Protein 4OO2 (pdb70)

Nearest PDB structures (foldseek):
  4oo2-assembly1_D  TM=1.002E+00  e=1.262E-79  Streptomyces globisporus
  4oo2-assembly1_A  TM=9.980E-01  e=5.529E-75  Streptomyces globisporus
  4oo2-assembly1_B  TM=9.858E-01  e=2.637E-75  Streptomyces globisporus
  9bke-assembly1_B  TM=9.724E-01  e=2.218E-48  Escherichia coli
  2yyk-assembly1_A  TM=9.316E-01  e=2.633E-32  Thermus thermophilus HB8

Secondary structure (DSSP, 8-state):
-----HHHHHHHHSSS-EEEETTEE-S-TTTSTTTHHHH--HHHHHHTT-TTSHHHHEEE-SSSSSEEEGGGS---SHHHHHHHHHHHHHHHHHTTT----TTTTHHHHTTTTTT-GGGTTTHHHHHHHHHHHHHHT--EEEE-PPPP-------TTS-EEEE--SSEEEEEEEEEEEETGGG-SEEEE--S---S--GGG-EEEEE---TTEEEEPPPPHHHHHHHH--TTTSTTHHHH---EEEEEEEEEEEEGGGEEEES-HHHHHHHHHH---HHHHHHHHHHHHHHHHHHHHHHHHHHHHHTGGGSHHHHHHHHHHHHHHHHHHHHHHHHHHS-EE-GGG-EE--TTT--TTT---HHHHHHHHHHHHTGGG----S-THHHHSTTTHHHHHHHS--TTS--HHHHHH--HHHHHHTSHHHHHHHHHHHHSSS-TTHHHHHHHHHHHHTTHHHH--HHHH---EETTEE-STT-------HHHHGGGTT-/-----HHHHHHHT-SS-EEEETTEE-S-TTTSTTTHHHH--HHHHHHTT-TTTHHHHEEE-SS-SSEEEGGGS---SHHHHHHHHHHHHHHHHHTTT----TTTTHHHHTTTTTT-GGGTTTHHHHHHHHHHHHHHT--EEEE-PPP--TTS-EEEEE-SSEEEEEEEEEEEETGGGSSEEEE--S--SS--GGG-EEEEE---TTEEEEPPPPHHHHHHHT--TTTSTTHHHH---EEEEEEEEEEEEGGGEEEES-HHHHHHHHHH---HHHHHHHHHHHHHHHHHHHHHHHHHHHHHTGGGSHHHHHHHHHHHHHHHHHHHHHHHHHHS-EE-GGG-EE--TTT--TTT---HHHHHHHHHHHHTGGG----S-THHHH-TTTHHHHHHHS--TTS--HHHHHH--HHHHHHTSHHHHHHHHHHHHSSS-TTHHHHHHHHHHHHTTHHHH--HHHH---EETTEE-STT-------HHHHHTT--/-B----HHHHHHHTSSS-EEEETTEEES-TTTSTTTHHHH--HHHHHHTT-TTTHHHHEEE-SSSSBEEEGGGS---SHHHHHHHHHHHHHHHHHTTT----TTTTHHHHTTTTTT-GGGTTTHHHHHHHHHHHHHHT--EEEE-PPPP--TTS-HHHHTTSS-EEEEE-SSEEEEEEEEEEEETGGG-SEEEE--SS-SS-STTT-EEEEE---TTEEEEPPPPHHHHHHHH--TTT-TTHHHH---EEEEEEEEEEEEGGGEEEES-HHHHHHHHHH---HHHHHHHHHHHHHHHHHHHHHHHHHHHHHTGGGSHHHHHHHHHHHHHHHHHHHHHHHHHHS-EE-GGG-EE--TTT--TTT---HHHHHHHHHHHHTGGG----S-THHHHSTTTHHHHHHHS--TTS--HHHHHH--HHHHHHTSHHHHHHHHHHHHSSS-TTHHHHHHHHHHHHTTHHHH--HHHH---EETTEE-STT-------HHHHHHT--/------HHHHHHHHSSS-EEEETTEEES-TTTSTTTHHHH--HHHHHHTT-TTTHHHHEEE-SS-SSEEEGGGS---SHHHHHHHHHHHHHHHHHTTT----TTTTHHHHTTTTTT-GGGTTTHHHHHHHHHHHHHHT--EEEE-BPPP--------TTS-EEEEE-SSEEEEEEEEEEEETGGGSSEEEE--S--SS-STTT-EEEEE---TTEEEEPPPPHHHHHHHT--TTT-TTHHHH---EEEEEEEEEEEEGGGEEEES-HHHHHHHHHH---HHHHHHHHHHHHHHHHHHHHHHHHHHHHHTGGGSHHHHHHHHHHHHHHHHHHHHHHHHHHS-EE-GGG-EE--TTT--TTT---HHHHHHHHHHHHTGGG----S-THHHHSTTTHHHHHHHS--TTS--HHHHHH--HHHHHHTSHHHHHHHHHHHHSSS-TTHHHHHHHHHHHHTTHHHH--HHHH---EETTEE-STT-------HHHHHHTTT-

Organism: Streptomyces globisporus (NCBI:txid1908)

Sequence (1979 aa):
TRPLTGEEYLESLRDAREVYLDGSRVKDVTAHPAFHNPARTARLYDSLHDPAQKAVLTAPTDAGDGFTHRFFTAPRSVDDLVKDQAAIASWARKSYGWGRSPDYKASFLGTLGANADFYEPFADNARRWYRESQEKVLYWNHAFLHPPVDRSEVGDVFIHVERETDAGLVVSGAKVVATGSALTHAAFISHWGLPIKDRKFALVATVPDADGLKVICRPSYSANAATTGSPFDNPLSSRLDENDAILVLDQVLIPWENVFVYGNLGKVHLLAGQSGIERATFHGCTRLAVKLEFIAGLLAKALDITGAKDFRGVQTRLGEVLAWRNLFWSLSDAAARNPVPWKNGTLLPNPQAGAYRWFQIGYPRVLEIVQQDVASGLYVNSSTEDFRNPETGPYLEKYLRGSDGAGAVERVKVKLLWDAVGSDFGGRHELYERNYSGNHENTRIELLLSQTASGKLDSYDFAQACDEYDLDGWTAPDLESFHARSASRDLLGGLTRPLTGEEYLESLRDAREVYLDGSRVKDVTAHPAFHNPARTARLYDSLHDPAQKAVLTAPTDAGDGFTHRFFTAPRSVDDLVKDQAAIASWARKSYGWGRSPDYKASFLGTLGANADFYEPFADNARRWYRESQEKVLYWNHAFLHPPGDVFIHVERETDAGLVVSGAKVVATGSALTHAAFISHWGLPIKDRKFALVATVPDADGLKVICRPSYSANAATTGSPFDNPLSSRLDENDAILVLDQVLIPWENVFVYGNLGKVHLLAGQSGIERATFHGCTRLLAVKLEFIAGLLAKALDITGAKKDFRGVQTRLGEVLAWRNLFWSLSDAAARNPVPWKNGTLLPNPQAGAYRWFQIGYPRVLEIVQQDVASGLYVNSSTEDFRNPETGPYLEKYLRGSDGAGAVERVKVKLLWDAVGSDFGGRHELYERNYSGNHENTRIELLLSQTASGKLDSYDFAQACDEYDLDGWTAPDLESFHARSASRDLLGGGTRPLTGEEYLESLRDAREVYLDGSRVKDVTAHPAFHNPARTARLYDSLHDPAQKAVLTAPTDAGDGFTHRFFTAPRSVDDLVKDQAAIASWARKSYGWGRSPDYKASFLGTLGANADFYEPFADNARRWYRESQEKVLYWNHAFLHPPVDRSLPADEVGDVFIHVERETDAGLVVSGAKVVATGSALTHAAFISHWGLPIKDRKFALVATVPDADGLKVICRPSYSANAATTGSPFDNPLSSRLDENDAILVLDQVLIPWENVFVYGNLGKVHLLAGQSGIERATFHGCTRLAVKLEFIAGLLAKALDITGAKKDFRGVQTRLGEVLAWRNLFWSLSDAAARNPVPWKNGTLLPNPQAGAYRWFQIGYPRVLEIVQQDVASGLYVNSSTEDFRNPETGPYLEKYLRGSDGAGAVERVKVKLLWDAVGSDFGGRHELYERNYSGNHENTRIELLLSQTASGKLDSYDFAQACDEYDLDGWTAPDLESFHARSASRDLLGGGTRPLTGEEYLESLRDAREVYLDGSRVKDVTAHPAFHNPARTARLYDSLHDPAQKAVLTAPTDAGDGFTHRFFTAPRSVDDLVKDQAAIASWARKSYGWGRSPDYKASFLGTLGANADFYEPFADNARRWYRESQEKVLYWNHAFLHPPVDRSDEVGDVFIHVERETDAGLVVSGAKVVATGSALTHAAFISHWGLPIKDRKFALVATVPPDADGLKVICRPSYSANAATTGSPFDNPLSSRLDENDAILVLDQVLIPWENVFVYGNLGKVHLLAGQSGIERATFHGCTRLAVKLEFIAGLLAKALDITGAKDFRGVQTRLGEVLAWRNLFWSLSDAAARNPPVPWKNGTLLPNPQAGAYRWFQIGYPRVLEIVQQDVASGLYVNSSTEDFRNPETGPYLEKYLRGSDGAGAVERVKVKLLWDAVGSDFGGRHELYERNYSGNHENTRIELLLSQTASGKLDSYDFAQACDEYDLDGWTAPDLESFHARSASRDLLGGL

Foldseek 3Di:
DAADALVRLQVLLQFLAFEDDPNDTDNRQCPALLRVQQSNLNVLRNLCVDPVNVQLFKDAQVVRPYMFGLLLAFAQDLVSLVSVLSNLLVVLVVLLLLALRLSLCSLLLNQLCLCLCLLPPLSVLSNVSSNVCGRHVFREFEFAAQDDDDVVDDPQQAWFFPDQDPQATFIWHKGWQRWQHSSGFKYWYAYQDLPDPDQGRHWTWIGGSFPQKHKAWDHRQLNCCVPQNDCQLQVNSVRNTITRIMITGGRTGDGSSTTRHGSPSPSSNCVCPASQLLVSLLSSLSSVLSNLVVLLVLLCLLCLQQVVCPDPVLVVLSVVSVVLSVLSVVLNVQQSNVWDADGPSGTGGDPVSSVQLQVLVNVVSSLVSSCVSCPPVLQEDSHPVQLVPPVRNVVQQVPQGGPNRHTSSVNNRSNVSCSCHPDPNVVVSSVCSNQVPHHNPVVVVVVVVVCVVVCVVVVVVVVVVCCQADPVAGPDPVDDRVVCVVVVVCVPPPD/DAADALVRLQVLLQFLAFEDDPRDTDNRQCPALLRVQQSNLNVLRNLCVDPVCCQLFWDAQVVRPDMFGLLLAFAQDLVSLVSVLSNLLVVLVVLLLLALRLSLCSLLLNCLCLCLVLQPPLSVLSNVSSNVCGRHVFREWEFAAFDVVQQAWFFPDQDPQATFTWHKGWQRWQHSSGFKYFYAYQADPDQDQRRLWTWIGGSFPQKHKAWDDQQLNCCVPQNDCQLQVNSVRNDTTGIMITGGRTGDGSSGTRHGSPSPSRNCCNPQSQLLVSLLSSLSSVLSNLVSLLVLLVVLCLQQVVCPDPVLVVLSVVSVVVSVLSVVLNSQQSNVWDADGPSGTGGDPLSSVSLQCLVNVVSSLVSSCVSCPPVLLEDSHPVLLVPPVRNVVQQPPQGTPNNHTSSVNNSSNHSCSCRPDPSVVVVNVCSNQVPHHNPVVVVVSVVVCVVVCVVVVVVVVVVCCQADPVAGPDPVDDRPPCVVVVVVVVPD/DFAADALVRLQVLLQFLAFEDDPRDTDNRQCPALLRVLQSNLNVLRNLCVPPVCVVLFWDAQVVNPGIFGLLLAFAQDLVSLVSVLSNLLVVLVVLLLLALRLSLCSLQLNCLCLCLCVLPPLSVLSNVSNNVCRRHVFREWEFAAQDDFDPVDDCVPTVQQAWFFPDQDPFATFIWHKGWQRWQHSSGFKYWYAYLADPDQDQGRFFTWIGGSFPQKYKAWDHQQLNCCVVQNDCLLQVNSVRNDTTRIMITGGRTGDGSSTTRTGSPNPCRNVVPPQSQLLVSLLSSLSSVLSNLVSLLVLLCVLCLFQVVCPDPVLVVLSVVSVVVSVLSVVLNSQQSNVWDADGPSGTGGDRLSSVSLQCLVNVVSSLVSSCVSCNPVLLEDSHPVLLVDPVRNVVQQVPQGTPNNHTSSVNNSSNHSCSCRPDPSVVVSNVCSNQVPHHNPVSVVVVVVVCVVVCVVVVVVVVVVCCQADPVAGPDPVDDRPPCVVVVVCVVPD/DFDADALVRLQVLLQFLAFEDDPRDTDNRQCPALLRVLQSNLNVLRNLCVPPVCVVLQWDALVVRPGIFGLLLAFAQDLVSLVSVLSNLLVVLVVLLLLAQRLSLCSLLLNLLCLCLVLLPPLSVLSVVSSNVCRRHVFREWEFAAADDDDPPPPPPLLAWFFPDQDPFATFIWHKGWQRWQHSSGFKYFYAYLADPDQFQGRWWTFIGGSFPQKHKAWDHRQLNCCVPQNDCQLQVNSVRPDITRIMITGGRTGDGSSGTRHTSPNPSSNCCVPQSQLLVSLLSSLSSVLSNLVVLLVLLVVLCLFQVVCPDPVLVVLSVVSVVLSVLSVVLNVQQSNVWDADGPSGTGGDVLSSVSLQVLVNVVSSLVSSCVSCNPVLLEDSHPVLLVPPVRNVVQQVPQGTPNNGTSSVNNSSNVSCSCHPDPSVVVVNVCSNQVPHHNVVVVVVVVVVCVVVCVVVVVVVVVVCCQADPVGGPDPVDDRPPCVVVVVCVPPPD

Radius of gyration: 36.69 Å; Cα contacts (8 Å, |Δi|>4): 4303; chains: 4; bounding box: 97×101×97 Å

Solvent-accessible surface area: 58734 Å² total

CATH classification: 1.20.140.10

InterPro domains:
  IPR004925 HpaB/PvcC/4-BUDH [PIRSF000331] (19-505)
  IPR004925 HpaB/PvcC/4-BUDH [PTHR36117] (15-511)
  IPR009100 Acyl-CoA dehydrogenase/oxidase, N-terminal and middle domain superfamily [SSF56645] (20-286)
  IPR024674 HpaB/PvcC/4-BUDH N-terminal [PF11794] (22-285)
  IPR024677 4-HPA 3-monooxygenase large component/Pyoverdin chromophore biosynthetic protein [PIRSF500125] (11-520)
  IPR024719 HpaB/PvcC/4-BUDH C-terminal [PF03241] (295-493)
  IPR036250 Acyl-CoA dehydrogenase-like, C-terminal [SSF47203] (276-498)
  IPR046373 Acyl-CoA oxidase/dehydrogenase, middle domain superfamily [G3DSA:2.40.110.10] (162-287)

B-factor: mean 56.93, std 14.96, range [27.23, 138.02]

Structure (mmCIF, N/CA/C/O backbone):
data_4OO2
#
_entry.id   4OO2
#
_cell.length_a   99.156
_cell.length_b   173.729
_cell.length_c   113.859
_cell.angle_alpha   90.000
_cell.angle_beta   90.000
_cell.angle_gamma   90.000
#
_symmetry.space_group_name_H-M   'P 21 21 21'
#
loop_
_entity.id
_entity.type
_entity.pdbx_description
1 polymer Chlorophenol-4-monooxygenase
2 non-polymer 'CALCIUM ION'
3 non-polymer GLYCEROL
4 water water
#
loop_
_atom_site.group_PDB
_atom_site.id
_atom_site.type_symbol
_atom_site.label_atom_id
_atom_site.label_alt_id
_atom_site.label_comp_id
_atom_site.label_asym_id
_atom_site.label_entity_id
_atom_site.label_seq_id
_atom_site.pdbx_PDB_ins_code
_atom_site.Cartn_x
_atom_site.Cartn_y
_atom_site.Cartn_z
_atom_site.occupancy
_atom_site.B_iso_or_equiv
_atom_site.auth_seq_id
_atom_site.auth_comp_id
_atom_site.auth_asym_id
_atom_site.auth_atom_id
_atom_site.pdbx_PDB_model_num
ATOM 1 N N . THR A 1 18 ? 41.355 24.257 -28.555 1.00 74.90 18 THR A N 1
ATOM 2 C CA . THR A 1 18 ? 42.046 22.983 -28.716 1.00 74.83 18 THR A CA 1
ATOM 3 C C . THR A 1 18 ? 41.279 22.050 -29.647 1.00 74.14 18 THR A C 1
ATOM 4 O O . THR A 1 18 ? 40.216 22.401 -30.158 1.00 77.05 18 THR A O 1
ATOM 8 N N . ARG A 1 19 ? 41.830 20.859 -29.860 1.00 71.88 19 ARG A N 1
ATOM 9 C CA . ARG A 1 19 ? 41.195 19.854 -30.704 1.00 71.37 19 ARG A CA 1
ATOM 10 C C . ARG A 1 19 ? 41.780 18.476 -30.410 1.00 64.53 19 ARG A C 1
ATOM 11 O O . ARG A 1 19 ? 42.907 18.369 -29.927 1.00 68.51 19 ARG A O 1
ATOM 19 N N . PRO A 1 20 ? 41.012 17.414 -30.696 1.00 60.40 20 PRO A N 1
ATOM 20 C CA . PRO A 1 20 ? 41.525 16.048 -30.555 1.00 62.56 20 PRO A CA 1
ATOM 21 C C . PRO A 1 20 ? 42.535 15.664 -31.630 1.00 63.68 20 PRO A C 1
ATOM 22 O O . PRO A 1 20 ? 42.808 16.445 -32.542 1.00 60.32 20 PRO A O 1
ATOM 26 N N . LEU A 1 21 ? 43.079 14.458 -31.509 1.00 62.45 21 LEU A N 1
ATOM 27 C CA . LEU A 1 21 ? 44.059 13.953 -32.460 1.00 57.20 21 LEU A CA 1
ATOM 28 C C . LEU A 1 21 ? 43.454 13.760 -33.844 1.00 61.73 21 LEU A C 1
ATOM 29 O O . LEU A 1 21 ? 42.257 13.508 -33.981 1.00 64.02 21 LEU A O 1
ATOM 34 N N . THR A 1 22 ? 44.290 13.883 -34.868 1.00 58.97 22 THR A N 1
ATOM 35 C CA . THR A 1 22 ? 43.886 13.548 -36.226 1.00 58.71 22 THR A CA 1
ATOM 36 C C . THR A 1 22 ? 44.322 12.120 -36.527 1.00 60.34 22 THR A C 1
ATOM 37 O O . THR A 1 22 ? 44.960 11.475 -35.694 1.00 54.55 22 THR A O 1
ATOM 41 N N . GLY A 1 23 ? 43.966 11.626 -37.708 1.00 60.66 23 GLY A N 1
ATOM 42 C CA . GLY A 1 23 ? 44.356 10.291 -38.124 1.00 58.25 23 GLY A CA 1
ATOM 43 C C . GLY A 1 23 ? 45.862 10.109 -38.125 1.00 58.05 23 GLY A C 1
ATOM 44 O O . GLY A 1 23 ? 46.375 9.094 -37.655 1.00 57.80 23 GLY A O 1
ATOM 45 N N . GLU A 1 24 ? 46.570 11.102 -38.656 1.00 59.79 24 GLU A N 1
ATOM 46 C CA . GLU A 1 24 ? 48.026 11.057 -38.730 1.00 58.82 24 GLU A CA 1
ATOM 47 C C . GLU A 1 24 ? 48.667 11.180 -37.351 1.00 52.58 24 GLU A C 1
ATOM 48 O O . GLU A 1 24 ? 49.649 10.501 -37.051 1.00 63.36 24 GLU A O 1
ATOM 54 N N . GLU A 1 25 ? 48.107 12.052 -36.517 1.00 53.09 25 GLU A N 1
ATOM 55 C CA . GLU A 1 25 ? 48.623 12.267 -35.169 1.00 55.00 25 GLU A CA 1
ATOM 56 C C . GLU A 1 25 ? 48.500 11.024 -34.290 1.00 53.57 25 GLU A C 1
ATOM 57 O O . GLU A 1 25 ? 49.414 10.704 -33.531 1.00 59.31 25 GLU A O 1
ATOM 63 N N . TYR A 1 26 ? 47.369 10.332 -34.390 1.00 60.11 26 TYR A N 1
ATOM 64 C CA . TYR A 1 26 ? 47.164 9.097 -33.640 1.00 58.89 26 TYR A CA 1
ATOM 65 C C . TYR A 1 26 ? 48.179 8.025 -34.026 1.00 56.97 26 TYR A C 1
ATOM 66 O O . TYR A 1 26 ? 48.730 7.341 -33.164 1.00 57.55 26 TYR A O 1
ATOM 75 N N . LEU A 1 27 ? 48.421 7.884 -35.325 1.00 50.12 27 LEU A N 1
ATOM 76 C CA . LEU A 1 27 ? 49.377 6.903 -35.826 1.00 55.63 27 LEU A CA 1
ATOM 77 C C . LEU A 1 27 ? 50.793 7.221 -35.357 1.00 60.47 27 LEU A C 1
ATOM 78 O O . LEU A 1 27 ? 51.566 6.319 -35.032 1.00 61.78 27 LEU A O 1
ATOM 83 N N . GLU A 1 28 ? 51.127 8.507 -35.327 1.00 60.79 28 GLU A N 1
ATOM 84 C CA . GLU A 1 28 ? 52.441 8.946 -34.871 1.00 63.30 28 GLU A CA 1
ATOM 85 C C . GLU A 1 28 ? 52.626 8.680 -33.381 1.00 63.91 28 GLU A C 1
ATOM 86 O O . GLU A 1 28 ? 53.745 8.462 -32.915 1.00 64.71 28 GLU A O 1
ATOM 92 N N . SER A 1 29 ? 51.524 8.701 -32.637 1.00 62.79 29 SER A N 1
ATOM 93 C CA . SER A 1 29 ? 51.566 8.475 -31.196 1.00 61.53 29 SER A CA 1
ATOM 94 C C . SER A 1 29 ? 51.881 7.019 -30.858 1.00 60.02 29 SER A C 1
ATOM 95 O O . SER A 1 29 ? 52.304 6.712 -29.744 1.00 57.93 29 SER A O 1
ATOM 98 N N . LEU A 1 30 ? 51.672 6.129 -31.823 1.00 62.72 30 LEU A N 1
ATOM 99 C CA . LEU A 1 30 ? 51.939 4.707 -31.627 1.00 65.67 30 LEU A CA 1
ATOM 100 C C . LEU A 1 30 ? 53.383 4.344 -31.957 1.00 60.54 30 LEU A C 1
ATOM 101 O O . LEU A 1 30 ? 53.864 3.276 -31.580 1.00 56.98 30 LEU A O 1
ATOM 106 N N . ARG A 1 31 ? 54.069 5.234 -32.666 1.00 60.77 31 ARG A N 1
ATOM 107 C CA . ARG A 1 31 ? 55.449 4.986 -33.072 1.00 65.47 31 ARG A CA 1
ATOM 108 C C . ARG A 1 31 ? 56.430 5.311 -31.948 1.00 63.31 31 ARG A C 1
ATOM 109 O O . ARG A 1 31 ? 57.395 6.049 -32.147 1.00 59.19 31 ARG A O 1
ATOM 117 N N . ASP A 1 32 ? 56.176 4.752 -30.769 1.00 64.21 32 ASP A N 1
ATOM 118 C CA . ASP A 1 32 ? 57.038 4.958 -29.611 1.00 58.68 32 ASP A CA 1
ATOM 119 C C . ASP A 1 32 ? 57.787 3.683 -29.222 1.00 65.72 32 ASP A C 1
ATOM 120 O O . ASP A 1 32 ? 57.912 2.756 -30.022 1.00 63.70 32 ASP A O 1
ATOM 125 N N . ALA A 1 33 ? 58.279 3.646 -27.988 1.00 72.48 33 ALA A N 1
ATOM 126 C CA . ALA A 1 33 ? 59.101 2.536 -27.514 1.00 74.81 33 ALA A CA 1
ATOM 127 C C . ALA A 1 33 ? 58.278 1.392 -26.923 1.00 75.60 33 ALA A C 1
ATOM 128 O O . ALA A 1 33 ? 58.754 0.669 -26.048 1.00 77.17 33 ALA A O 1
ATOM 130 N N . ARG A 1 34 ? 57.045 1.233 -27.394 1.00 74.62 34 ARG A N 1
ATOM 131 C CA . ARG A 1 34 ? 56.182 0.157 -26.913 1.00 70.13 34 ARG A CA 1
ATOM 132 C C . ARG A 1 34 ? 56.735 -1.217 -27.295 1.00 69.50 34 ARG A C 1
ATOM 133 O O . ARG A 1 34 ? 57.193 -1.425 -28.419 1.00 70.65 34 ARG A O 1
ATOM 141 N N . GLU A 1 35 ? 56.704 -2.147 -26.345 1.00 61.90 35 GLU A N 1
ATOM 142 C CA . GLU A 1 35 ? 57.266 -3.477 -26.557 1.00 65.11 35 GLU A CA 1
ATOM 143 C C . GLU A 1 35 ? 56.193 -4.502 -26.900 1.00 63.22 35 GLU A C 1
ATOM 144 O O . GLU A 1 35 ? 55.696 -5.209 -26.023 1.00 59.58 35 GLU A O 1
ATOM 150 N N . VAL A 1 36 ? 55.837 -4.579 -28.177 1.00 62.27 36 VAL A N 1
ATOM 151 C CA . VAL A 1 36 ? 54.833 -5.533 -28.627 1.00 57.05 36 VAL A CA 1
ATOM 152 C C . VAL A 1 36 ? 55.519 -6.762 -29.213 1.00 54.23 36 VAL A C 1
ATOM 153 O O . VAL A 1 36 ? 56.413 -6.643 -30.051 1.00 52.26 36 VAL A O 1
ATOM 157 N N . TYR A 1 37 ? 55.099 -7.943 -28.771 1.00 53.59 37 TYR A N 1
ATOM 158 C CA . TYR A 1 37 ? 55.687 -9.185 -29.256 1.00 55.68 37 TYR A CA 1
ATOM 159 C C . TYR A 1 37 ? 54.687 -9.999 -30.065 1.00 51.95 37 TYR A C 1
ATOM 160 O O . TYR A 1 37 ? 53.494 -10.017 -29.765 1.00 50.94 37 TYR A O 1
ATOM 169 N N . LEU A 1 38 ? 55.189 -10.679 -31.090 1.00 58.42 38 LEU A N 1
ATOM 170 C CA . LEU A 1 38 ? 54.349 -11.467 -31.979 1.00 54.70 38 LEU A CA 1
ATOM 171 C C . LEU A 1 38 ? 55.190 -12.459 -32.770 1.00 48.76 38 LEU A C 1
ATOM 172 O O . LEU A 1 38 ? 56.159 -12.075 -33.426 1.00 53.79 38 LEU A O 1
ATOM 177 N N . ASP A 1 39 ? 54.810 -13.733 -32.698 1.00 53.81 39 ASP A N 1
ATOM 178 C CA . ASP A 1 39 ? 55.506 -14.812 -33.393 1.00 54.48 39 ASP A CA 1
ATOM 179 C C . ASP A 1 39 ? 56.980 -14.866 -32.988 1.00 55.27 39 ASP A C 1
ATOM 180 O O . ASP A 1 39 ? 57.858 -15.113 -33.815 1.00 62.97 39 ASP A O 1
ATOM 185 N N . GLY A 1 40 ? 57.238 -14.626 -31.706 1.00 56.38 40 GLY A N 1
ATOM 186 C CA . GLY A 1 40 ? 58.581 -14.712 -31.158 1.00 54.59 40 GLY A CA 1
ATOM 187 C C . GLY A 1 40 ? 59.451 -13.497 -31.422 1.00 54.74 40 GLY A C 1
ATOM 188 O O . GLY A 1 40 ? 60.535 -13.369 -30.854 1.00 58.30 40 GLY A O 1
ATOM 189 N N . SER A 1 41 ? 58.980 -12.601 -32.284 1.00 56.50 41 SER A N 1
ATOM 190 C CA . SER A 1 41 ? 59.736 -11.401 -32.626 1.00 52.87 41 SER A CA 1
ATOM 191 C C . SER A 1 41 ? 59.099 -10.143 -32.048 1.00 53.33 41 SER A C 1
ATOM 192 O O . SER A 1 41 ? 57.895 -10.104 -31.795 1.00 54.98 41 SER A O 1
ATOM 195 N N . ARG A 1 42 ? 59.915 -9.115 -31.838 1.00 57.55 42 ARG A N 1
ATOM 196 C CA . ARG A 1 42 ? 59.407 -7.813 -31.430 1.00 59.34 42 ARG A CA 1
ATOM 197 C C . ARG A 1 42 ? 58.973 -7.006 -32.648 1.00 59.76 42 ARG A C 1
ATOM 198 O O . ARG A 1 42 ? 59.672 -6.970 -33.661 1.00 68.52 42 ARG A O 1
ATOM 206 N N . VAL A 1 43 ? 57.817 -6.360 -32.547 1.00 58.04 43 VAL A N 1
ATOM 207 C CA . VAL A 1 43 ? 57.316 -5.527 -33.630 1.00 61.54 43 VAL A CA 1
ATOM 208 C C . VAL A 1 43 ? 58.038 -4.185 -33.617 1.00 67.69 43 VAL A C 1
ATOM 209 O O . VAL A 1 43 ? 57.915 -3.414 -32.665 1.00 68.85 43 VAL A O 1
ATOM 213 N N . LYS A 1 44 ? 58.795 -3.914 -34.676 1.00 75.02 44 LYS A N 1
ATOM 214 C CA . LYS A 1 44 ? 59.597 -2.699 -34.749 1.00 71.05 44 LYS A CA 1
ATOM 215 C C . LYS A 1 44 ? 58.702 -1.471 -34.866 1.00 68.55 44 LYS A C 1
ATOM 216 O O . LYS A 1 44 ? 58.807 -0.534 -34.075 1.00 68.84 44 LYS A O 1
ATOM 222 N N . ASP A 1 45 ? 57.817 -1.488 -35.857 1.00 69.78 45 ASP A N 1
ATOM 223 C CA . ASP A 1 45 ? 56.841 -0.422 -36.034 1.00 67.61 45 ASP A CA 1
ATOM 224 C C . ASP A 1 45 ? 55.444 -1.030 -36.062 1.00 63.61 45 ASP A C 1
ATOM 225 O O . ASP A 1 45 ? 55.077 -1.720 -37.014 1.00 64.75 45 ASP A O 1
ATOM 230 N N . VAL A 1 46 ? 54.673 -0.771 -35.010 1.00 59.89 46 VAL A N 1
ATOM 231 C CA . VAL A 1 46 ? 53.339 -1.343 -34.866 1.00 58.57 46 VAL A CA 1
ATOM 232 C C . VAL A 1 46 ? 52.416 -0.894 -35.999 1.00 55.30 46 VAL A C 1
ATOM 233 O O . VAL A 1 46 ? 51.610 -1.676 -36.505 1.00 49.42 46 VAL A O 1
ATOM 237 N N . THR A 1 47 ? 52.568 0.358 -36.420 1.00 57.67 47 THR A N 1
ATOM 238 C CA . THR A 1 47 ? 51.729 0.920 -37.474 1.00 56.80 47 THR A CA 1
ATOM 239 C C . THR A 1 47 ? 52.126 0.409 -38.857 1.00 57.89 47 THR A C 1
ATOM 240 O O . THR A 1 47 ? 51.482 0.735 -39.853 1.00 56.60 47 THR A O 1
ATOM 244 N N . ALA A 1 48 ? 53.190 -0.386 -38.917 1.00 59.87 48 ALA A N 1
ATOM 245 C CA . ALA A 1 48 ? 53.693 -0.887 -40.190 1.00 58.73 48 ALA A CA 1
ATOM 246 C C . ALA A 1 48 ? 53.473 -2.391 -40.332 1.00 57.33 48 ALA A C 1
ATOM 247 O O . ALA A 1 48 ? 53.282 -2.894 -41.439 1.00 57.93 48 ALA A O 1
ATOM 249 N N . HIS A 1 49 ? 53.502 -3.104 -39.210 1.00 54.63 49 HIS A N 1
ATOM 250 C CA . HIS A 1 49 ? 53.311 -4.550 -39.221 1.00 52.22 49 HIS A CA 1
ATOM 251 C C . HIS A 1 49 ? 51.887 -4.907 -39.640 1.00 58.79 49 HIS A C 1
ATOM 252 O O . HIS A 1 49 ? 50.929 -4.304 -39.157 1.00 62.30 49 HIS A O 1
ATOM 259 N N . PRO A 1 50 ? 51.749 -5.892 -40.544 1.00 58.01 50 PRO A N 1
ATOM 260 C CA . PRO A 1 50 ? 50.462 -6.347 -41.087 1.00 53.87 50 PRO A CA 1
ATOM 261 C C . PRO A 1 50 ? 49.432 -6.699 -40.016 1.00 54.55 50 PRO A C 1
ATOM 262 O O . PRO A 1 50 ? 48.231 -6.561 -40.252 1.00 58.17 50 PRO A O 1
ATOM 266 N N . ALA A 1 51 ? 49.900 -7.154 -38.859 1.00 49.23 51 ALA A N 1
ATOM 267 C CA . ALA A 1 51 ? 49.015 -7.520 -37.760 1.00 50.90 51 ALA A CA 1
ATOM 268 C C . ALA A 1 51 ? 48.227 -6.326 -37.233 1.00 48.18 51 ALA A C 1
ATOM 269 O O . ALA A 1 51 ? 47.110 -6.479 -36.740 1.00 50.03 51 ALA A O 1
ATOM 271 N N . PHE A 1 52 ? 48.811 -5.138 -37.341 1.00 49.26 52 PHE A N 1
ATOM 272 C CA . PHE A 1 52 ? 48.211 -3.946 -36.757 1.00 52.97 52 PHE A CA 1
ATOM 273 C C . PHE A 1 52 ? 48.057 -2.811 -37.762 1.00 51.29 52 PHE A C 1
ATOM 274 O O . PHE A 1 52 ? 47.411 -1.809 -37.465 1.00 50.34 52 PHE A O 1
ATOM 282 N N . HIS A 1 53 ? 48.652 -2.967 -38.943 1.00 50.02 53 HIS A N 1
ATOM 283 C CA . HIS A 1 53 ? 48.683 -1.893 -39.936 1.00 52.65 53 HIS A CA 1
ATOM 284 C C . HIS A 1 53 ? 47.290 -1.413 -40.328 1.00 51.56 53 HIS A C 1
ATOM 285 O O . HIS A 1 53 ? 46.902 -0.290 -40.009 1.00 53.81 53 HIS A O 1
ATOM 292 N N . ASN A 1 54 ? 46.541 -2.268 -41.016 1.00 55.51 54 ASN A N 1
ATOM 293 C CA . ASN A 1 54 ? 45.189 -1.924 -41.445 1.00 48.42 54 ASN A CA 1
ATOM 294 C C . ASN A 1 54 ? 44.198 -1.666 -40.299 1.00 45.12 54 ASN A C 1
ATOM 295 O O . ASN A 1 54 ? 43.363 -0.769 -40.412 1.00 49.64 54 ASN A O 1
ATOM 300 N N . PRO A 1 55 ? 44.274 -2.444 -39.197 1.00 47.46 55 PRO A N 1
ATOM 301 C CA . PRO A 1 55 ? 43.425 -2.077 -38.056 1.00 45.98 55 PRO A CA 1
ATOM 302 C C . PRO A 1 55 ? 43.701 -0.676 -37.507 1.00 48.19 55 PRO A C 1
ATOM 303 O O . PRO A 1 55 ? 42.769 -0.001 -37.072 1.00 53.86 55 PRO A O 1
ATOM 307 N N . ALA A 1 56 ? 44.961 -0.250 -37.528 1.00 51.41 56 ALA A N 1
ATOM 308 C CA . ALA A 1 56 ? 45.321 1.077 -37.040 1.00 53.20 56 ALA A CA 1
ATOM 309 C C . ALA A 1 56 ? 44.793 2.161 -37.969 1.00 51.78 56 ALA A C 1
ATOM 310 O O . ALA A 1 56 ? 44.390 3.234 -37.520 1.00 55.73 56 ALA A O 1
ATOM 312 N N . ARG A 1 57 ? 44.803 1.877 -39.267 1.00 50.36 57 ARG A N 1
ATOM 313 C CA . ARG A 1 57 ? 44.298 2.820 -40.258 1.00 55.85 57 ARG A CA 1
ATOM 314 C C . ARG A 1 57 ? 42.790 2.992 -40.114 1.00 52.50 57 ARG A C 1
ATOM 315 O O . ARG A 1 57 ? 42.242 4.045 -40.437 1.00 48.48 57 ARG A O 1
ATOM 331 N N . THR A 1 59 ? 41.200 2.769 -37.163 1.00 52.46 59 THR A N 1
ATOM 332 C CA . THR A 1 59 ? 41.065 3.612 -35.984 1.00 56.03 59 THR A CA 1
ATOM 333 C C . THR A 1 59 ? 41.355 5.062 -36.354 1.00 56.65 59 THR A C 1
ATOM 334 O O . THR A 1 59 ? 40.778 5.989 -35.786 1.00 59.34 59 THR A O 1
ATOM 338 N N . ALA A 1 60 ? 42.256 5.247 -37.314 1.00 54.10 60 ALA A N 1
ATOM 339 C CA . ALA A 1 60 ? 42.598 6.576 -37.804 1.00 57.37 60 ALA A CA 1
ATOM 340 C C . ALA A 1 60 ? 41.395 7.238 -38.470 1.00 57.18 60 ALA A C 1
ATOM 341 O O . ALA A 1 60 ? 41.256 8.461 -38.442 1.00 59.73 60 ALA A O 1
ATOM 343 N N . ARG A 1 61 ? 40.534 6.424 -39.074 1.00 55.72 61 ARG A N 1
ATOM 344 C CA . ARG A 1 61 ? 39.306 6.922 -39.686 1.00 59.41 61 ARG A CA 1
ATOM 345 C C . ARG A 1 61 ? 38.398 7.550 -38.634 1.00 56.98 61 ARG A C 1
ATOM 346 O O . ARG A 1 61 ? 37.744 8.561 -38.886 1.00 56.76 61 ARG A O 1
ATOM 354 N N . LEU A 1 62 ? 38.365 6.936 -37.455 1.00 52.27 62 LEU A N 1
ATOM 355 C CA . LEU A 1 62 ? 37.550 7.426 -36.351 1.00 54.72 62 LEU A CA 1
ATOM 356 C C . LEU A 1 62 ? 38.020 8.803 -35.890 1.00 58.01 62 LEU A C 1
ATOM 357 O O . LEU A 1 62 ? 37.210 9.708 -35.687 1.00 60.78 62 LEU A O 1
ATOM 362 N N . TYR A 1 63 ? 39.331 8.956 -35.728 1.00 55.30 63 TYR A N 1
ATOM 363 C CA . TYR A 1 63 ? 39.911 10.234 -35.329 1.00 53.91 63 TYR A CA 1
ATOM 364 C C . TYR A 1 63 ? 39.698 11.304 -36.396 1.00 62.96 63 TYR A C 1
ATOM 365 O O . TYR A 1 63 ? 39.463 12.470 -36.079 1.00 65.72 63 TYR A O 1
ATOM 374 N N . ASP A 1 64 ? 39.786 10.903 -37.661 1.00 62.74 64 ASP A N 1
ATOM 375 C CA . ASP A 1 64 ? 39.606 11.828 -38.774 1.00 62.01 64 ASP A CA 1
ATOM 376 C C . ASP A 1 64 ? 38.167 12.324 -38.873 1.00 63.28 64 ASP A C 1
ATOM 377 O O . ASP A 1 64 ? 37.917 13.437 -39.337 1.00 65.20 64 ASP A O 1
ATOM 382 N N . SER A 1 65 ? 37.226 11.492 -38.440 1.00 56.34 65 SER A N 1
ATOM 383 C CA . SER A 1 65 ? 35.811 11.843 -38.488 1.00 58.22 65 SER A CA 1
ATOM 384 C C . SER A 1 65 ? 35.487 12.990 -37.536 1.00 62.92 65 SER A C 1
ATOM 385 O O . SER A 1 65 ? 34.531 13.736 -37.751 1.00 60.81 65 SER A O 1
ATOM 388 N N . LEU A 1 66 ? 36.288 13.124 -36.484 1.00 63.74 66 LEU A N 1
ATOM 389 C CA . LEU A 1 66 ? 36.092 14.176 -35.492 1.00 59.46 66 LEU A CA 1
ATOM 390 C C . LEU A 1 66 ? 36.354 15.567 -36.064 1.00 65.51 66 LEU A C 1
ATOM 391 O O . LEU A 1 66 ? 35.909 16.569 -35.505 1.00 70.85 66 LEU A O 1
ATOM 396 N N . HIS A 1 67 ? 37.076 15.623 -37.179 1.00 60.55 67 HIS A N 1
ATOM 397 C CA . HIS A 1 67 ? 37.458 16.898 -37.775 1.00 62.09 67 HIS A CA 1
ATOM 398 C C . HIS A 1 67 ? 36.642 17.230 -39.023 1.00 65.07 67 HIS A C 1
ATOM 399 O O . HIS A 1 67 ? 36.746 18.331 -39.564 1.00 61.90 67 HIS A O 1
ATOM 406 N N . ASP A 1 68 ? 35.835 16.276 -39.476 1.00 66.46 68 ASP A N 1
ATOM 407 C CA . ASP A 1 68 ? 34.936 16.499 -40.605 1.00 66.21 68 ASP A CA 1
ATOM 408 C C . ASP A 1 68 ? 33.758 17.373 -40.183 1.00 66.36 68 ASP A C 1
ATOM 409 O O . ASP A 1 68 ? 32.982 16.987 -39.308 1.00 67.97 68 ASP A O 1
ATOM 414 N N . PRO A 1 69 ? 33.622 18.558 -40.803 1.00 69.10 69 PRO A N 1
ATOM 415 C CA . PRO A 1 69 ? 32.547 19.505 -40.479 1.00 71.68 69 PRO A CA 1
ATOM 416 C C . PRO A 1 69 ? 31.141 18.939 -40.681 1.00 67.51 69 PRO A C 1
ATOM 417 O O . PRO A 1 69 ? 30.200 19.404 -40.038 1.00 68.18 69 PRO A O 1
ATOM 421 N N . ALA A 1 70 ? 31.005 17.946 -41.554 1.00 62.85 70 ALA A N 1
ATOM 422 C CA . ALA A 1 70 ? 29.710 17.327 -41.819 1.00 65.64 70 ALA A CA 1
ATOM 423 C C . ALA A 1 70 ? 29.314 16.338 -40.725 1.00 69.02 70 ALA A C 1
ATOM 424 O O . ALA A 1 70 ? 28.194 15.827 -40.713 1.00 75.63 70 ALA A O 1
ATOM 426 N N . GLN A 1 71 ? 30.239 16.074 -39.808 1.00 57.20 71 GLN A N 1
ATOM 427 C CA . GLN A 1 71 ? 30.028 15.078 -38.764 1.00 51.95 71 GLN A CA 1
ATOM 428 C C . GLN A 1 71 ? 30.196 15.669 -37.364 1.00 59.85 71 GLN A C 1
ATOM 429 O O . GLN A 1 71 ? 30.076 14.958 -36.366 1.00 57.86 71 GLN A O 1
ATOM 435 N N . LYS A 1 72 ? 30.481 16.966 -37.298 1.00 65.50 72 LYS A N 1
ATOM 436 C CA . LYS A 1 72 ? 30.762 17.631 -36.027 1.00 63.95 72 LYS A CA 1
ATOM 437 C C . LYS A 1 72 ? 29.563 17.653 -35.081 1.00 59.54 72 LYS A C 1
ATOM 438 O O . LYS A 1 72 ? 29.715 17.498 -33.870 1.00 63.09 72 LYS A O 1
ATOM 444 N N . ALA A 1 73 ? 28.372 17.838 -35.641 1.00 58.60 73 ALA A N 1
ATOM 445 C CA . ALA A 1 73 ? 27.151 17.918 -34.845 1.00 57.70 73 ALA A CA 1
ATOM 446 C C . ALA A 1 73 ? 26.824 16.602 -34.147 1.00 62.42 73 ALA A C 1
ATOM 447 O O . ALA A 1 73 ? 26.356 16.590 -33.008 1.00 62.07 73 ALA A O 1
ATOM 449 N N . VAL A 1 74 ? 27.069 15.497 -34.841 1.00 59.32 74 VAL A N 1
ATOM 450 C CA . VAL A 1 74 ? 26.775 14.173 -34.310 1.00 58.49 74 VAL A CA 1
ATOM 451 C C . VAL A 1 74 ? 27.867 13.675 -33.364 1.00 56.42 74 VAL A C 1
ATOM 452 O O . VAL A 1 74 ? 27.578 13.113 -32.306 1.00 56.79 74 VAL A O 1
ATOM 456 N N . LEU A 1 75 ? 29.120 13.898 -33.747 1.00 56.39 75 LEU A N 1
ATOM 457 C CA . LEU A 1 75 ? 30.252 13.284 -33.060 1.00 56.24 75 LEU A CA 1
ATOM 458 C C . LEU A 1 75 ? 30.883 14.126 -31.950 1.00 52.85 75 LEU A C 1
ATOM 459 O O . LEU A 1 75 ? 31.459 13.576 -31.012 1.00 53.06 75 LEU A O 1
ATOM 464 N N . THR A 1 76 ? 30.781 15.449 -32.045 1.00 56.17 76 THR A N 1
ATOM 465 C CA . THR A 1 76 ? 31.588 16.311 -31.183 1.00 62.90 76 THR A CA 1
ATOM 466 C C . THR A 1 76 ? 30.801 17.138 -30.166 1.00 61.96 76 THR A C 1
ATOM 467 O O . THR A 1 76 ? 29.576 17.242 -30.234 1.00 62.59 76 THR A O 1
ATOM 471 N N . ALA A 1 77 ? 31.541 17.724 -29.227 1.00 61.07 77 ALA A N 1
ATOM 472 C CA . ALA A 1 77 ? 30.985 18.527 -28.143 1.00 62.78 77 ALA A CA 1
ATOM 473 C C . ALA A 1 77 ? 32.114 19.316 -27.475 1.00 64.79 77 ALA A C 1
ATOM 474 O O . ALA A 1 77 ? 33.279 18.936 -27.592 1.00 71.05 77 ALA A O 1
ATOM 476 N N . PRO A 1 78 ? 31.782 20.419 -26.778 1.00 63.81 78 PRO A N 1
ATOM 477 C CA . PRO A 1 78 ? 32.817 21.197 -26.082 1.00 71.63 78 PRO A CA 1
ATOM 478 C C . PRO A 1 78 ? 33.567 20.396 -25.014 1.00 74.10 78 PRO A C 1
ATOM 479 O O . PRO A 1 78 ? 33.109 19.329 -24.607 1.00 73.46 78 PRO A O 1
ATOM 483 N N . THR A 1 79 ? 34.704 20.921 -24.564 1.00 78.22 79 THR A N 1
ATOM 484 C CA . THR A 1 79 ? 35.617 20.164 -23.709 1.00 81.98 79 THR A CA 1
ATOM 485 C C . THR A 1 79 ? 35.663 20.648 -22.257 1.00 84.12 79 THR A C 1
ATOM 486 O O . THR A 1 79 ? 36.737 20.706 -21.652 1.00 90.36 79 THR A O 1
ATOM 490 N N . ASP A 1 80 ? 34.500 20.986 -21.705 1.00 78.87 80 ASP A N 1
ATOM 491 C CA . ASP A 1 80 ? 34.373 21.436 -20.313 1.00 74.67 80 ASP A CA 1
ATOM 492 C C . ASP A 1 80 ? 35.126 22.743 -20.051 1.00 80.91 80 ASP A C 1
ATOM 493 O O . ASP A 1 80 ? 34.543 23.713 -19.567 1.00 80.36 80 ASP A O 1
ATOM 498 N N . ALA A 1 81 ? 36.418 22.763 -20.365 1.00 88.42 81 ALA A N 1
ATOM 499 C CA . ALA A 1 81 ? 37.214 23.982 -20.271 1.00 87.22 81 ALA A CA 1
ATOM 500 C C . ALA A 1 81 ? 36.767 24.991 -21.326 1.00 89.44 81 ALA A C 1
ATOM 501 O O . ALA A 1 81 ? 36.947 26.198 -21.163 1.00 91.02 81 ALA A O 1
ATOM 503 N N . GLY A 1 82 ? 36.186 24.482 -22.408 1.00 86.48 82 GLY A N 1
ATOM 504 C CA . GLY A 1 82 ? 35.612 25.319 -23.447 1.00 88.72 82 GLY A CA 1
ATOM 505 C C . GLY A 1 82 ? 36.606 25.886 -24.442 1.00 90.51 82 GLY A C 1
ATOM 506 O O . GLY A 1 82 ? 36.229 26.638 -25.340 1.00 91.71 82 GLY A O 1
ATOM 507 N N . ASP A 1 83 ? 37.876 25.525 -24.291 1.00 94.77 83 ASP A N 1
ATOM 508 C CA . ASP A 1 83 ? 38.921 26.021 -25.182 1.00 99.70 83 ASP A CA 1
ATOM 509 C C . ASP A 1 83 ? 38.970 25.255 -26.503 1.00 98.19 83 ASP A C 1
ATOM 510 O O . ASP A 1 83 ? 39.764 25.581 -27.386 1.00 96.27 83 ASP A O 1
ATOM 515 N N . GLY A 1 84 ? 38.120 24.241 -26.636 1.00 92.50 84 GLY A N 1
ATOM 516 C CA . GLY A 1 84 ? 38.101 23.420 -27.833 1.00 81.46 84 GLY A CA 1
ATOM 517 C C . GLY A 1 84 ? 36.982 22.397 -27.836 1.00 84.70 84 GLY A C 1
ATOM 518 O O . GLY A 1 84 ? 36.015 22.521 -27.085 1.00 82.46 84 GLY A O 1
ATOM 519 N N . PHE A 1 85 ? 37.105 21.387 -28.693 1.00 79.15 85 PHE A N 1
ATOM 520 C CA . PHE A 1 85 ? 36.093 20.339 -28.778 1.00 74.72 85 PHE A CA 1
ATOM 521 C C . PHE A 1 85 ? 36.673 18.944 -28.563 1.00 72.18 85 PHE A C 1
ATOM 522 O O . PHE A 1 85 ? 37.888 18.767 -28.463 1.00 70.96 85 PHE A O 1
ATOM 530 N N . THR A 1 86 ? 35.785 17.957 -28.491 1.00 73.03 86 THR A N 1
ATOM 531 C CA . THR A 1 86 ? 36.164 16.580 -28.206 1.00 68.83 86 THR A CA 1
ATOM 532 C C . THR A 1 86 ? 35.075 15.625 -28.680 1.00 65.80 86 THR A C 1
ATOM 533 O O . THR A 1 86 ? 34.024 16.061 -29.148 1.00 61.03 86 THR A O 1
ATOM 537 N N . HIS A 1 87 ? 35.328 14.325 -28.566 1.00 63.35 87 HIS A N 1
ATOM 538 C CA . HIS A 1 87 ? 34.310 13.332 -28.884 1.00 59.34 87 HIS A CA 1
ATOM 539 C C . HIS A 1 87 ? 33.190 13.420 -27.852 1.00 65.81 87 HIS A C 1
ATOM 540 O O . HIS A 1 87 ? 33.447 13.514 -26.651 1.00 69.14 87 HIS A O 1
ATOM 547 N N . ARG A 1 88 ? 31.952 13.397 -28.334 1.00 56.78 88 ARG A N 1
ATOM 548 C CA . ARG A 1 88 ? 30.778 13.657 -27.505 1.00 57.35 88 ARG A CA 1
ATOM 549 C C . ARG A 1 88 ? 30.637 12.712 -26.307 1.00 65.60 88 ARG A C 1
ATOM 550 O O . ARG A 1 88 ? 30.198 13.127 -25.233 1.00 68.87 88 ARG A O 1
ATOM 558 N N . PHE A 1 89 ? 31.030 11.455 -26.483 1.00 61.89 89 PHE A N 1
ATOM 559 C CA . PHE A 1 89 ? 30.866 10.454 -25.432 1.00 63.72 89 PHE A CA 1
ATOM 560 C C . PHE A 1 89 ? 31.875 10.625 -24.296 1.00 63.86 89 PHE A C 1
ATOM 561 O O . PHE A 1 89 ? 31.758 9.984 -23.251 1.00 64.97 89 PHE A O 1
ATOM 569 N N . PHE A 1 90 ? 32.861 11.493 -24.501 1.00 66.50 90 PHE A N 1
ATOM 570 C CA . PHE A 1 90 ? 33.866 11.766 -23.476 1.00 64.71 90 PHE A CA 1
ATOM 571 C C . PHE A 1 90 ? 33.393 12.818 -22.479 1.00 70.15 90 PHE A C 1
ATOM 572 O O . PHE A 1 90 ? 34.113 13.166 -21.542 1.00 71.66 90 PHE A O 1
ATOM 580 N N . THR A 1 91 ? 32.181 13.321 -22.686 1.00 74.79 91 THR A N 1
ATOM 581 C CA . THR A 1 91 ? 31.582 14.282 -21.768 1.00 68.69 91 THR A CA 1
ATOM 582 C C . THR A 1 91 ? 30.396 13.641 -21.059 1.00 67.11 91 THR A C 1
ATOM 583 O O . THR A 1 91 ? 29.685 12.824 -21.643 1.00 73.18 91 THR A O 1
ATOM 587 N N . ALA A 1 92 ? 30.185 14.012 -19.801 1.00 70.48 92 ALA A N 1
ATOM 588 C CA . ALA A 1 92 ? 29.082 13.456 -19.028 1.00 72.15 92 ALA A CA 1
ATOM 589 C C . ALA A 1 92 ? 27.749 14.024 -19.499 1.00 70.98 92 ALA A C 1
ATOM 590 O O . ALA A 1 92 ? 27.596 15.240 -19.620 1.00 72.90 92 ALA A O 1
ATOM 592 N N . PRO A 1 93 ? 26.775 13.140 -19.766 1.00 67.02 93 PRO A N 1
ATOM 593 C CA . PRO A 1 93 ? 25.442 13.575 -20.194 1.00 69.07 93 PRO A CA 1
ATOM 594 C C . PRO A 1 93 ? 24.681 14.229 -19.047 1.00 74.62 93 PRO A C 1
ATOM 595 O O . PRO A 1 93 ? 24.793 13.781 -17.907 1.00 80.17 93 PRO A O 1
ATOM 599 N N . ARG A 1 94 ? 23.918 15.274 -19.347 1.00 70.48 94 ARG A N 1
ATOM 600 C CA . ARG A 1 94 ? 23.173 15.990 -18.319 1.00 73.44 94 ARG A CA 1
ATOM 601 C C . ARG A 1 94 ? 21.687 16.057 -18.656 1.00 71.02 94 ARG A C 1
ATOM 602 O O . ARG A 1 94 ? 20.906 16.691 -17.947 1.00 66.46 94 ARG A O 1
ATOM 610 N N . SER A 1 95 ? 21.308 15.398 -19.745 1.00 66.09 95 SER A N 1
ATOM 611 C CA . SER A 1 95 ? 19.921 15.372 -20.189 1.00 58.09 95 SER A CA 1
ATOM 612 C C . SER A 1 95 ? 19.665 14.160 -21.077 1.00 64.71 95 SER A C 1
ATOM 613 O O . SER A 1 95 ? 20.604 13.507 -21.534 1.00 70.95 95 SER A O 1
ATOM 616 N N . VAL A 1 96 ? 18.392 13.859 -21.310 1.00 61.69 96 VAL A 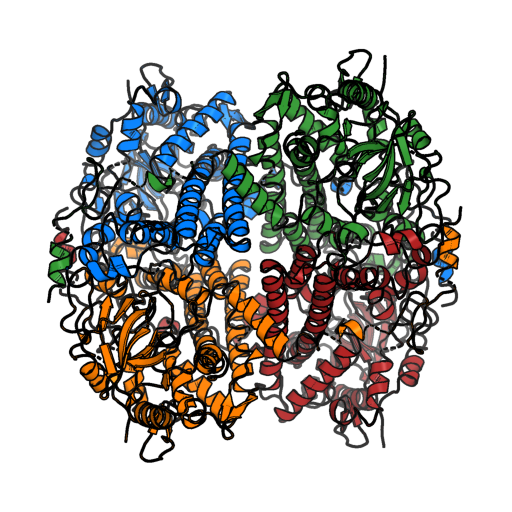N 1
ATOM 617 C CA . VAL A 1 96 ? 18.016 12.764 -22.195 1.00 60.79 96 VAL A CA 1
ATOM 618 C C . VAL A 1 96 ? 18.507 13.066 -23.607 1.00 60.52 96 VAL A C 1
ATOM 619 O O . VAL A 1 96 ? 18.959 12.175 -24.326 1.00 65.43 96 VAL A O 1
ATOM 623 N N . ASP A 1 97 ? 18.432 14.339 -23.984 1.00 60.47 97 ASP A N 1
ATOM 624 C CA . ASP A 1 97 ? 18.889 14.795 -25.292 1.00 67.52 97 ASP A CA 1
ATOM 625 C C . ASP A 1 97 ? 20.368 14.484 -25.508 1.00 70.72 97 ASP A C 1
ATOM 626 O O . ASP A 1 97 ? 20.783 14.143 -26.615 1.00 70.02 97 ASP A O 1
ATOM 631 N N . ASP A 1 98 ? 21.159 14.604 -24.446 1.00 71.19 98 ASP A N 1
ATOM 632 C CA . ASP A 1 98 ? 22.583 14.298 -24.519 1.00 66.10 98 ASP A CA 1
ATOM 633 C C . ASP A 1 98 ? 22.819 12.813 -24.775 1.00 61.99 98 ASP A C 1
ATOM 634 O O . ASP A 1 98 ? 23.662 12.443 -25.590 1.00 61.23 98 ASP A O 1
ATOM 639 N N . LEU A 1 99 ? 22.063 11.969 -24.082 1.00 65.46 99 LEU A N 1
ATOM 640 C CA . LEU A 1 99 ? 22.219 10.524 -24.204 1.00 63.75 99 LEU A CA 1
ATOM 641 C C . LEU A 1 99 ? 21.737 10.007 -25.556 1.00 57.83 99 LEU A C 1
ATOM 642 O O . LEU A 1 99 ? 22.236 8.998 -26.054 1.00 58.53 99 LEU A O 1
ATOM 647 N N . VAL A 1 100 ? 20.765 10.695 -26.145 1.00 59.39 100 VAL A N 1
ATOM 648 C CA . VAL A 1 100 ? 20.308 10.353 -27.485 1.00 60.75 100 VAL A CA 1
ATOM 649 C C . VAL A 1 100 ? 21.391 10.709 -28.497 1.00 65.25 100 VAL A C 1
ATOM 650 O O . VAL A 1 100 ? 21.660 9.954 -29.433 1.00 61.88 100 VAL A O 1
ATOM 654 N N . LYS A 1 101 ? 22.020 11.862 -28.290 1.00 64.70 101 LYS A N 1
ATOM 655 C CA . LYS A 1 101 ? 23.131 12.290 -29.129 1.00 64.77 101 LYS A CA 1
ATOM 656 C C . LYS A 1 101 ? 24.358 11.412 -28.893 1.00 59.10 101 LYS A C 1
ATOM 657 O O . LYS A 1 101 ? 25.137 11.164 -29.813 1.00 65.88 101 LYS A O 1
ATOM 663 N N . ASP A 1 102 ? 24.528 10.953 -27.655 1.00 59.51 102 ASP A N 1
ATOM 664 C CA . ASP A 1 102 ? 25.582 9.995 -27.328 1.00 59.17 102 ASP A CA 1
ATOM 665 C C . ASP A 1 102 ? 25.409 8.711 -28.131 1.00 58.74 102 ASP A C 1
ATOM 666 O O . ASP A 1 102 ? 26.376 8.154 -28.649 1.00 63.96 102 ASP A O 1
ATOM 671 N N . GLN A 1 103 ? 24.165 8.249 -28.223 1.00 55.24 103 GLN A N 1
ATOM 672 C CA . GLN A 1 103 ? 23.836 7.044 -28.975 1.00 55.09 103 GLN A CA 1
ATOM 673 C C . GLN A 1 103 ? 24.186 7.212 -30.449 1.00 55.43 103 GLN A C 1
ATOM 674 O O . GLN A 1 103 ? 24.685 6.287 -31.088 1.00 55.75 103 GLN A O 1
ATOM 680 N N . ALA A 1 104 ? 23.912 8.399 -30.981 1.00 54.24 104 ALA A N 1
ATOM 681 C CA . ALA A 1 104 ? 24.198 8.702 -32.377 1.00 49.24 104 ALA A CA 1
ATOM 682 C C . ALA A 1 104 ? 25.700 8.690 -32.641 1.00 56.33 104 ALA A C 1
ATOM 683 O O . ALA A 1 104 ? 26.153 8.205 -33.677 1.00 57.85 104 ALA A O 1
ATOM 685 N N . ALA A 1 105 ? 26.466 9.232 -31.699 1.00 53.78 105 ALA A N 1
ATOM 686 C CA . ALA A 1 105 ? 27.918 9.274 -31.821 1.00 53.36 105 ALA A CA 1
ATOM 687 C C . ALA A 1 105 ? 28.513 7.870 -31.796 1.00 54.09 105 ALA A C 1
ATOM 688 O O . ALA A 1 105 ? 29.391 7.543 -32.595 1.00 54.26 105 ALA A O 1
ATOM 690 N N . ILE A 1 106 ? 28.029 7.046 -30.872 1.00 49.49 106 ILE A N 1
ATOM 691 C CA . ILE A 1 106 ? 28.495 5.670 -30.745 1.00 50.78 106 ILE A CA 1
ATOM 692 C C . ILE A 1 106 ? 28.132 4.842 -31.975 1.00 51.15 106 ILE A C 1
ATOM 693 O O . ILE A 1 106 ? 28.960 4.096 -32.499 1.00 53.03 106 ILE A O 1
ATOM 698 N N . ALA A 1 107 ? 26.895 4.989 -32.436 1.00 49.71 107 ALA A N 1
ATOM 699 C CA . ALA A 1 107 ? 26.424 4.262 -33.609 1.00 49.05 107 ALA A CA 1
ATOM 700 C C . ALA A 1 107 ? 27.187 4.678 -34.861 1.00 49.28 107 ALA A C 1
ATOM 701 O O . ALA A 1 107 ? 27.400 3.869 -35.763 1.00 54.83 107 ALA A O 1
ATOM 703 N N . SER A 1 108 ? 27.598 5.941 -34.909 1.00 48.36 108 SER A N 1
ATOM 704 C CA . SER A 1 108 ? 28.336 6.462 -36.054 1.00 53.48 108 SER A CA 1
ATOM 705 C C . SER A 1 108 ? 29.679 5.758 -36.216 1.00 51.17 108 SER A C 1
ATOM 706 O O . SER A 1 108 ? 30.003 5.266 -37.297 1.00 50.11 108 SER A O 1
ATOM 709 N N . TRP A 1 109 ? 30.453 5.712 -35.136 1.00 57.60 109 TRP A N 1
ATOM 710 C CA . TRP A 1 109 ? 31.759 5.061 -35.155 1.00 52.17 109 TRP A CA 1
ATOM 711 C C . TRP A 1 109 ? 31.634 3.551 -35.322 1.00 54.36 109 TRP A C 1
ATOM 712 O O . TRP A 1 109 ? 32.525 2.905 -35.874 1.00 59.96 109 TRP A O 1
ATOM 723 N N . ALA A 1 110 ? 30.529 2.993 -34.838 1.00 51.40 110 ALA A N 1
ATOM 724 C CA . ALA A 1 110 ? 30.278 1.563 -34.966 1.00 48.19 110 ALA A CA 1
ATOM 725 C C . ALA A 1 110 ? 30.102 1.172 -36.430 1.00 46.71 110 ALA A C 1
ATOM 726 O O . ALA A 1 110 ? 30.570 0.119 -36.861 1.00 47.71 110 ALA A O 1
ATOM 728 N N . ARG A 1 111 ? 29.425 2.028 -37.188 1.00 48.46 111 ARG A N 1
ATOM 729 C CA . ARG A 1 111 ? 29.182 1.776 -38.604 1.00 54.05 111 ARG A CA 1
ATOM 730 C C . ARG A 1 111 ? 30.467 1.867 -39.420 1.00 54.36 111 ARG A C 1
ATOM 731 O O . ARG A 1 111 ? 30.603 1.210 -40.453 1.00 55.71 111 ARG A O 1
ATOM 739 N N . LYS A 1 112 ? 31.404 2.687 -38.955 1.00 52.83 112 LYS A N 1
ATOM 740 C CA . LYS A 1 112 ? 32.667 2.886 -39.657 1.00 49.99 112 LYS A CA 1
ATOM 741 C C . LYS A 1 112 ? 33.519 1.621 -39.636 1.00 49.66 112 LYS A C 1
ATOM 742 O O . LYS A 1 112 ? 34.331 1.391 -40.532 1.00 57.42 112 LYS A O 1
ATOM 748 N N . SER A 1 113 ? 33.323 0.802 -38.608 1.00 53.14 113 SER A N 1
ATOM 749 C CA . SER A 1 113 ? 34.004 -0.482 -38.501 1.00 49.93 113 SER A CA 1
ATOM 750 C C . SER A 1 113 ? 33.014 -1.621 -38.707 1.00 51.84 113 SER A C 1
ATOM 751 O O . SER A 1 113 ? 33.333 -2.787 -38.468 1.00 47.48 113 SER A O 1
ATOM 754 N N . TYR A 1 114 ? 31.808 -1.257 -39.139 1.00 51.97 114 TYR A N 1
ATOM 755 C CA . TYR A 1 114 ? 30.724 -2.203 -39.395 1.00 49.01 114 TYR A CA 1
ATOM 756 C C . TYR A 1 114 ? 30.347 -2.979 -38.132 1.00 51.34 114 TYR A C 1
ATOM 757 O O . TYR A 1 114 ? 29.858 -4.106 -38.206 1.00 49.83 114 TYR A O 1
ATOM 766 N N . GLY A 1 115 ? 30.572 -2.359 -36.976 1.00 50.96 115 GLY A N 1
ATOM 767 C CA . GLY A 1 115 ? 30.148 -2.915 -35.704 1.00 47.25 115 GLY A CA 1
ATOM 768 C C . GLY A 1 115 ? 31.051 -3.992 -35.133 1.00 48.08 115 GLY A C 1
ATOM 769 O O . GLY A 1 115 ? 30.688 -4.656 -34.161 1.00 45.23 115 GLY A O 1
ATOM 770 N N . TRP A 1 116 ? 32.227 -4.170 -35.724 1.00 53.03 116 TRP A N 1
ATOM 771 C CA . TRP A 1 116 ? 33.112 -5.259 -35.318 1.00 52.11 116 TRP A CA 1
ATOM 772 C C . TRP A 1 116 ? 34.167 -4.859 -34.284 1.00 52.43 116 TRP A C 1
ATOM 773 O O . TRP A 1 116 ? 34.440 -5.613 -33.350 1.00 55.45 116 TRP A O 1
ATOM 800 N N . GLY A 1 118 ? 34.869 -3.678 -31.339 1.00 50.46 118 GLY A N 1
ATOM 801 C CA . GLY A 1 118 ? 34.237 -3.380 -30.066 1.00 53.16 118 GLY A CA 1
ATOM 802 C C . GLY A 1 118 ? 35.040 -2.524 -29.105 1.00 59.43 118 GLY A C 1
ATOM 803 O O . GLY A 1 118 ? 34.477 -1.721 -28.362 1.00 59.69 118 GLY A O 1
ATOM 804 N N . ARG A 1 119 ? 36.358 -2.693 -29.115 1.00 61.34 119 ARG A N 1
ATOM 805 C CA . ARG A 1 119 ? 37.223 -1.945 -28.211 1.00 60.25 119 ARG A CA 1
ATOM 806 C C . ARG A 1 119 ? 37.785 -0.685 -28.863 1.00 61.08 119 ARG A C 1
ATOM 807 O O . ARG A 1 119 ? 38.960 -0.359 -28.694 1.00 67.47 119 ARG A O 1
ATOM 815 N N . SER A 1 120 ? 36.936 0.015 -29.610 1.00 55.72 120 SER A N 1
ATOM 816 C CA . SER A 1 120 ? 37.286 1.309 -30.187 1.00 57.13 120 SER A CA 1
ATOM 817 C C . SER A 1 120 ? 37.588 2.331 -29.083 1.00 57.73 120 SER A C 1
ATOM 818 O O . SER A 1 120 ? 37.205 2.124 -27.932 1.00 60.97 120 SER A O 1
ATOM 821 N N . PRO A 1 121 ? 38.286 3.430 -29.427 1.00 54.70 121 PRO A N 1
ATOM 822 C CA . PRO A 1 121 ? 38.656 4.443 -28.428 1.00 56.16 121 PRO A CA 1
ATOM 823 C C . PRO A 1 121 ? 37.479 5.046 -27.661 1.00 54.20 121 PRO A C 1
ATOM 824 O O . PRO A 1 121 ? 37.670 5.526 -26.544 1.00 58.79 121 PRO A O 1
ATOM 828 N N . ASP A 1 122 ? 36.286 5.021 -28.246 1.00 55.33 122 ASP A N 1
ATOM 829 C CA . ASP A 1 122 ? 35.116 5.605 -27.599 1.00 55.67 122 ASP A CA 1
ATOM 830 C C . ASP A 1 122 ? 34.529 4.673 -26.543 1.00 56.69 122 ASP A C 1
ATOM 831 O O . ASP A 1 122 ? 33.748 5.100 -25.694 1.00 58.34 122 ASP A O 1
ATOM 836 N N . TYR A 1 123 ? 34.900 3.398 -26.604 1.00 49.60 123 TYR A N 1
ATOM 837 C CA . TYR A 1 123 ? 34.399 2.417 -25.647 1.00 50.84 123 TYR A CA 1
ATOM 838 C C . TYR A 1 123 ? 34.897 2.688 -24.233 1.00 57.67 123 TYR A C 1
ATOM 839 O O . TYR A 1 123 ? 34.132 2.614 -23.273 1.00 60.23 123 TYR A O 1
ATOM 848 N N . LYS A 1 124 ? 36.183 3.000 -24.109 1.00 57.36 124 LYS A N 1
ATOM 849 C CA . LYS A 1 124 ? 36.784 3.248 -22.804 1.00 54.63 124 LYS A CA 1
ATOM 850 C C . LYS A 1 124 ? 36.325 4.592 -22.243 1.00 57.86 124 LYS A C 1
ATOM 851 O O . LYS A 1 124 ? 36.535 4.893 -21.067 1.00 59.44 124 LYS A O 1
ATOM 857 N N . ALA A 1 125 ? 35.679 5.390 -23.087 1.00 63.93 125 ALA A N 1
ATOM 858 C CA . ALA A 1 125 ? 35.105 6.658 -22.654 1.00 67.15 125 ALA A CA 1
ATOM 859 C C . ALA A 1 125 ? 33.904 6.428 -21.742 1.00 67.54 125 ALA A C 1
ATOM 860 O O . ALA A 1 125 ? 33.402 7.363 -21.118 1.00 69.09 125 ALA A O 1
ATOM 862 N N . SER A 1 126 ? 33.444 5.180 -21.675 1.00 66.28 126 SER A N 1
ATOM 863 C CA . SER A 1 126 ? 32.381 4.803 -20.751 1.00 67.64 126 SER A CA 1
ATOM 864 C C . SER A 1 126 ? 32.850 5.009 -19.316 1.00 66.01 126 SER A C 1
ATOM 865 O O . SER A 1 126 ? 32.048 5.252 -18.415 1.00 65.34 126 SER A O 1
ATOM 868 N N . PHE A 1 127 ? 34.159 4.905 -19.117 1.00 64.70 127 PHE A N 1
ATOM 869 C CA . PHE A 1 127 ? 34.768 5.204 -17.830 1.00 70.75 127 PHE A CA 1
ATOM 870 C C . PHE A 1 127 ? 35.281 6.639 -17.797 1.00 71.31 127 PHE A C 1
ATOM 871 O O . PHE A 1 127 ? 35.021 7.384 -16.851 1.00 73.59 127 PHE A O 1
ATOM 879 N N . LEU A 1 128 ? 36.017 7.011 -18.840 1.00 72.12 128 LEU A N 1
ATOM 880 C CA . LEU A 1 128 ? 36.674 8.312 -18.912 1.00 72.06 128 LEU A CA 1
ATOM 881 C C . LEU A 1 128 ? 35.693 9.480 -18.892 1.00 69.99 128 LEU A C 1
ATOM 882 O O . LEU A 1 128 ? 36.006 10.548 -18.373 1.00 74.34 128 LEU A O 1
ATOM 887 N N . GLY A 1 129 ? 34.509 9.276 -19.459 1.00 70.34 129 GLY A N 1
ATOM 888 C CA . GLY A 1 129 ? 33.513 10.330 -19.533 1.00 69.05 129 GLY A CA 1
ATOM 889 C C . GLY A 1 129 ? 32.871 10.681 -18.203 1.00 70.84 129 GLY A C 1
ATOM 890 O O . GLY A 1 129 ? 32.074 11.616 -18.122 1.00 68.57 129 GLY A O 1
ATOM 891 N N . THR A 1 130 ? 33.215 9.935 -17.157 1.00 73.85 130 THR A N 1
ATOM 892 C CA . THR A 1 130 ? 32.610 10.137 -15.845 1.00 72.15 130 THR A CA 1
ATOM 893 C C . THR A 1 130 ? 33.610 10.552 -14.770 1.00 82.79 130 THR A C 1
ATOM 894 O O . THR A 1 130 ? 33.239 10.727 -13.611 1.00 89.05 130 THR A O 1
ATOM 898 N N . LEU A 1 131 ? 34.873 10.711 -15.150 1.00 83.66 131 LEU A N 1
ATOM 899 C CA . LEU A 1 131 ? 35.908 11.087 -14.192 1.00 83.00 131 LEU A CA 1
ATOM 900 C C . LEU A 1 131 ? 35.742 12.527 -13.714 1.00 87.30 131 LEU A C 1
ATOM 901 O O . LEU A 1 131 ? 36.277 12.908 -12.673 1.00 84.06 131 LEU A O 1
ATOM 906 N N . GLY A 1 132 ? 35.002 13.323 -14.478 1.00 87.54 132 GLY A N 1
ATOM 907 C CA . GLY A 1 132 ? 34.755 14.707 -14.120 1.00 87.84 132 GLY A CA 1
ATOM 908 C C . GLY A 1 132 ? 33.801 14.860 -12.951 1.00 91.56 132 GLY A C 1
ATOM 909 O O . GLY A 1 132 ? 34.123 15.509 -11.956 1.00 98.63 132 GLY A O 1
ATOM 910 N N . ALA A 1 133 ? 32.622 14.259 -13.073 1.00 84.35 133 ALA A N 1
ATOM 911 C CA . ALA A 1 133 ? 31.597 14.367 -12.040 1.00 85.71 133 ALA A CA 1
ATOM 912 C C . ALA A 1 133 ? 31.851 13.407 -10.883 1.00 90.73 133 ALA A C 1
ATOM 913 O O . ALA A 1 133 ? 31.316 13.586 -9.789 1.00 97.76 133 ALA A O 1
ATOM 915 N N . ASN A 1 134 ? 32.670 12.389 -11.127 1.00 91.12 134 ASN A N 1
ATOM 916 C CA . ASN A 1 134 ? 32.946 11.373 -10.119 1.00 93.52 134 ASN A CA 1
ATOM 917 C C . ASN A 1 134 ? 34.429 11.342 -9.758 1.00 96.49 134 ASN A C 1
ATOM 918 O O . ASN A 1 134 ? 35.019 10.276 -9.589 1.00 97.49 134 ASN A O 1
ATOM 923 N N . ALA A 1 135 ? 35.027 12.523 -9.646 1.00 96.49 135 ALA A N 1
ATOM 924 C CA . ALA A 1 135 ? 36.446 12.639 -9.330 1.00 93.85 135 ALA A CA 1
ATOM 925 C C . ALA A 1 135 ? 36.728 12.357 -7.857 1.00 97.89 135 ALA A C 1
ATOM 926 O O . ALA A 1 135 ? 37.665 11.632 -7.526 1.00 98.00 135 ALA A O 1
ATOM 928 N N . ASP A 1 136 ? 35.908 12.930 -6.979 1.00 100.37 136 ASP A N 1
ATOM 929 C CA . ASP A 1 136 ? 36.113 12.824 -5.535 1.00 102.79 136 ASP A CA 1
ATOM 930 C C . ASP A 1 136 ? 36.008 11.390 -5.020 1.00 101.05 136 ASP A C 1
ATOM 931 O O . ASP A 1 136 ? 36.412 11.098 -3.896 1.00 102.60 136 ASP A O 1
ATOM 936 N N . PHE A 1 137 ? 35.455 10.501 -5.836 1.00 103.67 137 PHE A N 1
ATOM 937 C CA . PHE A 1 137 ? 35.388 9.088 -5.488 1.00 99.70 137 PHE A CA 1
ATOM 938 C C . PHE A 1 137 ? 36.788 8.481 -5.433 1.00 98.00 137 PHE A C 1
ATOM 939 O O . PHE A 1 137 ? 37.008 7.458 -4.786 1.00 98.39 137 PHE A O 1
ATOM 947 N N . TYR A 1 138 ? 37.735 9.122 -6.111 1.00 98.16 138 TYR A N 1
ATOM 948 C CA . TYR A 1 138 ? 39.085 8.587 -6.226 1.00 97.39 138 TYR A CA 1
ATOM 949 C C . TYR A 1 138 ? 40.074 9.268 -5.279 1.00 94.46 138 TYR A C 1
ATOM 950 O O . TYR A 1 138 ? 41.284 9.208 -5.494 1.00 96.39 138 TYR A O 1
ATOM 959 N N . GLU A 1 139 ? 39.552 9.912 -4.238 1.00 92.89 139 GLU A N 1
ATOM 960 C CA . GLU A 1 139 ? 40.386 10.496 -3.186 1.00 94.88 139 GLU A CA 1
ATOM 961 C C . GLU A 1 139 ? 41.266 9.423 -2.543 1.00 90.11 139 GLU A C 1
ATOM 962 O O . GLU A 1 139 ? 40.844 8.274 -2.416 1.00 90.45 139 GLU A O 1
ATOM 968 N N . PRO A 1 140 ? 42.492 9.791 -2.133 1.00 92.87 140 PRO A N 1
ATOM 969 C CA . PRO A 1 140 ? 43.092 11.129 -2.200 1.00 89.50 140 PRO A CA 1
ATOM 970 C C . PRO A 1 140 ? 43.610 11.500 -3.587 1.00 90.28 140 PRO A C 1
ATOM 971 O O . PRO A 1 140 ? 44.043 12.633 -3.796 1.00 92.05 140 PRO A O 1
ATOM 975 N N . PHE A 1 141 ? 43.565 10.554 -4.519 1.00 90.96 141 PHE A N 1
ATOM 976 C CA . PHE A 1 141 ? 44.094 10.774 -5.860 1.00 88.09 141 PHE A CA 1
ATOM 977 C C . PHE A 1 141 ? 43.036 11.364 -6.788 1.00 87.39 141 PHE A C 1
ATOM 978 O O . PHE A 1 141 ? 43.071 11.147 -7.999 1.00 86.95 141 PHE A O 1
ATOM 986 N N . ALA A 1 142 ? 42.094 12.106 -6.212 1.00 92.59 142 ALA A N 1
ATOM 987 C CA . ALA A 1 142 ? 40.983 12.671 -6.972 1.00 95.89 142 ALA A CA 1
ATOM 988 C C . ALA A 1 142 ? 41.446 13.701 -7.995 1.00 95.28 142 ALA A C 1
ATOM 989 O O . ALA A 1 142 ? 40.863 13.817 -9.073 1.00 95.64 142 ALA A O 1
ATOM 991 N N . ASP A 1 143 ? 42.492 14.449 -7.657 1.00 94.98 143 ASP A N 1
ATOM 992 C CA . ASP A 1 143 ? 43.004 15.465 -8.565 1.00 92.99 143 ASP A CA 1
ATOM 993 C C . ASP A 1 143 ? 43.688 14.827 -9.763 1.00 93.40 143 ASP A C 1
ATOM 994 O O . ASP A 1 143 ? 43.698 15.400 -10.847 1.00 93.39 143 ASP A O 1
ATOM 999 N N . ASN A 1 144 ? 44.244 13.635 -9.567 1.00 92.19 144 ASN A N 1
ATOM 1000 C CA . ASN A 1 144 ? 44.838 12.886 -10.667 1.00 88.96 144 ASN A CA 1
ATOM 1001 C C . ASN A 1 144 ? 43.778 12.488 -11.685 1.00 85.55 144 ASN A C 1
ATOM 1002 O O . ASN A 1 144 ? 44.023 12.495 -12.891 1.00 84.93 144 ASN A O 1
ATOM 1007 N N . ALA A 1 145 ? 42.595 12.147 -11.185 1.00 86.70 145 ALA A N 1
ATOM 1008 C CA . ALA A 1 145 ? 41.470 11.783 -12.035 1.00 84.73 145 ALA A CA 1
ATOM 1009 C C . ALA A 1 145 ? 40.918 12.992 -12.789 1.00 82.94 145 ALA A C 1
ATOM 1010 O O . ALA A 1 145 ? 40.509 12.872 -13.943 1.00 81.43 145 ALA A O 1
ATOM 1012 N N . ARG A 1 146 ? 40.907 14.152 -12.135 1.00 86.82 146 ARG A N 1
ATOM 1013 C CA . ARG A 1 146 ? 40.351 15.365 -12.738 1.00 86.04 146 ARG A CA 1
ATOM 1014 C C . ARG A 1 146 ? 41.125 15.891 -13.940 1.00 85.80 146 ARG A C 1
ATOM 1015 O O . ARG A 1 146 ? 40.538 16.505 -14.829 1.00 87.01 146 ARG A O 1
ATOM 1023 N N . ARG A 1 147 ? 42.433 15.661 -13.970 1.00 86.25 147 ARG A N 1
ATOM 1024 C CA . ARG A 1 147 ? 43.248 16.121 -15.092 1.00 89.57 147 ARG A CA 1
ATOM 1025 C C . ARG A 1 147 ? 43.310 15.055 -16.179 1.00 89.14 147 ARG A C 1
ATOM 1026 O O . ARG A 1 147 ? 43.338 15.375 -17.366 1.00 89.18 147 ARG A O 1
ATOM 1034 N N . TRP A 1 148 ? 43.348 13.788 -15.776 1.00 87.17 148 TRP A N 1
ATOM 1035 C CA . TRP A 1 148 ? 43.320 12.701 -16.746 1.00 78.61 148 TRP A CA 1
ATOM 1036 C C . TRP A 1 148 ? 41.964 12.690 -17.436 1.00 84.52 148 TRP A C 1
ATOM 1037 O O . TRP A 1 148 ? 41.839 12.237 -18.572 1.00 88.70 148 TRP A O 1
ATOM 1048 N N . TYR A 1 149 ? 40.948 13.191 -16.740 1.00 81.53 149 TYR A N 1
ATOM 1049 C CA . TYR A 1 149 ? 39.652 13.433 -17.356 1.00 81.72 149 TYR A CA 1
ATOM 1050 C C . TYR A 1 149 ? 39.812 14.525 -18.405 1.00 80.45 149 TYR A C 1
ATOM 1051 O O . TYR A 1 149 ? 39.348 14.392 -19.536 1.00 76.74 149 TYR A O 1
ATOM 1060 N N . ARG A 1 150 ? 40.478 15.605 -18.007 1.00 84.81 150 ARG A N 1
ATOM 1061 C CA . ARG A 1 150 ? 40.776 16.725 -18.894 1.00 87.49 150 ARG A CA 1
ATOM 1062 C C . ARG A 1 150 ? 41.620 16.310 -20.097 1.00 84.90 150 ARG A C 1
ATOM 1063 O O . ARG A 1 150 ? 41.305 16.655 -21.236 1.00 80.33 150 ARG A O 1
ATOM 1071 N N . GLU A 1 151 ? 42.699 15.578 -19.836 1.00 87.05 151 GLU A N 1
ATOM 1072 C CA . GLU A 1 151 ? 43.654 15.221 -20.880 1.00 87.54 151 GLU A CA 1
ATOM 1073 C C . GLU A 1 151 ? 43.096 14.203 -21.870 1.00 81.95 151 GLU A C 1
ATOM 1074 O O . GLU A 1 151 ? 43.287 14.341 -23.079 1.00 76.53 151 GLU A O 1
ATOM 1080 N N . SER A 1 152 ? 42.414 13.182 -21.360 1.00 78.96 152 SER A N 1
ATOM 1081 C CA . SER A 1 152 ? 41.804 12.173 -22.221 1.00 76.48 152 SER A CA 1
ATOM 1082 C C . SER A 1 152 ? 40.686 12.789 -23.051 1.00 76.86 152 SER A C 1
ATOM 1083 O O . SER A 1 152 ? 40.351 12.296 -24.125 1.00 71.19 152 SER A O 1
ATOM 1086 N N . GLN A 1 153 ? 40.109 13.868 -22.536 1.00 76.67 153 GLN A N 1
ATOM 1087 C CA . GLN A 1 153 ? 39.105 14.630 -23.264 1.00 74.54 153 GLN A CA 1
ATOM 1088 C C . GLN A 1 153 ? 39.717 15.437 -24.407 1.00 79.94 153 GLN A C 1
ATOM 1089 O O . GLN A 1 153 ? 39.172 15.468 -25.508 1.00 75.06 153 GLN A O 1
ATOM 1095 N N . GLU A 1 154 ? 40.846 16.088 -24.141 1.00 81.99 154 GLU A N 1
ATOM 1096 C CA . GLU A 1 154 ? 41.450 17.005 -25.107 1.00 80.94 154 GLU A CA 1
ATOM 1097 C C . GLU A 1 154 ? 41.926 16.335 -26.390 1.00 71.48 154 GLU A C 1
ATOM 1098 O O . GLU A 1 154 ? 41.733 16.868 -27.483 1.00 66.56 154 GLU A O 1
ATOM 1104 N N . LYS A 1 155 ? 42.534 15.163 -26.253 1.00 73.48 155 LYS A N 1
ATOM 1105 C CA . LYS A 1 155 ? 43.104 14.467 -27.400 1.00 72.07 155 LYS A CA 1
ATOM 1106 C C . LYS A 1 155 ? 42.245 13.287 -27.836 1.00 65.81 155 LYS A C 1
ATOM 1107 O O . LYS A 1 155 ? 42.509 12.677 -28.873 1.00 63.96 155 LYS A O 1
ATOM 1113 N N . VAL A 1 156 ? 41.220 12.976 -27.044 1.00 61.79 156 VAL A N 1
ATOM 1114 C CA . VAL A 1 156 ? 40.468 11.731 -27.193 1.00 64.95 156 VAL A CA 1
ATOM 1115 C C . VAL A 1 156 ? 41.459 10.568 -27.134 1.00 60.77 156 VAL A C 1
ATOM 1116 O O . VAL A 1 156 ? 41.794 9.948 -28.144 1.00 55.94 156 VAL A O 1
ATOM 1120 N N . LEU A 1 157 ? 41.958 10.317 -25.928 1.00 56.41 157 LEU A N 1
ATOM 1121 C CA . LEU A 1 157 ? 42.954 9.279 -25.703 1.00 56.76 157 LEU A CA 1
ATOM 1122 C C . LEU A 1 157 ? 42.372 7.889 -25.900 1.00 59.14 157 LEU A C 1
ATOM 1123 O O . LEU A 1 157 ? 41.179 7.665 -25.697 1.00 58.16 157 LEU A O 1
ATOM 1128 N N . TYR A 1 158 ? 43.230 6.957 -26.297 1.00 59.03 158 TYR A N 1
ATOM 1129 C CA . TYR A 1 158 ? 42.823 5.578 -26.506 1.00 54.05 158 TYR A CA 1
ATOM 1130 C C . TYR A 1 158 ? 43.353 4.719 -25.367 1.00 56.28 158 TYR A C 1
ATOM 1131 O O . TYR A 1 158 ? 44.538 4.393 -25.321 1.00 63.07 158 TYR A O 1
ATOM 1140 N N . TRP A 1 159 ? 42.467 4.365 -24.444 1.00 57.80 159 TRP A N 1
ATOM 1141 C CA . TRP A 1 159 ? 42.833 3.487 -23.344 1.00 63.26 159 TRP A CA 1
ATOM 1142 C C . TRP A 1 159 ? 42.214 2.109 -23.529 1.00 64.68 159 TRP A C 1
ATOM 1143 O O . TRP A 1 159 ? 41.125 1.978 -24.086 1.00 68.68 159 TRP A O 1
ATOM 1154 N N . ASN A 1 160 ? 42.916 1.083 -23.063 1.00 63.13 160 ASN A N 1
ATOM 1155 C CA . ASN A 1 160 ? 42.364 -0.264 -23.045 1.00 65.93 160 ASN A CA 1
ATOM 1156 C C . ASN A 1 160 ? 42.105 -0.696 -21.609 1.00 70.87 160 ASN A C 1
ATOM 1157 O O . ASN A 1 160 ? 42.885 -0.384 -20.708 1.00 70.20 160 ASN A O 1
ATOM 1162 N N . HIS A 1 161 ? 41.007 -1.410 -21.394 1.00 70.88 161 HIS A N 1
ATOM 1163 C CA . HIS A 1 161 ? 40.641 -1.830 -20.049 1.00 67.64 161 HIS A CA 1
ATOM 1164 C C . HIS A 1 161 ? 41.268 -3.175 -19.706 1.00 69.96 161 HIS A C 1
ATOM 1165 O O . HIS A 1 161 ? 40.743 -4.227 -20.071 1.00 77.56 161 HIS A O 1
ATOM 1172 N N . ALA A 1 162 ? 42.395 -3.134 -19.005 1.00 69.77 162 ALA A N 1
ATOM 1173 C CA . ALA A 1 162 ? 43.044 -4.351 -18.540 1.00 67.78 162 ALA A CA 1
ATOM 1174 C C . ALA A 1 162 ? 42.634 -4.617 -17.100 1.00 70.27 162 ALA A C 1
ATOM 1175 O O . ALA A 1 162 ? 43.118 -3.965 -16.174 1.00 73.01 162 ALA A O 1
ATOM 1177 N N . PHE A 1 163 ? 41.736 -5.579 -16.918 1.00 70.40 163 PHE A N 1
ATOM 1178 C CA . PHE A 1 163 ? 41.169 -5.859 -15.605 1.00 75.82 163 PHE A CA 1
ATOM 1179 C C . PHE A 1 163 ? 41.124 -7.352 -15.294 1.00 75.39 163 PHE A C 1
ATOM 1180 O O . PHE A 1 163 ? 41.099 -7.748 -14.129 1.00 79.84 163 PHE A O 1
ATOM 1188 N N . LEU A 1 164 ? 41.108 -8.175 -16.337 1.00 69.07 164 LEU A N 1
ATOM 1189 C CA . LEU A 1 164 ? 41.027 -9.620 -16.159 1.00 67.67 164 LEU A CA 1
ATOM 1190 C C . LEU A 1 164 ? 42.319 -10.183 -15.572 1.00 72.20 164 LEU A C 1
ATOM 1191 O O . LEU A 1 164 ? 43.398 -10.002 -16.133 1.00 73.27 164 LEU A O 1
ATOM 1196 N N . HIS A 1 165 ? 42.198 -10.867 -14.438 1.00 76.43 165 HIS A N 1
ATOM 1197 C CA . HIS A 1 165 ? 43.346 -11.487 -13.783 1.00 79.93 165 HIS A CA 1
ATOM 1198 C C . HIS A 1 165 ? 43.852 -12.703 -14.554 1.00 75.71 165 HIS A C 1
ATOM 1199 O O . HIS A 1 165 ? 43.059 -13.470 -15.103 1.00 81.46 165 HIS A O 1
ATOM 1206 N N . PRO A 1 166 ? 45.181 -12.880 -14.597 1.00 68.83 166 PRO A N 1
ATOM 1207 C CA . PRO A 1 166 ? 45.799 -14.061 -15.210 1.00 71.99 166 PRO A CA 1
ATOM 1208 C C . PRO A 1 166 ? 45.543 -15.328 -14.404 1.00 70.39 166 PRO A C 1
ATOM 1209 O O . PRO A 1 166 ? 45.282 -15.240 -13.204 1.00 71.09 166 PRO A O 1
ATOM 1213 N N . PRO A 1 167 ? 45.606 -16.496 -15.060 1.00 70.53 167 PRO A N 1
ATOM 1214 C CA . PRO A 1 167 ? 45.413 -17.768 -14.359 1.00 69.01 167 PRO A CA 1
ATOM 1215 C C . PRO A 1 167 ? 46.486 -17.994 -13.298 1.00 72.71 167 PRO A C 1
ATOM 1216 O O . PRO A 1 167 ? 47.662 -17.728 -13.542 1.00 78.10 167 PRO A O 1
ATOM 1220 N N . VAL A 1 168 ? 46.073 -18.489 -12.137 1.00 69.49 168 VAL A N 1
ATOM 1221 C CA . VAL A 1 168 ? 46.977 -18.751 -11.024 1.00 78.18 168 VAL A CA 1
ATOM 1222 C C . VAL A 1 168 ? 46.825 -20.218 -10.598 1.00 79.10 168 VAL A C 1
ATOM 1223 O O . VAL A 1 168 ? 45.767 -20.824 -10.783 1.00 75.39 168 VAL A O 1
ATOM 1227 N N . ASP A 1 169 ? 47.886 -20.782 -10.031 1.00 83.75 169 ASP A N 1
ATOM 1228 C CA . ASP A 1 169 ? 47.903 -22.185 -9.644 1.00 83.01 169 ASP A CA 1
ATOM 1229 C C . ASP A 1 169 ? 47.178 -22.445 -8.321 1.00 86.76 169 ASP A C 1
ATOM 1230 O O . ASP A 1 169 ? 46.410 -23.406 -8.218 1.00 87.02 169 ASP A O 1
ATOM 1235 N N . ARG A 1 170 ? 47.440 -21.595 -7.327 1.00 87.75 170 ARG A N 1
ATOM 1236 C CA . ARG A 1 170 ? 46.843 -21.675 -5.993 1.00 92.15 170 ARG A CA 1
ATOM 1237 C C . ARG A 1 170 ? 47.376 -22.874 -5.205 1.00 89.97 170 ARG A C 1
ATOM 1238 O O . ARG A 1 170 ? 46.852 -23.203 -4.141 1.00 88.90 170 ARG A O 1
ATOM 1246 N N . SER A 1 171 ? 48.420 -23.519 -5.717 1.00 90.32 171 SER A N 1
ATOM 1247 C CA . SER A 1 171 ? 49.035 -24.653 -5.027 1.00 84.21 171 SER A CA 1
ATOM 1248 C C . SER A 1 171 ? 50.352 -24.227 -4.382 1.00 78.63 171 SER A C 1
ATOM 1249 O O . SER A 1 171 ? 51.031 -23.322 -4.868 1.00 76.55 171 SER A O 1
ATOM 1252 N N . GLU A 1 176 ? 52.988 -20.961 -2.804 1.00 84.02 176 GLU A N 1
ATOM 1253 C CA . GLU A 1 176 ? 51.646 -20.407 -2.928 1.00 95.67 176 GLU A CA 1
ATOM 1254 C C . GLU A 1 176 ? 51.667 -18.884 -2.978 1.00 101.22 176 GLU A C 1
ATOM 1255 O O . GLU A 1 176 ? 51.059 -18.224 -2.136 1.00 99.83 176 GLU A O 1
ATOM 1261 N N . VAL A 1 177 ? 52.373 -18.322 -3.952 1.00 101.63 177 VAL A N 1
ATOM 1262 C CA . VAL A 1 177 ? 52.527 -16.873 -4.010 1.00 105.08 177 VAL A CA 1
ATOM 1263 C C . VAL A 1 177 ? 51.589 -16.289 -5.074 1.00 103.67 177 VAL A C 1
ATOM 1264 O O . VAL A 1 177 ? 51.416 -16.860 -6.153 1.00 92.65 177 VAL A O 1
ATOM 1268 N N . GLY A 1 178 ? 50.956 -15.166 -4.745 1.00 101.94 178 GLY A N 1
ATOM 1269 C CA . GLY A 1 178 ? 50.075 -14.476 -5.672 1.00 89.60 178 GLY A CA 1
ATOM 1270 C C . GLY A 1 178 ? 50.743 -13.326 -6.400 1.00 94.69 178 GLY A C 1
ATOM 1271 O O . GLY A 1 178 ? 50.195 -12.228 -6.480 1.00 92.76 178 GLY A O 1
ATOM 1272 N N . ASP A 1 179 ? 51.929 -13.582 -6.941 1.00 97.59 179 ASP A N 1
ATOM 1273 C CA . ASP A 1 179 ? 52.685 -12.567 -7.670 1.00 95.25 179 ASP A CA 1
ATOM 1274 C C . ASP A 1 179 ? 52.240 -12.427 -9.122 1.00 93.70 179 ASP A C 1
ATOM 1275 O O . ASP A 1 179 ? 52.820 -11.650 -9.878 1.00 88.88 179 ASP A O 1
ATOM 1280 N N . VAL A 1 180 ? 51.223 -13.192 -9.510 1.00 91.37 180 VAL A N 1
ATOM 1281 C CA . VAL A 1 180 ? 50.666 -13.098 -10.858 1.00 83.28 180 VAL A CA 1
ATOM 1282 C C . VAL A 1 180 ? 49.704 -11.920 -10.976 1.00 82.62 180 VAL A C 1
ATOM 1283 O O . VAL A 1 180 ? 49.466 -11.412 -12.070 1.00 79.02 180 VAL A O 1
ATOM 1287 N N . PHE A 1 181 ? 49.150 -11.497 -9.844 1.00 86.54 181 PHE A N 1
ATOM 1288 C CA . PHE A 1 181 ? 48.239 -10.360 -9.806 1.00 83.19 181 PHE A CA 1
ATOM 1289 C C . PHE A 1 181 ? 49.013 -9.047 -9.808 1.00 77.50 181 PHE A C 1
ATOM 1290 O O . PHE A 1 181 ? 50.165 -9.000 -9.379 1.00 79.43 181 PHE A O 1
ATOM 1298 N N . ILE A 1 182 ? 48.382 -7.986 -10.303 1.00 77.08 182 ILE A N 1
ATOM 1299 C CA . ILE A 1 182 ? 48.955 -6.647 -10.219 1.00 79.88 182 ILE A CA 1
ATOM 1300 C C . ILE A 1 182 ? 49.192 -6.252 -8.764 1.00 80.30 182 ILE A C 1
ATOM 1301 O O . ILE A 1 182 ? 48.270 -6.275 -7.949 1.00 87.66 182 ILE A O 1
ATOM 1306 N N . HIS A 1 183 ? 50.430 -5.888 -8.447 1.00 83.85 183 HIS A N 1
ATOM 1307 C CA . HIS A 1 183 ? 50.809 -5.596 -7.069 1.00 84.38 183 HIS A CA 1
ATOM 1308 C C . HIS A 1 183 ? 52.000 -4.650 -6.992 1.00 78.74 183 HIS A C 1
ATOM 1309 O O . HIS A 1 183 ? 52.833 -4.606 -7.896 1.00 79.84 183 HIS A O 1
ATOM 1316 N N . VAL A 1 184 ? 52.073 -3.896 -5.901 1.00 79.39 184 VAL A N 1
ATOM 1317 C CA . VAL A 1 184 ? 53.192 -2.993 -5.664 1.00 83.31 184 VAL A CA 1
ATOM 1318 C C . VAL A 1 184 ? 54.360 -3.734 -5.019 1.00 80.39 184 VAL A C 1
ATOM 1319 O O . VAL A 1 184 ? 54.186 -4.415 -4.008 1.00 83.16 184 VAL A O 1
ATOM 1323 N N . GLU A 1 185 ? 55.549 -3.598 -5.601 1.00 78.17 185 GLU A N 1
ATOM 1324 C CA . GLU A 1 185 ? 56.739 -4.239 -5.050 1.00 81.54 185 GLU A CA 1
ATOM 1325 C C . GLU A 1 185 ? 57.575 -3.261 -4.220 1.00 81.86 185 GLU A C 1
ATOM 1326 O O . GLU A 1 185 ? 58.387 -3.679 -3.394 1.00 89.72 185 GLU A O 1
ATOM 1332 N N . ARG A 1 186 ? 57.361 -1.964 -4.435 1.00 81.11 186 ARG A N 1
ATOM 1333 C CA . ARG A 1 186 ? 58.120 -0.913 -3.751 1.00 83.09 186 ARG A CA 1
ATOM 1334 C C . ARG A 1 186 ? 57.423 0.431 -3.932 1.00 89.92 186 ARG A C 1
ATOM 1335 O O . ARG A 1 186 ? 56.884 0.730 -5.000 1.00 88.38 186 ARG A O 1
ATOM 1343 N N . GLU A 1 187 ? 57.444 1.237 -2.875 1.00 89.36 187 GLU A N 1
ATOM 1344 C CA . GLU A 1 187 ? 56.819 2.552 -2.889 1.00 90.66 187 GLU A CA 1
ATOM 1345 C C . GLU A 1 187 ? 57.825 3.697 -2.852 1.00 92.01 187 GLU A C 1
ATOM 1346 O O . GLU A 1 187 ? 58.265 4.105 -1.777 1.00 97.83 187 GLU A O 1
ATOM 1352 N N . THR A 1 188 ? 58.184 4.218 -4.021 1.00 92.53 188 THR A N 1
ATOM 1353 C CA . THR A 1 188 ? 59.085 5.366 -4.092 1.00 93.48 188 THR A CA 1
ATOM 1354 C C . THR A 1 188 ? 58.339 6.693 -3.963 1.00 97.66 188 THR A C 1
ATOM 1355 O O . THR A 1 188 ? 57.110 6.732 -3.984 1.00 103.32 188 THR A O 1
ATOM 1359 N N . ASP A 1 189 ? 59.094 7.780 -3.840 1.00 100.33 189 ASP A N 1
ATOM 1360 C CA . ASP A 1 189 ? 58.519 9.119 -3.798 1.00 96.74 189 ASP A CA 1
ATOM 1361 C C . ASP A 1 189 ? 58.054 9.542 -5.191 1.00 99.12 189 ASP A C 1
ATOM 1362 O O . ASP A 1 189 ? 57.139 10.347 -5.336 1.00 101.58 189 ASP A O 1
ATOM 1367 N N . ALA A 1 190 ? 58.696 8.978 -6.208 1.00 97.62 190 ALA A N 1
ATOM 1368 C CA . ALA A 1 190 ? 58.382 9.291 -7.592 1.00 96.66 190 ALA A CA 1
ATOM 1369 C C . ALA A 1 190 ? 57.049 8.676 -8.006 1.00 97.48 190 ALA A C 1
ATOM 1370 O O . ALA A 1 190 ? 56.303 9.264 -8.789 1.00 95.63 190 ALA A O 1
ATOM 1372 N N . GLY A 1 191 ? 56.759 7.491 -7.481 1.00 94.89 191 GLY A N 1
ATOM 1373 C CA . GLY A 1 191 ? 55.526 6.802 -7.801 1.00 89.23 191 GLY A CA 1
ATOM 1374 C C . GLY A 1 191 ? 55.422 5.425 -7.175 1.00 90.07 191 GLY A C 1
ATOM 1375 O O . GLY A 1 191 ? 55.681 5.254 -5.984 1.00 90.70 191 GLY A O 1
ATOM 1376 N N . LEU A 1 192 ? 55.044 4.440 -7.983 1.00 88.73 192 LEU A N 1
ATOM 1377 C CA . LEU A 1 192 ? 54.812 3.090 -7.486 1.00 80.81 192 LEU A CA 1
ATOM 1378 C C . LEU A 1 192 ? 55.410 2.038 -8.416 1.00 74.72 192 LEU A C 1
ATOM 1379 O O . LEU A 1 192 ? 55.099 2.006 -9.606 1.00 72.03 192 LEU A O 1
ATOM 1384 N N . VAL A 1 193 ? 56.258 1.172 -7.870 1.00 74.39 193 VAL A N 1
ATOM 1385 C CA . VAL A 1 193 ? 56.836 0.085 -8.653 1.00 75.36 193 VAL A CA 1
ATOM 1386 C C . VAL A 1 193 ? 55.896 -1.113 -8.644 1.00 77.12 193 VAL A C 1
ATOM 1387 O O . VAL A 1 193 ? 55.619 -1.689 -7.592 1.00 79.41 193 VAL A O 1
ATOM 1391 N N . VAL A 1 194 ? 55.409 -1.487 -9.823 1.00 74.49 194 VAL A N 1
ATOM 1392 C CA . VAL A 1 194 ? 54.360 -2.493 -9.928 1.00 72.05 194 VAL A CA 1
ATOM 1393 C C . VAL A 1 194 ? 54.719 -3.607 -10.908 1.00 76.06 194 VAL A C 1
ATOM 1394 O O . VAL A 1 194 ? 55.202 -3.349 -12.011 1.00 76.70 194 VAL A O 1
ATOM 1398 N N . SER A 1 195 ? 54.477 -4.847 -10.494 1.00 74.87 195 SER A N 1
ATOM 1399 C CA . SER A 1 195 ? 54.645 -6.000 -11.367 1.00 73.18 195 SER A CA 1
ATOM 1400 C C . SER A 1 195 ? 53.371 -6.837 -11.369 1.00 76.31 195 SER A C 1
ATOM 1401 O O . SER A 1 195 ? 52.559 -6.749 -10.448 1.00 75.71 195 SER A O 1
ATOM 1404 N N . GLY A 1 196 ? 53.200 -7.646 -12.407 1.00 78.82 196 GLY A N 1
ATOM 1405 C CA . GLY A 1 196 ? 51.996 -8.439 -12.561 1.00 76.54 196 GLY A CA 1
ATOM 1406 C C . GLY A 1 196 ? 51.588 -8.543 -14.015 1.00 74.25 196 GLY A C 1
ATOM 1407 O O . GLY A 1 196 ? 52.382 -8.253 -14.910 1.00 74.48 196 GLY A O 1
ATOM 1408 N N . ALA A 1 197 ? 50.348 -8.954 -14.257 1.00 70.71 197 ALA A N 1
ATOM 1409 C CA . ALA A 1 197 ? 49.870 -9.134 -15.621 1.00 64.94 197 ALA A CA 1
ATOM 1410 C C . ALA A 1 197 ? 48.353 -9.022 -15.731 1.00 63.75 197 ALA A C 1
ATOM 1411 O O . ALA A 1 197 ? 47.635 -9.087 -14.734 1.00 64.12 197 ALA A O 1
ATOM 1413 N N . LYS A 1 198 ? 47.882 -8.839 -16.961 1.00 63.24 198 LYS A N 1
ATOM 1414 C CA . LYS A 1 198 ? 46.458 -8.834 -17.270 1.00 60.63 198 LYS A CA 1
ATOM 1415 C C . LYS A 1 198 ? 46.230 -9.589 -18.573 1.00 61.72 198 LYS A C 1
ATOM 1416 O O . LYS A 1 198 ? 47.069 -9.550 -19.472 1.00 65.22 198 LYS A O 1
ATOM 1422 N N . VAL A 1 199 ? 45.097 -10.275 -18.677 1.00 61.47 199 VAL A N 1
ATOM 1423 C CA . VAL A 1 199 ? 44.815 -11.077 -19.862 1.00 56.52 199 VAL A CA 1
ATOM 1424 C C . VAL A 1 199 ? 43.663 -10.501 -20.679 1.00 58.49 199 VAL A C 1
ATOM 1425 O O . VAL A 1 199 ? 42.843 -9.739 -20.164 1.00 63.47 199 VAL A O 1
ATOM 1429 N N . VAL A 1 200 ? 43.612 -10.890 -21.952 1.00 56.08 200 VAL A N 1
ATOM 1430 C CA . VAL A 1 200 ? 42.623 -10.398 -22.910 1.00 53.46 200 VAL A CA 1
ATOM 1431 C C . VAL A 1 200 ? 42.597 -8.867 -22.933 1.00 59.80 200 VAL A C 1
ATOM 1432 O O . VAL A 1 200 ? 41.537 -8.245 -22.860 1.00 61.49 200 VAL A O 1
ATOM 1436 N N . ALA A 1 201 ? 43.778 -8.264 -23.015 1.00 51.45 201 ALA A N 1
ATOM 1437 C CA . ALA A 1 201 ? 43.879 -6.821 -23.187 1.00 53.92 201 ALA A CA 1
ATOM 1438 C C . ALA A 1 201 ? 43.633 -6.476 -24.650 1.00 60.24 201 ALA A C 1
ATOM 1439 O O . ALA A 1 201 ? 44.566 -6.185 -25.398 1.00 61.22 201 ALA A O 1
ATOM 1441 N N . THR A 1 202 ? 42.367 -6.523 -25.051 1.00 60.29 202 THR A N 1
ATOM 1442 C CA . THR A 1 202 ? 41.986 -6.373 -26.450 1.00 60.04 202 THR A CA 1
ATOM 1443 C C . THR A 1 202 ? 42.290 -4.981 -26.998 1.00 61.51 202 THR A C 1
ATOM 1444 O O . THR A 1 202 ? 41.829 -3.976 -26.458 1.00 72.40 202 THR A O 1
ATOM 1448 N N . GLY A 1 203 ? 43.069 -4.934 -28.075 1.00 57.04 203 GLY A N 1
ATOM 1449 C CA . GLY A 1 203 ? 43.369 -3.684 -28.750 1.00 59.94 203 GLY A CA 1
ATOM 1450 C C . GLY A 1 203 ? 44.486 -2.886 -28.105 1.00 59.43 203 GLY A C 1
ATOM 1451 O O . GLY A 1 203 ? 44.842 -1.811 -28.587 1.00 61.64 203 GLY A O 1
ATOM 1452 N N . SER A 1 204 ? 45.032 -3.418 -27.014 1.00 59.91 204 SER A N 1
ATOM 1453 C CA . SER A 1 204 ? 46.061 -2.739 -26.225 1.00 60.86 204 SER A CA 1
ATOM 1454 C C . SER A 1 204 ? 47.247 -2.250 -27.057 1.00 55.86 204 SER A C 1
ATOM 1455 O O . SER A 1 204 ? 47.766 -1.158 -26.825 1.00 57.47 204 SER A O 1
ATOM 1458 N N . ALA A 1 205 ? 47.668 -3.060 -28.024 1.00 57.83 205 ALA A N 1
ATOM 1459 C CA . ALA A 1 205 ? 48.849 -2.756 -28.829 1.00 65.22 205 ALA A CA 1
ATOM 1460 C C . ALA A 1 205 ? 48.689 -1.479 -29.653 1.00 62.74 205 ALA A C 1
ATOM 1461 O O . ALA A 1 205 ? 49.674 -0.914 -30.128 1.00 60.68 205 ALA A O 1
ATOM 1463 N N . LEU A 1 206 ? 47.450 -1.030 -29.821 1.00 54.79 206 LEU A N 1
ATOM 1464 C CA . LEU A 1 206 ? 47.170 0.173 -30.596 1.00 54.79 206 LEU A CA 1
ATOM 1465 C C . LEU A 1 206 ? 46.650 1.304 -29.712 1.00 58.56 206 LEU A C 1
ATOM 1466 O O . LEU A 1 206 ? 46.138 2.305 -30.213 1.00 56.60 206 LEU A O 1
ATOM 1471 N N . THR A 1 207 ? 46.787 1.143 -28.399 1.00 58.01 207 THR A N 1
ATOM 1472 C CA . THR A 1 207 ? 46.287 2.136 -27.453 1.00 56.97 207 THR A CA 1
ATOM 1473 C C . THR A 1 207 ? 47.385 3.067 -26.950 1.00 58.06 207 THR A C 1
ATOM 1474 O O . THR A 1 207 ? 48.571 2.825 -27.173 1.00 63.49 207 THR A O 1
ATOM 1478 N N . HIS A 1 208 ? 46.976 4.134 -26.270 1.00 55.99 208 HIS A N 1
ATOM 1479 C CA . HIS A 1 208 ? 47.915 5.097 -25.709 1.00 61.96 208 HIS A CA 1
ATOM 1480 C C . HIS A 1 208 ? 48.337 4.707 -24.297 1.00 65.45 208 HIS A C 1
ATOM 1481 O O . HIS A 1 208 ? 49.471 4.957 -23.887 1.00 73.52 208 HIS A O 1
ATOM 1488 N N . ALA A 1 209 ? 47.421 4.088 -23.560 1.00 60.20 209 ALA A N 1
ATOM 1489 C CA . ALA A 1 209 ? 47.682 3.714 -22.176 1.00 64.90 209 ALA A CA 1
ATOM 1490 C C . ALA A 1 209 ? 46.737 2.614 -21.709 1.00 62.15 209 ALA A C 1
ATOM 1491 O O . ALA A 1 209 ? 45.576 2.572 -22.107 1.00 69.10 209 ALA A O 1
ATOM 1493 N N . ALA A 1 210 ? 47.242 1.720 -20.866 1.00 62.25 210 ALA A N 1
ATOM 1494 C CA . ALA A 1 210 ? 46.411 0.670 -20.292 1.00 69.34 210 ALA A CA 1
ATOM 1495 C C . ALA A 1 210 ? 45.848 1.101 -18.943 1.00 75.57 210 ALA A C 1
ATOM 1496 O O . ALA A 1 210 ? 46.598 1.466 -18.038 1.00 75.52 210 ALA A O 1
ATOM 1498 N N . PHE A 1 211 ? 44.527 1.062 -18.810 1.00 74.14 211 PHE A N 1
ATOM 1499 C CA . PHE A 1 211 ? 43.896 1.366 -17.533 1.00 75.71 211 PHE A CA 1
ATOM 1500 C C . PHE A 1 211 ? 43.738 0.101 -16.696 1.00 73.09 211 PHE A C 1
ATOM 1501 O O . PHE A 1 211 ? 42.859 -0.721 -16.956 1.00 67.26 211 PHE A O 1
ATOM 1509 N N . ILE A 1 212 ? 44.593 -0.047 -15.690 1.00 76.55 212 ILE A N 1
ATOM 1510 C CA . ILE A 1 212 ? 44.576 -1.230 -14.837 1.00 75.01 212 ILE A CA 1
ATOM 1511 C C . ILE A 1 212 ? 43.561 -1.123 -13.702 1.00 78.24 212 ILE A C 1
ATOM 1512 O O . ILE A 1 212 ? 43.614 -0.198 -12.893 1.00 84.20 212 ILE A O 1
ATOM 1517 N N . SER A 1 213 ? 42.637 -2.077 -13.652 1.00 79.43 213 SER A N 1
ATOM 1518 C CA . SER A 1 213 ? 41.647 -2.147 -12.583 1.00 82.55 213 SER A CA 1
ATOM 1519 C C . SER A 1 213 ? 41.390 -3.609 -12.237 1.00 83.88 213 SER A C 1
ATOM 1520 O O . SER A 1 213 ? 42.030 -4.500 -12.795 1.00 79.86 213 SER A O 1
ATOM 1523 N N . HIS A 1 214 ? 40.463 -3.865 -11.319 1.00 87.47 214 HIS A N 1
ATOM 1524 C CA . HIS A 1 214 ? 40.175 -5.238 -10.919 1.00 89.69 214 HIS A CA 1
ATOM 1525 C C . HIS A 1 214 ? 38.697 -5.446 -10.602 1.00 89.06 214 HIS A C 1
ATOM 1526 O O . HIS A 1 214 ? 38.051 -4.576 -10.017 1.00 86.76 214 HIS A O 1
ATOM 1533 N N . TRP A 1 215 ? 38.166 -6.600 -10.994 1.00 97.82 215 TRP A N 1
ATOM 1534 C CA . TRP A 1 215 ? 36.822 -7.000 -10.593 1.00 105.51 215 TRP A CA 1
ATOM 1535 C C . TRP A 1 215 ? 36.934 -7.833 -9.321 1.00 107.54 215 TRP A C 1
ATOM 1536 O O . TRP A 1 215 ? 36.116 -7.734 -8.406 1.00 105.90 215 TRP A O 1
ATOM 1547 N N . GLY A 1 216 ? 37.976 -8.658 -9.298 1.00 108.62 216 GLY A N 1
ATOM 1548 C CA . GLY A 1 216 ? 38.324 -9.516 -8.181 1.00 109.17 216 GLY A CA 1
ATOM 1549 C C . GLY A 1 216 ? 39.146 -8.765 -7.156 1.00 109.38 216 GLY A C 1
ATOM 1550 O O . GLY A 1 216 ? 39.790 -7.769 -7.486 1.00 104.66 216 GLY A O 1
ATOM 1551 N N . LEU A 1 217 ? 39.135 -9.232 -5.911 1.00 110.63 217 LEU A N 1
ATOM 1552 C CA . LEU A 1 217 ? 39.874 -8.539 -4.863 1.00 108.45 217 LEU A CA 1
ATOM 1553 C C . LEU A 1 217 ? 41.372 -8.821 -5.031 1.00 114.78 217 LEU A C 1
ATOM 1554 O O . LEU A 1 217 ? 42.172 -7.888 -4.981 1.00 114.08 217 LEU A O 1
ATOM 1559 N N . PRO A 1 218 ? 41.776 -10.092 -5.227 1.00 116.74 218 PRO A N 1
ATOM 1560 C CA . PRO A 1 218 ? 41.219 -11.412 -4.899 1.00 111.81 218 PRO A CA 1
ATOM 1561 C C . PRO A 1 218 ? 41.498 -11.753 -3.436 1.00 111.42 218 PRO A C 1
ATOM 1562 O O . PRO A 1 218 ? 40.689 -12.386 -2.758 1.00 108.89 218 PRO A O 1
ATOM 1566 N N . ILE A 1 219 ? 42.666 -11.312 -2.977 1.00 112.69 219 ILE A N 1
ATOM 1567 C CA . ILE A 1 219 ? 43.130 -11.467 -1.602 1.00 113.89 219 ILE A CA 1
ATOM 1568 C C . ILE A 1 219 ? 43.088 -10.146 -0.843 1.00 112.29 219 ILE A C 1
ATOM 1569 O O . ILE A 1 219 ? 43.373 -9.089 -1.401 1.00 107.37 219 ILE A O 1
ATOM 1574 N N . LYS A 1 220 ? 42.735 -10.209 0.434 1.00 116.06 220 LYS A N 1
ATOM 1575 C CA . LYS A 1 220 ? 42.577 -9.007 1.234 1.00 112.88 220 LYS A CA 1
ATOM 1576 C C . LYS A 1 220 ? 43.936 -8.451 1.646 1.00 112.05 220 LYS A C 1
ATOM 1577 O O . LYS A 1 220 ? 44.383 -8.643 2.778 1.00 112.88 220 LYS A O 1
ATOM 1583 N N . ASP A 1 221 ? 44.603 -7.783 0.709 1.00 113.05 221 ASP A N 1
ATOM 1584 C CA . ASP A 1 221 ? 45.860 -7.124 1.020 1.00 110.91 221 ASP A CA 1
ATOM 1585 C C . ASP A 1 221 ? 45.859 -5.711 0.446 1.00 107.44 221 ASP A C 1
ATOM 1586 O O . ASP A 1 221 ? 45.376 -5.466 -0.662 1.00 104.29 221 ASP A O 1
ATOM 1591 N N . ARG A 1 222 ? 46.413 -4.791 1.227 1.00 107.56 222 ARG A N 1
ATOM 1592 C CA . ARG A 1 222 ? 46.492 -3.379 0.882 1.00 104.24 222 ARG A CA 1
ATOM 1593 C C . ARG A 1 222 ? 47.144 -3.118 -0.476 1.00 103.10 222 ARG A C 1
ATOM 1594 O O . ARG A 1 222 ? 46.687 -2.277 -1.249 1.00 98.97 222 ARG A O 1
ATOM 1602 N N . LYS A 1 223 ? 48.211 -3.861 -0.751 1.00 103.23 223 LYS A N 1
ATOM 1603 C CA . LYS A 1 223 ? 49.053 -3.653 -1.930 1.00 99.36 223 LYS A CA 1
ATOM 1604 C C . LYS A 1 223 ? 48.473 -4.108 -3.278 1.00 96.22 223 LYS A C 1
ATOM 1605 O O . LYS A 1 223 ? 48.993 -3.730 -4.327 1.00 89.82 223 LYS A O 1
ATOM 1611 N N . PHE A 1 224 ? 47.409 -4.906 -3.260 1.00 101.85 224 PHE A N 1
ATOM 1612 C CA . PHE A 1 224 ? 46.797 -5.358 -4.511 1.00 96.48 224 PHE A CA 1
ATOM 1613 C C . PHE A 1 224 ? 45.686 -4.403 -4.924 1.00 90.14 224 PHE A C 1
ATOM 1614 O O . PHE A 1 224 ? 45.269 -4.380 -6.083 1.00 86.69 224 PHE A O 1
ATOM 1622 N N . ALA A 1 225 ? 45.211 -3.615 -3.967 1.00 89.34 225 ALA A N 1
ATOM 1623 C CA . ALA A 1 225 ? 44.152 -2.648 -4.218 1.00 93.90 225 ALA A CA 1
ATOM 1624 C C . ALA A 1 225 ? 44.696 -1.445 -4.983 1.00 90.88 225 ALA A C 1
ATOM 1625 O O . ALA A 1 225 ? 44.880 -0.369 -4.415 1.00 90.24 225 ALA A O 1
ATOM 1627 N N . LEU A 1 226 ? 44.953 -1.634 -6.274 1.00 85.82 226 LEU A N 1
ATOM 1628 C CA . LEU A 1 226 ? 45.524 -0.575 -7.098 1.00 83.77 226 LEU A CA 1
ATOM 1629 C C . LEU A 1 226 ? 44.763 -0.380 -8.402 1.00 86.76 226 LEU A C 1
ATOM 1630 O O . LEU A 1 226 ? 44.559 -1.322 -9.168 1.00 86.87 226 LEU A O 1
ATOM 1635 N N . VAL A 1 227 ? 44.350 0.859 -8.643 1.00 92.99 227 VAL A N 1
ATOM 1636 C CA . VAL A 1 227 ? 43.704 1.242 -9.890 1.00 88.40 227 VAL A CA 1
ATOM 1637 C C . VAL A 1 227 ? 44.415 2.460 -10.468 1.00 88.36 227 VAL A C 1
ATOM 1638 O O . VAL A 1 227 ? 44.419 3.529 -9.859 1.00 89.21 227 VAL A O 1
ATOM 1642 N N . ALA A 1 228 ? 45.016 2.297 -11.643 1.00 82.36 228 ALA A N 1
ATOM 1643 C CA . ALA A 1 228 ? 45.833 3.355 -12.227 1.00 81.75 228 ALA A CA 1
ATOM 1644 C C . ALA A 1 228 ? 45.992 3.194 -13.735 1.00 79.71 228 ALA A C 1
ATOM 1645 O O . ALA A 1 228 ? 45.618 2.168 -14.304 1.00 79.00 228 ALA A O 1
ATOM 1647 N N . THR A 1 229 ? 46.546 4.219 -14.374 1.00 70.43 229 THR A N 1
ATOM 1648 C CA . THR A 1 229 ? 46.813 4.176 -15.805 1.00 73.15 229 THR A CA 1
ATOM 1649 C C . THR A 1 229 ? 48.312 4.079 -16.077 1.00 75.73 229 THR A C 1
ATOM 1650 O O . THR A 1 229 ? 49.122 4.703 -15.392 1.00 76.19 229 THR A O 1
ATOM 1654 N N . VAL A 1 230 ? 48.675 3.276 -17.071 1.00 75.13 230 VAL A N 1
ATOM 1655 C CA . VAL A 1 230 ? 50.070 3.134 -17.466 1.00 74.09 230 VAL A CA 1
ATOM 1656 C C . VAL A 1 230 ? 50.250 3.355 -18.965 1.00 73.45 230 VAL A C 1
ATOM 1657 O O . VAL A 1 230 ? 49.524 2.777 -19.773 1.00 72.98 230 VAL A O 1
ATOM 1661 N N . PRO A 1 231 ? 51.211 4.213 -19.338 1.00 76.07 231 PRO A N 1
ATOM 1662 C CA . PRO A 1 231 ? 51.537 4.436 -20.751 1.00 74.88 231 PRO A CA 1
ATOM 1663 C C . PRO A 1 231 ? 51.969 3.142 -21.433 1.00 74.12 231 PRO A C 1
ATOM 1664 O O . PRO A 1 231 ? 52.617 2.306 -20.804 1.00 74.51 231 PRO A O 1
ATOM 1676 N N . ASP A 1 233 ? 54.104 2.778 -23.691 1.00 69.04 233 ASP A N 1
ATOM 1677 C CA . ASP A 1 233 ? 55.532 2.794 -23.992 1.00 74.46 233 ASP A CA 1
ATOM 1678 C C . ASP A 1 233 ? 56.369 2.833 -22.717 1.00 71.24 233 ASP A C 1
ATOM 1679 O O . ASP A 1 233 ? 57.579 3.055 -22.767 1.00 77.03 233 ASP A O 1
ATOM 1684 N N . ALA A 1 234 ? 55.716 2.622 -21.578 1.00 69.64 234 ALA A N 1
ATOM 1685 C CA . ALA A 1 234 ? 56.400 2.615 -20.289 1.00 70.17 234 ALA A CA 1
ATOM 1686 C C . ALA A 1 234 ? 57.414 1.478 -20.213 1.00 73.13 234 ALA A C 1
ATOM 1687 O O . ALA A 1 234 ? 57.103 0.335 -20.547 1.00 71.36 234 ALA A O 1
ATOM 1689 N N . ASP A 1 235 ? 58.627 1.801 -19.777 1.00 75.33 235 ASP A N 1
ATOM 1690 C CA . ASP A 1 235 ? 59.689 0.809 -19.670 1.00 74.95 235 ASP A CA 1
ATOM 1691 C C . ASP A 1 235 ? 59.347 -0.252 -18.630 1.00 75.28 235 ASP A C 1
ATOM 1692 O O . ASP A 1 235 ? 59.093 0.063 -17.467 1.00 74.69 235 ASP A O 1
ATOM 1697 N N . GLY A 1 236 ? 59.341 -1.509 -19.059 1.00 77.31 236 GLY A N 1
ATOM 1698 C CA . GLY A 1 236 ? 58.988 -2.613 -18.187 1.00 72.99 236 GLY A CA 1
ATOM 1699 C C . GLY A 1 236 ? 57.679 -3.253 -18.603 1.00 73.25 236 GLY A C 1
ATOM 1700 O O . GLY A 1 236 ? 57.397 -4.399 -18.257 1.00 74.78 236 GLY A O 1
ATOM 1701 N N . LEU A 1 237 ? 56.869 -2.496 -19.337 1.00 70.68 237 LEU A N 1
ATOM 1702 C CA . LEU A 1 237 ? 55.588 -2.989 -19.826 1.00 68.88 237 LEU A CA 1
ATOM 1703 C C . LEU A 1 237 ? 55.756 -3.733 -21.149 1.00 66.53 237 LEU A C 1
ATOM 1704 O O . LEU A 1 237 ? 56.305 -3.191 -22.108 1.00 70.74 237 LEU A O 1
ATOM 1709 N N . LYS A 1 238 ? 55.279 -4.973 -21.196 1.00 62.29 238 LYS A N 1
ATOM 1710 C CA . LYS A 1 238 ? 55.370 -5.779 -22.411 1.00 63.62 238 LYS A CA 1
ATOM 1711 C C . LYS A 1 238 ? 54.004 -6.286 -22.855 1.00 65.36 238 LYS A C 1
ATOM 1712 O O . LYS A 1 238 ? 53.111 -6.509 -22.036 1.00 64.44 238 LYS A O 1
ATOM 1718 N N . VAL A 1 239 ? 53.852 -6.463 -24.163 1.00 62.17 239 VAL A N 1
ATOM 1719 C CA . VAL A 1 239 ? 52.605 -6.945 -24.740 1.00 55.37 239 VAL A CA 1
ATOM 1720 C C . VAL A 1 239 ? 52.829 -8.243 -25.507 1.00 57.00 239 VAL A C 1
ATOM 1721 O O . VAL A 1 239 ? 53.487 -8.253 -26.548 1.00 56.65 239 VAL A O 1
ATOM 1725 N N . ILE A 1 240 ? 52.282 -9.338 -24.988 1.00 54.57 240 ILE A N 1
ATOM 1726 C CA . ILE A 1 240 ? 52.389 -10.630 -25.656 1.00 57.88 240 ILE A CA 1
ATOM 1727 C C . ILE A 1 240 ? 51.094 -10.959 -26.391 1.00 51.84 240 ILE A C 1
ATOM 1728 O O . ILE A 1 240 ? 50.064 -11.219 -25.769 1.00 46.11 240 ILE A O 1
ATOM 1733 N N . CYS A 1 241 ? 51.159 -10.949 -27.718 1.00 49.07 241 CYS A N 1
ATOM 1734 C CA . CYS A 1 241 ? 49.972 -11.093 -28.552 1.00 49.38 241 CYS A CA 1
ATOM 1735 C C . CYS A 1 241 ? 49.453 -12.524 -28.660 1.00 50.10 241 CYS A C 1
ATOM 1736 O O . CYS A 1 241 ? 50.205 -13.490 -28.533 1.00 50.30 241 CYS A O 1
ATOM 1739 N N . ARG A 1 242 ? 48.151 -12.633 -28.898 1.00 47.23 242 ARG A N 1
ATOM 1740 C CA . ARG A 1 242 ? 47.522 -13.874 -29.328 1.00 45.62 242 ARG A CA 1
ATOM 1741 C C . ARG A 1 242 ? 47.721 -13.971 -30.840 1.00 50.49 242 ARG A C 1
ATOM 1742 O O . ARG A 1 242 ? 48.102 -12.978 -31.462 1.00 54.39 242 ARG A O 1
ATOM 1750 N N . PRO A 1 243 ? 47.506 -15.162 -31.433 1.00 52.69 243 PRO A N 1
ATOM 1751 C CA . PRO A 1 243 ? 47.663 -15.287 -32.888 1.00 50.30 243 PRO A CA 1
ATOM 1752 C C . PRO A 1 243 ? 46.893 -14.221 -33.664 1.00 44.28 243 PRO A C 1
ATOM 1753 O O . PRO A 1 243 ? 45.690 -14.059 -33.463 1.00 51.40 243 PRO A O 1
ATOM 1757 N N . SER A 1 244 ? 47.589 -13.505 -34.541 1.00 49.74 244 SER A N 1
ATOM 1758 C CA . SER A 1 244 ? 46.985 -12.401 -35.276 1.00 49.74 244 SER A CA 1
ATOM 1759 C C . SER A 1 244 ? 46.278 -12.889 -36.530 1.00 47.84 244 SER A C 1
ATOM 1760 O O . SER A 1 244 ? 46.892 -13.494 -37.408 1.00 47.18 244 SER A O 1
ATOM 1763 N N . TYR A 1 245 ? 44.980 -12.615 -36.607 1.00 50.86 245 TYR A N 1
ATOM 1764 C CA . TYR A 1 245 ? 44.175 -13.031 -37.747 1.00 53.77 245 TYR A CA 1
ATOM 1765 C C . TYR A 1 245 ? 44.371 -12.073 -38.917 1.00 49.88 245 TYR A C 1
ATOM 1766 O O . TYR A 1 245 ? 44.131 -12.428 -40.071 1.00 51.69 245 TYR A O 1
ATOM 1775 N N . SER A 1 246 ? 44.809 -10.856 -38.609 1.00 45.77 246 SER A N 1
ATOM 1776 C CA . SER A 1 246 ? 45.075 -9.850 -39.631 1.00 50.44 246 SER A CA 1
ATOM 1777 C C . SER A 1 246 ? 46.425 -10.076 -40.305 1.00 51.00 246 SER A C 1
ATOM 1778 O O . SER A 1 246 ? 46.574 -9.859 -41.507 1.00 49.78 246 SER A O 1
ATOM 1781 N N . ALA A 1 247 ? 47.408 -10.510 -39.522 1.00 52.48 247 ALA A N 1
ATOM 1782 C CA . ALA A 1 247 ? 48.729 -10.814 -40.057 1.00 52.01 247 ALA A CA 1
ATOM 1783 C C . ALA A 1 247 ? 48.681 -12.036 -40.967 1.00 54.76 247 ALA A C 1
ATOM 1784 O O . ALA A 1 247 ? 49.284 -12.046 -42.040 1.00 58.75 247 ALA A O 1
ATOM 1786 N N . ASN A 1 248 ? 47.958 -13.064 -40.531 1.00 50.91 248 ASN A N 1
ATOM 1787 C CA . ASN A 1 248 ? 47.812 -14.288 -41.310 1.00 55.45 248 ASN A CA 1
ATOM 1788 C C . ASN A 1 248 ? 47.068 -14.049 -42.619 1.00 56.30 248 ASN A C 1
ATOM 1789 O O . ASN A 1 248 ? 47.359 -14.680 -43.635 1.00 55.47 248 ASN A O 1
ATOM 1794 N N . ALA A 1 249 ? 46.106 -13.133 -42.585 1.00 52.77 249 ALA A N 1
ATOM 1795 C CA . ALA A 1 249 ? 45.334 -12.786 -43.771 1.00 47.19 249 ALA A CA 1
ATOM 1796 C C . ALA A 1 249 ? 46.183 -11.999 -44.762 1.00 56.23 249 ALA A C 1
ATOM 1797 O O . ALA A 1 249 ? 45.904 -11.983 -45.959 1.00 60.21 249 ALA A O 1
ATOM 1799 N N . ALA A 1 250 ? 47.216 -11.337 -44.254 1.00 59.42 250 ALA A N 1
ATOM 1800 C CA . ALA A 1 250 ? 48.113 -10.554 -45.094 1.00 58.84 250 ALA A CA 1
ATOM 1801 C C . ALA A 1 250 ? 49.044 -11.445 -45.914 1.00 60.38 250 ALA A C 1
ATOM 1802 O O . ALA A 1 250 ? 49.362 -11.134 -47.062 1.00 62.02 250 ALA A O 1
ATOM 1804 N N . THR A 1 251 ? 49.477 -12.551 -45.318 1.00 58.67 251 THR A N 1
ATOM 1805 C CA . THR A 1 251 ? 50.468 -13.420 -45.946 1.00 56.44 251 THR A CA 1
ATOM 1806 C C . THR A 1 251 ? 49.854 -14.575 -46.735 1.00 57.66 251 THR A C 1
ATOM 1807 O O . THR A 1 251 ? 50.430 -15.029 -47.722 1.00 61.70 251 THR A O 1
ATOM 1811 N N . THR A 1 252 ? 48.693 -15.054 -46.300 1.00 56.87 252 THR A N 1
ATOM 1812 C CA . THR A 1 252 ? 48.075 -16.212 -46.941 1.00 60.62 252 THR A CA 1
ATOM 1813 C C . THR A 1 252 ? 46.716 -15.901 -47.560 1.00 63.17 252 THR A C 1
ATOM 1814 O O . THR A 1 252 ? 46.173 -16.711 -48.311 1.00 68.55 252 THR A O 1
ATOM 1818 N N . GLY A 1 253 ? 46.168 -14.733 -47.246 1.00 62.99 253 GLY A N 1
ATOM 1819 C CA . GLY A 1 253 ? 44.863 -14.355 -47.757 1.00 56.34 253 GLY A CA 1
ATOM 1820 C C . GLY A 1 253 ? 44.887 -13.095 -48.599 1.00 56.68 253 GLY A C 1
ATOM 1821 O O . GLY A 1 253 ? 45.891 -12.777 -49.236 1.00 58.12 253 GLY A O 1
ATOM 1822 N N . SER A 1 254 ? 43.773 -12.370 -48.585 1.00 58.13 254 SER A N 1
ATOM 1823 C CA . SER A 1 254 ? 43.626 -11.148 -49.367 1.00 51.69 254 SER A CA 1
ATOM 1824 C C . SER A 1 254 ? 42.401 -10.376 -48.883 1.00 52.25 254 SER A C 1
ATOM 1825 O O . SER A 1 254 ? 41.518 -10.956 -48.251 1.00 58.29 254 SER A O 1
ATOM 1828 N N . PRO A 1 255 ? 42.345 -9.064 -49.170 1.00 52.30 255 PRO A N 1
ATOM 1829 C CA . PRO A 1 255 ? 41.175 -8.253 -48.813 1.00 56.97 255 PRO A CA 1
ATOM 1830 C C . PRO A 1 255 ? 39.869 -8.813 -49.372 1.00 51.83 255 PRO A C 1
ATOM 1831 O O . PRO A 1 255 ? 38.809 -8.614 -48.782 1.00 52.12 255 PRO A O 1
ATOM 1835 N N . PHE A 1 256 ? 39.951 -9.504 -50.503 1.00 58.68 256 PHE A N 1
ATOM 1836 C CA . PHE A 1 256 ? 38.779 -10.120 -51.111 1.00 58.07 256 PHE A CA 1
ATOM 1837 C C . PHE A 1 256 ? 38.411 -11.419 -50.399 1.00 51.22 256 PHE A C 1
ATOM 1838 O O . PHE A 1 256 ? 37.239 -11.680 -50.132 1.00 56.44 256 PHE A O 1
ATOM 1846 N N . ASP A 1 257 ? 39.421 -12.227 -50.092 1.00 54.10 257 ASP A N 1
ATOM 1847 C CA . ASP A 1 257 ? 39.198 -13.531 -49.478 1.00 52.88 257 ASP A CA 1
ATOM 1848 C C . ASP A 1 257 ? 39.044 -13.446 -47.961 1.00 50.44 257 ASP A C 1
ATOM 1849 O O . ASP A 1 257 ? 38.492 -14.350 -47.335 1.00 50.01 257 ASP A O 1
ATOM 1854 N N . ASN A 1 258 ? 39.538 -12.359 -47.375 1.00 53.50 258 ASN A N 1
ATOM 1855 C CA . ASN A 1 258 ? 39.449 -12.145 -45.931 1.00 53.25 258 ASN A CA 1
ATOM 1856 C C . ASN A 1 258 ? 39.192 -10.677 -45.595 1.00 55.63 258 ASN A C 1
ATOM 1857 O O . ASN A 1 258 ? 40.055 -10.009 -45.031 1.00 50.74 258 ASN A O 1
ATOM 1862 N N . PRO A 1 259 ? 37.997 -10.173 -45.940 1.00 57.15 259 PRO A N 1
ATOM 1863 C CA . PRO A 1 259 ? 37.682 -8.741 -45.850 1.00 53.26 259 PRO A CA 1
ATOM 1864 C C . PRO A 1 259 ? 37.640 -8.169 -44.432 1.00 48.16 259 PRO A C 1
ATOM 1865 O O . PRO A 1 259 ? 38.049 -7.025 -44.236 1.00 47.14 259 PRO A O 1
ATOM 1869 N N . LEU A 1 260 ? 37.161 -8.942 -43.465 1.00 49.82 260 LEU A N 1
ATOM 1870 C CA . LEU A 1 260 ? 37.016 -8.434 -42.104 1.00 50.33 260 LEU A CA 1
ATOM 1871 C C . LEU A 1 260 ? 38.260 -8.679 -41.259 1.00 48.87 260 LEU A C 1
ATOM 1872 O O . LEU A 1 260 ? 38.752 -7.771 -40.590 1.00 52.94 260 LEU A O 1
ATOM 1877 N N . SER A 1 261 ? 38.765 -9.908 -41.294 1.00 48.25 261 SER A N 1
ATOM 1878 C CA . SER A 1 261 ? 39.884 -10.302 -40.444 1.00 49.53 261 SER A CA 1
ATOM 1879 C C . SER A 1 261 ? 41.159 -9.525 -40.753 1.00 49.67 261 SER A C 1
ATOM 1880 O O . SER A 1 261 ? 41.954 -9.245 -39.859 1.00 52.21 261 SER A O 1
ATOM 1883 N N . SER A 1 262 ? 41.342 -9.170 -42.020 1.00 46.69 262 SER A N 1
ATOM 1884 C CA . SER A 1 262 ? 42.578 -8.538 -42.466 1.00 44.80 262 SER A CA 1
ATOM 1885 C C . SER A 1 262 ? 42.702 -7.075 -42.046 1.00 49.54 262 SER A C 1
ATOM 1886 O O . SER A 1 262 ? 43.781 -6.491 -42.153 1.00 56.51 262 SER A O 1
ATOM 1889 N N . ARG A 1 263 ? 41.611 -6.479 -41.573 1.00 41.06 263 ARG A N 1
ATOM 1890 C CA . ARG A 1 263 ? 41.630 -5.052 -41.264 1.00 41.20 263 ARG A CA 1
ATOM 1891 C C . ARG A 1 263 ? 40.879 -4.663 -39.991 1.00 43.25 263 ARG A C 1
ATOM 1892 O O . ARG A 1 263 ? 40.910 -3.501 -39.589 1.00 44.82 263 ARG A O 1
ATOM 1900 N N . LEU A 1 264 ? 40.202 -5.617 -39.362 1.00 42.80 264 LEU A N 1
ATOM 1901 C CA . LEU A 1 264 ? 39.393 -5.301 -38.186 1.00 47.66 264 LEU A CA 1
ATOM 1902 C C . LEU A 1 264 ? 39.767 -6.142 -36.971 1.00 53.02 264 LEU A C 1
ATOM 1903 O O . LEU A 1 264 ? 39.112 -6.064 -35.931 1.00 52.05 264 LEU A O 1
ATOM 1908 N N . ASP A 1 265 ? 40.818 -6.944 -37.105 1.00 43.36 265 ASP A N 1
ATOM 1909 C CA . ASP A 1 265 ? 41.222 -7.850 -36.036 1.00 44.15 265 ASP A CA 1
ATOM 1910 C C . ASP A 1 265 ? 41.763 -7.096 -34.825 1.00 48.39 265 ASP A C 1
ATOM 1911 O O . ASP A 1 265 ? 42.719 -6.328 -34.933 1.00 52.62 265 ASP A O 1
ATOM 1916 N N . GLU A 1 266 ? 41.140 -7.321 -33.673 1.00 55.75 266 GLU A N 1
ATOM 1917 C CA . GLU A 1 266 ? 41.608 -6.750 -32.417 1.00 48.47 266 GLU A CA 1
ATOM 1918 C C . GLU A 1 266 ? 42.303 -7.821 -31.586 1.00 52.68 266 GLU A C 1
ATOM 1919 O O . GLU A 1 266 ? 41.657 -8.733 -31.071 1.00 57.62 266 GLU A O 1
ATOM 1925 N N . ASN A 1 267 ? 43.619 -7.705 -31.455 1.00 54.15 267 ASN A N 1
ATOM 1926 C CA . ASN A 1 267 ? 44.406 -8.724 -30.774 1.00 54.08 267 ASN A CA 1
ATOM 1927 C C . ASN A 1 267 ? 44.176 -8.730 -29.265 1.00 57.98 267 ASN A C 1
ATOM 1928 O O . ASN A 1 267 ? 44.438 -7.739 -28.582 1.00 53.93 267 ASN A O 1
ATOM 1933 N N . ASP A 1 268 ? 43.688 -9.856 -28.753 1.00 58.56 268 ASP A N 1
ATOM 1934 C CA . ASP A 1 268 ? 43.496 -10.030 -27.317 1.00 54.10 268 ASP A CA 1
ATOM 1935 C C . ASP A 1 268 ? 44.803 -10.465 -26.668 1.00 52.77 268 ASP A C 1
ATOM 1936 O O . ASP A 1 268 ? 45.008 -11.646 -26.391 1.00 58.19 268 ASP A O 1
ATOM 1941 N N . ALA A 1 269 ? 45.684 -9.501 -26.430 1.00 51.53 269 ALA A N 1
ATOM 1942 C CA . ALA A 1 269 ? 47.036 -9.795 -25.975 1.00 52.52 269 ALA A CA 1
ATOM 1943 C C . ALA A 1 269 ? 47.154 -9.849 -24.455 1.00 54.18 269 ALA A C 1
ATOM 1944 O O . ALA A 1 269 ? 46.322 -9.300 -23.734 1.00 57.67 269 ALA A O 1
ATOM 1946 N N . ILE A 1 270 ? 48.196 -10.525 -23.980 1.00 56.32 270 ILE A N 1
ATOM 1947 C CA . ILE A 1 270 ? 48.537 -10.522 -22.564 1.00 54.01 270 ILE A CA 1
ATOM 1948 C C . ILE A 1 270 ? 49.342 -9.268 -22.244 1.00 57.31 270 ILE A C 1
ATOM 1949 O O . ILE A 1 270 ? 50.304 -8.946 -22.942 1.00 61.38 270 ILE A O 1
ATOM 1954 N N . LEU A 1 271 ? 48.951 -8.562 -21.189 1.00 60.77 271 LEU A N 1
ATOM 1955 C CA . LEU A 1 271 ? 49.620 -7.321 -20.821 1.00 63.82 271 LEU A CA 1
ATOM 1956 C C . LEU A 1 271 ? 50.467 -7.535 -19.571 1.00 66.22 271 LEU A C 1
ATOM 1957 O O . LEU A 1 271 ? 49.937 -7.716 -18.477 1.00 67.56 271 LEU A O 1
ATOM 1962 N N . VAL A 1 272 ? 51.786 -7.510 -19.742 1.00 68.60 272 VAL A N 1
ATOM 1963 C CA . VAL A 1 272 ? 52.709 -7.830 -18.657 1.00 69.33 272 VAL A CA 1
ATOM 1964 C C . VAL A 1 272 ? 53.489 -6.620 -18.146 1.00 67.40 272 VAL A C 1
ATOM 1965 O O . VAL A 1 272 ? 54.125 -5.906 -18.921 1.00 63.81 272 VAL A O 1
ATOM 1969 N N . LEU A 1 273 ? 53.429 -6.397 -16.836 1.00 72.73 273 LEU A N 1
ATOM 1970 C CA . LEU A 1 273 ? 54.234 -5.365 -16.193 1.00 75.59 273 LEU A CA 1
ATOM 1971 C C . LEU A 1 273 ? 55.406 -5.997 -15.448 1.00 79.05 273 LEU A C 1
ATOM 1972 O O . LEU A 1 273 ? 55.216 -6.893 -14.626 1.00 73.94 273 LEU A O 1
ATOM 1977 N N . ASP A 1 274 ? 56.616 -5.528 -15.736 1.00 79.87 274 ASP A N 1
ATOM 1978 C CA . ASP A 1 274 ? 57.801 -6.007 -15.033 1.00 77.06 274 ASP A CA 1
ATOM 1979 C C . ASP A 1 274 ? 58.509 -4.848 -14.341 1.00 77.44 274 ASP A C 1
ATOM 1980 O O . ASP A 1 274 ? 59.326 -4.157 -14.952 1.00 80.50 274 ASP A O 1
ATOM 1985 N N . GLN A 1 275 ? 58.186 -4.652 -13.065 1.00 79.03 275 GLN A N 1
ATOM 1986 C CA . GLN A 1 275 ? 58.762 -3.584 -12.252 1.00 76.35 275 GLN A CA 1
ATOM 1987 C C . GLN A 1 275 ? 58.565 -2.215 -12.896 1.00 73.69 275 GLN A C 1
ATOM 1988 O O . GLN A 1 275 ? 59.467 -1.377 -12.885 1.00 71.53 275 GLN A O 1
ATOM 1994 N N . VAL A 1 276 ? 57.381 -1.995 -13.459 1.00 75.21 276 VAL A N 1
ATOM 1995 C CA . VAL A 1 276 ? 57.044 -0.706 -14.047 1.00 75.08 276 VAL A CA 1
ATOM 1996 C C . VAL A 1 276 ? 56.845 0.333 -12.952 1.00 74.43 276 VAL A C 1
ATOM 1997 O O . VAL A 1 276 ? 56.121 0.094 -11.986 1.00 73.68 276 VAL A O 1
ATOM 2001 N N . LEU A 1 277 ? 57.486 1.487 -13.103 1.00 71.46 277 LEU A N 1
ATOM 2002 C CA . LEU A 1 277 ? 57.293 2.575 -12.156 1.00 74.13 277 LEU A CA 1
ATOM 2003 C C . LEU A 1 277 ? 56.042 3.351 -12.541 1.00 73.06 277 LEU A C 1
ATOM 2004 O O . LEU A 1 277 ? 56.010 4.023 -13.571 1.00 74.60 277 LEU A O 1
ATOM 2009 N N . ILE A 1 278 ? 55.008 3.245 -11.713 1.00 71.91 278 ILE A N 1
ATOM 2010 C CA . ILE A 1 278 ? 53.786 4.007 -11.924 1.00 78.10 278 ILE A CA 1
ATOM 2011 C C . ILE A 1 278 ? 53.812 5.275 -11.083 1.00 79.84 278 ILE A C 1
ATOM 2012 O O . ILE A 1 278 ? 53.692 5.212 -9.860 1.00 80.22 278 ILE A O 1
ATOM 2017 N N . PRO A 1 279 ? 53.967 6.433 -11.741 1.00 82.95 279 PRO A N 1
ATOM 2018 C CA . PRO A 1 279 ? 54.011 7.731 -11.060 1.00 84.76 279 PRO A CA 1
ATOM 2019 C C . PRO A 1 279 ? 52.743 8.001 -10.259 1.00 88.89 279 PRO A C 1
ATOM 2020 O O . PRO A 1 279 ? 51.678 7.492 -10.610 1.00 91.77 279 PRO A O 1
ATOM 2024 N N . TRP A 1 280 ? 52.865 8.784 -9.192 1.00 90.16 280 TRP A N 1
ATOM 2025 C CA . TRP A 1 280 ? 51.719 9.140 -8.363 1.00 88.79 280 TRP A CA 1
ATOM 2026 C C . TRP A 1 280 ? 50.676 9.890 -9.186 1.00 84.63 280 TRP A C 1
ATOM 2027 O O . TRP A 1 280 ? 49.485 9.859 -8.877 1.00 85.89 280 TRP A O 1
ATOM 2038 N N . GLU A 1 281 ? 51.137 10.559 -10.238 1.00 85.00 281 GLU A N 1
ATOM 2039 C CA . GLU A 1 281 ? 50.260 11.311 -11.128 1.00 86.83 281 GLU A CA 1
ATOM 2040 C C . GLU A 1 281 ? 49.424 10.390 -12.016 1.00 85.87 281 GLU A C 1
ATOM 2041 O O . GLU A 1 281 ? 48.546 10.850 -12.747 1.00 82.91 281 GLU A O 1
ATOM 2047 N N . ASN A 1 282 ? 49.701 9.090 -11.952 1.00 83.01 282 ASN A N 1
ATOM 2048 C CA . ASN A 1 282 ? 48.981 8.114 -12.763 1.00 77.25 282 ASN A CA 1
ATOM 2049 C C . ASN A 1 282 ? 48.051 7.237 -11.932 1.00 80.16 282 ASN A C 1
ATOM 2050 O O . ASN A 1 282 ? 47.241 6.488 -12.477 1.00 76.52 282 ASN A O 1
ATOM 2055 N N . VAL A 1 283 ? 48.169 7.336 -10.611 1.00 84.33 283 VAL A N 1
ATOM 2056 C CA . VAL A 1 283 ? 47.360 6.524 -9.708 1.00 84.62 283 VAL A CA 1
ATOM 2057 C C . VAL A 1 283 ? 45.964 7.109 -9.509 1.00 83.77 283 VAL A C 1
ATOM 2058 O O . VAL A 1 283 ? 45.812 8.308 -9.276 1.00 83.84 283 VAL A O 1
ATOM 2062 N N . PHE A 1 284 ? 44.949 6.255 -9.604 1.00 87.71 284 PHE A N 1
ATOM 2063 C CA . PHE A 1 284 ? 43.572 6.659 -9.336 1.00 88.80 284 PHE A CA 1
ATOM 2064 C C . PHE A 1 284 ? 43.118 6.150 -7.971 1.00 89.92 284 PHE A C 1
ATOM 2065 O O . PHE A 1 284 ? 42.501 6.882 -7.196 1.00 88.99 284 PHE A O 1
ATOM 2073 N N . VAL A 1 285 ? 43.424 4.886 -7.687 1.00 90.43 285 VAL A N 1
ATOM 2074 C CA . VAL A 1 285 ? 43.102 4.269 -6.402 1.00 86.92 285 VAL A CA 1
ATOM 2075 C C . VAL A 1 285 ? 44.287 3.448 -5.902 1.00 86.36 285 VAL A C 1
ATOM 2076 O O . VAL A 1 285 ? 44.886 2.686 -6.659 1.00 89.84 285 VAL A O 1
ATOM 2080 N N . TYR A 1 286 ? 44.619 3.605 -4.625 1.00 87.45 286 TYR A N 1
ATOM 2081 C CA . TYR A 1 286 ? 45.701 2.836 -4.021 1.00 91.51 286 TYR A CA 1
ATOM 2082 C C . TYR A 1 286 ? 45.483 2.609 -2.529 1.00 95.48 286 TYR A C 1
ATOM 2083 O O . TYR A 1 286 ? 45.226 3.550 -1.779 1.00 102.67 286 TYR A O 1
ATOM 2092 N N . GLY A 1 287 ? 45.586 1.352 -2.107 1.00 92.87 287 GLY A N 1
ATOM 2093 C CA . GLY A 1 287 ? 45.446 1.004 -0.705 1.00 92.41 287 GLY A CA 1
ATOM 2094 C C . GLY A 1 287 ? 44.010 0.845 -0.246 1.00 94.29 287 GLY A C 1
ATOM 2095 O O . GLY A 1 287 ? 43.706 -0.023 0.572 1.00 102.40 287 GLY A O 1
ATOM 2096 N N . ASN A 1 288 ? 43.123 1.682 -0.776 1.00 94.43 288 ASN A N 1
ATOM 2097 C CA . ASN A 1 288 ? 41.712 1.636 -0.412 1.00 99.50 288 ASN A CA 1
ATOM 2098 C C . ASN A 1 288 ? 41.050 0.362 -0.925 1.00 96.69 288 ASN A C 1
ATOM 2099 O O . ASN A 1 288 ? 40.503 0.333 -2.026 1.00 95.68 288 ASN A O 1
ATOM 2104 N N . LEU A 1 289 ? 41.108 -0.688 -0.111 1.00 93.63 289 LEU A N 1
ATOM 2105 C CA . LEU A 1 289 ? 40.580 -1.997 -0.482 1.00 93.92 289 LEU A CA 1
ATOM 2106 C C . LEU A 1 289 ? 39.065 -1.985 -0.684 1.00 94.50 289 LEU A C 1
ATOM 2107 O O . LEU A 1 289 ? 38.515 -2.854 -1.362 1.00 95.07 289 LEU A O 1
ATOM 2112 N N . GLY A 1 290 ? 38.396 -1.000 -0.096 1.00 89.72 290 GLY A N 1
ATOM 2113 C CA . GLY A 1 290 ? 36.952 -0.896 -0.202 1.00 91.83 290 GLY A CA 1
ATOM 2114 C C . GLY A 1 290 ? 36.468 -0.407 -1.554 1.00 89.78 290 GLY A C 1
ATOM 2115 O O . GLY A 1 290 ? 35.612 -1.032 -2.175 1.00 93.48 290 GLY A O 1
ATOM 2116 N N . LYS A 1 291 ? 37.037 0.700 -2.018 1.00 90.37 291 LYS A N 1
ATOM 2117 C CA . LYS A 1 291 ? 36.627 1.318 -3.277 1.00 93.72 291 LYS A CA 1
ATOM 2118 C C . LYS A 1 291 ? 36.899 0.434 -4.491 1.00 97.00 291 LYS A C 1
ATOM 2119 O O . LYS A 1 291 ? 36.234 0.561 -5.518 1.00 95.02 291 LYS A O 1
ATOM 2125 N N . VAL A 1 292 ? 37.879 -0.455 -4.372 1.00 98.80 292 VAL A N 1
ATOM 2126 C CA . VAL A 1 292 ? 38.197 -1.387 -5.447 1.00 97.13 292 VAL A CA 1
ATOM 2127 C C . VAL A 1 292 ? 37.044 -2.369 -5.651 1.00 99.78 292 VAL A C 1
ATOM 2128 O O . VAL A 1 292 ? 36.729 -2.747 -6.780 1.00 100.80 292 VAL A O 1
ATOM 2132 N N . HIS A 1 293 ? 36.409 -2.770 -4.554 1.00 101.20 293 HIS A N 1
ATOM 2133 C CA . HIS A 1 293 ? 35.259 -3.664 -4.622 1.00 104.49 293 HIS A CA 1
ATOM 2134 C C . HIS A 1 293 ? 34.035 -2.933 -5.175 1.00 103.22 293 HIS A C 1
ATOM 2135 O O . HIS A 1 293 ? 33.279 -3.483 -5.976 1.00 103.48 293 HIS A O 1
ATOM 2142 N N . LEU A 1 294 ? 33.853 -1.692 -4.736 1.00 99.00 294 LEU A N 1
ATOM 2143 C CA . LEU A 1 294 ? 32.727 -0.859 -5.152 1.00 95.08 294 LEU A CA 1
ATOM 2144 C C . LEU A 1 294 ? 32.923 -0.302 -6.561 1.00 93.69 294 LEU A C 1
ATOM 2145 O O . LEU A 1 294 ? 31.991 0.238 -7.156 1.00 94.46 294 LEU A O 1
ATOM 2150 N N . LEU A 1 295 ? 34.141 -0.427 -7.080 1.00 95.96 295 LEU A N 1
ATOM 2151 C CA . LEU A 1 295 ? 34.517 0.173 -8.358 1.00 95.01 295 LEU A CA 1
ATOM 2152 C C . LEU A 1 295 ? 33.669 -0.325 -9.524 1.00 92.92 295 LEU A C 1
ATOM 2153 O O . LEU A 1 295 ? 33.384 0.426 -10.455 1.00 95.82 295 LEU A O 1
ATOM 2158 N N . ALA A 1 296 ? 33.267 -1.590 -9.478 1.00 92.88 296 ALA A N 1
ATOM 2159 C CA . ALA A 1 296 ? 32.496 -2.170 -10.570 1.00 93.73 296 ALA A CA 1
ATOM 2160 C C . ALA A 1 296 ? 31.078 -1.604 -10.613 1.00 95.31 296 ALA A C 1
ATOM 2161 O O . ALA A 1 296 ? 30.490 -1.470 -11.687 1.00 93.68 296 ALA A O 1
ATOM 2163 N N . GLY A 1 297 ? 30.540 -1.259 -9.446 1.00 96.15 297 GLY A N 1
ATOM 2164 C CA . GLY A 1 297 ? 29.177 -0.769 -9.352 1.00 90.02 297 GLY A CA 1
ATOM 2165 C C . GLY A 1 297 ? 28.997 0.725 -9.145 1.00 96.69 297 GLY A C 1
ATOM 2166 O O . GLY A 1 297 ? 27.883 1.230 -9.262 1.00 102.64 297 GLY A O 1
ATOM 2167 N N . GLN A 1 298 ? 30.078 1.436 -8.834 1.00 99.42 298 GLN A N 1
ATOM 2168 C CA . GLN A 1 298 ? 29.987 2.870 -8.555 1.00 98.69 298 GLN A CA 1
ATOM 2169 C C . GLN A 1 298 ? 30.799 3.761 -9.492 1.00 92.75 298 GLN A C 1
ATOM 2170 O O . GLN A 1 298 ? 30.744 4.989 -9.383 1.00 89.79 298 GLN A O 1
ATOM 2176 N N . SER A 1 299 ? 31.580 3.159 -10.381 1.00 90.81 299 SER A N 1
ATOM 2177 C CA . SER A 1 299 ? 32.349 3.948 -11.334 1.00 85.75 299 SER A CA 1
ATOM 2178 C C . SER A 1 299 ? 31.397 4.512 -12.384 1.00 79.96 299 SER A C 1
ATOM 2179 O O . SER A 1 299 ? 31.683 5.525 -13.021 1.00 85.69 299 SER A O 1
ATOM 2182 N N . GLY A 1 300 ? 30.265 3.839 -12.567 1.00 72.48 300 GLY A N 1
ATOM 2183 C CA . GLY A 1 300 ? 29.274 4.262 -13.540 1.00 73.17 300 GLY A CA 1
ATOM 2184 C C . GLY A 1 300 ? 29.581 3.720 -14.922 1.00 75.42 300 GLY A C 1
ATOM 2185 O O . GLY A 1 300 ? 28.775 3.840 -15.844 1.00 74.84 300 GLY A O 1
ATOM 2194 N N . ILE A 1 302 ? 29.999 0.555 -15.980 1.00 65.36 302 ILE A N 1
ATOM 2195 C CA . ILE A 1 302 ? 29.267 -0.646 -16.376 1.00 69.95 302 ILE A CA 1
ATOM 2196 C C . ILE A 1 302 ? 27.922 -0.304 -17.021 1.00 67.37 302 ILE A C 1
ATOM 2197 O O . ILE A 1 302 ? 27.476 -0.993 -17.939 1.00 64.22 302 ILE A O 1
ATOM 2202 N N . GLU A 1 303 ? 27.285 0.766 -16.554 1.00 67.73 303 GLU A N 1
ATOM 2203 C CA . GLU A 1 303 ? 26.030 1.213 -17.145 1.00 59.96 303 GLU A CA 1
ATOM 2204 C C . GLU A 1 303 ? 26.267 1.743 -18.555 1.00 53.56 303 GLU A C 1
ATOM 2205 O O . GLU A 1 303 ? 25.462 1.517 -19.458 1.00 56.27 303 GLU A O 1
ATOM 2211 N N . ARG A 1 304 ? 27.384 2.442 -18.736 1.00 56.49 304 ARG A N 1
ATOM 2212 C CA . ARG A 1 304 ? 27.706 3.061 -20.017 1.00 60.00 304 ARG A CA 1
ATOM 2213 C C . ARG A 1 304 ? 28.382 2.080 -20.970 1.00 54.01 304 ARG A C 1
ATOM 2214 O O . ARG A 1 304 ? 28.239 2.190 -22.188 1.00 47.99 304 ARG A O 1
ATOM 2222 N N . ALA A 1 305 ? 29.119 1.124 -20.413 1.00 52.50 305 ALA A N 1
ATOM 2223 C CA . ALA A 1 305 ? 29.793 0.115 -21.222 1.00 54.79 305 ALA A CA 1
ATOM 2224 C C . ALA A 1 305 ? 28.778 -0.809 -21.884 1.00 53.00 305 ALA A C 1
ATOM 2225 O O . ALA A 1 305 ? 28.941 -1.198 -23.040 1.00 54.12 305 ALA A O 1
ATOM 2227 N N . THR A 1 306 ? 27.729 -1.157 -21.144 1.00 52.92 306 THR A N 1
ATOM 2228 C CA . THR A 1 306 ? 26.645 -1.960 -21.694 1.00 49.33 306 THR A CA 1
ATOM 2229 C C . THR A 1 306 ? 25.849 -1.146 -22.705 1.00 50.78 306 THR A C 1
ATOM 2230 O O . THR A 1 306 ? 25.381 -1.675 -23.711 1.00 45.24 306 THR A O 1
ATOM 2234 N N . PHE A 1 307 ? 25.707 0.147 -22.429 1.00 49.07 307 PHE A N 1
ATOM 2235 C CA . PHE A 1 307 ? 25.035 1.066 -23.340 1.00 49.92 307 PHE A CA 1
ATOM 2236 C C . PHE A 1 307 ? 25.788 1.190 -24.660 1.00 54.24 307 PHE A C 1
ATOM 2237 O O . PHE A 1 307 ? 25.183 1.191 -25.732 1.00 54.49 307 PHE A O 1
ATOM 2245 N N . HIS A 1 308 ? 27.110 1.291 -24.571 1.00 55.76 308 HIS A N 1
ATOM 2246 C CA . HIS A 1 308 ? 27.956 1.394 -25.754 1.00 50.21 308 HIS A CA 1
ATOM 2247 C C . HIS A 1 308 ? 27.917 0.099 -26.558 1.00 53.32 308 HIS A C 1
ATOM 2248 O O . HIS A 1 308 ? 27.744 0.118 -27.776 1.00 56.39 308 HIS A O 1
ATOM 2255 N N . GLY A 1 309 ? 28.081 -1.023 -25.864 1.00 48.39 309 GLY A N 1
ATOM 2256 C CA . GLY A 1 309 ? 28.105 -2.328 -26.501 1.00 50.30 309 GLY A CA 1
ATOM 2257 C C . GLY A 1 309 ? 26.780 -2.708 -27.134 1.00 53.00 309 GLY A C 1
ATOM 2258 O O . GLY A 1 309 ? 26.746 -3.355 -28.181 1.00 52.94 309 GLY A O 1
ATOM 2259 N N . CYS A 1 310 ? 25.686 -2.308 -26.494 1.00 52.74 310 CYS A N 1
ATOM 2260 C CA . CYS A 1 310 ? 24.351 -2.612 -26.994 1.00 53.64 310 CYS A CA 1
ATOM 2261 C C . CYS A 1 310 ? 24.067 -1.877 -28.300 1.00 52.73 310 CYS A C 1
ATOM 2262 O O . CYS A 1 310 ? 23.505 -2.447 -29.235 1.00 48.86 310 CYS A O 1
ATOM 2265 N N . THR A 1 311 ? 24.451 -0.605 -28.349 1.00 53.49 311 THR A N 1
ATOM 2266 C CA . THR A 1 311 ? 24.293 0.202 -29.553 1.00 54.03 311 THR A CA 1
ATOM 2267 C C . THR A 1 311 ? 25.126 -0.358 -30.703 1.00 51.73 311 THR A C 1
ATOM 2268 O O . THR A 1 311 ? 24.669 -0.416 -31.844 1.00 50.97 311 THR A O 1
ATOM 2272 N N . ARG A 1 312 ? 26.348 -0.778 -30.388 1.00 52.07 312 ARG A N 1
ATOM 2273 C CA . ARG A 1 312 ? 27.260 -1.325 -31.387 1.00 46.04 312 ARG A CA 1
ATOM 2274 C C . ARG A 1 312 ? 26.771 -2.659 -31.943 1.00 49.21 312 ARG A C 1
ATOM 2275 O O . ARG A 1 312 ? 26.838 -2.895 -33.150 1.00 44.81 312 ARG A O 1
ATOM 2283 N N . LEU A 1 313 ? 26.289 -3.530 -31.062 1.00 50.58 313 LEU A N 1
ATOM 2284 C CA . LEU A 1 313 ? 25.788 -4.835 -31.480 1.00 45.85 313 LEU A CA 1
ATOM 2285 C C . LEU A 1 313 ? 24.582 -4.676 -32.399 1.00 44.80 313 LEU A C 1
ATOM 2286 O O . LEU A 1 313 ? 24.407 -5.441 -33.348 1.00 46.56 313 LEU A O 1
ATOM 2291 N N . ALA A 1 314 ? 23.758 -3.673 -32.112 1.00 42.66 314 ALA A N 1
ATOM 2292 C CA . ALA A 1 314 ? 22.614 -3.351 -32.956 1.00 48.17 314 ALA A CA 1
ATOM 2293 C C . ALA A 1 314 ? 23.079 -2.968 -34.356 1.00 48.57 314 ALA A C 1
ATOM 2294 O O . ALA A 1 314 ? 22.458 -3.337 -35.353 1.00 43.82 314 ALA A O 1
ATOM 2296 N N . VAL A 1 315 ? 24.182 -2.229 -34.416 1.00 50.79 315 VAL A N 1
ATOM 2297 C CA . VAL A 1 315 ? 24.774 -1.822 -35.684 1.00 48.71 315 VAL A CA 1
ATOM 2298 C C . VAL A 1 315 ? 25.334 -3.021 -36.442 1.00 47.69 315 VAL A C 1
ATOM 2299 O O . VAL A 1 315 ? 25.136 -3.150 -37.651 1.00 50.55 315 VAL A O 1
ATOM 2303 N N . LYS A 1 316 ? 26.020 -3.902 -35.721 1.00 45.71 316 LYS A N 1
ATOM 2304 C CA . LYS A 1 316 ? 26.620 -5.088 -36.323 1.00 42.33 316 LYS A CA 1
ATOM 2305 C C . LYS A 1 316 ? 25.564 -6.025 -36.900 1.00 48.44 316 LYS A C 1
ATOM 2306 O O . LYS A 1 316 ? 25.766 -6.623 -37.957 1.00 46.64 316 LYS A O 1
ATOM 2312 N N . LEU A 1 317 ? 24.434 -6.140 -36.209 1.00 52.05 317 LEU A N 1
ATOM 2313 C CA . LEU A 1 317 ? 23.363 -7.023 -36.653 1.00 42.33 317 LEU A CA 1
ATOM 2314 C C . LEU A 1 317 ? 22.765 -6.552 -37.972 1.00 39.37 317 LEU A C 1
ATOM 2315 O O . LEU A 1 317 ? 22.377 -7.367 -38.807 1.00 40.97 317 LEU A O 1
ATOM 2320 N N . GLU A 1 318 ? 22.695 -5.237 -38.157 1.00 40.25 318 GLU A N 1
ATOM 2321 C CA . GLU A 1 318 ? 22.242 -4.670 -39.423 1.00 47.27 318 GLU A CA 1
ATOM 2322 C C . GLU A 1 318 ? 23.179 -5.085 -40.550 1.00 48.54 318 GLU A C 1
ATOM 2323 O O . GLU A 1 318 ? 22.738 -5.415 -41.652 1.00 47.76 318 GLU A O 1
ATOM 2329 N N . PHE A 1 319 ? 24.476 -5.060 -40.262 1.00 43.46 319 PHE A N 1
ATOM 2330 C CA . PHE A 1 319 ? 25.494 -5.462 -41.224 1.00 46.05 319 PHE A CA 1
ATOM 2331 C C . PHE A 1 319 ? 25.350 -6.935 -41.594 1.00 46.79 319 PHE A C 1
ATOM 2332 O O . PHE A 1 319 ? 25.408 -7.299 -42.768 1.00 46.48 319 PHE A O 1
ATOM 2340 N N . ILE A 1 320 ? 25.162 -7.779 -40.584 1.00 46.52 320 ILE A N 1
ATOM 2341 C CA . ILE A 1 320 ? 24.998 -9.211 -40.803 1.00 46.75 320 ILE A CA 1
ATOM 2342 C C . ILE A 1 320 ? 23.672 -9.517 -41.500 1.00 47.26 320 ILE A C 1
ATOM 2343 O O . ILE A 1 320 ? 23.601 -10.404 -42.352 1.00 42.65 320 ILE A O 1
ATOM 2348 N N . ALA A 1 321 ? 22.631 -8.765 -41.150 1.00 44.21 321 ALA A N 1
ATOM 2349 C CA . ALA A 1 321 ? 21.314 -8.945 -41.759 1.00 43.42 321 ALA A CA 1
ATOM 2350 C C . ALA A 1 321 ? 21.340 -8.616 -43.247 1.00 48.80 321 ALA A C 1
ATOM 2351 O O . ALA A 1 321 ? 20.783 -9.351 -44.064 1.00 46.33 321 ALA A O 1
ATOM 2353 N N . GLY A 1 322 ? 21.979 -7.503 -43.591 1.00 51.16 322 GLY A N 1
ATOM 2354 C CA . GLY A 1 322 ? 22.147 -7.121 -44.980 1.00 47.23 322 GLY A CA 1
ATOM 2355 C C . GLY A 1 322 ? 23.007 -8.133 -45.708 1.00 51.64 322 GLY A C 1
ATOM 2356 O O . GLY A 1 322 ? 22.762 -8.455 -46.868 1.00 45.64 322 GLY A O 1
ATOM 2357 N N . LEU A 1 323 ? 24.022 -8.634 -45.010 1.00 53.23 323 LEU A N 1
ATOM 2358 C CA . LEU A 1 323 ? 24.906 -9.664 -45.543 1.00 47.00 323 LEU A CA 1
ATOM 2359 C C . LEU A 1 323 ? 24.146 -10.952 -45.837 1.00 47.17 323 LEU A C 1
ATOM 2360 O O . LEU A 1 323 ? 24.287 -11.535 -46.912 1.00 52.94 323 LEU A O 1
ATOM 2365 N N . LEU A 1 324 ? 23.344 -11.391 -44.872 1.00 44.55 324 LEU A N 1
ATOM 2366 C CA . LEU A 1 324 ? 22.562 -12.614 -45.014 1.00 45.89 324 LEU A CA 1
ATOM 2367 C C . LEU A 1 324 ? 21.554 -12.516 -46.156 1.00 50.79 324 LEU A C 1
ATOM 2368 O O . LEU A 1 324 ? 21.387 -13.459 -46.927 1.00 53.63 324 LEU A O 1
ATOM 2373 N N . ALA A 1 325 ? 20.898 -11.364 -46.266 1.00 46.39 325 ALA A N 1
ATOM 2374 C CA . ALA A 1 325 ? 19.898 -11.135 -47.306 1.00 49.04 325 ALA A CA 1
ATOM 2375 C C . ALA A 1 325 ? 20.501 -11.233 -48.705 1.00 52.04 325 ALA A C 1
ATOM 2376 O O . ALA A 1 325 ? 19.908 -11.829 -49.606 1.00 52.55 325 ALA A O 1
ATOM 2378 N N . LYS A 1 326 ? 21.679 -10.642 -48.880 1.00 48.88 326 LYS A N 1
ATOM 2379 C CA . LYS A 1 326 ? 22.386 -10.698 -50.155 1.00 52.19 326 LYS A CA 1
ATOM 2380 C C . LYS A 1 326 ? 22.777 -12.133 -50.489 1.00 56.56 326 LYS A C 1
ATOM 2381 O O . LYS A 1 326 ? 22.725 -12.547 -51.647 1.00 61.59 326 LYS A O 1
ATOM 2387 N N . ALA A 1 327 ? 23.171 -12.884 -49.466 1.00 52.21 327 ALA A N 1
ATOM 2388 C CA . ALA A 1 327 ? 23.556 -14.280 -49.633 1.00 47.65 327 ALA A CA 1
ATOM 2389 C C . ALA A 1 327 ? 22.357 -15.133 -50.036 1.00 53.63 327 ALA A C 1
ATOM 2390 O O . ALA A 1 327 ? 22.456 -15.981 -50.922 1.00 52.27 327 ALA A O 1
ATOM 2392 N N . LEU A 1 328 ? 21.226 -14.900 -49.376 1.00 57.63 328 LEU A N 1
ATOM 2393 C CA . LEU A 1 328 ? 20.004 -15.648 -49.652 1.00 50.70 328 LEU A CA 1
ATOM 2394 C C . LEU A 1 328 ? 19.440 -15.325 -51.030 1.00 52.98 328 LEU A C 1
ATOM 2395 O O . LEU A 1 328 ? 18.834 -16.182 -51.675 1.00 55.37 328 LEU A O 1
ATOM 2400 N N . ASP A 1 329 ? 19.634 -14.090 -51.478 1.00 53.73 329 ASP A N 1
ATOM 2401 C CA . ASP A 1 329 ? 19.178 -13.687 -52.803 1.00 61.76 329 ASP A CA 1
ATOM 2402 C C . ASP A 1 329 ? 20.003 -14.405 -53.870 1.00 62.03 329 ASP A C 1
ATOM 2403 O O . ASP A 1 329 ? 19.479 -14.828 -54.899 1.00 68.93 329 ASP A O 1
ATOM 2408 N N . ILE A 1 330 ? 21.292 -14.566 -53.593 1.00 56.41 330 ILE A N 1
ATOM 2409 C CA . ILE A 1 330 ? 22.200 -15.222 -54.523 1.00 58.96 330 ILE A CA 1
ATOM 2410 C C . ILE A 1 330 ? 21.971 -16.734 -54.562 1.00 61.03 330 ILE A C 1
ATOM 2411 O O . ILE A 1 330 ? 21.955 -17.342 -55.633 1.00 64.47 330 ILE A O 1
ATOM 2416 N N . THR A 1 331 ? 21.770 -17.334 -53.394 1.00 61.05 331 THR A N 1
ATOM 2417 C CA . THR A 1 331 ? 21.495 -18.764 -53.318 1.00 60.11 331 THR A CA 1
ATOM 2418 C C . THR A 1 331 ? 20.056 -19.056 -53.732 1.00 60.34 331 THR A C 1
ATOM 2419 O O . THR A 1 331 ? 19.702 -20.198 -54.023 1.00 64.65 331 THR A O 1
ATOM 2423 N N . GLY A 1 332 ? 19.231 -18.013 -53.755 1.00 54.54 332 GLY A N 1
ATOM 2424 C CA . GLY A 1 332 ? 17.843 -18.143 -54.157 1.00 57.55 332 GLY A CA 1
ATOM 2425 C C . GLY A 1 332 ? 16.936 -18.646 -53.053 1.00 60.29 332 GLY A C 1
ATOM 2426 O O . GLY A 1 332 ? 15.743 -18.859 -53.268 1.00 63.08 332 GLY A O 1
ATOM 2427 N N . ALA A 1 333 ? 17.500 -18.834 -51.865 1.00 57.80 333 ALA A N 1
ATOM 2428 C CA . ALA A 1 333 ? 16.735 -19.331 -50.726 1.00 57.28 333 ALA A CA 1
ATOM 2429 C C . ALA A 1 333 ? 15.822 -18.263 -50.131 1.00 52.36 333 ALA A C 1
ATOM 2430 O O . ALA A 1 333 ? 15.053 -18.539 -49.214 1.00 57.36 333 ALA A O 1
ATOM 2432 N N . LYS A 1 334 ? 15.914 -17.046 -50.656 1.00 55.65 334 LYS A N 1
ATOM 2433 C CA . LYS A 1 334 ? 15.176 -15.916 -50.111 1.00 57.18 334 LYS A CA 1
ATOM 2434 C C . LYS A 1 334 ? 13.679 -16.034 -50.406 1.00 59.01 334 LYS A C 1
ATOM 2435 O O . LYS A 1 334 ? 12.853 -15.415 -49.734 1.00 63.38 334 LYS A O 1
ATOM 2441 N N . ASP A 1 335 ? 13.337 -16.827 -51.418 1.00 58.08 335 ASP A N 1
ATOM 2442 C CA . ASP A 1 335 ? 11.946 -16.992 -51.839 1.00 66.02 335 ASP A CA 1
ATOM 2443 C C . ASP A 1 335 ? 11.178 -17.943 -50.924 1.00 66.45 335 ASP A C 1
ATOM 2444 O O . ASP A 1 335 ? 9.947 -17.925 -50.891 1.00 62.25 335 ASP A O 1
ATOM 2449 N N . PHE A 1 336 ? 11.910 -18.771 -50.185 1.00 62.78 336 PHE A N 1
ATOM 2450 C CA . PHE A 1 336 ? 11.297 -19.771 -49.316 1.00 60.73 336 PHE A CA 1
ATOM 2451 C C . PHE A 1 336 ? 10.719 -19.131 -48.059 1.00 57.94 336 PHE A C 1
ATOM 2452 O O . PHE A 1 336 ? 11.318 -18.220 -47.488 1.00 58.70 336 PHE A O 1
ATOM 2460 N N . ARG A 1 337 ? 9.558 -19.616 -47.628 1.00 55.86 337 ARG A N 1
ATOM 2461 C CA . ARG A 1 337 ? 8.868 -19.045 -46.476 1.00 54.01 337 ARG A CA 1
ATOM 2462 C C . ARG A 1 337 ? 9.625 -19.290 -45.175 1.00 55.45 337 ARG A C 1
ATOM 2463 O O . ARG A 1 337 ? 9.725 -18.400 -44.330 1.00 57.42 337 ARG A O 1
ATOM 2471 N N . GLY A 1 338 ? 10.153 -20.500 -45.018 1.00 55.17 338 GLY A N 1
ATOM 2472 C CA . GLY A 1 338 ? 10.871 -20.868 -43.811 1.00 53.25 338 GLY A CA 1
ATOM 2473 C C . GLY A 1 338 ? 12.129 -20.046 -43.614 1.00 51.11 338 GLY A C 1
ATOM 2474 O O . GLY A 1 338 ? 12.483 -19.689 -42.489 1.00 46.60 338 GLY A O 1
ATOM 2475 N N . VAL A 1 339 ? 12.807 -19.747 -44.717 1.00 52.40 339 VAL A N 1
ATOM 2476 C CA . VAL A 1 339 ? 14.021 -18.942 -44.682 1.00 43.93 339 VAL A CA 1
ATOM 2477 C C . VAL A 1 339 ? 13.699 -17.501 -44.288 1.00 50.91 339 VAL A C 1
ATOM 2478 O O . VAL A 1 339 ? 14.461 -16.857 -43.564 1.00 53.41 339 VAL A O 1
ATOM 2482 N N . GLN A 1 340 ? 12.554 -17.010 -44.752 1.00 52.43 340 GLN A N 1
ATOM 2483 C CA . GLN A 1 340 ? 12.133 -15.643 -44.465 1.00 47.14 340 GLN A CA 1
ATOM 2484 C C . GLN A 1 340 ? 11.755 -15.465 -42.999 1.00 43.91 340 GLN A C 1
ATOM 2485 O O . GLN A 1 340 ? 11.879 -14.370 -42.448 1.00 45.96 340 GLN A O 1
ATOM 2491 N N . THR A 1 341 ? 11.286 -16.539 -42.371 1.00 43.30 341 THR A N 1
ATOM 2492 C CA . THR A 1 341 ? 10.952 -16.499 -40.953 1.00 49.57 341 THR A CA 1
ATOM 2493 C C . THR A 1 341 ? 12.212 -16.292 -40.122 1.00 51.74 341 THR A C 1
ATOM 2494 O O . THR A 1 341 ? 12.226 -15.494 -39.184 1.00 50.63 341 THR A O 1
ATOM 2498 N N . ARG A 1 342 ? 13.271 -17.010 -40.479 1.00 44.32 342 ARG A N 1
ATOM 2499 C CA . ARG A 1 342 ? 14.532 -16.922 -39.756 1.00 42.78 342 ARG A CA 1
ATOM 2500 C C . ARG A 1 342 ? 15.290 -15.648 -40.115 1.00 44.48 342 ARG A C 1
ATOM 2501 O O . ARG A 1 342 ? 16.089 -15.149 -39.322 1.00 45.48 342 ARG A O 1
ATOM 2509 N N . LEU A 1 343 ? 15.042 -15.126 -41.312 1.00 43.86 343 LEU A N 1
ATOM 2510 C CA . LEU A 1 343 ? 15.604 -13.839 -41.702 1.00 44.81 343 LEU A CA 1
ATOM 2511 C C . LEU A 1 343 ? 14.954 -12.736 -40.876 1.00 42.79 343 LEU A C 1
ATOM 2512 O O . LEU A 1 343 ? 15.626 -11.822 -40.398 1.00 42.38 343 LEU A O 1
ATOM 2517 N N . GLY A 1 344 ? 13.638 -12.834 -40.715 1.00 41.82 344 GLY A N 1
ATOM 2518 C CA . GLY A 1 344 ? 12.895 -11.912 -39.878 1.00 46.68 344 GLY A CA 1
ATOM 2519 C C . GLY A 1 344 ? 13.271 -12.068 -38.419 1.00 40.99 344 GLY A C 1
ATOM 2520 O O . GLY A 1 344 ? 13.146 -11.132 -37.629 1.00 41.87 344 GLY A O 1
ATOM 2521 N N . GLU A 1 345 ? 13.730 -13.263 -38.062 1.00 43.23 345 GLU A N 1
ATOM 2522 C CA . GLU A 1 345 ? 14.182 -13.543 -36.705 1.00 45.70 345 GLU A CA 1
ATOM 2523 C C . GLU A 1 345 ? 15.449 -12.759 -36.379 1.00 42.59 345 GLU A C 1
ATOM 2524 O O . GLU A 1 345 ? 15.611 -12.260 -35.265 1.00 39.72 345 GLU A O 1
ATOM 2530 N N . VAL A 1 346 ? 16.345 -12.657 -37.355 1.00 43.28 346 VAL A N 1
ATOM 2531 C CA . VAL A 1 346 ? 17.565 -11.873 -37.197 1.00 45.91 346 VAL A CA 1
ATOM 2532 C C . VAL A 1 346 ? 17.226 -10.395 -37.034 1.00 46.75 346 VAL A C 1
ATOM 2533 O O . VAL A 1 346 ? 17.835 -9.690 -36.228 1.00 48.02 346 VAL A O 1
ATOM 2537 N N . LEU A 1 347 ? 16.236 -9.937 -37.794 1.00 43.54 347 LEU A N 1
ATOM 2538 C CA . LEU A 1 347 ? 15.788 -8.553 -37.721 1.00 45.91 347 LEU A CA 1
ATOM 2539 C C . LEU A 1 347 ? 15.127 -8.262 -36.378 1.00 47.96 347 LEU A C 1
ATOM 2540 O O . LEU A 1 347 ? 15.172 -7.135 -35.885 1.00 43.69 347 LEU A O 1
ATOM 2545 N N . ALA A 1 348 ? 14.513 -9.286 -35.792 1.00 45.60 348 ALA A N 1
ATOM 2546 C CA . ALA A 1 348 ? 13.885 -9.153 -34.485 1.00 39.40 348 ALA A CA 1
ATOM 2547 C C . ALA A 1 348 ? 14.939 -8.872 -33.422 1.00 50.54 348 ALA A C 1
ATOM 2548 O O . ALA A 1 348 ? 14.753 -8.012 -32.561 1.00 56.01 348 ALA A O 1
ATOM 2550 N N . TRP A 1 349 ? 16.049 -9.602 -33.492 1.00 41.84 349 TRP A N 1
ATOM 2551 C CA . TRP A 1 349 ? 17.168 -9.378 -32.585 1.00 37.17 349 TRP A CA 1
ATOM 2552 C C . TRP A 1 349 ? 17.789 -8.008 -32.829 1.00 43.69 349 TRP A C 1
ATOM 2553 O O . TRP A 1 349 ? 18.252 -7.354 -31.896 1.00 48.07 349 TRP A O 1
ATOM 2564 N N . ARG A 1 350 ? 17.800 -7.583 -34.090 1.00 44.32 350 ARG A N 1
ATOM 2565 C CA . ARG A 1 350 ? 18.302 -6.262 -34.451 1.00 41.94 350 ARG A CA 1
ATOM 2566 C C . ARG A 1 350 ? 17.482 -5.171 -33.774 1.00 49.99 350 ARG A C 1
ATOM 2567 O O . ARG A 1 350 ? 18.030 -4.204 -33.245 1.00 48.45 350 ARG A O 1
ATOM 2575 N N . ASN A 1 351 ? 16.163 -5.336 -33.793 1.00 45.18 351 ASN A N 1
ATOM 2576 C CA . ASN A 1 351 ? 15.263 -4.382 -33.163 1.00 49.03 351 ASN A CA 1
ATOM 2577 C C . ASN A 1 351 ? 15.398 -4.413 -31.648 1.00 54.26 351 ASN A C 1
ATOM 2578 O O . ASN A 1 351 ? 15.167 -3.410 -30.972 1.00 54.61 351 ASN A O 1
ATOM 2583 N N . LEU A 1 352 ? 15.773 -5.574 -31.122 1.00 47.52 352 LEU A N 1
ATOM 2584 C CA . LEU A 1 352 ? 15.886 -5.762 -29.683 1.00 47.83 352 LEU A CA 1
ATOM 2585 C C . LEU A 1 352 ? 16.962 -4.876 -29.064 1.00 49.20 352 LEU A C 1
ATOM 2586 O O . LEU A 1 352 ? 16.711 -4.168 -28.089 1.00 52.28 352 LEU A O 1
ATOM 2591 N N . PHE A 1 353 ? 18.161 -4.917 -29.636 1.00 49.28 353 PHE A N 1
ATOM 2592 C CA . PHE A 1 353 ? 19.292 -4.189 -29.076 1.00 50.65 353 PHE A CA 1
ATOM 2593 C C . PHE A 1 353 ? 19.195 -2.690 -29.344 1.00 52.59 353 PHE A C 1
ATOM 2594 O O . PHE A 1 353 ? 19.770 -1.886 -28.611 1.00 53.55 353 PHE A O 1
ATOM 2602 N N . TRP A 1 354 ? 18.470 -2.312 -30.390 1.00 50.46 354 TRP A N 1
ATOM 2603 C CA . TRP A 1 354 ? 18.180 -0.902 -30.617 1.00 50.31 354 TRP A CA 1
ATOM 2604 C C . TRP A 1 354 ? 17.182 -0.400 -29.581 1.00 52.25 354 TRP A C 1
ATOM 2605 O O . TRP A 1 354 ? 17.262 0.741 -29.132 1.00 53.92 354 TRP A O 1
ATOM 2616 N N . SER A 1 355 ? 16.251 -1.267 -29.198 1.00 52.41 355 SER A N 1
ATOM 2617 C CA . SER A 1 355 ? 15.242 -0.921 -28.204 1.00 50.35 355 SER A CA 1
ATOM 2618 C C . SER A 1 355 ? 15.843 -0.860 -26.804 1.00 50.67 355 SER A C 1
ATOM 2619 O O . SER A 1 355 ? 15.507 0.024 -26.016 1.00 52.29 355 SER A O 1
ATOM 2622 N N . LEU A 1 356 ? 16.726 -1.807 -26.500 1.00 49.03 356 LEU A N 1
ATOM 2623 C CA . LEU A 1 356 ? 17.448 -1.797 -25.234 1.00 48.33 356 LEU A CA 1
ATOM 2624 C C . LEU A 1 356 ? 18.288 -0.531 -25.131 1.00 55.30 356 LEU A C 1
ATOM 2625 O O . LEU A 1 356 ? 18.362 0.095 -24.074 1.00 53.39 356 LEU A O 1
ATOM 2630 N N . SER A 1 357 ? 18.919 -0.161 -26.241 1.00 58.45 357 SER A N 1
ATOM 2631 C CA . SER A 1 357 ? 19.703 1.066 -26.313 1.00 55.44 357 SER A CA 1
ATOM 2632 C C . SER A 1 357 ? 18.803 2.295 -26.209 1.00 59.46 357 SER A C 1
ATOM 2633 O O . SER A 1 357 ? 19.161 3.283 -25.567 1.00 55.52 357 SER A O 1
ATOM 2636 N N . ASP A 1 358 ? 17.635 2.225 -26.844 1.00 57.47 358 ASP A N 1
ATOM 2637 C CA . ASP A 1 358 ? 16.656 3.306 -26.778 1.00 53.30 358 ASP A CA 1
ATOM 2638 C C . ASP A 1 358 ? 16.179 3.503 -25.346 1.00 57.09 358 ASP A C 1
ATOM 2639 O O . ASP A 1 358 ? 16.086 4.631 -24.862 1.00 55.51 358 ASP A O 1
ATOM 2644 N N . ALA A 1 359 ? 15.872 2.397 -24.676 1.00 57.68 359 ALA A N 1
ATOM 2645 C CA . ALA A 1 359 ? 15.449 2.439 -23.283 1.00 47.80 359 ALA A CA 1
ATOM 2646 C C . ALA A 1 359 ? 16.591 2.941 -22.409 1.00 58.46 359 ALA A C 1
ATOM 2647 O O . ALA A 1 359 ? 16.372 3.650 -21.427 1.00 63.51 359 ALA A O 1
ATOM 2649 N N . ALA A 1 360 ? 17.813 2.566 -22.776 1.00 60.29 360 ALA A N 1
ATOM 2650 C CA . ALA A 1 360 ? 18.998 2.980 -22.036 1.00 57.01 360 ALA A CA 1
ATOM 2651 C C . ALA A 1 360 ? 19.231 4.483 -22.143 1.00 59.27 360 ALA A C 1
ATOM 2652 O O . ALA A 1 360 ? 19.497 5.150 -21.145 1.00 57.52 360 ALA A O 1
ATOM 2654 N N . ALA A 1 361 ? 19.123 5.011 -23.357 1.00 54.24 361 ALA A N 1
ATOM 2655 C CA . ALA A 1 361 ? 19.393 6.423 -23.598 1.00 52.90 361 ALA A CA 1
ATOM 2656 C C . ALA A 1 361 ? 18.253 7.325 -23.133 1.00 55.77 361 ALA A C 1
ATOM 2657 O O . ALA A 1 361 ? 18.489 8.403 -22.587 1.00 59.43 361 ALA A O 1
ATOM 2659 N N . ARG A 1 362 ? 17.018 6.882 -23.346 1.00 57.19 362 ARG A N 1
ATOM 2660 C CA . ARG A 1 362 ? 15.856 7.738 -23.119 1.00 52.91 362 ARG A CA 1
ATOM 2661 C C . ARG A 1 362 ? 15.186 7.541 -21.760 1.00 56.12 362 ARG A C 1
ATOM 2662 O O . ARG A 1 362 ? 14.343 8.344 -21.362 1.00 58.92 362 ARG A O 1
ATOM 2670 N N . ASN A 1 363 ? 15.562 6.487 -21.044 1.00 58.58 363 ASN A N 1
ATOM 2671 C CA . ASN A 1 363 ? 15.089 6.312 -19.673 1.00 58.35 363 ASN A CA 1
ATOM 2672 C C . ASN A 1 363 ? 16.255 6.190 -18.693 1.00 59.98 363 ASN A C 1
ATOM 2673 O O . ASN A 1 363 ? 16.433 5.150 -18.062 1.00 60.33 363 ASN A O 1
ATOM 2678 N N . PRO A 1 364 ? 17.050 7.263 -18.554 1.00 55.49 364 PRO A N 1
ATOM 2679 C CA . PRO A 1 364 ? 18.256 7.197 -17.728 1.00 55.55 364 PRO A CA 1
ATOM 2680 C C . PRO A 1 364 ? 17.959 7.361 -16.245 1.00 53.60 364 PRO A C 1
ATOM 2681 O O . PRO A 1 364 ? 16.816 7.607 -15.863 1.00 63.03 364 PRO A O 1
ATOM 2685 N N . VAL A 1 365 ? 18.990 7.220 -15.421 1.00 60.92 365 VAL A N 1
ATOM 2686 C CA . VAL A 1 365 ? 18.856 7.420 -13.987 1.00 62.18 365 VAL A CA 1
ATOM 2687 C C . VAL A 1 365 ? 19.715 8.598 -13.544 1.00 70.59 365 VAL A C 1
ATOM 2688 O O . VAL A 1 365 ? 20.779 8.845 -14.115 1.00 62.35 365 VAL A O 1
ATOM 2692 N N . PRO A 1 366 ? 19.246 9.346 -12.534 1.00 73.87 366 PRO A N 1
ATOM 2693 C CA . PRO A 1 366 ? 20.034 10.463 -12.007 1.00 76.89 366 PRO A CA 1
ATOM 2694 C C . PRO A 1 366 ? 21.329 9.974 -11.368 1.00 74.38 366 PRO A C 1
ATOM 2695 O O . PRO A 1 366 ? 21.342 8.906 -10.752 1.00 72.57 366 PRO A O 1
ATOM 2699 N N . TRP A 1 367 ? 22.402 10.743 -11.515 1.00 76.45 367 TRP A N 1
ATOM 2700 C CA . TRP A 1 367 ? 23.689 10.364 -10.947 1.00 76.26 367 TRP A CA 1
ATOM 2701 C C . TRP A 1 367 ? 24.342 11.560 -10.257 1.00 78.59 367 TRP A C 1
ATOM 2702 O O . TRP A 1 367 ? 23.662 12.519 -9.901 1.00 82.58 367 TRP A O 1
ATOM 2713 N N . LYS A 1 368 ? 25.656 11.503 -10.067 1.00 74.38 368 LYS A N 1
ATOM 2714 C CA . LYS A 1 368 ? 26.360 12.558 -9.353 1.00 76.32 368 LYS A CA 1
ATOM 2715 C C . LYS A 1 368 ? 26.433 13.854 -10.152 1.00 82.39 368 LYS A C 1
ATOM 2716 O O . LYS A 1 368 ? 26.634 13.837 -11.366 1.00 80.06 368 LYS A O 1
ATOM 2722 N N . ASN A 1 369 ? 26.263 14.970 -9.447 1.00 87.09 369 ASN A N 1
ATOM 2723 C CA . ASN A 1 369 ? 26.397 16.309 -10.016 1.00 85.84 369 ASN A CA 1
ATOM 2724 C C . ASN A 1 369 ? 25.568 16.539 -11.281 1.00 84.67 369 ASN A C 1
ATOM 2725 O O . ASN A 1 369 ? 26.068 17.067 -12.273 1.00 89.36 369 ASN A O 1
ATOM 2730 N N . GLY A 1 370 ? 24.299 16.146 -11.232 1.00 86.33 370 GLY A N 1
ATOM 2731 C CA . GLY A 1 370 ? 23.371 16.404 -12.319 1.00 83.08 370 GLY A CA 1
ATOM 2732 C C . GLY A 1 370 ? 23.639 15.647 -13.601 1.00 80.50 370 GLY A C 1
ATOM 2733 O O . GLY A 1 370 ? 23.047 15.943 -14.639 1.00 80.45 370 GLY A O 1
ATOM 2734 N N . THR A 1 371 ? 24.534 14.669 -13.536 1.00 81.45 371 THR A N 1
ATOM 2735 C CA . THR A 1 371 ? 24.829 13.854 -14.703 1.00 74.38 371 THR A CA 1
ATOM 2736 C C . THR A 1 371 ? 23.918 12.637 -14.702 1.00 77.61 371 THR A C 1
ATOM 2737 O O . THR A 1 371 ? 23.306 12.313 -13.684 1.00 72.98 371 THR A O 1
ATOM 2741 N N . LEU A 1 372 ? 23.823 11.967 -15.844 1.00 76.79 372 LEU A N 1
ATOM 2742 C CA . LEU A 1 372 ? 22.925 10.830 -15.974 1.00 66.78 372 LEU A CA 1
ATOM 2743 C C . LEU A 1 372 ? 23.644 9.591 -16.483 1.00 62.42 372 LEU A C 1
ATOM 2744 O O . LEU A 1 372 ? 24.502 9.672 -17.362 1.00 67.81 372 LEU A O 1
ATOM 2749 N N . LEU A 1 373 ? 23.287 8.445 -15.919 1.00 64.33 373 LEU A N 1
ATOM 2750 C CA . LEU A 1 373 ? 23.749 7.163 -16.427 1.00 63.45 373 LEU A CA 1
ATOM 2751 C C . LEU A 1 373 ? 22.631 6.531 -17.244 1.00 64.47 373 LEU A C 1
ATOM 2752 O O . LEU A 1 373 ? 21.458 6.679 -16.906 1.00 59.39 373 LEU A O 1
ATOM 2757 N N . PRO A 1 374 ? 22.990 5.831 -18.330 1.00 62.55 374 PRO A N 1
ATOM 2758 C CA . PRO A 1 374 ? 21.989 5.127 -19.139 1.00 62.18 374 PRO A CA 1
ATOM 2759 C C . PRO A 1 374 ? 21.248 4.078 -18.314 1.00 59.55 374 PRO A C 1
ATOM 2760 O O . PRO A 1 374 ? 21.799 3.598 -17.323 1.00 56.87 374 PRO A O 1
ATOM 2764 N N . ASN A 1 375 ? 20.022 3.746 -18.713 1.00 60.44 375 ASN A N 1
ATOM 2765 C CA . ASN A 1 375 ? 19.181 2.812 -17.964 1.00 61.64 375 ASN A CA 1
ATOM 2766 C C . ASN A 1 375 ? 19.887 1.509 -17.615 1.00 61.53 375 ASN A C 1
ATOM 2767 O O . ASN A 1 375 ? 20.241 0.732 -18.502 1.00 62.55 375 ASN A O 1
ATOM 2772 N N . PRO A 1 376 ? 20.098 1.273 -16.312 1.00 63.51 376 PRO A N 1
ATOM 2773 C CA . PRO A 1 376 ? 20.778 0.074 -15.812 1.00 61.30 376 PRO A CA 1
ATOM 2774 C C . PRO A 1 376 ? 20.015 -1.206 -16.143 1.00 60.12 376 PRO A C 1
ATOM 2775 O O . PRO A 1 376 ? 20.635 -2.222 -16.454 1.00 57.20 376 PRO A O 1
ATOM 2779 N N . GLN A 1 377 ? 18.688 -1.154 -16.072 1.00 62.57 377 GLN A N 1
ATOM 2780 C CA . GLN A 1 377 ? 17.871 -2.340 -16.298 1.00 59.91 377 GLN A CA 1
ATOM 2781 C C . GLN A 1 377 ? 17.895 -2.753 -17.766 1.00 58.29 377 GLN A C 1
ATOM 2782 O O . GLN A 1 377 ? 17.740 -3.931 -18.091 1.00 60.09 377 GLN A O 1
ATOM 2788 N N . ALA A 1 378 ? 18.087 -1.778 -18.649 1.00 55.23 378 ALA A N 1
ATOM 2789 C CA . ALA A 1 378 ? 18.206 -2.049 -20.079 1.00 49.18 378 ALA A CA 1
ATOM 2790 C C . ALA A 1 378 ? 19.572 -2.624 -20.434 1.00 57.59 378 ALA A C 1
ATOM 2791 O O . ALA A 1 378 ? 19.692 -3.459 -21.330 1.00 55.80 378 ALA A O 1
ATOM 2793 N N . GLY A 1 379 ? 20.599 -2.175 -19.720 1.00 59.23 379 GLY A N 1
ATOM 2794 C CA . GLY A 1 379 ? 21.957 -2.615 -19.981 1.00 50.47 379 GLY A CA 1
ATOM 2795 C C . GLY A 1 379 ? 22.275 -3.971 -19.383 1.00 50.82 379 GLY A C 1
ATOM 2796 O O . GLY A 1 379 ? 23.025 -4.754 -19.966 1.00 51.71 379 GLY A O 1
ATOM 2813 N N . ALA A 1 381 ? 20.145 -6.384 -18.935 1.00 47.59 381 ALA A N 1
ATOM 2814 C CA . ALA A 1 381 ? 19.444 -7.386 -19.727 1.00 50.02 381 ALA A CA 1
ATOM 2815 C C . ALA A 1 381 ? 20.261 -7.718 -20.969 1.00 51.61 381 ALA A C 1
ATOM 2816 O O . ALA A 1 381 ? 20.294 -8.862 -21.421 1.00 48.87 381 ALA A O 1
ATOM 2818 N N . TYR A 1 382 ? 20.929 -6.700 -21.503 1.00 49.39 382 TYR A N 1
ATOM 2819 C CA . TYR A 1 382 ? 21.775 -6.844 -22.682 1.00 46.40 382 TYR A CA 1
ATOM 2820 C C . TYR A 1 382 ? 22.892 -7.858 -22.456 1.00 53.70 382 TYR A C 1
ATOM 2821 O O . TYR A 1 382 ? 23.267 -8.591 -23.369 1.00 51.86 382 TYR A O 1
ATOM 2830 N N . ARG A 1 383 ? 23.417 -7.895 -21.235 1.00 51.45 383 ARG A N 1
ATOM 2831 C CA . ARG A 1 383 ? 24.525 -8.784 -20.900 1.00 52.17 383 ARG A CA 1
ATOM 2832 C C . ARG A 1 383 ? 24.123 -10.253 -21.014 1.00 53.51 383 ARG A C 1
ATOM 2833 O O . ARG A 1 383 ? 24.974 -11.126 -21.184 1.00 56.76 383 ARG A O 1
ATOM 2841 N N . TRP A 1 384 ? 22.824 -10.519 -20.919 1.00 50.13 384 TRP A N 1
ATOM 2842 C CA . TRP A 1 384 ? 22.309 -11.881 -21.019 1.00 52.16 384 TRP A CA 1
ATOM 2843 C C . TRP A 1 384 ? 21.864 -12.241 -22.432 1.00 51.56 384 TRP A C 1
ATOM 2844 O O . TRP A 1 384 ? 22.267 -13.270 -22.973 1.00 53.36 384 TRP A O 1
ATOM 2855 N N . PHE A 1 385 ? 21.028 -11.394 -23.025 1.00 41.25 385 PHE A N 1
ATOM 2856 C CA . PHE A 1 385 ? 20.432 -11.698 -24.322 1.00 47.36 385 PHE A CA 1
ATOM 2857 C C . PHE A 1 385 ? 21.446 -11.677 -25.464 1.00 51.45 385 PHE A C 1
ATOM 2858 O O . PHE A 1 385 ? 21.184 -12.213 -26.541 1.00 42.38 385 PHE A O 1
ATOM 2874 N N . GLN A 1 387 ? 24.180 -13.221 -25.203 1.00 52.54 387 GLN A N 1
ATOM 2875 C CA . GLN A 1 387 ? 24.779 -14.545 -25.103 1.00 48.61 387 GLN A CA 1
ATOM 2876 C C . GLN A 1 387 ? 23.916 -15.600 -25.787 1.00 50.52 387 GLN A C 1
ATOM 2877 O O . GLN A 1 387 ? 24.378 -16.705 -26.067 1.00 49.88 387 GLN A O 1
ATOM 2883 N N . ILE A 1 388 ? 22.658 -15.255 -26.045 1.00 50.33 388 ILE A N 1
ATOM 2884 C CA . ILE A 1 388 ? 21.750 -16.161 -26.739 1.00 59.97 388 ILE A CA 1
ATOM 2885 C C . ILE A 1 388 ? 21.353 -15.612 -28.108 1.00 52.39 388 ILE A C 1
ATOM 2886 O O . ILE A 1 388 ? 21.088 -16.374 -29.037 1.00 49.03 388 ILE A O 1
ATOM 2891 N N . GLY A 1 389 ? 21.317 -14.288 -28.227 1.00 47.65 389 GLY A N 1
ATOM 2892 C CA . GLY A 1 389 ? 20.921 -13.643 -29.466 1.00 46.09 389 GLY A CA 1
ATOM 2893 C C . GLY A 1 389 ? 21.950 -13.745 -30.575 1.00 45.13 389 GLY A C 1
ATOM 2894 O O . GLY A 1 389 ? 21.641 -14.186 -31.681 1.00 41.89 389 GLY A O 1
ATOM 2895 N N . TYR A 1 390 ? 23.178 -13.333 -30.277 1.00 42.75 390 TYR A N 1
ATOM 2896 C CA . TYR A 1 390 ? 24.255 -13.349 -31.264 1.00 39.48 390 TYR A CA 1
ATOM 2897 C C . TYR A 1 390 ? 24.602 -14.753 -31.781 1.00 41.96 390 TYR A C 1
ATOM 2898 O O . TYR A 1 390 ? 24.842 -14.916 -32.977 1.00 46.33 390 TYR A O 1
ATOM 2907 N N . PRO A 1 391 ? 24.648 -15.768 -30.894 1.00 48.34 391 PRO A N 1
ATOM 2908 C CA . PRO A 1 391 ? 24.874 -17.109 -31.446 1.00 42.28 391 PRO A CA 1
ATOM 2909 C C . PRO A 1 391 ? 23.747 -17.573 -32.363 1.00 42.43 391 PRO A C 1
ATOM 2910 O O . PRO A 1 391 ? 23.999 -18.301 -33.323 1.00 45.99 391 PRO A O 1
ATOM 2914 N N . ARG A 1 392 ? 22.522 -17.155 -32.063 1.00 42.66 392 ARG A N 1
ATOM 2915 C CA . ARG A 1 392 ? 21.367 -17.517 -32.876 1.00 42.65 392 ARG A CA 1
ATOM 2916 C C . ARG A 1 392 ? 21.485 -16.917 -34.273 1.00 42.34 392 ARG A C 1
ATOM 2917 O O . ARG A 1 392 ? 21.154 -17.563 -35.266 1.00 40.45 392 ARG A O 1
ATOM 2925 N N . VAL A 1 393 ? 21.955 -15.675 -34.340 1.00 37.81 393 VAL A N 1
ATOM 2926 C CA . VAL A 1 393 ? 22.164 -15.000 -35.615 1.00 41.36 393 VAL A CA 1
ATOM 2927 C C . VAL A 1 393 ? 23.189 -15.748 -36.465 1.00 49.91 393 VAL A C 1
ATOM 2928 O O . VAL A 1 393 ? 22.960 -15.999 -37.649 1.00 45.17 393 VAL A O 1
ATOM 2932 N N . LEU A 1 394 ? 24.314 -16.106 -35.852 1.00 48.93 394 LEU A N 1
ATOM 2933 C CA . LEU A 1 394 ? 25.354 -16.868 -36.536 1.00 42.61 394 LEU A CA 1
ATOM 2934 C C . LEU A 1 394 ? 24.857 -18.255 -36.933 1.00 41.11 394 LEU A C 1
ATOM 2935 O O . LEU A 1 394 ? 25.285 -18.812 -37.943 1.00 45.87 394 LEU A O 1
ATOM 2940 N N . GLU A 1 395 ? 23.951 -18.805 -36.131 1.00 41.07 395 GLU A N 1
ATOM 2941 C CA . GLU A 1 395 ? 23.397 -20.130 -36.388 1.00 43.64 395 GLU A CA 1
ATOM 2942 C C . GLU A 1 395 ? 22.467 -20.148 -37.596 1.00 50.40 395 GLU A C 1
ATOM 2943 O O . GLU A 1 395 ? 22.516 -21.068 -38.412 1.00 49.96 395 GLU A O 1
ATOM 2949 N N . ILE A 1 396 ? 21.620 -19.128 -37.701 1.00 48.54 396 ILE A N 1
ATOM 2950 C CA . ILE A 1 396 ? 20.667 -19.022 -38.801 1.00 41.56 396 ILE A CA 1
ATOM 2951 C C . ILE A 1 396 ? 21.389 -18.961 -40.143 1.00 42.62 396 ILE A C 1
ATOM 2952 O O . ILE A 1 396 ? 20.964 -19.580 -41.119 1.00 46.92 396 ILE A O 1
ATOM 2957 N N . VAL A 1 397 ? 22.494 -18.223 -40.177 1.00 39.14 397 VAL A N 1
ATOM 2958 C CA . VAL A 1 397 ? 23.320 -18.129 -41.373 1.00 40.57 397 VAL A CA 1
ATOM 2959 C C . VAL A 1 397 ? 23.868 -19.498 -41.770 1.00 41.18 397 VAL A C 1
ATOM 2960 O O . VAL A 1 397 ? 23.831 -19.877 -42.938 1.00 46.64 397 VAL A O 1
ATOM 2964 N N . GLN A 1 398 ? 24.356 -20.248 -40.786 1.00 42.73 398 GLN A N 1
ATOM 2965 C CA . GLN A 1 398 ? 24.907 -21.575 -41.037 1.00 43.18 398 GLN A CA 1
ATOM 2966 C C . GLN A 1 398 ? 23.830 -22.588 -41.418 1.00 44.48 398 GLN A C 1
ATOM 2967 O O . GLN A 1 398 ? 24.131 -23.641 -41.978 1.00 43.26 398 GLN A O 1
ATOM 2973 N N . GLN A 1 399 ? 22.577 -22.271 -41.107 1.00 50.93 399 GLN A N 1
ATOM 2974 C CA . GLN A 1 399 ? 21.470 -23.176 -41.396 1.00 49.52 399 GLN A CA 1
ATOM 2975 C C . GLN A 1 399 ? 20.821 -22.880 -42.745 1.00 48.71 399 GLN A C 1
ATOM 2976 O O . GLN A 1 399 ? 20.466 -23.797 -43.486 1.00 47.74 399 GLN A O 1
ATOM 2982 N N . ASP A 1 400 ? 20.671 -21.598 -43.062 1.00 48.47 400 ASP A N 1
ATOM 2983 C CA . ASP A 1 400 ? 19.954 -21.191 -44.266 1.00 50.09 400 ASP A CA 1
ATOM 2984 C C . ASP A 1 400 ? 20.875 -21.006 -45.472 1.00 46.77 400 ASP A C 1
ATOM 2985 O O . ASP A 1 400 ? 20.431 -21.104 -46.617 1.00 50.09 400 ASP A O 1
ATOM 2990 N N . VAL A 1 401 ? 22.152 -20.741 -45.219 1.00 47.54 401 VAL A N 1
ATOM 2991 C CA . VAL A 1 401 ? 23.133 -20.668 -46.298 1.00 49.36 401 VAL A CA 1
ATOM 2992 C C . VAL A 1 401 ? 23.835 -22.017 -46.406 1.00 45.98 401 VAL A C 1
ATOM 2993 O O . VAL A 1 401 ? 24.162 -22.474 -47.502 1.00 52.89 401 VAL A O 1
ATOM 2997 N N . ALA A 1 402 ? 24.050 -22.644 -45.251 1.00 43.12 402 ALA A N 1
ATOM 2998 C CA . ALA A 1 402 ? 24.566 -24.010 -45.163 1.00 46.27 402 ALA A CA 1
ATOM 2999 C C . ALA A 1 402 ? 25.875 -24.216 -45.917 1.00 59.16 402 ALA A C 1
ATOM 3000 O O . ALA A 1 402 ? 26.807 -23.419 -45.800 1.00 60.75 402 ALA A O 1
ATOM 3002 N N . SER A 1 403 ? 25.929 -25.294 -46.694 1.00 63.71 403 SER A N 1
ATOM 3003 C CA . SER A 1 403 ? 27.126 -25.660 -47.443 1.00 64.67 403 SER A CA 1
ATOM 3004 C C . SER A 1 403 ? 27.439 -24.662 -48.553 1.00 61.50 403 SER A C 1
ATOM 3005 O O . SER A 1 403 ? 28.501 -24.728 -49.172 1.00 67.33 403 SER A O 1
ATOM 3008 N N . GLY A 1 404 ? 26.514 -23.738 -48.798 1.00 59.18 404 GLY A N 1
ATOM 3009 C CA . GLY A 1 404 ? 26.720 -22.693 -49.784 1.00 65.54 404 GLY A CA 1
ATOM 3010 C C . GLY A 1 404 ? 27.870 -21.771 -49.426 1.00 59.01 404 GLY A C 1
ATOM 3011 O O . GLY A 1 404 ? 28.397 -21.063 -50.282 1.00 53.66 404 GLY A O 1
ATOM 3012 N N . LEU A 1 405 ? 28.263 -21.786 -48.156 1.00 62.02 405 LEU A N 1
ATOM 3013 C CA . LEU A 1 405 ? 29.412 -21.015 -47.697 1.00 61.68 405 LEU A CA 1
ATOM 3014 C C . LEU A 1 405 ? 30.715 -21.675 -48.135 1.00 65.09 405 LEU A C 1
ATOM 3015 O O . LEU A 1 405 ? 31.764 -21.032 -48.180 1.00 61.76 405 LEU A O 1
ATOM 3028 N N . TYR A 1 407 ? 30.865 -23.197 -51.106 1.00 64.93 407 TYR A N 1
ATOM 3029 C CA . TYR A 1 407 ? 30.867 -23.107 -52.565 1.00 61.52 407 TYR A CA 1
ATOM 3030 C C . TYR A 1 407 ? 31.855 -22.043 -53.036 1.00 57.14 407 TYR A C 1
ATOM 3031 O O . TYR A 1 407 ? 31.473 -21.118 -53.752 1.00 63.59 407 TYR A O 1
ATOM 3040 N N . VAL A 1 408 ? 33.119 -22.167 -52.644 1.00 50.64 408 VAL A N 1
ATOM 3041 C CA . VAL A 1 408 ? 34.096 -21.122 -52.930 1.00 52.18 408 VAL A CA 1
ATOM 3042 C C . VAL A 1 408 ? 35.442 -21.666 -53.396 1.00 58.06 408 VAL A C 1
ATOM 3043 O O . VAL A 1 408 ? 35.745 -22.847 -53.228 1.00 60.28 408 VAL A O 1
ATOM 3047 N N . ASN A 1 409 ? 36.241 -20.783 -53.985 1.00 53.80 409 ASN A N 1
ATOM 3048 C CA . ASN A 1 409 ? 37.581 -21.123 -54.438 1.00 50.60 409 ASN A CA 1
ATOM 3049 C C . ASN A 1 409 ? 38.628 -20.689 -53.418 1.00 56.73 409 ASN A C 1
ATOM 3050 O O . ASN A 1 409 ? 38.320 -19.950 -52.483 1.00 61.84 409 ASN A O 1
ATOM 3055 N N . SER A 1 410 ? 39.861 -21.149 -53.606 1.00 57.91 410 SER A N 1
ATOM 3056 C CA . SER A 1 410 ? 40.944 -20.876 -52.664 1.00 53.32 410 SER A CA 1
ATOM 3057 C C . SER A 1 410 ? 41.233 -19.386 -52.496 1.00 53.76 410 SER A C 1
ATOM 3058 O O . SER A 1 410 ? 41.256 -18.876 -51.376 1.00 62.40 410 SER A O 1
ATOM 3061 N N . SER A 1 411 ? 41.453 -18.693 -53.609 1.00 53.35 411 SER A N 1
ATOM 3062 C CA . SER A 1 411 ? 41.814 -17.281 -53.559 1.00 61.09 411 SER A CA 1
ATOM 3063 C C . SER A 1 411 ? 41.477 -16.552 -54.856 1.00 58.29 411 SER A C 1
ATOM 3064 O O . SER A 1 411 ? 40.919 -17.137 -55.785 1.00 58.26 411 SER A O 1
ATOM 3067 N N . THR A 1 412 ? 41.820 -15.269 -54.904 1.00 51.87 412 THR A N 1
ATOM 3068 C CA . THR A 1 412 ? 41.551 -14.429 -56.068 1.00 58.72 412 THR A CA 1
ATOM 3069 C C . THR A 1 412 ? 42.372 -14.833 -57.288 1.00 61.26 412 THR A C 1
ATOM 3070 O O . THR A 1 412 ? 42.016 -14.508 -58.420 1.00 64.96 412 THR A O 1
ATOM 3074 N N . GLU A 1 413 ? 43.473 -15.536 -57.052 1.00 56.94 413 GLU A N 1
ATOM 3075 C CA . GLU A 1 413 ? 44.347 -15.970 -58.133 1.00 61.32 413 GLU A CA 1
ATOM 3076 C C . GLU A 1 413 ? 43.686 -17.024 -59.020 1.00 61.84 413 GLU A C 1
ATOM 3077 O O . GLU A 1 413 ? 44.084 -17.214 -60.170 1.00 61.69 413 GLU A O 1
ATOM 3083 N N . ASP A 1 414 ? 42.673 -17.700 -58.484 1.00 58.40 414 ASP A N 1
ATOM 3084 C CA . ASP A 1 414 ? 41.951 -18.725 -59.233 1.00 57.75 414 ASP A CA 1
ATOM 3085 C C . ASP A 1 414 ? 41.113 -18.134 -60.359 1.00 57.92 414 ASP A C 1
ATOM 3086 O O . ASP A 1 414 ? 40.904 -18.776 -61.394 1.00 58.13 414 ASP A O 1
ATOM 3091 N N . PHE A 1 415 ? 40.635 -16.911 -60.154 1.00 53.76 415 PHE A N 1
ATOM 3092 C CA . PHE A 1 415 ? 39.877 -16.200 -61.178 1.00 56.44 415 PHE A CA 1
ATOM 3093 C C . PHE A 1 415 ? 40.813 -15.661 -62.246 1.00 60.99 415 PHE A C 1
ATOM 3094 O O . PHE A 1 415 ? 40.428 -15.505 -63.405 1.00 64.96 415 PHE A O 1
ATOM 3102 N N . ARG A 1 416 ? 42.047 -15.376 -61.846 1.00 64.99 416 ARG A N 1
ATOM 3103 C CA . ARG A 1 416 ? 43.029 -14.812 -62.764 1.00 62.48 416 ARG A CA 1
ATOM 3104 C C . ARG A 1 416 ? 43.702 -15.900 -63.591 1.00 64.37 416 ARG A C 1
ATOM 3105 O O . ARG A 1 416 ? 44.127 -15.665 -64.728 1.00 68.24 416 ARG A O 1
ATOM 3113 N N . ASN A 1 417 ? 43.821 -17.083 -62.998 1.00 59.91 417 ASN A N 1
ATOM 3114 C CA . ASN A 1 417 ? 44.387 -18.235 -63.687 1.00 61.12 417 ASN A CA 1
ATOM 3115 C C . ASN A 1 417 ? 43.490 -18.651 -64.850 1.00 59.96 417 ASN A C 1
ATOM 3116 O O . ASN A 1 417 ? 42.330 -19.005 -64.636 1.00 63.24 417 ASN A O 1
ATOM 3121 N N . PRO A 1 418 ? 44.020 -18.608 -66.085 1.00 60.88 418 PRO A N 1
ATOM 3122 C CA . PRO A 1 418 ? 43.251 -18.993 -67.277 1.00 63.11 418 PRO A CA 1
ATOM 3123 C C . PRO A 1 418 ? 42.746 -20.435 -67.230 1.00 63.91 418 PRO A C 1
ATOM 3124 O O . PRO A 1 418 ? 41.761 -20.766 -67.893 1.00 66.32 418 PRO A O 1
ATOM 3128 N N . GLU A 1 419 ? 43.414 -21.275 -66.447 1.00 61.05 419 GLU A N 1
ATOM 3129 C CA . GLU A 1 419 ? 43.044 -22.681 -66.337 1.00 63.61 419 GLU A CA 1
ATOM 3130 C C . GLU A 1 419 ? 41.822 -22.897 -65.447 1.00 63.47 419 GLU A C 1
ATOM 3131 O O . GLU A 1 419 ? 41.133 -23.907 -65.574 1.0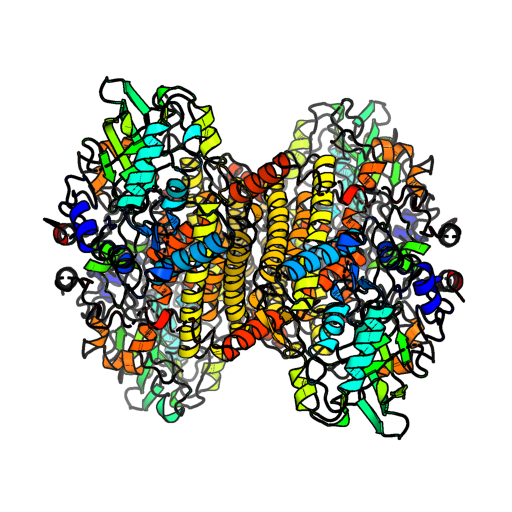0 67.36 419 GLU A O 1
ATOM 3137 N N . THR A 1 420 ? 41.563 -21.957 -64.543 1.00 63.96 420 THR A N 1
ATOM 3138 C CA . THR A 1 420 ? 40.461 -22.099 -63.595 1.00 61.41 420 THR A CA 1
ATOM 3139 C C . THR A 1 420 ? 39.452 -20.962 -63.690 1.00 58.85 420 THR A C 1
ATOM 3140 O O . THR A 1 420 ? 38.268 -21.155 -63.412 1.00 63.21 420 THR A O 1
ATOM 3144 N N . GLY A 1 421 ? 39.934 -19.781 -64.067 1.00 56.13 421 GLY A N 1
ATOM 3145 C CA . GLY A 1 421 ? 39.112 -18.583 -64.156 1.00 58.59 421 GLY A CA 1
ATOM 3146 C C . GLY A 1 421 ? 37.767 -18.755 -64.841 1.00 63.64 421 GLY A C 1
ATOM 3147 O O . GLY A 1 421 ? 36.727 -18.578 -64.206 1.00 67.70 421 GLY A O 1
ATOM 3148 N N . PRO A 1 422 ? 37.781 -19.091 -66.141 1.00 62.72 422 PRO A N 1
ATOM 3149 C CA . PRO A 1 422 ? 36.557 -19.317 -66.920 1.00 67.28 422 PRO A CA 1
ATOM 3150 C C . PRO A 1 422 ? 35.610 -20.338 -66.286 1.00 65.59 422 PRO A C 1
ATOM 3151 O O . PRO A 1 422 ? 34.393 -20.165 -66.367 1.00 71.27 422 PRO A O 1
ATOM 3155 N N . TYR A 1 423 ? 36.159 -21.383 -65.673 1.00 65.67 423 TYR A N 1
ATOM 3156 C CA . TYR A 1 423 ? 35.343 -22.411 -65.030 1.00 68.09 423 TYR A CA 1
ATOM 3157 C C . TYR A 1 423 ? 34.546 -21.879 -63.841 1.00 64.13 423 TYR A C 1
ATOM 3158 O O . TYR A 1 423 ? 33.365 -22.187 -63.689 1.00 65.61 423 TYR A O 1
ATOM 3167 N N . LEU A 1 424 ? 35.200 -21.083 -63.001 1.00 64.84 424 LEU A N 1
ATOM 3168 C CA . LEU A 1 424 ? 34.553 -20.497 -61.833 1.00 64.77 424 LEU A CA 1
ATOM 3169 C C . LEU A 1 424 ? 33.394 -19.607 -62.237 1.00 64.38 424 LEU A C 1
ATOM 3170 O O . LEU A 1 424 ? 32.326 -19.632 -61.623 1.00 66.95 424 LEU A O 1
ATOM 3175 N N . GLU A 1 425 ? 33.616 -18.819 -63.283 1.00 70.63 425 GLU A N 1
ATOM 3176 C CA . GLU A 1 425 ? 32.605 -17.880 -63.762 1.00 70.44 425 GLU A CA 1
ATOM 3177 C C . GLU A 1 425 ? 31.407 -18.602 -64.377 1.00 68.54 425 GLU A C 1
ATOM 3178 O O . GLU A 1 425 ? 30.325 -18.033 -64.495 1.00 73.94 425 GLU A O 1
ATOM 3184 N N . LYS A 1 426 ? 31.621 -19.843 -64.799 1.00 65.74 426 LYS A N 1
ATOM 3185 C CA . LYS A 1 426 ? 30.558 -20.648 -65.382 1.00 69.19 426 LYS A CA 1
ATOM 3186 C C . LYS A 1 426 ? 29.745 -21.377 -64.316 1.00 69.43 426 LYS A C 1
ATOM 3187 O O . LYS A 1 426 ? 28.520 -21.452 -64.403 1.00 77.04 426 LYS A O 1
ATOM 3193 N N . TYR A 1 427 ? 30.434 -21.917 -63.314 1.00 69.16 427 TYR A N 1
ATOM 3194 C CA . TYR A 1 427 ? 29.805 -22.819 -62.352 1.00 70.31 427 TYR A CA 1
ATOM 3195 C C . TYR A 1 427 ? 29.500 -22.206 -60.980 1.00 70.02 427 TYR A C 1
ATOM 3196 O O . TYR A 1 427 ? 28.816 -22.825 -60.165 1.00 74.54 427 TYR A O 1
ATOM 3205 N N . LEU A 1 428 ? 29.998 -21.000 -60.719 1.00 70.96 428 LEU A N 1
ATOM 3206 C CA . LEU A 1 428 ? 29.803 -20.373 -59.409 1.00 71.06 428 LEU A CA 1
ATOM 3207 C C . LEU A 1 428 ? 28.964 -19.098 -59.475 1.00 68.88 428 LEU A C 1
ATOM 3208 O O . LEU A 1 428 ? 29.151 -18.180 -58.679 1.00 72.86 428 LEU A O 1
ATOM 3213 N N . ARG A 1 429 ? 28.064 -19.035 -60.448 1.00 67.68 429 ARG A N 1
ATOM 3214 C CA . ARG A 1 429 ? 27.138 -17.909 -60.579 1.00 70.97 429 ARG A CA 1
ATOM 3215 C C . ARG A 1 429 ? 26.007 -18.011 -59.559 1.00 69.85 429 ARG A C 1
ATOM 3216 O O . ARG A 1 429 ? 25.733 -19.087 -59.030 1.00 73.16 429 ARG A O 1
ATOM 3224 N N . GLY A 1 430 ? 25.356 -16.888 -59.275 1.00 67.48 430 GLY A N 1
ATOM 3225 C CA . GLY A 1 430 ? 24.236 -16.890 -58.352 1.00 70.30 430 GLY A CA 1
ATOM 3226 C C . GLY A 1 430 ? 22.913 -17.072 -59.069 1.00 72.63 430 GLY A C 1
ATOM 3227 O O . GLY A 1 430 ? 22.846 -16.971 -60.294 1.00 73.20 430 GLY A O 1
ATOM 3228 N N . SER A 1 431 ? 21.857 -17.332 -58.305 1.00 76.40 431 SER A N 1
ATOM 3229 C CA . SER A 1 431 ? 20.532 -17.506 -58.883 1.00 73.99 431 SER A CA 1
ATOM 3230 C C . SER A 1 431 ? 19.922 -16.160 -59.249 1.00 74.76 431 SER A C 1
ATOM 3231 O O . SER A 1 431 ? 19.061 -16.073 -60.125 1.00 79.51 431 SER A O 1
ATOM 3234 N N . ASP A 1 432 ? 20.373 -15.113 -58.564 1.00 69.00 432 ASP A N 1
ATOM 3235 C CA . ASP A 1 432 ? 19.913 -13.751 -58.817 1.00 69.91 432 ASP A CA 1
ATOM 3236 C C . ASP A 1 432 ? 20.349 -13.255 -60.197 1.00 70.80 432 ASP A C 1
ATOM 3237 O O . ASP A 1 432 ? 19.895 -12.210 -60.661 1.00 70.27 432 ASP A O 1
ATOM 3242 N N . GLY A 1 433 ? 21.236 -14.007 -60.842 1.00 71.92 433 GLY A N 1
ATOM 3243 C CA . GLY A 1 433 ? 21.873 -13.566 -62.069 1.00 66.57 433 GLY A CA 1
ATOM 3244 C C . GLY A 1 433 ? 23.226 -12.926 -61.829 1.00 61.42 433 GLY A C 1
ATOM 3245 O O . GLY A 1 433 ? 23.824 -12.355 -62.739 1.00 62.94 433 GLY A O 1
ATOM 3246 N N . ALA A 1 434 ? 23.711 -13.025 -60.595 1.00 64.34 434 ALA A N 1
ATOM 3247 C CA . ALA A 1 434 ? 24.991 -12.432 -60.228 1.00 65.40 434 ALA A CA 1
ATOM 3248 C C . ALA A 1 434 ? 26.151 -13.265 -60.760 1.00 63.80 434 ALA A C 1
ATOM 3249 O O . ALA A 1 434 ? 26.004 -14.459 -61.023 1.00 62.52 434 ALA A O 1
ATOM 3251 N N . GLY A 1 435 ? 27.306 -12.627 -60.909 1.00 54.15 435 GLY A N 1
ATOM 3252 C CA . GLY A 1 435 ? 28.495 -13.306 -61.387 1.00 58.58 435 GLY A CA 1
ATOM 3253 C C . GLY A 1 435 ? 29.173 -14.076 -60.272 1.00 64.69 435 GLY A C 1
ATOM 3254 O O . GLY A 1 435 ? 28.781 -13.971 -59.109 1.00 61.08 435 GLY A O 1
ATOM 3255 N N . ALA A 1 436 ? 30.189 -14.854 -60.629 1.00 62.76 436 ALA A N 1
ATOM 3256 C CA . ALA A 1 436 ? 30.913 -15.662 -59.655 1.00 55.55 436 ALA A CA 1
ATOM 3257 C C . ALA A 1 436 ? 31.691 -14.795 -58.676 1.00 53.27 436 ALA A C 1
ATOM 3258 O O . ALA A 1 436 ? 31.790 -15.119 -57.493 1.00 52.17 436 ALA A O 1
ATOM 3260 N N . VAL A 1 437 ? 32.240 -13.692 -59.177 1.00 54.64 437 VAL A N 1
ATOM 3261 C CA . VAL A 1 437 ? 33.022 -12.786 -58.347 1.00 52.85 437 VAL A CA 1
ATOM 3262 C C . VAL A 1 437 ? 32.176 -12.210 -57.217 1.00 48.73 437 VAL A C 1
ATOM 3263 O O . VAL A 1 437 ? 32.604 -12.195 -56.065 1.00 53.92 437 VAL A O 1
ATOM 3267 N N . GLU A 1 438 ? 30.969 -11.760 -57.546 1.00 54.24 438 GLU A N 1
ATOM 3268 C CA . GLU A 1 438 ? 30.063 -11.209 -56.544 1.00 55.57 438 GLU A CA 1
ATOM 3269 C C . GLU A 1 438 ? 29.642 -12.269 -55.530 1.00 58.48 438 GLU A C 1
ATOM 3270 O O . GLU A 1 438 ? 29.594 -12.001 -54.329 1.00 57.80 438 GLU A O 1
ATOM 3276 N N . ARG A 1 439 ? 29.344 -13.471 -56.015 1.00 56.55 439 ARG A N 1
ATOM 3277 C CA . ARG A 1 439 ? 28.927 -14.562 -55.139 1.00 50.28 439 ARG A CA 1
ATOM 3278 C C . ARG A 1 439 ? 30.034 -14.965 -54.172 1.00 56.32 439 ARG A C 1
ATOM 3279 O O . ARG A 1 439 ? 29.801 -15.104 -52.973 1.00 58.49 439 ARG A O 1
ATOM 3287 N N . VAL A 1 440 ? 31.236 -15.166 -54.700 1.00 52.13 440 VAL A N 1
ATOM 3288 C CA . VAL A 1 440 ? 32.379 -15.529 -53.872 1.00 55.57 440 VAL A CA 1
ATOM 3289 C C . VAL A 1 440 ? 32.708 -14.396 -52.898 1.00 55.40 440 VAL A C 1
ATOM 3290 O O . VAL A 1 440 ? 33.108 -14.639 -51.759 1.00 58.27 440 VAL A O 1
ATOM 3294 N N . LYS A 1 441 ? 32.506 -13.160 -53.347 1.00 49.85 441 LYS A N 1
ATOM 3295 C CA . LYS A 1 441 ? 32.785 -11.983 -52.529 1.00 50.32 441 LYS A CA 1
ATOM 3296 C C . LYS A 1 441 ? 31.927 -11.917 -51.268 1.00 57.38 441 LYS A C 1
ATOM 3297 O O . LYS A 1 441 ? 32.445 -11.726 -50.167 1.00 54.60 441 LYS A O 1
ATOM 3303 N N . VAL A 1 442 ? 30.616 -12.076 -51.429 1.00 57.50 442 VAL A N 1
ATOM 3304 C CA . VAL A 1 442 ? 29.704 -12.045 -50.291 1.00 54.59 442 VAL A CA 1
ATOM 3305 C C . VAL A 1 442 ? 29.867 -13.295 -49.425 1.00 51.95 442 VAL A C 1
ATOM 3306 O O . VAL A 1 442 ? 29.815 -13.221 -48.196 1.00 48.09 442 VAL A O 1
ATOM 3318 N N . LYS A 1 444 ? 32.505 -15.127 -48.961 1.00 51.31 444 LYS A N 1
ATOM 3319 C CA . LYS A 1 444 ? 33.743 -15.066 -48.195 1.00 52.77 444 LYS A CA 1
ATOM 3320 C C . LYS A 1 444 ? 33.651 -13.994 -47.115 1.00 54.20 444 LYS A C 1
ATOM 3321 O O . LYS A 1 444 ? 34.260 -14.118 -46.052 1.00 59.81 444 LYS A O 1
ATOM 3327 N N . LEU A 1 445 ? 32.889 -12.940 -47.394 1.00 49.20 445 LEU A N 1
ATOM 3328 C CA . LEU A 1 445 ? 32.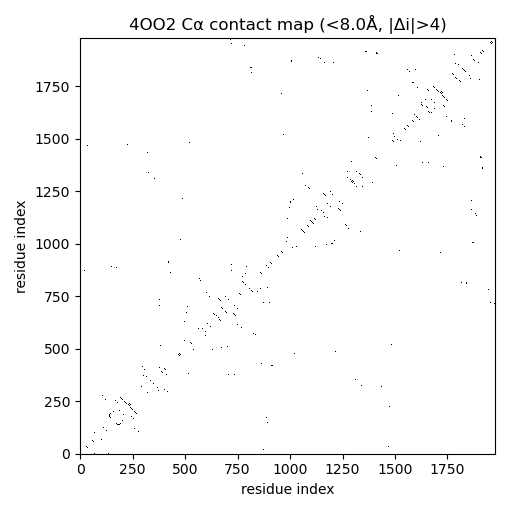637 -11.895 -46.408 1.00 48.33 445 LEU A CA 1
ATOM 3329 C C . LEU A 1 445 ? 31.750 -12.424 -45.287 1.00 53.30 445 LEU A C 1
ATOM 3330 O O . LEU A 1 445 ? 31.993 -12.157 -44.110 1.00 52.42 445 LEU A O 1
ATOM 3335 N N . LEU A 1 446 ? 30.724 -13.179 -45.665 1.00 50.26 446 LEU A N 1
ATOM 3336 C CA . LEU A 1 446 ? 29.806 -13.768 -44.700 1.00 45.61 446 LEU A CA 1
ATOM 3337 C C . LEU A 1 446 ? 30.501 -14.809 -43.826 1.00 50.84 446 LEU A C 1
ATOM 3338 O O . LEU A 1 446 ? 30.263 -14.875 -42.619 1.00 52.27 446 LEU A O 1
ATOM 3343 N N . TRP A 1 447 ? 31.363 -15.616 -44.438 1.00 48.44 447 TRP A N 1
ATOM 3344 C CA . TRP A 1 447 ? 32.086 -16.653 -43.710 1.00 50.29 447 TRP A CA 1
ATOM 3345 C C . TRP A 1 447 ? 33.108 -16.060 -42.749 1.00 52.67 447 TRP A C 1
ATOM 3346 O O . TRP A 1 447 ? 33.317 -16.578 -41.651 1.00 52.86 447 TRP A O 1
ATOM 3357 N N . ASP A 1 448 ? 33.743 -14.972 -43.171 1.00 53.21 448 ASP A N 1
ATOM 3358 C CA . ASP A 1 448 ? 34.717 -14.275 -42.340 1.00 46.02 448 ASP A CA 1
ATOM 3359 C C . ASP A 1 448 ? 34.046 -13.711 -41.092 1.00 51.38 448 ASP A C 1
ATOM 3360 O O . ASP A 1 448 ? 34.694 -13.484 -40.070 1.00 49.86 448 ASP A O 1
ATOM 3365 N N . ALA A 1 449 ? 32.741 -13.487 -41.192 1.00 51.36 449 ALA A N 1
ATOM 3366 C CA . ALA A 1 449 ? 31.954 -12.950 -40.091 1.00 47.14 449 ALA A CA 1
ATOM 3367 C C . ALA A 1 449 ? 31.389 -14.045 -39.188 1.00 46.41 449 ALA A C 1
ATOM 3368 O O . ALA A 1 449 ? 30.940 -13.763 -38.077 1.00 44.31 449 ALA A O 1
ATOM 3370 N N . VAL A 1 450 ? 31.413 -15.289 -39.657 1.00 46.84 450 VAL A N 1
ATOM 3371 C CA . VAL A 1 450 ? 30.684 -16.357 -38.977 1.00 44.45 450 VAL A CA 1
ATOM 3372 C C . VAL A 1 450 ? 31.539 -17.570 -38.591 1.00 44.05 450 VAL A C 1
ATOM 3373 O O . VAL A 1 450 ? 31.455 -18.052 -37.460 1.00 44.99 450 VAL A O 1
ATOM 3377 N N . GLY A 1 451 ? 32.369 -18.053 -39.511 1.00 45.88 451 GLY A N 1
ATOM 3378 C CA . GLY A 1 451 ? 33.049 -19.321 -39.298 1.00 49.05 451 GLY A CA 1
ATOM 3379 C C . GLY A 1 451 ? 34.566 -19.296 -39.266 1.00 44.76 451 GLY A C 1
ATOM 3380 O O . GLY A 1 451 ? 35.198 -20.292 -38.912 1.00 36.77 451 GLY A O 1
ATOM 3381 N N . SER A 1 452 ? 35.157 -18.164 -39.629 1.00 43.74 452 SER A N 1
ATOM 3382 C CA . SER A 1 452 ? 36.611 -18.024 -39.621 1.00 45.53 452 SER A CA 1
ATOM 3383 C C . SER A 1 452 ? 37.135 -17.866 -38.197 1.00 47.15 452 SER A C 1
ATOM 3384 O O . SER A 1 452 ? 36.352 -17.788 -37.250 1.00 50.32 452 SER A O 1
ATOM 3387 N N . ASP A 1 453 ? 38.459 -17.842 -38.049 1.00 48.31 453 ASP A N 1
ATOM 3388 C CA . ASP A 1 453 ? 39.083 -17.512 -36.769 1.00 50.73 453 ASP A CA 1
ATOM 3389 C C . ASP A 1 453 ? 38.551 -16.177 -36.260 1.00 51.11 453 ASP A C 1
ATOM 3390 O O . ASP A 1 453 ? 38.333 -15.995 -35.063 1.00 50.23 453 ASP A O 1
ATOM 3395 N N . PHE A 1 454 ? 38.353 -15.247 -37.188 1.00 48.13 454 PHE A N 1
ATOM 3396 C CA . PHE A 1 454 ? 37.804 -13.935 -36.877 1.00 48.21 454 PHE A CA 1
ATOM 3397 C C . PHE A 1 454 ? 36.355 -14.045 -36.412 1.00 45.47 454 PHE A C 1
ATOM 3398 O O . PHE A 1 454 ? 35.953 -13.399 -35.444 1.00 47.87 454 PHE A O 1
ATOM 3406 N N . GLY A 1 455 ? 35.576 -14.868 -37.106 1.00 45.20 455 GLY A N 1
ATOM 3407 C CA . GLY A 1 455 ? 34.184 -15.083 -36.754 1.00 44.06 455 GLY A CA 1
ATOM 3408 C C . GLY A 1 455 ? 34.014 -15.846 -35.455 1.00 45.55 455 GLY A C 1
ATOM 3409 O O . GLY A 1 455 ? 33.131 -15.538 -34.654 1.00 52.09 455 GLY A O 1
ATOM 3410 N N . GLY A 1 456 ? 34.864 -16.847 -35.248 1.00 45.46 456 GLY A N 1
ATOM 3411 C CA . GLY A 1 456 ? 34.858 -17.623 -34.022 1.00 45.81 456 GLY A CA 1
ATOM 3412 C C . GLY A 1 456 ? 35.192 -16.782 -32.805 1.00 44.70 456 GLY A C 1
ATOM 3413 O O . GLY A 1 456 ? 34.526 -16.871 -31.773 1.00 52.28 456 GLY A O 1
ATOM 3414 N N . ARG A 1 457 ? 36.237 -15.969 -32.931 1.00 45.71 457 ARG A N 1
ATOM 3415 C CA . ARG A 1 457 ? 36.673 -15.084 -31.856 1.00 49.23 457 ARG A CA 1
ATOM 3416 C C . ARG A 1 457 ? 35.568 -14.105 -31.469 1.00 52.28 457 ARG A C 1
ATOM 3417 O O . ARG A 1 457 ? 35.378 -13.813 -30.289 1.00 56.60 457 ARG A O 1
ATOM 3425 N N . HIS A 1 458 ? 34.828 -13.615 -32.458 1.00 43.05 458 HIS A N 1
ATOM 3426 C CA . HIS A 1 458 ? 33.770 -12.647 -32.193 1.00 49.14 458 HIS A CA 1
ATOM 3427 C C . HIS A 1 458 ? 32.534 -13.292 -31.571 1.00 51.50 458 HIS A C 1
ATOM 3428 O O . HIS A 1 458 ? 31.836 -12.661 -30.778 1.00 46.03 458 HIS A O 1
ATOM 3435 N N . GLU A 1 459 ? 32.264 -14.544 -31.928 1.00 51.11 459 GLU A N 1
ATOM 3436 C CA . GLU A 1 459 ? 31.193 -15.292 -31.279 1.00 44.47 459 GLU A CA 1
ATOM 3437 C C . GLU A 1 459 ? 31.514 -15.491 -29.804 1.00 52.53 459 GLU A C 1
ATOM 3438 O O . GLU A 1 459 ? 30.671 -15.258 -28.939 1.00 48.44 459 GLU A O 1
ATOM 3444 N N . LEU A 1 460 ? 32.740 -15.925 -29.530 1.00 47.72 460 LEU A N 1
ATOM 3445 C CA . LEU A 1 460 ? 33.216 -16.106 -28.164 1.00 52.87 460 LEU A CA 1
ATOM 3446 C C . LEU A 1 460 ? 33.230 -14.778 -27.412 1.00 49.77 460 LEU A C 1
ATOM 3447 O O . LEU A 1 460 ? 32.938 -14.722 -26.217 1.00 39.33 460 LEU A O 1
ATOM 3452 N N . TYR A 1 461 ? 33.578 -13.713 -28.128 1.00 50.84 461 TYR A N 1
ATOM 3453 C CA . TYR A 1 461 ? 33.627 -12.370 -27.562 1.00 50.86 461 TYR A CA 1
ATOM 3454 C C . TYR A 1 461 ? 32.252 -11.905 -27.094 1.00 50.10 461 TYR A C 1
ATOM 3455 O O . TYR A 1 461 ? 32.044 -11.663 -25.907 1.00 56.54 461 TYR A O 1
ATOM 3464 N N . GLU A 1 462 ? 31.317 -11.789 -28.034 1.00 55.72 462 GLU A N 1
ATOM 3465 C CA . GLU A 1 462 ? 29.960 -11.324 -27.744 1.00 58.44 462 GLU A CA 1
ATOM 3466 C C . GLU A 1 462 ? 29.225 -12.235 -26.755 1.00 56.54 462 GLU A C 1
ATOM 3467 O O . GLU A 1 462 ? 28.174 -11.872 -26.226 1.00 56.64 462 GLU A O 1
ATOM 3473 N N . ARG A 1 463 ? 29.792 -13.412 -26.507 1.00 51.87 463 ARG A N 1
ATOM 3474 C CA . ARG A 1 463 ? 29.208 -14.403 -25.611 1.00 48.44 463 ARG A CA 1
ATOM 3475 C C . ARG A 1 463 ? 29.626 -14.153 -24.168 1.00 58.56 463 ARG A C 1
ATOM 3476 O O . ARG A 1 463 ? 28.863 -14.395 -23.234 1.00 56.25 463 ARG A O 1
ATOM 3484 N N . ASN A 1 464 ? 30.850 -13.663 -24.002 1.00 57.23 464 ASN A N 1
ATOM 3485 C CA . ASN A 1 464 ? 31.469 -13.506 -22.691 1.00 58.20 464 ASN A CA 1
ATOM 3486 C C . ASN A 1 464 ? 31.970 -12.082 -22.494 1.00 57.27 464 ASN A C 1
ATOM 3487 O O . ASN A 1 464 ? 32.804 -11.810 -21.631 1.00 59.00 464 ASN A O 1
ATOM 3492 N N . TYR A 1 465 ? 31.446 -11.188 -23.324 1.00 63.32 465 TYR A N 1
ATOM 3493 C CA . TYR A 1 465 ? 31.824 -9.780 -23.358 1.00 68.42 465 TYR A CA 1
ATOM 3494 C C . TYR A 1 465 ? 31.780 -9.080 -22.000 1.00 71.90 465 TYR A C 1
ATOM 3495 O O . TYR A 1 465 ? 32.645 -8.260 -21.695 1.00 70.17 465 TYR A O 1
ATOM 3504 N N . SER A 1 466 ? 30.784 -9.406 -21.183 1.00 66.99 466 SER A N 1
ATOM 3505 C CA . SER A 1 466 ? 30.655 -8.774 -19.873 1.00 64.05 466 SER A CA 1
ATOM 3506 C C . SER A 1 466 ? 30.923 -9.757 -18.737 1.00 72.22 466 SER A C 1
ATOM 3507 O O . SER A 1 466 ? 31.236 -9.354 -17.616 1.00 81.38 466 SER A O 1
ATOM 3510 N N . GLY A 1 467 ? 30.795 -11.045 -19.034 1.00 71.41 467 GLY A N 1
ATOM 3511 C CA . GLY A 1 467 ? 31.010 -12.087 -18.047 1.00 61.42 467 GLY A CA 1
ATOM 3512 C C . GLY A 1 467 ? 30.451 -13.408 -18.536 1.00 59.44 467 GLY A C 1
ATOM 3513 O O . GLY A 1 467 ? 29.745 -13.448 -19.544 1.00 62.39 467 GLY A O 1
ATOM 3514 N N . ASN A 1 468 ? 30.766 -14.491 -17.832 1.00 53.29 468 ASN A N 1
ATOM 3515 C CA . ASN A 1 468 ? 30.265 -15.806 -18.212 1.00 56.51 468 ASN A CA 1
ATOM 3516 C C . ASN A 1 468 ? 28.750 -15.880 -18.046 1.00 58.61 468 ASN A C 1
ATOM 3517 O O . ASN A 1 468 ? 28.155 -15.071 -17.334 1.00 59.87 468 ASN A O 1
ATOM 3522 N N . HIS A 1 469 ? 28.135 -16.856 -18.707 1.00 59.03 469 HIS A N 1
ATOM 3523 C CA . HIS A 1 469 ? 26.680 -16.933 -18.816 1.00 50.98 469 HIS A CA 1
ATOM 3524 C C . HIS A 1 469 ? 25.961 -17.130 -17.481 1.00 47.75 469 HIS A C 1
ATOM 3525 O O . HIS A 1 469 ? 24.745 -16.963 -17.400 1.00 54.49 469 HIS A O 1
ATOM 3532 N N . GLU A 1 470 ? 26.705 -17.480 -16.438 1.00 53.17 470 GLU A N 1
ATOM 3533 C CA . GLU A 1 470 ? 26.113 -17.644 -15.116 1.00 54.99 470 GLU A CA 1
ATOM 3534 C C . GLU A 1 470 ? 26.092 -16.329 -14.342 1.00 52.95 470 GLU A C 1
ATOM 3535 O O . GLU A 1 470 ? 25.063 -15.943 -13.789 1.00 57.21 470 GLU A O 1
ATOM 3541 N N . ASN A 1 471 ? 27.231 -15.644 -14.311 1.00 48.94 471 ASN A N 1
ATOM 3542 C CA . ASN A 1 471 ? 27.368 -14.415 -13.536 1.00 53.23 471 ASN A CA 1
ATOM 3543 C C . ASN A 1 471 ? 26.491 -13.271 -14.037 1.00 54.42 471 ASN A C 1
ATOM 3544 O O . ASN A 1 471 ? 26.035 -12.448 -13.245 1.00 53.86 471 ASN A O 1
ATOM 3549 N N . THR A 1 472 ? 26.261 -13.216 -15.345 1.00 51.65 472 THR A N 1
ATOM 3550 C CA . THR A 1 472 ? 25.426 -12.167 -15.924 1.00 53.32 472 THR A CA 1
ATOM 3551 C C . THR A 1 472 ? 24.011 -12.239 -15.361 1.00 48.70 472 THR A C 1
ATOM 3552 O O . THR A 1 472 ? 23.373 -11.215 -15.120 1.00 53.40 472 THR A O 1
ATOM 3556 N N . ARG A 1 473 ? 23.529 -13.461 -15.156 1.00 43.76 473 ARG A N 1
ATOM 3557 C CA . ARG A 1 473 ? 22.212 -13.685 -14.577 1.00 44.97 473 ARG A CA 1
ATOM 3558 C C . ARG A 1 473 ? 22.249 -13.530 -13.059 1.00 50.09 473 ARG A C 1
ATOM 3559 O O . ARG A 1 473 ? 21.310 -13.008 -12.457 1.00 44.82 473 ARG A O 1
ATOM 3567 N N . ILE A 1 474 ? 23.337 -13.990 -12.447 1.00 47.99 474 ILE A N 1
ATOM 3568 C CA . ILE A 1 474 ? 23.504 -13.902 -11.000 1.00 44.07 474 ILE A CA 1
ATOM 3569 C C . ILE A 1 474 ? 23.611 -12.455 -10.531 1.00 47.73 474 ILE A C 1
ATOM 3570 O O . ILE A 1 474 ? 22.936 -12.049 -9.585 1.00 54.77 474 ILE A O 1
ATOM 3575 N N . GLU A 1 475 ? 24.453 -11.679 -11.206 1.00 50.72 475 GLU A N 1
ATOM 3576 C CA . GLU A 1 475 ? 24.636 -10.272 -10.869 1.00 48.12 475 GLU A CA 1
ATOM 3577 C C . GLU A 1 475 ? 23.339 -9.497 -11.073 1.00 47.33 475 GLU A C 1
ATOM 3578 O O . GLU A 1 475 ? 23.108 -8.476 -10.428 1.00 52.61 475 GLU A O 1
ATOM 3584 N N . LEU A 1 476 ? 22.498 -9.993 -11.976 1.00 50.02 476 LEU A N 1
ATOM 3585 C CA . LEU A 1 476 ? 21.175 -9.423 -12.198 1.00 52.96 476 LEU A CA 1
ATOM 3586 C C . LEU A 1 476 ? 20.271 -9.680 -10.992 1.00 51.04 476 LEU A C 1
ATOM 3587 O O . LEU A 1 476 ? 19.556 -8.785 -10.541 1.00 44.93 476 LEU A O 1
ATOM 3592 N N . LEU A 1 477 ? 20.311 -10.904 -10.474 1.00 47.06 477 LEU A N 1
ATOM 3593 C CA . LEU A 1 477 ? 19.540 -11.259 -9.287 1.00 43.39 477 LEU A CA 1
ATOM 3594 C C . LEU A 1 477 ? 20.014 -10.475 -8.067 1.00 47.04 477 LEU A C 1
ATOM 3595 O O . LEU A 1 477 ? 19.205 -9.977 -7.285 1.00 48.08 477 LEU A O 1
ATOM 3600 N N . LEU A 1 478 ? 21.331 -10.375 -7.911 1.00 49.78 478 LEU A N 1
ATOM 3601 C CA . LEU A 1 478 ? 21.924 -9.652 -6.790 1.00 47.30 478 LEU A CA 1
ATOM 3602 C C . LEU A 1 478 ? 21.598 -8.164 -6.846 1.00 50.20 478 LEU A C 1
ATOM 3603 O O . LEU A 1 478 ? 21.346 -7.537 -5.817 1.00 53.67 478 LEU A O 1
ATOM 3608 N N . SER A 1 479 ? 21.610 -7.603 -8.051 1.00 51.14 479 SER A N 1
ATOM 3609 C CA . SER A 1 479 ? 21.328 -6.185 -8.241 1.00 51.92 479 SER A CA 1
ATOM 3610 C C . SER A 1 479 ? 19.897 -5.822 -7.859 1.00 55.08 479 SER A C 1
ATOM 3611 O O . SER A 1 479 ? 19.655 -4.775 -7.259 1.00 60.39 479 SER A O 1
ATOM 3614 N N . GLN A 1 480 ? 18.953 -6.688 -8.211 1.00 54.95 480 GLN A N 1
ATOM 3615 C CA . GLN A 1 480 ? 17.548 -6.433 -7.920 1.00 50.14 480 GLN A CA 1
ATOM 3616 C C . GLN A 1 480 ? 17.186 -6.791 -6.481 1.00 47.28 480 GLN A C 1
ATOM 3617 O O . GLN A 1 480 ? 16.230 -6.254 -5.923 1.00 53.69 480 GLN A O 1
ATOM 3623 N N . THR A 1 481 ? 17.956 -7.693 -5.881 1.00 42.09 481 THR A N 1
ATOM 3624 C CA . THR A 1 481 ? 17.752 -8.052 -4.482 1.00 49.13 481 THR A CA 1
ATOM 3625 C C . THR A 1 481 ? 18.229 -6.934 -3.561 1.00 54.60 481 THR A C 1
ATOM 3626 O O . THR A 1 481 ? 17.559 -6.590 -2.587 1.00 59.69 481 THR A O 1
ATOM 3630 N N . ALA A 1 482 ? 19.387 -6.367 -3.884 1.00 51.73 482 ALA A N 1
ATOM 3631 C CA . ALA A 1 482 ? 19.974 -5.299 -3.081 1.00 45.52 482 ALA A CA 1
ATOM 3632 C C . ALA A 1 482 ? 19.154 -4.016 -3.167 1.00 51.26 482 ALA A C 1
ATOM 3633 O O . ALA A 1 482 ? 19.070 -3.257 -2.202 1.00 53.64 482 ALA A O 1
ATOM 3635 N N . SER A 1 483 ? 18.554 -3.778 -4.329 1.00 53.21 483 SER A N 1
ATOM 3636 C CA . SER A 1 483 ? 17.760 -2.575 -4.549 1.00 53.01 483 SER A CA 1
ATOM 3637 C C . SER A 1 483 ? 16.347 -2.726 -3.996 1.00 54.90 483 SER A C 1
ATOM 3638 O O . SER A 1 483 ? 15.563 -1.776 -4.008 1.00 55.37 483 SER A O 1
ATOM 3641 N N . GLY A 1 484 ? 16.026 -3.921 -3.510 1.00 57.18 484 GLY A N 1
ATOM 3642 C CA . GLY A 1 484 ? 14.705 -4.191 -2.971 1.00 56.26 484 GLY A CA 1
ATOM 3643 C C . GLY A 1 484 ? 13.662 -4.434 -4.045 1.00 53.09 484 GLY A C 1
ATOM 3644 O O . GLY A 1 484 ? 12.474 -4.563 -3.749 1.00 59.15 484 GLY A O 1
ATOM 3645 N N . LYS A 1 485 ? 14.106 -4.484 -5.297 1.00 55.96 485 LYS A N 1
ATOM 3646 C CA . LYS A 1 485 ? 13.211 -4.753 -6.418 1.00 47.75 485 LYS A CA 1
ATOM 3647 C C . LYS A 1 485 ? 12.645 -6.170 -6.341 1.00 50.33 485 LYS A C 1
ATOM 3648 O O . LYS A 1 485 ? 11.477 -6.396 -6.648 1.00 51.65 485 LYS A O 1
ATOM 3654 N N . LEU A 1 486 ? 13.481 -7.120 -5.929 1.00 50.68 486 LEU A N 1
ATOM 3655 C CA . LEU A 1 486 ? 13.035 -8.496 -5.748 1.00 46.03 486 LEU A CA 1
ATOM 3656 C C . LEU A 1 486 ? 12.010 -8.554 -4.634 1.00 52.58 486 LEU A C 1
ATOM 3657 O O . LEU A 1 486 ? 11.050 -9.326 -4.691 1.00 56.78 486 LEU A O 1
ATOM 3662 N N . ASP A 1 487 ? 12.220 -7.728 -3.615 1.00 56.82 487 ASP A N 1
ATOM 3663 C CA . ASP A 1 487 ? 11.286 -7.631 -2.496 1.00 57.77 487 ASP A CA 1
ATOM 3664 C C . ASP A 1 487 ? 9.949 -7.089 -2.997 1.00 52.51 487 ASP A C 1
ATOM 3665 O O . ASP A 1 487 ? 8.892 -7.472 -2.511 1.00 51.69 487 ASP A O 1
ATOM 3670 N N . SER A 1 488 ? 10.014 -6.188 -3.973 1.00 52.40 488 SER A N 1
ATOM 3671 C CA . SER A 1 488 ? 8.814 -5.616 -4.562 1.00 53.36 488 SER A CA 1
ATOM 3672 C C . SER A 1 488 ? 7.990 -6.657 -5.311 1.00 46.41 488 SER A C 1
ATOM 3673 O O . SER A 1 488 ? 6.759 -6.663 -5.238 1.00 43.94 488 SER A O 1
ATOM 3676 N N . TYR A 1 489 ? 8.679 -7.536 -6.030 1.00 48.99 489 TYR A N 1
ATOM 3677 C CA . TYR A 1 489 ? 8.021 -8.575 -6.810 1.00 50.10 489 TYR A CA 1
ATOM 3678 C C . TYR A 1 489 ? 7.292 -9.546 -5.897 1.00 42.40 489 TYR A C 1
ATOM 3679 O O . TYR A 1 489 ? 6.197 -10.008 -6.214 1.00 39.87 489 TYR A O 1
ATOM 3696 N N . ASP A 1 491 ? 6.225 -8.871 -2.828 1.00 47.72 491 ASP A N 1
ATOM 3697 C CA . ASP A 1 491 ? 5.116 -8.154 -2.210 1.00 47.60 491 ASP A CA 1
ATOM 3698 C C . ASP A 1 491 ? 3.925 -8.103 -3.161 1.00 50.03 491 ASP A C 1
ATOM 3699 O O . ASP A 1 491 ? 2.772 -8.128 -2.730 1.00 53.92 491 ASP A O 1
ATOM 3704 N N . PHE A 1 492 ? 4.219 -8.026 -4.456 1.00 46.24 492 PHE A N 1
ATOM 3705 C CA . PHE A 1 492 ? 3.192 -8.058 -5.491 1.00 41.54 492 PHE A CA 1
ATOM 3706 C C . PHE A 1 492 ? 2.432 -9.380 -5.446 1.00 40.51 492 PHE A C 1
ATOM 3707 O O . PHE A 1 492 ? 1.201 -9.402 -5.452 1.00 37.93 492 PHE A O 1
ATOM 3715 N N . ALA A 1 493 ? 3.176 -10.479 -5.392 1.00 44.72 493 ALA A N 1
ATOM 3716 C CA . ALA A 1 493 ? 2.574 -11.803 -5.334 1.00 46.73 493 ALA A CA 1
ATOM 3717 C C . ALA A 1 493 ? 1.854 -12.012 -4.008 1.00 50.66 493 ALA A C 1
ATOM 3718 O O . ALA A 1 493 ? 0.806 -12.652 -3.960 1.00 48.34 493 ALA A O 1
ATOM 3720 N N . GLN A 1 494 ? 2.420 -11.459 -2.939 1.00 44.84 494 GLN A N 1
ATOM 3721 C CA . GLN A 1 494 ? 1.831 -11.568 -1.609 1.00 47.07 494 GLN A CA 1
ATOM 3722 C C . GLN A 1 494 ? 0.481 -10.865 -1.536 1.00 46.76 494 GLN A C 1
ATOM 3723 O O . GLN A 1 494 ? -0.423 -11.307 -0.825 1.00 49.47 494 GLN A O 1
ATOM 3729 N N . ALA A 1 495 ? 0.351 -9.768 -2.277 1.00 43.06 495 ALA A N 1
ATOM 3730 C CA . ALA A 1 495 ? -0.892 -9.006 -2.314 1.00 45.07 495 ALA A CA 1
ATOM 3731 C C . ALA A 1 495 ? -2.041 -9.854 -2.849 1.00 46.52 495 ALA A C 1
ATOM 3732 O O . ALA A 1 495 ? -3.200 -9.645 -2.491 1.00 51.87 495 ALA A O 1
ATOM 3734 N N . CYS A 1 496 ? -1.711 -10.813 -3.708 1.00 49.58 496 CYS A N 1
ATOM 3735 C CA . CYS A 1 496 ? -2.703 -11.726 -4.261 1.00 46.20 496 CYS A CA 1
ATOM 3736 C C . CYS A 1 496 ? -3.165 -12.745 -3.223 1.00 44.69 496 CYS A C 1
ATOM 3737 O O . CYS A 1 496 ? -4.346 -13.083 -3.154 1.00 49.50 496 CYS A O 1
ATOM 3748 N N . ASP A 1 498 ? -3.222 -12.395 -0.041 1.00 48.01 498 ASP A N 1
ATOM 3749 C CA . ASP A 1 498 ? -3.923 -11.741 1.058 1.00 45.70 498 ASP A CA 1
ATOM 3750 C C . ASP A 1 498 ? -5.421 -11.625 0.795 1.00 47.39 498 ASP A C 1
ATOM 3751 O O . ASP A 1 498 ? -6.192 -11.283 1.692 1.00 46.67 498 ASP A O 1
ATOM 3756 N N . GLU A 1 499 ? -5.830 -11.910 -0.437 1.00 44.45 499 GLU A N 1
ATOM 3757 C CA . GLU A 1 499 ? -7.224 -11.754 -0.833 1.00 45.39 499 GLU A CA 1
ATOM 3758 C C . GLU A 1 499 ? -8.043 -13.028 -0.637 1.00 40.96 499 GLU A C 1
ATOM 3759 O O . GLU A 1 499 ? -9.229 -13.063 -0.969 1.00 44.28 499 GLU A O 1
ATOM 3765 N N . TYR A 1 500 ? -7.416 -14.069 -0.098 1.00 39.78 500 TYR A N 1
ATOM 3766 C CA . TYR A 1 500 ? -8.134 -15.305 0.202 1.00 41.69 500 TYR A CA 1
ATOM 3767 C C . TYR A 1 500 ? -7.441 -16.143 1.275 1.00 43.03 500 TYR A C 1
ATOM 3768 O O . TYR A 1 500 ? -6.305 -15.868 1.661 1.00 46.21 500 TYR A O 1
ATOM 3777 N N . ASP A 1 501 ? -8.141 -17.173 1.743 1.00 42.42 501 ASP A N 1
ATOM 3778 C CA . ASP A 1 501 ? -7.597 -18.118 2.715 1.00 47.85 501 ASP A CA 1
ATOM 3779 C C . ASP A 1 501 ? -8.422 -19.404 2.689 1.00 50.86 501 ASP A C 1
ATOM 3780 O O . ASP A 1 501 ? -9.218 -19.617 1.773 1.00 52.62 501 ASP A O 1
ATOM 3785 N N . LEU A 1 502 ? -8.225 -20.260 3.687 1.00 41.45 502 LEU A N 1
ATOM 3786 C CA . LEU A 1 502 ? -8.888 -21.562 3.731 1.00 44.52 502 LEU A CA 1
ATOM 3787 C C . LEU A 1 502 ? -10.414 -21.470 3.792 1.00 54.83 502 LEU A C 1
ATOM 3788 O O . LEU A 1 502 ? -11.107 -22.438 3.480 1.00 57.73 502 LEU A O 1
ATOM 3793 N N . ASP A 1 503 ? -10.935 -20.311 4.186 1.00 57.07 503 ASP A N 1
ATOM 3794 C CA . ASP A 1 503 ? -12.380 -20.117 4.268 1.00 54.65 503 ASP A CA 1
ATOM 3795 C C . ASP A 1 503 ? -12.976 -19.701 2.927 1.00 52.55 503 ASP A C 1
ATOM 3796 O O . ASP A 1 503 ? -14.142 -19.975 2.641 1.00 55.47 503 ASP A O 1
ATOM 3801 N N . GLY A 1 504 ? -12.166 -19.040 2.108 1.00 54.55 504 GLY A N 1
ATOM 3802 C CA . GLY A 1 504 ? -12.626 -18.501 0.842 1.00 47.96 504 GLY A CA 1
ATOM 3803 C C . GLY A 1 504 ? -11.982 -17.152 0.601 1.00 46.35 504 GLY A C 1
ATOM 3804 O O . GLY A 1 504 ? -10.875 -16.897 1.077 1.00 48.08 504 GLY A O 1
ATOM 3805 N N . TRP A 1 505 ? -12.666 -16.284 -0.136 1.00 38.32 505 TRP A N 1
ATOM 3806 C CA . TRP A 1 505 ? -12.161 -14.937 -0.368 1.00 40.24 505 TRP A CA 1
ATOM 3807 C C . TRP A 1 505 ? -12.177 -14.127 0.922 1.00 41.63 505 TRP A C 1
ATOM 3808 O O . TRP A 1 505 ? -13.049 -14.311 1.771 1.00 46.58 505 TRP A O 1
ATOM 3819 N N . THR A 1 506 ? -11.207 -13.231 1.066 1.00 40.55 506 THR A N 1
ATOM 3820 C CA . THR A 1 506 ? -11.211 -12.283 2.171 1.00 38.91 506 THR A CA 1
ATOM 3821 C C . THR A 1 506 ? -11.626 -10.920 1.635 1.00 47.35 506 THR A C 1
ATOM 3822 O O . THR A 1 506 ? -12.027 -10.035 2.392 1.00 54.58 506 THR A O 1
ATOM 3826 N N . ALA A 1 507 ? -11.525 -10.762 0.319 1.00 46.00 507 ALA A N 1
ATOM 3827 C CA . ALA A 1 507 ? -12.006 -9.563 -0.352 1.00 47.09 507 ALA A CA 1
ATOM 3828 C C . ALA A 1 507 ? -13.530 -9.566 -0.377 1.00 48.24 507 ALA A C 1
ATOM 3829 O O . ALA A 1 507 ? -14.146 -10.573 -0.728 1.00 48.09 507 ALA A O 1
ATOM 3831 N N . PRO A 1 508 ? -14.143 -8.435 -0.002 1.00 48.09 508 PRO A N 1
ATOM 3832 C CA . PRO A 1 508 ? -15.601 -8.325 0.124 1.00 49.58 508 PRO A CA 1
ATOM 3833 C C . PRO A 1 508 ? -16.353 -8.512 -1.193 1.00 54.94 508 PRO A C 1
ATOM 3834 O O . PRO A 1 508 ? -17.428 -9.111 -1.201 1.00 66.56 508 PRO A O 1
ATOM 3838 N N . ASP A 1 509 ? -15.792 -8.012 -2.289 1.00 49.40 509 ASP A N 1
ATOM 3839 C CA . ASP A 1 509 ? -16.503 -7.986 -3.564 1.00 42.10 509 ASP A CA 1
ATOM 3840 C C . ASP A 1 509 ? -16.446 -9.306 -4.333 1.00 44.64 509 ASP A C 1
ATOM 3841 O O . ASP A 1 509 ? -16.975 -9.399 -5.439 1.00 49.53 509 ASP A O 1
ATOM 3846 N N . LEU A 1 510 ? -15.819 -10.324 -3.753 1.00 52.38 510 LEU A N 1
ATOM 3847 C CA . LEU A 1 510 ? -15.679 -11.606 -4.440 1.00 50.44 510 LEU A CA 1
ATOM 3848 C C . LEU A 1 510 ? -16.543 -12.694 -3.803 1.00 48.24 510 LEU A C 1
ATOM 3849 O O . LEU A 1 510 ? -16.690 -12.749 -2.582 1.00 47.97 510 LEU A O 1
ATOM 3854 N N . GLU A 1 511 ? -17.105 -13.562 -4.640 1.00 51.36 511 GLU A N 1
ATOM 3855 C CA . GLU A 1 511 ? -17.970 -14.642 -4.171 1.00 50.40 511 GLU A CA 1
ATOM 3856 C C . GLU A 1 511 ? -17.238 -15.979 -4.088 1.00 49.83 511 GLU A C 1
ATOM 3857 O O . GLU A 1 511 ? -16.485 -16.341 -4.991 1.00 51.31 511 GLU A O 1
ATOM 3863 N N . SER A 1 512 ? -17.473 -16.712 -3.004 1.00 48.56 512 SER A N 1
ATOM 3864 C CA . SER A 1 512 ? -16.796 -17.986 -2.779 1.00 45.92 512 SER A CA 1
ATOM 3865 C C . SER A 1 512 ? -17.626 -19.179 -3.252 1.00 45.23 512 SER A C 1
ATOM 3866 O O . SER A 1 512 ? -17.092 -20.272 -3.440 1.00 47.12 512 SER A O 1
ATOM 3869 N N . PHE A 1 513 ? -18.927 -18.958 -3.435 1.00 46.60 513 PHE A N 1
ATOM 3870 C CA . PHE A 1 513 ? -19.857 -20.000 -3.875 1.00 48.62 513 PHE A CA 1
ATOM 3871 C C . PHE A 1 513 ? -19.813 -21.240 -2.983 1.00 50.54 513 PHE A C 1
ATOM 3872 O O . PHE A 1 513 ? -19.767 -22.364 -3.481 1.00 54.99 513 PHE A O 1
ATOM 3880 N N . HIS A 1 514 ? -19.828 -21.031 -1.668 1.00 43.86 514 HIS A N 1
ATOM 3881 C CA . HIS A 1 514 ? -19.759 -22.135 -0.710 1.00 48.03 514 HIS A CA 1
ATOM 3882 C C . HIS A 1 514 ? -20.900 -23.145 -0.837 1.00 51.52 514 HIS A C 1
ATOM 3883 O O . HIS A 1 514 ? -20.676 -24.351 -0.733 1.00 52.30 514 HIS A O 1
ATOM 3890 N N . ALA A 1 515 ? -22.115 -22.652 -1.055 1.00 49.25 515 ALA A N 1
ATOM 3891 C CA . ALA A 1 515 ? -23.288 -23.518 -1.132 1.00 48.50 515 ALA A CA 1
ATOM 3892 C C . ALA A 1 515 ? -23.174 -24.470 -2.314 1.00 46.91 515 ALA A C 1
ATOM 3893 O O . ALA A 1 515 ? -23.379 -25.677 -2.186 1.00 49.67 515 ALA A O 1
ATOM 3903 N N . ARG A 1 517 ? -20.398 -25.123 -4.018 1.00 49.52 517 ARG A N 1
ATOM 3904 C CA . ARG A 1 517 ? -19.180 -25.911 -3.858 1.00 48.08 517 ARG A CA 1
ATOM 3905 C C . ARG A 1 517 ? -19.419 -27.141 -2.989 1.00 51.68 517 ARG A C 1
ATOM 3906 O O . ARG A 1 517 ? -19.006 -28.248 -3.336 1.00 50.31 517 ARG A O 1
ATOM 3914 N N . SER A 1 518 ? -20.091 -26.940 -1.860 1.00 52.60 518 SER A N 1
ATOM 3915 C CA . SER A 1 518 ? -20.388 -28.033 -0.944 1.00 48.68 518 SER A CA 1
ATOM 3916 C C . SER A 1 518 ? -21.382 -29.003 -1.565 1.00 47.92 518 SER A C 1
ATOM 3917 O O . SER A 1 518 ? -21.333 -30.204 -1.305 1.00 46.16 518 SER A O 1
ATOM 3920 N N . ALA A 1 519 ? -22.283 -28.471 -2.385 1.00 53.81 519 ALA A N 1
ATOM 3921 C CA . ALA A 1 519 ? -23.249 -29.296 -3.098 1.00 48.52 519 ALA A CA 1
ATOM 3922 C C . ALA A 1 519 ? -22.544 -30.225 -4.080 1.00 48.49 519 ALA A C 1
ATOM 3923 O O . ALA A 1 519 ? -22.929 -31.383 -4.243 1.00 45.28 519 ALA A O 1
ATOM 3925 N N . SER A 1 520 ? -21.509 -29.705 -4.731 1.00 54.13 520 SER A N 1
ATOM 3926 C CA . SER A 1 520 ? -20.719 -30.489 -5.673 1.00 49.27 520 SER A CA 1
ATOM 3927 C C . SER A 1 520 ? -19.843 -31.511 -4.951 1.00 52.30 520 SER A C 1
ATOM 3928 O O . SER A 1 520 ? -19.573 -32.589 -5.478 1.00 51.74 520 SER A O 1
ATOM 3931 N N . ARG A 1 521 ? -19.393 -31.163 -3.748 1.00 48.82 521 ARG A N 1
ATOM 3932 C CA . ARG A 1 521 ? -18.608 -32.081 -2.928 1.00 42.76 521 ARG A CA 1
ATOM 3933 C C . ARG A 1 521 ? -19.463 -33.273 -2.511 1.00 44.83 521 ARG A C 1
ATOM 3934 O O . ARG A 1 521 ? -18.966 -34.388 -2.352 1.00 42.40 521 ARG A O 1
ATOM 3942 N N . ASP A 1 522 ? -20.757 -33.019 -2.343 1.00 48.17 522 ASP A N 1
ATOM 3943 C CA . ASP A 1 522 ? -21.711 -34.036 -1.918 1.00 42.78 522 ASP A CA 1
ATOM 3944 C C . ASP A 1 522 ? -22.009 -35.040 -3.028 1.00 45.65 522 ASP A C 1
ATOM 3945 O O . ASP A 1 522 ? -22.507 -36.131 -2.763 1.00 51.92 522 ASP A O 1
ATOM 3950 N N . LEU A 1 523 ? -21.689 -34.671 -4.265 1.00 45.00 523 LEU A N 1
ATOM 3951 C CA . LEU A 1 523 ? -21.885 -35.544 -5.422 1.00 49.44 523 LEU A CA 1
ATOM 3952 C C . LEU A 1 523 ? -21.104 -36.846 -5.299 1.00 54.77 523 LEU A C 1
ATOM 3953 O O . LEU A 1 523 ? -21.441 -37.845 -5.935 1.00 53.52 523 LEU A O 1
ATOM 3958 N N . LEU A 1 524 ? -20.065 -36.831 -4.473 1.00 51.36 524 LEU A N 1
ATOM 3959 C CA . LEU A 1 524 ? -19.222 -38.001 -4.283 1.00 44.34 524 LEU A CA 1
ATOM 3960 C C . LEU A 1 524 ? -19.416 -38.620 -2.903 1.00 54.37 524 LEU A C 1
ATOM 3961 O O . LEU A 1 524 ? -18.481 -39.171 -2.323 1.00 59.55 524 LEU A O 1
ATOM 3966 N N . GLY A 1 525 ? -20.638 -38.533 -2.385 1.00 52.06 525 GLY A N 1
ATOM 3967 C CA . GLY A 1 525 ? -20.951 -39.108 -1.090 1.00 48.49 525 GLY A CA 1
ATOM 3968 C C . GLY A 1 525 ? -21.302 -40.579 -1.181 1.00 53.90 525 GLY A C 1
ATOM 3969 O O . GLY A 1 525 ? -21.982 -41.012 -2.112 1.00 55.63 525 GLY A O 1
ATOM 3970 N N . GLY A 1 526 ? -20.831 -41.351 -0.206 1.00 56.37 526 GLY A N 1
ATOM 3971 C CA . GLY A 1 526 ? -21.065 -42.782 -0.176 1.00 57.98 526 GLY A CA 1
ATOM 3972 C C . GLY A 1 526 ? -20.241 -43.506 -1.220 1.00 57.14 526 GLY A C 1
ATOM 3973 O O . GLY A 1 526 ? -20.532 -44.646 -1.579 1.00 60.22 526 GLY A O 1
ATOM 3974 N N . LEU A 1 527 ? -19.203 -42.834 -1.706 1.00 58.95 527 LEU A N 1
ATOM 3975 C CA . LEU A 1 527 ? -18.313 -43.410 -2.703 1.00 54.34 527 LEU A CA 1
ATOM 3976 C C . LEU A 1 527 ? -16.904 -43.552 -2.143 1.00 58.05 527 LEU A C 1
ATOM 3977 O O . LEU A 1 527 ? -16.182 -44.495 -2.468 1.00 57.61 527 LEU A O 1
ATOM 3983 N N . THR B 1 18 ? 45.427 -61.821 -51.731 1.00 65.66 18 THR B N 1
ATOM 3984 C CA . THR B 1 18 ? 45.342 -60.526 -52.395 1.00 66.29 18 THR B CA 1
ATOM 3985 C C . THR B 1 18 ? 45.031 -59.417 -51.396 1.00 65.57 18 THR B C 1
ATOM 3986 O O . THR B 1 18 ? 43.873 -59.043 -51.207 1.00 64.67 18 THR B O 1
ATOM 3990 N N . ARG B 1 19 ? 46.075 -58.895 -50.762 1.00 67.63 19 ARG B N 1
ATOM 3991 C CA . ARG B 1 19 ? 45.929 -57.820 -49.789 1.00 64.12 19 ARG B CA 1
ATOM 3992 C C . ARG B 1 19 ? 45.539 -56.498 -50.447 1.00 62.28 19 ARG B C 1
ATOM 3993 O O . ARG B 1 19 ? 45.807 -56.285 -51.629 1.00 69.92 19 ARG B O 1
ATOM 4001 N N . PRO B 1 20 ? 44.899 -55.605 -49.676 1.00 61.23 20 PRO B N 1
ATOM 4002 C CA . PRO B 1 20 ? 44.602 -54.238 -50.115 1.00 54.96 20 PRO B CA 1
ATOM 4003 C C . PRO B 1 20 ? 45.848 -53.361 -50.155 1.00 52.89 20 PRO B C 1
ATOM 4004 O O . PRO B 1 20 ? 46.939 -53.826 -49.822 1.00 52.71 20 PRO B O 1
ATOM 4008 N N . LEU B 1 21 ? 45.682 -52.107 -50.561 1.00 52.36 21 LEU B N 1
ATOM 4009 C CA . LEU B 1 21 ? 46.800 -51.177 -50.650 1.00 48.36 21 LEU B CA 1
ATOM 4010 C C . LEU B 1 21 ? 47.412 -50.914 -49.281 1.00 48.91 21 LEU B C 1
ATOM 4011 O O . LEU B 1 21 ? 46.731 -50.996 -48.259 1.00 43.54 21 LEU B O 1
ATOM 4016 N N . THR B 1 22 ? 48.704 -50.601 -49.268 1.00 53.30 22 THR B N 1
ATOM 4017 C CA . THR B 1 22 ? 49.373 -50.169 -48.047 1.00 50.97 22 THR B CA 1
ATOM 4018 C C . THR B 1 22 ? 49.394 -48.648 -47.985 1.00 50.79 22 THR B C 1
ATOM 4019 O O . THR B 1 22 ? 48.951 -47.977 -48.917 1.00 51.06 22 THR B O 1
ATOM 4023 N N . GLY B 1 23 ? 49.899 -48.110 -46.880 1.00 48.28 23 GLY B N 1
ATOM 4024 C CA . GLY B 1 23 ? 50.011 -46.673 -46.711 1.00 50.15 23 GLY B CA 1
ATOM 4025 C C . GLY B 1 23 ? 50.858 -46.019 -47.787 1.00 56.43 23 GLY B C 1
ATOM 4026 O O . GLY B 1 23 ? 50.487 -44.984 -48.340 1.00 58.58 23 GLY B O 1
ATOM 4027 N N . GLU B 1 24 ? 52.000 -46.632 -48.082 1.00 60.93 24 GLU B N 1
ATOM 4028 C CA . GLU B 1 24 ? 52.920 -46.110 -49.086 1.00 62.64 24 GLU B CA 1
ATOM 4029 C C . GLU B 1 24 ? 52.347 -46.245 -50.494 1.00 59.48 24 GLU B C 1
ATOM 4030 O O . GLU B 1 24 ? 52.507 -45.351 -51.326 1.00 56.15 24 GLU B O 1
ATOM 4036 N N . GLU B 1 25 ? 51.689 -47.371 -50.755 1.00 60.51 25 GLU B N 1
ATOM 4037 C CA . GLU B 1 25 ? 51.073 -47.628 -52.055 1.00 55.90 25 GLU B CA 1
ATOM 4038 C C . GLU B 1 25 ? 49.957 -46.634 -52.356 1.00 54.39 25 GLU B C 1
ATOM 4039 O O . GLU B 1 25 ? 49.808 -46.180 -53.490 1.00 56.71 25 GLU B O 1
ATOM 4045 N N . TYR B 1 26 ? 49.168 -46.311 -51.336 1.00 51.89 26 TYR B N 1
ATOM 4046 C CA . TYR B 1 26 ? 48.104 -45.322 -51.469 1.00 55.10 26 TYR B CA 1
ATOM 4047 C C . TYR B 1 26 ? 48.671 -43.963 -51.864 1.00 53.64 26 TYR B C 1
ATOM 4048 O O . TYR B 1 26 ? 48.108 -43.268 -52.710 1.00 54.19 26 TYR B O 1
ATOM 4057 N N . LEU B 1 27 ? 49.784 -43.590 -51.242 1.00 53.13 27 LEU B N 1
ATOM 4058 C CA . LEU B 1 27 ? 50.435 -42.317 -51.528 1.00 56.94 27 LEU B CA 1
ATOM 4059 C C . LEU B 1 27 ? 50.937 -42.262 -52.969 1.00 58.23 27 LEU B C 1
ATOM 4060 O O . LEU B 1 27 ? 50.842 -41.227 -53.629 1.00 58.39 27 LEU B O 1
ATOM 4065 N N . GLU B 1 28 ? 51.469 -43.380 -53.451 1.00 53.49 28 GLU B N 1
ATOM 4066 C CA . GLU B 1 28 ? 51.959 -43.467 -54.823 1.00 58.06 28 GLU B CA 1
ATOM 4067 C C . GLU B 1 28 ? 50.824 -43.391 -55.839 1.00 54.75 28 GLU B C 1
ATOM 4068 O O . GLU B 1 28 ? 51.013 -42.914 -56.958 1.00 54.49 28 GLU B O 1
ATOM 4074 N N . SER B 1 29 ? 49.647 -43.861 -55.441 1.00 53.97 29 SER B N 1
ATOM 4075 C CA . SER B 1 29 ? 48.485 -43.876 -56.323 1.00 54.80 29 SER B CA 1
ATOM 4076 C C . SER B 1 29 ? 47.936 -42.475 -56.585 1.00 58.10 29 SER B C 1
ATOM 4077 O O . SER B 1 29 ? 47.206 -42.257 -57.552 1.00 63.28 29 SER B O 1
ATOM 4080 N N . LEU B 1 30 ? 48.288 -41.528 -55.721 1.00 54.25 30 LEU B N 1
ATOM 4081 C CA . LEU B 1 30 ? 47.824 -40.153 -55.865 1.00 55.17 30 LEU B CA 1
ATOM 4082 C C . LEU B 1 30 ? 48.748 -39.335 -56.761 1.00 56.57 30 LEU B C 1
ATOM 4083 O O . LEU B 1 30 ? 48.380 -38.256 -57.226 1.00 60.65 30 LEU B O 1
ATOM 4088 N N . ARG B 1 31 ? 49.949 -39.851 -56.998 1.00 53.53 31 ARG B N 1
ATOM 4089 C CA . ARG B 1 31 ? 50.934 -39.155 -57.818 1.00 54.81 31 ARG B CA 1
ATOM 4090 C C . ARG B 1 31 ? 50.691 -39.370 -59.310 1.00 56.08 31 ARG B C 1
ATOM 4091 O O . ARG B 1 31 ? 51.596 -39.772 -60.041 1.00 60.06 31 ARG B O 1
ATOM 4099 N N . ASP B 1 32 ? 49.469 -39.101 -59.758 1.00 49.87 32 ASP B N 1
ATOM 4100 C CA . ASP B 1 32 ? 49.128 -39.249 -61.168 1.00 57.78 32 ASP B CA 1
ATOM 4101 C C . ASP B 1 32 ? 48.903 -37.892 -61.831 1.00 57.74 32 ASP B C 1
ATOM 4102 O O . ASP B 1 32 ? 49.340 -36.861 -61.319 1.00 52.53 32 ASP B O 1
ATOM 4107 N N . ALA B 1 33 ? 48.219 -37.900 -62.970 1.00 56.98 33 ALA B N 1
ATOM 4108 C CA . ALA B 1 33 ? 48.026 -36.685 -63.755 1.00 55.35 33 ALA B CA 1
ATOM 4109 C C . ALA B 1 33 ? 46.799 -35.890 -63.318 1.00 63.25 33 ALA B C 1
ATOM 4110 O O . ALA B 1 33 ? 46.196 -35.182 -64.126 1.00 65.44 33 ALA B O 1
ATOM 4112 N N . ARG B 1 34 ? 46.427 -36.009 -62.047 1.00 56.95 34 ARG B N 1
ATOM 4113 C CA . ARG B 1 34 ? 45.285 -35.267 -61.525 1.00 53.11 34 ARG B CA 1
ATOM 4114 C C . ARG B 1 34 ? 45.571 -33.768 -61.548 1.00 58.86 34 ARG B C 1
ATOM 4115 O O . ARG B 1 34 ? 46.660 -33.323 -61.181 1.00 57.39 34 ARG B O 1
ATOM 4123 N N . GLU B 1 35 ? 44.590 -32.994 -61.996 1.00 63.23 35 GLU B N 1
ATOM 4124 C CA . GLU B 1 35 ? 44.763 -31.557 -62.158 1.00 59.72 35 GLU B CA 1
ATOM 4125 C C . GLU B 1 35 ? 44.158 -30.791 -60.985 1.00 55.44 35 GLU B C 1
ATOM 4126 O O . GLU B 1 35 ? 43.022 -30.322 -61.058 1.00 72.89 35 GLU B O 1
ATOM 4132 N N . VAL B 1 36 ? 44.923 -30.664 -59.906 1.00 51.33 36 VAL B N 1
ATOM 4133 C CA . VAL B 1 36 ? 44.458 -29.963 -58.714 1.00 48.92 36 VAL B CA 1
ATOM 4134 C C . VAL B 1 36 ? 44.987 -28.533 -58.676 1.00 52.60 36 VAL B C 1
ATOM 4135 O O . VAL B 1 36 ? 46.182 -28.298 -58.852 1.00 58.06 36 VAL B O 1
ATOM 4139 N N . TYR B 1 37 ? 44.090 -27.581 -58.441 1.00 56.63 37 TYR B N 1
ATOM 4140 C CA . TYR B 1 37 ? 44.465 -26.173 -58.391 1.00 51.18 37 TYR B CA 1
ATOM 4141 C C . TYR B 1 37 ? 44.294 -25.586 -56.996 1.00 47.08 37 TYR B C 1
ATOM 4142 O O . TYR B 1 37 ? 43.376 -25.952 -56.263 1.00 48.63 37 TYR B O 1
ATOM 4151 N N . LEU B 1 38 ? 45.182 -24.664 -56.643 1.00 46.97 38 LEU B N 1
ATOM 4152 C CA . LEU B 1 38 ? 45.163 -24.039 -55.328 1.00 47.39 38 LEU B CA 1
ATOM 4153 C C . LEU B 1 38 ? 45.978 -22.752 -55.342 1.00 47.93 38 LEU B C 1
ATOM 4154 O O . LEU B 1 38 ? 47.146 -22.756 -55.733 1.00 48.12 38 LEU B O 1
ATOM 4159 N N . ASP B 1 39 ? 45.347 -21.660 -54.917 1.00 50.38 39 ASP B N 1
ATOM 4160 C CA . ASP B 1 39 ? 45.982 -20.345 -54.865 1.00 47.32 39 ASP B CA 1
ATOM 4161 C C . ASP B 1 39 ? 46.515 -19.932 -56.239 1.00 51.97 39 ASP B C 1
ATOM 4162 O O . ASP B 1 39 ? 47.593 -19.349 -56.352 1.00 54.82 39 ASP B O 1
ATOM 4167 N N . GLY B 1 40 ? 45.750 -20.246 -57.281 1.00 51.53 40 GLY B N 1
ATOM 4168 C CA . GLY B 1 40 ? 46.097 -19.856 -58.636 1.00 55.54 40 GLY B CA 1
ATOM 4169 C C . GLY B 1 40 ? 47.122 -20.739 -59.322 1.00 52.92 40 GLY B C 1
ATOM 4170 O O . GLY B 1 40 ? 47.360 -20.604 -60.522 1.00 56.03 40 GLY B O 1
ATOM 4171 N N . SER B 1 41 ? 47.737 -21.640 -58.564 1.00 54.41 41 SER B N 1
ATOM 4172 C CA . SER B 1 41 ? 48.742 -22.537 -59.120 1.00 55.57 41 SER B CA 1
ATOM 4173 C C . SER B 1 41 ? 48.216 -23.966 -59.202 1.00 56.67 41 SER B C 1
ATOM 4174 O O . SER B 1 41 ? 47.321 -24.352 -58.450 1.00 56.75 41 SER B O 1
ATOM 4177 N N . ARG B 1 42 ? 48.773 -24.746 -60.122 1.00 55.40 42 ARG B N 1
ATOM 4178 C CA . ARG B 1 42 ? 48.464 -26.166 -60.199 1.00 52.42 42 ARG B CA 1
ATOM 4179 C C . ARG B 1 42 ? 49.354 -26.929 -59.226 1.00 54.26 42 ARG B C 1
ATOM 4180 O O . ARG B 1 42 ? 50.554 -26.673 -59.143 1.00 55.90 42 ARG B O 1
ATOM 4188 N N . VAL B 1 43 ? 48.766 -27.864 -58.487 1.00 54.66 43 VAL B N 1
ATOM 4189 C CA . VAL B 1 43 ? 49.538 -28.668 -57.552 1.00 52.68 43 VAL B CA 1
ATOM 4190 C C . VAL B 1 43 ? 50.273 -29.767 -58.309 1.00 61.62 43 VAL B C 1
ATOM 4191 O O . VAL B 1 43 ? 49.653 -30.671 -58.871 1.00 64.56 43 VAL B O 1
ATOM 4195 N N . LYS B 1 44 ? 51.599 -29.678 -58.322 1.00 55.98 44 LYS B N 1
ATOM 4196 C CA . LYS B 1 44 ? 52.428 -30.625 -59.057 1.00 56.22 44 LYS B CA 1
ATOM 4197 C C . LYS B 1 44 ? 52.413 -32.003 -58.404 1.00 58.38 44 LYS B C 1
ATOM 4198 O O . LYS B 1 44 ? 52.146 -33.009 -59.062 1.00 63.78 44 LYS B O 1
ATOM 4204 N N . ASP B 1 45 ? 52.702 -32.042 -57.108 1.00 60.31 45 ASP B N 1
ATOM 4205 C CA . ASP B 1 45 ? 52.652 -33.288 -56.355 1.00 58.56 45 ASP B CA 1
ATOM 4206 C C . ASP B 1 45 ? 51.703 -33.139 -55.171 1.00 58.34 45 ASP B C 1
ATOM 4207 O O . ASP B 1 45 ? 51.996 -32.424 -54.212 1.00 62.47 45 ASP B O 1
ATOM 4212 N N . VAL B 1 46 ? 50.564 -33.819 -55.255 1.00 63.28 46 VAL B N 1
ATOM 4213 C CA . VAL B 1 46 ? 49.526 -33.734 -54.234 1.00 62.53 46 VAL B CA 1
ATOM 4214 C C . VAL B 1 46 ? 50.027 -34.235 -52.880 1.00 62.63 46 VAL B C 1
ATOM 4215 O O . VAL B 1 46 ? 49.705 -33.665 -51.836 1.00 62.78 46 VAL B O 1
ATOM 4219 N N . THR B 1 47 ? 50.844 -35.283 -52.906 1.00 60.15 47 THR B N 1
ATOM 4220 C CA . THR B 1 47 ? 51.363 -35.880 -51.681 1.00 58.23 47 THR B CA 1
ATOM 4221 C C . THR B 1 47 ? 52.482 -35.055 -51.051 1.00 61.15 47 THR B C 1
ATOM 4222 O O . THR B 1 47 ? 52.969 -35.386 -49.971 1.00 64.10 47 THR B O 1
ATOM 4226 N N . ALA B 1 48 ? 52.887 -33.982 -51.723 1.00 58.26 48 ALA B N 1
ATOM 4227 C CA . ALA B 1 48 ? 53.998 -33.166 -51.245 1.00 56.58 48 ALA B CA 1
ATOM 4228 C C . ALA B 1 48 ? 53.556 -31.782 -50.777 1.00 58.15 48 ALA B C 1
ATOM 4229 O O . ALA B 1 48 ? 54.162 -31.205 -49.874 1.00 57.27 48 ALA B O 1
ATOM 4231 N N . HIS B 1 49 ? 52.503 -31.253 -51.393 1.00 58.22 49 HIS B N 1
ATOM 4232 C CA . HIS B 1 49 ? 52.007 -29.924 -51.045 1.00 52.92 49 HIS B CA 1
ATOM 4233 C C . HIS B 1 49 ? 51.441 -29.911 -49.627 1.00 53.86 49 HIS B C 1
ATOM 4234 O O . HIS B 1 49 ? 50.708 -30.822 -49.242 1.00 53.13 49 HIS B O 1
ATOM 4241 N N . PRO B 1 50 ? 51.791 -28.875 -48.844 1.00 56.18 50 PRO B N 1
ATOM 4242 C CA . PRO B 1 50 ? 51.374 -28.718 -47.444 1.00 51.93 50 PRO B CA 1
ATOM 4243 C C . PRO B 1 50 ? 49.868 -28.839 -47.230 1.00 53.81 50 PRO B C 1
ATOM 4244 O O . PRO B 1 50 ? 49.436 -29.273 -46.162 1.00 54.91 50 PRO B O 1
ATOM 4248 N N . ALA B 1 51 ? 49.085 -28.454 -48.232 1.00 50.94 51 ALA B N 1
ATOM 4249 C CA . ALA B 1 51 ? 47.633 -28.535 -48.146 1.00 51.67 51 ALA B CA 1
ATOM 4250 C C . ALA B 1 51 ? 47.149 -29.975 -48.014 1.00 48.80 51 ALA B C 1
ATOM 4251 O O . ALA B 1 51 ? 46.101 -30.234 -47.423 1.00 56.23 51 ALA B O 1
ATOM 4253 N N . PHE B 1 52 ? 47.915 -30.911 -48.566 1.00 43.49 52 PHE B N 1
ATOM 4254 C CA . PHE B 1 52 ? 47.476 -32.299 -48.625 1.00 48.53 52 PHE B CA 1
ATOM 4255 C C . PHE B 1 52 ? 48.479 -33.295 -48.047 1.00 52.89 52 PHE B C 1
ATOM 4256 O O . PHE B 1 52 ? 48.151 -34.468 -47.878 1.00 50.26 52 PHE B O 1
ATOM 4264 N N . HIS B 1 53 ? 49.692 -32.835 -47.750 1.00 55.33 53 HIS B N 1
ATOM 4265 C CA . HIS B 1 53 ? 50.769 -33.730 -47.325 1.00 50.14 53 HIS B CA 1
ATOM 4266 C C . HIS B 1 53 ? 50.413 -34.544 -46.083 1.00 47.46 53 HIS B C 1
ATOM 4267 O O . HIS B 1 53 ? 50.247 -35.761 -46.159 1.00 49.58 53 HIS B O 1
ATOM 4274 N N . ASN B 1 54 ? 50.295 -33.867 -44.946 1.00 52.06 54 ASN B N 1
ATOM 4275 C CA . ASN B 1 54 ? 49.948 -34.529 -43.690 1.00 50.00 54 ASN B CA 1
ATOM 4276 C C . ASN B 1 54 ? 48.560 -35.190 -43.673 1.00 50.92 54 ASN B C 1
ATOM 4277 O O . ASN B 1 54 ? 48.405 -36.257 -43.078 1.00 49.84 54 ASN B O 1
ATOM 4282 N N . PRO B 1 55 ? 47.543 -34.562 -44.301 1.00 51.51 55 PRO B N 1
ATOM 4283 C CA . PRO B 1 55 ? 46.275 -35.295 -44.408 1.00 47.37 55 PRO B CA 1
ATOM 4284 C C . PRO B 1 55 ? 46.399 -36.617 -45.167 1.00 49.76 55 PRO B C 1
ATOM 4285 O O . PRO B 1 55 ? 45.719 -37.582 -44.819 1.00 50.91 55 PRO B O 1
ATOM 4289 N N . ALA B 1 56 ? 47.253 -36.657 -46.185 1.00 49.78 56 ALA B N 1
ATOM 4290 C CA . ALA B 1 56 ? 47.455 -37.877 -46.959 1.00 47.08 56 ALA B CA 1
ATOM 4291 C C . ALA B 1 56 ? 48.178 -38.928 -46.125 1.00 52.55 56 ALA B C 1
ATOM 4292 O O . ALA B 1 56 ? 47.898 -40.121 -46.236 1.00 56.80 56 ALA B O 1
ATOM 4294 N N . ARG B 1 57 ? 49.109 -38.476 -45.291 1.00 50.08 57 ARG B N 1
ATOM 4295 C CA . ARG B 1 57 ? 49.842 -39.371 -44.405 1.00 48.75 57 ARG B CA 1
ATOM 4296 C C . ARG B 1 57 ? 48.902 -39.952 -43.356 1.00 52.17 57 ARG B C 1
ATOM 4297 O O . ARG B 1 57 ? 49.052 -41.099 -42.936 1.00 52.77 57 ARG B O 1
ATOM 4313 N N . THR B 1 59 ? 45.762 -40.464 -43.908 1.00 52.55 59 THR B N 1
ATOM 4314 C CA . THR B 1 59 ? 44.954 -41.419 -44.650 1.00 51.78 59 THR B CA 1
ATOM 4315 C C . THR B 1 59 ? 45.742 -42.709 -44.821 1.00 50.39 59 THR B C 1
ATOM 4316 O O . THR B 1 59 ? 45.182 -43.805 -44.814 1.00 53.13 59 THR B O 1
ATOM 4320 N N . ALA B 1 60 ? 47.055 -42.557 -44.966 1.00 50.93 60 ALA B N 1
ATOM 4321 C CA . ALA B 1 60 ? 47.964 -43.687 -45.114 1.00 49.25 60 ALA B CA 1
ATOM 4322 C C . ALA B 1 60 ? 47.985 -44.558 -43.864 1.00 49.98 60 ALA B C 1
ATOM 4323 O O . ALA B 1 60 ? 48.194 -45.768 -43.948 1.00 45.92 60 ALA B O 1
ATOM 4325 N N . ARG B 1 61 ? 47.768 -43.936 -42.708 1.00 51.13 61 ARG B N 1
ATOM 4326 C CA . ARG B 1 61 ? 47.703 -44.667 -41.447 1.00 47.04 61 ARG B CA 1
ATOM 4327 C C . ARG B 1 61 ? 46.557 -45.669 -41.457 1.00 50.66 61 ARG B C 1
ATOM 4328 O O . ARG B 1 61 ? 46.678 -46.770 -40.920 1.00 54.44 61 ARG B O 1
ATOM 4336 N N . LEU B 1 62 ? 45.444 -45.275 -42.067 1.00 47.28 62 LEU B N 1
ATOM 4337 C CA . LEU B 1 62 ? 44.277 -46.139 -42.160 1.00 49.49 62 LEU B CA 1
ATOM 4338 C C . LEU B 1 62 ? 44.589 -47.387 -42.980 1.00 48.80 62 LEU B C 1
ATOM 4339 O O . LEU B 1 62 ? 44.249 -48.501 -42.583 1.00 52.56 62 LEU B O 1
ATOM 4344 N N . TYR B 1 63 ? 45.241 -47.192 -44.123 1.00 45.47 63 TYR B N 1
ATOM 4345 C CA . TYR B 1 63 ? 45.624 -48.305 -44.985 1.00 47.48 63 TYR B CA 1
ATOM 4346 C C . TYR B 1 63 ? 46.643 -49.226 -44.320 1.00 45.60 63 TYR B C 1
ATOM 4347 O O . TYR B 1 63 ? 46.586 -50.444 -44.484 1.00 44.36 63 TYR B O 1
ATOM 4356 N N . ASP B 1 64 ? 47.576 -48.644 -43.572 1.00 48.27 64 ASP B N 1
ATOM 4357 C CA . ASP B 1 64 ? 48.600 -49.430 -42.891 1.00 48.93 64 ASP B CA 1
ATOM 4358 C C . ASP B 1 64 ? 47.998 -50.271 -41.771 1.00 48.13 64 ASP B C 1
ATOM 4359 O O . ASP B 1 64 ? 48.499 -51.350 -41.455 1.00 51.63 64 ASP B O 1
ATOM 4364 N N . SER B 1 65 ? 46.918 -49.772 -41.179 1.00 50.96 65 SER B N 1
ATOM 4365 C CA . SER B 1 65 ? 46.244 -50.477 -40.095 1.00 50.85 65 SER B CA 1
ATOM 4366 C C . SER B 1 65 ? 45.612 -51.766 -40.607 1.00 48.61 65 SER B C 1
ATOM 4367 O O . SER B 1 65 ? 45.420 -52.720 -39.853 1.00 50.30 65 SER B O 1
ATOM 4370 N N . LEU B 1 66 ? 45.293 -51.784 -41.898 1.00 47.81 66 LEU B N 1
ATOM 4371 C CA . LEU B 1 66 ? 44.687 -52.946 -42.536 1.00 45.92 66 LEU B CA 1
ATOM 4372 C C . LEU B 1 66 ? 45.645 -54.132 -42.593 1.00 47.49 66 LEU B C 1
ATOM 4373 O O . LEU B 1 66 ? 45.221 -55.270 -42.785 1.00 53.38 66 LEU B O 1
ATOM 4378 N N . HIS B 1 67 ? 46.937 -53.860 -42.438 1.00 52.95 67 HIS B N 1
ATOM 4379 C CA . HIS B 1 67 ? 47.956 -54.899 -42.548 1.00 53.43 67 HIS B CA 1
ATOM 4380 C C . HIS B 1 67 ? 48.535 -55.329 -41.198 1.00 54.21 67 HIS B C 1
ATOM 4381 O O . HIS B 1 67 ? 49.300 -56.289 -41.125 1.00 48.48 67 HIS B O 1
ATOM 4388 N N . ASP B 1 68 ? 48.169 -54.616 -40.136 1.00 57.29 68 ASP B N 1
ATOM 4389 C CA . ASP B 1 68 ? 48.584 -54.977 -38.780 1.00 52.40 68 ASP B CA 1
ATOM 4390 C C . ASP B 1 68 ? 47.822 -56.198 -38.264 1.00 54.54 68 ASP B C 1
ATOM 4391 O O . ASP B 1 68 ? 46.598 -56.159 -38.141 1.00 59.23 68 ASP B O 1
ATOM 4396 N N . PRO B 1 69 ? 48.549 -57.288 -37.961 1.00 55.43 69 PRO B N 1
ATOM 4397 C CA . PRO B 1 69 ? 47.946 -58.530 -37.457 1.00 59.11 69 PRO B CA 1
ATOM 4398 C C . PRO B 1 69 ? 47.175 -58.341 -36.150 1.00 61.12 69 PRO B C 1
ATOM 4399 O O . PRO B 1 69 ? 46.272 -59.122 -35.853 1.00 60.80 69 PRO B O 1
ATOM 4403 N N . ALA B 1 70 ? 47.530 -57.314 -35.385 1.00 58.48 70 ALA B N 1
ATOM 4404 C CA . ALA B 1 70 ? 46.858 -57.026 -34.124 1.00 55.09 70 ALA B CA 1
ATOM 4405 C C . ALA B 1 70 ? 45.515 -56.336 -34.353 1.00 59.49 70 ALA B C 1
ATOM 4406 O O . ALA B 1 70 ? 44.742 -56.138 -33.417 1.00 62.70 70 ALA B O 1
ATOM 4408 N N . GLN B 1 71 ? 45.244 -55.972 -35.603 1.00 56.65 71 GLN B N 1
ATOM 4409 C CA . GLN B 1 71 ? 44.034 -55.230 -35.941 1.00 51.49 71 GLN B CA 1
ATOM 4410 C C . GLN B 1 71 ? 43.187 -55.946 -36.990 1.00 49.97 71 GLN B C 1
ATOM 4411 O O . GLN B 1 71 ? 42.133 -55.448 -37.386 1.00 53.28 71 GLN B O 1
ATOM 4417 N N . LYS B 1 72 ? 43.651 -57.108 -37.441 1.00 51.67 72 LYS B N 1
ATOM 4418 C CA . LYS B 1 72 ? 42.981 -57.844 -38.510 1.00 51.57 72 LYS B CA 1
ATOM 4419 C C . LYS B 1 72 ? 41.599 -58.333 -38.091 1.00 54.44 72 LYS B C 1
ATOM 4420 O O . LYS B 1 72 ? 40.670 -58.357 -38.898 1.00 57.85 72 LYS B O 1
ATOM 4426 N N . ALA B 1 73 ? 41.473 -58.729 -36.829 1.00 52.40 73 ALA B N 1
ATOM 4427 C CA . ALA B 1 73 ? 40.206 -59.226 -36.307 1.00 46.02 73 ALA B CA 1
ATOM 4428 C C . ALA B 1 73 ? 39.146 -58.128 -36.291 1.00 46.76 73 ALA B C 1
ATOM 4429 O O . ALA B 1 73 ? 37.973 -58.378 -36.564 1.00 44.91 73 ALA B O 1
ATOM 4431 N N . VAL B 1 74 ? 39.570 -56.911 -35.969 1.00 48.31 74 VAL B N 1
ATOM 4432 C CA . VAL B 1 74 ? 38.661 -55.775 -35.890 1.00 46.08 74 VAL B CA 1
ATOM 4433 C C . VAL B 1 74 ? 38.357 -55.165 -37.259 1.00 41.55 74 VAL B C 1
ATOM 4434 O O . VAL B 1 74 ? 37.208 -54.849 -37.568 1.00 53.39 74 VAL B O 1
ATOM 4438 N N . LEU B 1 75 ? 39.390 -55.015 -38.079 1.00 42.79 75 LEU B N 1
ATOM 4439 C CA . LEU B 1 75 ? 39.278 -54.249 -39.316 1.00 48.12 75 LEU B CA 1
ATOM 4440 C C . LEU B 1 75 ? 38.948 -55.067 -40.564 1.00 49.01 75 LEU B C 1
ATOM 4441 O O . LEU B 1 75 ? 38.346 -54.545 -41.503 1.00 45.55 75 LEU B O 1
ATOM 4446 N N . THR B 1 76 ? 39.332 -56.339 -40.583 1.00 53.92 76 THR B N 1
ATOM 4447 C CA . THR B 1 76 ? 39.322 -57.084 -41.839 1.00 48.71 76 THR B CA 1
ATOM 4448 C C . THR B 1 76 ? 38.334 -58.245 -41.941 1.00 51.63 76 THR B C 1
ATOM 4449 O O . THR B 1 76 ? 37.744 -58.683 -40.952 1.00 47.50 76 THR B O 1
ATOM 4453 N N . ALA B 1 77 ? 38.179 -58.725 -43.173 1.00 57.57 77 ALA B N 1
ATOM 4454 C CA . ALA B 1 77 ? 37.275 -59.814 -43.524 1.00 47.33 77 ALA B CA 1
ATOM 4455 C C . ALA B 1 77 ? 37.619 -60.295 -44.937 1.00 52.51 77 ALA B C 1
ATOM 4456 O O . ALA B 1 77 ? 38.226 -59.551 -45.706 1.00 58.41 77 ALA B O 1
ATOM 4458 N N . PRO B 1 78 ? 37.241 -61.539 -45.286 1.00 51.49 78 PRO B N 1
ATOM 4459 C CA . PRO B 1 78 ? 37.490 -62.059 -46.639 1.00 48.77 78 PRO B CA 1
ATOM 4460 C C . PRO B 1 78 ? 36.814 -61.241 -47.745 1.00 52.08 78 PRO B C 1
ATOM 4461 O O . PRO B 1 78 ? 35.954 -60.408 -47.459 1.00 55.43 78 PRO B O 1
ATOM 4465 N N . THR B 1 79 ? 37.203 -61.489 -48.993 1.00 56.92 79 THR B N 1
ATOM 4466 C CA . THR B 1 79 ? 36.807 -60.643 -50.119 1.00 59.44 79 THR B CA 1
ATOM 4467 C C . THR B 1 79 ? 35.768 -61.274 -51.037 1.00 66.09 79 THR B C 1
ATOM 4468 O O . THR B 1 79 ? 35.871 -61.150 -52.259 1.00 77.49 79 THR B O 1
ATOM 4472 N N . ASP B 1 80 ? 34.785 -61.959 -50.457 1.00 60.13 80 ASP B N 1
ATOM 4473 C CA . ASP B 1 80 ? 33.701 -62.591 -51.217 1.00 66.98 80 ASP B CA 1
ATOM 4474 C C . ASP B 1 80 ? 34.235 -63.668 -52.165 1.00 67.61 80 ASP B C 1
ATOM 4475 O O . ASP B 1 80 ? 33.794 -64.816 -52.123 1.00 73.53 80 ASP B O 1
ATOM 4480 N N . ALA B 1 81 ? 35.180 -63.289 -53.021 1.00 69.19 81 ALA B N 1
ATOM 4481 C CA . ALA B 1 81 ? 35.868 -64.238 -53.886 1.00 72.10 81 ALA B CA 1
ATOM 4482 C C . ALA B 1 81 ? 36.753 -65.159 -53.050 1.00 71.24 81 ALA B C 1
ATOM 4483 O O . ALA B 1 81 ? 37.063 -66.278 -53.458 1.00 72.53 81 ALA B O 1
ATOM 4485 N N . GLY B 1 82 ? 37.156 -64.675 -51.878 1.00 69.58 82 GLY B N 1
ATOM 4486 C CA . GLY B 1 82 ? 37.909 -65.474 -50.927 1.00 65.18 82 GLY B CA 1
ATOM 4487 C C . GLY B 1 82 ? 39.402 -65.591 -51.178 1.00 65.35 82 GLY B C 1
ATOM 4488 O O . GLY B 1 82 ? 40.098 -66.301 -50.454 1.00 72.72 82 GLY B O 1
ATOM 4489 N N . ASP B 1 83 ? 39.898 -64.896 -52.197 1.00 72.28 83 ASP B N 1
ATOM 4490 C CA . ASP B 1 83 ? 41.316 -64.958 -52.548 1.00 66.98 83 ASP B CA 1
ATOM 4491 C C . ASP B 1 83 ? 42.194 -64.082 -51.653 1.00 68.76 83 ASP B C 1
ATOM 4492 O O . ASP B 1 83 ? 43.416 -64.070 -51.798 1.00 75.29 83 ASP B O 1
ATOM 4497 N N . GLY B 1 84 ? 41.573 -63.352 -50.732 1.00 63.37 84 GLY B N 1
ATOM 4498 C CA . GLY B 1 84 ? 42.308 -62.452 -49.862 1.00 55.45 84 GLY B CA 1
ATOM 4499 C C . GLY B 1 84 ? 41.428 -61.801 -48.815 1.00 54.80 84 GLY B C 1
ATOM 4500 O O . GLY B 1 84 ? 40.330 -62.281 -48.532 1.00 62.02 84 GLY B O 1
ATOM 4501 N N . PHE B 1 85 ? 41.906 -60.704 -48.237 1.00 49.53 85 PHE B N 1
ATOM 4502 C CA . PHE B 1 85 ? 41.138 -59.991 -47.225 1.00 51.65 85 PHE B CA 1
ATOM 4503 C C . PHE B 1 85 ? 40.893 -58.544 -47.630 1.00 53.80 85 PHE B C 1
ATOM 4504 O O . PHE B 1 85 ? 41.436 -58.064 -48.625 1.00 57.02 85 PHE B O 1
ATOM 4512 N N . THR B 1 86 ? 40.068 -57.856 -46.848 1.00 59.80 86 THR B N 1
ATOM 4513 C CA . THR B 1 86 ? 39.670 -56.489 -47.155 1.00 58.44 86 THR B CA 1
ATOM 4514 C C . THR B 1 86 ? 39.156 -55.780 -45.917 1.00 50.17 86 THR B C 1
ATOM 4515 O O . THR B 1 86 ? 39.022 -56.386 -44.858 1.00 49.78 86 THR B O 1
ATOM 4519 N N . HIS B 1 87 ? 38.865 -54.493 -46.057 1.00 49.68 87 HIS B N 1
ATOM 4520 C CA . HIS B 1 87 ? 38.243 -53.745 -44.977 1.00 45.59 87 HIS B CA 1
ATOM 4521 C C . HIS B 1 87 ? 36.819 -54.251 -44.786 1.00 51.54 87 HIS B C 1
ATOM 4522 O O . HIS B 1 87 ? 36.084 -54.438 -45.757 1.00 56.95 87 HIS B O 1
ATOM 4529 N N . ARG B 1 88 ? 36.441 -54.476 -43.533 1.00 52.23 88 ARG B N 1
ATOM 4530 C CA . ARG B 1 88 ? 35.162 -55.099 -43.203 1.00 47.36 88 ARG B CA 1
ATOM 4531 C C . ARG B 1 88 ? 33.926 -54.379 -43.743 1.00 52.21 88 ARG B C 1
ATOM 4532 O O . ARG B 1 88 ? 32.955 -55.025 -44.142 1.00 51.26 88 ARG B O 1
ATOM 4540 N N . PHE B 1 89 ? 33.969 -53.054 -43.789 1.00 53.75 89 PHE B N 1
ATOM 4541 C CA . PHE B 1 89 ? 32.800 -52.289 -44.206 1.00 49.12 89 PHE B CA 1
ATOM 4542 C C . PHE B 1 89 ? 32.586 -52.368 -45.718 1.00 51.14 89 PHE B C 1
ATOM 4543 O O . PHE B 1 89 ? 31.548 -51.945 -46.227 1.00 54.26 89 PHE B O 1
ATOM 4551 N N . PHE B 1 90 ? 33.568 -52.912 -46.431 1.00 54.30 90 PHE B N 1
ATOM 4552 C CA . PHE B 1 90 ? 33.459 -53.090 -47.876 1.00 53.81 90 PHE B CA 1
ATOM 4553 C C . PHE B 1 90 ? 32.734 -54.387 -48.219 1.00 54.04 90 PHE B C 1
ATOM 4554 O O . PHE B 1 90 ? 32.533 -54.706 -49.390 1.00 50.13 90 PHE B O 1
ATOM 4562 N N . THR B 1 91 ? 32.346 -55.132 -47.189 1.00 59.12 91 THR B N 1
ATOM 4563 C CA . THR B 1 91 ? 31.597 -56.367 -47.379 1.00 57.91 91 THR B CA 1
ATOM 4564 C C . THR B 1 91 ? 30.178 -56.211 -46.850 1.00 56.36 91 THR B C 1
ATOM 4565 O O . THR B 1 91 ? 29.947 -55.520 -45.857 1.00 56.77 91 THR B O 1
ATOM 4569 N N . ALA B 1 92 ? 29.228 -56.858 -47.517 1.00 56.63 92 ALA B N 1
ATOM 4570 C CA . ALA B 1 92 ? 27.834 -56.784 -47.107 1.00 58.84 92 ALA B CA 1
ATOM 4571 C C . ALA B 1 92 ? 27.604 -57.604 -45.844 1.00 56.72 92 ALA B C 1
ATOM 4572 O O . ALA B 1 92 ? 28.008 -58.765 -45.772 1.00 56.10 92 ALA B O 1
ATOM 4574 N N . PRO B 1 93 ? 26.958 -56.997 -44.838 1.00 54.94 93 PRO B N 1
ATOM 4575 C CA . PRO B 1 93 ? 26.653 -57.711 -43.595 1.00 52.36 93 PRO B CA 1
ATOM 4576 C C . PRO B 1 93 ? 25.564 -58.751 -43.818 1.00 50.73 93 PRO B C 1
ATOM 4577 O O . PRO B 1 93 ? 24.629 -58.494 -44.572 1.00 54.19 93 PRO B O 1
ATOM 4581 N N . ARG B 1 94 ? 25.683 -59.905 -43.171 1.00 52.42 94 ARG B N 1
ATOM 4582 C CA . ARG B 1 94 ? 24.703 -60.970 -43.341 1.00 52.95 94 ARG B CA 1
ATOM 4583 C C . ARG B 1 94 ? 24.131 -61.404 -41.998 1.00 53.73 94 ARG B C 1
ATOM 4584 O O . ARG B 1 94 ? 23.331 -62.337 -41.924 1.00 61.54 94 ARG B O 1
ATOM 4592 N N . SER B 1 95 ? 24.547 -60.718 -40.939 1.00 50.37 95 SER B N 1
ATOM 4593 C CA . SER B 1 95 ? 24.079 -61.022 -39.593 1.00 53.13 95 SER B CA 1
ATOM 4594 C C . SER B 1 95 ? 24.250 -59.816 -38.677 1.00 51.29 95 SER B C 1
ATOM 4595 O O . SER B 1 95 ? 24.965 -58.870 -39.010 1.00 55.21 95 SER B O 1
ATOM 4598 N N . VAL B 1 96 ? 23.587 -59.854 -37.525 1.00 39.61 96 VAL B N 1
ATOM 4599 C CA . VAL B 1 96 ? 23.716 -58.795 -36.532 1.00 44.59 96 VAL B CA 1
ATOM 4600 C C . VAL B 1 96 ? 25.143 -58.739 -35.998 1.00 50.10 96 VAL B C 1
ATOM 4601 O O . VAL B 1 96 ? 25.694 -57.660 -35.773 1.00 50.59 96 VAL B O 1
ATOM 4605 N N . ASP B 1 97 ? 25.741 -59.914 -35.818 1.00 53.17 97 ASP B N 1
ATOM 4606 C CA . ASP B 1 97 ? 27.113 -60.022 -35.335 1.00 49.36 97 ASP B CA 1
ATOM 4607 C C . ASP B 1 97 ? 28.086 -59.309 -36.269 1.00 47.13 97 ASP B C 1
ATOM 4608 O O . ASP B 1 97 ? 29.052 -58.693 -35.821 1.00 47.00 97 ASP B O 1
ATOM 4613 N N . ASP B 1 98 ? 27.820 -59.399 -37.568 1.00 48.16 98 ASP B N 1
ATOM 4614 C CA . ASP B 1 98 ? 28.636 -58.724 -38.570 1.00 45.37 98 ASP B CA 1
ATOM 4615 C C . ASP B 1 98 ? 28.508 -57.209 -38.448 1.00 46.22 98 ASP B C 1
ATOM 4616 O O . ASP B 1 98 ? 29.496 -56.483 -38.547 1.00 49.62 98 ASP B O 1
ATOM 4621 N N . LEU B 1 99 ? 27.284 -56.742 -38.229 1.00 48.01 99 LEU B N 1
ATOM 4622 C CA . LEU B 1 99 ? 27.009 -55.312 -38.138 1.00 49.26 99 LEU B CA 1
ATOM 4623 C C . LEU B 1 99 ? 27.596 -54.691 -36.874 1.00 45.96 99 LEU B C 1
ATOM 4624 O O . LEU B 1 99 ? 27.938 -53.508 -36.860 1.00 42.49 99 LEU B O 1
ATOM 4629 N N . VAL B 1 100 ? 27.712 -55.487 -35.817 1.00 41.67 100 VAL B N 1
ATOM 4630 C CA . VAL B 1 100 ? 28.361 -55.028 -34.594 1.00 46.70 100 VAL B CA 1
ATOM 4631 C C . VAL B 1 100 ? 29.856 -54.870 -34.848 1.00 46.38 100 VAL B C 1
ATOM 4632 O O . VAL B 1 100 ? 30.482 -53.912 -34.389 1.00 43.09 100 VAL B O 1
ATOM 4636 N N . LYS B 1 101 ? 30.420 -55.813 -35.595 1.00 43.20 101 LYS B N 1
ATOM 4637 C CA . LYS B 1 101 ? 31.819 -55.742 -35.993 1.00 45.03 101 LYS B CA 1
ATOM 4638 C C . LYS B 1 101 ? 32.045 -54.601 -36.982 1.00 51.75 101 LYS B C 1
ATOM 4639 O O . LYS B 1 101 ? 33.117 -53.996 -37.002 1.00 52.00 101 LYS B O 1
ATOM 4645 N N . ASP B 1 102 ? 31.038 -54.321 -37.808 1.00 51.78 102 ASP B N 1
ATOM 4646 C CA . ASP B 1 102 ? 31.087 -53.172 -38.710 1.00 49.58 102 ASP B CA 1
ATOM 4647 C C . ASP B 1 102 ? 31.271 -51.894 -37.904 1.00 45.25 102 ASP B C 1
ATOM 4648 O O . ASP B 1 102 ? 32.056 -51.020 -38.270 1.00 41.35 102 ASP B O 1
ATOM 4653 N N . GLN B 1 103 ? 30.539 -51.804 -36.799 1.00 44.72 103 GLN B N 1
ATOM 4654 C CA . GLN B 1 103 ? 30.616 -50.660 -35.902 1.00 46.21 103 GLN B CA 1
ATOM 4655 C C . GLN B 1 103 ? 32.015 -50.510 -35.314 1.00 40.97 103 GLN B C 1
ATOM 4656 O O . GLN B 1 103 ? 32.537 -49.401 -35.202 1.00 39.52 103 GLN B O 1
ATOM 4662 N N . ALA B 1 104 ? 32.617 -51.636 -34.945 1.00 38.54 104 ALA B N 1
ATOM 4663 C CA . ALA B 1 104 ? 33.953 -51.640 -34.359 1.00 45.17 104 ALA B CA 1
ATOM 4664 C C . ALA B 1 104 ? 35.006 -51.168 -35.356 1.00 51.37 104 ALA B C 1
ATOM 4665 O O . ALA B 1 104 ? 35.921 -50.425 -34.999 1.00 50.16 104 ALA B O 1
ATOM 4667 N N . ALA B 1 105 ? 34.871 -51.603 -36.604 1.00 48.26 105 ALA B N 1
ATOM 4668 C CA . ALA B 1 105 ? 35.808 -51.221 -37.654 1.00 40.05 105 ALA B CA 1
ATOM 4669 C C . ALA B 1 105 ? 35.736 -49.723 -37.936 1.00 40.65 105 ALA B C 1
ATOM 4670 O O . ALA B 1 105 ? 36.763 -49.058 -38.072 1.00 41.29 105 ALA B O 1
ATOM 4672 N N . ILE B 1 106 ? 34.517 -49.201 -38.019 1.00 42.66 106 ILE B N 1
ATOM 4673 C CA . ILE B 1 106 ? 34.301 -47.780 -38.270 1.00 42.76 106 ILE B CA 1
ATOM 4674 C C . ILE B 1 106 ? 34.830 -46.930 -37.120 1.00 43.21 106 ILE B C 1
ATOM 4675 O O . ILE B 1 106 ? 35.502 -45.920 -37.338 1.00 41.77 106 ILE B O 1
ATOM 4680 N N . ALA B 1 107 ? 34.536 -47.353 -35.895 1.00 43.21 107 ALA B N 1
ATOM 4681 C CA . ALA B 1 107 ? 34.991 -46.638 -34.709 1.00 39.36 107 ALA B CA 1
ATOM 4682 C C . ALA B 1 107 ? 36.512 -46.657 -34.606 1.00 41.51 107 ALA B C 1
ATOM 4683 O O . ALA B 1 107 ? 37.117 -45.712 -34.104 1.00 40.99 107 ALA B O 1
ATOM 4685 N N . SER B 1 108 ? 37.122 -47.737 -35.087 1.00 47.43 108 SER B N 1
ATOM 4686 C CA . SER B 1 108 ? 38.573 -47.881 -35.050 1.00 42.79 108 SER B CA 1
ATOM 4687 C C . SER B 1 108 ? 39.262 -46.812 -35.896 1.00 42.66 108 SER B C 1
ATOM 4688 O O . SER B 1 108 ? 40.159 -46.119 -35.419 1.00 45.15 108 SER B O 1
ATOM 4691 N N . TRP B 1 109 ? 38.839 -46.683 -37.150 1.00 34.79 109 TRP B N 1
ATOM 4692 C CA . TRP B 1 109 ? 39.414 -45.686 -38.047 1.00 45.37 109 TRP B CA 1
ATOM 4693 C C . TRP B 1 109 ? 39.059 -44.265 -37.620 1.00 44.27 109 TRP B C 1
ATOM 4694 O O . TRP B 1 109 ? 39.818 -43.328 -37.868 1.00 46.17 109 TRP B O 1
ATOM 4705 N N . ALA B 1 110 ? 37.902 -44.109 -36.986 1.00 42.43 110 ALA B N 1
ATOM 4706 C CA . ALA B 1 110 ? 37.470 -42.802 -36.507 1.00 39.85 110 ALA B CA 1
ATOM 4707 C C . ALA B 1 110 ? 38.399 -42.293 -35.410 1.00 43.88 110 ALA B C 1
ATOM 4708 O O . ALA B 1 110 ? 38.716 -41.105 -35.354 1.00 42.13 110 ALA B O 1
ATOM 4710 N N . ARG B 1 111 ? 38.834 -43.201 -34.542 1.00 47.20 111 ARG B N 1
ATOM 4711 C CA . ARG B 1 111 ? 39.725 -42.850 -33.441 1.00 48.16 111 ARG B CA 1
ATOM 4712 C C . ARG B 1 111 ? 41.121 -42.476 -33.930 1.00 42.89 111 ARG B C 1
ATOM 4713 O O . ARG B 1 111 ? 41.809 -41.670 -33.304 1.00 43.24 111 ARG B O 1
ATOM 4721 N N . LYS B 1 112 ? 41.532 -43.063 -35.050 1.00 43.28 112 LYS B N 1
ATOM 4722 C CA . LYS B 1 112 ? 42.861 -42.814 -35.601 1.00 45.75 112 LYS B CA 1
ATOM 4723 C C . LYS B 1 112 ? 42.997 -41.379 -36.096 1.00 43.49 112 LYS B C 1
ATOM 4724 O O . LYS B 1 112 ? 44.096 -40.826 -36.137 1.00 49.10 112 LYS B O 1
ATOM 4730 N N . SER B 1 113 ? 41.873 -40.785 -36.478 1.00 46.14 113 SER B N 1
ATOM 4731 C CA . SER B 1 113 ? 41.843 -39.385 -36.878 1.00 47.50 113 SER B CA 1
ATOM 4732 C C . SER B 1 113 ? 41.108 -38.564 -35.829 1.00 42.79 113 SER B C 1
ATOM 4733 O O . SER B 1 113 ? 40.810 -37.388 -36.041 1.00 46.00 113 SER B O 1
ATOM 4736 N N . TYR B 1 114 ? 40.815 -39.210 -34.703 1.00 43.13 114 TYR B N 1
ATOM 4737 C CA . TYR B 1 114 ? 40.121 -38.591 -33.576 1.00 45.02 114 TYR B CA 1
ATOM 4738 C C . TYR B 1 114 ? 38.732 -38.083 -33.968 1.00 47.55 114 TYR B C 1
ATOM 4739 O O . TYR B 1 114 ? 38.219 -37.127 -33.385 1.00 43.57 114 TYR B O 1
ATOM 4748 N N . GLY B 1 115 ? 38.135 -38.735 -34.963 1.00 48.85 115 GLY B N 1
ATOM 4749 C CA . GLY B 1 115 ? 36.763 -38.467 -35.358 1.00 51.48 115 GLY B CA 1
ATOM 4750 C C . GLY B 1 115 ? 36.538 -37.257 -36.245 1.00 54.25 115 GLY B C 1
ATOM 4751 O O . GLY B 1 115 ? 35.395 -36.868 -36.485 1.00 57.13 115 GLY B O 1
ATOM 4752 N N . TRP B 1 116 ? 37.616 -36.665 -36.745 1.00 40.84 116 TRP B N 1
ATOM 4753 C CA . TRP B 1 116 ? 37.505 -35.441 -37.532 1.00 48.71 116 TRP B CA 1
ATOM 4754 C C . TRP B 1 116 ? 37.444 -35.715 -39.026 1.00 53.97 116 TRP B C 1
ATOM 4755 O O . TRP B 1 116 ? 36.865 -34.939 -39.786 1.00 56.12 116 TRP B O 1
ATOM 4782 N N . GLY B 1 118 ? 35.761 -37.235 -41.673 1.00 54.17 118 GLY B N 1
ATOM 4783 C CA . GLY B 1 118 ? 34.481 -37.825 -42.018 1.00 58.48 118 GLY B CA 1
ATOM 4784 C C . GLY B 1 118 ? 34.449 -38.532 -43.357 1.00 59.28 118 GLY B C 1
ATOM 4785 O O . GLY B 1 118 ? 33.773 -39.550 -43.512 1.00 55.21 118 GLY B O 1
ATOM 4786 N N . ARG B 1 119 ? 35.176 -37.996 -44.330 1.00 58.76 119 ARG B N 1
ATOM 4787 C CA . ARG B 1 119 ? 35.198 -38.586 -45.662 1.00 57.72 119 ARG B CA 1
ATOM 4788 C C . ARG B 1 119 ? 36.396 -39.513 -45.848 1.00 58.63 119 ARG B C 1
ATOM 4789 O O . ARG B 1 119 ? 37.028 -39.524 -46.904 1.00 66.09 119 ARG B O 1
ATOM 4797 N N . SER B 1 120 ? 36.700 -40.284 -44.808 1.00 56.56 120 SER B N 1
ATOM 4798 C CA . SER B 1 120 ? 37.720 -41.325 -44.873 1.00 48.96 120 SER B CA 1
ATOM 4799 C C . SER B 1 120 ? 37.313 -42.396 -45.891 1.00 49.90 120 SER B C 1
ATOM 4800 O O . SER B 1 120 ? 36.143 -42.472 -46.268 1.00 48.88 120 SER B O 1
ATOM 4803 N N . PRO B 1 121 ? 38.275 -43.220 -46.349 1.00 53.89 121 PRO B N 1
ATOM 4804 C CA . PRO B 1 121 ? 37.972 -44.243 -47.361 1.00 51.99 121 PRO B CA 1
ATOM 4805 C C . PRO B 1 121 ? 36.852 -45.210 -46.975 1.00 47.26 121 PRO B C 1
ATOM 4806 O O . PRO B 1 121 ? 36.223 -45.787 -47.861 1.00 43.66 121 PRO B O 1
ATOM 4810 N N . ASP B 1 122 ? 36.608 -45.385 -45.681 1.00 46.27 122 ASP B N 1
ATOM 4811 C CA . ASP B 1 122 ? 35.580 -46.314 -45.229 1.00 44.67 122 ASP B CA 1
ATOM 4812 C C . ASP B 1 122 ? 34.172 -45.724 -45.309 1.00 47.40 122 ASP B C 1
ATOM 4813 O O . ASP B 1 122 ? 33.188 -46.461 -45.282 1.00 50.95 122 ASP B O 1
ATOM 4818 N N . TYR B 1 123 ? 34.071 -44.401 -45.403 1.00 47.46 123 TYR B N 1
ATOM 4819 C CA . TYR B 1 123 ? 32.762 -43.755 -45.472 1.00 43.35 123 TYR B CA 1
ATOM 4820 C C . TYR B 1 123 ? 32.026 -44.075 -46.769 1.00 45.45 123 TYR B C 1
ATOM 4821 O O . TYR B 1 123 ? 30.840 -44.401 -46.755 1.00 54.57 123 TYR B O 1
ATOM 4830 N N . LYS B 1 124 ? 32.738 -43.984 -47.888 1.00 43.55 124 LYS B N 1
ATOM 4831 C CA . LYS B 1 124 ? 32.139 -44.226 -49.195 1.00 45.65 124 LYS B CA 1
ATOM 4832 C C . LYS B 1 124 ? 31.893 -45.718 -49.408 1.00 43.95 124 LYS B C 1
ATOM 4833 O O . LYS B 1 124 ? 31.214 -46.121 -50.352 1.00 49.07 124 LYS B O 1
ATOM 4839 N N . ALA B 1 125 ? 32.448 -46.535 -48.518 1.00 46.10 125 ALA B N 1
ATOM 4840 C CA . ALA B 1 125 ? 32.219 -47.974 -48.552 1.00 51.17 125 ALA B CA 1
ATOM 4841 C C . ALA B 1 125 ? 30.784 -48.306 -48.161 1.00 53.01 125 ALA B C 1
ATOM 4842 O O . ALA B 1 125 ? 30.335 -49.441 -48.323 1.00 52.99 125 ALA B O 1
ATOM 4844 N N . SER B 1 126 ? 30.072 -47.310 -47.642 1.00 54.85 126 SER B N 1
ATOM 4845 C CA . SER B 1 126 ? 28.656 -47.454 -47.331 1.00 45.71 126 SER B CA 1
ATOM 4846 C C . SER B 1 126 ? 27.862 -47.724 -48.602 1.00 51.64 126 SER B C 1
ATOM 4847 O O . SER B 1 126 ? 26.807 -48.356 -48.569 1.00 54.23 126 SER B O 1
ATOM 4850 N N . PHE B 1 127 ? 28.386 -47.240 -49.723 1.00 54.28 127 PHE B N 1
ATOM 4851 C CA . PHE B 1 127 ? 27.812 -47.522 -51.030 1.00 50.53 127 PHE B CA 1
ATOM 4852 C C . PHE B 1 127 ? 28.508 -48.713 -51.677 1.00 53.84 127 PHE B C 1
ATOM 4853 O O . PHE B 1 127 ? 27.859 -49.634 -52.173 1.00 52.01 127 PHE B O 1
ATOM 4861 N N . LEU B 1 128 ? 29.837 -48.680 -51.669 1.00 57.39 128 LEU B N 1
ATOM 4862 C CA . LEU B 1 128 ? 30.646 -49.696 -52.332 1.00 56.94 128 LEU B CA 1
ATOM 4863 C C . LEU B 1 128 ? 30.455 -51.091 -51.744 1.00 63.72 128 LEU B C 1
ATOM 4864 O O . LEU B 1 128 ? 30.528 -52.087 -52.461 1.00 63.82 128 LEU B O 1
ATOM 4869 N N . GLY B 1 129 ? 30.205 -51.159 -50.440 1.00 61.32 129 GLY B N 1
ATOM 4870 C CA . GLY B 1 129 ? 30.060 -52.434 -49.759 1.00 50.44 129 GLY B CA 1
ATOM 4871 C C . GLY B 1 129 ? 28.786 -53.197 -50.074 1.00 60.36 129 GLY B C 1
ATOM 4872 O O . GLY B 1 129 ? 28.611 -54.329 -49.624 1.00 61.31 129 GLY B O 1
ATOM 4873 N N . THR B 1 130 ? 27.894 -52.583 -50.845 1.00 63.42 130 THR B N 1
ATOM 4874 C CA . THR B 1 130 ? 26.614 -53.205 -51.167 1.00 61.56 130 THR B CA 1
ATOM 4875 C C . THR B 1 130 ? 26.428 -53.450 -52.659 1.00 63.16 130 THR B C 1
ATOM 4876 O O . THR B 1 130 ? 25.385 -53.944 -53.079 1.00 65.52 130 THR B O 1
ATOM 4880 N N . LEU B 1 131 ? 27.440 -53.123 -53.455 1.00 59.10 131 LEU B N 1
ATOM 4881 C CA . LEU B 1 131 ? 27.344 -53.284 -54.903 1.00 59.01 131 LEU B CA 1
ATOM 4882 C C . LEU B 1 131 ? 27.305 -54.757 -55.301 1.00 59.80 131 LEU B C 1
ATOM 4883 O O . LEU B 1 131 ? 26.882 -55.098 -56.406 1.00 65.19 131 LEU B O 1
ATOM 4888 N N . GLY B 1 132 ? 27.747 -55.623 -54.396 1.00 60.41 132 GLY B N 1
ATOM 4889 C CA . GLY B 1 132 ? 27.723 -57.055 -54.632 1.00 57.80 132 GLY B CA 1
ATOM 4890 C C . GLY B 1 132 ? 26.307 -57.595 -54.578 1.00 68.98 132 GLY B C 1
ATOM 4891 O O . GLY B 1 132 ? 25.844 -58.256 -55.508 1.00 74.89 132 GLY B O 1
ATOM 4892 N N . ALA B 1 133 ? 25.617 -57.305 -53.480 1.00 66.56 133 ALA B N 1
ATOM 4893 C CA . ALA B 1 133 ? 24.257 -57.786 -53.264 1.00 61.01 133 ALA B CA 1
ATOM 4894 C C . ALA B 1 133 ? 23.232 -56.945 -54.026 1.00 67.00 133 ALA B C 1
ATOM 4895 O O . ALA B 1 133 ? 22.095 -57.370 -54.225 1.00 65.61 133 ALA B O 1
ATOM 4897 N N . ASN B 1 134 ? 23.639 -55.752 -54.447 1.00 71.00 134 ASN B N 1
ATOM 4898 C CA . ASN B 1 134 ? 22.739 -54.832 -55.136 1.00 69.35 134 ASN B CA 1
ATOM 4899 C C . ASN B 1 134 ? 23.205 -54.538 -56.559 1.00 66.88 134 ASN B C 1
ATOM 4900 O O . ASN B 1 134 ? 23.132 -53.406 -57.035 1.00 73.03 134 ASN B O 1
ATOM 4905 N N . ALA B 1 135 ? 23.687 -55.574 -57.237 1.00 63.71 135 ALA B N 1
ATOM 4906 C CA . ALA B 1 135 ? 24.178 -55.426 -58.601 1.00 65.84 135 ALA B CA 1
ATOM 4907 C C . ALA B 1 135 ? 23.042 -55.317 -59.617 1.00 65.28 135 ALA B C 1
ATOM 4908 O O . ALA B 1 135 ? 23.059 -54.441 -60.481 1.00 61.61 135 ALA B O 1
ATOM 4910 N N . ASP B 1 136 ? 22.050 -56.196 -59.496 1.00 70.52 136 ASP B N 1
ATOM 4911 C CA . ASP B 1 136 ? 20.958 -56.276 -60.468 1.00 67.53 136 ASP B CA 1
ATOM 4912 C C . ASP B 1 136 ? 20.088 -55.021 -60.530 1.00 62.14 136 ASP B C 1
ATOM 4913 O O . ASP B 1 136 ? 19.340 -54.826 -61.488 1.00 65.37 136 ASP B O 1
ATOM 4918 N N . PHE B 1 137 ? 20.184 -54.177 -59.510 1.00 62.29 137 PHE B N 1
ATOM 4919 C CA . PHE B 1 137 ? 19.462 -52.911 -59.496 1.00 64.35 137 PHE B CA 1
ATOM 4920 C C . PHE B 1 137 ? 19.993 -51.959 -60.565 1.00 63.24 137 PHE B C 1
ATOM 4921 O O . PHE B 1 137 ? 19.293 -51.047 -61.001 1.00 55.07 137 PHE B O 1
ATOM 4929 N N . TYR B 1 138 ? 21.234 -52.183 -60.985 1.00 66.80 138 TYR B N 1
ATOM 4930 C CA . TYR B 1 138 ? 21.902 -51.286 -61.922 1.00 64.02 138 TYR B CA 1
ATOM 4931 C C . TYR B 1 138 ? 21.936 -51.800 -63.360 1.00 58.48 138 TYR B C 1
ATOM 4932 O O . TYR B 1 138 ? 22.765 -51.358 -64.153 1.00 60.22 138 TYR B O 1
ATOM 4941 N N . GLU B 1 139 ? 21.044 -52.729 -63.694 1.00 59.79 139 GLU B N 1
ATOM 4942 C CA . GLU B 1 139 ? 20.915 -53.195 -65.072 1.00 61.42 139 GLU B CA 1
ATOM 4943 C C . GLU B 1 139 ? 20.610 -52.018 -65.999 1.00 63.57 139 GLU B C 1
ATOM 4944 O O . GLU B 1 139 ? 19.898 -51.093 -65.608 1.00 65.41 139 GLU B O 1
ATOM 4950 N N . PRO B 1 140 ? 21.144 -52.047 -67.232 1.00 53.70 140 PRO B N 1
ATOM 4951 C CA . PRO B 1 140 ? 21.975 -53.102 -67.826 1.00 54.96 140 PRO B CA 1
ATOM 4952 C C . PRO B 1 140 ? 23.433 -53.081 -67.364 1.00 65.80 140 PRO B C 1
ATOM 4953 O O . PRO B 1 140 ? 24.199 -53.974 -67.727 1.00 66.85 140 PRO B O 1
ATOM 4957 N N . PHE B 1 141 ? 23.808 -52.077 -66.579 1.00 61.88 141 PHE B N 1
ATOM 4958 C CA . PHE B 1 141 ? 25.192 -51.922 -66.140 1.00 54.32 141 PHE B CA 1
ATOM 4959 C C . PHE B 1 141 ? 25.481 -52.685 -64.849 1.00 56.63 141 PHE B C 1
ATOM 4960 O O . PHE B 1 141 ? 26.332 -52.276 -64.059 1.00 62.48 141 PHE B O 1
ATOM 4968 N N . ALA B 1 142 ? 24.767 -53.785 -64.635 1.00 61.95 142 ALA B N 1
ATOM 4969 C CA . ALA B 1 142 ? 24.905 -54.564 -63.408 1.00 60.22 142 ALA B CA 1
ATOM 4970 C C . ALA B 1 142 ? 26.294 -55.178 -63.277 1.00 60.67 142 ALA B C 1
ATOM 4971 O O . ALA B 1 142 ? 26.817 -55.322 -62.172 1.00 65.26 142 ALA B O 1
ATOM 4973 N N . ASP B 1 143 ? 26.885 -55.541 -64.410 1.00 64.19 143 ASP B N 1
ATOM 4974 C CA . ASP B 1 143 ? 28.209 -56.150 -64.418 1.00 57.95 143 ASP B CA 1
ATOM 4975 C C . ASP B 1 143 ? 29.285 -55.131 -64.051 1.00 56.81 143 ASP B C 1
ATOM 4976 O O . ASP B 1 143 ? 30.331 -55.490 -63.511 1.00 62.58 143 ASP B O 1
ATOM 4981 N N . ASN B 1 144 ? 29.020 -53.862 -64.348 1.00 52.59 144 ASN B N 1
ATOM 4982 C CA . ASN B 1 144 ? 29.922 -52.781 -63.969 1.00 55.75 144 ASN B CA 1
ATOM 4983 C C . ASN B 1 144 ? 30.018 -52.645 -62.456 1.00 59.72 144 ASN B C 1
ATOM 4984 O O . ASN B 1 144 ? 31.087 -52.362 -61.912 1.00 60.98 144 ASN B O 1
ATOM 4989 N N . ALA B 1 145 ? 28.893 -52.852 -61.782 1.00 61.09 145 ALA B N 1
ATOM 4990 C CA . ALA B 1 145 ? 28.850 -52.794 -60.328 1.00 61.03 145 ALA B CA 1
ATOM 4991 C C . ALA B 1 145 ? 29.595 -53.980 -59.731 1.00 62.77 145 ALA B C 1
ATOM 4992 O O . ALA B 1 145 ? 30.262 -53.857 -58.704 1.00 66.66 145 ALA B O 1
ATOM 4994 N N . ARG B 1 146 ? 29.483 -55.126 -60.394 1.00 60.75 146 ARG B N 1
ATOM 4995 C CA . ARG B 1 146 ? 30.080 -56.365 -59.912 1.00 59.50 146 ARG B CA 1
ATOM 4996 C C . ARG B 1 146 ? 31.610 -56.318 -59.948 1.00 62.10 146 ARG B C 1
ATOM 4997 O O . ARG B 1 146 ? 32.277 -56.988 -59.159 1.00 67.11 146 ARG B O 1
ATOM 5005 N N . ARG B 1 147 ? 32.164 -55.529 -60.866 1.00 64.96 147 ARG B N 1
ATOM 5006 C CA . ARG B 1 147 ? 33.615 -55.427 -60.990 1.00 68.30 147 ARG B CA 1
ATOM 5007 C C . ARG B 1 147 ? 34.180 -54.356 -60.080 1.00 62.70 147 ARG B C 1
ATOM 5008 O O . ARG B 1 147 ? 35.240 -54.533 -59.480 1.00 65.74 147 ARG B O 1
ATOM 5016 N N . TRP B 1 148 ? 33.473 -53.236 -59.988 1.00 55.89 148 TRP B N 1
ATOM 5017 C CA . TRP B 1 148 ? 33.901 -52.151 -59.124 1.00 56.73 148 TRP B CA 1
ATOM 5018 C C . TRP B 1 148 ? 33.769 -52.566 -57.666 1.00 62.01 148 TRP B C 1
ATOM 5019 O O . TRP B 1 148 ? 34.517 -52.099 -56.814 1.00 58.52 148 TRP B O 1
ATOM 5030 N N . TYR B 1 149 ? 32.818 -53.453 -57.390 1.00 60.06 149 TYR B N 1
ATOM 5031 C CA . TYR B 1 149 ? 32.689 -54.052 -56.067 1.00 61.49 149 TYR B CA 1
ATOM 5032 C C . TYR B 1 149 ? 33.875 -54.959 -55.757 1.00 57.98 149 TYR B C 1
ATOM 5033 O O . TYR B 1 149 ? 34.468 -54.876 -54.682 1.00 57.52 149 TYR B O 1
ATOM 5042 N N . ARG B 1 150 ? 34.207 -55.827 -56.708 1.00 63.48 150 ARG B N 1
ATOM 5043 C CA . ARG B 1 150 ? 35.337 -56.739 -56.567 1.00 65.56 150 ARG B CA 1
ATOM 5044 C C . ARG B 1 150 ? 36.641 -55.976 -56.364 1.00 67.99 150 ARG B C 1
ATOM 5045 O O . ARG B 1 150 ? 37.416 -56.283 -55.459 1.00 71.68 150 ARG B O 1
ATOM 5053 N N . GLU B 1 151 ? 36.875 -54.978 -57.211 1.00 62.77 151 GLU B N 1
ATOM 5054 C CA . GLU B 1 151 ? 38.131 -54.240 -57.193 1.00 62.92 151 GLU B CA 1
ATOM 5055 C C . GLU B 1 151 ? 38.246 -53.368 -55.947 1.00 60.13 151 GLU B C 1
ATOM 5056 O O . GLU B 1 151 ? 39.311 -53.291 -55.335 1.00 62.67 151 GLU B O 1
ATOM 5062 N N . SER B 1 152 ? 37.151 -52.710 -55.576 1.00 61.16 152 SER B N 1
ATOM 5063 C CA . SER B 1 152 ? 37.145 -51.875 -54.379 1.00 55.77 152 SER B CA 1
ATOM 5064 C C . SER B 1 152 ? 37.338 -52.716 -53.122 1.00 58.70 152 SER B C 1
ATOM 5065 O O . SER B 1 152 ? 37.805 -52.214 -52.107 1.00 54.26 152 SER B O 1
ATOM 5068 N N . GLN B 1 153 ? 36.956 -53.987 -53.179 1.00 61.31 153 GLN B N 1
ATOM 5069 C CA . GLN B 1 153 ? 37.239 -54.892 -52.072 1.00 57.95 153 GLN B CA 1
ATOM 5070 C C . GLN B 1 153 ? 38.718 -55.251 -52.046 1.00 65.02 153 GLN B C 1
ATOM 5071 O O . GLN B 1 153 ? 39.362 -55.214 -50.999 1.00 66.18 153 GLN B O 1
ATOM 5077 N N . GLU B 1 154 ? 39.251 -55.584 -53.217 1.00 62.76 154 GLU B N 1
ATOM 5078 C CA . GLU B 1 154 ? 40.622 -56.065 -53.331 1.00 62.69 154 GLU B CA 1
ATOM 5079 C C . GLU B 1 154 ? 41.653 -55.007 -52.960 1.00 61.68 154 GLU B C 1
ATOM 5080 O O . GLU B 1 154 ? 42.656 -55.317 -52.320 1.00 68.13 154 GLU B O 1
ATOM 5086 N N . LYS B 1 155 ? 41.411 -53.764 -53.363 1.00 57.62 155 LYS B N 1
ATOM 5087 C CA . LYS B 1 155 ? 42.372 -52.692 -53.116 1.00 59.49 155 LYS B CA 1
ATOM 5088 C C . LYS B 1 155 ? 41.960 -51.730 -52.004 1.00 54.90 155 LYS B C 1
ATOM 5089 O O . LYS B 1 155 ? 42.772 -50.917 -51.562 1.00 51.32 155 LYS B O 1
ATOM 5095 N N . VAL B 1 156 ? 40.712 -51.839 -51.548 1.00 57.17 156 VAL B N 1
ATOM 5096 C CA . VAL B 1 156 ? 40.100 -50.831 -50.677 1.00 53.09 156 VAL B CA 1
ATOM 5097 C C . VAL B 1 156 ? 40.244 -49.457 -51.336 1.00 47.58 156 VAL B C 1
ATOM 5098 O O . VAL B 1 156 ? 41.067 -48.631 -50.937 1.00 42.47 156 VAL B O 1
ATOM 5102 N N . LEU B 1 157 ? 39.458 -49.247 -52.387 1.00 51.11 157 LEU B N 1
ATOM 5103 C CA . LEU B 1 157 ? 39.513 -48.012 -53.158 1.00 52.28 157 LEU B CA 1
ATOM 5104 C C . LEU B 1 157 ? 38.984 -46.824 -52.364 1.00 51.55 157 LEU B C 1
ATOM 5105 O O . LEU B 1 157 ? 38.116 -46.972 -51.504 1.00 51.33 157 LEU B O 1
ATOM 5110 N N . TYR B 1 158 ? 39.515 -45.644 -52.665 1.00 53.42 158 TYR B N 1
ATOM 5111 C CA . TYR B 1 158 ? 39.093 -44.416 -52.008 1.00 52.42 158 TYR B CA 1
ATOM 5112 C C . TYR B 1 158 ? 38.271 -43.571 -52.976 1.00 54.47 158 TYR B C 1
ATOM 5113 O O . TYR B 1 158 ? 38.821 -42.938 -53.877 1.00 56.47 158 TYR B O 1
ATOM 5122 N N . TRP B 1 159 ? 36.954 -43.573 -52.795 1.00 57.75 159 TRP B N 1
ATOM 5123 C CA . TRP B 1 159 ? 36.073 -42.756 -53.621 1.00 57.10 159 TRP B CA 1
ATOM 5124 C C . TRP B 1 159 ? 35.515 -41.575 -52.836 1.00 57.42 159 TRP B C 1
ATOM 5125 O O . TRP B 1 159 ? 35.302 -41.667 -51.628 1.00 60.13 159 TRP B O 1
ATOM 5136 N N . ASN B 1 160 ? 35.283 -40.465 -53.530 1.00 52.87 160 ASN B N 1
ATOM 5137 C CA . ASN B 1 160 ? 34.621 -39.316 -52.927 1.00 54.60 160 ASN B CA 1
ATOM 5138 C C . ASN B 1 160 ? 33.230 -39.123 -53.516 1.00 54.06 160 ASN B C 1
ATOM 5139 O O . ASN B 1 160 ? 33.020 -39.326 -54.712 1.00 53.97 160 ASN B O 1
ATOM 5144 N N . HIS B 1 161 ? 32.280 -38.737 -52.673 1.00 63.53 161 HIS B N 1
ATOM 5145 C CA . HIS B 1 161 ? 30.901 -38.572 -53.113 1.00 63.69 161 HIS B CA 1
ATOM 5146 C C . HIS B 1 161 ? 30.630 -37.160 -53.620 1.00 63.52 161 HIS B C 1
ATOM 5147 O O . HIS B 1 161 ? 30.346 -36.253 -52.837 1.00 65.19 161 HIS B O 1
ATOM 5154 N N . ALA B 1 162 ? 30.717 -36.980 -54.933 1.00 63.75 162 ALA B N 1
ATOM 5155 C CA . ALA B 1 162 ? 30.387 -35.704 -55.555 1.00 60.95 162 ALA B CA 1
ATOM 5156 C C . ALA B 1 162 ? 28.971 -35.750 -56.117 1.00 69.60 162 ALA B C 1
ATOM 5157 O O . ALA B 1 162 ? 28.734 -36.347 -57.168 1.00 64.90 162 ALA B O 1
ATOM 5159 N N . PHE B 1 163 ? 28.033 -35.119 -55.417 1.00 71.58 163 PHE B N 1
ATOM 5160 C CA . PHE B 1 163 ? 26.629 -35.184 -55.808 1.00 70.51 163 PHE B CA 1
ATOM 5161 C C . PHE B 1 163 ? 25.948 -33.820 -55.746 1.00 71.54 163 PHE B C 1
ATOM 5162 O O . PHE B 1 163 ? 24.941 -33.594 -56.418 1.00 75.65 163 PHE B O 1
ATOM 5170 N N . LEU B 1 164 ? 26.497 -32.914 -54.942 1.00 70.06 164 LEU B N 1
ATOM 5171 C CA . LEU B 1 164 ? 25.891 -31.599 -54.761 1.00 71.15 164 LEU B CA 1
ATOM 5172 C C . LEU B 1 164 ? 25.986 -30.779 -56.039 1.00 68.65 164 LEU B C 1
ATOM 5173 O O . LEU B 1 164 ? 27.074 -30.552 -56.568 1.00 65.37 164 LEU B O 1
ATOM 5178 N N . HIS B 1 165 ? 24.832 -30.339 -56.530 1.00 78.91 165 HIS B N 1
ATOM 5179 C CA . HIS B 1 165 ? 24.775 -29.543 -57.745 1.00 83.57 165 HIS B CA 1
ATOM 5180 C C . HIS B 1 165 ? 25.295 -28.127 -57.540 1.00 84.07 165 HIS B C 1
ATOM 5181 O O . HIS B 1 165 ? 25.014 -27.497 -56.520 1.00 83.37 165 HIS B O 1
ATOM 5188 N N . PRO B 1 166 ? 26.059 -27.623 -58.517 1.00 88.45 166 PRO B N 1
ATOM 5189 C CA . PRO B 1 166 ? 26.463 -26.216 -58.545 1.00 88.28 166 PRO B CA 1
ATOM 5190 C C . PRO B 1 166 ? 25.251 -25.350 -58.875 1.00 92.06 166 PRO B C 1
ATOM 5191 O O . PRO B 1 166 ? 24.298 -25.858 -59.467 1.00 94.94 166 PRO B O 1
ATOM 5195 N N . PRO B 1 167 ? 25.277 -24.065 -58.496 1.00 90.28 167 PRO B N 1
ATOM 5196 C CA . PRO B 1 167 ? 24.145 -23.169 -58.765 1.00 90.19 167 PRO B CA 1
ATOM 5197 C C . PRO B 1 167 ? 23.858 -23.006 -60.256 1.00 91.76 167 PRO B C 1
ATOM 5198 O O . PRO B 1 167 ? 22.715 -23.209 -60.666 1.00 83.56 167 PRO B O 1
ATOM 5202 N N . GLY B 1 178 ? 21.521 -25.370 -67.362 1.00 71.21 178 GLY B N 1
ATOM 5203 C CA . GLY B 1 178 ? 21.450 -26.734 -67.850 1.00 77.73 178 GLY B CA 1
ATOM 5204 C C . GLY B 1 178 ? 22.823 -27.347 -68.042 1.00 85.45 178 GLY B C 1
ATOM 5205 O O . GLY B 1 178 ? 23.029 -28.526 -67.753 1.00 83.59 178 GLY B O 1
ATOM 5206 N N . ASP B 1 179 ? 23.767 -26.547 -68.529 1.00 93.83 179 ASP B N 1
ATOM 5207 C CA . ASP B 1 179 ? 25.135 -27.017 -68.729 1.00 91.37 179 ASP B CA 1
ATOM 5208 C C . ASP B 1 179 ? 25.935 -26.935 -67.436 1.00 85.82 179 ASP B C 1
ATOM 5209 O O . ASP B 1 179 ? 27.117 -27.276 -67.400 1.00 81.24 179 ASP B O 1
ATOM 5214 N N . VAL B 1 180 ? 25.280 -26.479 -66.375 1.00 87.66 180 VAL B N 1
ATOM 5215 C CA . VAL B 1 180 ? 25.915 -26.394 -65.070 1.00 86.80 180 VAL B CA 1
ATOM 5216 C C . VAL B 1 180 ? 25.878 -27.758 -64.380 1.00 85.41 180 VAL B C 1
ATOM 5217 O O . VAL B 1 180 ? 26.740 -28.081 -63.564 1.00 80.46 180 VAL B O 1
ATOM 5221 N N . PHE B 1 181 ? 24.885 -28.565 -64.738 1.00 86.98 181 PHE B N 1
ATOM 5222 C CA . PHE B 1 181 ? 24.740 -29.909 -64.189 1.00 82.69 181 PHE B CA 1
ATOM 5223 C C . PHE B 1 181 ? 25.621 -30.919 -64.918 1.00 77.25 181 PHE B C 1
ATOM 5224 O O . PHE B 1 181 ? 25.954 -30.726 -66.087 1.00 75.47 181 PHE B O 1
ATOM 5232 N N . ILE B 1 182 ? 26.005 -31.987 -64.224 1.00 77.73 182 ILE B N 1
ATOM 5233 C CA . ILE B 1 182 ? 26.679 -33.104 -64.874 1.00 72.26 182 ILE B CA 1
ATOM 5234 C C . ILE B 1 182 ? 25.751 -33.683 -65.936 1.00 73.85 182 ILE B C 1
ATOM 5235 O O . ILE B 1 182 ? 24.622 -34.069 -65.635 1.00 78.56 182 ILE B O 1
ATOM 5240 N N . HIS B 1 183 ? 26.228 -33.747 -67.174 1.00 73.04 183 HIS B N 1
ATOM 5241 C CA . HIS B 1 183 ? 25.377 -34.160 -68.284 1.00 77.72 183 HIS B CA 1
ATOM 5242 C C . HIS B 1 183 ? 26.174 -34.753 -69.437 1.00 73.06 183 HIS B C 1
ATOM 5243 O O . HIS B 1 183 ? 27.348 -34.435 -69.626 1.00 70.58 183 HIS B O 1
ATOM 5250 N N . VAL B 1 184 ? 25.523 -35.619 -70.206 1.00 69.64 184 VAL B N 1
ATOM 5251 C CA . VAL B 1 184 ? 26.143 -36.224 -71.377 1.00 69.02 184 VAL B CA 1
ATOM 5252 C C . VAL B 1 184 ? 26.038 -35.323 -72.604 1.00 72.33 184 VAL B C 1
ATOM 5253 O O . VAL B 1 184 ? 24.952 -34.868 -72.964 1.00 74.56 184 VAL B O 1
ATOM 5257 N N . GLU B 1 185 ? 27.178 -35.075 -73.241 1.00 71.59 185 GLU B N 1
ATOM 5258 C CA . GLU B 1 185 ? 27.235 -34.258 -74.447 1.00 74.11 185 GLU B CA 1
ATOM 5259 C C . GLU B 1 185 ? 27.298 -35.123 -75.701 1.00 75.84 185 GLU B C 1
ATOM 5260 O O . GLU B 1 185 ? 27.011 -34.656 -76.804 1.00 74.17 185 GLU B O 1
ATOM 5266 N N . ARG B 1 186 ? 27.663 -36.388 -75.520 1.00 72.82 186 ARG B N 1
ATOM 5267 C CA . ARG B 1 186 ? 27.904 -37.289 -76.640 1.00 70.64 186 ARG B CA 1
ATOM 5268 C C . ARG B 1 186 ? 27.957 -38.747 -76.199 1.00 70.97 186 ARG B C 1
ATOM 5269 O O . ARG B 1 186 ? 28.504 -39.061 -75.141 1.00 70.47 186 ARG B O 1
ATOM 5277 N N . GLU B 1 187 ? 27.391 -39.637 -77.009 1.00 73.78 187 GLU B N 1
ATOM 5278 C CA . GLU B 1 187 ? 27.473 -41.064 -76.727 1.00 68.34 187 GLU B CA 1
ATOM 5279 C C . GLU B 1 187 ? 28.345 -41.755 -77.769 1.00 63.11 187 GLU B C 1
ATOM 5280 O O . GLU B 1 187 ? 27.861 -42.157 -78.826 1.00 64.67 187 GLU B O 1
ATOM 5286 N N . THR B 1 188 ? 29.632 -41.888 -77.467 1.00 66.92 188 THR B N 1
ATOM 5287 C CA . THR B 1 188 ? 30.555 -42.591 -78.349 1.00 59.64 188 THR B CA 1
ATOM 5288 C C . THR B 1 188 ? 30.523 -44.089 -78.059 1.00 58.67 188 THR B C 1
ATOM 5289 O O . THR B 1 188 ? 29.890 -44.527 -77.100 1.00 62.32 188 THR B O 1
ATOM 5293 N N . ASP B 1 189 ? 31.204 -44.872 -78.890 1.00 59.66 189 ASP B N 1
ATOM 5294 C CA . ASP B 1 189 ? 31.312 -46.307 -78.656 1.00 56.95 189 ASP B CA 1
ATOM 5295 C C . ASP B 1 189 ? 32.248 -46.607 -77.494 1.00 61.00 189 ASP B C 1
ATOM 5296 O O . ASP B 1 189 ? 32.105 -47.623 -76.814 1.00 59.18 189 ASP B O 1
ATOM 5301 N N . ALA B 1 190 ? 33.208 -45.715 -77.271 1.00 55.88 190 ALA B N 1
ATOM 5302 C CA . ALA B 1 190 ? 34.182 -45.892 -76.202 1.00 56.53 190 ALA B CA 1
ATOM 5303 C C . ALA B 1 190 ? 33.546 -45.646 -74.840 1.00 67.38 190 ALA B C 1
ATOM 5304 O O . ALA B 1 190 ? 33.880 -46.312 -73.860 1.00 73.15 190 ALA B O 1
ATOM 5306 N N . GLY B 1 191 ? 32.627 -44.689 -74.784 1.00 61.60 191 GLY B N 1
ATOM 5307 C CA . GLY B 1 191 ? 31.968 -44.354 -73.537 1.00 60.91 191 GLY B CA 1
ATOM 5308 C C . GLY B 1 191 ? 31.026 -43.172 -73.638 1.00 60.42 191 GLY B C 1
ATOM 5309 O O . GLY B 1 191 ? 30.193 -43.102 -74.541 1.00 60.37 191 GLY B O 1
ATOM 5310 N N . LEU B 1 192 ? 31.164 -42.237 -72.704 1.00 60.50 192 LEU B N 1
ATOM 5311 C CA . LEU B 1 192 ? 30.259 -41.100 -72.610 1.00 58.89 192 LEU B CA 1
ATOM 5312 C C . LEU B 1 192 ? 31.022 -39.800 -72.376 1.00 59.26 192 LEU B C 1
ATOM 5313 O O . LEU B 1 192 ? 31.807 -39.695 -71.434 1.00 66.33 192 LEU B O 1
ATOM 5318 N N . VAL B 1 193 ? 30.790 -38.813 -73.235 1.00 61.47 193 VAL B N 1
ATOM 5319 C CA . VAL B 1 193 ? 31.416 -37.503 -73.078 1.00 62.34 193 VAL B CA 1
ATOM 5320 C C . VAL B 1 193 ? 30.585 -36.630 -72.146 1.00 60.90 193 VAL B C 1
ATOM 5321 O O . VAL B 1 193 ? 29.427 -36.329 -72.433 1.00 60.17 193 VAL B O 1
ATOM 5325 N N . VAL B 1 194 ? 31.182 -36.227 -71.030 1.00 62.51 194 VAL B N 1
ATOM 5326 C CA . VAL B 1 194 ? 30.436 -35.549 -69.977 1.00 56.04 194 VAL B CA 1
ATOM 5327 C C . VAL B 1 194 ? 31.077 -34.232 -69.547 1.00 57.32 194 VAL B C 1
ATOM 5328 O O . VAL B 1 194 ? 32.287 -34.156 -69.333 1.00 57.35 194 VAL B O 1
ATOM 5332 N N . SER B 1 195 ? 30.251 -33.197 -69.424 1.00 59.60 195 SER B N 1
ATOM 5333 C CA . SER B 1 195 ? 30.688 -31.915 -68.887 1.00 59.53 195 SER B CA 1
ATOM 5334 C C . SER B 1 195 ? 29.752 -31.482 -67.764 1.00 65.61 195 SER B C 1
ATOM 5335 O O . SER B 1 195 ? 28.613 -31.941 -67.683 1.00 71.38 195 SER B O 1
ATOM 5338 N N . GLY B 1 196 ? 30.235 -30.595 -66.901 1.00 66.23 196 GLY B N 1
ATOM 5339 C CA . GLY B 1 196 ? 29.468 -30.164 -65.748 1.00 65.47 196 GLY B CA 1
ATOM 5340 C C . GLY B 1 196 ? 30.365 -29.951 -64.546 1.00 63.63 196 GLY B C 1
ATOM 5341 O O . GLY B 1 196 ? 31.584 -29.846 -64.689 1.00 63.87 196 GLY B O 1
ATOM 5342 N N . ALA B 1 197 ? 29.769 -29.885 -63.360 1.00 59.32 197 ALA B N 1
ATOM 5343 C CA . ALA B 1 197 ? 30.537 -29.642 -62.145 1.00 52.67 197 ALA B CA 1
ATOM 5344 C C . ALA B 1 197 ? 29.844 -30.180 -60.899 1.00 59.31 197 ALA B C 1
ATOM 5345 O O . ALA B 1 197 ? 28.650 -30.476 -60.914 1.00 67.74 197 ALA B O 1
ATOM 5347 N N . LYS B 1 198 ? 30.616 -30.313 -59.824 1.00 61.26 198 LYS B N 1
ATOM 5348 C CA . LYS B 1 198 ? 30.086 -30.690 -58.519 1.00 58.97 198 LYS B CA 1
ATOM 5349 C C . LYS B 1 198 ? 30.773 -29.872 -57.432 1.00 57.23 198 LYS B C 1
ATOM 5350 O O . LYS B 1 198 ? 31.958 -29.555 -57.539 1.00 54.57 198 LYS B O 1
ATOM 5356 N N . VAL B 1 199 ? 30.030 -29.533 -56.385 1.00 61.74 199 VAL B N 1
ATOM 5357 C CA . VAL B 1 199 ? 30.566 -28.712 -55.307 1.00 58.70 199 VAL B CA 1
ATOM 5358 C C . VAL B 1 199 ? 30.677 -29.494 -54.000 1.00 58.80 199 VAL B C 1
ATOM 5359 O O . VAL B 1 199 ? 30.015 -30.518 -53.822 1.00 55.85 199 VAL B O 1
ATOM 5363 N N . VAL B 1 200 ? 31.518 -28.993 -53.096 1.00 61.29 200 VAL B N 1
ATOM 5364 C CA . VAL B 1 200 ? 31.799 -29.632 -51.809 1.00 57.13 200 VAL B CA 1
ATOM 5365 C C . VAL B 1 200 ? 32.202 -31.097 -51.996 1.00 58.77 200 VAL B C 1
ATOM 5366 O O . VAL B 1 200 ? 31.681 -31.994 -51.331 1.00 59.06 200 VAL B O 1
ATOM 5370 N N . ALA B 1 201 ? 33.117 -31.334 -52.930 1.00 62.81 201 ALA B N 1
ATOM 5371 C CA . ALA B 1 201 ? 33.696 -32.658 -53.110 1.00 59.81 201 ALA B CA 1
ATOM 5372 C C . ALA B 1 201 ? 34.775 -32.882 -52.058 1.00 57.63 201 ALA B C 1
ATOM 5373 O O . ALA B 1 201 ? 35.968 -32.800 -52.352 1.00 56.53 201 ALA B O 1
ATOM 5375 N N . THR B 1 202 ? 34.346 -33.152 -50.830 1.00 57.20 202 THR B N 1
ATOM 5376 C CA . THR B 1 202 ? 35.254 -33.235 -49.692 1.00 53.25 202 THR B CA 1
ATOM 5377 C C . THR B 1 202 ? 36.230 -34.405 -49.804 1.00 58.68 202 THR B C 1
ATOM 5378 O O . THR B 1 202 ? 35.821 -35.559 -49.933 1.00 57.36 202 THR B O 1
ATOM 5382 N N . GLY B 1 203 ? 37.523 -34.095 -49.750 1.00 53.09 203 GLY B N 1
ATOM 5383 C CA . GLY B 1 203 ? 38.559 -35.112 -49.763 1.00 52.85 203 GLY B CA 1
ATOM 5384 C C . GLY B 1 203 ? 38.902 -35.626 -51.149 1.00 56.28 203 GLY B C 1
ATOM 5385 O O . GLY B 1 203 ? 39.773 -36.483 -51.298 1.00 58.31 203 GLY B O 1
ATOM 5386 N N . SER B 1 204 ? 38.217 -35.095 -52.158 1.00 54.73 204 SER B N 1
ATOM 5387 C CA . SER B 1 204 ? 38.356 -35.547 -53.543 1.00 55.27 204 SER B CA 1
ATOM 5388 C C . SER B 1 204 ? 39.796 -35.597 -54.057 1.00 53.10 204 SER B C 1
ATOM 5389 O O . SER B 1 204 ? 40.171 -36.529 -54.768 1.00 50.25 204 SER B O 1
ATOM 5392 N N . ALA B 1 205 ? 40.595 -34.597 -53.698 1.00 49.59 205 ALA B N 1
ATOM 5393 C CA . ALA B 1 205 ? 41.958 -34.483 -54.215 1.00 49.60 205 ALA B CA 1
ATOM 5394 C C . ALA B 1 205 ? 42.872 -35.636 -53.796 1.00 52.45 205 ALA B C 1
ATOM 5395 O O . ALA B 1 205 ? 43.912 -35.861 -54.414 1.00 57.96 205 ALA B O 1
ATOM 5397 N N . LEU B 1 206 ? 42.484 -36.362 -52.752 1.00 54.77 206 LEU B N 1
ATOM 5398 C CA . LEU B 1 206 ? 43.284 -37.483 -52.257 1.00 54.18 206 LEU B CA 1
ATOM 5399 C C . LEU B 1 206 ? 42.586 -38.817 -52.481 1.00 54.77 206 LEU B C 1
ATOM 5400 O O . LEU B 1 206 ? 42.970 -39.833 -51.902 1.00 57.38 206 LEU B O 1
ATOM 5405 N N . THR B 1 207 ? 41.556 -38.811 -53.320 1.00 51.79 207 THR B N 1
ATOM 5406 C CA . THR B 1 207 ? 40.805 -40.025 -53.603 1.00 49.85 207 THR B CA 1
ATOM 5407 C C . THR B 1 207 ? 41.289 -40.639 -54.910 1.00 54.60 207 THR B C 1
ATOM 5408 O O . THR B 1 207 ? 42.049 -40.018 -55.654 1.00 52.04 207 THR B O 1
ATOM 5412 N N . HIS B 1 208 ? 40.850 -41.861 -55.186 1.00 54.64 208 HIS B N 1
ATOM 5413 C CA . HIS B 1 208 ? 41.235 -42.547 -56.412 1.00 56.16 208 HIS B CA 1
ATOM 5414 C C . HIS B 1 208 ? 40.276 -42.214 -57.548 1.00 59.08 208 HIS B C 1
ATOM 5415 O O . HIS B 1 208 ? 40.675 -42.149 -58.711 1.00 55.40 208 HIS B O 1
ATOM 5422 N N . ALA B 1 209 ? 39.013 -41.992 -57.201 1.00 63.23 209 ALA B N 1
ATOM 5423 C CA . ALA B 1 209 ? 37.987 -41.724 -58.198 1.00 57.23 209 ALA B CA 1
ATOM 5424 C C . ALA B 1 209 ? 36.790 -41.012 -57.583 1.00 52.54 209 ALA B C 1
ATOM 5425 O O . ALA B 1 209 ? 36.430 -41.257 -56.434 1.00 54.41 209 ALA B O 1
ATOM 5427 N N . ALA B 1 210 ? 36.178 -40.125 -58.359 1.00 59.78 210 ALA B N 1
ATOM 5428 C CA . ALA B 1 210 ? 34.977 -39.430 -57.920 1.00 59.26 210 ALA B CA 1
ATOM 5429 C C . ALA B 1 210 ? 33.732 -40.185 -58.364 1.00 51.00 210 ALA B C 1
ATOM 5430 O O . ALA B 1 210 ? 33.557 -40.469 -59.548 1.00 50.09 210 ALA B O 1
ATOM 5432 N N . PHE B 1 211 ? 32.869 -40.511 -57.408 1.00 57.78 211 PHE B N 1
ATOM 5433 C CA . PHE B 1 211 ? 31.604 -41.153 -57.729 1.00 56.98 211 PHE B CA 1
ATOM 5434 C C . PHE B 1 211 ? 30.552 -40.091 -57.999 1.00 61.33 211 PHE B C 1
ATOM 5435 O O . PHE B 1 211 ? 30.046 -39.455 -57.074 1.00 59.71 211 PHE B O 1
ATOM 5443 N N . ILE B 1 212 ? 30.226 -39.902 -59.273 1.00 58.70 212 ILE B N 1
ATOM 5444 C CA . ILE B 1 212 ? 29.261 -38.885 -59.660 1.00 58.37 212 ILE B CA 1
ATOM 5445 C C . ILE B 1 212 ? 27.840 -39.409 -59.515 1.00 62.10 212 ILE B C 1
ATOM 5446 O O . ILE B 1 212 ? 27.465 -40.408 -60.128 1.00 60.26 212 ILE B O 1
ATOM 5451 N N . SER B 1 213 ? 27.055 -38.719 -58.697 1.00 67.02 213 SER B N 1
ATOM 5452 C CA . SER B 1 213 ? 25.662 -39.074 -58.481 1.00 67.19 213 SER B CA 1
ATOM 5453 C C . SER B 1 213 ? 24.817 -37.819 -58.313 1.00 71.34 213 SER B C 1
ATOM 5454 O O . SER B 1 213 ? 25.312 -36.701 -58.454 1.00 73.81 213 SER B O 1
ATOM 5457 N N . HIS B 1 214 ? 23.539 -38.012 -58.012 1.00 76.74 214 HIS B N 1
ATOM 5458 C CA . HIS B 1 214 ? 22.606 -36.904 -57.849 1.00 84.64 214 HIS B CA 1
ATOM 5459 C C . HIS B 1 214 ? 21.604 -37.208 -56.742 1.00 82.99 214 HIS B C 1
ATOM 5460 O O . HIS B 1 214 ? 21.201 -38.355 -56.549 1.00 82.68 214 HIS B O 1
ATOM 5467 N N . TRP B 1 215 ? 21.207 -36.167 -56.020 1.00 81.65 215 TRP B N 1
ATOM 5468 C CA . TRP B 1 215 ? 20.178 -36.291 -54.999 1.00 96.73 215 TRP B CA 1
ATOM 5469 C C . TRP B 1 215 ? 18.791 -36.120 -55.603 1.00 99.49 215 TRP B C 1
ATOM 5470 O O . TRP B 1 215 ? 17.853 -36.826 -55.235 1.00 92.47 215 TRP B O 1
ATOM 5481 N N . GLY B 1 216 ? 18.669 -35.188 -56.540 1.00 99.27 216 GLY B N 1
ATOM 5482 C CA . GLY B 1 216 ? 17.418 -34.987 -57.243 1.00 106.53 216 GLY B CA 1
ATOM 5483 C C . GLY B 1 216 ? 17.646 -34.275 -58.559 1.00 116.41 216 GLY B C 1
ATOM 5484 O O . GLY B 1 216 ? 18.549 -33.449 -58.679 1.00 109.96 216 GLY B O 1
ATOM 5485 N N . LEU B 1 217 ? 16.825 -34.605 -59.550 1.00 123.85 217 LEU B N 1
ATOM 5486 C CA . LEU B 1 217 ? 16.929 -34.009 -60.877 1.00 117.56 217 LEU B CA 1
ATOM 5487 C C . LEU B 1 217 ? 16.165 -32.693 -60.983 1.00 117.38 217 LEU B C 1
ATOM 5488 O O . LEU B 1 217 ? 14.945 -32.671 -60.830 1.00 125.57 217 LEU B O 1
ATOM 5493 N N . PRO B 1 218 ? 16.878 -31.587 -61.240 1.00 115.18 218 PRO B N 1
ATOM 5494 C CA . PRO B 1 218 ? 16.172 -30.332 -61.506 1.00 115.99 218 PRO B CA 1
ATOM 5495 C C . PRO B 1 218 ? 15.583 -30.323 -62.913 1.00 115.20 218 PRO B C 1
ATOM 5496 O O . PRO B 1 218 ? 14.480 -29.809 -63.121 1.00 116.94 218 PRO B O 1
ATOM 5500 N N . ILE B 1 219 ? 16.322 -30.887 -63.866 1.00 108.75 219 ILE B N 1
ATOM 5501 C CA . ILE B 1 219 ? 15.815 -31.055 -65.221 1.00 103.31 219 ILE B CA 1
ATOM 5502 C C . ILE B 1 219 ? 15.569 -32.530 -65.517 1.00 99.75 219 ILE B C 1
ATOM 5503 O O . ILE B 1 219 ? 16.455 -33.367 -65.329 1.00 99.08 219 ILE B O 1
ATOM 5508 N N . LYS B 1 220 ? 14.362 -32.840 -65.984 1.00 98.44 220 LYS B N 1
ATOM 5509 C CA . LYS B 1 220 ? 13.974 -34.217 -66.280 1.00 96.31 220 LYS B CA 1
ATOM 5510 C C . LYS B 1 220 ? 14.288 -34.576 -67.732 1.00 94.80 220 LYS B C 1
ATOM 5511 O O . LYS B 1 220 ? 13.391 -34.643 -68.575 1.00 97.72 220 LYS B O 1
ATOM 5517 N N . ASP B 1 221 ? 15.567 -34.802 -68.016 1.00 89.79 221 ASP B N 1
ATOM 5518 C CA . ASP B 1 221 ? 16.005 -35.210 -69.351 1.00 87.97 221 ASP B CA 1
ATOM 5519 C C . ASP B 1 221 ? 17.014 -36.357 -69.270 1.00 83.80 221 ASP B C 1
ATOM 5520 O O . ASP B 1 221 ? 17.777 -36.449 -68.309 1.00 87.55 221 ASP B O 1
ATOM 5525 N N . ARG B 1 222 ? 16.994 -37.233 -70.274 1.00 78.93 222 ARG B N 1
ATOM 5526 C CA . ARG B 1 222 ? 17.891 -38.391 -70.343 1.00 82.20 222 ARG B CA 1
ATOM 5527 C C . ARG B 1 222 ? 19.368 -38.055 -70.118 1.00 83.50 222 ARG B C 1
ATOM 5528 O O . ARG B 1 222 ? 20.097 -38.821 -69.484 1.00 77.64 222 ARG B O 1
ATOM 5536 N N . LYS B 1 223 ? 19.803 -36.908 -70.630 1.00 83.48 223 LYS B N 1
ATOM 5537 C CA . LYS B 1 223 ? 21.216 -36.546 -70.600 1.00 80.12 223 LYS B CA 1
ATOM 5538 C C . LYS B 1 223 ? 21.692 -36.230 -69.184 1.00 81.50 223 LYS B C 1
ATOM 5539 O O . LYS B 1 223 ? 22.892 -36.215 -68.913 1.00 76.51 223 LYS B O 1
ATOM 5545 N N . PHE B 1 224 ? 20.745 -35.985 -68.285 1.00 83.22 224 PHE B N 1
ATOM 5546 C CA . PHE B 1 224 ? 21.070 -35.678 -66.898 1.00 77.98 224 PHE B CA 1
ATOM 5547 C C . PHE B 1 224 ? 20.989 -36.926 -66.026 1.00 78.30 224 PHE B C 1
ATOM 5548 O O . PHE B 1 224 ? 21.566 -36.974 -64.939 1.00 77.34 224 PHE B O 1
ATOM 5556 N N . ALA B 1 225 ? 20.271 -37.934 -66.509 1.00 75.68 225 ALA B N 1
ATOM 5557 C CA . ALA B 1 225 ? 20.112 -39.184 -65.776 1.00 74.79 225 ALA B CA 1
ATOM 5558 C C . ALA B 1 225 ? 21.379 -40.026 -65.868 1.00 72.10 225 ALA B C 1
ATOM 5559 O O . ALA B 1 225 ? 21.410 -41.038 -66.567 1.00 69.95 225 ALA B O 1
ATOM 5561 N N . LEU B 1 226 ? 22.421 -39.605 -65.159 1.00 70.05 226 LEU B N 1
ATOM 5562 C CA . LEU B 1 226 ? 23.703 -40.298 -65.213 1.00 68.56 226 LEU B CA 1
ATOM 5563 C C . LEU B 1 226 ? 24.310 -40.551 -63.837 1.00 65.71 226 LEU B C 1
ATOM 5564 O O . LEU B 1 226 ? 24.479 -39.628 -63.041 1.00 60.60 226 LEU B O 1
ATOM 5569 N N . VAL B 1 227 ? 24.638 -41.811 -63.568 1.00 67.61 227 VAL B N 1
ATOM 5570 C CA . VAL B 1 227 ? 25.346 -42.184 -62.349 1.00 63.33 227 VAL B CA 1
ATOM 5571 C C . VAL B 1 227 ? 26.561 -43.034 -62.703 1.00 62.56 227 VAL B C 1
ATOM 5572 O O . VAL B 1 227 ? 26.421 -44.135 -63.236 1.00 63.12 227 VAL B O 1
ATOM 5576 N N . ALA B 1 228 ? 27.751 -42.522 -62.408 1.00 59.62 228 ALA B N 1
ATOM 5577 C CA . ALA B 1 228 ? 28.983 -43.198 -62.796 1.00 55.20 228 ALA B CA 1
ATOM 5578 C C . ALA B 1 228 ? 30.174 -42.746 -61.957 1.00 60.15 228 ALA B C 1
ATOM 5579 O O . ALA B 1 228 ? 30.090 -41.772 -61.208 1.00 59.93 228 ALA B O 1
ATOM 5581 N N . THR B 1 229 ? 31.282 -43.467 -62.090 1.00 59.52 229 THR B N 1
ATOM 5582 C CA . THR B 1 229 ? 32.518 -43.122 -61.400 1.00 55.28 229 THR B CA 1
ATOM 5583 C C . THR B 1 229 ? 33.569 -42.614 -62.384 1.00 46.81 229 THR B C 1
ATOM 5584 O O . THR B 1 229 ? 33.684 -43.119 -63.501 1.00 51.95 229 THR B O 1
ATOM 5588 N N . VAL B 1 230 ? 34.326 -41.604 -61.969 1.00 50.50 230 VAL B N 1
ATOM 5589 C CA . VAL B 1 230 ? 35.392 -41.068 -62.806 1.00 56.87 230 VAL B CA 1
ATOM 5590 C C . VAL B 1 230 ? 36.725 -41.034 -62.063 1.00 55.98 230 VAL B C 1
ATOM 5591 O O . VAL B 1 230 ? 36.804 -40.546 -60.936 1.00 55.00 230 VAL B O 1
ATOM 5595 N N . PRO B 1 231 ? 37.778 -41.577 -62.692 1.00 57.85 231 PRO B N 1
ATOM 5596 C CA . PRO B 1 231 ? 39.127 -41.518 -62.122 1.00 55.02 231 PRO B CA 1
ATOM 5597 C C . PRO B 1 231 ? 39.573 -40.073 -61.925 1.00 60.95 231 PRO B C 1
ATOM 5598 O O . PRO B 1 231 ? 39.235 -39.214 -62.738 1.00 64.79 231 PRO B O 1
ATOM 5610 N N . ASP B 1 233 ? 42.428 -38.879 -62.236 1.00 61.06 233 ASP B N 1
ATOM 5611 C CA . ASP B 1 233 ? 43.456 -38.516 -63.207 1.00 62.48 233 ASP B CA 1
ATOM 5612 C C . ASP B 1 233 ? 42.904 -38.494 -64.632 1.00 64.17 233 ASP B C 1
ATOM 5613 O O . ASP B 1 233 ? 43.663 -38.408 -65.597 1.00 63.92 233 ASP B O 1
ATOM 5618 N N . ALA B 1 234 ? 41.582 -38.577 -64.755 1.00 60.86 234 ALA B N 1
ATOM 5619 C CA . ALA B 1 234 ? 40.928 -38.549 -66.060 1.00 63.14 234 ALA B CA 1
ATOM 5620 C C . ALA B 1 234 ? 41.156 -37.216 -66.764 1.00 67.27 234 ALA B C 1
ATOM 5621 O O . ALA B 1 234 ? 40.981 -36.152 -66.170 1.00 66.56 234 ALA B O 1
ATOM 5623 N N . ASP B 1 235 ? 41.553 -37.282 -68.032 1.00 71.31 235 ASP B N 1
ATOM 5624 C CA . ASP B 1 235 ? 41.820 -36.083 -68.819 1.00 67.09 235 ASP B CA 1
ATOM 5625 C C . ASP B 1 235 ? 40.543 -35.273 -69.024 1.00 59.61 235 ASP B C 1
ATOM 5626 O O . ASP B 1 235 ? 39.553 -35.780 -69.551 1.00 53.64 235 ASP B O 1
ATOM 5631 N N . GLY B 1 236 ? 40.573 -34.012 -68.605 1.00 60.30 236 GLY B N 1
ATOM 5632 C CA . GLY B 1 236 ? 39.408 -33.151 -68.698 1.00 63.36 236 GLY B CA 1
ATOM 5633 C C . GLY B 1 236 ? 38.848 -32.801 -67.332 1.00 63.57 236 GLY B C 1
ATOM 5634 O O . GLY B 1 236 ? 38.125 -31.818 -67.180 1.00 56.06 236 GLY B O 1
ATOM 5635 N N . LEU B 1 237 ? 39.170 -33.625 -66.340 1.00 63.54 237 LEU B N 1
ATOM 5636 C CA . LEU B 1 237 ? 38.720 -33.403 -64.970 1.00 56.02 237 LEU B CA 1
ATOM 5637 C C . LEU B 1 237 ? 39.666 -32.470 -64.216 1.00 59.61 237 LEU B C 1
ATOM 5638 O O . LEU B 1 237 ? 40.872 -32.710 -64.160 1.00 63.63 237 LEU B O 1
ATOM 5643 N N . LYS B 1 238 ? 39.117 -31.406 -63.638 1.00 58.11 238 LYS B N 1
ATOM 5644 C CA . LYS B 1 238 ? 39.923 -30.452 -62.881 1.00 59.30 238 LYS B CA 1
ATOM 5645 C C . LYS B 1 238 ? 39.394 -30.297 -61.460 1.00 60.24 238 LYS B C 1
ATOM 5646 O O . LYS B 1 238 ? 38.195 -30.435 -61.213 1.00 55.10 238 LYS B O 1
ATOM 5652 N N . VAL B 1 239 ? 40.297 -30.007 -60.530 1.00 61.43 239 VAL B N 1
ATOM 5653 C CA . VAL B 1 239 ? 39.928 -29.832 -59.131 1.00 53.05 239 VAL B CA 1
ATOM 5654 C C . VAL B 1 239 ? 40.300 -28.442 -58.629 1.00 56.61 239 VAL B C 1
ATOM 5655 O O . VAL B 1 239 ? 41.478 -28.114 -58.494 1.00 57.01 239 VAL B O 1
ATOM 5659 N N . ILE B 1 240 ? 39.286 -27.628 -58.354 1.00 52.35 240 ILE B N 1
ATOM 5660 C CA . ILE B 1 240 ? 39.502 -26.291 -57.816 1.00 53.80 240 ILE B CA 1
ATOM 5661 C C . ILE B 1 240 ? 39.227 -26.289 -56.316 1.00 53.47 240 ILE B C 1
ATOM 5662 O O . ILE B 1 240 ? 38.088 -26.453 -55.881 1.00 54.62 240 ILE B O 1
ATOM 5667 N N . CYS B 1 241 ? 40.283 -26.103 -55.531 1.00 53.35 241 CYS B N 1
ATOM 5668 C CA . CYS B 1 241 ? 40.209 -26.249 -54.082 1.00 51.69 241 CYS B CA 1
ATOM 5669 C C . CYS B 1 241 ? 39.549 -25.088 -53.345 1.00 58.69 241 CYS B C 1
ATOM 5670 O O . CYS B 1 241 ? 39.536 -23.949 -53.812 1.00 56.81 241 CYS B O 1
ATOM 5673 N N . ARG B 1 242 ? 39.003 -25.414 -52.178 1.00 59.52 242 ARG B N 1
ATOM 5674 C CA . ARG B 1 242 ? 38.565 -24.438 -51.191 1.00 44.61 242 ARG B CA 1
ATOM 5675 C C . ARG B 1 242 ? 39.817 -24.000 -50.430 1.00 48.98 242 ARG B C 1
ATOM 5676 O O . ARG B 1 242 ? 40.819 -24.716 -50.462 1.00 51.33 242 ARG B O 1
ATOM 5684 N N . PRO B 1 243 ? 39.789 -22.824 -49.769 1.00 52.59 243 PRO B N 1
ATOM 5685 C CA . PRO B 1 243 ? 40.964 -22.415 -48.988 1.00 47.83 243 PRO B CA 1
ATOM 5686 C C . PRO B 1 243 ? 41.431 -23.484 -48.002 1.00 42.90 243 PRO B C 1
ATOM 5687 O O . PRO B 1 243 ? 40.640 -23.980 -47.199 1.00 46.78 243 PRO B O 1
ATOM 5691 N N . SER B 1 244 ? 42.712 -23.832 -48.077 1.00 49.00 244 SER B N 1
ATOM 5692 C CA . SER B 1 244 ? 43.263 -24.907 -47.262 1.00 51.46 244 SER B CA 1
ATOM 5693 C C . SER B 1 244 ? 43.683 -24.420 -45.883 1.00 52.83 244 SER B C 1
ATOM 5694 O O . SER B 1 244 ? 44.526 -23.533 -45.752 1.00 48.28 244 SER B O 1
ATOM 5697 N N . TYR B 1 245 ? 43.088 -25.015 -44.856 1.00 55.82 245 TYR B N 1
ATOM 5698 C CA . TYR B 1 245 ? 43.379 -24.648 -43.478 1.00 51.68 245 TYR B CA 1
ATOM 5699 C C . TYR B 1 245 ? 44.674 -25.306 -43.015 1.00 53.12 245 TYR B C 1
ATOM 5700 O O . TYR B 1 245 ? 45.315 -24.844 -42.072 1.00 57.13 245 TYR B O 1
ATOM 5709 N N . SER B 1 246 ? 45.052 -26.389 -43.689 1.00 50.14 246 SER B N 1
ATOM 5710 C CA . SER B 1 246 ? 46.289 -27.096 -43.379 1.00 51.16 246 SER B CA 1
ATOM 5711 C C . SER B 1 246 ? 47.493 -26.380 -43.981 1.00 54.80 246 SER B C 1
ATOM 5712 O O . SER B 1 246 ? 48.570 -26.346 -43.384 1.00 61.24 246 SER B O 1
ATOM 5715 N N . ALA B 1 247 ? 47.303 -25.812 -45.167 1.00 53.27 247 ALA B N 1
ATOM 5716 C CA . ALA B 1 247 ? 48.357 -25.055 -45.830 1.00 49.45 247 ALA B CA 1
ATOM 5717 C C . ALA B 1 247 ? 48.676 -23.781 -45.057 1.00 50.25 247 ALA B C 1
ATOM 5718 O O . ALA B 1 247 ? 49.841 -23.424 -44.887 1.00 53.47 247 ALA B O 1
ATOM 5720 N N . ASN B 1 248 ? 47.635 -23.096 -44.594 1.00 59.19 248 ASN B N 1
ATOM 5721 C CA . ASN B 1 248 ? 47.813 -21.877 -43.815 1.00 59.96 248 ASN B CA 1
ATOM 5722 C C . ASN B 1 248 ? 48.502 -22.172 -42.489 1.00 54.56 248 ASN B C 1
ATOM 5723 O O . ASN B 1 248 ? 49.300 -21.373 -41.999 1.00 55.33 248 ASN B O 1
ATOM 5728 N N . ALA B 1 249 ? 48.187 -23.329 -41.917 1.00 51.75 249 ALA B N 1
ATOM 5729 C CA . ALA B 1 249 ? 48.792 -23.758 -40.663 1.00 56.97 249 ALA B CA 1
ATOM 5730 C C . ALA B 1 249 ? 50.247 -24.170 -40.864 1.00 53.66 249 ALA B C 1
ATOM 5731 O O . ALA B 1 249 ? 51.047 -24.131 -39.933 1.00 56.06 249 ALA B O 1
ATOM 5733 N N . ALA B 1 250 ? 50.582 -24.577 -42.083 1.00 57.12 250 ALA B N 1
ATOM 5734 C CA . ALA B 1 250 ? 51.946 -24.983 -42.398 1.00 53.41 250 ALA B CA 1
ATOM 5735 C C . ALA B 1 250 ? 52.880 -23.781 -42.509 1.00 53.89 250 ALA B C 1
ATOM 5736 O O . ALA B 1 250 ? 54.037 -23.844 -42.094 1.00 61.61 250 ALA B O 1
ATOM 5738 N N . THR B 1 251 ? 52.370 -22.689 -43.068 1.00 57.15 251 THR B N 1
ATOM 5739 C CA . THR B 1 251 ? 53.189 -21.510 -43.337 1.00 58.83 251 THR B CA 1
ATOM 5740 C C . THR B 1 251 ? 53.124 -20.453 -42.235 1.00 58.74 251 THR B C 1
ATOM 5741 O O . THR B 1 251 ? 54.093 -19.728 -42.011 1.00 62.51 251 THR B O 1
ATOM 5745 N N . THR B 1 252 ? 51.985 -20.360 -41.555 1.00 59.62 252 THR B N 1
ATOM 5746 C CA . THR B 1 252 ? 51.792 -19.323 -40.544 1.00 57.61 252 THR B CA 1
ATOM 5747 C C . THR B 1 252 ? 51.566 -19.884 -39.143 1.00 56.85 252 THR B C 1
ATOM 5748 O O . THR B 1 252 ? 51.594 -19.144 -38.160 1.00 56.32 252 THR B O 1
ATOM 5752 N N . GLY B 1 253 ? 51.344 -21.191 -39.055 1.00 57.10 253 GLY B N 1
ATOM 5753 C CA . GLY B 1 253 ? 51.084 -21.829 -37.779 1.00 55.64 253 GLY B CA 1
ATOM 5754 C C . GLY B 1 253 ? 52.111 -22.887 -37.426 1.00 54.89 253 GLY B C 1
ATOM 5755 O O . GLY B 1 253 ? 53.273 -22.794 -37.816 1.00 57.12 253 GLY B O 1
ATOM 5756 N N . SER B 1 254 ? 51.670 -23.898 -36.684 1.00 54.10 254 SER B N 1
ATOM 5757 C CA . SER B 1 254 ? 52.541 -24.980 -36.243 1.00 50.67 254 SER B CA 1
ATOM 5758 C C . SER B 1 254 ? 51.690 -26.136 -35.726 1.00 54.81 254 SER B C 1
ATOM 5759 O O . SER B 1 254 ? 50.523 -25.938 -35.388 1.00 55.85 254 SER B O 1
ATOM 5762 N N . PRO B 1 255 ? 52.264 -27.351 -35.675 1.00 46.44 255 PRO B N 1
ATOM 5763 C CA . PRO B 1 255 ? 51.557 -28.512 -35.120 1.00 45.65 255 PRO B CA 1
ATOM 5764 C C . PRO B 1 255 ? 51.057 -28.281 -33.695 1.00 48.77 255 PRO B C 1
ATOM 5765 O O . PRO B 1 255 ? 50.063 -28.879 -33.289 1.00 44.39 255 PRO B O 1
ATOM 5769 N N . PHE B 1 256 ? 51.753 -27.434 -32.944 1.00 49.97 256 PHE B N 1
ATOM 5770 C CA . PHE B 1 256 ? 51.345 -27.093 -31.587 1.00 45.01 256 PHE B CA 1
ATOM 5771 C C . PHE B 1 256 ? 50.213 -26.067 -31.592 1.00 49.77 256 PHE B C 1
ATOM 5772 O O . PHE B 1 256 ? 49.256 -26.181 -30.826 1.00 50.86 256 PHE B O 1
ATOM 5780 N N . ASP B 1 257 ? 50.331 -25.064 -32.456 1.00 48.89 257 ASP B N 1
ATOM 5781 C CA . ASP B 1 257 ? 49.357 -23.978 -32.510 1.00 51.89 257 ASP B CA 1
ATOM 5782 C C . ASP B 1 257 ? 48.133 -24.349 -33.346 1.00 49.81 257 ASP B C 1
ATOM 5783 O O . ASP B 1 257 ? 47.075 -23.734 -33.217 1.00 41.38 257 ASP B O 1
ATOM 5788 N N . ASN B 1 258 ? 48.284 -25.356 -34.200 1.00 51.77 258 ASN B N 1
ATOM 5789 C CA . ASN B 1 258 ? 47.193 -25.822 -35.053 1.00 47.76 258 ASN B CA 1
ATOM 5790 C C . ASN B 1 258 ? 47.204 -27.342 -35.182 1.00 49.77 258 ASN B C 1
ATOM 5791 O O . ASN B 1 258 ? 47.457 -27.874 -36.261 1.00 47.24 258 ASN B O 1
ATOM 5796 N N . PRO B 1 259 ? 46.918 -28.048 -34.077 1.00 49.22 259 PRO B N 1
ATOM 5797 C CA . PRO B 1 259 ? 47.081 -29.507 -34.025 1.00 45.66 259 PRO B CA 1
ATOM 5798 C C . PRO B 1 259 ? 46.138 -30.289 -34.937 1.00 44.36 259 PRO B C 1
ATOM 5799 O O . PRO B 1 259 ? 46.551 -31.307 -35.491 1.00 51.03 259 PRO B O 1
ATOM 5803 N N . LEU B 1 260 ? 44.901 -29.829 -35.092 1.00 49.95 260 LEU B N 1
ATOM 5804 C CA . LEU B 1 260 ? 43.925 -30.560 -35.896 1.00 44.73 260 LEU B CA 1
ATOM 5805 C C . LEU B 1 260 ? 43.921 -30.116 -37.355 1.00 38.09 260 LEU B C 1
ATOM 5806 O O . LEU B 1 260 ? 43.967 -30.945 -38.263 1.00 42.69 260 LEU B O 1
ATOM 5811 N N . SER B 1 261 ? 43.869 -28.806 -37.572 1.00 40.39 261 SER B N 1
ATOM 5812 C CA . SER B 1 261 ? 43.740 -28.249 -38.915 1.00 43.55 261 SER B CA 1
ATOM 5813 C C . SER B 1 261 ? 44.930 -28.560 -39.818 1.00 48.14 261 SER B C 1
ATOM 5814 O O . SER B 1 261 ? 44.771 -28.728 -41.026 1.00 48.59 261 SER B O 1
ATOM 5817 N N . SER B 1 262 ? 46.119 -28.643 -39.230 1.00 46.90 262 SER B N 1
ATOM 5818 C CA . SER B 1 262 ? 47.347 -28.802 -40.004 1.00 46.91 262 SER B CA 1
ATOM 5819 C C . SER B 1 262 ? 47.544 -30.207 -40.571 1.00 47.53 262 SER B C 1
ATOM 5820 O O . SER B 1 262 ? 48.413 -30.415 -41.418 1.00 51.66 262 SER B O 1
ATOM 5823 N N . ARG B 1 263 ? 46.751 -31.171 -40.113 1.00 42.86 263 ARG B N 1
ATOM 5824 C CA . ARG B 1 263 ? 46.965 -32.556 -40.524 1.00 45.47 263 ARG B CA 1
ATOM 5825 C C . ARG B 1 263 ? 45.682 -33.337 -40.803 1.00 41.93 263 ARG B C 1
ATOM 5826 O O . ARG B 1 263 ? 45.740 -34.480 -41.253 1.00 43.67 263 ARG B O 1
ATOM 5834 N N . LEU B 1 264 ? 44.529 -32.729 -40.543 1.00 51.88 264 LEU B N 1
ATOM 5835 C CA . LEU B 1 264 ? 43.256 -33.431 -40.693 1.00 52.81 264 LEU B CA 1
ATOM 5836 C C . LEU B 1 264 ? 42.300 -32.713 -41.636 1.00 46.54 264 LEU B C 1
ATOM 5837 O O . LEU B 1 264 ? 41.148 -33.119 -41.788 1.00 54.71 264 LEU B O 1
ATOM 5842 N N . ASP B 1 265 ? 42.777 -31.646 -42.266 1.00 45.27 265 ASP B N 1
ATOM 5843 C CA . ASP B 1 265 ? 41.926 -30.834 -43.128 1.00 53.26 265 ASP B CA 1
ATOM 5844 C C . ASP B 1 265 ? 41.507 -31.573 -44.396 1.00 45.90 265 ASP B C 1
ATOM 5845 O O . ASP B 1 265 ? 42.348 -32.011 -45.181 1.00 52.07 265 ASP B O 1
ATOM 5850 N N . GLU B 1 266 ? 40.199 -31.705 -44.586 1.00 51.54 266 GLU B N 1
ATOM 5851 C CA . GLU B 1 266 ? 39.649 -32.291 -45.802 1.00 51.59 266 GLU B CA 1
ATOM 5852 C C . GLU B 1 266 ? 39.071 -31.192 -46.685 1.00 50.67 266 GLU B C 1
ATOM 5853 O O . GLU B 1 266 ? 38.039 -30.603 -46.362 1.00 47.63 266 GLU B O 1
ATOM 5859 N N . ASN B 1 267 ? 39.737 -30.920 -47.802 1.00 49.98 267 ASN B N 1
ATOM 5860 C CA . ASN B 1 267 ? 39.353 -29.814 -48.671 1.00 57.07 267 ASN B CA 1
ATOM 5861 C C . ASN B 1 267 ? 38.057 -30.067 -49.437 1.00 54.43 267 ASN B C 1
ATOM 5862 O O . ASN B 1 267 ? 37.956 -31.020 -50.210 1.00 56.78 267 ASN B O 1
ATOM 5867 N N . ASP B 1 268 ? 37.067 -29.206 -49.216 1.00 54.10 268 ASP B N 1
ATOM 5868 C CA . ASP B 1 268 ? 35.808 -29.277 -49.950 1.00 56.98 268 ASP B CA 1
ATOM 5869 C C . ASP B 1 268 ? 35.963 -28.569 -51.290 1.00 53.84 268 ASP B C 1
ATOM 5870 O O . ASP B 1 268 ? 35.551 -27.420 -51.447 1.00 57.43 268 ASP B O 1
ATOM 5875 N N . ALA B 1 269 ? 36.553 -29.264 -52.255 1.00 54.20 269 ALA B N 1
ATOM 5876 C CA . ALA B 1 269 ? 36.931 -28.646 -53.520 1.00 59.21 269 ALA B CA 1
ATOM 5877 C C . ALA B 1 269 ? 35.818 -28.695 -54.561 1.00 57.46 269 ALA B C 1
ATOM 5878 O O . ALA B 1 269 ? 34.900 -29.511 -54.473 1.00 48.04 269 ALA B O 1
ATOM 5880 N N . ILE B 1 270 ? 35.910 -27.804 -55.543 1.00 60.48 270 ILE B N 1
ATOM 5881 C CA . ILE B 1 270 ? 35.015 -27.821 -56.691 1.00 56.87 270 ILE B CA 1
ATOM 5882 C C . ILE B 1 270 ? 35.511 -28.838 -57.712 1.00 56.67 270 ILE B C 1
ATOM 5883 O O . ILE B 1 270 ? 36.684 -28.830 -58.087 1.00 58.38 270 ILE B O 1
ATOM 5888 N N . LEU B 1 271 ? 34.617 -29.710 -58.163 1.00 53.53 271 LEU B N 1
ATOM 5889 C CA . LEU B 1 271 ? 34.987 -30.754 -59.108 1.00 50.26 271 LEU B CA 1
ATOM 5890 C C . LEU B 1 271 ? 34.402 -30.456 -60.485 1.00 51.25 271 LEU B C 1
ATOM 5891 O O . LEU B 1 271 ? 33.194 -30.557 -60.686 1.00 55.82 271 LEU B O 1
ATOM 5896 N N . VAL B 1 272 ? 35.262 -30.091 -61.431 1.00 50.56 272 VAL B N 1
ATOM 5897 C CA . VAL B 1 272 ? 34.812 -29.672 -62.758 1.00 52.40 272 VAL B CA 1
ATOM 5898 C C . VAL B 1 272 ? 35.179 -30.672 -63.853 1.00 53.56 272 VAL B C 1
ATOM 5899 O O . VAL B 1 272 ? 36.342 -31.050 -63.996 1.00 54.55 272 VAL B O 1
ATOM 5903 N N . LEU B 1 273 ? 34.182 -31.092 -64.627 1.00 51.94 273 LEU B N 1
ATOM 5904 C CA . LEU B 1 273 ? 34.419 -31.946 -65.787 1.00 56.07 273 LEU B CA 1
ATOM 5905 C C . LEU B 1 273 ? 34.326 -31.154 -67.086 1.00 62.66 273 LEU B C 1
ATOM 5906 O O . LEU B 1 273 ? 33.337 -30.465 -67.334 1.00 61.92 273 LEU B O 1
ATOM 5911 N N . ASP B 1 274 ? 35.362 -31.258 -67.912 1.00 63.74 274 ASP B N 1
ATOM 5912 C CA . ASP B 1 274 ? 35.363 -30.618 -69.221 1.00 61.54 274 ASP B CA 1
ATOM 5913 C C . ASP B 1 274 ? 35.545 -31.670 -70.310 1.00 59.62 274 ASP B C 1
ATOM 5914 O O . ASP B 1 274 ? 36.672 -32.042 -70.640 1.00 65.49 274 ASP B O 1
ATOM 5919 N N . GLN B 1 275 ? 34.426 -32.139 -70.859 1.00 56.64 275 GLN B N 1
ATOM 5920 C CA . GLN B 1 275 ? 34.420 -33.156 -71.910 1.00 65.71 275 GLN B CA 1
ATOM 5921 C C . GLN B 1 275 ? 35.171 -34.420 -71.494 1.00 60.44 275 GLN B C 1
ATOM 5922 O O . GLN B 1 275 ? 35.922 -34.996 -72.281 1.00 52.05 275 GLN B O 1
ATOM 5928 N N . VAL B 1 276 ? 34.963 -34.842 -70.251 1.00 56.84 276 VAL B N 1
ATOM 5929 C CA . VAL B 1 276 ? 35.569 -36.067 -69.743 1.00 56.59 276 VAL B CA 1
ATOM 5930 C C . VAL B 1 276 ? 34.937 -37.298 -70.383 1.00 56.08 276 VAL B C 1
ATOM 5931 O O . VAL B 1 276 ? 33.713 -37.418 -70.445 1.00 52.37 276 VAL B O 1
ATOM 5935 N N . LEU B 1 277 ? 35.778 -38.209 -70.863 1.00 60.02 277 LEU B N 1
ATOM 5936 C CA . LEU B 1 277 ? 35.300 -39.469 -71.418 1.00 55.92 277 LEU B CA 1
ATOM 5937 C C . LEU B 1 277 ? 35.057 -40.495 -70.320 1.00 54.37 277 LEU B C 1
ATOM 5938 O O . LEU B 1 277 ? 35.998 -40.979 -69.692 1.00 57.76 277 LEU B O 1
ATOM 5943 N N . ILE B 1 278 ? 33.789 -40.817 -70.086 1.00 48.07 278 ILE B N 1
ATOM 5944 C CA . ILE B 1 278 ? 33.434 -41.863 -69.136 1.00 60.00 278 ILE B CA 1
ATOM 5945 C C . ILE B 1 278 ? 33.186 -43.175 -69.864 1.00 55.12 278 ILE B C 1
ATOM 5946 O O . ILE B 1 278 ? 32.185 -43.314 -70.566 1.00 60.64 278 ILE B O 1
ATOM 5951 N N . PRO B 1 279 ? 34.099 -44.144 -69.700 1.00 50.36 279 PRO B N 1
ATOM 5952 C CA . PRO B 1 279 ? 33.963 -45.456 -70.341 1.00 56.36 279 PRO B CA 1
ATOM 5953 C C . PRO B 1 279 ? 32.674 -46.155 -69.918 1.00 57.86 279 PRO B C 1
ATOM 5954 O O . PRO B 1 279 ? 32.193 -45.921 -68.809 1.00 54.92 279 PRO B O 1
ATOM 5958 N N . TRP B 1 280 ? 32.127 -46.997 -70.791 1.00 64.83 280 TRP B N 1
ATOM 5959 C CA . TRP B 1 280 ? 30.902 -47.731 -70.484 1.00 67.93 280 TRP B CA 1
ATOM 5960 C C . TRP B 1 280 ? 31.073 -48.639 -69.272 1.00 68.99 280 TRP B C 1
ATOM 5961 O O . TRP B 1 280 ? 30.108 -48.936 -68.567 1.00 69.01 280 TRP B O 1
ATOM 5972 N N . GLU B 1 281 ? 32.305 -49.075 -69.032 1.00 64.08 281 GLU B N 1
ATOM 5973 C CA . GLU B 1 281 ? 32.603 -49.930 -67.891 1.00 58.33 281 GLU B CA 1
ATOM 5974 C C . GLU B 1 281 ? 32.562 -49.151 -66.575 1.00 61.17 281 GLU B C 1
ATOM 5975 O O . GLU B 1 281 ? 32.690 -49.732 -65.499 1.00 64.82 281 GLU B O 1
ATOM 5981 N N . ASN B 1 282 ? 32.381 -47.836 -66.663 1.00 57.71 282 ASN B N 1
ATOM 5982 C CA . ASN B 1 282 ? 32.343 -46.995 -65.472 1.00 61.90 282 ASN B CA 1
ATOM 5983 C C . ASN B 1 282 ? 30.942 -46.475 -65.170 1.00 59.61 282 ASN B C 1
ATOM 5984 O O . ASN B 1 282 ? 30.701 -45.897 -64.110 1.00 53.74 282 ASN B O 1
ATOM 5989 N N . VAL B 1 283 ? 30.021 -46.683 -66.105 1.00 61.54 283 VAL B N 1
ATOM 5990 C CA . VAL B 1 283 ? 28.648 -46.220 -65.942 1.00 61.40 283 VAL B CA 1
ATOM 5991 C C . VAL B 1 283 ? 27.845 -47.192 -65.084 1.00 61.18 283 VAL B C 1
ATOM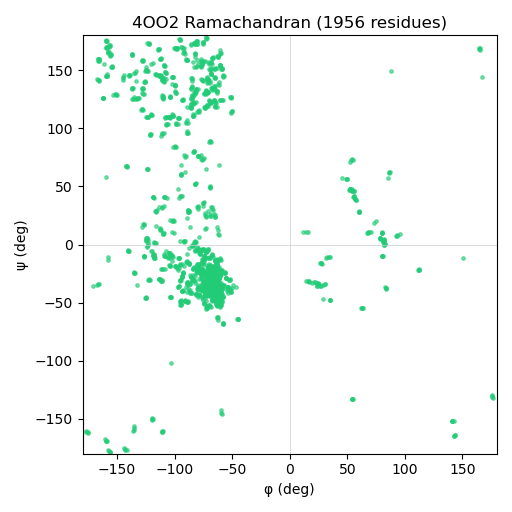 5992 O O . VAL B 1 283 ? 27.906 -48.405 -65.286 1.00 60.18 283 VAL B O 1
ATOM 5996 N N . PHE B 1 284 ? 27.097 -46.658 -64.123 1.00 59.34 284 PHE B N 1
ATOM 5997 C CA . PHE B 1 284 ? 26.211 -47.477 -63.305 1.00 59.24 284 PHE B CA 1
ATOM 5998 C C . PHE B 1 284 ? 24.760 -47.307 -63.745 1.00 66.38 284 PHE B C 1
ATOM 5999 O O . PHE B 1 284 ? 24.023 -48.284 -63.875 1.00 64.54 284 PHE B O 1
ATOM 6007 N N . VAL B 1 285 ? 24.353 -46.060 -63.970 1.00 60.36 285 VAL B N 1
ATOM 6008 C CA . VAL B 1 285 ? 23.006 -45.769 -64.448 1.00 59.31 285 VAL B CA 1
ATOM 6009 C C . VAL B 1 285 ? 23.050 -44.707 -65.544 1.00 65.37 285 VAL B C 1
ATOM 6010 O O . VAL B 1 285 ? 23.727 -43.689 -65.404 1.00 63.88 285 VAL B O 1
ATOM 6014 N N . TYR B 1 286 ? 22.326 -44.948 -66.633 1.00 69.55 286 TYR B N 1
ATOM 6015 C CA . TYR B 1 286 ? 22.237 -43.976 -67.716 1.00 72.73 286 TYR B CA 1
ATOM 6016 C C . TYR B 1 286 ? 20.916 -44.086 -68.471 1.00 74.64 286 TYR B C 1
ATOM 6017 O O . TYR B 1 286 ? 20.518 -45.172 -68.892 1.00 76.08 286 TYR B O 1
ATOM 6026 N N . GLY B 1 287 ? 20.241 -42.953 -68.637 1.00 72.56 287 GLY B N 1
ATOM 6027 C CA . GLY B 1 287 ? 18.986 -42.902 -69.367 1.00 82.26 287 GLY B CA 1
ATOM 6028 C C . GLY B 1 287 ? 17.778 -43.271 -68.529 1.00 84.09 287 GLY B C 1
ATOM 6029 O O . GLY B 1 287 ? 16.707 -42.683 -68.678 1.00 76.00 287 GLY B O 1
ATOM 6030 N N . ASN B 1 288 ? 17.950 -44.247 -67.644 1.00 89.58 288 ASN B N 1
ATOM 6031 C CA . ASN B 1 288 ? 16.875 -44.684 -66.764 1.00 85.56 288 ASN B CA 1
ATOM 6032 C C . ASN B 1 288 ? 16.549 -43.604 -65.740 1.00 82.57 288 ASN B C 1
ATOM 6033 O O . ASN B 1 288 ? 17.118 -43.582 -64.649 1.00 78.62 288 ASN B O 1
ATOM 6038 N N . LEU B 1 289 ? 15.628 -42.712 -66.097 1.00 87.85 289 LEU B N 1
ATOM 6039 C CA . LEU B 1 289 ? 15.279 -41.579 -65.244 1.00 85.19 289 LEU B CA 1
ATOM 6040 C C . LEU B 1 289 ? 14.687 -42.014 -63.909 1.00 81.10 289 LEU B C 1
ATOM 6041 O O . LEU B 1 289 ? 14.703 -41.255 -62.940 1.00 72.55 289 LEU B O 1
ATOM 6046 N N . GLY B 1 290 ? 14.164 -43.233 -63.859 1.00 84.01 290 GLY B N 1
ATOM 6047 C CA . GLY B 1 290 ? 13.579 -43.741 -62.635 1.00 83.93 290 GLY B CA 1
ATOM 6048 C C . GLY B 1 290 ? 14.634 -44.119 -61.616 1.00 80.56 290 GLY B C 1
ATOM 6049 O O . GLY B 1 290 ? 14.584 -43.676 -60.471 1.00 79.71 290 GLY B O 1
ATOM 6050 N N . LYS B 1 291 ? 15.609 -44.917 -62.042 1.00 82.92 291 LYS B N 1
ATOM 6051 C CA . LYS B 1 291 ? 16.653 -45.401 -61.145 1.00 82.15 291 LYS B CA 1
ATOM 6052 C C . LYS B 1 291 ? 17.553 -44.284 -60.612 1.00 82.03 291 LYS B C 1
ATOM 6053 O O . LYS B 1 291 ? 18.096 -44.397 -59.515 1.00 85.08 291 LYS B O 1
ATOM 6059 N N . VAL B 1 292 ? 17.714 -43.212 -61.384 1.00 84.06 292 VAL B N 1
ATOM 6060 C CA . VAL B 1 292 ? 18.512 -42.071 -60.941 1.00 85.79 292 VAL B CA 1
ATOM 6061 C C . VAL B 1 292 ? 17.820 -41.324 -59.806 1.00 82.13 292 VAL B C 1
ATOM 6062 O O . VAL B 1 292 ? 18.463 -40.889 -58.849 1.00 83.00 292 VAL B O 1
ATOM 6066 N N . HIS B 1 293 ? 16.503 -41.192 -59.918 1.00 85.09 293 HIS B N 1
ATOM 6067 C CA . HIS B 1 293 ? 15.692 -40.546 -58.891 1.00 89.62 293 HIS B CA 1
ATOM 6068 C C . HIS B 1 293 ? 15.550 -41.447 -57.672 1.00 89.10 293 HIS B C 1
ATOM 6069 O O . HIS B 1 293 ? 15.580 -40.990 -56.531 1.00 90.58 293 HIS B O 1
ATOM 6076 N N . LEU B 1 294 ? 15.395 -42.738 -57.935 1.00 85.49 294 LEU B N 1
ATOM 6077 C CA . LEU B 1 294 ? 15.159 -43.721 -56.885 1.00 85.08 294 LEU B CA 1
ATOM 6078 C C . LEU B 1 294 ? 16.421 -44.058 -56.079 1.00 87.18 294 LEU B C 1
ATOM 6079 O O . LEU B 1 294 ? 16.334 -44.660 -55.007 1.00 89.65 294 LEU B O 1
ATOM 6084 N N . LEU B 1 295 ? 17.585 -43.675 -56.599 1.00 86.99 295 LEU B N 1
ATOM 6085 C CA . LEU B 1 295 ? 18.866 -44.053 -56.006 1.00 80.63 295 LEU B CA 1
ATOM 6086 C C . LEU B 1 295 ? 19.078 -43.518 -54.595 1.00 83.07 295 LEU B C 1
ATOM 6087 O O . LEU B 1 295 ? 19.665 -44.195 -53.753 1.00 78.16 295 LEU B O 1
ATOM 6092 N N . ALA B 1 296 ? 18.597 -42.306 -54.338 1.00 84.77 296 ALA B N 1
ATOM 6093 C CA . ALA B 1 296 ? 18.810 -41.653 -53.049 1.00 85.71 296 ALA B CA 1
ATOM 6094 C C . ALA B 1 296 ? 17.991 -42.257 -51.913 1.00 88.45 296 ALA B C 1
ATOM 6095 O O . ALA B 1 296 ? 17.864 -41.659 -50.844 1.00 93.05 296 ALA B O 1
ATOM 6097 N N . GLY B 1 297 ? 17.442 -43.442 -52.141 1.00 83.83 297 GLY B N 1
ATOM 6098 C CA . GLY B 1 297 ? 16.613 -44.089 -51.148 1.00 74.40 297 GLY B CA 1
ATOM 6099 C C . GLY B 1 297 ? 16.529 -45.583 -51.344 1.00 77.84 297 GLY B C 1
ATOM 6100 O O . GLY B 1 297 ? 16.037 -46.299 -50.474 1.00 86.73 297 GLY B O 1
ATOM 6101 N N . GLN B 1 298 ? 17.021 -46.066 -52.479 1.00 82.47 298 GLN B N 1
ATOM 6102 C CA . GLN B 1 298 ? 16.892 -47.484 -52.775 1.00 88.23 298 GLN B CA 1
ATOM 6103 C C . GLN B 1 298 ? 18.269 -48.139 -52.889 1.00 82.95 298 GLN B C 1
ATOM 6104 O O . GLN B 1 298 ? 18.383 -49.363 -52.953 1.00 82.65 298 GLN B O 1
ATOM 6110 N N . SER B 1 299 ? 19.317 -47.319 -52.873 1.00 77.66 299 SER B N 1
ATOM 6111 C CA . SER B 1 299 ? 20.677 -47.832 -52.998 1.00 74.73 299 SER B CA 1
ATOM 6112 C C . SER B 1 299 ? 21.158 -48.508 -51.723 1.00 69.50 299 SER B C 1
ATOM 6113 O O . SER B 1 299 ? 22.049 -49.356 -51.761 1.00 73.82 299 SER B O 1
ATOM 6116 N N . GLY B 1 300 ? 20.572 -48.121 -50.595 1.00 72.09 300 GLY B N 1
ATOM 6117 C CA . GLY B 1 300 ? 20.955 -48.677 -49.311 1.00 65.68 300 GLY B CA 1
ATOM 6118 C C . GLY B 1 300 ? 22.127 -47.932 -48.706 1.00 66.41 300 GLY B C 1
ATOM 6119 O O . GLY B 1 300 ? 22.542 -48.215 -47.582 1.00 64.55 300 GLY B O 1
ATOM 6128 N N . ILE B 1 302 ? 22.227 -44.727 -47.852 1.00 57.23 302 ILE B N 1
ATOM 6129 C CA . ILE B 1 302 ? 21.794 -43.780 -46.829 1.00 56.53 302 ILE B CA 1
ATOM 6130 C C . ILE B 1 302 ? 21.686 -44.430 -45.447 1.00 50.72 302 ILE B C 1
ATOM 6131 O O . ILE B 1 302 ? 21.973 -43.793 -44.436 1.00 51.88 302 ILE B O 1
ATOM 6136 N N . GLU B 1 303 ? 21.294 -45.700 -45.404 1.00 52.92 303 GLU B N 1
ATOM 6137 C CA . GLU B 1 303 ? 21.210 -46.418 -44.136 1.00 48.85 303 GLU B CA 1
ATOM 6138 C C . GLU B 1 303 ? 22.591 -46.645 -43.530 1.00 54.42 303 GLU B C 1
ATOM 6139 O O . GLU B 1 303 ? 22.769 -46.543 -42.317 1.00 58.05 303 GLU B O 1
ATOM 6145 N N . ARG B 1 304 ? 23.566 -46.946 -44.382 1.00 51.80 304 ARG B N 1
ATOM 6146 C CA . ARG B 1 304 ? 24.915 -47.250 -43.921 1.00 46.21 304 ARG B CA 1
ATOM 6147 C C . ARG B 1 304 ? 25.748 -45.989 -43.710 1.00 42.11 304 ARG B C 1
ATOM 6148 O O . ARG B 1 304 ? 26.630 -45.958 -42.853 1.00 44.33 304 ARG B O 1
ATOM 6156 N N . ALA B 1 305 ? 25.466 -44.952 -44.493 1.00 46.89 305 ALA B N 1
ATOM 6157 C CA . ALA B 1 305 ? 26.177 -43.686 -44.358 1.00 47.36 305 ALA B CA 1
ATOM 6158 C C . ALA B 1 305 ? 25.820 -43.014 -43.038 1.00 47.11 305 ALA B C 1
ATOM 6159 O O . ALA B 1 305 ? 26.677 -42.431 -42.374 1.00 41.11 305 ALA B O 1
ATOM 6161 N N . THR B 1 306 ? 24.548 -43.101 -42.662 1.00 51.18 306 THR B N 1
ATOM 6162 C CA . THR B 1 306 ? 24.096 -42.580 -41.379 1.00 49.18 306 THR B CA 1
ATOM 6163 C C . THR B 1 306 ? 24.648 -43.434 -40.246 1.00 45.45 306 THR B C 1
ATOM 6164 O O . THR B 1 306 ? 24.969 -42.927 -39.174 1.00 45.78 306 THR B O 1
ATOM 6168 N N . PHE B 1 307 ? 24.753 -44.736 -40.496 1.00 46.63 307 PHE B N 1
ATOM 6169 C CA . PHE B 1 307 ? 25.341 -45.664 -39.539 1.00 42.23 307 PHE B CA 1
ATOM 6170 C C . PHE B 1 307 ? 26.815 -45.341 -39.316 1.00 42.05 307 PHE B C 1
ATOM 6171 O O . PHE B 1 307 ? 27.302 -45.356 -38.185 1.00 41.45 307 PHE B O 1
ATOM 6179 N N . HIS B 1 308 ? 27.518 -45.050 -40.407 1.00 43.57 308 HIS B N 1
ATOM 6180 C CA . HIS B 1 308 ? 28.932 -44.693 -40.350 1.00 43.28 308 HIS B CA 1
ATOM 6181 C C . HIS B 1 308 ? 29.152 -43.353 -39.656 1.00 45.20 308 HIS B C 1
ATOM 6182 O O . HIS B 1 308 ? 30.008 -43.231 -38.779 1.00 48.06 308 HIS B O 1
ATOM 6189 N N . GLY B 1 309 ? 28.378 -42.351 -40.059 1.00 44.72 309 GLY B N 1
ATOM 6190 C CA . GLY B 1 309 ? 28.517 -41.013 -39.516 1.00 50.77 309 GLY B CA 1
ATOM 6191 C C . GLY B 1 309 ? 28.170 -40.939 -38.044 1.00 46.35 309 GLY B C 1
ATOM 6192 O O . GLY B 1 309 ? 28.792 -40.194 -37.287 1.00 43.22 309 GLY B O 1
ATOM 6193 N N . CYS B 1 310 ? 27.169 -41.714 -37.638 1.00 47.52 310 CYS B N 1
ATOM 6194 C CA . CYS B 1 310 ? 26.739 -41.740 -36.247 1.00 42.33 310 CYS B CA 1
ATOM 6195 C C . CYS B 1 310 ? 27.810 -42.366 -35.365 1.00 46.54 310 CYS B C 1
ATOM 6196 O O . CYS B 1 310 ? 28.097 -41.875 -34.272 1.00 48.71 310 CYS B O 1
ATOM 6199 N N . THR B 1 311 ? 28.394 -43.457 -35.849 1.00 45.67 311 THR B N 1
ATOM 6200 C CA . THR B 1 311 ? 29.472 -44.134 -35.141 1.00 43.99 311 THR B CA 1
ATOM 6201 C C . THR B 1 311 ? 30.680 -43.212 -35.012 1.00 40.40 311 THR B C 1
ATOM 6202 O O . THR B 1 311 ? 31.323 -43.155 -33.964 1.00 40.47 311 THR B O 1
ATOM 6206 N N . ARG B 1 312 ? 30.980 -42.491 -36.087 1.00 43.96 312 ARG B N 1
ATOM 6207 C CA . ARG B 1 312 ? 32.107 -41.566 -36.105 1.00 46.19 312 ARG B CA 1
ATOM 6208 C C . ARG B 1 312 ? 31.886 -40.367 -35.185 1.00 46.30 312 ARG B C 1
ATOM 6209 O O . ARG B 1 312 ? 32.795 -39.957 -34.462 1.00 39.99 312 ARG B O 1
ATOM 6217 N N A LEU B 1 313 ? 30.680 -39.807 -35.224 0.53 44.06 313 LEU B N 1
ATOM 6218 N N B LEU B 1 313 ? 30.677 -39.810 -35.220 0.47 44.05 313 LEU B N 1
ATOM 6219 C CA A LEU B 1 313 ? 30.343 -38.653 -34.396 0.53 45.02 313 LEU B CA 1
ATOM 6220 C CA B LEU B 1 313 ? 30.333 -38.657 -34.392 0.47 44.98 313 LEU B CA 1
ATOM 6221 C C A LEU B 1 313 ? 30.414 -38.993 -32.910 0.53 45.87 313 LEU B C 1
ATOM 6222 C C B LEU B 1 313 ? 30.453 -39.009 -32.915 0.47 45.88 313 LEU B C 1
ATOM 6223 O O A LEU B 1 313 ? 30.810 -38.161 -32.094 0.53 47.03 313 LEU B O 1
ATOM 6224 O O B LEU B 1 313 ? 30.922 -38.203 -32.110 0.47 47.46 313 LEU B O 1
ATOM 6233 N N . ALA B 1 314 ? 30.026 -40.219 -32.568 1.00 43.37 314 ALA B N 1
ATOM 6234 C CA . ALA B 1 314 ? 30.123 -40.703 -31.196 1.00 40.76 314 ALA B CA 1
ATOM 6235 C C . ALA B 1 314 ? 31.577 -40.706 -30.738 1.00 44.84 314 ALA B C 1
ATOM 6236 O O . ALA B 1 314 ? 31.880 -40.370 -29.593 1.00 48.55 314 ALA B O 1
ATOM 6238 N N . VAL B 1 315 ? 32.471 -41.086 -31.646 1.00 41.74 315 VAL B N 1
ATOM 6239 C CA . VAL B 1 315 ? 33.902 -41.082 -31.370 1.00 40.84 315 VAL B CA 1
ATOM 6240 C C . VAL B 1 315 ? 34.435 -39.659 -31.217 1.00 41.94 315 VAL B C 1
ATOM 6241 O O . VAL B 1 315 ? 35.213 -39.376 -30.304 1.00 43.64 315 VAL B O 1
ATOM 6245 N N . LYS B 1 316 ? 34.006 -38.764 -32.103 1.00 47.89 316 LYS B N 1
ATOM 6246 C CA . LYS B 1 316 ? 34.459 -37.377 -32.061 1.00 46.85 316 LYS B CA 1
ATOM 6247 C C . LYS B 1 316 ? 34.024 -36.689 -30.773 1.00 42.52 316 LYS B C 1
ATOM 6248 O O . LYS B 1 316 ? 34.771 -35.893 -30.202 1.00 49.51 316 LYS B O 1
ATOM 6254 N N . LEU B 1 317 ? 32.817 -37.004 -30.315 1.00 41.08 317 LEU B N 1
ATOM 6255 C CA . LEU B 1 317 ? 32.294 -36.400 -29.098 1.00 42.53 317 LEU B CA 1
ATOM 6256 C C . LEU B 1 317 ? 33.112 -36.828 -27.885 1.00 40.05 317 LEU B C 1
ATOM 6257 O O . LEU B 1 317 ? 33.304 -36.046 -26.956 1.00 39.40 317 LEU B O 1
ATOM 6262 N N . GLU B 1 318 ? 33.592 -38.067 -27.901 1.00 38.25 318 GLU B N 1
ATOM 6263 C CA . GLU B 1 318 ? 34.475 -38.556 -26.847 1.00 42.51 318 GLU B CA 1
ATOM 6264 C C . GLU B 1 318 ? 35.765 -37.745 -26.808 1.00 44.01 318 GLU B C 1
ATOM 6265 O O . GLU B 1 318 ? 36.265 -37.408 -25.735 1.00 42.89 318 GLU B O 1
ATOM 6271 N N . PHE B 1 319 ? 36.296 -37.437 -27.987 1.00 40.30 319 PHE B N 1
ATOM 6272 C CA . PHE B 1 319 ? 37.510 -36.640 -28.103 1.00 39.16 319 PHE B CA 1
ATOM 6273 C C . PHE B 1 319 ? 37.302 -35.235 -27.543 1.00 42.35 319 PHE B C 1
ATOM 6274 O O . PHE B 1 319 ? 38.135 -34.726 -26.793 1.00 43.61 319 PHE B O 1
ATOM 6282 N N . ILE B 1 320 ? 36.185 -34.616 -27.912 1.00 36.48 320 ILE B N 1
ATOM 6283 C CA . ILE B 1 320 ? 35.857 -33.277 -27.436 1.00 40.95 320 ILE B CA 1
ATOM 6284 C C . ILE B 1 320 ? 35.534 -33.287 -25.941 1.00 42.69 320 ILE B C 1
ATOM 6285 O O . ILE B 1 320 ? 35.879 -32.353 -25.216 1.00 40.16 320 ILE B O 1
ATOM 6290 N N . ALA B 1 321 ? 34.881 -34.352 -25.483 1.00 41.70 321 ALA B N 1
ATOM 6291 C CA . ALA B 1 321 ? 34.548 -34.491 -24.069 1.00 39.19 321 ALA B CA 1
ATOM 6292 C C . ALA B 1 321 ? 35.813 -34.600 -23.225 1.00 40.47 321 ALA B C 1
ATOM 6293 O O . ALA B 1 321 ? 35.930 -33.960 -22.180 1.00 40.62 321 ALA B O 1
ATOM 6295 N N . GLY B 1 322 ? 36.756 -35.415 -23.687 1.00 41.78 322 GLY B N 1
ATOM 6296 C CA . GLY B 1 322 ? 38.036 -35.551 -23.016 1.00 39.19 322 GLY B CA 1
ATOM 6297 C C . GLY B 1 322 ? 38.804 -34.245 -23.041 1.00 41.82 322 GLY B C 1
ATOM 6298 O O . GLY B 1 322 ? 39.464 -33.884 -22.069 1.00 41.20 322 GLY B O 1
ATOM 6299 N N . LEU B 1 323 ? 38.710 -33.537 -24.162 1.00 44.77 323 LEU B N 1
ATOM 6300 C CA . LEU B 1 323 ? 39.337 -32.228 -24.309 1.00 40.69 323 LEU B CA 1
ATOM 6301 C C . LEU B 1 323 ? 38.755 -31.220 -23.326 1.00 41.68 323 LEU B C 1
ATOM 6302 O O . LEU B 1 323 ? 39.491 -30.507 -22.644 1.00 46.09 323 LEU B O 1
ATOM 6307 N N . LEU B 1 324 ? 37.428 -31.167 -23.265 1.00 42.22 324 LEU B N 1
ATOM 6308 C CA . LEU B 1 324 ? 36.730 -30.247 -22.375 1.00 38.46 324 LEU B CA 1
ATOM 6309 C C . LEU B 1 324 ? 37.047 -30.539 -20.912 1.00 40.41 324 LEU B C 1
ATOM 6310 O O . LEU B 1 324 ? 37.234 -29.619 -20.117 1.00 42.36 324 LEU B O 1
ATOM 6315 N N . ALA B 1 325 ? 37.103 -31.822 -20.565 1.00 39.68 325 ALA B N 1
ATOM 6316 C CA . ALA B 1 325 ? 37.399 -32.236 -19.197 1.00 38.32 325 ALA B CA 1
ATOM 6317 C C . ALA B 1 325 ? 38.783 -31.757 -18.769 1.00 46.61 325 ALA B C 1
ATOM 6318 O O . ALA B 1 325 ? 38.959 -31.262 -17.657 1.00 49.60 325 ALA B O 1
ATOM 6320 N N . LYS B 1 326 ? 39.760 -31.907 -19.658 1.00 43.88 326 LYS B N 1
ATOM 6321 C CA . LYS B 1 326 ? 41.113 -31.431 -19.397 1.00 45.80 326 LYS B CA 1
ATOM 6322 C C . LYS B 1 326 ? 41.139 -29.912 -19.279 1.00 50.00 326 LYS B C 1
ATOM 6323 O O . LYS B 1 326 ? 41.863 -29.356 -18.455 1.00 56.83 326 LYS B O 1
ATOM 6329 N N . ALA B 1 327 ? 40.340 -29.248 -20.108 1.00 47.00 327 ALA B N 1
ATOM 6330 C CA . ALA B 1 327 ? 40.271 -27.793 -20.106 1.00 47.28 327 ALA B CA 1
ATOM 6331 C C . ALA B 1 327 ? 39.677 -27.258 -18.807 1.00 51.81 327 ALA B C 1
ATOM 6332 O O . ALA B 1 327 ? 40.198 -26.309 -18.221 1.00 52.91 327 ALA B O 1
ATOM 6334 N N . LEU B 1 328 ? 38.587 -27.875 -18.361 1.00 51.41 328 LEU B N 1
ATOM 6335 C CA . LEU B 1 328 ? 37.915 -27.460 -17.135 1.00 52.54 328 LEU B CA 1
ATOM 6336 C C . LEU B 1 328 ? 38.761 -27.773 -15.909 1.00 55.12 328 LEU B C 1
ATOM 6337 O O . LEU B 1 328 ? 38.739 -27.043 -14.918 1.00 55.47 328 LEU B O 1
ATOM 6342 N N . ASP B 1 329 ? 39.506 -28.870 -15.989 1.00 59.66 329 ASP B N 1
ATOM 6343 C CA . ASP B 1 329 ? 40.390 -29.297 -14.912 1.00 57.78 329 ASP B CA 1
ATOM 6344 C C . ASP B 1 329 ? 41.570 -28.341 -14.765 1.00 50.30 329 ASP B C 1
ATOM 6345 O O . ASP B 1 329 ? 42.007 -28.049 -13.651 1.00 59.87 329 ASP B O 1
ATOM 6350 N N . ILE B 1 330 ? 42.064 -27.835 -15.889 1.00 54.80 330 ILE B N 1
ATOM 6351 C CA . ILE B 1 330 ? 43.185 -26.901 -15.880 1.00 59.69 330 ILE B CA 1
ATOM 6352 C C . ILE B 1 330 ? 42.742 -25.525 -15.383 1.00 55.78 330 ILE B C 1
ATOM 6353 O O . ILE B 1 330 ? 43.438 -24.888 -14.590 1.00 64.59 330 ILE B O 1
ATOM 6358 N N . THR B 1 331 ? 41.574 -25.080 -15.834 1.00 47.58 331 THR B N 1
ATOM 6359 C CA . THR B 1 331 ? 41.034 -23.794 -15.405 1.00 49.53 331 THR B CA 1
ATOM 6360 C C . THR B 1 331 ? 40.464 -23.878 -13.991 1.00 49.91 331 THR B C 1
ATOM 6361 O O . THR B 1 331 ? 40.231 -22.857 -13.346 1.00 47.62 331 THR B O 1
ATOM 6365 N N . GLY B 1 332 ? 40.244 -25.100 -13.514 1.00 51.80 332 GLY B N 1
ATOM 6366 C CA . GLY B 1 332 ? 39.732 -25.314 -12.172 1.00 52.68 332 GLY B CA 1
ATOM 6367 C C . GLY B 1 332 ? 38.228 -25.173 -12.068 1.00 54.80 332 GLY B C 1
ATOM 6368 O O . GLY B 1 332 ? 37.660 -25.263 -10.979 1.00 60.72 332 GLY B O 1
ATOM 6369 N N . ALA B 1 333 ? 37.579 -24.953 -13.206 1.00 59.01 333 ALA B N 1
ATOM 6370 C CA . ALA B 1 333 ? 36.131 -24.786 -13.242 1.00 59.32 333 ALA B CA 1
ATOM 6371 C C . ALA B 1 333 ? 35.380 -26.106 -13.070 1.00 60.37 333 ALA B C 1
ATOM 6372 O O . ALA B 1 333 ? 34.153 -26.121 -12.995 1.00 62.17 333 ALA B O 1
ATOM 6374 N N A LYS B 1 334 ? 36.124 -27.203 -13.002 0.59 59.89 334 LYS B N 1
ATOM 6375 N N B LYS B 1 334 ? 36.112 -27.216 -13.019 0.41 59.88 334 LYS B N 1
ATOM 6376 C CA A LYS B 1 334 ? 35.536 -28.530 -12.898 0.59 57.88 334 LYS B CA 1
ATOM 6377 C CA B LYS B 1 334 ? 35.477 -28.528 -12.919 0.41 58.85 334 LYS B CA 1
ATOM 6378 C C A LYS B 1 334 ? 34.882 -28.778 -11.543 0.59 63.42 334 LYS B C 1
ATOM 6379 C C B LYS B 1 334 ? 34.860 -28.770 -11.545 0.41 63.12 334 LYS B C 1
ATOM 6380 O O A LYS B 1 334 ? 34.031 -29.657 -11.403 0.59 64.13 334 LYS B O 1
ATOM 6381 O O B LYS B 1 334 ? 34.024 -29.658 -11.389 0.41 64.07 334 LYS B O 1
ATOM 6392 N N . ASP B 1 335 ? 35.273 -27.989 -10.552 1.00 67.10 335 ASP B N 1
ATOM 6393 C CA . ASP B 1 335 ? 34.758 -28.154 -9.198 1.00 66.23 335 ASP B CA 1
ATOM 6394 C C . ASP B 1 335 ? 33.352 -27.586 -9.016 1.00 61.49 335 ASP B C 1
ATOM 6395 O O . ASP B 1 335 ? 32.636 -27.978 -8.096 1.00 65.87 335 ASP B O 1
ATOM 6400 N N . PHE B 1 336 ? 32.961 -26.663 -9.888 1.00 60.31 336 PHE B N 1
ATOM 6401 C CA . PHE B 1 336 ? 31.652 -26.021 -9.787 1.00 63.43 336 PHE B CA 1
ATOM 6402 C C . PHE B 1 336 ? 30.539 -26.935 -10.296 1.00 65.60 336 PHE B C 1
ATOM 6403 O O . PHE B 1 336 ? 30.715 -27.658 -11.276 1.00 61.79 336 PHE B O 1
ATOM 6411 N N . ARG B 1 337 ? 29.393 -26.890 -9.622 1.00 56.41 337 ARG B N 1
ATOM 6412 C CA . ARG B 1 337 ? 28.274 -27.776 -9.926 1.00 47.68 337 ARG B CA 1
ATOM 6413 C C . ARG B 1 337 ? 27.650 -27.507 -11.294 1.00 50.49 337 ARG B C 1
ATOM 6414 O O . ARG B 1 337 ? 27.317 -28.442 -12.022 1.00 53.27 337 ARG B O 1
ATOM 6422 N N . GLY B 1 338 ? 27.494 -26.233 -11.639 1.00 49.88 338 GLY B N 1
ATOM 6423 C CA . GLY B 1 338 ? 26.879 -25.860 -12.901 1.00 50.41 338 GLY B CA 1
ATOM 6424 C C . GLY B 1 338 ? 27.677 -26.325 -14.103 1.00 51.56 338 GLY B C 1
ATOM 6425 O O . GLY B 1 338 ? 27.113 -26.728 -15.120 1.00 49.18 338 GLY B O 1
ATOM 6426 N N . VAL B 1 339 ? 28.999 -26.267 -13.980 1.00 53.16 339 VAL B N 1
ATOM 6427 C CA . VAL B 1 339 ? 29.897 -26.705 -15.041 1.00 46.09 339 VAL B CA 1
ATOM 6428 C C . VAL B 1 339 ? 29.813 -28.220 -15.227 1.00 47.35 339 VAL B C 1
ATOM 6429 O O . VAL B 1 339 ? 29.878 -28.726 -16.349 1.00 47.35 339 VAL B O 1
ATOM 6433 N N . GLN B 1 340 ? 29.643 -28.934 -14.119 1.00 55.15 340 GLN B N 1
ATOM 6434 C CA . GLN B 1 340 ? 29.569 -30.391 -14.144 1.00 52.06 340 GLN B CA 1
ATOM 6435 C C . GLN B 1 340 ? 28.285 -30.884 -14.804 1.00 51.46 340 GLN B C 1
ATOM 6436 O O . GLN B 1 340 ? 28.254 -31.970 -15.384 1.00 49.51 340 GLN B O 1
ATOM 6442 N N . THR B 1 341 ? 27.227 -30.085 -14.707 1.00 50.20 341 THR B N 1
ATOM 6443 C CA . THR B 1 341 ? 25.959 -30.422 -15.344 1.00 48.94 341 THR B CA 1
ATOM 6444 C C . THR B 1 341 ? 26.088 -30.397 -16.862 1.00 42.64 341 THR B C 1
ATOM 6445 O O . THR B 1 341 ? 25.591 -31.286 -17.552 1.00 43.23 341 THR B O 1
ATOM 6449 N N . ARG B 1 342 ? 26.765 -29.376 -17.375 1.00 37.69 342 ARG B N 1
ATOM 6450 C CA . ARG B 1 342 ? 26.931 -29.221 -18.815 1.00 43.59 342 ARG B CA 1
ATOM 6451 C C . ARG B 1 342 ? 27.978 -30.183 -19.363 1.00 44.78 342 ARG B C 1
ATOM 6452 O O . ARG B 1 342 ? 27.937 -30.551 -20.537 1.00 42.26 342 ARG B O 1
ATOM 6460 N N . LEU B 1 343 ? 28.914 -30.591 -18.512 1.00 46.56 343 LEU B N 1
ATOM 6461 C CA . LEU B 1 343 ? 29.883 -31.612 -18.889 1.00 40.07 343 LEU B CA 1
ATOM 6462 C C . LEU B 1 343 ? 29.177 -32.953 -19.050 1.00 45.65 343 LEU B C 1
ATOM 6463 O O . LEU B 1 343 ? 29.438 -33.695 -19.997 1.00 50.34 343 LEU B O 1
ATOM 6468 N N . GLY B 1 344 ? 28.280 -33.256 -18.117 1.00 45.36 344 GLY B N 1
ATOM 6469 C CA . GLY B 1 344 ? 27.469 -34.456 -18.198 1.00 46.05 344 GLY B CA 1
ATOM 6470 C C . GLY B 1 344 ? 26.511 -34.388 -19.371 1.00 45.51 344 GLY B C 1
ATOM 6471 O O . GLY B 1 344 ? 26.097 -35.415 -19.910 1.00 48.75 344 GLY B O 1
ATOM 6472 N N . GLU B 1 345 ? 26.155 -33.168 -19.763 1.00 41.76 345 GLU B N 1
ATOM 6473 C CA . GLU B 1 345 ? 25.290 -32.950 -20.915 1.00 44.07 345 GLU B CA 1
ATOM 6474 C C . GLU B 1 345 ? 26.003 -33.352 -22.202 1.00 47.07 345 GLU B C 1
ATOM 6475 O O . GLU B 1 345 ? 25.393 -33.918 -23.109 1.00 43.38 345 GLU B O 1
ATOM 6481 N N . VAL B 1 346 ? 27.296 -33.048 -22.276 1.00 40.76 346 VAL B N 1
ATOM 6482 C CA . VAL B 1 346 ? 28.116 -33.449 -23.414 1.00 42.50 346 VAL B CA 1
ATOM 6483 C C . VAL B 1 346 ? 28.221 -34.970 -23.465 1.00 45.45 346 VAL B C 1
ATOM 6484 O O . VAL B 1 346 ? 28.175 -35.575 -24.538 1.00 43.12 346 VAL B O 1
ATOM 6488 N N . LEU B 1 347 ? 28.348 -35.582 -22.292 1.00 44.32 347 LEU B N 1
ATOM 6489 C CA . LEU B 1 347 ? 28.415 -37.034 -22.183 1.00 44.20 347 LEU B CA 1
ATOM 6490 C C . LEU B 1 347 ? 27.083 -37.664 -22.575 1.00 45.77 347 LEU B C 1
ATOM 6491 O O . LEU B 1 347 ? 27.040 -38.792 -23.066 1.00 50.15 347 LEU B O 1
ATOM 6496 N N . ALA B 1 348 ? 25.998 -36.928 -22.350 1.00 47.61 348 ALA B N 1
ATOM 6497 C CA . ALA B 1 348 ? 24.664 -37.389 -22.718 1.00 51.72 348 ALA B CA 1
ATOM 6498 C C . ALA B 1 348 ? 24.528 -37.513 -24.230 1.00 48.08 348 ALA B C 1
ATOM 6499 O O . ALA B 1 348 ? 23.973 -38.490 -24.735 1.00 44.33 348 ALA B O 1
ATOM 6501 N N . TRP B 1 349 ? 25.034 -36.515 -24.947 1.00 42.67 349 TRP B N 1
ATOM 6502 C CA . TRP B 1 349 ? 25.028 -36.541 -26.404 1.00 41.68 349 TRP B CA 1
ATOM 6503 C C . TRP B 1 349 ? 25.923 -37.662 -26.920 1.00 46.98 349 TRP B C 1
ATOM 6504 O O . TRP B 1 349 ? 25.628 -38.285 -27.940 1.00 39.71 349 TRP B O 1
ATOM 6515 N N . ARG B 1 350 ? 27.016 -37.910 -26.204 1.00 45.36 350 ARG B N 1
ATOM 6516 C CA . ARG B 1 350 ? 27.936 -38.991 -26.540 1.00 42.69 350 ARG B CA 1
ATOM 6517 C C . ARG B 1 350 ? 27.228 -40.343 -26.472 1.00 41.63 350 ARG B C 1
ATOM 6518 O O . ARG B 1 350 ? 27.402 -41.190 -27.349 1.00 33.00 350 ARG B O 1
ATOM 6526 N N . ASN B 1 351 ? 26.433 -40.536 -25.424 1.00 41.14 351 ASN B N 1
ATOM 6527 C CA . ASN B 1 351 ? 25.676 -41.770 -25.249 1.00 40.48 351 ASN B CA 1
ATOM 6528 C C . ASN B 1 351 ? 24.576 -41.906 -26.294 1.00 46.28 351 ASN B C 1
ATOM 6529 O O . ASN B 1 351 ? 24.194 -43.015 -26.667 1.00 43.26 351 ASN B O 1
ATOM 6534 N N . LEU B 1 352 ? 24.070 -40.768 -26.757 1.00 46.69 352 LEU B N 1
ATOM 6535 C CA . LEU B 1 352 ? 22.979 -40.748 -27.723 1.00 43.12 352 LEU B CA 1
ATOM 6536 C C . LEU B 1 352 ? 23.380 -41.377 -29.051 1.00 45.44 352 LEU B C 1
ATOM 6537 O O . LEU B 1 352 ? 22.690 -42.257 -29.565 1.00 50.99 352 LEU B O 1
ATOM 6542 N N . PHE B 1 353 ? 24.501 -40.923 -29.601 1.00 40.85 353 PHE B N 1
ATOM 6543 C CA . PHE B 1 353 ? 24.950 -41.392 -30.905 1.00 43.09 353 PHE B CA 1
ATOM 6544 C C . PHE B 1 353 ? 25.536 -42.797 -30.819 1.00 41.38 353 PHE B C 1
ATOM 6545 O O . PHE B 1 353 ? 25.563 -43.526 -31.808 1.00 47.21 353 PHE B O 1
ATOM 6553 N N . TRP B 1 354 ? 26.006 -43.176 -29.636 1.00 41.72 354 TRP B N 1
ATOM 6554 C CA . TRP B 1 354 ? 26.427 -44.551 -29.415 1.00 39.43 354 TRP B CA 1
ATOM 6555 C C . TRP B 1 354 ? 25.211 -45.468 -29.375 1.00 39.25 354 TRP B C 1
ATOM 6556 O O . TRP B 1 354 ? 25.264 -46.605 -29.839 1.00 43.10 354 TRP B O 1
ATOM 6567 N N . SER B 1 355 ? 24.113 -44.959 -28.826 1.00 44.50 355 SER B N 1
ATOM 6568 C CA . SER B 1 355 ? 22.874 -45.724 -28.744 1.00 47.45 355 SER B CA 1
ATOM 6569 C C . SER B 1 355 ? 22.209 -45.832 -30.110 1.00 43.90 355 SER B C 1
ATOM 6570 O O . SER B 1 355 ? 21.684 -46.885 -30.473 1.00 44.96 355 SER B O 1
ATOM 6573 N N . LEU B 1 356 ? 22.228 -44.734 -30.861 1.00 41.49 356 LEU B N 1
ATOM 6574 C CA . LEU B 1 356 ? 21.716 -44.731 -32.225 1.00 37.78 356 LEU B CA 1
ATOM 6575 C C . LEU B 1 356 ? 22.516 -45.702 -33.084 1.00 43.87 356 LEU B C 1
ATOM 6576 O O . LEU B 1 356 ? 21.954 -46.431 -33.901 1.00 48.39 356 LEU B O 1
ATOM 6581 N N . SER B 1 357 ? 23.832 -45.707 -32.891 1.00 46.20 357 SER B N 1
ATOM 6582 C CA . SER B 1 357 ? 24.709 -46.632 -33.599 1.00 41.38 357 SER B CA 1
ATOM 6583 C C . SER B 1 357 ? 24.458 -48.069 -33.154 1.00 43.82 357 SER B C 1
ATOM 6584 O O . SER B 1 357 ? 24.465 -48.990 -33.971 1.00 43.80 357 SER B O 1
ATOM 6587 N N . ASP B 1 358 ? 24.240 -48.253 -31.855 1.00 46.24 358 ASP B N 1
ATOM 6588 C CA . ASP B 1 358 ? 23.922 -49.568 -31.309 1.00 45.02 358 ASP B CA 1
ATOM 6589 C C . ASP B 1 358 ? 22.599 -50.084 -31.860 1.00 41.22 358 ASP B C 1
ATOM 6590 O O . ASP B 1 358 ? 22.493 -51.240 -32.269 1.00 40.40 358 ASP B O 1
ATOM 6595 N N . ALA B 1 359 ? 21.594 -49.215 -31.871 1.00 38.30 359 ALA B N 1
ATOM 6596 C CA . ALA B 1 359 ? 20.278 -49.565 -32.388 1.00 39.90 359 ALA B CA 1
ATOM 6597 C C . ALA B 1 359 ? 20.339 -49.861 -33.881 1.00 47.51 359 ALA B C 1
ATOM 6598 O O . ALA B 1 359 ? 19.631 -50.736 -34.379 1.00 43.86 359 ALA B O 1
ATOM 6600 N N . ALA B 1 360 ? 21.187 -49.123 -34.590 1.00 41.90 360 ALA B N 1
ATOM 6601 C CA . ALA B 1 360 ? 21.346 -49.313 -36.025 1.00 42.87 360 ALA B CA 1
ATOM 6602 C C . ALA B 1 360 ? 21.972 -50.668 -36.339 1.00 47.26 360 ALA B C 1
ATOM 6603 O O . ALA B 1 360 ? 21.505 -51.390 -37.220 1.00 47.41 360 ALA B O 1
ATOM 6605 N N . ALA B 1 361 ? 23.025 -51.008 -35.606 1.00 46.73 361 ALA B N 1
ATOM 6606 C CA . ALA B 1 361 ? 23.764 -52.240 -35.849 1.00 46.82 361 ALA B CA 1
ATOM 6607 C C . ALA B 1 361 ? 23.043 -53.480 -35.325 1.00 47.16 361 ALA B C 1
ATOM 6608 O O . ALA B 1 361 ? 23.056 -54.530 -35.968 1.00 44.59 361 ALA B O 1
ATOM 6610 N N . ARG B 1 362 ? 22.410 -53.355 -34.163 1.00 45.71 362 ARG B N 1
ATOM 6611 C CA . ARG B 1 362 ? 21.863 -54.522 -33.475 1.00 44.74 362 ARG B CA 1
ATOM 6612 C C . ARG B 1 362 ? 20.379 -54.759 -33.751 1.00 43.39 362 ARG B C 1
ATOM 6613 O O . ARG B 1 362 ? 19.847 -55.818 -33.418 1.00 37.21 362 ARG B O 1
ATOM 6621 N N . ASN B 1 363 ? 19.713 -53.782 -34.358 1.00 45.01 363 ASN B N 1
ATOM 6622 C CA . ASN B 1 363 ? 18.336 -53.979 -34.807 1.00 41.15 363 ASN B CA 1
ATOM 6623 C C . ASN B 1 363 ? 18.177 -53.682 -36.300 1.00 45.62 363 ASN B C 1
ATOM 6624 O O . ASN B 1 363 ? 17.478 -52.743 -36.678 1.00 50.73 363 ASN B O 1
ATOM 6629 N N . PRO B 1 364 ? 18.830 -54.485 -37.157 1.00 45.90 364 PRO B N 1
ATOM 6630 C CA . PRO B 1 364 ? 18.836 -54.206 -38.595 1.00 44.97 364 PRO B CA 1
ATOM 6631 C C . PRO B 1 364 ? 17.582 -54.684 -39.317 1.00 49.18 364 PRO B C 1
ATOM 6632 O O . PRO B 1 364 ? 16.722 -55.333 -38.720 1.00 49.12 364 PRO B O 1
ATOM 6636 N N . VAL B 1 365 ? 17.493 -54.360 -40.602 1.00 46.62 365 VAL B N 1
ATOM 6637 C CA . VAL B 1 365 ? 16.387 -54.805 -41.438 1.00 46.37 365 VAL B CA 1
ATOM 6638 C C . VAL B 1 365 ? 16.912 -55.706 -42.553 1.00 51.08 365 VAL B C 1
ATOM 6639 O O . VAL B 1 365 ? 18.027 -55.514 -43.037 1.00 49.83 365 VAL B O 1
ATOM 6643 N N . PRO B 1 366 ? 16.114 -56.707 -42.955 1.00 47.14 366 PRO B N 1
ATOM 6644 C CA . PRO B 1 366 ? 16.516 -57.594 -44.051 1.00 47.57 366 PRO B CA 1
ATOM 6645 C C . PRO B 1 366 ? 16.625 -56.859 -45.380 1.00 55.36 366 PRO B C 1
ATOM 6646 O O . PRO B 1 366 ? 15.836 -55.963 -45.661 1.00 55.05 366 PRO B O 1
ATOM 6650 N N . TRP B 1 367 ? 17.603 -57.245 -46.190 1.00 57.15 367 TRP B N 1
ATOM 6651 C CA . TRP B 1 367 ? 17.801 -56.616 -47.487 1.00 61.00 367 TRP B CA 1
ATOM 6652 C C . TRP B 1 367 ? 18.054 -57.661 -48.559 1.00 64.27 367 TRP B C 1
ATOM 6653 O O . TRP B 1 367 ? 17.682 -58.829 -48.420 1.00 72.65 367 TRP B O 1
ATOM 6664 N N . LYS B 1 368 ? 18.712 -57.220 -49.622 1.00 60.20 368 LYS B N 1
ATOM 6665 C CA . LYS B 1 368 ? 18.967 -58.027 -50.806 1.00 59.81 368 LYS B CA 1
ATOM 6666 C C . LYS B 1 368 ? 19.961 -59.161 -50.567 1.00 61.60 368 LYS B C 1
ATOM 6667 O O . LYS B 1 368 ? 20.970 -58.978 -49.884 1.00 65.32 368 LYS B O 1
ATOM 6673 N N . ASN B 1 369 ? 19.664 -60.321 -51.148 1.00 63.02 369 ASN B N 1
ATOM 6674 C CA . ASN B 1 369 ? 20.529 -61.496 -51.079 1.00 67.02 369 ASN B CA 1
ATOM 6675 C C . ASN B 1 369 ? 20.946 -61.878 -49.664 1.00 65.67 369 ASN B C 1
ATOM 6676 O O . ASN B 1 369 ? 22.123 -62.129 -49.411 1.00 66.46 369 ASN B O 1
ATOM 6681 N N . GLY B 1 370 ? 19.988 -61.918 -48.744 1.00 63.30 370 GLY B N 1
ATOM 6682 C CA . GLY B 1 370 ? 20.253 -62.342 -47.378 1.00 58.72 370 GLY B CA 1
ATOM 6683 C C . GLY B 1 370 ? 21.128 -61.392 -46.580 1.00 59.35 370 GLY B C 1
ATOM 6684 O O . GLY B 1 370 ? 21.562 -61.716 -45.472 1.00 59.29 370 GLY B O 1
ATOM 6685 N N . THR B 1 371 ? 21.371 -60.209 -47.134 1.00 63.56 371 THR B N 1
ATOM 6686 C CA . THR B 1 371 ? 22.176 -59.203 -46.455 1.00 61.03 371 THR B CA 1
ATOM 6687 C C . THR B 1 371 ? 21.302 -58.275 -45.625 1.00 56.40 371 THR B C 1
ATOM 6688 O O . THR B 1 371 ? 20.083 -58.246 -45.789 1.00 55.56 371 THR B O 1
ATOM 6692 N N . LEU B 1 372 ? 21.930 -57.516 -44.734 1.00 52.59 372 LEU B N 1
ATOM 6693 C CA . LEU B 1 372 ? 21.192 -56.645 -43.829 1.00 48.57 372 LEU B CA 1
ATOM 6694 C C . LEU B 1 372 ? 21.669 -55.201 -43.905 1.00 52.00 372 LEU B C 1
ATOM 6695 O O . LEU B 1 372 ? 22.865 -54.932 -44.014 1.00 54.95 372 LEU B O 1
ATOM 6700 N N . LEU B 1 373 ? 20.717 -54.276 -43.846 1.00 51.17 373 LEU B N 1
ATOM 6701 C CA . LEU B 1 373 ? 21.024 -52.860 -43.722 1.00 43.96 373 LEU B CA 1
ATOM 6702 C C . LEU B 1 373 ? 20.835 -52.426 -42.277 1.00 45.90 373 LEU B C 1
ATOM 6703 O O . LEU B 1 373 ? 19.932 -52.914 -41.597 1.00 53.03 373 LEU B O 1
ATOM 6708 N N . PRO B 1 374 ? 21.690 -51.510 -41.800 1.00 48.73 374 PRO B N 1
ATOM 6709 C CA . PRO B 1 374 ? 21.530 -50.986 -40.442 1.00 50.45 374 PRO B CA 1
ATOM 6710 C C . PRO B 1 374 ? 20.182 -50.297 -40.281 1.00 46.63 374 PRO B C 1
ATOM 6711 O O . PRO B 1 374 ? 19.619 -49.831 -41.270 1.00 54.82 374 PRO B O 1
ATOM 6715 N N . ASN B 1 375 ? 19.679 -50.255 -39.052 1.00 50.34 375 ASN B N 1
ATOM 6716 C CA . ASN B 1 375 ? 18.369 -49.688 -38.760 1.00 50.55 375 ASN B CA 1
ATOM 6717 C C . ASN B 1 375 ? 18.174 -48.292 -39.346 1.00 48.99 375 ASN B C 1
ATOM 6718 O O . ASN B 1 375 ? 18.841 -47.341 -38.935 1.00 50.20 375 ASN B O 1
ATOM 6723 N N . PRO B 1 376 ? 17.259 -48.177 -40.319 1.00 52.92 376 PRO B N 1
ATOM 6724 C CA . PRO B 1 376 ? 16.952 -46.905 -40.981 1.00 52.99 376 PRO B CA 1
ATOM 6725 C C . PRO B 1 376 ? 16.383 -45.899 -39.990 1.00 53.49 376 PRO B C 1
ATOM 6726 O O . PRO B 1 376 ? 16.666 -44.707 -40.089 1.00 50.11 376 PRO B O 1
ATOM 6730 N N . GLN B 1 377 ? 15.600 -46.388 -39.035 1.00 51.38 377 GLN B N 1
ATOM 6731 C CA . GLN B 1 377 ? 14.920 -45.517 -38.087 1.00 55.29 377 GLN B CA 1
ATOM 6732 C C . GLN B 1 377 ? 15.924 -44.844 -37.144 1.00 53.30 377 GLN B C 1
ATOM 6733 O O . GLN B 1 377 ? 15.704 -43.733 -36.674 1.00 54.97 377 GLN B O 1
ATOM 6739 N N . ALA B 1 378 ? 17.033 -45.528 -36.889 1.00 54.07 378 ALA B N 1
ATOM 6740 C CA . ALA B 1 378 ? 18.102 -44.983 -36.073 1.00 50.35 378 ALA B CA 1
ATOM 6741 C C . ALA B 1 378 ? 18.923 -43.953 -36.845 1.00 51.65 378 ALA B C 1
ATOM 6742 O O . ALA B 1 378 ? 19.408 -42.977 -36.270 1.00 48.03 378 ALA B O 1
ATOM 6744 N N . GLY B 1 379 ? 19.068 -44.175 -38.147 1.00 48.93 379 GLY B N 1
ATOM 6745 C CA . GLY B 1 379 ? 19.861 -43.305 -38.989 1.00 42.58 379 GLY B CA 1
ATOM 6746 C C . GLY B 1 379 ? 19.131 -42.039 -39.381 1.00 42.09 379 GLY B C 1
ATOM 6747 O O . GLY B 1 379 ? 19.740 -40.978 -39.492 1.00 38.23 379 GLY B O 1
ATOM 6764 N N . ALA B 1 381 ? 17.004 -40.524 -37.560 1.00 39.55 381 ALA B N 1
ATOM 6765 C CA . ALA B 1 381 ? 17.005 -39.684 -36.372 1.00 40.15 381 ALA B CA 1
ATOM 6766 C C . ALA B 1 381 ? 18.358 -39.005 -36.194 1.00 46.47 381 ALA B C 1
ATOM 6767 O O . ALA B 1 381 ? 18.435 -37.858 -35.756 1.00 45.29 381 ALA B O 1
ATOM 6769 N N . TYR B 1 382 ? 19.421 -39.720 -36.548 1.00 45.95 382 TYR B N 1
ATOM 6770 C CA . TYR B 1 382 ? 20.776 -39.194 -36.429 1.00 35.60 382 TYR B CA 1
ATOM 6771 C C . TYR B 1 382 ? 20.989 -37.930 -37.254 1.00 44.29 382 TYR B C 1
ATOM 6772 O O . TYR B 1 382 ? 21.691 -37.018 -36.823 1.00 50.44 382 TYR B O 1
ATOM 6781 N N . ARG B 1 383 ? 20.375 -37.877 -38.433 1.00 44.50 383 ARG B N 1
ATOM 6782 C CA . ARG B 1 383 ? 20.548 -36.743 -39.339 1.00 41.82 383 ARG B CA 1
ATOM 6783 C C . ARG B 1 383 ? 19.990 -35.440 -38.772 1.00 47.09 383 ARG B C 1
ATOM 6784 O O . ARG B 1 383 ? 20.390 -34.355 -39.192 1.00 44.54 383 ARG B O 1
ATOM 6792 N N . TRP B 1 384 ? 19.062 -35.546 -37.827 1.00 44.89 384 TRP B N 1
ATOM 6793 C CA . TRP B 1 384 ? 18.473 -34.360 -37.217 1.00 47.24 384 TRP B CA 1
ATOM 6794 C C . TRP B 1 384 ? 19.167 -33.947 -35.923 1.00 48.23 384 TRP B C 1
ATOM 6795 O O . TRP B 1 384 ? 19.556 -32.790 -35.761 1.00 47.22 384 TRP B O 1
ATOM 6806 N N . PHE B 1 385 ? 19.319 -34.894 -35.002 1.00 40.74 385 PHE B N 1
ATOM 6807 C CA . PHE B 1 385 ? 19.847 -34.586 -33.677 1.00 44.23 385 PHE B CA 1
ATOM 6808 C C . PHE B 1 385 ? 21.327 -34.218 -33.719 1.00 47.61 385 PHE B C 1
ATOM 6809 O O . PHE B 1 385 ? 21.873 -33.685 -32.752 1.00 38.87 385 PHE B O 1
ATOM 6825 N N . GLN B 1 387 ? 22.345 -32.028 -35.854 1.00 50.33 387 GLN B N 1
ATOM 6826 C CA . GLN B 1 387 ? 22.290 -30.619 -36.224 1.00 46.03 387 GLN B CA 1
ATOM 6827 C C . GLN B 1 387 ? 22.016 -29.725 -35.020 1.00 44.87 387 GLN B C 1
ATOM 6828 O O . GLN B 1 387 ? 22.213 -28.512 -35.080 1.00 47.74 387 GLN B O 1
ATOM 6834 N N . ILE B 1 388 ? 21.552 -30.326 -33.929 1.00 42.71 388 ILE B N 1
ATOM 6835 C CA . ILE B 1 388 ? 21.294 -29.579 -32.704 1.00 44.95 388 ILE B CA 1
ATOM 6836 C C . ILE B 1 388 ? 22.247 -29.997 -31.587 1.00 46.93 388 ILE B C 1
ATOM 6837 O O . ILE B 1 388 ? 22.580 -29.197 -30.713 1.00 51.05 388 ILE B O 1
ATOM 6842 N N . GLY B 1 389 ? 22.679 -31.254 -31.620 1.00 49.10 389 GLY B N 1
ATOM 6843 C CA . GLY B 1 389 ? 23.560 -31.789 -30.598 1.00 48.00 389 GLY B CA 1
ATOM 6844 C C . GLY B 1 389 ? 24.981 -31.266 -30.664 1.00 39.54 389 GLY B C 1
ATOM 6845 O O . GLY B 1 389 ? 25.513 -30.768 -29.673 1.00 44.82 389 GLY B O 1
ATOM 6846 N N . TYR B 1 390 ? 25.595 -31.381 -31.836 1.00 39.25 390 TYR B N 1
ATOM 6847 C CA . TYR B 1 390 ? 26.977 -30.949 -32.028 1.00 37.97 390 TYR B CA 1
ATOM 6848 C C . TYR B 1 390 ? 27.191 -29.447 -31.784 1.00 43.73 390 TYR B C 1
ATOM 6849 O O . TYR B 1 390 ? 28.195 -29.066 -31.182 1.00 44.38 390 TYR B O 1
ATOM 6858 N N . PRO B 1 391 ? 26.265 -28.585 -32.252 1.00 41.19 391 PRO B N 1
ATOM 6859 C CA . PRO B 1 391 ? 26.436 -27.169 -31.904 1.00 41.77 391 PRO B CA 1
ATOM 6860 C C . PRO B 1 391 ? 26.335 -26.902 -30.406 1.00 39.25 391 PRO B C 1
ATOM 6861 O O . PRO B 1 391 ? 26.993 -25.994 -29.899 1.00 45.63 391 PRO B O 1
ATOM 6865 N N . ARG B 1 392 ? 25.512 -27.683 -29.713 1.00 40.14 392 ARG B N 1
ATOM 6866 C CA . ARG B 1 392 ? 25.352 -27.535 -28.273 1.00 43.64 392 ARG B CA 1
ATOM 6867 C C . ARG B 1 392 ? 26.657 -27.852 -27.549 1.00 47.02 392 ARG B C 1
ATOM 6868 O O . ARG B 1 392 ? 27.034 -27.164 -26.600 1.00 47.64 392 ARG B O 1
ATOM 6876 N N . VAL B 1 393 ? 27.344 -28.894 -28.009 1.00 37.06 393 VAL B N 1
ATOM 6877 C CA . VAL B 1 393 ? 28.632 -29.277 -27.443 1.00 38.30 393 VAL B CA 1
ATOM 6878 C C . VAL B 1 393 ? 29.647 -28.151 -27.615 1.00 44.97 393 VAL B C 1
ATOM 6879 O O . VAL B 1 393 ? 30.345 -27.782 -26.669 1.00 42.85 393 VAL B O 1
ATOM 6883 N N . LEU B 1 394 ? 29.715 -27.606 -28.826 1.00 44.45 394 LEU B N 1
ATOM 6884 C CA . LEU B 1 394 ? 30.610 -26.493 -29.123 1.00 41.58 394 LEU B CA 1
ATOM 6885 C C . LEU B 1 394 ? 30.230 -25.250 -28.324 1.00 46.61 394 LEU B C 1
ATOM 6886 O O . LEU B 1 394 ? 31.088 -24.438 -27.975 1.00 45.10 394 LEU B O 1
ATOM 6891 N N . GLU B 1 395 ? 28.939 -25.106 -28.041 1.00 44.97 395 GLU B N 1
ATOM 6892 C CA . GLU B 1 395 ? 28.445 -23.962 -27.284 1.00 43.88 395 GLU B CA 1
ATOM 6893 C C . GLU B 1 395 ? 28.869 -24.042 -25.822 1.00 45.20 395 GLU B C 1
ATOM 6894 O O . GLU B 1 395 ? 29.280 -23.043 -25.233 1.00 51.21 395 GLU B O 1
ATOM 6900 N N . ILE B 1 396 ? 28.769 -25.237 -25.246 1.00 40.77 396 ILE B N 1
ATOM 6901 C CA . ILE B 1 396 ? 29.143 -25.458 -23.853 1.00 45.62 396 ILE B CA 1
ATOM 6902 C C . ILE B 1 396 ? 30.618 -25.131 -23.643 1.00 45.71 396 ILE B C 1
ATOM 6903 O O . ILE B 1 396 ? 30.998 -24.542 -22.629 1.00 48.77 396 ILE B O 1
ATOM 6908 N N . VAL B 1 397 ? 31.440 -25.504 -24.619 1.00 44.57 397 VAL B N 1
ATOM 6909 C CA . VAL B 1 397 ? 32.863 -25.198 -24.586 1.00 37.66 397 VAL B CA 1
ATOM 6910 C C . VAL B 1 397 ? 33.086 -23.689 -24.540 1.00 45.64 397 VAL B C 1
ATOM 6911 O O . VAL B 1 397 ? 33.907 -23.195 -23.769 1.00 48.05 397 VAL B O 1
ATOM 6915 N N . GLN B 1 398 ? 32.341 -22.961 -25.365 1.00 47.98 398 GLN B N 1
ATOM 6916 C CA . GLN B 1 398 ? 32.447 -21.508 -25.407 1.00 46.78 398 GLN B CA 1
ATOM 6917 C C . GLN B 1 398 ? 31.865 -20.853 -24.155 1.00 48.52 398 GLN B C 1
ATOM 6918 O O . GLN B 1 398 ? 32.170 -19.698 -23.854 1.00 49.44 398 GLN B O 1
ATOM 6924 N N . GLN B 1 399 ? 31.027 -21.589 -23.431 1.00 49.35 399 GLN B N 1
ATOM 6925 C CA . GLN B 1 399 ? 30.378 -21.055 -22.235 1.00 47.48 399 GLN B CA 1
ATOM 6926 C C . GLN B 1 399 ? 31.136 -21.368 -20.947 1.00 53.72 399 GLN B C 1
ATOM 6927 O O . GLN B 1 399 ? 31.235 -20.521 -20.059 1.00 56.65 399 GLN B O 1
ATOM 6933 N N . ASP B 1 400 ? 31.667 -22.583 -20.844 1.00 56.09 400 ASP B N 1
ATOM 6934 C CA . ASP B 1 400 ? 32.308 -23.028 -19.609 1.00 54.55 400 ASP B CA 1
ATOM 6935 C C . ASP B 1 400 ? 33.813 -22.769 -19.593 1.00 48.02 400 ASP B C 1
ATOM 6936 O O . ASP B 1 400 ? 34.418 -22.676 -18.526 1.00 55.30 400 ASP B O 1
ATOM 6941 N N . VAL B 1 401 ? 34.416 -22.657 -20.771 1.00 48.93 401 VAL B N 1
ATOM 6942 C CA . VAL B 1 401 ? 35.826 -22.295 -20.859 1.00 56.12 401 VAL B CA 1
ATOM 6943 C C . VAL B 1 401 ? 35.930 -20.792 -21.095 1.00 58.29 401 VAL B C 1
ATOM 6944 O O . VAL B 1 401 ? 36.836 -20.133 -20.582 1.00 59.51 401 VAL B O 1
ATOM 6948 N N . ALA B 1 402 ? 34.983 -20.267 -21.869 1.00 54.35 402 ALA B N 1
ATOM 6949 C CA . ALA B 1 402 ? 34.835 -18.829 -22.087 1.00 54.58 402 ALA B CA 1
ATOM 6950 C C . ALA B 1 402 ? 36.113 -18.169 -22.594 1.00 61.37 402 ALA B C 1
ATOM 6951 O O . ALA B 1 402 ? 36.756 -18.663 -23.521 1.00 59.00 402 ALA B O 1
ATOM 6953 N N . SER B 1 403 ? 36.473 -17.049 -21.974 1.00 64.09 403 SER B N 1
ATOM 6954 C CA . SER B 1 403 ? 37.640 -16.274 -22.381 1.00 60.59 403 SER B CA 1
ATOM 6955 C C . SER B 1 403 ? 38.955 -17.007 -22.126 1.00 64.99 403 SER B C 1
ATOM 6956 O O . SER B 1 403 ? 40.014 -16.562 -22.568 1.00 63.78 403 SER B O 1
ATOM 6959 N N . GLY B 1 404 ? 38.885 -18.130 -21.416 1.00 64.10 404 GLY B N 1
ATOM 6960 C CA . GLY B 1 404 ? 40.056 -18.951 -21.164 1.00 62.11 404 GLY B CA 1
ATOM 6961 C C . GLY B 1 404 ? 40.652 -19.536 -22.432 1.00 61.44 404 GLY B C 1
ATOM 6962 O O . GLY B 1 404 ? 41.807 -19.963 -22.449 1.00 56.51 404 GLY B O 1
ATOM 6963 N N . LEU B 1 405 ? 39.860 -19.550 -23.500 1.00 61.11 405 LEU B N 1
ATOM 6964 C CA . LEU B 1 405 ? 40.328 -20.010 -24.802 1.00 58.78 405 LEU B CA 1
ATOM 6965 C C . LEU B 1 405 ? 41.232 -18.973 -25.461 1.00 60.59 405 LEU B C 1
ATOM 6966 O O . LEU B 1 405 ? 41.955 -19.279 -26.409 1.00 59.86 405 LEU B O 1
ATOM 6979 N N . TYR B 1 407 ? 43.342 -17.074 -23.524 1.00 61.09 407 TYR B N 1
ATOM 6980 C CA . TYR B 1 407 ? 44.510 -16.935 -22.657 1.00 55.68 407 TYR B CA 1
ATOM 6981 C C . TYR B 1 407 ? 45.736 -17.596 -23.284 1.00 53.77 407 TYR B C 1
ATOM 6982 O O . TYR B 1 407 ? 46.348 -18.474 -22.677 1.00 53.26 407 TYR B O 1
ATOM 6991 N N . VAL B 1 408 ? 46.096 -17.179 -24.494 1.00 47.11 408 VAL B N 1
ATOM 6992 C CA . VAL B 1 408 ? 47.164 -17.844 -25.233 1.00 50.89 408 VAL B CA 1
ATOM 6993 C C . VAL B 1 408 ? 48.109 -16.868 -25.924 1.00 54.09 408 VAL B C 1
ATOM 6994 O O . VAL B 1 408 ? 47.795 -15.689 -26.093 1.00 54.41 408 VAL B O 1
ATOM 6998 N N . ASN B 1 409 ? 49.269 -17.380 -26.321 1.00 52.04 409 ASN B N 1
ATOM 6999 C CA . ASN B 1 409 ? 50.264 -16.595 -27.041 1.00 53.68 409 ASN B CA 1
ATOM 7000 C C . ASN B 1 409 ? 50.180 -16.835 -28.545 1.00 52.93 409 ASN B C 1
ATOM 7001 O O . ASN B 1 409 ? 49.493 -17.751 -28.997 1.00 54.29 409 ASN B O 1
ATOM 7006 N N . SER B 1 410 ? 50.886 -16.007 -29.310 1.00 52.34 410 SER B N 1
ATOM 7007 C CA . SER B 1 410 ? 50.844 -16.067 -30.768 1.00 50.61 410 SER B CA 1
ATOM 7008 C C . SER B 1 410 ? 51.298 -17.417 -31.316 1.00 54.76 410 SER B C 1
ATOM 7009 O O . SER B 1 410 ? 50.592 -18.042 -32.108 1.00 50.43 410 SER B O 1
ATOM 7012 N N . SER B 1 411 ? 52.474 -17.867 -30.893 1.00 52.34 411 SER B N 1
ATOM 7013 C CA . SER B 1 411 ? 53.030 -19.110 -31.414 1.00 56.65 411 SER B CA 1
ATOM 7014 C C . SER B 1 411 ? 54.027 -19.741 -30.453 1.00 57.77 411 SER B C 1
ATOM 7015 O O . SER B 1 411 ? 54.266 -19.229 -29.360 1.00 58.75 411 SER B O 1
ATOM 7018 N N . THR B 1 412 ? 54.606 -20.860 -30.876 1.00 59.78 412 THR B N 1
ATOM 7019 C CA . THR B 1 412 ? 55.563 -21.599 -30.060 1.00 54.72 412 THR B CA 1
ATOM 7020 C C . THR B 1 412 ? 56.864 -20.837 -29.857 1.00 53.60 412 THR B C 1
ATOM 7021 O O . THR B 1 412 ? 57.614 -21.108 -28.918 1.00 54.50 412 THR B O 1
ATOM 7025 N N . GLU B 1 413 ? 57.131 -19.887 -30.746 1.00 58.39 413 GLU B N 1
ATOM 7026 C CA . GLU B 1 413 ? 58.371 -19.126 -30.692 1.00 57.77 413 GLU B CA 1
ATOM 7027 C C . GLU B 1 413 ? 58.378 -18.213 -29.466 1.00 53.22 413 GLU B C 1
ATOM 7028 O O . GLU B 1 413 ? 59.435 -17.791 -28.993 1.00 61.31 413 GLU B O 1
ATOM 7034 N N . ASP B 1 414 ? 57.188 -17.936 -28.944 1.00 47.60 414 ASP B N 1
ATOM 7035 C CA . ASP B 1 414 ? 57.043 -17.092 -27.766 1.00 53.39 414 ASP B CA 1
ATOM 7036 C C . ASP B 1 414 ? 57.602 -17.778 -26.526 1.00 53.16 414 ASP B C 1
ATOM 7037 O O . ASP B 1 414 ? 58.070 -17.115 -25.604 1.00 48.38 414 ASP B O 1
ATOM 7042 N N . PHE B 1 415 ? 57.549 -19.106 -26.503 1.00 49.72 415 PHE B N 1
ATOM 7043 C CA . PHE B 1 415 ? 58.114 -19.856 -25.388 1.00 50.91 415 PHE B CA 1
ATOM 7044 C C . PHE B 1 415 ? 59.637 -19.938 -25.474 1.00 58.16 415 PHE B C 1
ATOM 7045 O O . PHE B 1 415 ? 60.318 -20.013 -24.449 1.00 58.66 415 PHE B O 1
ATOM 7053 N N . ARG B 1 416 ? 60.169 -19.922 -26.693 1.00 59.15 416 ARG B N 1
ATOM 7054 C CA . ARG B 1 416 ? 61.616 -19.979 -26.891 1.00 56.61 416 ARG B CA 1
ATOM 7055 C C . ARG B 1 416 ? 62.260 -18.604 -26.773 1.00 59.10 416 ARG B C 1
ATOM 7056 O O . ARG B 1 416 ? 63.418 -18.495 -26.374 1.00 64.11 416 ARG B O 1
ATOM 7064 N N . ASN B 1 417 ? 61.510 -17.563 -27.124 1.00 53.12 417 ASN B N 1
ATOM 7065 C CA . ASN B 1 417 ? 61.993 -16.194 -26.989 1.00 55.95 417 ASN B CA 1
ATOM 7066 C C . ASN B 1 417 ? 62.240 -15.866 -25.521 1.00 58.47 417 ASN B C 1
ATOM 7067 O O . ASN B 1 417 ? 61.313 -15.891 -24.711 1.00 54.39 417 ASN B O 1
ATOM 7072 N N . PRO B 1 418 ? 63.498 -15.557 -25.177 1.00 62.42 418 PRO B N 1
ATOM 7073 C CA . PRO B 1 418 ? 63.878 -15.203 -23.805 1.00 53.64 418 PRO B CA 1
ATOM 7074 C C . PRO B 1 418 ? 63.136 -13.973 -23.294 1.00 55.28 418 PRO B C 1
ATOM 7075 O O . PRO B 1 418 ? 63.004 -13.793 -22.084 1.00 57.35 418 PRO B O 1
ATOM 7079 N N . GLU B 1 419 ? 62.658 -13.141 -24.214 1.00 59.44 419 GLU B N 1
ATOM 7080 C CA . GLU B 1 419 ? 61.970 -11.907 -23.856 1.00 58.75 419 GLU B CA 1
ATOM 7081 C C . GLU B 1 419 ? 60.542 -12.156 -23.382 1.00 57.45 419 GLU B C 1
ATOM 7082 O O . GLU B 1 419 ? 59.984 -11.358 -22.630 1.00 58.43 419 GLU B O 1
ATOM 7088 N N . THR B 1 420 ? 59.952 -13.261 -23.827 1.00 55.75 420 THR B N 1
ATOM 7089 C CA . THR B 1 420 ? 58.559 -13.562 -23.509 1.00 50.17 420 THR B CA 1
ATOM 7090 C C . THR B 1 420 ? 58.370 -14.910 -22.818 1.00 51.20 420 THR B C 1
ATOM 7091 O O . THR B 1 420 ? 57.438 -15.080 -22.031 1.00 53.72 420 THR B O 1
ATOM 7095 N N . GLY B 1 421 ? 59.248 -15.860 -23.130 1.00 54.01 421 GLY B N 1
ATOM 7096 C CA . GLY B 1 421 ? 59.164 -17.216 -22.610 1.00 55.06 421 GLY B CA 1
ATOM 7097 C C . GLY B 1 421 ? 58.877 -17.351 -21.125 1.00 52.93 421 GLY B C 1
ATOM 7098 O O . GLY B 1 421 ? 57.837 -17.889 -20.747 1.00 51.06 421 GLY B O 1
ATOM 7099 N N . PRO B 1 422 ? 59.802 -16.874 -20.277 1.00 59.30 422 PRO B N 1
ATOM 7100 C CA . PRO B 1 422 ? 59.640 -16.909 -18.818 1.00 58.24 422 PRO B CA 1
ATOM 7101 C C . PRO B 1 422 ? 58.333 -16.275 -18.342 1.00 59.58 422 PRO B C 1
ATOM 7102 O O . PRO B 1 422 ? 57.740 -16.763 -17.380 1.00 67.72 422 PRO B O 1
ATOM 7106 N N . TYR B 1 423 ? 57.896 -15.205 -19.002 1.00 58.66 423 TYR B N 1
ATOM 7107 C CA . TYR B 1 423 ? 56.652 -14.534 -18.634 1.00 58.40 423 TYR B CA 1
ATOM 7108 C C . TYR B 1 423 ? 55.441 -15.440 -18.828 1.00 59.57 423 TYR B C 1
ATOM 7109 O O . TYR B 1 423 ? 54.558 -15.499 -17.972 1.00 62.00 423 TYR B O 1
ATOM 7118 N N . LEU B 1 424 ? 55.401 -16.138 -19.959 1.00 54.37 424 LEU B N 1
ATOM 7119 C CA . LEU B 1 424 ? 54.313 -17.065 -20.248 1.00 48.82 424 LEU B CA 1
ATOM 7120 C C . LEU B 1 424 ? 54.274 -18.169 -19.200 1.00 52.67 424 LEU B C 1
ATOM 7121 O O . LEU B 1 424 ? 53.206 -18.573 -18.748 1.00 55.51 424 LEU B O 1
ATOM 7126 N N . GLU B 1 425 ? 55.455 -18.637 -18.811 1.00 57.06 425 GLU B N 1
ATOM 7127 C CA . GLU B 1 425 ? 55.584 -19.728 -17.855 1.00 56.57 425 GLU B CA 1
ATOM 7128 C C . GLU B 1 425 ? 55.104 -19.329 -16.464 1.00 63.26 425 GLU B C 1
ATOM 7129 O O . GLU B 1 425 ? 54.714 -20.180 -15.665 1.00 64.85 425 GLU B O 1
ATOM 7135 N N . LYS B 1 426 ? 55.134 -18.032 -16.183 1.00 65.45 426 LYS B N 1
ATOM 7136 C CA . LYS B 1 426 ? 54.699 -17.515 -14.891 1.00 62.72 426 LYS B CA 1
ATOM 7137 C C . LYS B 1 426 ? 53.200 -17.230 -14.823 1.00 60.05 426 LYS B C 1
ATOM 7138 O O . LYS B 1 426 ? 52.548 -17.531 -13.823 1.00 64.04 426 LYS B O 1
ATOM 7144 N N . TYR B 1 427 ? 52.658 -16.657 -15.892 1.00 60.71 427 TYR B N 1
ATOM 7145 C CA . TYR B 1 427 ? 51.301 -16.117 -15.859 1.00 62.47 427 TYR B CA 1
ATOM 7146 C C . TYR B 1 427 ? 50.240 -16.998 -16.518 1.00 58.57 427 TYR B C 1
ATOM 7147 O O . TYR B 1 427 ? 49.047 -16.721 -16.400 1.00 61.34 427 TYR B O 1
ATOM 7156 N N . LEU B 1 428 ? 50.660 -18.050 -17.213 1.00 48.94 428 LEU B N 1
ATOM 7157 C CA . LEU B 1 428 ? 49.700 -18.900 -17.910 1.00 49.30 428 LEU B CA 1
ATOM 7158 C C . LEU B 1 428 ? 49.656 -20.324 -17.364 1.00 56.16 428 LEU B C 1
ATOM 7159 O O . LEU B 1 428 ? 49.327 -21.259 -18.091 1.00 57.83 428 LEU B O 1
ATOM 7164 N N . ARG B 1 429 ? 49.981 -20.489 -16.086 1.00 62.56 429 ARG B N 1
ATOM 7165 C CA . ARG B 1 429 ? 49.886 -21.798 -15.455 1.00 60.78 429 ARG B CA 1
ATOM 7166 C C . ARG B 1 429 ? 48.427 -22.130 -15.170 1.00 63.26 429 ARG B C 1
ATOM 7167 O O . ARG B 1 429 ? 47.587 -21.237 -15.081 1.00 61.61 429 ARG B O 1
ATOM 7175 N N . GLY B 1 430 ? 48.128 -23.416 -15.028 1.00 63.52 430 GLY B N 1
ATOM 7176 C CA . GLY B 1 430 ? 46.777 -23.847 -14.720 1.00 63.66 430 GLY B CA 1
ATOM 7177 C C . GLY B 1 430 ? 46.535 -24.015 -13.234 1.00 67.71 430 GLY B C 1
ATOM 7178 O O . GLY B 1 430 ? 47.471 -23.980 -12.435 1.00 64.65 430 GLY B O 1
ATOM 7179 N N . SER B 1 431 ? 45.272 -24.197 -12.865 1.00 69.46 431 SER B N 1
ATOM 7180 C CA . SER B 1 431 ? 44.896 -24.416 -11.472 1.00 69.96 431 SER B CA 1
ATOM 7181 C C . SER B 1 431 ? 45.249 -25.845 -11.077 1.00 74.00 431 SER B C 1
ATOM 7182 O O . SER B 1 431 ? 45.402 -26.163 -9.896 1.00 74.27 431 SER B O 1
ATOM 7185 N N . ASP B 1 432 ? 45.372 -26.700 -12.088 1.00 72.02 432 ASP B N 1
ATOM 7186 C CA . ASP B 1 432 ? 45.714 -28.109 -11.913 1.00 75.61 432 ASP B CA 1
ATOM 7187 C C . ASP B 1 432 ? 47.104 -28.319 -11.315 1.00 78.63 432 ASP B C 1
ATOM 7188 O O . ASP B 1 432 ? 47.440 -29.417 -10.870 1.00 77.62 432 ASP B O 1
ATOM 7193 N N . GLY B 1 433 ? 47.904 -27.260 -11.299 1.00 76.79 433 GLY B N 1
ATOM 7194 C CA . GLY B 1 433 ? 49.307 -27.370 -10.954 1.00 77.19 433 GLY B CA 1
ATOM 7195 C C . GLY B 1 433 ? 50.084 -27.562 -12.239 1.00 78.26 433 GLY B C 1
ATOM 7196 O O . GLY B 1 433 ? 51.291 -27.808 -12.233 1.00 68.68 433 GLY B O 1
ATOM 7197 N N . ALA B 1 434 ? 49.364 -27.439 -13.349 1.00 77.37 434 ALA B N 1
ATOM 7198 C CA . ALA B 1 434 ? 49.924 -27.627 -14.680 1.00 68.48 434 ALA B CA 1
ATOM 7199 C C . ALA B 1 434 ? 50.739 -26.421 -15.130 1.00 66.82 434 ALA B C 1
ATOM 7200 O O . ALA B 1 434 ? 50.548 -25.308 -14.640 1.00 66.86 434 ALA B O 1
ATOM 7202 N N . GLY B 1 435 ? 51.652 -26.657 -16.065 1.00 61.63 435 GLY B N 1
ATOM 7203 C CA . GLY B 1 435 ? 52.483 -25.602 -16.612 1.00 58.02 435 GLY B CA 1
ATOM 7204 C C . GLY B 1 435 ? 51.784 -24.818 -17.701 1.00 52.86 435 GLY B C 1
ATOM 7205 O O . GLY B 1 435 ? 50.690 -25.177 -18.135 1.00 55.97 435 GLY B O 1
ATOM 7206 N N . ALA B 1 436 ? 52.423 -23.741 -18.142 1.00 55.29 436 ALA B N 1
ATOM 7207 C CA . ALA B 1 436 ? 51.865 -22.891 -19.183 1.00 52.14 436 ALA B CA 1
ATOM 7208 C C . ALA B 1 436 ? 51.816 -23.604 -20.529 1.00 50.82 436 ALA B C 1
ATOM 7209 O O . ALA B 1 436 ? 50.870 -23.431 -21.295 1.00 52.29 436 ALA B O 1
ATOM 7211 N N . VAL B 1 437 ? 52.840 -24.406 -20.808 1.00 51.89 437 VAL B N 1
ATOM 7212 C CA . VAL B 1 437 ? 52.920 -25.137 -22.068 1.00 47.23 437 VAL B CA 1
ATOM 7213 C C . VAL B 1 437 ? 51.744 -26.094 -22.217 1.00 51.09 437 VAL B C 1
ATOM 7214 O O . VAL B 1 437 ? 51.120 -26.162 -23.275 1.00 54.97 437 VAL B O 1
ATOM 7218 N N . GLU B 1 438 ? 51.441 -26.825 -21.149 1.00 50.30 438 GLU B N 1
ATOM 7219 C CA . GLU B 1 438 ? 50.324 -27.762 -21.159 1.00 51.54 438 GLU B CA 1
ATOM 7220 C C . GLU B 1 438 ? 48.990 -27.041 -21.328 1.00 51.01 438 GLU B C 1
ATOM 7221 O O . GLU B 1 438 ? 48.130 -27.490 -22.086 1.00 48.56 438 GLU B O 1
ATOM 7227 N N . ARG B 1 439 ? 48.823 -25.921 -20.630 1.00 48.11 439 ARG B N 1
ATOM 7228 C CA . ARG B 1 439 ? 47.580 -25.159 -20.706 1.00 48.70 439 ARG B CA 1
ATOM 7229 C C . ARG B 1 439 ? 47.342 -24.600 -22.105 1.00 46.27 439 ARG B C 1
ATOM 7230 O O . ARG B 1 439 ? 46.253 -24.744 -22.659 1.00 46.38 439 ARG B O 1
ATOM 7238 N N . VAL B 1 440 ? 48.365 -23.967 -22.671 1.00 43.06 440 VAL B N 1
ATOM 7239 C CA . VAL B 1 440 ? 48.271 -23.402 -24.012 1.00 43.05 440 VAL B CA 1
ATOM 7240 C C . VAL B 1 440 ? 48.032 -24.514 -25.030 1.00 40.62 440 VAL B C 1
ATOM 7241 O O . VAL B 1 440 ? 47.317 -24.330 -26.016 1.00 43.65 440 VAL B O 1
ATOM 7245 N N . LYS B 1 441 ? 48.619 -25.677 -24.766 1.00 39.85 441 LYS B N 1
ATOM 7246 C CA . LYS B 1 441 ? 48.461 -26.840 -25.631 1.00 38.46 441 LYS B CA 1
ATOM 7247 C C . LYS B 1 441 ? 46.999 -27.276 -25.691 1.00 46.30 441 LYS B C 1
ATOM 7248 O O . LYS B 1 441 ? 46.462 -27.527 -26.770 1.00 49.90 441 LYS B O 1
ATOM 7254 N N . VAL B 1 442 ? 46.363 -27.363 -24.526 1.00 46.68 442 VAL B N 1
ATOM 7255 C CA . VAL B 1 442 ? 44.961 -27.762 -24.443 1.00 48.34 442 VAL B CA 1
ATOM 7256 C C . VAL B 1 442 ? 44.036 -26.696 -25.026 1.00 41.41 442 VAL B C 1
ATOM 7257 O O . VAL B 1 442 ? 43.116 -27.013 -25.780 1.00 45.54 442 VAL B O 1
ATOM 7269 N N . LYS B 1 444 ? 44.655 -24.336 -27.265 1.00 45.06 444 LYS B N 1
ATOM 7270 C CA . LYS B 1 444 ? 44.801 -24.209 -28.711 1.00 42.16 444 LYS B CA 1
ATOM 7271 C C . LYS B 1 444 ? 44.236 -25.420 -29.443 1.00 44.90 444 LYS B C 1
ATOM 7272 O O . LYS B 1 444 ? 43.734 -25.301 -30.561 1.00 46.69 444 LYS B O 1
ATOM 7278 N N . LEU B 1 445 ? 44.322 -26.585 -28.810 1.00 45.70 445 LEU B N 1
ATOM 7279 C CA . LEU B 1 445 ? 43.735 -27.799 -29.363 1.00 44.48 445 LEU B CA 1
ATOM 7280 C C . LEU B 1 445 ? 42.215 -27.706 -29.311 1.00 47.60 445 LEU B C 1
ATOM 7281 O O . LEU B 1 445 ? 41.524 -28.071 -30.263 1.00 46.21 445 LEU B O 1
ATOM 7286 N N . LEU B 1 446 ? 41.704 -27.211 -28.188 1.00 45.69 446 LEU B N 1
ATOM 7287 C CA . LEU B 1 446 ? 40.270 -27.035 -28.004 1.00 43.87 446 LEU B CA 1
ATOM 7288 C C . LEU B 1 446 ? 39.712 -25.976 -28.951 1.00 47.70 446 LEU B C 1
ATOM 7289 O O . LEU B 1 446 ? 38.629 -26.143 -29.511 1.00 44.41 446 LEU B O 1
ATOM 7294 N N . TRP B 1 447 ? 40.455 -24.887 -29.127 1.00 44.25 447 TRP B N 1
ATOM 7295 C CA . TRP B 1 447 ? 40.025 -23.808 -30.010 1.00 43.50 447 TRP B CA 1
ATOM 7296 C C . TRP B 1 447 ? 40.049 -24.232 -31.473 1.00 48.63 447 TRP B C 1
ATOM 7297 O O . TRP B 1 447 ? 39.177 -23.848 -32.253 1.00 50.37 447 TRP B O 1
ATOM 7308 N N . ASP B 1 448 ? 41.053 -25.022 -31.842 1.00 48.06 448 ASP B N 1
ATOM 7309 C CA . ASP B 1 448 ? 41.162 -25.544 -33.200 1.00 48.02 448 ASP B CA 1
ATOM 7310 C C . ASP B 1 448 ? 39.991 -26.471 -33.502 1.00 42.76 448 ASP B C 1
ATOM 7311 O O . ASP B 1 448 ? 39.622 -26.672 -34.658 1.00 43.56 448 ASP B O 1
ATOM 7316 N N . ALA B 1 449 ? 39.417 -27.032 -32.444 1.00 47.01 449 ALA B N 1
ATOM 7317 C CA . ALA B 1 449 ? 38.290 -27.947 -32.557 1.00 49.34 449 ALA B CA 1
ATOM 7318 C C . ALA B 1 449 ? 36.951 -27.216 -32.529 1.00 48.72 449 ALA B C 1
ATOM 7319 O O . ALA B 1 449 ? 35.918 -27.788 -32.878 1.00 46.89 449 ALA B O 1
ATOM 7321 N N . VAL B 1 450 ? 36.968 -25.956 -32.106 1.00 50.41 450 VAL B N 1
ATOM 7322 C CA . VAL B 1 450 ? 35.728 -25.243 -31.821 1.00 43.03 450 VAL B CA 1
ATOM 7323 C C . VAL B 1 450 ? 35.583 -23.913 -32.565 1.00 47.74 450 VAL B C 1
ATOM 7324 O O . VAL B 1 450 ? 34.530 -23.635 -33.142 1.00 55.72 450 VAL B O 1
ATOM 7328 N N . GLY B 1 451 ? 36.638 -23.104 -32.578 1.00 40.53 451 GLY B N 1
ATOM 7329 C CA . GLY B 1 451 ? 36.512 -21.736 -33.054 1.00 40.77 451 GLY B CA 1
ATOM 7330 C C . GLY B 1 451 ? 37.331 -21.331 -34.264 1.00 47.43 451 GLY B C 1
ATOM 7331 O O . GLY B 1 451 ? 37.137 -20.243 -34.807 1.00 54.33 451 GLY B O 1
ATOM 7332 N N . SER B 1 452 ? 38.247 -22.191 -34.693 1.00 46.54 452 SER B N 1
ATOM 7333 C CA . SER B 1 452 ? 39.070 -21.895 -35.861 1.00 40.81 452 SER B CA 1
ATOM 7334 C C . SER B 1 452 ? 38.273 -22.068 -37.151 1.00 44.00 452 SER B C 1
ATOM 7335 O O . SER B 1 452 ? 37.127 -22.517 -37.120 1.00 43.48 452 SER B O 1
ATOM 7338 N N . ASP B 1 453 ? 38.879 -21.700 -38.278 1.00 49.19 453 ASP B N 1
ATOM 7339 C CA . ASP B 1 453 ? 38.303 -21.980 -39.593 1.00 44.21 453 ASP B CA 1
ATOM 7340 C C . ASP B 1 453 ? 37.997 -23.465 -39.723 1.00 42.79 453 ASP B C 1
ATOM 7341 O O . ASP B 1 453 ? 36.988 -23.857 -40.307 1.00 41.86 453 ASP B O 1
ATOM 7346 N N . PHE B 1 454 ? 38.886 -24.284 -39.171 1.00 44.67 454 PHE B N 1
ATOM 7347 C CA . PHE B 1 454 ? 38.716 -25.730 -39.162 1.00 45.21 454 PHE B CA 1
ATOM 7348 C C . PHE B 1 454 ? 37.516 -26.109 -38.301 1.00 46.97 454 PHE B C 1
ATOM 7349 O O . PHE B 1 454 ? 36.712 -26.964 -38.678 1.00 40.33 454 PHE B O 1
ATOM 7357 N N . GLY B 1 455 ? 37.400 -25.463 -37.145 1.00 42.98 455 GLY B N 1
ATOM 7358 C CA . GLY B 1 455 ? 36.285 -25.698 -36.246 1.00 46.64 455 GLY B CA 1
ATOM 7359 C C . GLY B 1 455 ? 34.986 -25.174 -36.826 1.00 49.85 455 GLY B C 1
ATOM 7360 O O . GLY B 1 455 ? 33.935 -25.800 -36.689 1.00 49.67 455 GLY B O 1
ATOM 7361 N N . GLY B 1 456 ? 35.063 -24.015 -37.473 1.00 43.68 456 GLY B N 1
ATOM 7362 C CA . GLY B 1 456 ? 33.913 -23.431 -38.138 1.00 46.86 456 GLY B CA 1
ATOM 7363 C C . GLY B 1 456 ? 33.406 -24.300 -39.272 1.00 48.80 456 GLY B C 1
ATOM 7364 O O . GLY B 1 456 ? 32.204 -24.536 -39.394 1.00 50.82 456 GLY B O 1
ATOM 7365 N N . ARG B 1 457 ? 34.328 -24.766 -40.110 1.00 43.14 457 ARG B N 1
ATOM 7366 C CA . ARG B 1 457 ? 33.988 -25.639 -41.229 1.00 39.98 457 ARG B CA 1
ATOM 7367 C C . ARG B 1 457 ? 33.357 -26.934 -40.724 1.00 42.12 457 ARG B C 1
ATOM 7368 O O . ARG B 1 457 ? 32.412 -27.446 -41.322 1.00 43.85 457 ARG B O 1
ATOM 7376 N N . HIS B 1 458 ? 33.870 -27.452 -39.613 1.00 46.47 458 HIS B N 1
ATOM 7377 C CA . HIS B 1 458 ? 33.351 -28.696 -39.059 1.00 48.10 458 HIS B CA 1
ATOM 7378 C C . HIS B 1 458 ? 32.010 -28.483 -38.370 1.00 45.74 458 HIS B C 1
ATOM 7379 O O . HIS B 1 458 ? 31.173 -29.385 -38.345 1.00 47.85 458 HIS B O 1
ATOM 7386 N N . GLU B 1 459 ? 31.810 -27.297 -37.805 1.00 45.92 459 GLU B N 1
ATOM 7387 C CA . GLU B 1 459 ? 30.503 -26.938 -37.272 1.00 44.20 459 GLU B CA 1
ATOM 7388 C C . GLU B 1 459 ? 29.503 -26.908 -38.420 1.00 45.79 459 GLU B C 1
ATOM 7389 O O . GLU B 1 459 ? 28.414 -27.475 -38.328 1.00 49.12 459 GLU B O 1
ATOM 7395 N N . LEU B 1 460 ? 29.891 -26.242 -39.503 1.00 48.24 460 LEU B N 1
ATOM 7396 C CA . LEU B 1 460 ? 29.077 -26.180 -40.709 1.00 42.34 460 LEU B CA 1
ATOM 7397 C C . LEU B 1 460 ? 28.887 -27.563 -41.322 1.00 37.91 460 LEU B C 1
ATOM 7398 O O . LEU B 1 460 ? 27.816 -27.879 -41.839 1.00 48.15 460 LEU B O 1
ATOM 7403 N N . TYR B 1 461 ? 29.933 -28.381 -41.264 1.00 45.24 461 TYR B N 1
ATOM 7404 C CA . TYR B 1 461 ? 29.873 -29.732 -41.808 1.00 47.22 461 TYR B CA 1
ATOM 7405 C C . TYR B 1 461 ? 28.846 -30.576 -41.069 1.00 44.97 461 TYR B C 1
ATOM 7406 O O . TYR B 1 461 ? 27.850 -30.992 -41.652 1.00 49.05 461 TYR B O 1
ATOM 7415 N N . GLU B 1 462 ? 29.076 -30.797 -39.777 1.00 47.39 462 GLU B N 1
ATOM 7416 C CA . GLU B 1 462 ? 28.200 -31.643 -38.968 1.00 47.44 462 GLU B CA 1
ATOM 7417 C C . GLU B 1 462 ? 26.759 -31.127 -38.922 1.00 46.62 462 GLU B C 1
ATOM 7418 O O . GLU B 1 462 ? 25.855 -31.839 -38.488 1.00 45.47 462 GLU B O 1
ATOM 7424 N N . ARG B 1 463 ? 26.547 -29.892 -39.365 1.00 49.37 463 ARG B N 1
ATOM 7425 C CA . ARG B 1 463 ? 25.205 -29.322 -39.414 1.00 46.44 463 ARG B CA 1
ATOM 7426 C C . ARG B 1 463 ? 24.485 -29.634 -40.726 1.00 50.24 463 ARG B C 1
ATOM 7427 O O . ARG B 1 463 ? 23.268 -29.811 -40.736 1.00 56.70 463 ARG B O 1
ATOM 7435 N N . ASN B 1 464 ? 25.227 -29.699 -41.829 1.00 46.91 464 ASN B N 1
ATOM 7436 C CA . ASN B 1 464 ? 24.611 -29.879 -43.143 1.00 49.02 464 ASN B CA 1
ATOM 7437 C C . ASN B 1 464 ? 25.217 -31.032 -43.944 1.00 56.02 464 ASN B C 1
ATOM 7438 O O . ASN B 1 464 ? 25.009 -31.135 -45.154 1.00 59.37 464 ASN B O 1
ATOM 7443 N N . TYR B 1 465 ? 25.967 -31.888 -43.255 1.00 61.54 465 TYR B N 1
ATOM 7444 C CA . TYR B 1 465 ? 26.663 -33.030 -43.857 1.00 62.63 465 TYR B CA 1
ATOM 7445 C C . TYR B 1 465 ? 25.721 -33.935 -44.658 1.00 63.18 465 TYR B C 1
ATOM 7446 O O . TYR B 1 465 ? 26.093 -34.433 -45.721 1.00 70.95 465 TYR B O 1
ATOM 7455 N N . SER B 1 466 ? 24.497 -34.119 -44.176 1.00 54.64 466 SER B N 1
ATOM 7456 C CA . SER B 1 466 ? 23.555 -35.007 -44.852 1.00 56.42 466 SER B CA 1
ATOM 7457 C C . SER B 1 466 ? 22.446 -34.221 -45.540 1.00 55.92 466 SER B C 1
ATOM 7458 O O . SER B 1 466 ? 21.788 -34.725 -46.451 1.00 52.93 466 SER B O 1
ATOM 7461 N N . GLY B 1 467 ? 22.240 -32.987 -45.096 1.00 56.84 467 GLY B N 1
ATOM 7462 C CA . GLY B 1 467 ? 21.235 -32.123 -45.683 1.00 51.68 467 GLY B CA 1
ATOM 7463 C C . GLY B 1 467 ? 20.931 -30.943 -44.786 1.00 53.12 467 GLY B C 1
ATOM 7464 O O . GLY B 1 467 ? 21.342 -30.916 -43.626 1.00 55.89 467 GLY B O 1
ATOM 7465 N N . ASN B 1 468 ? 20.216 -29.960 -45.322 1.00 51.65 468 ASN B N 1
ATOM 7466 C CA . ASN B 1 468 ? 19.830 -28.794 -44.538 1.00 52.17 468 ASN B CA 1
ATOM 7467 C C . ASN B 1 468 ? 18.832 -29.181 -43.449 1.00 51.76 468 ASN B C 1
ATOM 7468 O O . ASN B 1 468 ? 18.185 -30.225 -43.532 1.00 46.69 468 ASN B O 1
ATOM 7473 N N . HIS B 1 469 ? 18.712 -28.334 -42.431 1.00 50.48 469 HIS B N 1
ATOM 7474 C CA . HIS B 1 469 ? 17.946 -28.669 -41.232 1.00 46.85 469 HIS B CA 1
ATOM 7475 C C . HIS B 1 469 ? 16.450 -28.858 -41.490 1.00 50.04 469 HIS B C 1
ATOM 7476 O O . HIS B 1 469 ? 15.732 -29.373 -40.632 1.00 50.76 469 HIS B O 1
ATOM 7483 N N . GLU B 1 470 ? 15.979 -28.442 -42.662 1.00 51.69 470 GLU B N 1
ATOM 7484 C CA . GLU B 1 470 ? 14.575 -28.623 -43.018 1.00 47.59 470 GLU B CA 1
ATOM 7485 C C . GLU B 1 470 ? 14.321 -29.967 -43.695 1.00 44.09 470 GLU B C 1
ATOM 7486 O O . GLU B 1 470 ? 13.413 -30.703 -43.308 1.00 48.25 470 GLU B O 1
ATOM 7492 N N . ASN B 1 471 ? 15.128 -30.282 -44.704 1.00 45.68 471 ASN B N 1
ATOM 7493 C CA . ASN B 1 471 ? 14.941 -31.498 -45.490 1.00 45.99 471 ASN B CA 1
ATOM 7494 C C . ASN B 1 471 ? 15.161 -32.777 -44.689 1.00 47.15 471 ASN B C 1
ATOM 7495 O O . ASN B 1 471 ? 14.519 -33.793 -44.950 1.00 47.78 471 ASN B O 1
ATOM 7500 N N . THR B 1 472 ? 16.068 -32.724 -43.719 1.00 44.86 472 THR B N 1
ATOM 7501 C CA . THR B 1 472 ? 16.359 -33.884 -42.884 1.00 42.15 472 THR B CA 1
ATOM 7502 C C . THR B 1 472 ? 15.121 -34.333 -42.114 1.00 47.02 472 THR B C 1
ATOM 7503 O O . THR B 1 472 ? 14.889 -35.528 -41.932 1.00 44.34 472 THR B O 1
ATOM 7507 N N . ARG B 1 473 ? 14.326 -33.365 -41.670 1.00 46.27 473 ARG B N 1
ATOM 7508 C CA . ARG B 1 473 ? 13.096 -33.652 -40.943 1.00 44.73 473 ARG B CA 1
ATOM 7509 C C . ARG B 1 473 ? 11.953 -34.037 -41.879 1.00 49.32 473 ARG B C 1
ATOM 7510 O O . ARG B 1 473 ? 11.156 -34.922 -41.566 1.00 49.33 473 ARG B O 1
ATOM 7518 N N . ILE B 1 474 ? 11.875 -33.367 -43.025 1.00 47.66 474 ILE B N 1
ATOM 7519 C CA . ILE B 1 474 ? 10.833 -33.648 -44.007 1.00 44.13 474 ILE B CA 1
ATOM 7520 C C . ILE B 1 474 ? 10.993 -35.043 -44.606 1.00 43.91 474 ILE B C 1
ATOM 7521 O O . ILE B 1 474 ? 10.025 -35.797 -44.707 1.00 48.50 474 ILE B O 1
ATOM 7526 N N . GLU B 1 475 ? 12.218 -35.386 -44.989 1.00 45.49 475 GLU B N 1
ATOM 7527 C CA . GLU B 1 475 ? 12.495 -36.692 -45.579 1.00 48.94 475 GLU B CA 1
ATOM 7528 C C . GLU B 1 475 ? 12.193 -37.831 -44.613 1.00 42.38 475 GLU B C 1
ATOM 7529 O O . GLU B 1 475 ? 11.872 -38.940 -45.036 1.00 48.48 475 GLU B O 1
ATOM 7535 N N . LEU B 1 476 ? 12.297 -37.554 -43.318 1.00 42.48 476 LEU B N 1
ATOM 7536 C CA . LEU B 1 476 ? 11.941 -38.535 -42.302 1.00 42.77 476 LEU B CA 1
ATOM 7537 C C . LEU B 1 476 ? 10.425 -38.713 -42.329 1.00 49.83 476 LEU B C 1
ATOM 7538 O O . LEU B 1 476 ? 9.918 -39.833 -42.246 1.00 55.94 476 LEU B O 1
ATOM 7543 N N . LEU B 1 477 ? 9.710 -37.597 -42.441 1.00 44.47 477 LEU B N 1
ATOM 7544 C CA . LEU B 1 477 ? 8.254 -37.615 -42.537 1.00 41.80 477 LEU B CA 1
ATOM 7545 C C . LEU B 1 477 ? 7.801 -38.332 -43.803 1.00 46.21 477 LEU B C 1
ATOM 7546 O O . LEU B 1 477 ? 6.871 -39.138 -43.769 1.00 46.97 477 LEU B O 1
ATOM 7551 N N . LEU B 1 478 ? 8.464 -38.036 -44.917 1.00 46.64 478 LEU B N 1
ATOM 7552 C CA . LEU B 1 478 ? 8.137 -38.664 -46.191 1.00 40.72 478 LEU B CA 1
ATOM 7553 C C . LEU B 1 478 ? 8.413 -40.161 -46.132 1.00 47.13 478 LEU B C 1
ATOM 7554 O O . LEU B 1 478 ? 7.651 -40.965 -46.670 1.00 51.21 478 LEU B O 1
ATOM 7559 N N . SER B 1 479 ? 9.511 -40.528 -45.478 1.00 44.32 479 SER B N 1
ATOM 7560 C CA . SER B 1 479 ? 9.889 -41.928 -45.338 1.00 48.48 479 SER B CA 1
ATOM 7561 C C . SER B 1 479 ? 8.872 -42.695 -44.496 1.00 53.88 479 SER B C 1
ATOM 7562 O O . SER B 1 479 ? 8.551 -43.845 -44.795 1.00 51.22 479 SER B O 1
ATOM 7565 N N . GLN B 1 480 ? 8.369 -42.057 -43.442 1.00 51.44 480 GLN B N 1
ATOM 7566 C CA . GLN B 1 480 ? 7.397 -42.698 -42.561 1.00 47.99 480 GLN B CA 1
ATOM 7567 C C . GLN B 1 480 ? 5.991 -42.660 -43.148 1.00 45.08 480 GLN B C 1
ATOM 7568 O O . GLN B 1 480 ? 5.146 -43.488 -42.806 1.00 46.90 480 GLN B O 1
ATOM 7574 N N . THR B 1 481 ? 5.742 -41.699 -44.030 1.0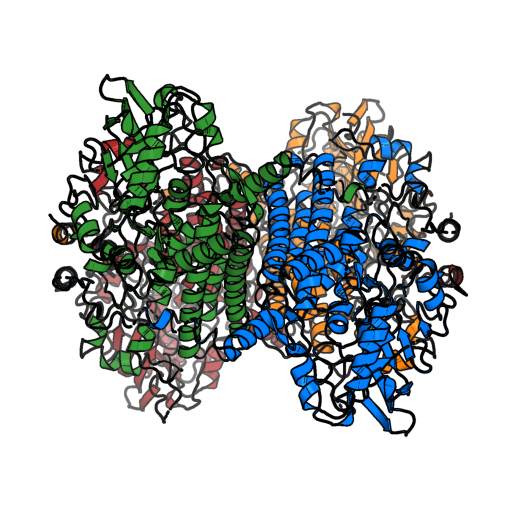0 46.86 481 THR B N 1
ATOM 7575 C CA . THR B 1 481 ? 4.455 -41.611 -44.707 1.00 44.24 481 THR B CA 1
ATOM 7576 C C . THR B 1 481 ? 4.333 -42.719 -45.746 1.00 38.37 481 THR B C 1
ATOM 7577 O O . THR B 1 481 ? 3.290 -43.360 -45.867 1.00 34.49 481 THR B O 1
ATOM 7581 N N . ALA B 1 482 ? 5.414 -42.943 -46.487 1.00 46.19 482 ALA B N 1
ATOM 7582 C CA . ALA B 1 482 ? 5.437 -43.963 -47.529 1.00 39.21 482 ALA B CA 1
ATOM 7583 C C . ALA B 1 482 ? 5.373 -45.371 -46.945 1.00 37.63 482 ALA B C 1
ATOM 7584 O O . ALA B 1 482 ? 4.791 -46.273 -47.547 1.00 41.63 482 ALA B O 1
ATOM 7586 N N . SER B 1 483 ? 5.974 -45.556 -45.774 1.00 38.49 483 SER B N 1
ATOM 7587 C CA . SER B 1 483 ? 6.004 -46.866 -45.132 1.00 37.00 483 SER B CA 1
ATOM 7588 C C . SER B 1 483 ? 4.716 -47.151 -44.365 1.00 42.79 483 SER B C 1
ATOM 7589 O O . SER B 1 483 ? 4.522 -48.252 -43.850 1.00 45.71 483 SER B O 1
ATOM 7592 N N . GLY B 1 484 ? 3.837 -46.158 -44.296 1.00 42.15 484 GLY B N 1
ATOM 7593 C CA . GLY B 1 484 ? 2.583 -46.306 -43.583 1.00 36.83 484 GLY B CA 1
ATOM 7594 C C . GLY B 1 484 ? 2.729 -46.184 -42.078 1.00 38.29 484 GLY B C 1
ATOM 7595 O O . GLY B 1 484 ? 1.767 -46.389 -41.339 1.00 50.54 484 GLY B O 1
ATOM 7596 N N . LYS B 1 485 ? 3.934 -45.856 -41.622 1.00 39.22 485 LYS B N 1
ATOM 7597 C CA . LYS B 1 485 ? 4.182 -45.670 -40.196 1.00 44.38 485 LYS B CA 1
ATOM 7598 C C . LYS B 1 485 ? 3.414 -44.467 -39.659 1.00 46.17 485 LYS B C 1
ATOM 7599 O O . LYS B 1 485 ? 2.884 -44.505 -38.549 1.00 41.24 485 LYS B O 1
ATOM 7605 N N . LEU B 1 486 ? 3.355 -43.403 -40.454 1.00 44.34 486 LEU B N 1
ATOM 7606 C CA . LEU B 1 486 ? 2.594 -42.216 -40.083 1.00 44.88 486 LEU B CA 1
ATOM 7607 C C . LEU B 1 486 ? 1.110 -42.552 -40.017 1.00 47.01 486 LEU B C 1
ATOM 7608 O O . LEU B 1 486 ? 0.384 -42.056 -39.156 1.00 51.90 486 LEU B O 1
ATOM 7613 N N . ASP B 1 487 ? 0.670 -43.405 -40.936 1.00 46.48 487 ASP B N 1
ATOM 7614 C CA . ASP B 1 487 ? -0.708 -43.873 -40.955 1.00 47.25 487 ASP B CA 1
ATOM 7615 C C . ASP B 1 487 ? -1.006 -44.709 -39.716 1.00 44.72 487 ASP B C 1
ATOM 7616 O O . ASP B 1 487 ? -2.117 -44.680 -39.188 1.00 52.85 487 ASP B O 1
ATOM 7621 N N . SER B 1 488 ? -0.004 -45.451 -39.258 1.00 46.66 488 SER B N 1
ATOM 7622 C CA . SER B 1 488 ? -0.137 -46.272 -38.061 1.00 49.98 488 SER B CA 1
ATOM 7623 C C . SER B 1 488 ? -0.344 -45.409 -36.817 1.00 50.93 488 SER B C 1
ATOM 7624 O O . SER B 1 488 ? -1.144 -45.747 -35.944 1.00 42.01 488 SER B O 1
ATOM 7627 N N . TYR B 1 489 ? 0.379 -44.294 -36.746 1.00 49.98 489 TYR B N 1
ATOM 7628 C CA . TYR B 1 489 ? 0.281 -43.382 -35.610 1.00 44.17 489 TYR B CA 1
ATOM 7629 C C . TYR B 1 489 ? -1.104 -42.749 -35.541 1.00 48.37 489 TYR B C 1
ATOM 7630 O O . TYR B 1 489 ? -1.652 -42.544 -34.457 1.00 46.46 489 TYR B O 1
ATOM 7647 N N . ASP B 1 491 ? -3.836 -44.093 -36.784 1.00 49.40 491 ASP B N 1
ATOM 7648 C CA . ASP B 1 491 ? -4.747 -45.170 -36.413 1.00 47.66 491 ASP B CA 1
ATOM 7649 C C . ASP B 1 491 ? -4.683 -45.414 -34.910 1.00 45.50 491 ASP B C 1
ATOM 7650 O O . ASP B 1 491 ? -5.680 -45.775 -34.283 1.00 43.25 491 ASP B O 1
ATOM 7655 N N . PHE B 1 492 ? -3.495 -45.220 -34.345 1.00 51.03 492 PHE B N 1
ATOM 7656 C CA . PHE B 1 492 ? -3.280 -45.338 -32.907 1.00 47.98 492 PHE B CA 1
ATOM 7657 C C . PHE B 1 492 ? -4.123 -44.310 -32.155 1.00 43.51 492 PHE B C 1
ATOM 7658 O O . PHE B 1 492 ? -4.809 -44.644 -31.190 1.00 46.91 492 PHE B O 1
ATOM 7666 N N . ALA B 1 493 ? -4.064 -43.060 -32.604 1.00 44.15 493 ALA B N 1
ATOM 7667 C CA . ALA B 1 493 ? -4.839 -41.987 -31.992 1.00 36.00 493 ALA B CA 1
ATOM 7668 C C . ALA B 1 493 ? -6.331 -42.172 -32.247 1.00 47.66 493 ALA B C 1
ATOM 7669 O O . ALA B 1 493 ? -7.159 -41.855 -31.392 1.00 49.42 493 ALA B O 1
ATOM 7671 N N . GLN B 1 494 ? -6.666 -42.682 -33.428 1.00 47.21 494 GLN B N 1
ATOM 7672 C CA . GLN B 1 494 ? -8.058 -42.918 -33.796 1.00 43.18 494 GLN B CA 1
ATOM 7673 C C . GLN B 1 494 ? -8.689 -43.978 -32.899 1.00 43.33 494 GLN B C 1
ATOM 7674 O O . GLN B 1 494 ? -9.874 -43.903 -32.572 1.00 50.37 494 GLN B O 1
ATOM 7680 N N . ALA B 1 495 ? -7.887 -44.962 -32.501 1.00 41.34 495 ALA B N 1
ATOM 7681 C CA . ALA B 1 495 ? -8.349 -46.033 -31.623 1.00 44.07 495 ALA B CA 1
ATOM 7682 C C . ALA B 1 495 ? -8.802 -45.479 -30.276 1.00 45.77 495 ALA B C 1
ATOM 7683 O O . ALA B 1 495 ? -9.668 -46.052 -29.616 1.00 49.71 495 ALA B O 1
ATOM 7685 N N . CYS B 1 496 ? -8.206 -44.360 -29.878 1.00 46.93 496 CYS B N 1
ATOM 7686 C CA . CYS B 1 496 ? -8.573 -43.693 -28.636 1.00 46.10 496 CYS B CA 1
ATOM 7687 C C . CYS B 1 496 ? -9.929 -43.008 -28.761 1.00 42.84 496 CYS B C 1
ATOM 7688 O O . CYS B 1 496 ? -10.736 -43.033 -27.833 1.00 46.48 496 CYS B O 1
ATOM 7699 N N . ASP B 1 498 ? -12.313 -43.810 -30.809 1.00 40.52 498 ASP B N 1
ATOM 7700 C CA . ASP B 1 498 ? -13.363 -44.788 -31.076 1.00 36.81 498 ASP B CA 1
ATOM 7701 C C . ASP B 1 498 ? -13.981 -45.323 -29.787 1.00 44.66 498 ASP B C 1
ATOM 7702 O O . ASP B 1 498 ? -15.005 -46.006 -29.818 1.00 44.73 498 ASP B O 1
ATOM 7707 N N . GLU B 1 499 ? -13.354 -45.013 -28.657 1.00 43.96 499 GLU B N 1
ATOM 7708 C CA . GLU B 1 499 ? -13.806 -45.519 -27.367 1.00 43.04 499 GLU B CA 1
ATOM 7709 C C . GLU B 1 499 ? -14.786 -44.574 -26.679 1.00 44.91 499 GLU B C 1
ATOM 7710 O O . GLU B 1 499 ? -15.216 -44.829 -25.554 1.00 45.19 499 GLU B O 1
ATOM 7716 N N . TYR B 1 500 ? -15.141 -43.486 -27.354 1.00 41.81 500 TYR B N 1
ATOM 7717 C CA . TYR B 1 500 ? -16.125 -42.559 -26.810 1.00 36.91 500 TYR B CA 1
ATOM 7718 C C . TYR B 1 500 ? -16.818 -41.749 -27.901 1.00 46.87 500 TYR B C 1
ATOM 7719 O O . TYR B 1 500 ? -16.425 -41.785 -29.067 1.00 49.02 500 TYR B O 1
ATOM 7728 N N . ASP B 1 501 ? -17.853 -41.016 -27.503 1.00 51.63 501 ASP B N 1
ATOM 7729 C CA . ASP B 1 501 ? -18.602 -40.165 -28.417 1.00 43.04 501 ASP B CA 1
ATOM 7730 C C . ASP B 1 501 ? -19.346 -39.089 -27.637 1.00 48.09 501 ASP B C 1
ATOM 7731 O O . ASP B 1 501 ? -19.104 -38.901 -26.445 1.00 55.32 501 ASP B O 1
ATOM 7736 N N . LEU B 1 502 ? -20.242 -38.377 -28.314 1.00 49.47 502 LEU B N 1
ATOM 7737 C CA . LEU B 1 502 ? -20.978 -37.280 -27.692 1.00 43.76 502 LEU B CA 1
ATOM 7738 C C . LEU B 1 502 ? -21.870 -37.773 -26.555 1.00 46.28 502 LEU B C 1
ATOM 7739 O O . LEU B 1 502 ? -22.286 -36.992 -25.699 1.00 47.18 502 LEU B O 1
ATOM 7744 N N . ASP B 1 503 ? -22.158 -39.071 -26.552 1.00 51.41 503 ASP B N 1
ATOM 7745 C CA . ASP B 1 503 ? -22.987 -39.676 -25.515 1.00 55.59 503 ASP B CA 1
ATOM 7746 C C . ASP B 1 503 ? -22.173 -40.073 -24.290 1.00 55.64 503 ASP B C 1
ATOM 7747 O O . ASP B 1 503 ? -22.691 -40.105 -23.175 1.00 56.81 503 ASP B O 1
ATOM 7752 N N . GLY B 1 504 ? -20.898 -40.373 -24.506 1.00 50.71 504 GLY B N 1
ATOM 7753 C CA . GLY B 1 504 ? -20.037 -40.863 -23.446 1.00 45.32 504 GLY B CA 1
ATOM 7754 C C . GLY B 1 504 ? -19.113 -41.936 -23.983 1.00 44.78 504 GLY B C 1
ATOM 7755 O O . GLY B 1 504 ? -18.770 -41.928 -25.162 1.00 48.25 504 GLY B O 1
ATOM 7756 N N . TRP B 1 505 ? -18.706 -42.861 -23.121 1.00 45.20 505 TRP B N 1
ATOM 7757 C CA . TRP B 1 505 ? -17.867 -43.974 -23.548 1.00 47.76 505 TRP B CA 1
ATOM 7758 C C . TRP B 1 505 ? -18.641 -44.922 -24.456 1.00 47.54 505 TRP B C 1
ATOM 7759 O O . TRP B 1 505 ? -19.851 -45.089 -24.306 1.00 46.14 505 TRP B O 1
ATOM 7770 N N . THR B 1 506 ? -17.940 -45.535 -25.403 1.00 49.01 506 THR B N 1
ATOM 7771 C CA . THR B 1 506 ? -18.530 -46.585 -26.222 1.00 46.73 506 THR B CA 1
ATOM 7772 C C . THR B 1 506 ? -18.006 -47.934 -25.744 1.00 47.22 506 THR B C 1
ATOM 7773 O O . THR B 1 506 ? -18.582 -48.980 -26.039 1.00 45.12 506 THR B O 1
ATOM 7777 N N . ALA B 1 507 ? -16.904 -47.894 -25.000 1.00 49.09 507 ALA B N 1
ATOM 7778 C CA . ALA B 1 507 ? -16.354 -49.086 -24.368 1.00 49.19 507 ALA B CA 1
ATOM 7779 C C . ALA B 1 507 ? -17.231 -49.513 -23.195 1.00 49.05 507 ALA B C 1
ATOM 7780 O O . ALA B 1 507 ? -17.613 -48.684 -22.368 1.00 51.04 507 ALA B O 1
ATOM 7782 N N . PRO B 1 508 ? -17.556 -50.812 -23.124 1.00 47.47 508 PRO B N 1
ATOM 7783 C CA . PRO B 1 508 ? -18.470 -51.362 -22.115 1.00 43.87 508 PRO B CA 1
ATOM 7784 C C . PRO B 1 508 ? -17.960 -51.228 -20.681 1.00 42.95 508 PRO B C 1
ATOM 7785 O O . PRO B 1 508 ? -18.752 -50.988 -19.770 1.00 56.10 508 PRO B O 1
ATOM 7789 N N . ASP B 1 509 ? -16.655 -51.385 -20.488 1.00 41.91 509 ASP B N 1
ATOM 7790 C CA . ASP B 1 509 ? -16.080 -51.445 -19.147 1.00 45.16 509 ASP B CA 1
ATOM 7791 C C . ASP B 1 509 ? -15.843 -50.073 -18.517 1.00 47.87 509 ASP B C 1
ATOM 7792 O O . ASP B 1 509 ? -15.321 -49.983 -17.405 1.00 47.93 509 ASP B O 1
ATOM 7797 N N . LEU B 1 510 ? -16.223 -49.010 -19.217 1.00 41.49 510 LEU B N 1
ATOM 7798 C CA . LEU B 1 510 ? -15.988 -47.659 -18.717 1.00 43.38 510 LEU B CA 1
ATOM 7799 C C . LEU B 1 510 ? -17.277 -46.943 -18.312 1.00 45.78 510 LEU B C 1
ATOM 7800 O O . LEU B 1 510 ? -18.317 -47.104 -18.952 1.00 52.78 510 LEU B O 1
ATOM 7805 N N . GLU B 1 511 ? -17.198 -46.154 -17.244 1.00 43.44 511 GLU B N 1
ATOM 7806 C CA . GLU B 1 511 ? -18.347 -45.406 -16.741 1.00 42.32 511 GLU B CA 1
ATOM 7807 C C . GLU B 1 511 ? -18.308 -43.951 -17.200 1.00 45.52 511 GLU B C 1
ATOM 7808 O O . GLU B 1 511 ? -17.261 -43.306 -17.155 1.00 44.90 511 GLU B O 1
ATOM 7814 N N . SER B 1 512 ? -19.456 -43.435 -17.629 1.00 42.83 512 SER B N 1
ATOM 7815 C CA . SER B 1 512 ? -19.529 -42.074 -18.150 1.00 40.27 512 SER B CA 1
ATOM 7816 C C . SER B 1 512 ? -19.952 -41.066 -17.086 1.00 37.63 512 SER B C 1
ATOM 7817 O O . SER B 1 512 ? -19.748 -39.863 -17.253 1.00 44.52 512 SER B O 1
ATOM 7820 N N . PHE B 1 513 ? -20.537 -41.565 -15.999 1.00 38.05 513 PHE B N 1
ATOM 7821 C CA . PHE B 1 513 ? -21.019 -40.720 -14.907 1.00 44.23 513 PHE B CA 1
ATOM 7822 C C . PHE B 1 513 ? -21.979 -39.638 -15.395 1.00 45.97 513 PHE B C 1
ATOM 7823 O O . PHE B 1 513 ? -21.848 -38.471 -15.025 1.00 47.96 513 PHE B O 1
ATOM 7831 N N . HIS B 1 514 ? -22.934 -40.035 -16.232 1.00 47.67 514 HIS B N 1
ATOM 7832 C CA . HIS B 1 514 ? -23.924 -39.111 -16.781 1.00 44.27 514 HIS B CA 1
ATOM 7833 C C . HIS B 1 514 ? -24.721 -38.424 -15.680 1.00 44.72 514 HIS B C 1
ATOM 7834 O O . HIS B 1 514 ? -25.050 -37.242 -15.781 1.00 46.08 514 HIS B O 1
ATOM 7841 N N . ALA B 1 515 ? -25.035 -39.181 -14.635 1.00 43.10 515 ALA B N 1
ATOM 7842 C CA . ALA B 1 515 ? -25.862 -38.686 -13.544 1.00 47.56 515 ALA B CA 1
ATOM 7843 C C . ALA B 1 515 ? -25.223 -37.510 -12.807 1.00 46.51 515 ALA B C 1
ATOM 7844 O O . ALA B 1 515 ? -25.800 -36.425 -12.749 1.00 50.82 515 ALA B O 1
ATOM 7854 N N . ARG B 1 517 ? -22.777 -35.794 -13.657 1.00 47.51 517 ARG B N 1
ATOM 7855 C CA . ARG B 1 517 ? -22.416 -34.755 -14.612 1.00 46.09 517 ARG B CA 1
ATOM 7856 C C . ARG B 1 517 ? -23.583 -33.806 -14.846 1.00 46.99 517 ARG B C 1
ATOM 7857 O O . ARG B 1 517 ? -23.423 -32.586 -14.806 1.00 50.93 517 ARG B O 1
ATOM 7865 N N . SER B 1 518 ? -24.758 -34.376 -15.089 1.00 44.42 518 SER B N 1
ATOM 7866 C CA . SER B 1 518 ? -25.963 -33.587 -15.307 1.00 43.41 518 SER B CA 1
ATOM 7867 C C . SER B 1 518 ? -26.406 -32.908 -14.015 1.00 42.87 518 SER B C 1
ATOM 7868 O O . SER B 1 518 ? -26.955 -31.806 -14.039 1.00 48.27 518 SER B O 1
ATOM 7871 N N . ALA B 1 519 ? -26.163 -33.573 -12.890 1.00 44.50 519 ALA B N 1
ATOM 7872 C CA . ALA B 1 519 ? -26.479 -33.017 -11.579 1.00 44.01 519 ALA B CA 1
ATOM 7873 C C . ALA B 1 519 ? -25.656 -31.764 -11.308 1.00 45.88 519 ALA B C 1
ATOM 7874 O O . ALA B 1 519 ? -26.147 -30.800 -10.721 1.00 50.98 519 ALA B O 1
ATOM 7876 N N . SER B 1 520 ? -24.398 -31.789 -11.735 1.00 49.27 520 SER B N 1
ATOM 7877 C CA . SER B 1 520 ? -23.511 -30.643 -11.574 1.00 50.95 520 SER B CA 1
ATOM 7878 C C . SER B 1 520 ? -23.911 -29.508 -12.509 1.00 47.44 520 SER B C 1
ATOM 7879 O O . SER B 1 520 ? -23.740 -28.334 -12.183 1.00 50.57 520 SER B O 1
ATOM 7882 N N . ARG B 1 521 ? -24.438 -29.866 -13.676 1.00 46.54 521 ARG B N 1
ATOM 7883 C CA . ARG B 1 521 ? -24.911 -28.874 -14.632 1.00 45.25 521 ARG B CA 1
ATOM 7884 C C . ARG B 1 521 ? -26.112 -28.127 -14.064 1.00 51.69 521 ARG B C 1
ATOM 7885 O O . ARG B 1 521 ? -26.314 -26.947 -14.350 1.00 54.06 521 ARG B O 1
ATOM 7893 N N . ASP B 1 522 ? -26.904 -28.824 -13.255 1.00 52.22 522 ASP B N 1
ATOM 7894 C CA . ASP B 1 522 ? -28.099 -28.235 -12.665 1.00 48.81 522 ASP B CA 1
ATOM 7895 C C . ASP B 1 522 ? -27.732 -27.249 -11.561 1.00 48.12 522 ASP B C 1
ATOM 7896 O O . ASP B 1 522 ? -28.524 -26.373 -11.213 1.00 55.77 522 ASP B O 1
ATOM 7901 N N . LEU B 1 523 ? -26.531 -27.399 -11.012 1.00 43.22 523 LEU B N 1
ATOM 7902 C CA . LEU B 1 523 ? -26.027 -26.473 -10.003 1.00 52.42 523 LEU B CA 1
ATOM 7903 C C . LEU B 1 523 ? -25.841 -25.082 -10.603 1.00 60.12 523 LEU B C 1
ATOM 7904 O O . LEU B 1 523 ? -25.864 -24.078 -9.891 1.00 61.05 523 LEU B O 1
ATOM 7909 N N . LEU B 1 524 ? -25.658 -25.039 -11.919 1.00 69.05 524 LEU B N 1
ATOM 7910 C CA . LEU B 1 524 ? -25.488 -23.783 -12.641 1.00 58.81 524 LEU B CA 1
ATOM 7911 C C . LEU B 1 524 ? -26.687 -23.487 -13.534 1.00 57.70 524 LEU B C 1
ATOM 7912 O O . LEU B 1 524 ? -26.545 -22.891 -14.602 1.00 61.96 524 LEU B O 1
ATOM 7917 N N . GLY B 1 525 ? -27.868 -23.907 -13.092 1.00 60.28 525 GLY B N 1
ATOM 7918 C CA . GLY B 1 525 ? -29.088 -23.652 -13.833 1.00 63.56 525 GLY B CA 1
ATOM 7919 C C . GLY B 1 525 ? -29.650 -22.284 -13.504 1.00 63.07 525 GLY B C 1
ATOM 7920 O O . GLY B 1 525 ? -29.589 -21.843 -12.356 1.00 67.06 525 GLY B O 1
ATOM 7921 N N . GLY B 1 526 ? -30.204 -21.619 -14.513 1.00 64.44 526 GLY B N 1
ATOM 7922 C CA . GLY B 1 526 ? -30.755 -20.284 -14.352 1.00 69.27 526 GLY B CA 1
ATOM 7923 C C . GLY B 1 526 ? -29.763 -19.285 -13.787 1.00 63.14 526 GLY B C 1
ATOM 7924 O O . GLY B 1 526 ? -29.816 -18.942 -12.606 1.00 53.63 526 GLY B O 1
ATOM 7925 N N . GLY C 1 17 ? -19.448 17.602 -13.507 1.00 86.47 17 GLY C N 1
ATOM 7926 C CA . GLY C 1 17 ? -18.756 17.174 -14.709 1.00 83.50 17 GLY C CA 1
ATOM 7927 C C . GLY C 1 17 ? -19.084 15.740 -15.077 1.00 77.16 17 GLY C C 1
ATOM 7928 O O . GLY C 1 17 ? -19.673 15.014 -14.279 1.00 71.91 17 GLY C O 1
ATOM 7929 N N . THR C 1 18 ? -18.700 15.330 -16.283 1.00 76.46 18 THR C N 1
ATOM 7930 C CA . THR C 1 18 ? -18.925 13.961 -16.752 1.00 75.01 18 THR C CA 1
ATOM 7931 C C . THR C 1 18 ? -17.875 12.966 -16.248 1.00 71.19 18 THR C C 1
ATOM 7932 O O . THR C 1 18 ? -16.673 13.220 -16.321 1.00 69.14 18 THR C O 1
ATOM 7936 N N . ARG C 1 19 ? -18.348 11.837 -15.726 1.00 65.76 19 ARG C N 1
ATOM 7937 C CA . ARG C 1 19 ? -17.475 10.786 -15.221 1.00 66.95 19 ARG C CA 1
ATOM 7938 C C . ARG C 1 19 ? -17.661 9.480 -15.991 1.00 66.34 19 ARG C C 1
ATOM 7939 O O . ARG C 1 19 ? -18.714 9.253 -16.588 1.00 68.62 19 ARG C O 1
ATOM 7947 N N . PRO C 1 20 ? -16.634 8.615 -15.980 1.00 63.45 20 PRO C N 1
ATOM 7948 C CA . PRO C 1 20 ? -16.759 7.275 -16.565 1.00 60.21 20 PRO C CA 1
ATOM 7949 C C . PRO C 1 20 ? -17.640 6.364 -15.714 1.00 58.75 20 PRO C C 1
ATOM 7950 O O . PRO C 1 20 ? -18.108 6.784 -14.657 1.00 62.33 20 PRO C O 1
ATOM 7954 N N . LEU C 1 21 ? -17.864 5.137 -16.174 1.00 60.34 21 LEU C N 1
ATOM 7955 C CA . LEU C 1 21 ? -18.690 4.189 -15.432 1.00 57.05 21 LEU C CA 1
ATOM 7956 C C . LEU C 1 21 ? -18.060 3.800 -14.098 1.00 55.95 21 LEU C C 1
ATOM 7957 O O . LEU C 1 21 ? -16.837 3.793 -13.954 1.00 53.34 21 LEU C O 1
ATOM 7962 N N . THR C 1 22 ? -18.905 3.474 -13.126 1.00 53.16 22 THR C N 1
ATOM 7963 C CA . THR C 1 22 ? -18.443 2.917 -11.862 1.00 55.41 22 THR C CA 1
ATOM 7964 C C . THR C 1 22 ? -18.534 1.398 -11.915 1.00 54.37 22 THR C C 1
ATOM 7965 O O . THR C 1 22 ? -19.002 0.834 -12.905 1.00 46.10 22 THR C O 1
ATOM 7969 N N . GLY C 1 23 ? -18.078 0.741 -10.853 1.00 54.82 23 GLY C N 1
ATOM 7970 C CA . GLY C 1 23 ? -18.143 -0.706 -10.770 1.00 53.55 23 GLY C CA 1
ATOM 7971 C C . GLY C 1 23 ? -19.561 -1.232 -10.896 1.00 54.85 23 GLY C C 1
ATOM 7972 O O . GLY C 1 23 ? -19.811 -2.189 -11.627 1.00 53.64 23 GLY C O 1
ATOM 7973 N N . GLU C 1 24 ? -20.491 -0.598 -10.189 1.00 52.30 24 GLU C N 1
ATOM 7974 C CA . GLU C 1 24 ? -21.891 -1.011 -10.212 1.00 57.25 24 GLU C CA 1
ATOM 7975 C C . GLU C 1 24 ? -22.556 -0.720 -11.553 1.00 55.39 24 GLU C C 1
ATOM 7976 O O . GLU C 1 24 ? -23.351 -1.521 -12.047 1.00 53.30 24 GLU C O 1
ATOM 7982 N N . GLU C 1 25 ? -22.235 0.433 -12.133 1.00 53.81 25 GLU C N 1
ATOM 7983 C CA . GLU C 1 25 ? -22.798 0.822 -13.421 1.00 49.70 25 GLU C CA 1
ATOM 7984 C C . GLU C 1 25 ? -22.362 -0.134 -14.527 1.00 52.49 25 GLU C C 1
ATOM 7985 O O . GLU C 1 25 ? -23.164 -0.515 -15.380 1.00 51.26 25 GLU C O 1
ATOM 7991 N N . TYR C 1 26 ? -21.089 -0.517 -14.507 1.00 57.73 26 TYR C N 1
ATOM 7992 C CA . TYR C 1 26 ? -20.565 -1.485 -15.464 1.00 55.34 26 TYR C CA 1
ATOM 7993 C C . TYR C 1 26 ? -21.258 -2.837 -15.320 1.00 56.96 26 TYR C C 1
ATOM 7994 O O . TYR C 1 26 ? -21.609 -3.472 -16.315 1.00 55.09 26 TYR C O 1
ATOM 8003 N N . LEU C 1 27 ? -21.446 -3.271 -14.077 1.00 55.90 27 LEU C N 1
ATOM 8004 C CA . LEU C 1 27 ? -22.101 -4.544 -13.800 1.00 50.64 27 LEU C CA 1
ATOM 8005 C C . LEU C 1 27 ? -23.551 -4.530 -14.266 1.00 52.05 27 LEU C C 1
ATOM 8006 O O . LEU C 1 27 ? -24.050 -5.521 -14.799 1.00 58.13 27 LEU C O 1
ATOM 8011 N N . GLU C 1 28 ? -24.222 -3.402 -14.061 1.00 56.42 28 GLU C N 1
ATOM 8012 C CA . GLU C 1 28 ? -25.607 -3.246 -14.490 1.00 54.29 28 GLU C CA 1
ATOM 8013 C C . GLU C 1 28 ? -25.719 -3.217 -16.011 1.00 48.65 28 GLU C C 1
ATOM 8014 O O . GLU C 1 28 ? -26.730 -3.632 -16.576 1.00 53.73 28 GLU C O 1
ATOM 8020 N N . SER C 1 29 ? -24.671 -2.730 -16.667 1.00 46.78 29 SER C N 1
ATOM 8021 C CA . SER C 1 29 ? -24.659 -2.625 -18.122 1.00 48.80 29 SER C CA 1
ATOM 8022 C C . SER C 1 29 ? -24.572 -3.998 -18.779 1.00 54.66 29 SER C C 1
ATOM 8023 O O . SER C 1 29 ? -24.900 -4.153 -19.955 1.00 56.10 29 SER C O 1
ATOM 8026 N N . LEU C 1 30 ? -24.128 -4.990 -18.014 1.00 58.78 30 LEU C N 1
ATOM 8027 C CA . LEU C 1 30 ? -24.012 -6.351 -18.522 1.00 56.89 30 LEU C CA 1
ATOM 8028 C C . LEU C 1 30 ? -25.317 -7.117 -18.340 1.00 58.55 30 LEU C C 1
ATOM 8029 O O . LEU C 1 30 ? -25.526 -8.162 -18.958 1.00 60.95 30 LEU C O 1
ATOM 8034 N N . ARG C 1 31 ? -26.192 -6.593 -17.487 1.00 56.26 31 ARG C N 1
ATOM 8035 C CA . ARG C 1 31 ? -27.470 -7.239 -17.205 1.00 50.08 31 ARG C CA 1
ATOM 8036 C C . ARG C 1 31 ? -28.515 -6.909 -18.265 1.00 51.42 31 ARG C C 1
ATOM 8037 O O . ARG C 1 31 ? -29.622 -6.476 -17.946 1.00 60.01 31 ARG C O 1
ATOM 8045 N N . ASP C 1 32 ? -28.156 -7.118 -19.527 1.00 50.40 32 ASP C N 1
ATOM 8046 C CA . ASP C 1 32 ? -29.069 -6.871 -20.634 1.00 46.94 32 ASP C CA 1
ATOM 8047 C C . ASP C 1 32 ? -29.493 -8.182 -21.288 1.00 51.56 32 ASP C C 1
ATOM 8048 O O . ASP C 1 32 ? -29.381 -9.251 -20.688 1.00 47.50 32 ASP C O 1
ATOM 8053 N N . ALA C 1 33 ? -29.983 -8.092 -22.519 1.00 56.14 33 ALA C N 1
ATOM 8054 C CA . ALA C 1 33 ? -30.514 -9.255 -23.218 1.00 56.72 33 ALA C CA 1
ATOM 8055 C C . ALA C 1 33 ? -29.443 -10.028 -23.984 1.00 58.55 33 ALA C C 1
ATOM 8056 O O . ALA C 1 33 ? -29.743 -10.657 -25.000 1.00 59.75 33 ALA C O 1
ATOM 8058 N N . ARG C 1 34 ? -28.201 -9.980 -23.511 1.00 57.51 34 ARG C N 1
ATOM 8059 C CA . ARG C 1 34 ? -27.124 -10.706 -24.177 1.00 55.80 34 ARG C CA 1
ATOM 8060 C C . ARG C 1 34 ? -27.357 -12.214 -24.090 1.00 54.43 34 ARG C C 1
ATOM 8061 O O . ARG C 1 34 ? -27.700 -12.746 -23.034 1.00 51.95 34 ARG C O 1
ATOM 8069 N N . GLU C 1 35 ? -27.177 -12.891 -25.219 1.00 58.19 35 GLU C N 1
ATOM 8070 C CA . GLU C 1 35 ? -27.458 -14.317 -25.320 1.00 56.05 35 GLU C CA 1
ATOM 8071 C C . GLU C 1 35 ? -26.178 -15.147 -25.243 1.00 56.64 35 GLU C C 1
ATOM 8072 O O . GLU C 1 35 ? -25.619 -15.537 -26.267 1.00 54.80 35 GLU C O 1
ATOM 8078 N N . VAL C 1 36 ? -25.723 -15.415 -24.022 1.00 55.22 36 VAL C N 1
ATOM 8079 C CA . VAL C 1 36 ? -24.501 -16.182 -23.800 1.00 52.23 36 VAL C CA 1
ATOM 8080 C C . VAL C 1 36 ? -24.791 -17.644 -23.463 1.00 48.61 36 VAL C C 1
ATOM 8081 O O . VAL C 1 36 ? -25.630 -17.940 -22.612 1.00 50.07 36 VAL C O 1
ATOM 8085 N N . TYR C 1 37 ? -24.091 -18.555 -24.133 1.00 43.10 37 TYR C N 1
ATOM 8086 C CA . TYR C 1 37 ? -24.273 -19.983 -23.900 1.00 48.28 37 TYR C CA 1
ATOM 8087 C C . TYR C 1 37 ? -23.041 -20.613 -23.259 1.00 51.73 37 TYR C C 1
ATOM 8088 O O . TYR C 1 37 ? -21.908 -20.228 -23.549 1.00 51.86 37 TYR C O 1
ATOM 8097 N N . LEU C 1 38 ? -23.277 -21.591 -22.391 1.00 54.98 38 LEU C N 1
ATOM 8098 C CA . LEU C 1 38 ? -22.207 -22.275 -21.674 1.00 50.90 38 LEU C CA 1
ATOM 8099 C C . LEU C 1 38 ? -22.717 -23.592 -21.107 1.00 47.70 38 LEU C C 1
ATOM 8100 O O . LEU C 1 38 ? -23.728 -23.619 -20.404 1.00 48.69 38 LEU C O 1
ATOM 8105 N N . ASP C 1 39 ? -22.013 -24.675 -21.425 1.00 47.93 39 ASP C N 1
ATOM 8106 C CA . ASP C 1 39 ? -22.371 -26.018 -20.972 1.00 52.15 39 ASP C CA 1
ATOM 8107 C C . ASP C 1 39 ? -23.789 -26.378 -21.415 1.00 51.66 39 ASP C C 1
ATOM 8108 O O . ASP C 1 39 ? -24.542 -27.018 -20.680 1.00 53.04 39 ASP C O 1
ATOM 8113 N N . GLY C 1 40 ? -24.143 -25.955 -22.625 1.00 53.91 40 GLY C N 1
ATOM 8114 C CA . GLY C 1 40 ? -25.430 -26.283 -23.210 1.00 54.82 40 GLY C CA 1
ATOM 8115 C C . GLY C 1 40 ? -26.598 -25.447 -22.731 1.00 47.98 40 GLY C C 1
ATOM 8116 O O . GLY C 1 40 ? -27.691 -25.521 -23.291 1.00 46.26 40 GLY C O 1
ATOM 8117 N N . SER C 1 41 ? -26.375 -24.649 -21.693 1.00 51.41 41 SER C N 1
ATOM 8118 C CA . SER C 1 41 ? -27.435 -23.811 -21.153 1.00 47.76 41 SER C CA 1
ATOM 8119 C C . SER C 1 41 ? -27.177 -22.351 -21.496 1.00 52.93 41 SER C C 1
ATOM 8120 O O . SER C 1 41 ? -26.032 -21.943 -21.690 1.00 56.11 41 SER C O 1
ATOM 8123 N N . ARG C 1 42 ? -28.246 -21.569 -21.572 1.00 50.30 42 ARG C N 1
ATOM 8124 C CA . ARG C 1 42 ? -28.119 -20.132 -21.760 1.00 48.83 42 ARG C CA 1
ATOM 8125 C C . ARG C 1 42 ? -27.929 -19.463 -20.405 1.00 49.65 42 ARG C C 1
ATOM 8126 O O . ARG C 1 42 ? -28.623 -19.787 -19.443 1.00 56.91 42 ARG C O 1
ATOM 8134 N N . VAL C 1 43 ? -26.982 -18.536 -20.327 1.00 55.27 43 VAL C N 1
ATOM 8135 C CA . VAL C 1 43 ? -26.735 -17.816 -19.086 1.00 54.97 43 VAL C CA 1
ATOM 8136 C C . VAL C 1 43 ? -27.751 -16.694 -18.893 1.00 51.81 43 VAL C C 1
ATOM 8137 O O . VAL C 1 43 ? -27.783 -15.738 -19.667 1.00 50.69 43 VAL C O 1
ATOM 8141 N N . LYS C 1 44 ? -28.581 -16.819 -17.862 1.00 55.97 44 LYS C N 1
ATOM 8142 C CA . LYS C 1 44 ? -29.619 -15.828 -17.598 1.00 60.89 44 LYS C CA 1
ATOM 8143 C C . LYS C 1 44 ? -29.015 -14.508 -17.134 1.00 55.91 44 LYS C C 1
ATOM 8144 O O . LYS C 1 44 ? -29.308 -13.450 -17.693 1.00 66.86 44 LYS C O 1
ATOM 8150 N N . ASP C 1 45 ? -28.170 -14.574 -16.111 1.00 50.32 45 ASP C N 1
ATOM 8151 C CA . ASP C 1 45 ? -27.481 -13.389 -15.618 1.00 53.98 45 ASP C CA 1
ATOM 8152 C C . ASP C 1 45 ? -25.972 -13.599 -15.635 1.00 57.77 45 ASP C C 1
ATOM 8153 O O . ASP C 1 45 ? -25.433 -14.381 -14.850 1.00 58.65 45 ASP C O 1
ATOM 8158 N N . VAL C 1 46 ? -25.301 -12.896 -16.542 1.00 57.02 46 VAL C N 1
ATOM 8159 C CA . VAL C 1 46 ? -23.859 -13.023 -16.718 1.00 50.67 46 VAL C CA 1
ATOM 8160 C C . VAL C 1 46 ? -23.099 -12.601 -15.460 1.00 44.98 46 VAL C C 1
ATOM 8161 O O . VAL C 1 46 ? -22.109 -13.226 -15.082 1.00 51.65 46 VAL C O 1
ATOM 8165 N N . THR C 1 47 ? -23.590 -11.563 -14.790 1.00 44.79 47 THR C N 1
ATOM 8166 C CA . THR C 1 47 ? -22.926 -11.045 -13.597 1.00 50.90 47 THR C CA 1
ATOM 8167 C C . THR C 1 47 ? -23.149 -11.931 -12.374 1.00 53.49 47 THR C C 1
ATOM 8168 O O . THR C 1 47 ? -22.586 -11.676 -11.309 1.00 52.78 47 THR C O 1
ATOM 8172 N N . ALA C 1 48 ? -23.963 -12.970 -12.528 1.00 53.66 48 ALA C N 1
ATOM 8173 C CA . ALA C 1 48 ? -24.300 -13.848 -11.412 1.00 49.07 48 ALA C CA 1
ATOM 8174 C C . ALA C 1 48 ? -23.691 -15.236 -11.576 1.00 50.82 48 ALA C C 1
ATOM 8175 O O . ALA C 1 48 ? -23.374 -15.902 -10.590 1.00 50.65 48 ALA C O 1
ATOM 8177 N N . HIS C 1 49 ? -23.538 -15.672 -12.823 1.00 50.37 49 HIS C N 1
ATOM 8178 C CA . HIS C 1 49 ? -22.974 -16.985 -13.113 1.00 44.83 49 HIS C CA 1
ATOM 8179 C C . HIS C 1 49 ? -21.504 -17.039 -12.701 1.00 48.56 49 HIS C C 1
ATOM 8180 O O . HIS C 1 49 ? -20.745 -16.113 -12.987 1.00 48.44 49 HIS C O 1
ATOM 8187 N N . PRO C 1 50 ? -21.102 -18.127 -12.022 1.00 53.01 50 PRO C N 1
ATOM 8188 C CA . PRO C 1 50 ? -19.738 -18.330 -11.517 1.00 46.57 50 PRO C CA 1
ATOM 8189 C C . PRO C 1 50 ? -18.659 -18.155 -12.581 1.00 43.24 50 PRO C C 1
ATOM 8190 O O . PRO C 1 50 ? -17.541 -17.749 -12.262 1.00 51.67 50 PRO C O 1
ATOM 8194 N N . ALA C 1 51 ? -18.998 -18.462 -13.828 1.00 37.44 51 ALA C N 1
ATOM 8195 C CA . ALA C 1 51 ? -18.062 -18.330 -14.937 1.00 40.44 51 ALA C CA 1
ATOM 8196 C C . ALA C 1 51 ? -17.644 -16.880 -15.161 1.00 39.67 51 ALA C C 1
ATOM 8197 O O . ALA C 1 51 ? -16.541 -16.612 -15.636 1.00 46.54 51 ALA C O 1
ATOM 8199 N N . PHE C 1 52 ? -18.527 -15.947 -14.818 1.00 44.72 52 PHE C N 1
ATOM 8200 C CA . PHE C 1 52 ? -18.283 -14.540 -15.110 1.00 41.57 52 PHE C CA 1
ATOM 8201 C C . PHE C 1 52 ? -18.403 -13.638 -13.885 1.00 39.24 52 PHE C C 1
ATOM 8202 O O . PHE C 1 52 ? -18.044 -12.465 -13.947 1.00 40.55 52 PHE C O 1
ATOM 8210 N N . HIS C 1 53 ? -18.909 -14.182 -12.781 1.00 42.02 53 HIS C N 1
ATOM 8211 C CA . HIS C 1 53 ? -19.184 -13.382 -11.588 1.00 43.61 53 HIS C CA 1
ATOM 8212 C C . HIS C 1 53 ? -17.927 -12.682 -11.075 1.00 51.56 53 HIS C C 1
ATOM 8213 O O . HIS C 1 53 ? -17.823 -11.457 -11.129 1.00 49.67 53 HIS C O 1
ATOM 8220 N N . ASN C 1 54 ? -16.977 -13.469 -10.581 1.00 50.34 54 ASN C N 1
ATOM 8221 C CA . ASN C 1 54 ? -15.719 -12.930 -10.073 1.00 38.93 54 ASN C CA 1
ATOM 8222 C C . ASN C 1 54 ? -14.866 -12.206 -11.127 1.00 46.28 54 ASN C C 1
ATOM 8223 O O . ASN C 1 54 ? -14.234 -11.199 -10.806 1.00 47.05 54 ASN C O 1
ATOM 8228 N N . PRO C 1 55 ? -14.827 -12.712 -12.378 1.00 49.48 55 PRO C N 1
ATOM 8229 C CA . PRO C 1 55 ? -14.145 -11.912 -13.404 1.00 48.22 55 PRO C CA 1
ATOM 8230 C C . PRO C 1 55 ? -14.758 -10.524 -13.600 1.00 48.10 55 PRO C C 1
ATOM 8231 O O . PRO C 1 55 ? -14.030 -9.569 -13.869 1.00 48.39 55 PRO C O 1
ATOM 8235 N N . ALA C 1 56 ? -16.077 -10.420 -13.469 1.00 52.45 56 ALA C N 1
ATOM 8236 C CA . ALA C 1 56 ? -16.760 -9.139 -13.619 1.00 50.98 56 ALA C CA 1
ATOM 8237 C C . ALA C 1 56 ? -16.439 -8.205 -12.457 1.00 45.85 56 ALA C C 1
ATOM 8238 O O . ALA C 1 56 ? -16.315 -6.995 -12.640 1.00 49.19 56 ALA C O 1
ATOM 8240 N N . ARG C 1 57 ? -16.309 -8.773 -11.263 1.00 45.36 57 ARG C N 1
ATOM 8241 C CA . ARG C 1 57 ? -15.966 -7.993 -10.079 1.00 46.76 57 ARG C CA 1
ATOM 8242 C C . ARG C 1 57 ? -14.549 -7.437 -10.165 1.00 54.50 57 ARG C C 1
ATOM 8243 O O . ARG C 1 57 ? -14.265 -6.362 -9.638 1.00 57.20 57 ARG C O 1
ATOM 8259 N N . THR C 1 59 ? -13.059 -6.668 -13.063 1.00 49.56 59 THR C N 1
ATOM 8260 C CA . THR C 1 59 ? -13.165 -5.598 -14.048 1.00 50.06 59 THR C CA 1
ATOM 8261 C C . THR C 1 59 ? -13.837 -4.382 -13.419 1.00 50.79 59 THR C C 1
ATOM 8262 O O . THR C 1 59 ? -13.533 -3.240 -13.764 1.00 52.68 59 THR C O 1
ATOM 8266 N N . ALA C 1 60 ? -14.753 -4.641 -12.490 1.00 51.93 60 ALA C N 1
ATOM 8267 C CA . ALA C 1 60 ? -15.441 -3.579 -11.765 1.00 46.15 60 ALA C CA 1
ATOM 8268 C C . ALA C 1 60 ? -14.458 -2.777 -10.919 1.00 47.38 60 ALA C C 1
ATOM 8269 O O . ALA C 1 60 ? -14.653 -1.584 -10.688 1.00 53.98 60 ALA C O 1
ATOM 8271 N N . ARG C 1 61 ? -13.406 -3.445 -10.454 1.00 48.73 61 ARG C N 1
ATOM 8272 C CA . ARG C 1 61 ? -12.353 -2.790 -9.687 1.00 45.14 61 ARG C CA 1
ATOM 8273 C C . ARG C 1 61 ? -11.650 -1.725 -10.522 1.00 50.53 61 ARG C C 1
ATOM 8274 O O . ARG C 1 61 ? -11.288 -0.662 -10.016 1.00 49.95 61 ARG C O 1
ATOM 8282 N N . LEU C 1 62 ? -11.460 -2.023 -11.803 1.00 50.92 62 LEU C N 1
ATOM 8283 C CA . LEU C 1 62 ? -10.807 -1.102 -12.725 1.00 49.63 62 LEU C CA 1
ATOM 8284 C C . LEU C 1 62 ? -11.614 0.180 -12.897 1.00 51.06 62 LEU C C 1
ATOM 8285 O O . LEU C 1 62 ? -11.065 1.280 -12.858 1.00 53.66 62 LEU C O 1
ATOM 8290 N N . TYR C 1 63 ? -12.921 0.027 -13.086 1.00 45.44 63 TYR C N 1
ATOM 8291 C CA . TYR C 1 63 ? -13.814 1.168 -13.245 1.00 52.73 63 TYR C CA 1
ATOM 8292 C C . TYR C 1 63 ? -13.870 2.017 -11.979 1.00 54.51 63 TYR C C 1
ATOM 8293 O O . TYR C 1 63 ? -13.931 3.245 -12.045 1.00 54.90 63 TYR C O 1
ATOM 8302 N N . ASP C 1 64 ? -13.849 1.354 -10.827 1.00 53.09 64 ASP C N 1
ATOM 8303 C CA . ASP C 1 64 ? -13.908 2.042 -9.542 1.00 52.60 64 ASP C CA 1
ATOM 8304 C C . ASP C 1 64 ? -12.636 2.840 -9.272 1.00 54.98 64 ASP C C 1
ATOM 8305 O O . ASP C 1 64 ? -12.667 3.858 -8.580 1.00 58.40 64 ASP C O 1
ATOM 8310 N N . SER C 1 65 ? -11.519 2.369 -9.817 1.00 50.68 65 SER C N 1
ATOM 8311 C CA . SER C 1 65 ? -10.234 3.034 -9.629 1.00 52.15 65 SER C CA 1
ATOM 8312 C C . SER C 1 65 ? -10.200 4.397 -10.315 1.00 51.60 65 SER C C 1
ATOM 8313 O O . SER C 1 65 ? -9.463 5.292 -9.901 1.00 54.52 65 SER C O 1
ATOM 8316 N N . LEU C 1 66 ? -11.003 4.548 -11.365 1.00 53.30 66 LEU C N 1
ATOM 8317 C CA . LEU C 1 66 ? -11.079 5.801 -12.109 1.00 54.09 66 LEU C CA 1
ATOM 8318 C C . LEU C 1 66 ? -11.699 6.921 -11.279 1.00 59.65 66 LEU C C 1
ATOM 8319 O O . LEU C 1 66 ? -11.540 8.101 -11.594 1.00 58.08 66 LEU C O 1
ATOM 8324 N N . HIS C 1 67 ? -12.407 6.545 -10.219 1.00 56.94 67 HIS C N 1
ATOM 8325 C CA . HIS C 1 67 ? -13.110 7.512 -9.388 1.00 55.49 67 HIS C CA 1
ATOM 8326 C C . HIS C 1 67 ? -12.370 7.753 -8.080 1.00 56.97 67 HIS C C 1
ATOM 8327 O O . HIS C 1 67 ? -12.736 8.634 -7.303 1.00 58.33 67 HIS C O 1
ATOM 8334 N N . ASP C 1 68 ? -11.331 6.959 -7.842 1.00 58.26 68 ASP C N 1
ATOM 8335 C CA . ASP C 1 68 ? -10.469 7.150 -6.683 1.00 57.59 68 ASP C CA 1
ATOM 8336 C C . ASP C 1 68 ? -9.578 8.366 -6.906 1.00 59.10 68 ASP C C 1
ATOM 8337 O O . ASP C 1 68 ? -8.771 8.380 -7.836 1.00 59.57 68 ASP C O 1
ATOM 8342 N N . PRO C 1 69 ? -9.724 9.394 -6.054 1.00 63.12 69 PRO C N 1
ATOM 8343 C CA . PRO C 1 69 ? -8.936 10.629 -6.161 1.00 62.97 69 PRO C CA 1
ATOM 8344 C C . PRO C 1 69 ? -7.434 10.380 -6.052 1.00 57.42 69 PRO C C 1
ATOM 8345 O O . PRO C 1 69 ? -6.638 11.177 -6.548 1.00 57.32 69 PRO C O 1
ATOM 8349 N N . ALA C 1 70 ? -7.060 9.281 -5.406 1.00 54.19 70 ALA C N 1
ATOM 8350 C CA . ALA C 1 70 ? -5.656 8.928 -5.241 1.00 55.70 70 ALA C CA 1
ATOM 8351 C C . ALA C 1 70 ? -5.062 8.315 -6.507 1.00 55.70 70 ALA C C 1
ATOM 8352 O O . ALA C 1 70 ? -3.854 8.095 -6.585 1.00 53.67 70 ALA C O 1
ATOM 8354 N N . GLN C 1 71 ? -5.907 8.036 -7.496 1.00 62.75 71 GLN C N 1
ATOM 8355 C CA . GLN C 1 71 ? -5.443 7.376 -8.713 1.00 56.31 71 GLN C CA 1
ATOM 8356 C C . GLN C 1 71 ? -5.751 8.160 -9.986 1.00 54.93 71 GLN C C 1
ATOM 8357 O O . GLN C 1 71 ? -5.376 7.738 -11.079 1.00 59.59 71 GLN C O 1
ATOM 8363 N N . LYS C 1 72 ? -6.428 9.296 -9.851 1.00 56.83 72 LYS C N 1
ATOM 8364 C CA . LYS C 1 72 ? -6.832 10.074 -11.020 1.00 65.40 72 LYS C CA 1
ATOM 8365 C C . LYS C 1 72 ? -5.640 10.663 -11.770 1.00 60.68 72 LYS C C 1
ATOM 8366 O O . LYS C 1 72 ? -5.659 10.756 -12.997 1.00 57.66 72 LYS C O 1
ATOM 8372 N N . ALA C 1 73 ? -4.605 11.058 -11.036 1.00 56.11 73 ALA C N 1
ATOM 8373 C CA . ALA C 1 73 ? -3.424 11.649 -11.654 1.00 62.12 73 ALA C CA 1
ATOM 8374 C C . ALA C 1 73 ? -2.718 10.636 -12.551 1.00 65.36 73 ALA C C 1
ATOM 8375 O O . ALA C 1 73 ? -2.213 10.982 -13.619 1.00 59.77 73 ALA C O 1
ATOM 8377 N N . VAL C 1 74 ? -2.691 9.384 -12.109 1.00 62.65 74 VAL C N 1
ATOM 8378 C CA . VAL C 1 74 ? -2.043 8.314 -12.858 1.00 57.00 74 VAL C CA 1
ATOM 8379 C C . VAL C 1 74 ? -2.939 7.771 -13.970 1.00 59.91 74 VAL C C 1
ATOM 8380 O O . VAL C 1 74 ? -2.484 7.535 -15.090 1.00 58.53 74 VAL C O 1
ATOM 8384 N N . LEU C 1 75 ? -4.216 7.584 -13.655 1.00 56.83 75 LEU C N 1
ATOM 8385 C CA . LEU C 1 75 ? -5.127 6.870 -14.544 1.00 57.72 75 LEU C CA 1
ATOM 8386 C C . LEU C 1 75 ? -5.923 7.761 -15.499 1.00 59.75 75 LEU C C 1
ATOM 8387 O O . LEU C 1 75 ? -6.312 7.315 -16.578 1.00 58.85 75 LEU C O 1
ATOM 8392 N N . THR C 1 76 ? -6.168 9.010 -15.114 1.00 60.91 76 THR C N 1
ATOM 8393 C CA . THR C 1 76 ? -7.145 9.821 -15.838 1.00 65.06 76 THR C CA 1
ATOM 8394 C C . THR C 1 76 ? -6.565 11.024 -16.579 1.00 61.27 76 THR C C 1
ATOM 8395 O O . THR C 1 76 ? -5.410 11.406 -16.384 1.00 55.70 76 THR C O 1
ATOM 8399 N N . ALA C 1 77 ? -7.405 11.611 -17.427 1.00 64.71 77 ALA C N 1
ATOM 8400 C CA . ALA C 1 77 ? -7.054 12.751 -18.266 1.00 67.26 77 ALA C CA 1
ATOM 8401 C C . ALA C 1 77 ? -8.345 13.349 -18.823 1.00 66.08 77 ALA C C 1
ATOM 8402 O O . ALA C 1 77 ? -9.371 12.669 -18.850 1.00 59.24 77 ALA C O 1
ATOM 8404 N N . PRO C 1 78 ? -8.314 14.623 -19.256 1.00 64.64 78 PRO C N 1
ATOM 8405 C CA . PRO C 1 78 ? -9.530 15.213 -19.832 1.00 61.42 78 PRO C CA 1
ATOM 8406 C C . PRO C 1 78 ? -10.029 14.468 -21.073 1.00 67.71 78 PRO C C 1
ATOM 8407 O O . PRO C 1 78 ? -9.284 13.687 -21.665 1.00 72.73 78 PRO C O 1
ATOM 8411 N N . THR C 1 79 ? -11.275 14.722 -21.462 1.00 68.03 79 THR C N 1
ATOM 8412 C CA . THR C 1 79 ? -11.938 13.921 -22.489 1.00 71.50 79 THR C CA 1
ATOM 8413 C C . THR C 1 79 ? -12.149 14.654 -23.816 1.00 74.37 79 THR C C 1
ATOM 8414 O O . THR C 1 79 ? -13.206 14.526 -24.439 1.00 82.29 79 THR C O 1
ATOM 8418 N N . ASP C 1 80 ? -11.144 15.417 -24.240 1.00 73.43 80 ASP C N 1
ATOM 8419 C CA . ASP C 1 80 ? -11.175 16.154 -25.510 1.00 71.88 80 ASP C CA 1
ATOM 8420 C C . ASP C 1 80 ? -12.271 17.219 -25.554 1.00 72.60 80 ASP C C 1
ATOM 8421 O O . ASP C 1 80 ? -11.995 18.388 -25.823 1.00 77.77 80 ASP C O 1
ATOM 8426 N N . ALA C 1 81 ? -13.511 16.814 -25.295 1.00 73.93 81 ALA C N 1
ATOM 8427 C CA . ALA C 1 81 ? -14.621 17.755 -25.211 1.00 69.51 81 ALA C CA 1
ATOM 8428 C C . ALA C 1 81 ? -14.473 18.658 -23.992 1.00 71.00 81 ALA C C 1
ATOM 8429 O O . ALA C 1 81 ? -14.997 19.771 -23.964 1.00 78.01 81 ALA C O 1
ATOM 8431 N N . GLY C 1 82 ? -13.754 18.171 -22.985 1.00 70.98 82 GLY C N 1
ATOM 8432 C CA . GLY C 1 82 ? -13.455 18.963 -21.806 1.00 70.70 82 GLY C CA 1
ATOM 8433 C C . GLY C 1 82 ? -14.597 19.001 -20.810 1.00 80.67 82 GLY C C 1
ATOM 8434 O O . GLY C 1 82 ? -14.515 19.680 -19.786 1.00 81.69 82 GLY C O 1
ATOM 8435 N N . ASP C 1 83 ? -15.666 18.268 -21.108 1.00 75.72 83 ASP C N 1
ATOM 8436 C CA . ASP C 1 83 ? -16.842 18.245 -20.247 1.00 71.10 83 ASP C CA 1
ATOM 8437 C C . ASP C 1 83 ? -16.650 17.324 -19.045 1.00 75.92 83 ASP C C 1
ATOM 8438 O O . ASP C 1 83 ? -17.509 17.248 -18.167 1.00 72.05 83 ASP C O 1
ATOM 8443 N N . GLY C 1 84 ? -15.518 16.629 -19.010 1.00 82.00 84 GLY C N 1
ATOM 8444 C CA . GLY C 1 84 ? -15.235 15.686 -17.944 1.00 75.92 84 GLY C CA 1
ATOM 8445 C C . GLY C 1 84 ? -13.860 15.065 -18.083 1.00 72.27 84 GLY C C 1
ATOM 8446 O O . GLY C 1 84 ? -12.989 15.603 -18.767 1.00 72.15 84 GLY C O 1
ATOM 8447 N N . PHE C 1 85 ? -13.659 13.932 -17.418 1.00 64.66 85 PHE C N 1
ATOM 8448 C CA . PHE C 1 85 ? -12.396 13.212 -17.508 1.00 63.06 85 PHE C CA 1
ATOM 8449 C C . PHE C 1 85 ? -12.641 11.790 -18.002 1.00 67.37 85 PHE C C 1
ATOM 8450 O O . PHE C 1 85 ? -13.786 11.360 -18.144 1.00 70.33 85 PHE C O 1
ATOM 8458 N N . THR C 1 86 ? -11.558 11.066 -18.262 1.00 69.18 86 THR C N 1
ATOM 8459 C CA . THR C 1 86 ? -11.644 9.725 -18.825 1.00 62.47 86 THR C CA 1
ATOM 8460 C C . THR C 1 86 ? -10.366 8.951 -18.544 1.00 63.76 86 THR C C 1
ATOM 8461 O O . THR C 1 86 ? -9.414 9.503 -17.995 1.00 61.56 86 THR C O 1
ATOM 8465 N N . HIS C 1 87 ? -10.341 7.675 -18.918 1.00 63.52 87 HIS C N 1
ATOM 8466 C CA . HIS C 1 87 ? -9.119 6.896 -18.786 1.00 60.07 87 HIS C CA 1
ATOM 8467 C C . HIS C 1 87 ? -8.100 7.452 -19.773 1.00 61.73 87 HIS C C 1
ATOM 8468 O O . HIS C 1 87 ? -8.414 7.682 -20.941 1.00 59.51 87 HIS C O 1
ATOM 8475 N N . ARG C 1 88 ? -6.883 7.670 -19.288 1.00 61.10 88 ARG C N 1
ATOM 8476 C CA . ARG C 1 88 ? -5.857 8.377 -20.047 1.00 59.00 88 ARG C CA 1
ATOM 8477 C C . ARG C 1 88 ? -5.498 7.716 -21.381 1.00 58.47 88 ARG C C 1
ATOM 8478 O O . ARG C 1 88 ? -5.183 8.408 -22.349 1.00 60.94 88 ARG C O 1
ATOM 8486 N N . PHE C 1 89 ? -5.550 6.388 -21.438 1.00 61.77 89 PHE C N 1
ATOM 8487 C CA . PHE C 1 89 ? -5.144 5.670 -22.644 1.00 60.43 89 PHE C CA 1
ATOM 8488 C C . PHE C 1 89 ? -6.177 5.781 -23.765 1.00 59.44 89 PHE C C 1
ATOM 8489 O O . PHE C 1 89 ? -5.910 5.395 -24.902 1.00 64.05 89 PHE C O 1
ATOM 8497 N N . PHE C 1 90 ? -7.353 6.311 -23.443 1.00 61.62 90 PHE C N 1
ATOM 8498 C CA . PHE C 1 90 ? -8.395 6.509 -24.444 1.00 61.27 90 PHE C CA 1
ATOM 8499 C C . PHE C 1 90 ? -8.187 7.826 -25.185 1.00 62.10 90 PHE C C 1
ATOM 8500 O O . PHE C 1 90 ? -8.951 8.170 -26.088 1.00 59.28 90 PHE C O 1
ATOM 8508 N N . THR C 1 91 ? -7.147 8.558 -24.797 1.00 62.37 91 THR C N 1
ATOM 8509 C CA . THR C 1 91 ? -6.800 9.813 -25.452 1.00 57.25 91 THR C CA 1
ATOM 8510 C C . THR C 1 91 ? -5.472 9.700 -26.194 1.00 61.25 91 THR C C 1
ATOM 8511 O O . THR C 1 91 ? -4.559 9.003 -25.751 1.00 63.84 91 THR C O 1
ATOM 8515 N N . ALA C 1 92 ? -5.373 10.387 -27.326 1.00 62.50 92 ALA C N 1
ATOM 8516 C CA . ALA C 1 92 ? -4.159 10.369 -28.132 1.00 57.20 92 ALA C CA 1
ATOM 8517 C C . ALA C 1 92 ? -3.041 11.202 -27.506 1.00 62.47 92 ALA C C 1
ATOM 8518 O O . ALA C 1 92 ? -3.255 12.355 -27.128 1.00 58.04 92 ALA C O 1
ATOM 8520 N N . PRO C 1 93 ? -1.842 10.611 -27.389 1.00 64.23 93 PRO C N 1
ATOM 8521 C CA . PRO C 1 93 ? -0.646 11.278 -26.858 1.00 57.17 93 PRO C CA 1
ATOM 8522 C C . PRO C 1 93 ? -0.072 12.314 -27.824 1.00 59.81 93 PRO C C 1
ATOM 8523 O O . PRO C 1 93 ? -0.106 12.105 -29.036 1.00 61.28 93 PRO C O 1
ATOM 8527 N N . ARG C 1 94 ? 0.445 13.416 -27.289 1.00 58.38 94 ARG C N 1
ATOM 8528 C CA . ARG C 1 94 ? 1.032 14.474 -28.109 1.00 61.55 94 ARG C CA 1
ATOM 8529 C C . ARG C 1 94 ? 2.471 14.763 -27.701 1.00 56.81 94 ARG C C 1
ATOM 8530 O O . ARG C 1 94 ? 3.100 15.685 -28.220 1.00 55.12 94 ARG C O 1
ATOM 8538 N N . SER C 1 95 ? 2.985 13.970 -26.769 1.00 60.02 95 SER C N 1
ATOM 8539 C CA . SER C 1 95 ? 4.351 14.136 -26.293 1.00 58.94 95 SER C CA 1
ATOM 8540 C C . SER C 1 95 ? 4.869 12.834 -25.697 1.00 62.70 95 SER C C 1
ATOM 8541 O O . SER C 1 95 ? 4.097 11.912 -25.431 1.00 66.47 95 SER C O 1
ATOM 8544 N N . VAL C 1 96 ? 6.180 12.764 -25.497 1.00 60.17 96 VAL C N 1
ATOM 8545 C CA . VAL C 1 96 ? 6.801 11.601 -24.878 1.00 61.66 96 VAL C CA 1
ATOM 8546 C C . VAL C 1 96 ? 6.281 11.438 -23.454 1.00 65.91 96 VAL C C 1
ATOM 8547 O O . VAL C 1 96 ? 6.047 10.322 -22.988 1.00 66.50 96 VAL C O 1
ATOM 8551 N N . ASP C 1 97 ? 6.080 12.567 -22.783 1.00 63.28 97 ASP C N 1
ATOM 8552 C CA . ASP C 1 97 ? 5.566 12.585 -21.419 1.00 61.52 97 ASP C CA 1
ATOM 8553 C C . ASP C 1 97 ? 4.200 11.909 -21.314 1.00 67.27 97 ASP C C 1
ATOM 8554 O O . ASP C 1 97 ? 3.907 11.244 -20.321 1.00 67.04 97 ASP C O 1
ATOM 8559 N N . ASP C 1 98 ? 3.368 12.082 -22.338 1.00 64.00 98 ASP C N 1
ATOM 8560 C CA . ASP C 1 98 ? 2.050 11.453 -22.362 1.00 63.82 98 ASP C CA 1
ATOM 8561 C C . ASP C 1 98 ? 2.141 9.932 -22.449 1.00 63.52 98 ASP C C 1
ATOM 8562 O O . ASP C 1 98 ? 1.418 9.219 -21.754 1.00 62.67 98 ASP C O 1
ATOM 8567 N N . LEU C 1 99 ? 3.033 9.441 -23.303 1.00 63.63 99 LEU C N 1
ATOM 8568 C CA . LEU C 1 99 ? 3.184 8.004 -23.504 1.00 61.44 99 LEU C CA 1
ATOM 8569 C C . LEU C 1 99 ? 3.810 7.328 -22.289 1.00 57.68 99 LEU C C 1
ATOM 8570 O O . LEU C 1 99 ? 3.556 6.153 -22.025 1.00 55.05 99 LEU C O 1
ATOM 8575 N N . VAL C 1 100 ? 4.629 8.072 -21.552 1.00 60.49 100 VAL C N 1
ATOM 8576 C CA . VAL C 1 100 ? 5.195 7.563 -20.310 1.00 63.31 100 VAL C CA 1
ATOM 8577 C C . VAL C 1 100 ? 4.087 7.442 -19.271 1.00 62.52 100 VAL C C 1
ATOM 8578 O O . VAL C 1 100 ? 4.033 6.472 -18.512 1.00 59.75 100 VAL C O 1
ATOM 8582 N N . LYS C 1 101 ? 3.194 8.428 -19.251 1.00 58.52 101 LYS C N 1
ATOM 8583 C CA . LYS C 1 101 ? 2.038 8.385 -18.367 1.00 59.03 101 LYS C CA 1
ATOM 8584 C C . LYS C 1 101 ? 1.074 7.290 -18.812 1.00 57.49 101 LYS C C 1
ATOM 8585 O O . LYS C 1 101 ? 0.426 6.652 -17.982 1.00 52.81 101 LYS C O 1
ATOM 8591 N N . ASP C 1 102 ? 0.984 7.079 -20.124 1.00 61.68 102 ASP C N 1
ATOM 8592 C CA . ASP C 1 102 ? 0.203 5.975 -20.676 1.00 60.88 102 ASP C CA 1
ATOM 8593 C C . ASP C 1 102 ? 0.733 4.642 -20.166 1.00 61.05 102 ASP C C 1
ATOM 8594 O O . ASP C 1 102 ? -0.036 3.749 -19.809 1.00 60.18 102 ASP C O 1
ATOM 8599 N N . GLN C 1 103 ? 2.057 4.520 -20.139 1.00 56.43 103 GLN C N 1
ATOM 8600 C CA . GLN C 1 103 ? 2.716 3.311 -19.662 1.00 60.69 103 GLN C CA 1
ATOM 8601 C C . GLN C 1 103 ? 2.372 3.047 -18.200 1.00 55.72 103 GLN C C 1
ATOM 8602 O O . GLN C 1 103 ? 2.133 1.906 -17.805 1.00 59.07 103 GLN C O 1
ATOM 8608 N N . ALA C 1 104 ? 2.351 4.110 -17.403 1.00 53.91 104 ALA C N 1
ATOM 8609 C CA . ALA C 1 104 ? 2.027 4.002 -15.985 1.00 58.77 104 ALA C CA 1
ATOM 8610 C C . ALA C 1 104 ? 0.575 3.580 -15.778 1.00 56.42 104 ALA C C 1
ATOM 8611 O O . ALA C 1 104 ? 0.275 2.768 -14.903 1.00 50.92 104 ALA C O 1
ATOM 8613 N N . ALA C 1 105 ? -0.319 4.139 -16.589 1.00 56.68 105 ALA C N 1
ATOM 8614 C CA . ALA C 1 105 ? -1.742 3.828 -16.504 1.00 56.72 105 ALA C CA 1
ATOM 8615 C C . ALA C 1 105 ? -2.017 2.372 -16.865 1.00 59.00 105 ALA C C 1
ATOM 8616 O O . ALA C 1 105 ? -2.793 1.693 -16.193 1.00 58.60 105 ALA C O 1
ATOM 8618 N N . ILE C 1 106 ? -1.380 1.902 -17.933 1.00 56.27 106 ILE C N 1
ATOM 8619 C CA . ILE C 1 106 ? -1.535 0.520 -18.373 1.00 52.79 106 ILE C CA 1
ATOM 8620 C C . ILE C 1 106 ? -0.985 -0.434 -17.319 1.00 53.04 106 ILE C C 1
ATOM 8621 O O . ILE C 1 106 ? -1.611 -1.443 -16.990 1.00 48.74 106 ILE C O 1
ATOM 8626 N N . ALA C 1 107 ? 0.187 -0.101 -16.789 1.00 53.77 107 ALA C N 1
ATOM 8627 C CA . ALA C 1 107 ? 0.821 -0.908 -15.754 1.00 51.21 107 ALA C CA 1
ATOM 8628 C C . ALA C 1 107 ? -0.007 -0.918 -14.474 1.00 48.38 107 ALA C C 1
ATOM 8629 O O . ALA C 1 107 ? -0.024 -1.908 -13.747 1.00 44.80 107 ALA C O 1
ATOM 8631 N N . SER C 1 108 ? -0.694 0.189 -14.208 1.00 57.91 108 SER C N 1
ATOM 8632 C CA . SER C 1 108 ? -1.521 0.311 -13.012 1.00 53.32 108 SER C CA 1
ATOM 8633 C C . SER C 1 108 ? -2.672 -0.690 -13.016 1.00 45.23 108 SER C C 1
ATOM 8634 O O . SER C 1 108 ? -2.856 -1.440 -12.057 1.00 47.36 108 SER C O 1
ATOM 8637 N N . TRP C 1 109 ? -3.442 -0.700 -14.100 1.00 49.26 109 TRP C N 1
ATOM 8638 C CA . TRP C 1 109 ? -4.569 -1.616 -14.234 1.00 52.37 109 TRP C CA 1
ATOM 8639 C C . TRP C 1 109 ? -4.116 -3.065 -14.373 1.00 53.28 109 TRP C C 1
ATOM 8640 O O . TRP C 1 109 ? -4.829 -3.987 -13.975 1.00 56.35 109 TRP C O 1
ATOM 8651 N N . ALA C 1 110 ? -2.931 -3.259 -14.941 1.00 49.46 110 ALA C N 1
ATOM 8652 C CA . ALA C 1 110 ? -2.375 -4.595 -15.108 1.00 46.58 110 ALA C CA 1
ATOM 8653 C C . ALA C 1 110 ? -2.091 -5.235 -13.754 1.00 50.63 110 ALA C C 1
ATOM 8654 O O . ALA C 1 110 ? -2.306 -6.432 -13.566 1.00 54.77 110 ALA C O 1
ATOM 8656 N N . ARG C 1 111 ? -1.613 -4.427 -12.812 1.00 46.50 111 ARG C N 1
ATOM 8657 C CA . ARG C 1 111 ? -1.291 -4.911 -11.474 1.00 43.70 111 ARG C CA 1
ATOM 8658 C C . ARG C 1 111 ? -2.545 -5.298 -10.699 1.00 47.53 111 ARG C C 1
ATOM 8659 O O . ARG C 1 111 ? -2.505 -6.180 -9.842 1.00 52.15 111 ARG C O 1
ATOM 8667 N N . LYS C 1 112 ? -3.656 -4.633 -11.003 1.00 49.59 112 LYS C N 1
ATOM 8668 C CA . LYS C 1 112 ? -4.916 -4.899 -10.319 1.00 48.55 112 LYS C CA 1
ATOM 8669 C C . LYS C 1 112 ? -5.439 -6.290 -10.654 1.00 50.30 112 LYS C C 1
ATOM 8670 O O . LYS C 1 112 ? -6.158 -6.899 -9.865 1.00 56.86 112 LYS C O 1
ATOM 8676 N N . SER C 1 113 ? -5.062 -6.791 -11.825 1.00 51.63 113 SER C N 1
ATOM 8677 C CA . SER C 1 113 ? -5.421 -8.142 -12.234 1.00 51.35 113 SER C CA 1
ATOM 8678 C C . SER C 1 113 ? -4.189 -9.034 -12.210 1.00 49.24 113 SER C C 1
ATOM 8679 O O . SER C 1 113 ? -4.217 -10.167 -12.696 1.00 43.70 113 SER C O 1
ATOM 8682 N N . TYR C 1 114 ? -3.109 -8.495 -11.648 1.00 46.41 114 TYR C N 1
ATOM 8683 C CA . TYR C 1 114 ? -1.833 -9.194 -11.515 1.00 45.22 114 TYR C CA 1
ATOM 8684 C C . TYR C 1 114 ? -1.260 -9.604 -12.873 1.00 46.95 114 TYR C C 1
ATOM 8685 O O . TYR C 1 114 ? -0.525 -10.586 -12.978 1.00 46.93 114 TYR C O 1
ATOM 8694 N N . GLY C 1 115 ? -1.606 -8.840 -13.906 1.00 51.65 115 GLY C N 1
ATOM 8695 C CA . GLY C 1 115 ? -1.038 -9.021 -15.230 1.00 42.53 115 GLY C CA 1
ATOM 8696 C C . GLY C 1 115 ? -1.638 -10.139 -16.062 1.00 48.08 115 GLY C C 1
ATOM 8697 O O . GLY C 1 115 ? -1.114 -10.471 -17.125 1.00 51.99 115 GLY C O 1
ATOM 8698 N N . TRP C 1 116 ? -2.741 -10.717 -15.595 1.00 48.74 116 TRP C N 1
ATOM 8699 C CA . TRP C 1 116 ? -3.334 -11.863 -16.279 1.00 46.50 116 TRP C CA 1
ATOM 8700 C C . TRP C 1 116 ? -4.438 -11.473 -17.255 1.00 46.66 116 TRP C C 1
ATOM 8701 O O . TRP C 1 116 ? -4.519 -12.017 -18.355 1.00 52.36 116 TRP C O 1
ATOM 8728 N N . GLY C 1 118 ? -5.545 -9.859 -19.978 1.00 51.34 118 GLY C N 1
ATOM 8729 C CA . GLY C 1 118 ? -4.995 -9.176 -21.134 1.00 44.66 118 GLY C CA 1
ATOM 8730 C C . GLY C 1 118 ? -6.000 -8.358 -21.919 1.00 54.61 118 GLY C C 1
ATOM 8731 O O . GLY C 1 118 ? -5.664 -7.305 -22.461 1.00 56.60 118 GLY C O 1
ATOM 8732 N N . ARG C 1 119 ? -7.235 -8.842 -21.981 1.00 59.87 119 ARG C N 1
ATOM 8733 C CA . ARG C 1 119 ? -8.284 -8.159 -22.731 1.00 54.76 119 ARG C CA 1
ATOM 8734 C C . ARG C 1 119 ? -9.112 -7.243 -21.838 1.00 50.52 119 ARG C C 1
ATOM 8735 O O . ARG C 1 119 ? -10.336 -7.179 -21.958 1.00 54.81 119 ARG C O 1
ATOM 8743 N N . SER C 1 120 ? -8.430 -6.536 -20.943 1.00 54.19 120 SER C N 1
ATOM 8744 C CA . SER C 1 120 ? -9.053 -5.514 -20.111 1.00 54.09 120 SER C CA 1
ATOM 8745 C C . SER C 1 120 ? -9.619 -4.398 -20.993 1.00 55.13 120 SER C C 1
ATOM 8746 O O . SER C 1 120 ? -9.237 -4.282 -22.157 1.00 57.08 120 SER C O 1
ATOM 8749 N N . PRO C 1 121 ? -10.537 -3.578 -20.448 1.00 56.07 121 PRO C N 1
ATOM 8750 C CA . PRO C 1 121 ? -11.161 -2.514 -21.247 1.00 54.86 121 PRO C CA 1
ATOM 8751 C C . PRO C 1 121 ? -10.172 -1.541 -21.891 1.00 55.27 121 PRO C C 1
ATOM 8752 O O . PRO C 1 121 ? -10.505 -0.924 -22.903 1.00 57.44 121 PRO C O 1
ATOM 8756 N N . ASP C 1 122 ? -8.980 -1.409 -21.319 1.00 55.27 122 ASP C N 1
ATOM 8757 C CA . ASP C 1 122 ? -7.984 -0.481 -21.846 1.00 53.72 122 ASP C CA 1
ATOM 8758 C C . ASP C 1 122 ? -7.232 -1.049 -23.050 1.00 56.84 122 ASP C C 1
ATOM 8759 O O . ASP C 1 122 ? -6.577 -0.305 -23.779 1.00 59.07 122 ASP C O 1
ATOM 8764 N N . TYR C 1 123 ? -7.305 -2.362 -23.251 1.00 58.65 123 TYR C N 1
ATOM 8765 C CA . TYR C 1 123 ? -6.614 -2.977 -24.382 1.00 56.57 123 TYR C CA 1
ATOM 8766 C C . TYR C 1 123 ? -7.207 -2.527 -25.709 1.00 57.20 123 TYR C C 1
ATOM 8767 O O . TYR C 1 123 ? -6.477 -2.198 -26.644 1.00 58.32 123 TYR C O 1
ATOM 8776 N N . LYS C 1 124 ? -8.532 -2.519 -25.793 1.00 58.09 124 LYS C N 1
ATOM 8777 C CA . LYS C 1 124 ? -9.203 -2.119 -27.022 1.00 55.03 124 LYS C CA 1
ATOM 8778 C C . LYS C 1 124 ? -9.112 -0.607 -27.206 1.00 55.91 124 LYS C C 1
ATOM 8779 O O . LYS C 1 124 ? -9.398 -0.082 -28.281 1.00 60.74 124 LYS C O 1
ATOM 8785 N N . ALA C 1 125 ? -8.681 0.089 -26.158 1.00 57.03 125 ALA C N 1
ATOM 8786 C CA . ALA C 1 125 ? -8.467 1.529 -26.235 1.00 61.82 125 ALA C CA 1
ATOM 8787 C C . ALA C 1 125 ? -7.270 1.849 -27.124 1.00 66.30 125 ALA C C 1
ATOM 8788 O O . ALA C 1 125 ? -7.042 3.004 -27.480 1.00 68.08 125 ALA C O 1
ATOM 8790 N N . SER C 1 126 ? -6.504 0.818 -27.471 1.00 66.21 126 SER C N 1
ATOM 8791 C CA . SER C 1 126 ? -5.409 0.960 -28.421 1.00 60.37 126 SER C CA 1
ATOM 8792 C C . SER C 1 126 ? -5.954 1.366 -29.787 1.00 59.79 126 SER C C 1
ATOM 8793 O O . SER C 1 126 ? -5.261 2.005 -30.579 1.00 53.62 126 SER C O 1
ATOM 8796 N N . PHE C 1 127 ? -7.200 0.984 -30.056 1.00 62.85 127 PHE C N 1
ATOM 8797 C CA . PHE C 1 127 ? -7.891 1.402 -31.269 1.00 64.64 127 PHE C CA 1
ATOM 8798 C C . PHE C 1 127 ? -8.760 2.636 -31.044 1.00 68.42 127 PHE C C 1
ATOM 8799 O O . PHE C 1 127 ? -8.695 3.598 -31.810 1.00 71.35 127 PHE C O 1
ATOM 8807 N N . LEU C 1 128 ? -9.575 2.596 -29.994 1.00 69.00 128 LEU C N 1
ATOM 8808 C CA . LEU C 1 128 ? -10.530 3.666 -29.708 1.00 72.32 128 LEU C CA 1
ATOM 8809 C C . LEU C 1 128 ? -9.836 4.997 -29.437 1.00 70.44 128 LEU C C 1
ATOM 8810 O O . LEU C 1 128 ? -10.374 6.058 -29.748 1.00 71.01 128 LEU C O 1
ATOM 8815 N N . GLY C 1 129 ? -8.640 4.934 -28.863 1.00 63.77 129 GLY C N 1
ATOM 8816 C CA . GLY C 1 129 ? -7.893 6.130 -28.522 1.00 62.48 129 GLY C CA 1
ATOM 8817 C C . GLY C 1 129 ? -7.351 6.878 -29.726 1.00 67.19 129 GLY C C 1
ATOM 8818 O O . GLY C 1 129 ? -6.761 7.950 -29.583 1.00 66.59 129 GLY C O 1
ATOM 8819 N N . THR C 1 130 ? -7.552 6.319 -30.916 1.00 72.26 130 THR C N 1
ATOM 8820 C CA . THR C 1 130 ? -7.023 6.917 -32.137 1.00 70.72 130 THR C CA 1
ATOM 8821 C C . THR C 1 130 ? -8.123 7.352 -33.099 1.00 69.21 130 THR C C 1
ATOM 8822 O O . THR C 1 130 ? -7.840 7.860 -34.182 1.00 73.51 130 THR C O 1
ATOM 8826 N N . LEU C 1 131 ? -9.376 7.157 -32.702 1.00 71.01 131 LEU C N 1
ATOM 8827 C CA . LEU C 1 131 ? -10.504 7.529 -33.551 1.00 75.49 131 LEU C CA 1
ATOM 8828 C C . LEU C 1 131 ? -10.654 9.044 -33.653 1.00 76.94 131 LEU C C 1
ATOM 8829 O O . LEU C 1 131 ? -11.296 9.550 -34.571 1.00 78.78 131 LEU C O 1
ATOM 8834 N N . GLY C 1 132 ? -10.062 9.762 -32.704 1.00 74.89 132 GLY C N 1
ATOM 8835 C CA . GLY C 1 132 ? -10.116 11.211 -32.704 1.00 73.27 132 GLY C CA 1
ATOM 8836 C C . GLY C 1 132 ? -9.256 11.837 -33.785 1.00 75.75 132 GLY C C 1
ATOM 8837 O O . GLY C 1 132 ? -9.740 12.630 -34.593 1.00 77.65 132 GLY C O 1
ATOM 8838 N N . ALA C 1 133 ? -7.975 11.483 -33.798 1.00 73.23 133 ALA C N 1
ATOM 8839 C CA . ALA C 1 133 ? -7.032 12.047 -34.757 1.00 73.08 133 ALA C CA 1
ATOM 8840 C C . ALA C 1 133 ? -7.110 11.366 -36.121 1.00 71.80 133 ALA C C 1
ATOM 8841 O O . ALA C 1 133 ? -6.657 11.918 -37.123 1.00 76.70 133 ALA C O 1
ATOM 8843 N N . ASN C 1 134 ? -7.680 10.166 -36.154 1.00 72.26 134 ASN C N 1
ATOM 8844 C CA . ASN C 1 134 ? -7.754 9.396 -37.390 1.00 76.70 134 ASN C CA 1
ATOM 8845 C C . ASN C 1 134 ? -9.204 9.121 -37.787 1.00 74.94 134 ASN C C 1
ATOM 8846 O O . ASN C 1 134 ? -9.542 8.025 -38.233 1.00 77.53 134 ASN C O 1
ATOM 8851 N N . ALA C 1 135 ? -10.058 10.125 -37.616 1.00 75.52 135 ALA C N 1
ATOM 8852 C CA . ALA C 1 135 ? -11.478 9.987 -37.926 1.00 75.74 135 ALA C CA 1
ATOM 8853 C C . ALA C 1 135 ? -11.744 10.016 -39.427 1.00 72.77 135 ALA C C 1
ATOM 8854 O O . ALA C 1 135 ? -12.505 9.200 -39.948 1.00 73.18 135 ALA C O 1
ATOM 8856 N N . ASP C 1 136 ? -11.113 10.963 -40.116 1.00 71.75 136 ASP C N 1
ATOM 8857 C CA . ASP C 1 136 ? -11.339 11.170 -41.545 1.00 69.53 136 ASP C CA 1
ATOM 8858 C C . ASP C 1 136 ? -10.909 9.979 -42.399 1.00 72.02 136 ASP C C 1
ATOM 8859 O O . ASP C 1 136 ? -11.280 9.882 -43.567 1.00 72.40 136 ASP C O 1
ATOM 8864 N N . PHE C 1 137 ? -10.116 9.082 -41.821 1.00 75.18 137 PHE C N 1
ATOM 8865 C CA . PHE C 1 137 ? -9.705 7.869 -42.520 1.00 74.82 137 PHE C CA 1
ATOM 8866 C C . PHE C 1 137 ? -10.891 6.940 -42.769 1.00 75.70 137 PHE C C 1
ATOM 8867 O O . PHE C 1 137 ? -10.861 6.108 -43.674 1.00 80.09 137 PHE C O 1
ATOM 8875 N N . TYR C 1 138 ? -11.939 7.096 -41.968 1.00 74.17 138 TYR C N 1
ATOM 8876 C CA . TYR C 1 138 ? -13.091 6.206 -42.036 1.00 74.07 138 TYR C CA 1
ATOM 8877 C C . TYR C 1 138 ? -14.265 6.817 -42.794 1.00 76.86 138 TYR C C 1
ATOM 8878 O O . TYR C 1 138 ? -15.406 6.391 -42.620 1.00 80.31 138 TYR C O 1
ATOM 8887 N N . GLU C 1 139 ? -13.984 7.817 -43.626 1.00 75.24 139 GLU C N 1
ATOM 8888 C CA . GLU C 1 139 ? -15.003 8.398 -44.497 1.00 77.14 139 GLU C CA 1
ATOM 8889 C C . GLU C 1 139 ? -15.609 7.316 -45.389 1.00 73.16 139 GLU C C 1
ATOM 8890 O O . GLU C 1 139 ? -14.907 6.395 -45.808 1.00 70.82 139 GLU C O 1
ATOM 8896 N N . PRO C 1 140 ? -16.914 7.422 -45.686 1.00 71.66 140 PRO C N 1
ATOM 8897 C CA . PRO C 1 140 ? -17.842 8.487 -45.284 1.00 74.00 140 PRO C CA 1
ATOM 8898 C C . PRO C 1 140 ? -18.335 8.376 -43.841 1.00 72.35 140 PRO C C 1
ATOM 8899 O O . PRO C 1 140 ? -19.044 9.265 -43.370 1.00 73.80 140 PRO C O 1
ATOM 8903 N N . PHE C 1 141 ? -17.960 7.303 -43.152 1.00 72.86 141 PHE C N 1
ATOM 8904 C CA . PHE C 1 141 ? -18.447 7.053 -41.799 1.00 72.16 141 PHE C CA 1
ATOM 8905 C C . PHE C 1 141 ? -17.590 7.715 -40.724 1.00 70.98 141 PHE C C 1
ATOM 8906 O O . PHE C 1 141 ? -17.501 7.215 -39.602 1.00 73.89 141 PHE C O 1
ATOM 8914 N N . ALA C 1 142 ? -16.957 8.831 -41.067 1.00 73.21 142 ALA C N 1
ATOM 8915 C CA . ALA C 1 142 ? -16.060 9.512 -40.139 1.00 75.57 142 ALA C CA 1
ATOM 8916 C C . ALA C 1 142 ? -16.799 10.057 -38.918 1.00 77.16 142 ALA C C 1
ATOM 8917 O O . ALA C 1 142 ? -16.251 10.084 -37.816 1.00 78.77 142 ALA C O 1
ATOM 8919 N N . ASP C 1 143 ? -18.041 10.493 -39.114 1.00 76.46 143 ASP C N 1
ATOM 8920 C CA . ASP C 1 143 ? -18.828 11.041 -38.015 1.00 79.61 143 ASP C CA 1
ATOM 8921 C C . ASP C 1 143 ? -19.264 9.957 -37.033 1.00 82.07 143 ASP C C 1
ATOM 8922 O O . ASP C 1 143 ? -19.428 10.222 -35.841 1.00 78.85 143 ASP C O 1
ATOM 8927 N N . ASN C 1 144 ? -19.451 8.740 -37.534 1.00 77.93 144 ASN C N 1
ATOM 8928 C CA . ASN C 1 144 ? -19.761 7.608 -36.670 1.00 73.80 144 ASN C CA 1
ATOM 8929 C C . ASN C 1 144 ? -18.583 7.302 -35.759 1.00 76.40 144 ASN C C 1
ATOM 8930 O O . ASN C 1 144 ? -18.756 6.955 -34.589 1.00 70.07 144 ASN C O 1
ATOM 8935 N N . ALA C 1 145 ? -17.382 7.440 -36.310 1.00 79.10 145 ALA C N 1
ATOM 8936 C CA . ALA C 1 145 ? -16.159 7.230 -35.551 1.00 70.83 145 ALA C CA 1
ATOM 8937 C C . ALA C 1 145 ? -15.951 8.350 -34.540 1.00 73.06 145 ALA C C 1
ATOM 8938 O O . ALA C 1 145 ? -15.488 8.112 -33.425 1.00 72.97 145 ALA C O 1
ATOM 8940 N N . ARG C 1 146 ? -16.310 9.570 -34.931 1.00 72.94 146 ARG C N 1
ATOM 8941 C CA . ARG C 1 146 ? -16.100 10.742 -34.086 1.00 70.48 146 ARG C CA 1
ATOM 8942 C C . ARG C 1 146 ? -16.980 10.712 -32.838 1.00 70.22 146 ARG C C 1
ATOM 8943 O O . ARG C 1 146 ? -16.611 11.244 -31.792 1.00 65.92 146 ARG C O 1
ATOM 8951 N N . ARG C 1 147 ? -18.145 10.083 -32.954 1.00 77.84 147 ARG C N 1
ATOM 8952 C CA . ARG C 1 147 ? -19.080 10.024 -31.838 1.00 82.31 147 ARG C CA 1
ATOM 8953 C C . ARG C 1 147 ? -18.798 8.808 -30.963 1.00 77.21 147 ARG C C 1
ATOM 8954 O O . ARG C 1 147 ? -18.932 8.878 -29.741 1.00 75.66 147 ARG C O 1
ATOM 8962 N N . TRP C 1 148 ? -18.422 7.691 -31.580 1.00 76.92 148 TRP C N 1
ATOM 8963 C CA . TRP C 1 148 ? -18.058 6.510 -30.812 1.00 72.77 148 TRP C CA 1
ATOM 8964 C C . TRP C 1 148 ? -16.750 6.778 -30.080 1.00 71.67 148 TRP C C 1
ATOM 8965 O O . TRP C 1 148 ? -16.506 6.228 -29.012 1.00 74.43 148 TRP C O 1
ATOM 8976 N N . TYR C 1 149 ? -15.916 7.636 -30.661 1.00 70.30 149 TYR C N 1
ATOM 8977 C CA . TYR C 1 149 ? -14.721 8.127 -29.985 1.00 72.88 149 TYR C CA 1
ATOM 8978 C C . TYR C 1 149 ? -15.133 8.983 -28.797 1.00 76.58 149 TYR C C 1
ATOM 8979 O O . TYR C 1 149 ? -14.599 8.845 -27.696 1.00 74.56 149 TYR C O 1
ATOM 8988 N N . ARG C 1 150 ? -16.083 9.879 -29.050 1.00 76.73 150 ARG C N 1
ATOM 8989 C CA . ARG C 1 150 ? -16.645 10.755 -28.029 1.00 73.26 150 ARG C CA 1
ATOM 8990 C C . ARG C 1 150 ? -17.267 9.964 -26.883 1.00 76.35 150 ARG C C 1
ATOM 8991 O O . ARG C 1 150 ? -17.023 10.253 -25.712 1.00 71.48 150 ARG C O 1
ATOM 8999 N N . GLU C 1 151 ? -18.099 8.987 -27.229 1.00 81.70 151 GLU C N 1
ATOM 9000 C CA . GLU C 1 151 ? -18.831 8.215 -26.233 1.00 80.21 151 GLU C CA 1
ATOM 9001 C C . GLU C 1 151 ? -17.941 7.235 -25.461 1.00 77.79 151 GLU C C 1
ATOM 9002 O O . GLU C 1 151 ? -18.067 7.109 -24.243 1.00 70.03 151 GLU C O 1
ATOM 9008 N N . SER C 1 152 ? -17.044 6.548 -26.167 1.00 78.79 152 SER C N 1
ATOM 9009 C CA . SER C 1 152 ? -16.150 5.580 -25.530 1.00 76.10 152 SER C CA 1
ATOM 9010 C C . SER C 1 152 ? -15.191 6.248 -24.555 1.00 71.43 152 SER C C 1
ATOM 9011 O O . SER C 1 152 ? -14.708 5.619 -23.617 1.00 65.91 152 SER C O 1
ATOM 9014 N N . GLN C 1 153 ? -14.911 7.522 -24.789 1.00 74.95 153 GLN C N 1
ATOM 9015 C CA . GLN C 1 153 ? -14.119 8.310 -23.861 1.00 70.15 153 GLN C CA 1
ATOM 9016 C C . GLN C 1 153 ? -14.935 8.605 -22.618 1.00 73.74 153 GLN C C 1
ATOM 9017 O O . GLN C 1 153 ? -14.462 8.481 -21.486 1.00 71.14 153 GLN C O 1
ATOM 9023 N N . GLU C 1 154 ? -16.186 8.979 -22.851 1.00 73.95 154 GLU C N 1
ATOM 9024 C CA . GLU C 1 154 ? -17.060 9.461 -21.792 1.00 73.37 154 GLU C CA 1
ATOM 9025 C C . GLU C 1 154 ? -17.406 8.415 -20.711 1.00 68.59 154 GLU C C 1
ATOM 9026 O O . GLU C 1 154 ? -17.466 8.748 -19.524 1.00 63.55 154 GLU C O 1
ATOM 9032 N N . LYS C 1 155 ? -17.652 7.171 -21.110 1.00 66.96 155 LYS C N 1
ATOM 9033 C CA . LYS C 1 155 ? -17.956 6.106 -20.150 1.00 68.31 155 LYS C CA 1
ATOM 9034 C C . LYS C 1 155 ? -16.819 5.092 -19.966 1.00 67.12 155 LYS C C 1
ATOM 9035 O O . LYS C 1 155 ? -16.932 4.181 -19.138 1.00 67.34 155 LYS C O 1
ATOM 9041 N N . VAL C 1 156 ? -15.757 5.225 -20.758 1.00 69.65 156 VAL C N 1
ATOM 9042 C CA . VAL C 1 156 ? -14.718 4.198 -20.865 1.00 62.06 156 VAL C CA 1
ATOM 9043 C C . VAL C 1 156 ? -15.381 2.868 -21.223 1.00 59.59 156 VAL C C 1
ATOM 9044 O O . VAL C 1 156 ? -15.544 1.982 -20.383 1.00 58.28 156 VAL C O 1
ATOM 9048 N N . LEU C 1 157 ? -15.803 2.765 -22.480 1.00 57.93 157 LEU C N 1
ATOM 9049 C CA . LEU C 1 157 ? -16.513 1.591 -22.970 1.00 58.22 157 LEU C CA 1
ATOM 9050 C C . LEU C 1 157 ? -15.627 0.353 -23.028 1.00 60.37 157 LEU C C 1
ATOM 9051 O O . LEU C 1 157 ? -14.414 0.449 -23.216 1.00 68.70 157 LEU C O 1
ATOM 9056 N N . TYR C 1 158 ? -16.250 -0.809 -22.872 1.00 53.93 158 TYR C N 1
ATOM 9057 C CA . TYR C 1 158 ? -15.538 -2.077 -22.924 1.00 56.73 158 TYR C CA 1
ATOM 9058 C C . TYR C 1 158 ? -15.867 -2.800 -24.227 1.00 53.72 158 TYR C C 1
ATOM 9059 O O . TYR C 1 158 ? -16.942 -3.382 -24.371 1.00 51.68 158 TYR C O 1
ATOM 9068 N N . TRP C 1 159 ? -14.935 -2.754 -25.172 1.00 54.11 159 TRP C N 1
ATOM 9069 C CA . TRP C 1 159 ? -15.095 -3.450 -26.442 1.00 50.90 159 TRP C CA 1
ATOM 9070 C C . TRP C 1 159 ? -14.170 -4.660 -26.511 1.00 55.27 159 TRP C C 1
ATOM 9071 O O . TRP C 1 159 ? -13.085 -4.653 -25.931 1.00 53.37 159 TRP C O 1
ATOM 9082 N N . ASN C 1 160 ? -14.603 -5.697 -27.221 1.00 52.26 160 ASN C N 1
ATOM 9083 C CA . ASN C 1 160 ? -13.748 -6.851 -27.467 1.00 56.20 160 ASN C CA 1
ATOM 9084 C C . ASN C 1 160 ? -13.328 -6.908 -28.929 1.00 55.48 160 ASN C C 1
ATOM 9085 O O . ASN C 1 160 ? -14.111 -6.582 -29.822 1.00 53.97 160 ASN C O 1
ATOM 9090 N N . HIS C 1 161 ? -12.088 -7.317 -29.171 1.00 66.10 161 HIS C N 1
ATOM 9091 C CA . HIS C 1 161 ? -11.556 -7.356 -30.527 1.00 63.50 161 HIS C CA 1
ATOM 9092 C C . HIS C 1 161 ? -11.845 -8.690 -31.205 1.00 65.32 161 HIS C C 1
ATOM 9093 O O . HIS C 1 161 ? -11.112 -9.663 -31.026 1.00 64.29 161 HIS C O 1
ATOM 9100 N N . ALA C 1 162 ? -12.924 -8.726 -31.981 1.00 61.99 162 ALA C N 1
ATOM 9101 C CA . ALA C 1 162 ? -13.269 -9.904 -32.767 1.00 64.05 162 ALA C CA 1
ATOM 9102 C C . ALA C 1 162 ? -12.811 -9.726 -34.209 1.00 66.86 162 ALA C C 1
ATOM 9103 O O . ALA C 1 162 ? -13.439 -9.000 -34.979 1.00 65.35 162 ALA C O 1
ATOM 9105 N N . PHE C 1 163 ? -11.720 -10.392 -34.577 1.00 62.22 163 PHE C N 1
ATOM 9106 C CA . PHE C 1 163 ? -11.145 -10.213 -35.905 1.00 66.11 163 PHE C CA 1
ATOM 9107 C C . PHE C 1 163 ? -10.787 -11.549 -36.541 1.00 59.00 163 PHE C C 1
ATOM 9108 O O . PHE C 1 163 ? -10.722 -11.664 -37.765 1.00 63.14 163 PHE C O 1
ATOM 9116 N N . LEU C 1 164 ? -10.558 -12.556 -35.706 1.00 57.47 164 LEU C N 1
ATOM 9117 C CA . LEU C 1 164 ? -10.157 -13.870 -36.193 1.00 60.42 164 LEU C CA 1
ATOM 9118 C C . LEU C 1 164 ? -11.294 -14.566 -36.928 1.00 57.09 164 LEU C C 1
ATOM 9119 O O . LEU C 1 164 ? -12.375 -14.766 -36.375 1.00 59.58 164 LEU C O 1
ATOM 9124 N N . HIS C 1 165 ? -11.039 -14.936 -38.177 1.00 60.44 165 HIS C N 1
ATOM 9125 C CA . HIS C 1 165 ? -12.025 -15.649 -38.974 1.00 59.87 165 HIS C CA 1
ATOM 9126 C C . HIS C 1 165 ? -12.189 -17.070 -38.454 1.00 56.12 165 HIS C C 1
ATOM 9127 O O . HIS C 1 165 ? -11.214 -17.705 -38.052 1.00 66.65 165 HIS C O 1
ATOM 9134 N N . PRO C 1 166 ? -13.430 -17.574 -38.458 1.00 51.88 166 PRO C N 1
ATOM 9135 C CA . PRO C 1 166 ? -13.703 -18.966 -38.094 1.00 55.45 166 PRO C CA 1
ATOM 9136 C C . PRO C 1 166 ? -13.139 -19.915 -39.145 1.00 59.69 166 PRO C C 1
ATOM 9137 O O . PRO C 1 166 ? -12.940 -19.496 -40.286 1.00 62.20 166 PRO C O 1
ATOM 9141 N N . PRO C 1 167 ? -12.876 -21.174 -38.767 1.00 58.84 167 PRO C N 1
ATOM 9142 C CA . PRO C 1 167 ? -12.317 -22.140 -39.718 1.00 58.15 167 PRO C CA 1
ATOM 9143 C C . PRO C 1 167 ? -13.231 -22.388 -40.911 1.00 61.27 167 PRO C C 1
ATOM 9144 O O . PRO C 1 167 ? -14.445 -22.511 -40.743 1.00 64.71 167 PRO C O 1
ATOM 9148 N N . VAL C 1 168 ? -12.647 -22.456 -42.103 1.00 57.81 168 VAL C N 1
ATOM 9149 C CA . VAL C 1 168 ? -13.418 -22.711 -43.310 1.00 62.76 168 VAL C CA 1
ATOM 9150 C C . VAL C 1 168 ? -12.861 -23.903 -44.071 1.00 61.44 168 VAL C C 1
ATOM 9151 O O . VAL C 1 168 ? -11.662 -24.176 -44.033 1.00 69.39 168 VAL C O 1
ATOM 9155 N N . ASP C 1 169 ? -13.745 -24.614 -44.757 1.00 68.79 169 ASP C N 1
ATOM 9156 C CA . ASP C 1 169 ? -13.345 -25.763 -45.549 1.00 70.33 169 ASP C CA 1
ATOM 9157 C C . ASP C 1 169 ? -12.867 -25.311 -46.926 1.00 74.23 169 ASP C C 1
ATOM 9158 O O . ASP C 1 169 ? -13.661 -24.849 -47.742 1.00 74.64 169 ASP C O 1
ATOM 9163 N N . ARG C 1 170 ? -11.572 -25.444 -47.186 1.00 74.26 170 ARG C N 1
ATOM 9164 C CA . ARG C 1 170 ? -11.019 -25.056 -48.484 1.00 73.56 170 ARG C CA 1
ATOM 9165 C C . ARG C 1 170 ? -11.088 -26.167 -49.528 1.00 78.41 170 ARG C C 1
ATOM 9166 O O . ARG C 1 170 ? -10.425 -26.097 -50.564 1.00 81.80 170 ARG C O 1
ATOM 9174 N N . SER C 1 171 ? -11.885 -27.194 -49.249 1.00 79.64 171 SER C N 1
ATOM 9175 C CA . SER C 1 171 ? -12.095 -28.274 -50.207 1.00 76.99 171 SER C CA 1
ATOM 9176 C C . SER C 1 171 ? -13.450 -28.078 -50.889 1.00 77.50 171 SER C C 1
ATOM 9177 O O . SER C 1 171 ? -13.748 -28.708 -51.905 1.00 73.96 171 SER C O 1
ATOM 9180 N N . LEU C 1 172 ? -14.270 -27.204 -50.310 1.00 80.20 172 LEU C N 1
ATOM 9181 C CA . LEU C 1 172 ? -15.486 -26.726 -50.960 1.00 82.30 172 LEU C CA 1
ATOM 9182 C C . LEU C 1 172 ? -15.177 -25.472 -51.773 1.00 82.81 172 LEU C C 1
ATOM 9183 O O . LEU C 1 172 ? -14.165 -24.813 -51.535 1.00 79.13 172 LEU C O 1
ATOM 9188 N N . PRO C 1 173 ? -16.044 -25.138 -52.742 1.00 85.07 173 PRO C N 1
ATOM 9189 C CA . PRO C 1 173 ? -15.903 -23.847 -53.423 1.00 87.13 173 PRO C CA 1
ATOM 9190 C C . PRO C 1 173 ? -16.209 -22.679 -52.486 1.00 86.87 173 PRO C C 1
ATOM 9191 O O . PRO C 1 173 ? -16.946 -22.850 -51.514 1.00 85.39 173 PRO C O 1
ATOM 9195 N N . ALA C 1 174 ? -15.650 -21.508 -52.782 1.00 89.14 174 ALA C N 1
ATOM 9196 C CA . ALA C 1 174 ? -15.833 -20.326 -51.940 1.00 84.52 174 ALA C CA 1
ATOM 9197 C C . ALA C 1 174 ? -17.287 -19.861 -51.919 1.00 79.83 174 ALA C C 1
ATOM 9198 O O . ALA C 1 174 ? -17.705 -19.133 -51.019 1.00 82.73 174 ALA C O 1
ATOM 9200 N N . ASP C 1 175 ? -18.044 -20.285 -52.925 1.00 82.65 175 ASP C N 1
ATOM 9201 C CA . ASP C 1 175 ? -19.467 -19.987 -53.022 1.00 91.03 175 ASP C CA 1
ATOM 9202 C C . ASP C 1 175 ? -20.217 -20.579 -51.834 1.00 89.78 175 ASP C C 1
ATOM 9203 O O . ASP C 1 175 ? -21.194 -20.008 -51.346 1.00 91.16 175 ASP C O 1
ATOM 9208 N N . GLU C 1 176 ? -19.735 -21.725 -51.368 1.00 85.99 176 GLU C N 1
ATOM 9209 C CA . GLU C 1 176 ? -20.350 -22.414 -50.248 1.00 83.77 176 GLU C CA 1
ATOM 9210 C C . GLU C 1 176 ? -19.810 -22.004 -48.883 1.00 87.59 176 GLU C C 1
ATOM 9211 O O . GLU C 1 176 ? -20.549 -21.977 -47.899 1.00 90.62 176 GLU C O 1
ATOM 9217 N N . VAL C 1 177 ? -18.525 -21.677 -48.830 1.00 83.46 177 VAL C N 1
ATOM 9218 C CA . VAL C 1 177 ? -17.854 -21.434 -47.557 1.00 73.58 177 VAL C CA 1
ATOM 9219 C C . VAL C 1 177 ? -17.640 -19.966 -47.208 1.00 73.55 177 VAL C C 1
ATOM 9220 O O . VAL C 1 177 ? -16.923 -19.656 -46.255 1.00 79.61 177 VAL C O 1
ATOM 9224 N N . GLY C 1 178 ? -18.264 -19.059 -47.949 1.00 72.88 178 GLY C N 1
ATOM 9225 C CA . GLY C 1 178 ? -18.111 -17.658 -47.617 1.00 68.83 178 GLY C CA 1
ATOM 9226 C C . GLY C 1 178 ? -19.244 -17.168 -46.743 1.00 70.66 178 GLY C C 1
ATOM 9227 O O . GLY C 1 178 ? -19.300 -15.990 -46.389 1.00 77.16 178 GLY C O 1
ATOM 9228 N N . ASP C 1 179 ? -20.142 -18.077 -46.378 1.00 70.58 179 ASP C N 1
ATOM 9229 C CA . ASP C 1 179 ? -21.220 -17.735 -45.465 1.00 62.40 179 ASP C CA 1
ATOM 9230 C C . ASP C 1 179 ? -20.736 -17.925 -44.032 1.00 68.18 179 ASP C C 1
ATOM 9231 O O . ASP C 1 179 ? -21.453 -17.638 -43.073 1.00 72.04 179 ASP C O 1
ATOM 9236 N N . VAL C 1 180 ? -19.504 -18.408 -43.902 1.00 69.97 180 VAL C N 1
ATOM 9237 C CA . VAL C 1 180 ? -18.878 -18.606 -42.604 1.00 62.47 180 VAL C CA 1
ATOM 9238 C C . VAL C 1 180 ? -18.251 -17.302 -42.117 1.00 60.48 180 VAL C C 1
ATOM 9239 O O . VAL C 1 180 ? -18.125 -17.063 -40.915 1.00 65.73 180 VAL C O 1
ATOM 9243 N N . PHE C 1 181 ? -17.886 -16.450 -43.068 1.00 63.62 181 PHE C N 1
ATOM 9244 C CA . PHE C 1 181 ? -17.302 -15.149 -42.767 1.00 68.77 181 PHE C CA 1
ATOM 9245 C C . PHE C 1 181 ? -18.366 -14.115 -42.430 1.00 64.77 181 PHE C C 1
ATOM 9246 O O . PHE C 1 181 ? -19.510 -14.223 -42.874 1.00 62.75 181 PHE C O 1
ATOM 9254 N N . ILE C 1 182 ? -17.986 -13.121 -41.634 1.00 63.09 182 ILE C N 1
ATOM 9255 C CA . ILE C 1 182 ? -18.845 -11.970 -41.397 1.00 60.94 182 ILE C CA 1
ATOM 9256 C C . ILE C 1 182 ? -19.112 -11.278 -42.726 1.00 64.54 182 ILE C C 1
ATOM 9257 O O . ILE C 1 182 ? -18.178 -10.897 -43.431 1.00 71.74 182 ILE C O 1
ATOM 9262 N N . HIS C 1 183 ? -20.385 -11.121 -43.071 1.00 67.19 183 HIS C N 1
ATOM 9263 C CA . HIS C 1 183 ? -20.744 -10.568 -44.369 1.00 65.89 183 HIS C CA 1
ATOM 9264 C C . HIS C 1 183 ? -22.122 -9.922 -44.354 1.00 67.97 183 HIS C C 1
ATOM 9265 O O . HIS C 1 183 ? -22.993 -10.313 -43.578 1.00 66.84 183 HIS C O 1
ATOM 9272 N N . VAL C 1 184 ? -22.315 -8.939 -45.227 1.00 70.01 184 VAL C N 1
ATOM 9273 C CA . VAL C 1 184 ? -23.606 -8.280 -45.360 1.00 63.84 184 VAL C CA 1
ATOM 9274 C C . VAL C 1 184 ? -24.498 -9.094 -46.287 1.00 65.00 184 VAL C C 1
ATOM 9275 O O . VAL C 1 184 ? -24.103 -9.438 -47.400 1.00 64.35 184 VAL C O 1
ATOM 9279 N N . GLU C 1 185 ? -25.701 -9.404 -45.820 1.00 67.96 185 GLU C N 1
ATOM 9280 C CA . GLU C 1 185 ? -26.652 -10.171 -46.610 1.00 66.91 185 GLU C CA 1
ATOM 9281 C C . GLU C 1 185 ? -27.678 -9.272 -47.279 1.00 67.25 185 GLU C C 1
ATOM 9282 O O . GLU C 1 185 ? -28.335 -9.676 -48.240 1.00 63.39 185 GLU C O 1
ATOM 9288 N N . ARG C 1 186 ? -27.811 -8.052 -46.773 1.00 66.43 186 ARG C N 1
ATOM 9289 C CA . ARG C 1 186 ? -28.869 -7.168 -47.233 1.00 70.15 186 ARG C CA 1
ATOM 9290 C C . ARG C 1 186 ? -28.654 -5.729 -46.757 1.00 75.35 186 ARG C C 1
ATOM 9291 O O . ARG C 1 186 ? -28.197 -5.502 -45.637 1.00 72.34 186 ARG C O 1
ATOM 9299 N N . GLU C 1 187 ? -28.985 -4.761 -47.608 1.00 75.47 187 GLU C N 1
ATOM 9300 C CA . GLU C 1 187 ? -28.854 -3.347 -47.257 1.00 75.04 187 GLU C CA 1
ATOM 9301 C C . GLU C 1 187 ? -30.221 -2.700 -47.071 1.00 79.09 187 GLU C C 1
ATOM 9302 O O . GLU C 1 187 ? -30.858 -2.279 -48.037 1.00 81.75 187 GLU C O 1
ATOM 9308 N N . THR C 1 188 ? -30.665 -2.625 -45.821 1.00 83.35 188 THR C N 1
ATOM 9309 C CA . THR C 1 188 ? -31.942 -2.007 -45.488 1.00 79.68 188 THR C CA 1
ATOM 9310 C C . THR C 1 188 ? -31.823 -0.494 -45.374 1.00 79.25 188 THR C C 1
ATOM 9311 O O . THR C 1 188 ? -30.726 0.060 -45.432 1.00 74.32 188 THR C O 1
ATOM 9315 N N . ASP C 1 189 ? -32.963 0.169 -45.213 1.00 83.33 189 ASP C N 1
ATOM 9316 C CA . ASP C 1 189 ? -32.977 1.608 -45.007 1.00 84.33 189 ASP C CA 1
ATOM 9317 C C . ASP C 1 189 ? -32.476 1.924 -43.604 1.00 80.86 189 ASP C C 1
ATOM 9318 O O . ASP C 1 189 ? -31.893 2.981 -43.360 1.00 80.27 189 ASP C O 1
ATOM 9323 N N . ALA C 1 190 ? -32.711 0.993 -42.684 1.00 80.94 190 ALA C N 1
ATOM 9324 C CA . ALA C 1 190 ? -32.290 1.145 -41.296 1.00 78.86 190 ALA C CA 1
ATOM 9325 C C . ALA C 1 190 ? -30.792 0.911 -41.119 1.00 77.73 190 ALA C C 1
ATOM 9326 O O . ALA C 1 190 ? -30.143 1.580 -40.315 1.00 73.86 190 ALA C O 1
ATOM 9328 N N . GLY C 1 191 ? -30.248 -0.039 -41.874 1.00 81.62 191 GLY C N 1
ATOM 9329 C CA . GLY C 1 191 ? -28.842 -0.382 -41.763 1.00 76.16 191 GLY C CA 1
ATOM 9330 C C . GLY C 1 191 ? -28.414 -1.552 -42.630 1.00 76.65 191 GLY C C 1
ATOM 9331 O O . GLY C 1 191 ? -28.712 -1.597 -43.823 1.00 77.81 191 GLY C O 1
ATOM 9332 N N . LEU C 1 192 ? -27.712 -2.504 -42.021 1.00 70.87 192 LEU C N 1
ATOM 9333 C CA . LEU C 1 192 ? -27.147 -3.633 -42.751 1.00 69.97 192 LEU C CA 1
ATOM 9334 C C . LEU C 1 192 ? -27.387 -4.954 -42.034 1.00 70.07 192 LEU C C 1
ATOM 9335 O O . LEU C 1 192 ? -27.067 -5.104 -40.854 1.00 66.82 192 LEU C O 1
ATOM 9340 N N . VAL C 1 193 ? -27.963 -5.909 -42.756 1.00 67.67 193 VAL C N 1
ATOM 9341 C CA . VAL C 1 193 ? -28.197 -7.242 -42.218 1.00 65.58 193 VAL C CA 1
ATOM 9342 C C . VAL C 1 193 ? -26.968 -8.130 -42.413 1.00 65.71 193 VAL C C 1
ATOM 9343 O O . VAL C 1 193 ? -26.548 -8.400 -43.541 1.00 63.82 193 VAL C O 1
ATOM 9347 N N . VAL C 1 194 ? -26.402 -8.591 -41.303 1.00 62.58 194 VAL C N 1
ATOM 9348 C CA . VAL C 1 194 ? -25.118 -9.275 -41.334 1.00 63.00 194 VAL C CA 1
ATOM 9349 C C . VAL C 1 194 ? -25.165 -10.630 -40.635 1.00 61.63 194 VAL C C 1
ATOM 9350 O O . VAL C 1 194 ? -25.709 -10.758 -39.538 1.00 60.73 194 VAL C O 1
ATOM 9354 N N . SER C 1 195 ? -24.596 -11.639 -41.286 1.00 61.41 195 SER C N 1
ATOM 9355 C CA . SER C 1 195 ? -24.444 -12.959 -40.691 1.00 58.57 195 SER C CA 1
ATOM 9356 C C . SER C 1 195 ? -22.995 -13.411 -40.814 1.00 57.16 195 SER C C 1
ATOM 9357 O O . SER C 1 195 ? -22.254 -12.919 -41.664 1.00 61.46 195 SER C O 1
ATOM 9360 N N . GLY C 1 196 ? -22.597 -14.348 -39.962 1.00 60.19 196 GLY C N 1
ATOM 9361 C CA . GLY C 1 196 ? -21.225 -14.815 -39.934 1.00 53.45 196 GLY C CA 1
ATOM 9362 C C . GLY C 1 196 ? -20.779 -15.093 -38.514 1.00 57.60 196 GLY C C 1
ATOM 9363 O O . GLY C 1 196 ? -21.605 -15.189 -37.606 1.00 50.27 196 GLY C O 1
ATOM 9364 N N . ALA C 1 197 ? -19.470 -15.215 -38.316 1.00 67.56 197 ALA C N 1
ATOM 9365 C CA . ALA C 1 197 ? -18.935 -15.522 -36.996 1.00 55.34 197 ALA C CA 1
ATOM 9366 C C . ALA C 1 197 ? -17.495 -15.055 -36.826 1.00 50.83 197 ALA C C 1
ATOM 9367 O O . ALA C 1 197 ? -16.804 -14.757 -37.799 1.00 60.57 197 ALA C O 1
ATOM 9369 N N . LYS C 1 198 ? -17.060 -14.984 -35.572 1.00 54.38 198 LYS C N 1
ATOM 9370 C CA . LYS C 1 198 ? -15.674 -14.687 -35.234 1.00 59.98 198 LYS C CA 1
ATOM 9371 C C . LYS C 1 198 ? -15.249 -15.581 -34.075 1.00 55.96 198 LYS C C 1
ATOM 9372 O O . LYS C 1 198 ? -16.054 -15.893 -33.199 1.00 58.59 198 LYS C O 1
ATOM 9378 N N . VAL C 1 199 ? -13.986 -15.991 -34.070 1.00 52.96 199 VAL C N 1
ATOM 9379 C CA . VAL C 1 199 ? -13.494 -16.903 -33.045 1.00 50.28 199 VAL C CA 1
ATOM 9380 C C . VAL C 1 199 ? -12.489 -16.230 -32.116 1.00 46.95 199 VAL C C 1
ATOM 9381 O O . VAL C 1 199 ? -11.903 -15.202 -32.459 1.00 44.64 199 VAL C O 1
ATOM 9385 N N . VAL C 1 200 ? -12.299 -16.833 -30.944 1.00 47.79 200 VAL C N 1
ATOM 9386 C CA . VAL C 1 200 ? -11.435 -16.300 -29.890 1.00 49.63 200 VAL C CA 1
ATOM 9387 C C . VAL C 1 200 ? -11.813 -14.854 -29.560 1.00 48.39 200 VAL C C 1
ATOM 9388 O O . VAL C 1 200 ? -10.959 -13.970 -29.481 1.00 44.73 200 VAL C O 1
ATOM 9392 N N . ALA C 1 201 ? -13.110 -14.619 -29.390 1.00 49.74 201 ALA C N 1
ATOM 9393 C CA . ALA C 1 201 ? -13.593 -13.327 -28.923 1.00 45.66 201 ALA C CA 1
ATOM 9394 C C . ALA C 1 201 ? -13.424 -13.256 -27.412 1.00 49.68 201 ALA C C 1
ATOM 9395 O O . ALA C 1 201 ? -14.390 -13.390 -26.661 1.00 51.34 201 ALA C O 1
ATOM 9397 N N . THR C 1 202 ? -12.186 -13.051 -26.976 1.00 44.66 202 THR C N 1
ATOM 9398 C CA . THR C 1 202 ? -11.837 -13.116 -25.562 1.00 51.48 202 THR C CA 1
ATOM 9399 C C . THR C 1 202 ? -12.506 -12.011 -24.749 1.00 48.69 202 THR C C 1
ATOM 9400 O O . THR C 1 202 ? -12.356 -10.827 -25.051 1.00 48.61 202 THR C O 1
ATOM 9404 N N . GLY C 1 203 ? -13.245 -12.407 -23.716 1.00 48.92 203 GLY C N 1
ATOM 9405 C CA . GLY C 1 203 ? -13.869 -11.454 -22.816 1.00 51.98 203 GLY C CA 1
ATOM 9406 C C . GLY C 1 203 ? -15.188 -10.894 -23.313 1.00 48.31 203 GLY C C 1
ATOM 9407 O O . GLY C 1 203 ? -15.801 -10.065 -22.642 1.00 45.89 203 GLY C O 1
ATOM 9408 N N . SER C 1 204 ? -15.617 -11.347 -24.489 1.00 50.39 204 SER C N 1
ATOM 9409 C CA . SER C 1 204 ? -16.821 -10.839 -25.150 1.00 51.02 204 SER C CA 1
ATOM 9410 C C . SER C 1 204 ? -18.062 -10.827 -24.257 1.00 58.26 204 SER C C 1
ATOM 9411 O O . SER C 1 204 ? -18.852 -9.883 -24.299 1.00 60.74 204 SER C O 1
ATOM 9414 N N . ALA C 1 205 ? -18.234 -11.878 -23.461 1.00 55.21 205 ALA C N 1
ATOM 9415 C CA . ALA C 1 205 ? -19.418 -12.019 -22.616 1.00 46.16 205 ALA C CA 1
ATOM 9416 C C . ALA C 1 205 ? -19.510 -10.930 -21.546 1.00 48.21 205 ALA C C 1
ATOM 9417 O O . ALA C 1 205 ? -20.574 -10.705 -20.971 1.00 54.65 205 ALA C O 1
ATOM 9419 N N . LEU C 1 206 ? -18.394 -10.257 -21.282 1.00 45.87 206 LEU C N 1
ATOM 9420 C CA . LEU C 1 206 ? -18.356 -9.211 -20.266 1.00 50.05 206 LEU C CA 1
ATOM 9421 C C . LEU C 1 206 ? -18.140 -7.824 -20.868 1.00 48.33 206 LEU C C 1
ATOM 9422 O O . LEU C 1 206 ? -17.855 -6.867 -20.147 1.00 43.85 206 LEU C O 1
ATOM 9427 N N . THR C 1 207 ? -18.278 -7.716 -22.186 1.00 46.41 207 THR C N 1
ATOM 9428 C CA . THR C 1 207 ? -18.059 -6.447 -22.876 1.00 49.39 207 THR C CA 1
ATOM 9429 C C . THR C 1 207 ? -19.361 -5.721 -23.203 1.00 53.55 207 THR C C 1
ATOM 9430 O O . THR C 1 207 ? -20.449 -6.284 -23.077 1.00 55.87 207 THR C O 1
ATOM 9434 N N . HIS C 1 208 ? -19.237 -4.465 -23.624 1.00 53.26 208 HIS C N 1
ATOM 9435 C CA . HIS C 1 208 ? -20.394 -3.658 -23.997 1.00 53.74 208 HIS C CA 1
ATOM 9436 C C . HIS C 1 208 ? -20.742 -3.818 -25.472 1.00 54.76 208 HIS C C 1
ATOM 9437 O O . HIS C 1 208 ? -21.912 -3.769 -25.851 1.00 59.86 208 HIS C O 1
ATOM 9444 N N . ALA C 1 209 ? -19.720 -4.009 -26.300 1.00 57.88 209 ALA C N 1
ATOM 9445 C CA . ALA C 1 209 ? -19.918 -4.120 -27.740 1.00 60.31 209 ALA C CA 1
ATOM 9446 C C . ALA C 1 209 ? -18.738 -4.812 -28.412 1.00 62.63 209 ALA C C 1
ATOM 9447 O O . ALA C 1 209 ? -17.591 -4.642 -28.003 1.00 63.89 209 ALA C O 1
ATOM 9449 N N . ALA C 1 210 ? -19.028 -5.594 -29.445 1.00 59.73 210 ALA C N 1
ATOM 9450 C CA . ALA C 1 210 ? -17.983 -6.254 -30.217 1.00 54.95 210 ALA C CA 1
ATOM 9451 C C . ALA C 1 210 ? -17.576 -5.424 -31.427 1.00 59.19 210 ALA C C 1
ATOM 9452 O O . ALA C 1 210 ? -18.414 -5.061 -32.252 1.00 66.40 210 ALA C O 1
ATOM 9454 N N . PHE C 1 211 ? -16.286 -5.125 -31.530 1.00 58.33 211 PHE C N 1
ATOM 9455 C CA . PHE C 1 211 ? -15.764 -4.421 -32.693 1.00 60.73 211 PHE C CA 1
ATOM 9456 C C . PHE C 1 211 ? -15.351 -5.418 -33.769 1.00 62.57 211 PHE C C 1
ATOM 9457 O O . PHE C 1 211 ? -14.337 -6.103 -33.635 1.00 66.10 211 PHE C O 1
ATOM 9465 N N . ILE C 1 212 ? -16.142 -5.498 -34.833 1.00 62.56 212 ILE C N 1
ATOM 9466 C CA . ILE C 1 212 ? -15.873 -6.444 -35.907 1.00 61.20 212 ILE C CA 1
ATOM 9467 C C . ILE C 1 212 ? -14.818 -5.893 -36.857 1.00 65.21 212 ILE C C 1
ATOM 9468 O O . ILE C 1 212 ? -14.980 -4.815 -37.428 1.00 68.67 212 ILE C O 1
ATOM 9473 N N . SER C 1 213 ? -13.735 -6.645 -37.021 1.00 66.59 213 SER C N 1
ATOM 9474 C CA . SER C 1 213 ? -12.659 -6.256 -37.920 1.00 69.01 213 SER C CA 1
ATOM 9475 C C . SER C 1 213 ? -12.109 -7.480 -38.640 1.00 67.62 213 SER C C 1
ATOM 9476 O O . SER C 1 213 ? -12.616 -8.588 -38.468 1.00 63.13 213 SER C O 1
ATOM 9479 N N . HIS C 1 214 ? -11.074 -7.279 -39.449 1.00 74.60 214 HIS C N 1
ATOM 9480 C CA . HIS C 1 214 ? -10.504 -8.375 -40.221 1.00 74.50 214 HIS C CA 1
ATOM 9481 C C . HIS C 1 214 ? -8.994 -8.236 -40.364 1.00 83.79 214 HIS C C 1
ATOM 9482 O O . HIS C 1 214 ? -8.475 -7.129 -40.508 1.00 86.47 214 HIS C O 1
ATOM 9489 N N . TRP C 1 215 ? -8.292 -9.364 -40.326 1.00 82.89 215 TRP C N 1
ATOM 9490 C CA . TRP C 1 215 ? -6.869 -9.376 -40.633 1.00 91.08 215 TRP C CA 1
ATOM 9491 C C . TRP C 1 215 ? -6.755 -9.635 -42.133 1.00 97.15 215 TRP C C 1
ATOM 9492 O O . TRP C 1 215 ? -6.217 -10.648 -42.572 1.00 104.18 215 TRP C O 1
ATOM 9503 N N . GLY C 1 216 ? -7.292 -8.704 -42.915 1.00 95.29 216 GLY C N 1
ATOM 9504 C CA . GLY C 1 216 ? -7.263 -8.797 -44.362 1.00 93.85 216 GLY C CA 1
ATOM 9505 C C . GLY C 1 216 ? -8.463 -9.577 -44.863 1.00 99.14 216 GLY C C 1
ATOM 9506 O O . GLY C 1 216 ? -8.960 -10.472 -44.179 1.00 92.43 216 GLY C O 1
ATOM 9507 N N . LEU C 1 217 ? -8.933 -9.238 -46.059 1.00 100.43 217 LEU C N 1
ATOM 9508 C CA . LEU C 1 217 ? -10.090 -9.912 -46.640 1.00 94.51 217 LEU C CA 1
ATOM 9509 C C . LEU C 1 217 ? -9.691 -11.206 -47.337 1.00 92.01 217 LEU C C 1
ATOM 9510 O O . LEU C 1 217 ? -8.875 -11.193 -48.259 1.00 95.52 217 LEU C O 1
ATOM 9515 N N . PRO C 1 218 ? -10.275 -12.332 -46.902 1.00 87.92 218 PRO C N 1
ATOM 9516 C CA . PRO C 1 218 ? -9.978 -13.622 -47.533 1.00 88.81 218 PRO C CA 1
ATOM 9517 C C . PRO C 1 218 ? -10.690 -13.763 -48.874 1.00 88.49 218 PRO C C 1
ATOM 9518 O O . PRO C 1 218 ? -10.112 -14.296 -49.822 1.00 93.32 218 PRO C O 1
ATOM 9522 N N . ILE C 1 219 ? -11.929 -13.291 -48.949 1.00 85.72 219 ILE C N 1
ATOM 9523 C CA . ILE C 1 219 ? -12.631 -13.220 -50.221 1.00 89.74 219 ILE C CA 1
ATOM 9524 C C . ILE C 1 219 ? -12.789 -11.752 -50.589 1.00 91.58 219 ILE C C 1
ATOM 9525 O O . ILE C 1 219 ? -13.268 -10.954 -49.784 1.00 90.01 219 ILE C O 1
ATOM 9530 N N . LYS C 1 220 ? -12.386 -11.394 -51.802 1.00 91.97 220 LYS C N 1
ATOM 9531 C CA . LYS C 1 220 ? -12.444 -10.001 -52.224 1.00 91.33 220 LYS C CA 1
ATOM 9532 C C . LYS C 1 220 ? -13.778 -9.665 -52.882 1.00 92.12 220 LYS C C 1
ATOM 9533 O O . LYS C 1 220 ? -13.878 -9.539 -54.102 1.00 90.24 220 LYS C O 1
ATOM 9539 N N . ASP C 1 221 ? -14.800 -9.523 -52.044 1.00 95.63 221 ASP C N 1
ATOM 9540 C CA . ASP C 1 221 ? -16.133 -9.129 -52.474 1.00 92.62 221 ASP C CA 1
ATOM 9541 C C . ASP C 1 221 ? -16.661 -8.058 -51.528 1.00 86.79 221 ASP C C 1
ATOM 9542 O O . ASP C 1 221 ? -16.324 -8.052 -50.344 1.00 83.89 221 ASP C O 1
ATOM 9547 N N . ARG C 1 222 ? -17.467 -7.145 -52.064 1.00 90.08 222 ARG C N 1
ATOM 9548 C CA . ARG C 1 222 ? -18.054 -6.054 -51.288 1.00 88.36 222 ARG C CA 1
ATOM 9549 C C . ARG C 1 222 ? -18.706 -6.542 -49.995 1.00 87.90 222 ARG C C 1
ATOM 9550 O O . ARG C 1 222 ? -18.665 -5.855 -48.973 1.00 81.04 222 ARG C O 1
ATOM 9558 N N . LYS C 1 223 ? -19.291 -7.737 -50.038 1.00 93.95 223 LYS C N 1
ATOM 9559 C CA . LYS C 1 223 ? -20.076 -8.241 -48.918 1.00 84.34 223 LYS C CA 1
ATOM 9560 C C . LYS C 1 223 ? -19.207 -8.533 -47.700 1.00 80.38 223 LYS C C 1
ATOM 9561 O O . LYS C 1 223 ? -19.708 -8.602 -46.580 1.00 74.42 223 LYS C O 1
ATOM 9567 N N . PHE C 1 224 ? -17.906 -8.685 -47.918 1.00 80.67 224 PHE C N 1
ATOM 9568 C CA . PHE C 1 224 ? -16.980 -8.975 -46.829 1.00 76.02 224 PHE C CA 1
ATOM 9569 C C . PHE C 1 224 ? -16.259 -7.736 -46.310 1.00 77.05 224 PHE C C 1
ATOM 9570 O O . PHE C 1 224 ? -15.753 -7.729 -45.188 1.00 75.11 224 PHE C O 1
ATOM 9578 N N . ALA C 1 225 ? -16.219 -6.686 -47.123 1.00 83.38 225 ALA C N 1
ATOM 9579 C CA . ALA C 1 225 ? -15.544 -5.454 -46.733 1.00 79.35 225 ALA C CA 1
ATOM 9580 C C . ALA C 1 225 ? -16.381 -4.684 -45.722 1.00 77.38 225 ALA C C 1
ATOM 9581 O O . ALA C 1 225 ? -16.973 -3.655 -46.046 1.00 83.84 225 ALA C O 1
ATOM 9583 N N . LEU C 1 226 ? -16.425 -5.189 -44.494 1.00 67.37 226 LEU C N 1
ATOM 9584 C CA . LEU C 1 226 ? -17.230 -4.573 -43.448 1.00 69.54 226 LEU C CA 1
ATOM 9585 C C . LEU C 1 226 ? -16.463 -4.406 -42.142 1.00 75.66 226 LEU C C 1
ATOM 9586 O O . LEU C 1 226 ? -15.923 -5.368 -41.597 1.00 75.64 226 LEU C O 1
ATOM 9591 N N . VAL C 1 227 ? -16.424 -3.174 -41.646 1.00 73.84 227 VAL C N 1
ATOM 9592 C CA . VAL C 1 227 ? -15.846 -2.884 -40.341 1.00 69.35 227 VAL C CA 1
ATOM 9593 C C . VAL C 1 227 ? -16.833 -2.055 -39.530 1.00 67.64 227 VAL C C 1
ATOM 9594 O O . VAL C 1 227 ? -17.156 -0.927 -39.901 1.00 69.64 227 VAL C O 1
ATOM 9598 N N . ALA C 1 228 ? -17.312 -2.615 -38.424 1.00 63.37 228 ALA C N 1
ATOM 9599 C CA . ALA C 1 228 ? -18.339 -1.952 -37.630 1.00 64.69 228 ALA C CA 1
ATOM 9600 C C . ALA C 1 228 ? -18.375 -2.478 -36.202 1.00 62.70 228 ALA C C 1
ATOM 9601 O O . ALA C 1 228 ? -17.745 -3.487 -35.883 1.00 58.76 228 ALA C O 1
ATOM 9603 N N . THR C 1 229 ? -19.117 -1.783 -35.346 1.00 61.59 229 THR C N 1
ATOM 9604 C CA . THR C 1 229 ? -19.290 -2.205 -33.964 1.00 63.47 229 THR C CA 1
ATOM 9605 C C . THR C 1 229 ? -20.715 -2.692 -33.723 1.00 61.55 229 THR C C 1
ATOM 9606 O O . THR C 1 229 ? -21.674 -2.128 -34.252 1.00 61.06 229 THR C O 1
ATOM 9610 N N . VAL C 1 230 ? -20.848 -3.754 -32.936 1.00 62.76 230 VAL C N 1
ATOM 9611 C CA . VAL C 1 230 ? -22.163 -4.276 -32.586 1.00 64.62 230 VAL C CA 1
ATOM 9612 C C . VAL C 1 230 ? -22.313 -4.419 -31.074 1.00 61.57 230 VAL C C 1
ATOM 9613 O O . VAL C 1 230 ? -21.450 -4.993 -30.409 1.00 59.36 230 VAL C O 1
ATOM 9617 N N . PRO C 1 231 ? -23.406 -3.871 -30.522 1.00 58.78 231 PRO C N 1
ATOM 9618 C CA . PRO C 1 231 ? -23.711 -4.028 -29.096 1.00 56.02 231 PRO C CA 1
ATOM 9619 C C . PRO C 1 231 ? -23.869 -5.500 -28.734 1.00 58.62 231 PRO C C 1
ATOM 9620 O O . PRO C 1 231 ? -24.397 -6.268 -29.536 1.00 61.28 231 PRO C O 1
ATOM 9632 N N . ASP C 1 233 ? -25.811 -6.887 -26.767 1.00 62.08 233 ASP C N 1
ATOM 9633 C CA . ASP C 1 233 ? -27.207 -7.272 -26.581 1.00 54.84 233 ASP C CA 1
ATOM 9634 C C . ASP C 1 233 ? -28.004 -7.232 -27.884 1.00 52.57 233 ASP C C 1
ATOM 9635 O O . ASP C 1 233 ? -29.231 -7.324 -27.868 1.00 60.61 233 ASP C O 1
ATOM 9640 N N . ALA C 1 234 ? -27.306 -7.088 -29.007 1.00 54.02 234 ALA C N 1
ATOM 9641 C CA . ALA C 1 234 ? -27.965 -7.044 -30.308 1.00 62.40 234 ALA C CA 1
ATOM 9642 C C . ALA C 1 234 ? -28.673 -8.361 -30.606 1.00 65.44 234 ALA C C 1
ATOM 9643 O O . ALA C 1 234 ? -28.088 -9.437 -30.470 1.00 64.58 234 ALA C O 1
ATOM 9645 N N . ASP C 1 235 ? -29.937 -8.267 -31.007 1.00 63.82 235 ASP C N 1
ATOM 9646 C CA . ASP C 1 235 ? -30.737 -9.447 -31.312 1.00 65.01 235 ASP C CA 1
ATOM 9647 C C . ASP C 1 235 ? -30.192 -10.177 -32.535 1.00 57.73 235 ASP C C 1
ATOM 9648 O O . ASP C 1 235 ? -30.065 -9.594 -33.612 1.00 59.18 235 ASP C O 1
ATOM 9653 N N . GLY C 1 236 ? -29.869 -11.454 -32.361 1.00 54.29 236 GLY C N 1
ATOM 9654 C CA . GLY C 1 236 ? -29.303 -12.253 -33.431 1.00 55.87 236 GLY C CA 1
ATOM 9655 C C . GLY C 1 236 ? -27.861 -12.620 -33.146 1.00 61.87 236 GLY C C 1
ATOM 9656 O O . GLY C 1 236 ? -27.336 -13.592 -33.690 1.00 58.34 236 GLY C O 1
ATOM 9657 N N . LEU C 1 237 ? -27.220 -11.835 -32.286 1.00 62.45 237 LEU C N 1
ATOM 9658 C CA . LEU C 1 237 ? -25.838 -12.086 -31.900 1.00 56.53 237 LEU C CA 1
ATOM 9659 C C . LEU C 1 237 ? -25.793 -13.087 -30.753 1.00 54.43 237 LEU C C 1
ATOM 9660 O O . LEU C 1 237 ? -26.439 -12.893 -29.723 1.00 53.34 237 LEU C O 1
ATOM 9665 N N . LYS C 1 238 ? -25.031 -14.159 -30.936 1.00 57.85 238 LYS C N 1
ATOM 9666 C CA . LYS C 1 238 ? -24.927 -15.196 -29.917 1.00 57.44 238 LYS C CA 1
ATOM 9667 C C . LYS C 1 238 ? -23.482 -15.445 -29.502 1.00 54.65 238 LYS C C 1
ATOM 9668 O O . LYS C 1 238 ? -22.553 -15.267 -30.291 1.00 49.03 238 LYS C O 1
ATOM 9674 N N . VAL C 1 239 ? -23.303 -15.857 -28.252 1.00 57.38 239 VAL C N 1
ATOM 9675 C CA . VAL C 1 239 ? -21.979 -16.127 -27.713 1.00 49.42 239 VAL C CA 1
ATOM 9676 C C . VAL C 1 239 ? -21.853 -17.576 -27.257 1.00 44.63 239 VAL C C 1
ATOM 9677 O O . VAL C 1 239 ? -22.480 -17.985 -26.281 1.00 51.49 239 VAL C O 1
ATOM 9681 N N . ILE C 1 240 ? -21.042 -18.350 -27.972 1.00 46.88 240 ILE C N 1
ATOM 9682 C CA . ILE C 1 240 ? -20.789 -19.737 -27.601 1.00 47.33 240 ILE C CA 1
ATOM 9683 C C . ILE C 1 240 ? -19.435 -19.850 -26.910 1.00 46.52 240 ILE C C 1
ATOM 9684 O O . ILE C 1 240 ? -18.389 -19.687 -27.539 1.00 41.69 240 ILE C O 1
ATOM 9689 N N . CYS C 1 241 ? -19.465 -20.135 -25.613 1.00 46.04 241 CYS C N 1
ATOM 9690 C CA . CYS C 1 241 ? -18.262 -20.115 -24.791 1.00 38.80 241 CYS C CA 1
ATOM 9691 C C . CYS C 1 241 ? -17.361 -21.334 -24.962 1.00 45.99 241 CYS C C 1
ATOM 9692 O O . CYS C 1 241 ? -17.813 -22.422 -25.318 1.00 44.63 241 CYS C O 1
ATOM 9695 N N . ARG C 1 242 ? -16.076 -21.123 -24.700 1.00 44.66 242 ARG C N 1
ATOM 9696 C CA . ARG C 1 242 ? -15.112 -22.199 -24.518 1.00 48.97 242 ARG C CA 1
ATOM 9697 C C . ARG C 1 242 ? -15.264 -22.663 -23.065 1.00 49.07 242 ARG C C 1
ATOM 9698 O O . ARG C 1 242 ? -15.847 -21.933 -22.261 1.00 40.95 242 ARG C O 1
ATOM 9706 N N . PRO C 1 243 ? -14.782 -23.877 -22.723 1.00 46.11 243 PRO C N 1
ATOM 9707 C CA . PRO C 1 243 ? -14.893 -24.326 -21.328 1.00 45.20 243 PRO C CA 1
ATOM 9708 C C . PRO C 1 243 ? -14.368 -23.310 -20.312 1.00 44.45 243 PRO C C 1
ATOM 9709 O O . PRO C 1 243 ? -13.232 -22.848 -20.417 1.00 45.99 243 PRO C O 1
ATOM 9713 N N . SER C 1 244 ? -15.208 -22.974 -19.338 1.00 49.16 244 SER C N 1
ATOM 9714 C CA . SER C 1 244 ? -14.879 -21.951 -18.352 1.00 48.76 244 SER C CA 1
ATOM 9715 C C . SER C 1 244 ? -14.080 -22.527 -17.191 1.00 47.91 244 SER C C 1
ATOM 9716 O O . SER C 1 244 ? -14.536 -23.436 -16.496 1.00 51.20 244 SER C O 1
ATOM 9719 N N . TYR C 1 245 ? -12.886 -21.986 -16.986 1.00 47.64 245 TYR C N 1
ATOM 9720 C CA . TYR C 1 245 ? -12.001 -22.444 -15.924 1.00 45.81 245 TYR C CA 1
ATOM 9721 C C . TYR C 1 245 ? -12.419 -21.844 -14.586 1.00 51.47 245 TYR C C 1
ATOM 9722 O O . TYR C 1 245 ? -12.087 -22.372 -13.525 1.00 51.11 245 TYR C O 1
ATOM 9731 N N . SER C 1 246 ? -13.150 -20.735 -14.647 1.00 43.85 246 SER C N 1
ATOM 9732 C CA . SER C 1 246 ? -13.659 -20.084 -13.446 1.00 48.59 246 SER C CA 1
ATOM 9733 C C . SER C 1 246 ? -14.899 -20.806 -12.927 1.00 47.64 246 SER C C 1
ATOM 9734 O O . SER C 1 246 ? -15.111 -20.910 -11.719 1.00 44.24 246 SER C O 1
ATOM 9737 N N . ALA C 1 247 ? -15.720 -21.298 -13.850 1.00 43.42 247 ALA C N 1
ATOM 9738 C CA . ALA C 1 247 ? -16.909 -22.059 -13.489 1.00 44.70 247 ALA C CA 1
ATOM 9739 C C . ALA C 1 247 ? -16.528 -23.395 -12.859 1.00 46.04 247 ALA C C 1
ATOM 9740 O O . ALA C 1 247 ? -17.119 -23.812 -11.863 1.00 47.15 247 ALA C O 1
ATOM 9742 N N . ASN C 1 248 ? -15.542 -24.062 -13.450 1.00 46.81 248 ASN C N 1
ATOM 9743 C CA . ASN C 1 248 ? -15.063 -25.340 -12.934 1.00 52.29 248 ASN C CA 1
ATOM 9744 C C . ASN C 1 248 ? -14.426 -25.189 -11.559 1.00 50.52 248 ASN C C 1
ATOM 9745 O O . ASN C 1 248 ? -14.539 -26.074 -10.711 1.00 52.57 248 ASN C O 1
ATOM 9750 N N . ALA C 1 249 ? -13.762 -24.058 -11.345 1.00 46.85 249 ALA C N 1
ATOM 9751 C CA . ALA C 1 249 ? -13.121 -23.769 -10.068 1.00 48.07 249 ALA C CA 1
ATOM 9752 C C . ALA C 1 249 ? -14.155 -23.479 -8.985 1.00 48.39 249 ALA C C 1
ATOM 9753 O O . ALA C 1 249 ? -13.886 -23.641 -7.797 1.00 52.36 249 ALA C O 1
ATOM 9755 N N . ALA C 1 250 ? -15.339 -23.045 -9.402 1.00 52.95 250 ALA C N 1
ATOM 9756 C CA . ALA C 1 250 ? -16.409 -22.743 -8.461 1.00 44.78 250 ALA C CA 1
ATOM 9757 C C . ALA C 1 250 ? -17.011 -24.018 -7.880 1.00 49.16 250 ALA C C 1
ATOM 9758 O O . ALA C 1 250 ? -17.375 -24.061 -6.705 1.00 58.53 250 ALA C O 1
ATOM 9760 N N . THR C 1 251 ? -17.115 -25.053 -8.706 1.00 44.11 251 THR C N 1
ATOM 9761 C CA . THR C 1 251 ? -17.771 -26.290 -8.293 1.00 45.70 251 THR C CA 1
ATOM 9762 C C . THR C 1 251 ? -16.801 -27.349 -7.764 1.00 50.62 251 THR C C 1
ATOM 9763 O O . THR C 1 251 ? -17.159 -28.136 -6.892 1.00 53.70 251 THR C O 1
ATOM 9767 N N . THR C 1 252 ? -15.575 -27.369 -8.277 1.00 48.41 252 THR C N 1
ATOM 9768 C CA . THR C 1 252 ? -14.626 -28.410 -7.888 1.00 48.32 252 THR C CA 1
ATOM 9769 C C . THR C 1 252 ? -13.390 -27.867 -7.182 1.00 50.21 252 THR C C 1
ATOM 9770 O O . THR C 1 252 ? -12.608 -28.630 -6.615 1.00 49.01 252 THR C O 1
ATOM 9774 N N . GLY C 1 253 ? -13.213 -26.551 -7.214 1.00 47.50 253 GLY C N 1
ATOM 9775 C CA . GLY C 1 253 ? -12.054 -25.941 -6.593 1.00 51.16 253 GLY C CA 1
ATOM 9776 C C . GLY C 1 253 ? -12.412 -24.965 -5.491 1.00 52.10 253 GLY C C 1
ATOM 9777 O O . GLY C 1 253 ? -13.443 -25.102 -4.832 1.00 53.53 253 GLY C O 1
ATOM 9778 N N . SER C 1 254 ? -11.554 -23.969 -5.301 1.00 44.07 254 SER C N 1
ATOM 9779 C CA . SER C 1 254 ? -11.739 -22.963 -4.263 1.00 45.22 254 SER C CA 1
ATOM 9780 C C . SER C 1 254 ? -10.787 -21.800 -4.520 1.00 48.48 254 SER C C 1
ATOM 9781 O O . SER C 1 254 ? -9.803 -21.960 -5.242 1.00 53.33 254 SER C O 1
ATOM 9784 N N . PRO C 1 255 ? -11.079 -20.622 -3.943 1.00 46.48 255 PRO C N 1
ATOM 9785 C CA . PRO C 1 255 ? -10.172 -19.474 -4.067 1.00 44.34 255 PRO C CA 1
ATOM 9786 C C . PRO C 1 255 ? -8.751 -19.793 -3.600 1.00 49.04 255 PRO C C 1
ATOM 9787 O O . PRO C 1 255 ? -7.791 -19.199 -4.089 1.00 50.87 255 PRO C O 1
ATOM 9791 N N . PHE C 1 256 ? -8.629 -20.721 -2.658 1.00 49.59 256 PHE C N 1
ATOM 9792 C CA . PHE C 1 256 ? -7.329 -21.150 -2.157 1.00 44.95 256 PHE C CA 1
ATOM 9793 C C . PHE C 1 256 ? -6.663 -22.121 -3.129 1.00 47.08 256 PHE C C 1
ATOM 9794 O O . PHE C 1 256 ? -5.466 -22.021 -3.401 1.00 41.87 256 PHE C O 1
ATOM 9802 N N . ASP C 1 257 ? -7.445 -23.061 -3.651 1.00 50.31 257 ASP C N 1
ATOM 9803 C CA . ASP C 1 257 ? -6.916 -24.094 -4.535 1.00 49.81 257 ASP C CA 1
ATOM 9804 C C . ASP C 1 257 ? -6.813 -23.623 -5.984 1.00 45.13 257 ASP C C 1
ATOM 9805 O O . ASP C 1 257 ? -6.060 -24.189 -6.775 1.00 43.65 257 ASP C O 1
ATOM 9810 N N . ASN C 1 258 ? -7.572 -22.585 -6.325 1.00 43.42 258 ASN C N 1
ATOM 9811 C CA . ASN C 1 258 ? -7.564 -22.037 -7.680 1.00 39.31 258 ASN C CA 1
ATOM 9812 C C . ASN C 1 258 ? -7.673 -20.514 -7.677 1.00 45.23 258 ASN C C 1
ATOM 9813 O O . ASN C 1 258 ? -8.680 -19.963 -8.116 1.00 51.89 258 ASN C O 1
ATOM 9818 N N . PRO C 1 259 ? -6.631 -19.830 -7.183 1.00 46.67 259 PRO C N 1
ATOM 9819 C CA . PRO C 1 259 ? -6.667 -18.380 -6.957 1.00 46.92 259 PRO C CA 1
ATOM 9820 C C . PRO C 1 259 ? -6.773 -17.538 -8.229 1.00 48.64 259 PRO C C 1
ATOM 9821 O O . PRO C 1 259 ? -7.429 -16.496 -8.208 1.00 48.44 259 PRO C O 1
ATOM 9825 N N . LEU C 1 260 ? -6.141 -17.973 -9.314 1.00 49.32 260 LEU C N 1
ATOM 9826 C CA . LEU C 1 260 ? -6.130 -17.184 -10.543 1.00 43.28 260 LEU C CA 1
ATOM 9827 C C . LEU C 1 260 ? -7.291 -17.521 -11.472 1.00 46.63 260 LEU C C 1
ATOM 9828 O O . LEU C 1 260 ? -7.981 -16.629 -11.963 1.00 46.73 260 LEU C O 1
ATOM 9833 N N . SER C 1 261 ? -7.500 -18.811 -11.712 1.00 48.12 261 SER C N 1
ATOM 9834 C CA . SER C 1 261 ? -8.509 -19.258 -12.665 1.00 47.06 261 SER C CA 1
ATOM 9835 C C . SER C 1 261 ? -9.927 -18.881 -12.244 1.00 43.24 261 SER C C 1
ATOM 9836 O O . SER C 1 261 ? -10.779 -18.609 -13.088 1.00 50.17 261 SER C O 1
ATOM 9839 N N . SER C 1 262 ? -10.172 -18.859 -10.938 1.00 43.68 262 SER C N 1
ATOM 9840 C CA . SER C 1 262 ? -11.519 -18.644 -10.417 1.00 48.50 262 SER C CA 1
ATOM 9841 C C . SER C 1 262 ? -12.001 -17.197 -10.513 1.00 46.87 262 SER C C 1
ATOM 9842 O O . SER C 1 262 ? -13.187 -16.927 -10.326 1.00 52.03 262 SER C O 1
ATOM 9845 N N . ARG C 1 263 ? -11.094 -16.266 -10.798 1.00 45.01 263 ARG C N 1
ATOM 9846 C CA . ARG C 1 263 ? -11.463 -14.852 -10.795 1.00 46.27 263 ARG C CA 1
ATOM 9847 C C . ARG C 1 263 ? -10.835 -14.029 -11.918 1.00 42.59 263 ARG C C 1
ATOM 9848 O O . ARG C 1 263 ? -11.150 -12.849 -12.071 1.00 42.21 263 ARG C O 1
ATOM 9856 N N . LEU C 1 264 ? -9.953 -14.638 -12.702 1.00 41.99 264 LEU C N 1
ATOM 9857 C CA . LEU C 1 264 ? -9.249 -13.900 -13.746 1.00 44.56 264 LEU C CA 1
ATOM 9858 C C . LEU C 1 264 ? -9.435 -14.526 -15.122 1.00 41.87 264 LEU C C 1
ATOM 9859 O O . LEU C 1 264 ? -8.829 -14.085 -16.099 1.00 45.26 264 LEU C O 1
ATOM 9864 N N . ASP C 1 265 ? -10.272 -15.555 -15.194 1.00 38.01 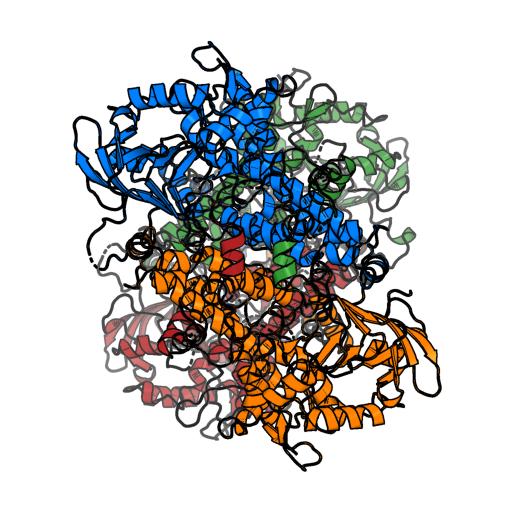265 ASP C N 1
ATOM 9865 C CA . ASP C 1 265 ? -10.477 -16.283 -16.440 1.00 39.10 265 ASP C CA 1
ATOM 9866 C C . ASP C 1 265 ? -11.210 -15.453 -17.490 1.00 35.96 265 ASP C C 1
ATOM 9867 O O . ASP C 1 265 ? -12.328 -14.991 -17.263 1.00 46.32 265 ASP C O 1
ATOM 9872 N N . GLU C 1 266 ? -10.573 -15.269 -18.642 1.00 36.95 266 GLU C N 1
ATOM 9873 C CA . GLU C 1 266 ? -11.207 -14.595 -19.769 1.00 43.56 266 GLU C CA 1
ATOM 9874 C C . GLU C 1 266 ? -11.598 -15.612 -20.834 1.00 47.39 266 GLU C C 1
ATOM 9875 O O . GLU C 1 266 ? -10.737 -16.179 -21.507 1.00 47.23 266 GLU C O 1
ATOM 9881 N N . ASN C 1 267 ? -12.897 -15.842 -20.985 1.00 46.03 267 ASN C N 1
ATOM 9882 C CA . ASN C 1 267 ? -13.384 -16.865 -21.901 1.00 46.30 267 ASN C CA 1
ATOM 9883 C C . ASN C 1 267 ? -13.206 -16.463 -23.363 1.00 51.44 267 ASN C C 1
ATOM 9884 O O . ASN C 1 267 ? -13.742 -15.447 -23.805 1.00 49.90 267 ASN C O 1
ATOM 9889 N N . ASP C 1 268 ? -12.446 -17.262 -24.105 1.00 53.63 268 ASP C N 1
ATOM 9890 C CA . ASP C 1 268 ? -12.261 -17.036 -25.535 1.00 53.06 268 ASP C CA 1
ATOM 9891 C C . ASP C 1 268 ? -13.427 -17.642 -26.306 1.00 50.33 268 ASP C C 1
ATOM 9892 O O . ASP C 1 268 ? -13.317 -18.737 -26.857 1.00 55.98 268 ASP C O 1
ATOM 9897 N N . ALA C 1 269 ? -14.541 -16.920 -26.348 1.00 44.07 269 ALA C N 1
ATOM 9898 C CA . ALA C 1 269 ? -15.781 -17.461 -26.890 1.00 47.43 269 ALA C CA 1
ATOM 9899 C C . ALA C 1 269 ? -15.935 -17.232 -28.390 1.00 49.78 269 ALA C C 1
ATOM 9900 O O . ALA C 1 269 ? -15.299 -16.352 -28.970 1.00 42.04 269 ALA C O 1
ATOM 9902 N N . ILE C 1 270 ? -16.780 -18.050 -29.009 1.00 51.13 270 ILE C N 1
ATOM 9903 C CA . ILE C 1 270 ? -17.164 -17.867 -30.403 1.00 49.94 270 ILE C CA 1
ATOM 9904 C C . ILE C 1 270 ? -18.288 -16.842 -30.509 1.00 53.28 270 ILE C C 1
ATOM 9905 O O . ILE C 1 270 ? -19.283 -16.925 -29.788 1.00 55.25 270 ILE C O 1
ATOM 9910 N N . LEU C 1 271 ? -18.131 -15.880 -31.411 1.00 55.65 271 LEU C N 1
ATOM 9911 C CA . LEU C 1 271 ? -19.126 -14.830 -31.584 1.00 52.76 271 LEU C CA 1
ATOM 9912 C C . LEU C 1 271 ? -19.904 -15.040 -32.874 1.00 50.17 271 LEU C C 1
ATOM 9913 O O . LEU C 1 271 ? -19.365 -14.868 -33.963 1.00 56.92 271 LEU C O 1
ATOM 9918 N N . VAL C 1 272 ? -21.174 -15.407 -32.747 1.00 48.75 272 VAL C N 1
ATOM 9919 C CA . VAL C 1 272 ? -21.987 -15.737 -33.910 1.00 51.96 272 VAL C CA 1
ATOM 9920 C C . VAL C 1 272 ? -23.064 -14.691 -34.175 1.00 53.52 272 VAL C C 1
ATOM 9921 O O . VAL C 1 272 ? -23.855 -14.364 -33.292 1.00 59.20 272 VAL C O 1
ATOM 9925 N N . LEU C 1 273 ? -23.086 -14.171 -35.397 1.00 56.50 273 LEU C N 1
ATOM 9926 C CA . LEU C 1 273 ? -24.141 -13.259 -35.821 1.00 57.10 273 LEU C CA 1
ATOM 9927 C C . LEU C 1 273 ? -25.128 -13.975 -36.737 1.00 54.09 273 LEU C C 1
ATOM 9928 O O . LEU C 1 273 ? -24.737 -14.581 -37.734 1.00 48.34 273 LEU C O 1
ATOM 9933 N N . ASP C 1 274 ? -26.409 -13.903 -36.393 1.00 62.75 274 ASP C N 1
ATOM 9934 C CA . ASP C 1 274 ? -27.457 -14.485 -37.222 1.00 61.63 274 ASP C CA 1
ATOM 9935 C C . ASP C 1 274 ? -28.447 -13.407 -37.647 1.00 64.86 274 ASP C C 1
ATOM 9936 O O . ASP C 1 274 ? -29.380 -13.086 -36.909 1.00 69.14 274 ASP C O 1
ATOM 9941 N N . GLN C 1 275 ? -28.228 -12.857 -38.839 1.00 67.68 275 GLN C N 1
ATOM 9942 C CA . GLN C 1 275 ? -29.071 -11.802 -39.396 1.00 65.73 275 GLN C CA 1
ATOM 9943 C C . GLN C 1 275 ? -29.162 -10.597 -38.462 1.00 62.63 275 GLN C C 1
ATOM 9944 O O . GLN C 1 275 ? -30.232 -10.014 -38.285 1.00 60.57 275 GLN C O 1
ATOM 9950 N N . VAL C 1 276 ? -28.031 -10.235 -37.865 1.00 58.55 276 VAL C N 1
ATOM 9951 C CA . VAL C 1 276 ? -27.957 -9.061 -37.003 1.00 60.43 276 VAL C CA 1
ATOM 9952 C C . VAL C 1 276 ? -28.043 -7.780 -37.826 1.00 61.57 276 VAL C C 1
ATOM 9953 O O . VAL C 1 276 ? -27.332 -7.624 -38.819 1.00 62.26 276 VAL C O 1
ATOM 9957 N N . LEU C 1 277 ? -28.914 -6.866 -37.414 1.00 62.64 277 LEU C N 1
ATOM 9958 C CA . LEU C 1 277 ? -29.019 -5.572 -38.075 1.00 67.24 277 LEU C CA 1
ATOM 9959 C C . LEU C 1 277 ? -27.978 -4.607 -37.520 1.00 64.39 277 LEU C C 1
ATOM 9960 O O . LEU C 1 277 ? -28.051 -4.204 -36.360 1.00 62.65 277 LEU C O 1
ATOM 9965 N N . ILE C 1 278 ? -27.004 -4.250 -38.350 1.00 66.28 278 ILE C N 1
ATOM 9966 C CA . ILE C 1 278 ? -26.013 -3.251 -37.972 1.00 67.48 278 ILE C CA 1
ATOM 9967 C C . ILE C 1 278 ? -26.418 -1.884 -38.514 1.00 69.50 278 ILE C C 1
ATOM 9968 O O . ILE C 1 278 ? -26.373 -1.655 -39.724 1.00 67.49 278 ILE C O 1
ATOM 9973 N N . PRO C 1 279 ? -26.827 -0.974 -37.618 1.00 68.22 279 PRO C N 1
ATOM 9974 C CA . PRO C 1 279 ? -27.234 0.383 -38.002 1.00 70.76 279 PRO C CA 1
ATOM 9975 C C . PRO C 1 279 ? -26.113 1.138 -38.710 1.00 77.67 279 PRO C C 1
ATOM 9976 O O . PRO C 1 279 ? -24.939 0.873 -38.449 1.00 78.84 279 PRO C O 1
ATOM 9980 N N . TRP C 1 280 ? -26.477 2.061 -39.595 1.00 73.37 280 TRP C N 1
ATOM 9981 C CA . TRP C 1 280 ? -25.496 2.865 -40.317 1.00 74.20 280 TRP C CA 1
ATOM 9982 C C . TRP C 1 280 ? -24.643 3.703 -39.368 1.00 75.11 280 TRP C C 1
ATOM 9983 O O . TRP C 1 280 ? -23.501 4.042 -39.680 1.00 74.33 280 TRP C O 1
ATOM 9994 N N . GLU C 1 281 ? -25.204 4.031 -38.208 1.00 74.15 281 GLU C N 1
ATOM 9995 C CA . GLU C 1 281 ? -24.504 4.829 -37.207 1.00 73.99 281 GLU C CA 1
ATOM 9996 C C . GLU C 1 281 ? -23.404 4.035 -36.503 1.00 72.07 281 GLU C C 1
ATOM 9997 O O . GLU C 1 281 ? -22.633 4.590 -35.721 1.00 72.21 281 GLU C O 1
ATOM 10003 N N . ASN C 1 282 ? -23.336 2.738 -36.787 1.00 71.08 282 ASN C N 1
ATOM 10004 C CA . ASN C 1 282 ? -22.352 1.861 -36.162 1.00 68.50 282 ASN C CA 1
ATOM 10005 C C . ASN C 1 282 ? -21.269 1.398 -37.132 1.00 65.09 282 ASN C C 1
ATOM 10006 O O . ASN C 1 282 ? -20.287 0.775 -36.729 1.00 59.50 282 ASN C O 1
ATOM 10011 N N . VAL C 1 283 ? -21.457 1.702 -38.411 1.00 67.12 283 VAL C N 1
ATOM 10012 C CA . VAL C 1 283 ? -20.517 1.284 -39.444 1.00 61.60 283 VAL C CA 1
ATOM 10013 C C . VAL C 1 283 ? -19.300 2.203 -39.492 1.00 65.46 283 VAL C C 1
ATOM 10014 O O . VAL C 1 283 ? -19.434 3.424 -39.442 1.00 70.76 283 VAL C O 1
ATOM 10018 N N . PHE C 1 284 ? -18.113 1.607 -39.567 1.00 63.95 284 PHE C N 1
ATOM 10019 C CA . PHE C 1 284 ? -16.879 2.371 -39.719 1.00 66.66 284 PHE C CA 1
ATOM 10020 C C . PHE C 1 284 ? -16.365 2.296 -41.155 1.00 73.70 284 PHE C C 1
ATOM 10021 O O . PHE C 1 284 ? -15.975 3.307 -41.738 1.00 77.74 284 PHE C O 1
ATOM 10029 N N . VAL C 1 285 ? -16.367 1.090 -41.717 1.00 71.70 285 VAL C N 1
ATOM 10030 C CA . VAL C 1 285 ? -15.956 0.874 -43.103 1.00 72.59 285 VAL C CA 1
ATOM 10031 C C . VAL C 1 285 ? -16.923 -0.091 -43.784 1.00 77.42 285 VAL C C 1
ATOM 10032 O O . VAL C 1 285 ? -17.283 -1.122 -43.215 1.00 77.29 285 VAL C O 1
ATOM 10036 N N . TYR C 1 286 ? -17.341 0.243 -45.001 1.00 78.60 286 TYR C N 1
ATOM 10037 C CA . TYR C 1 286 ? -18.230 -0.629 -45.762 1.00 75.56 286 TYR C CA 1
ATOM 10038 C C . TYR C 1 286 ? -18.030 -0.485 -47.267 1.00 82.36 286 TYR C C 1
ATOM 10039 O O . TYR C 1 286 ? -18.041 0.622 -47.805 1.00 89.13 286 TYR C O 1
ATOM 10048 N N . GLY C 1 287 ? -17.851 -1.618 -47.942 1.00 85.61 287 GLY C N 1
ATOM 10049 C CA . GLY C 1 287 ? -17.679 -1.639 -49.383 1.00 86.84 287 GLY C CA 1
ATOM 10050 C C . GLY C 1 287 ? -16.251 -1.374 -49.820 1.00 88.61 287 GLY C C 1
ATOM 10051 O O . GLY C 1 287 ? -15.768 -1.969 -50.783 1.00 88.93 287 GLY C O 1
ATOM 10052 N N . ASN C 1 288 ? -15.575 -0.477 -49.110 1.00 89.33 288 ASN C N 1
ATOM 10053 C CA . ASN C 1 288 ? -14.190 -0.137 -49.410 1.00 82.20 288 ASN C CA 1
ATOM 10054 C C . ASN C 1 288 ? -13.252 -1.296 -49.089 1.00 80.29 288 ASN C C 1
ATOM 10055 O O . ASN C 1 288 ? -12.740 -1.398 -47.975 1.00 84.01 288 ASN C O 1
ATOM 10060 N N . LEU C 1 289 ? -13.036 -2.169 -50.069 1.00 80.52 289 LEU C N 1
ATOM 10061 C CA . LEU C 1 289 ? -12.208 -3.357 -49.877 1.00 80.44 289 LEU C CA 1
ATOM 10062 C C . LEU C 1 289 ? -10.758 -3.007 -49.557 1.00 86.94 289 LEU C C 1
ATOM 10063 O O . LEU C 1 289 ? -10.025 -3.821 -48.995 1.00 90.05 289 LEU C O 1
ATOM 10068 N N . GLY C 1 290 ? -10.349 -1.795 -49.916 1.00 87.97 290 GLY C N 1
ATOM 10069 C CA . GLY C 1 290 ? -8.989 -1.353 -49.674 1.00 82.37 290 GLY C CA 1
ATOM 10070 C C . GLY C 1 290 ? -8.720 -1.025 -48.218 1.00 88.79 290 GLY C C 1
ATOM 10071 O O . GLY C 1 290 ? -7.745 -1.503 -47.640 1.00 92.27 290 GLY C O 1
ATOM 10072 N N . LYS C 1 291 ? -9.589 -0.212 -47.624 1.00 86.45 291 LYS C N 1
ATOM 10073 C CA . LYS C 1 291 ? -9.411 0.219 -46.241 1.00 89.79 291 LYS C CA 1
ATOM 10074 C C . LYS C 1 291 ? -9.520 -0.926 -45.238 1.00 89.08 291 LYS C C 1
ATOM 10075 O O . LYS C 1 291 ? -8.895 -0.888 -44.179 1.00 90.62 291 LYS C O 1
ATOM 10081 N N . VAL C 1 292 ? -10.311 -1.941 -45.571 1.00 88.16 292 VAL C N 1
ATOM 10082 C CA . VAL C 1 292 ? -10.460 -3.100 -44.698 1.00 88.08 292 VAL C CA 1
ATOM 10083 C C . VAL C 1 292 ? -9.195 -3.952 -44.650 1.00 95.30 292 VAL C C 1
ATOM 10084 O O . VAL C 1 292 ? -8.792 -4.428 -43.588 1.00 98.01 292 VAL C O 1
ATOM 10088 N N . HIS C 1 293 ? -8.564 -4.127 -45.806 1.00 93.28 293 HIS C N 1
ATOM 10089 C CA . HIS C 1 293 ? -7.331 -4.898 -45.895 1.00 96.43 293 HIS C CA 1
ATOM 10090 C C . HIS C 1 293 ? -6.146 -4.112 -45.334 1.00 98.44 293 HIS C C 1
ATOM 10091 O O . HIS C 1 293 ? -5.285 -4.667 -44.651 1.00 93.09 293 HIS C O 1
ATOM 10098 N N . LEU C 1 294 ? -6.115 -2.816 -45.629 1.00 96.48 294 LEU C N 1
ATOM 10099 C CA . LEU C 1 294 ? -5.023 -1.941 -45.213 1.00 93.73 294 LEU C CA 1
ATOM 10100 C C . LEU C 1 294 ? -5.080 -1.565 -43.733 1.00 94.11 294 LEU C C 1
ATOM 10101 O O . LEU C 1 294 ? -4.106 -1.050 -43.184 1.00 95.08 294 LEU C O 1
ATOM 10106 N N . LEU C 1 295 ? -6.219 -1.820 -43.094 1.00 94.24 295 LEU C N 1
ATOM 10107 C CA . LEU C 1 295 ? -6.450 -1.379 -41.719 1.00 91.25 295 LEU C CA 1
ATOM 10108 C C . LEU C 1 295 ? -5.448 -1.969 -40.726 1.00 89.30 295 LEU C C 1
ATOM 10109 O O . LEU C 1 295 ? -5.049 -1.304 -39.770 1.00 86.99 295 LEU C O 1
ATOM 10114 N N . ALA C 1 296 ? -5.051 -3.217 -40.952 1.00 92.92 296 ALA C N 1
ATOM 10115 C CA . ALA C 1 296 ? -4.126 -3.906 -40.055 1.00 94.05 296 ALA C CA 1
ATOM 10116 C C . ALA C 1 296 ? -2.699 -3.373 -40.185 1.00 99.28 296 ALA C C 1
ATOM 10117 O O . ALA C 1 296 ? -1.797 -4.093 -40.613 1.00 109.71 296 ALA C O 1
ATOM 10119 N N . GLY C 1 297 ? -2.501 -2.111 -39.816 1.00 93.16 297 GLY C N 1
ATOM 10120 C CA . GLY C 1 297 ? -1.199 -1.478 -39.929 1.00 89.15 297 GLY C CA 1
ATOM 10121 C C . GLY C 1 297 ? -1.313 0.018 -40.153 1.00 91.40 297 GLY C C 1
ATOM 10122 O O . GLY C 1 297 ? -0.330 0.749 -40.060 1.00 90.53 297 GLY C O 1
ATOM 10123 N N . GLN C 1 298 ? -2.529 0.471 -40.441 1.00 98.14 298 GLN C N 1
ATOM 10124 C CA . GLN C 1 298 ? -2.798 1.876 -40.729 1.00 94.04 298 GLN C CA 1
ATOM 10125 C C . GLN C 1 298 ? -3.753 2.454 -39.692 1.00 86.61 298 GLN C C 1
ATOM 10126 O O . GLN C 1 298 ? -3.970 3.665 -39.629 1.00 85.52 298 GLN C O 1
ATOM 10132 N N . SER C 1 299 ? -4.318 1.575 -38.871 1.00 82.90 299 SER C N 1
ATOM 10133 C CA . SER C 1 299 ? -5.221 1.992 -37.804 1.00 82.53 299 SER C CA 1
ATOM 10134 C C . SER C 1 299 ? -4.438 2.570 -36.631 1.00 80.47 299 SER C C 1
ATOM 10135 O O . SER C 1 299 ? -4.951 3.388 -35.866 1.00 80.01 299 SER C O 1
ATOM 10138 N N . GLY C 1 300 ? -3.186 2.141 -36.506 1.00 76.99 300 GLY C N 1
ATOM 10139 C CA . GLY C 1 300 ? -2.331 2.575 -35.418 1.00 66.54 300 GLY C CA 1
ATOM 10140 C C . GLY C 1 300 ? -2.521 1.704 -34.192 1.00 63.01 300 GLY C C 1
ATOM 10141 O O . GLY C 1 300 ? -1.867 1.905 -33.168 1.00 58.14 300 GLY C O 1
ATOM 10150 N N . ILE C 1 302 ? -1.928 -1.618 -33.900 1.00 62.94 302 ILE C N 1
ATOM 10151 C CA . ILE C 1 302 ? -0.864 -2.602 -33.724 1.00 55.63 302 ILE C CA 1
ATOM 10152 C C . ILE C 1 302 ? 0.330 -2.027 -32.959 1.00 55.37 302 ILE C C 1
ATOM 10153 O O . ILE C 1 302 ? 0.959 -2.731 -32.171 1.00 56.97 302 ILE C O 1
ATOM 10158 N N . GLU C 1 303 ? 0.626 -0.748 -33.168 1.00 59.65 303 GLU C N 1
ATOM 10159 C CA . GLU C 1 303 ? 1.709 -0.104 -32.435 1.00 52.23 303 GLU C CA 1
ATOM 10160 C C . GLU C 1 303 ? 1.352 0.032 -30.960 1.00 56.42 303 GLU C C 1
ATOM 10161 O O . GLU C 1 303 ? 2.199 -0.153 -30.086 1.00 59.45 303 GLU C O 1
ATOM 10167 N N . ARG C 1 304 ? 0.089 0.347 -30.689 1.00 62.89 304 ARG C N 1
ATOM 10168 C CA . ARG C 1 304 ? -0.366 0.570 -29.323 1.00 64.09 304 ARG C CA 1
ATOM 10169 C C . ARG C 1 304 ? -0.753 -0.733 -28.626 1.00 57.27 304 ARG C C 1
ATOM 10170 O O . ARG C 1 304 ? -0.609 -0.857 -27.410 1.00 56.70 304 ARG C O 1
ATOM 10178 N N . ALA C 1 305 ? -1.240 -1.700 -29.398 1.00 54.57 305 ALA C N 1
ATOM 10179 C CA . ALA C 1 305 ? -1.618 -2.997 -28.842 1.00 52.18 305 ALA C CA 1
ATOM 10180 C C . ALA C 1 305 ? -0.386 -3.759 -28.374 1.00 53.89 305 ALA C C 1
ATOM 10181 O O . ALA C 1 305 ? -0.407 -4.413 -27.332 1.00 54.40 305 ALA C O 1
ATOM 10183 N N . THR C 1 306 ? 0.687 -3.669 -29.153 1.00 55.30 306 THR C N 1
ATOM 10184 C CA . THR C 1 306 ? 1.955 -4.273 -28.768 1.00 56.51 306 THR C CA 1
ATOM 10185 C C . THR C 1 306 ? 2.548 -3.510 -27.591 1.00 51.68 306 THR C C 1
ATOM 10186 O O . THR C 1 306 ? 3.180 -4.097 -26.716 1.00 53.48 306 THR C O 1
ATOM 10190 N N . PHE C 1 307 ? 2.337 -2.198 -27.581 1.00 52.17 307 PHE C N 1
ATOM 10191 C CA . PHE C 1 307 ? 2.769 -1.354 -26.475 1.00 51.97 307 PHE C CA 1
ATOM 10192 C C . PHE C 1 307 ? 2.041 -1.726 -25.188 1.00 55.79 307 PHE C C 1
ATOM 10193 O O . PHE C 1 307 ? 2.646 -1.802 -24.118 1.00 47.11 307 PHE C O 1
ATOM 10201 N N . HIS C 1 308 ? 0.737 -1.958 -25.302 1.00 56.78 308 HIS C N 1
ATOM 10202 C CA . HIS C 1 308 ? -0.080 -2.348 -24.160 1.00 58.99 308 HIS C CA 1
ATOM 10203 C C . HIS C 1 308 ? 0.303 -3.734 -23.654 1.00 54.76 308 HIS C C 1
ATOM 10204 O O . HIS C 1 308 ? 0.489 -3.938 -22.454 1.00 55.68 308 HIS C O 1
ATOM 10211 N N . GLY C 1 309 ? 0.416 -4.683 -24.577 1.00 53.72 309 GLY C N 1
ATOM 10212 C CA . GLY C 1 309 ? 0.733 -6.055 -24.227 1.00 59.49 309 GLY C CA 1
ATOM 10213 C C . GLY C 1 309 ? 2.120 -6.204 -23.634 1.00 54.40 309 GLY C C 1
ATOM 10214 O O . GLY C 1 309 ? 2.335 -7.018 -22.736 1.00 53.59 309 GLY C O 1
ATOM 10215 N N . CYS C 1 310 ? 3.063 -5.417 -24.140 1.00 51.54 310 CYS C N 1
ATOM 10216 C CA . CYS C 1 310 ? 4.437 -5.463 -23.656 1.00 47.63 310 CYS C CA 1
ATOM 10217 C C . CYS C 1 310 ? 4.539 -4.944 -22.227 1.00 49.80 310 CYS C C 1
ATOM 10218 O O . CYS C 1 310 ? 5.229 -5.527 -21.391 1.00 46.90 310 CYS C O 1
ATOM 10221 N N . THR C 1 311 ? 3.850 -3.839 -21.958 1.00 51.67 311 THR C N 1
ATOM 10222 C CA . THR C 1 311 ? 3.814 -3.260 -20.622 1.00 46.10 311 THR C CA 1
ATOM 10223 C C . THR C 1 311 ? 3.155 -4.221 -19.637 1.00 48.83 311 THR C C 1
ATOM 10224 O O . THR C 1 311 ? 3.617 -4.387 -18.508 1.00 46.28 311 THR C O 1
ATOM 10228 N N . ARG C 1 312 ? 2.075 -4.856 -20.081 1.00 39.85 312 ARG C N 1
ATOM 10229 C CA . ARG C 1 312 ? 1.331 -5.796 -19.252 1.00 44.54 312 ARG C CA 1
ATOM 10230 C C . ARG C 1 312 ? 2.129 -7.060 -18.946 1.00 45.91 312 ARG C C 1
ATOM 10231 O O . ARG C 1 312 ? 2.137 -7.539 -17.812 1.00 42.88 312 ARG C O 1
ATOM 10239 N N . LEU C 1 313 ? 2.795 -7.598 -19.964 1.00 43.50 313 LEU C N 1
ATOM 10240 C CA . LEU C 1 313 ? 3.584 -8.815 -19.808 1.00 46.44 313 LEU C CA 1
ATOM 10241 C C . LEU C 1 313 ? 4.731 -8.605 -18.824 1.00 45.06 313 LEU C C 1
ATOM 10242 O O . LEU C 1 313 ? 5.088 -9.511 -18.070 1.00 43.41 313 LEU C O 1
ATOM 10247 N N . ALA C 1 314 ? 5.305 -7.406 -18.841 1.00 41.87 314 ALA C N 1
ATOM 10248 C CA . ALA C 1 314 ? 6.346 -7.042 -17.888 1.00 40.10 314 ALA C CA 1
ATOM 10249 C C . ALA C 1 314 ? 5.802 -7.102 -16.465 1.00 39.69 314 ALA C C 1
ATOM 10250 O O . ALA C 1 314 ? 6.493 -7.534 -15.542 1.00 46.01 314 ALA C O 1
ATOM 10252 N N . VAL C 1 315 ? 4.559 -6.663 -16.299 1.00 45.85 315 VAL C N 1
ATOM 10253 C CA . VAL C 1 315 ? 3.890 -6.706 -15.003 1.00 48.18 315 VAL C CA 1
ATOM 10254 C C . VAL C 1 315 ? 3.617 -8.145 -14.571 1.00 42.66 315 VAL C C 1
ATOM 10255 O O . VAL C 1 315 ? 3.823 -8.502 -13.410 1.00 44.52 315 VAL C O 1
ATOM 10259 N N . LYS C 1 316 ? 3.155 -8.970 -15.508 1.00 43.00 316 LYS C N 1
ATOM 10260 C CA . LYS C 1 316 ? 2.856 -10.368 -15.210 1.00 40.78 316 LYS C CA 1
ATOM 10261 C C . LYS C 1 316 ? 4.110 -11.136 -14.805 1.00 41.84 316 LYS C C 1
ATOM 10262 O O . LYS C 1 316 ? 4.066 -11.978 -13.908 1.00 43.38 316 LYS C O 1
ATOM 10268 N N . LEU C 1 317 ? 5.229 -10.836 -15.459 1.00 47.20 317 LEU C N 1
ATOM 10269 C CA . LEU C 1 317 ? 6.483 -11.518 -15.161 1.00 45.01 317 LEU C CA 1
ATOM 10270 C C . LEU C 1 317 ? 6.979 -11.197 -13.756 1.00 42.31 317 LEU C C 1
ATOM 10271 O O . LEU C 1 317 ? 7.551 -12.055 -13.088 1.00 44.90 317 LEU C O 1
ATOM 10276 N N . GLU C 1 318 ? 6.754 -9.963 -13.312 1.00 39.68 318 GLU C N 1
ATOM 10277 C CA . GLU C 1 318 ? 7.096 -9.573 -11.948 1.00 38.90 318 GLU C CA 1
ATOM 10278 C C . GLU C 1 318 ? 6.303 -10.398 -10.944 1.00 39.45 318 GLU C C 1
ATOM 10279 O O . GLU C 1 318 ? 6.835 -10.834 -9.924 1.00 46.80 318 GLU C O 1
ATOM 10285 N N . PHE C 1 319 ? 5.026 -10.607 -11.247 1.00 44.17 319 PHE C N 1
ATOM 10286 C CA . PHE C 1 319 ? 4.149 -11.406 -10.401 1.00 43.74 319 PHE C CA 1
ATOM 10287 C C . PHE C 1 319 ? 4.639 -12.850 -10.331 1.00 42.60 319 PHE C C 1
ATOM 10288 O O . PHE C 1 319 ? 4.691 -13.447 -9.255 1.00 39.08 319 PHE C O 1
ATOM 10296 N N . ILE C 1 320 ? 4.994 -13.403 -11.486 1.00 39.59 320 ILE C N 1
ATOM 10297 C CA . ILE C 1 320 ? 5.497 -14.769 -11.560 1.00 39.25 320 ILE C CA 1
ATOM 10298 C C . ILE C 1 320 ? 6.874 -14.876 -10.907 1.00 46.24 320 ILE C C 1
ATOM 10299 O O . ILE C 1 320 ? 7.187 -15.875 -10.257 1.00 49.91 320 ILE C O 1
ATOM 10304 N N . ALA C 1 321 ? 7.688 -13.837 -11.072 1.00 48.98 321 ALA C N 1
ATOM 10305 C CA . ALA C 1 321 ? 9.018 -13.802 -10.469 1.00 43.50 321 ALA C CA 1
ATOM 10306 C C . ALA C 1 321 ? 8.920 -13.788 -8.949 1.00 45.08 321 ALA C C 1
ATOM 10307 O O . ALA C 1 321 ? 9.654 -14.502 -8.265 1.00 50.02 321 ALA C O 1
ATOM 10309 N N . GLY C 1 322 ? 8.012 -12.968 -8.428 1.00 41.68 322 GLY C N 1
ATOM 10310 C CA . GLY C 1 322 ? 7.770 -12.910 -6.999 1.00 42.38 322 GLY C CA 1
ATOM 10311 C C . GLY C 1 322 ? 7.237 -14.231 -6.480 1.00 43.83 322 GLY C C 1
ATOM 10312 O O . GLY C 1 322 ? 7.592 -14.667 -5.386 1.00 41.39 322 GLY C O 1
ATOM 10313 N N . LEU C 1 323 ? 6.382 -14.866 -7.275 1.00 44.08 323 LEU C N 1
ATOM 10314 C CA . LEU C 1 323 ? 5.839 -16.177 -6.940 1.00 45.01 323 LEU C CA 1
ATOM 10315 C C . LEU C 1 323 ? 6.937 -17.230 -6.861 1.00 50.59 323 LEU C C 1
ATOM 10316 O O . LEU C 1 323 ? 7.011 -17.996 -5.899 1.00 51.16 323 LEU C O 1
ATOM 10321 N N . LEU C 1 324 ? 7.786 -17.258 -7.883 1.00 48.64 324 LEU C N 1
ATOM 10322 C CA . LEU C 1 324 ? 8.884 -18.214 -7.953 1.00 44.35 324 LEU C CA 1
ATOM 10323 C C . LEU C 1 324 ? 9.858 -18.011 -6.798 1.00 45.41 324 LEU C C 1
ATOM 10324 O O . LEU C 1 324 ? 10.345 -18.975 -6.210 1.00 47.80 324 LEU C O 1
ATOM 10329 N N . ALA C 1 325 ? 10.134 -16.750 -6.479 1.00 46.36 325 ALA C N 1
ATOM 10330 C CA . ALA C 1 325 ? 11.050 -16.415 -5.396 1.00 46.63 325 ALA C CA 1
ATOM 10331 C C . ALA C 1 325 ? 10.540 -16.955 -4.065 1.00 45.59 325 ALA C C 1
ATOM 10332 O O . ALA C 1 325 ? 11.306 -17.510 -3.280 1.00 54.47 325 ALA C O 1
ATOM 10334 N N . LYS C 1 326 ? 9.245 -16.789 -3.817 1.00 48.56 326 LYS C N 1
ATOM 10335 C CA . LYS C 1 326 ? 8.626 -17.316 -2.607 1.00 51.95 326 LYS C CA 1
ATOM 10336 C C . LYS C 1 326 ? 8.654 -18.842 -2.585 1.00 50.55 326 LYS C C 1
ATOM 10337 O O . LYS C 1 326 ? 8.875 -19.448 -1.539 1.00 49.27 326 LYS C O 1
ATOM 10343 N N . ALA C 1 327 ? 8.440 -19.456 -3.745 1.00 49.97 327 ALA C N 1
ATOM 10344 C CA . ALA C 1 327 ? 8.434 -20.912 -3.851 1.00 48.71 327 ALA C CA 1
ATOM 10345 C C . ALA C 1 327 ? 9.817 -21.497 -3.581 1.00 56.13 327 ALA C C 1
ATOM 10346 O O . ALA C 1 327 ? 9.954 -22.481 -2.855 1.00 52.33 327 ALA C O 1
ATOM 10348 N N . LEU C 1 328 ? 10.838 -20.884 -4.172 1.00 58.69 328 LEU C N 1
ATOM 10349 C CA . LEU C 1 328 ? 12.213 -21.333 -3.992 1.00 53.21 328 LEU C CA 1
ATOM 10350 C C . LEU C 1 328 ? 12.686 -21.071 -2.569 1.00 57.71 328 LEU C C 1
ATOM 10351 O O . LEU C 1 328 ? 13.497 -21.822 -2.023 1.00 56.42 328 LEU C O 1
ATOM 10356 N N . ASP C 1 329 ? 12.177 -19.998 -1.976 1.00 55.92 329 ASP C N 1
ATOM 10357 C CA . ASP C 1 329 ? 12.515 -19.649 -0.604 1.00 55.82 329 ASP C CA 1
ATOM 10358 C C . ASP C 1 329 ? 11.911 -20.688 0.342 1.00 58.43 329 ASP C C 1
ATOM 10359 O O . ASP C 1 329 ? 12.521 -21.069 1.339 1.00 67.09 329 ASP C O 1
ATOM 10364 N N . ILE C 1 330 ? 10.717 -21.159 -0.003 1.00 59.57 330 ILE C N 1
ATOM 10365 C CA . ILE C 1 330 ? 10.012 -22.156 0.797 1.00 60.94 330 ILE C CA 1
ATOM 10366 C C . ILE C 1 330 ? 10.635 -23.547 0.666 1.00 60.48 330 ILE C C 1
ATOM 10367 O O . ILE C 1 330 ? 10.741 -24.278 1.646 1.00 62.31 330 ILE C O 1
ATOM 10372 N N . THR C 1 331 ? 11.020 -23.923 -0.549 1.00 58.62 331 THR C N 1
ATOM 10373 C CA . THR C 1 331 ? 11.662 -25.217 -0.771 1.00 60.39 331 THR C CA 1
ATOM 10374 C C . THR C 1 331 ? 13.131 -25.225 -0.354 1.00 60.87 331 THR C C 1
ATOM 10375 O O . THR C 1 331 ? 13.730 -26.287 -0.185 1.00 58.64 331 THR C O 1
ATOM 10379 N N . GLY C 1 332 ? 13.705 -24.039 -0.187 1.00 60.70 332 GLY C N 1
ATOM 10380 C CA . GLY C 1 332 ? 15.093 -23.910 0.219 1.00 59.46 332 GLY C CA 1
ATOM 10381 C C . GLY C 1 332 ? 16.079 -24.051 -0.926 1.00 62.94 332 GLY C C 1
ATOM 10382 O O . GLY C 1 332 ? 17.291 -24.007 -0.719 1.00 59.71 332 GLY C O 1
ATOM 10383 N N . ALA C 1 333 ? 15.560 -24.216 -2.139 1.00 61.61 333 ALA C N 1
ATOM 10384 C CA . ALA C 1 333 ? 16.397 -24.355 -3.330 1.00 56.98 333 ALA C CA 1
ATOM 10385 C C . ALA C 1 333 ? 16.977 -23.011 -3.760 1.00 57.59 333 ALA C C 1
ATOM 10386 O O . ALA C 1 333 ? 17.776 -22.934 -4.693 1.00 64.53 333 ALA C O 1
ATOM 10388 N N A LYS C 1 334 ? 16.572 -21.956 -3.061 0.59 58.00 334 LYS C N 1
ATOM 10389 N N B LYS C 1 334 ? 16.554 -21.954 -3.079 0.41 58.09 334 LYS C N 1
ATOM 10390 C CA A LYS C 1 334 ? 16.968 -20.597 -3.402 0.59 57.79 334 LYS C CA 1
ATOM 10391 C CA B LYS C 1 334 ? 16.964 -20.593 -3.396 0.41 57.23 334 LYS C CA 1
ATOM 10392 C C A LYS C 1 334 ? 18.448 -20.381 -3.098 0.59 58.92 334 LYS C C 1
ATOM 10393 C C B LYS C 1 334 ? 18.435 -20.349 -3.053 0.41 59.27 334 LYS C C 1
ATOM 10394 O O A LYS C 1 334 ? 19.077 -19.467 -3.632 0.59 60.23 334 LYS C O 1
ATOM 10395 O O B LYS C 1 334 ? 19.053 -19.400 -3.538 0.41 60.25 334 LYS C O 1
ATOM 10406 N N . ASP C 1 335 ? 18.997 -21.226 -2.230 1.00 62.29 335 ASP C N 1
ATOM 10407 C CA . ASP C 1 335 ? 20.390 -21.098 -1.809 1.00 60.32 335 ASP C CA 1
ATOM 10408 C C . ASP C 1 335 ? 21.362 -21.615 -2.867 1.00 59.48 335 ASP C C 1
ATOM 10409 O O . ASP C 1 335 ? 22.543 -21.267 -2.860 1.00 65.85 335 ASP C O 1
ATOM 10414 N N . PHE C 1 336 ? 20.859 -22.447 -3.774 1.00 58.50 336 PHE C N 1
ATOM 10415 C CA . PHE C 1 336 ? 21.692 -23.060 -4.805 1.00 58.15 336 PHE C CA 1
ATOM 10416 C C . PHE C 1 336 ? 22.043 -22.067 -5.911 1.00 56.86 336 PHE C C 1
ATOM 10417 O O . PHE C 1 336 ? 21.212 -21.254 -6.310 1.00 58.24 336 PHE C O 1
ATOM 10425 N N . ARG C 1 337 ? 23.276 -22.145 -6.405 1.00 57.88 337 ARG C N 1
ATOM 10426 C CA . ARG C 1 337 ? 23.759 -21.210 -7.418 1.00 55.42 337 ARG C CA 1
ATOM 10427 C C . ARG C 1 337 ? 23.047 -21.381 -8.757 1.00 56.34 337 ARG C C 1
ATOM 10428 O O . ARG C 1 337 ? 22.698 -20.398 -9.409 1.00 56.65 337 ARG C O 1
ATOM 10436 N N . GLY C 1 338 ? 22.839 -22.631 -9.161 1.00 56.43 338 GLY C N 1
ATOM 10437 C CA . GLY C 1 338 ? 22.197 -22.924 -10.431 1.00 53.74 338 GLY C CA 1
ATOM 10438 C C . GLY C 1 338 ? 20.766 -22.428 -10.478 1.00 53.72 338 GLY C C 1
ATOM 10439 O O . GLY C 1 338 ? 20.292 -21.956 -11.512 1.00 51.35 338 GLY C O 1
ATOM 10440 N N . VAL C 1 339 ? 20.078 -22.537 -9.347 1.00 56.95 339 VAL C N 1
ATOM 10441 C CA . VAL C 1 339 ? 18.700 -22.079 -9.233 1.00 47.10 339 VAL C CA 1
ATOM 10442 C C . VAL C 1 339 ? 18.634 -20.557 -9.326 1.00 51.87 339 VAL C C 1
ATOM 10443 O O . VAL C 1 339 ? 17.715 -19.996 -9.927 1.00 58.54 339 VAL C O 1
ATOM 10447 N N . GLN C 1 340 ? 19.630 -19.895 -8.747 1.00 54.93 340 GLN C N 1
ATOM 10448 C CA . GLN C 1 340 ? 19.688 -18.437 -8.743 1.00 52.33 340 GLN C CA 1
ATOM 10449 C C . GLN C 1 340 ? 19.978 -17.867 -10.130 1.00 50.53 340 GLN C C 1
ATOM 10450 O O . GLN C 1 340 ? 19.569 -16.748 -10.443 1.00 52.51 340 GLN C O 1
ATOM 10456 N N . THR C 1 341 ? 20.684 -18.633 -10.955 1.00 50.45 341 THR C N 1
ATOM 10457 C CA . THR C 1 341 ? 20.972 -18.207 -12.321 1.00 51.35 341 THR C CA 1
ATOM 10458 C C . THR C 1 341 ? 19.690 -18.123 -13.139 1.00 45.37 341 THR C C 1
ATOM 10459 O O . THR C 1 341 ? 19.482 -17.172 -13.890 1.00 48.06 341 THR C O 1
ATOM 10463 N N . ARG C 1 342 ? 18.831 -19.125 -12.984 1.00 41.84 342 ARG C N 1
ATOM 10464 C CA . ARG C 1 342 ? 17.578 -19.178 -13.726 1.00 46.70 342 ARG C CA 1
ATOM 10465 C C . ARG C 1 342 ? 16.542 -18.218 -13.149 1.00 46.58 342 ARG C C 1
ATOM 10466 O O . ARG C 1 342 ? 15.636 -17.775 -13.855 1.00 46.85 342 ARG C O 1
ATOM 10474 N N . LEU C 1 343 ? 16.675 -17.900 -11.865 1.00 45.43 343 LEU C N 1
ATOM 10475 C CA . LEU C 1 343 ? 15.820 -16.893 -11.248 1.00 43.59 343 LEU C CA 1
ATOM 10476 C C . LEU C 1 343 ? 16.144 -15.523 -11.830 1.00 47.06 343 LEU C C 1
ATOM 10477 O O . LEU C 1 343 ? 15.247 -14.740 -12.145 1.00 46.51 343 LEU C O 1
ATOM 10482 N N . GLY C 1 344 ? 17.436 -15.244 -11.973 1.00 40.32 344 GLY C N 1
ATOM 10483 C CA . GLY C 1 344 ? 17.892 -14.017 -12.600 1.00 43.16 344 GLY C CA 1
ATOM 10484 C C . GLY C 1 344 ? 17.538 -13.981 -14.074 1.00 44.65 344 GLY C C 1
ATOM 10485 O O . GLY C 1 344 ? 17.394 -12.909 -14.662 1.00 44.43 344 GLY C O 1
ATOM 10486 N N . GLU C 1 345 ? 17.405 -15.161 -14.673 1.00 40.16 345 GLU C N 1
ATOM 10487 C CA . GLU C 1 345 ? 17.010 -15.270 -16.072 1.00 43.56 345 GLU C CA 1
ATOM 10488 C C . GLU C 1 345 ? 15.572 -14.797 -16.252 1.00 44.34 345 GLU C C 1
ATOM 10489 O O . GLU C 1 345 ? 15.243 -14.143 -17.241 1.00 45.22 345 GLU C O 1
ATOM 10495 N N . VAL C 1 346 ? 14.720 -15.136 -15.289 1.00 42.57 346 VAL C N 1
ATOM 10496 C CA . VAL C 1 346 ? 13.338 -14.672 -15.294 1.00 44.83 346 VAL C CA 1
ATOM 10497 C C . VAL C 1 346 ? 13.317 -13.156 -15.136 1.00 49.18 346 VAL C C 1
ATOM 10498 O O . VAL C 1 346 ? 12.521 -12.461 -15.769 1.00 48.48 346 VAL C O 1
ATOM 10502 N N . LEU C 1 347 ? 14.211 -12.651 -14.293 1.00 48.57 347 LEU C N 1
ATOM 10503 C CA . LEU C 1 347 ? 14.333 -11.217 -14.069 1.00 48.17 347 LEU C CA 1
ATOM 10504 C C . LEU C 1 347 ? 14.854 -10.515 -15.320 1.00 46.05 347 LEU C C 1
ATOM 10505 O O . LEU C 1 347 ? 14.529 -9.355 -15.571 1.00 50.75 347 LEU C O 1
ATOM 10510 N N . ALA C 1 348 ? 15.662 -11.226 -16.101 1.00 46.85 348 ALA C N 1
ATOM 10511 C CA . ALA C 1 348 ? 16.192 -10.688 -17.349 1.00 46.28 348 ALA C CA 1
ATOM 10512 C C . ALA C 1 348 ? 15.075 -10.460 -18.361 1.00 45.20 348 ALA C C 1
ATOM 10513 O O . ALA C 1 348 ? 15.033 -9.425 -19.026 1.00 43.80 348 ALA C O 1
ATOM 10515 N N . TRP C 1 349 ? 14.177 -11.434 -18.477 1.00 45.70 349 TRP C N 1
ATOM 10516 C CA . TRP C 1 349 ? 13.019 -11.306 -19.355 1.00 44.13 349 TRP C CA 1
ATOM 10517 C C . TRP C 1 349 ? 12.085 -10.212 -18.853 1.00 47.32 349 TRP C C 1
ATOM 10518 O O . TRP C 1 349 ? 11.461 -9.506 -19.643 1.00 50.80 349 TRP C O 1
ATOM 10529 N N . ARG C 1 350 ? 11.992 -10.083 -17.533 1.00 51.31 350 ARG C N 1
ATOM 10530 C CA . ARG C 1 350 ? 11.188 -9.035 -16.917 1.00 47.57 350 ARG C CA 1
ATOM 10531 C C . ARG C 1 350 ? 11.703 -7.659 -17.323 1.00 53.61 350 ARG C C 1
ATOM 10532 O O . ARG C 1 350 ? 10.924 -6.763 -17.649 1.00 51.66 350 ARG C O 1
ATOM 10540 N N . ASN C 1 351 ? 13.022 -7.501 -17.294 1.00 50.11 351 ASN C N 1
ATOM 10541 C CA . ASN C 1 351 ? 13.653 -6.248 -17.683 1.00 50.22 351 ASN C CA 1
ATOM 10542 C C . ASN C 1 351 ? 13.511 -5.995 -19.176 1.00 49.67 351 ASN C C 1
ATOM 10543 O O . ASN C 1 351 ? 13.482 -4.849 -19.624 1.00 51.02 351 ASN C O 1
ATOM 10548 N N . LEU C 1 352 ? 13.424 -7.079 -19.940 1.00 45.05 352 LEU C N 1
ATOM 10549 C CA . LEU C 1 352 ? 13.351 -6.991 -21.391 1.00 44.88 352 LEU C CA 1
ATOM 10550 C C . LEU C 1 352 ? 12.088 -6.274 -21.850 1.00 45.04 352 LEU C C 1
ATOM 10551 O O . LEU C 1 352 ? 12.148 -5.348 -22.659 1.00 46.95 352 LEU C O 1
ATOM 10556 N N . PHE C 1 353 ? 10.946 -6.710 -21.330 1.00 42.87 353 PHE C N 1
ATOM 10557 C CA . PHE C 1 353 ? 9.664 -6.163 -21.751 1.00 44.18 353 PHE C CA 1
ATOM 10558 C C . PHE C 1 353 ? 9.426 -4.772 -21.175 1.00 44.14 353 PHE C C 1
ATOM 10559 O O . PHE C 1 353 ? 8.665 -3.987 -21.736 1.00 48.87 353 PHE C O 1
ATOM 10567 N N . TRP C 1 354 ? 10.072 -4.462 -20.056 1.00 48.67 354 TRP C N 1
ATOM 10568 C CA . TRP C 1 354 ? 10.040 -3.098 -19.546 1.00 49.55 354 TRP C CA 1
ATOM 10569 C C . TRP C 1 354 ? 10.881 -2.189 -20.434 1.00 53.96 354 TRP C C 1
ATOM 10570 O O . TRP C 1 354 ? 10.549 -1.021 -20.633 1.00 56.93 354 TRP C O 1
ATOM 10581 N N . SER C 1 355 ? 11.969 -2.734 -20.968 1.00 47.98 355 SER C N 1
ATOM 10582 C CA . SER C 1 355 ? 12.849 -1.975 -21.848 1.00 53.38 355 SER C CA 1
ATOM 10583 C C . SER C 1 355 ? 12.209 -1.758 -23.215 1.00 54.49 355 SER C C 1
ATOM 10584 O O . SER C 1 355 ? 12.310 -0.674 -23.790 1.00 57.04 355 SER C O 1
ATOM 10587 N N . LEU C 1 356 ? 11.558 -2.796 -23.732 1.00 51.66 356 LEU C N 1
ATOM 10588 C CA . LEU C 1 356 ? 10.813 -2.687 -24.981 1.00 55.31 356 LEU C CA 1
ATOM 10589 C C . LEU C 1 356 ? 9.676 -1.679 -24.843 1.00 49.90 356 LEU C C 1
ATOM 10590 O O . LEU C 1 356 ? 9.415 -0.893 -25.754 1.00 54.12 356 LEU C O 1
ATOM 10595 N N . SER C 1 357 ? 9.001 -1.712 -23.698 1.00 48.99 357 SER C N 1
ATOM 10596 C CA . SER C 1 357 ? 7.925 -0.770 -23.408 1.00 55.90 357 SER C CA 1
ATOM 10597 C C . SER C 1 357 ? 8.454 0.654 -23.258 1.00 58.64 357 SER C C 1
ATOM 10598 O O . SER C 1 357 ? 7.816 1.610 -23.700 1.00 58.25 357 SER C O 1
ATOM 10601 N N . ASP C 1 358 ? 9.617 0.787 -22.627 1.00 51.65 358 ASP C N 1
ATOM 10602 C CA . ASP C 1 358 ? 10.261 2.088 -22.471 1.00 52.32 358 ASP C CA 1
ATOM 10603 C C . ASP C 1 358 ? 10.626 2.681 -23.825 1.00 47.50 358 ASP C C 1
ATOM 10604 O O . ASP C 1 358 ? 10.393 3.862 -24.077 1.00 52.90 358 ASP C O 1
ATOM 10609 N N . ALA C 1 359 ? 11.197 1.854 -24.694 1.00 53.25 359 ALA C N 1
ATOM 10610 C CA . ALA C 1 359 ? 11.576 2.292 -26.032 1.00 53.00 359 ALA C CA 1
ATOM 10611 C C . ALA C 1 359 ? 10.343 2.684 -26.836 1.00 54.16 359 ALA C C 1
ATOM 10612 O O . ALA C 1 359 ? 10.381 3.622 -27.632 1.00 52.94 359 ALA C O 1
ATOM 10614 N N . ALA C 1 360 ? 9.251 1.959 -26.623 1.00 56.56 360 ALA C N 1
ATOM 10615 C CA . ALA C 1 360 ? 8.002 2.246 -27.313 1.00 60.41 360 ALA C CA 1
ATOM 10616 C C . ALA C 1 360 ? 7.432 3.588 -26.865 1.00 61.70 360 ALA C C 1
ATOM 10617 O O . ALA C 1 360 ? 7.021 4.404 -27.688 1.00 55.48 360 ALA C O 1
ATOM 10619 N N . ALA C 1 361 ? 7.424 3.814 -25.556 1.00 60.35 361 ALA C N 1
ATOM 10620 C CA . ALA C 1 361 ? 6.839 5.026 -24.994 1.00 57.34 361 ALA C CA 1
ATOM 10621 C C . ALA C 1 361 ? 7.732 6.252 -25.171 1.00 59.16 361 ALA C C 1
ATOM 10622 O O . ALA C 1 361 ? 7.243 7.344 -25.459 1.00 61.26 361 ALA C O 1
ATOM 10624 N N . ARG C 1 362 ? 9.039 6.071 -25.004 1.00 51.24 362 ARG C N 1
ATOM 10625 C CA . ARG C 1 362 ? 9.958 7.207 -24.967 1.00 51.94 362 ARG C CA 1
ATOM 10626 C C . ARG C 1 362 ? 10.629 7.499 -26.306 1.00 50.13 362 ARG C C 1
ATOM 10627 O O . ARG C 1 362 ? 11.254 8.547 -26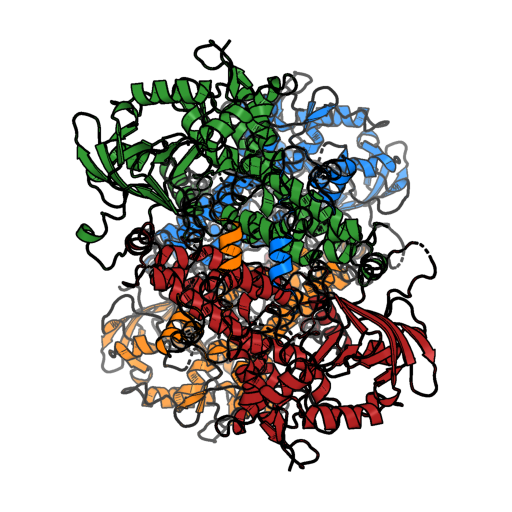.473 1.00 47.96 362 ARG C O 1
ATOM 10635 N N . ASN C 1 363 ? 10.503 6.581 -27.257 1.00 50.07 363 ASN C N 1
ATOM 10636 C CA . ASN C 1 363 ? 10.973 6.840 -28.615 1.00 51.10 363 ASN C CA 1
ATOM 10637 C C . ASN C 1 363 ? 9.853 6.649 -29.637 1.00 54.81 363 ASN C C 1
ATOM 10638 O O . ASN C 1 363 ? 9.921 5.752 -30.476 1.00 55.40 363 ASN C O 1
ATOM 10643 N N . PRO C 1 364 ? 8.815 7.499 -29.574 1.00 52.61 364 PRO C N 1
ATOM 10644 C CA . PRO C 1 364 ? 7.648 7.308 -30.436 1.00 49.95 364 PRO C CA 1
ATOM 10645 C C . PRO C 1 364 ? 7.860 7.836 -31.848 1.00 55.06 364 PRO C C 1
ATOM 10646 O O . PRO C 1 364 ? 8.891 8.445 -32.137 1.00 59.02 364 PRO C O 1
ATOM 10650 N N . VAL C 1 365 ? 6.880 7.602 -32.714 1.00 54.77 365 VAL C N 1
ATOM 10651 C CA . VAL C 1 365 ? 6.924 8.101 -34.081 1.00 56.48 365 VAL C CA 1
ATOM 10652 C C . VAL C 1 365 ? 5.786 9.090 -34.308 1.00 55.09 365 VAL C C 1
ATOM 10653 O O . VAL C 1 365 ? 4.712 8.948 -33.724 1.00 53.62 365 VAL C O 1
ATOM 10657 N N . PRO C 1 366 ? 6.024 10.112 -35.145 1.00 63.64 366 PRO C N 1
ATOM 10658 C CA . PRO C 1 366 ? 4.977 11.091 -35.456 1.00 64.05 366 PRO C CA 1
ATOM 10659 C C . PRO C 1 366 ? 3.808 10.460 -36.204 1.00 62.24 366 PRO C C 1
ATOM 10660 O O . PRO C 1 366 ? 4.018 9.570 -37.030 1.00 63.15 366 PRO C O 1
ATOM 10664 N N . TRP C 1 367 ? 2.593 10.915 -35.916 1.00 67.77 367 TRP C N 1
ATOM 10665 C CA . TRP C 1 367 ? 1.410 10.385 -36.581 1.00 68.72 367 TRP C CA 1
ATOM 10666 C C . TRP C 1 367 ? 0.463 11.510 -37.002 1.00 73.40 367 TRP C C 1
ATOM 10667 O O . TRP C 1 367 ? 0.868 12.664 -37.108 1.00 75.72 367 TRP C O 1
ATOM 10678 N N . LYS C 1 368 ? -0.797 11.164 -37.244 1.00 74.68 368 LYS C N 1
ATOM 10679 C CA . LYS C 1 368 ? -1.789 12.122 -37.713 1.00 72.16 368 LYS C CA 1
ATOM 10680 C C . LYS C 1 368 ? -2.224 13.117 -36.639 1.00 70.14 368 LYS C C 1
ATOM 10681 O O . LYS C 1 368 ? -2.355 12.765 -35.467 1.00 69.07 368 LYS C O 1
ATOM 10687 N N . ASN C 1 369 ? -2.441 14.360 -37.065 1.00 75.14 369 ASN C N 1
ATOM 10688 C CA . ASN C 1 369 ? -2.941 15.435 -36.208 1.00 69.94 369 ASN C CA 1
ATOM 10689 C C . ASN C 1 369 ? -2.128 15.653 -34.933 1.00 68.71 369 ASN C C 1
ATOM 10690 O O . ASN C 1 369 ? -2.682 15.757 -33.839 1.00 72.66 369 ASN C O 1
ATOM 10695 N N . GLY C 1 370 ? -0.808 15.716 -35.085 1.00 65.89 370 GLY C N 1
ATOM 10696 C CA . GLY C 1 370 ? 0.081 16.034 -33.982 1.00 56.84 370 GLY C CA 1
ATOM 10697 C C . GLY C 1 370 ? 0.143 14.985 -32.889 1.00 66.77 370 GLY C C 1
ATOM 10698 O O . GLY C 1 370 ? 0.706 15.225 -31.821 1.00 65.39 370 GLY C O 1
ATOM 10699 N N . THR C 1 371 ? -0.441 13.821 -33.150 1.00 69.47 371 THR C N 1
ATOM 10700 C CA . THR C 1 371 ? -0.426 12.726 -32.187 1.00 60.40 371 THR C CA 1
ATOM 10701 C C . THR C 1 371 ? 0.753 11.792 -32.432 1.00 65.59 371 THR C C 1
ATOM 10702 O O . THR C 1 371 ? 1.382 11.838 -33.489 1.00 64.70 371 THR C O 1
ATOM 10706 N N . LEU C 1 372 ? 1.049 10.945 -31.452 1.00 65.63 372 LEU C N 1
ATOM 10707 C CA . LEU C 1 372 ? 2.198 10.053 -31.547 1.00 59.18 372 LEU C CA 1
ATOM 10708 C C . LEU C 1 372 ? 1.823 8.592 -31.329 1.00 53.70 372 LEU C C 1
ATOM 10709 O O . LEU C 1 372 ? 1.010 8.268 -30.462 1.00 59.24 372 LEU C O 1
ATOM 10714 N N . LEU C 1 373 ? 2.424 7.715 -32.125 1.00 51.50 373 LEU C N 1
ATOM 10715 C CA . LEU C 1 373 ? 2.318 6.278 -31.911 1.00 57.94 373 LEU C CA 1
ATOM 10716 C C . LEU C 1 373 ? 3.597 5.764 -31.264 1.00 59.84 373 LEU C C 1
ATOM 10717 O O . LEU C 1 373 ? 4.685 6.250 -31.572 1.00 58.19 373 LEU C O 1
ATOM 10722 N N . PRO C 1 374 ? 3.472 4.781 -30.360 1.00 59.66 374 PRO C N 1
ATOM 10723 C CA . PRO C 1 374 ? 4.658 4.174 -29.745 1.00 64.07 374 PRO C CA 1
ATOM 10724 C C . PRO C 1 374 ? 5.558 3.522 -30.793 1.00 66.25 374 PRO C C 1
ATOM 10725 O O . PRO C 1 374 ? 5.061 3.152 -31.858 1.00 62.61 374 PRO C O 1
ATOM 10729 N N . ASN C 1 375 ? 6.852 3.406 -30.500 1.00 53.97 375 ASN C N 1
ATOM 10730 C CA . ASN C 1 375 ? 7.825 2.858 -31.445 1.00 53.38 375 ASN C CA 1
ATOM 10731 C C . ASN C 1 375 ? 7.375 1.520 -32.022 1.00 51.69 375 ASN C C 1
ATOM 10732 O O . ASN C 1 375 ? 7.268 0.533 -31.295 1.00 56.53 375 ASN C O 1
ATOM 10737 N N . PRO C 1 376 ? 7.111 1.484 -33.339 1.00 51.45 376 PRO C N 1
ATOM 10738 C CA . PRO C 1 376 ? 6.612 0.268 -33.992 1.00 52.87 376 PRO C CA 1
ATOM 10739 C C . PRO C 1 376 ? 7.594 -0.900 -33.934 1.00 52.30 376 PRO C C 1
ATOM 10740 O O . PRO C 1 376 ? 7.180 -2.027 -33.677 1.00 54.05 376 PRO C O 1
ATOM 10744 N N . GLN C 1 377 ? 8.877 -0.627 -34.149 1.00 60.32 377 GLN C N 1
ATOM 10745 C CA . GLN C 1 377 ? 9.892 -1.678 -34.160 1.00 60.24 377 GLN C CA 1
ATOM 10746 C C . GLN C 1 377 ? 10.171 -2.231 -32.771 1.00 55.95 377 GLN C C 1
ATOM 10747 O O . GLN C 1 377 ? 10.640 -3.361 -32.628 1.00 55.94 377 GLN C O 1
ATOM 10753 N N . ALA C 1 378 ? 9.897 -1.432 -31.748 1.00 53.91 378 ALA C N 1
ATOM 10754 C CA . ALA C 1 378 ? 10.023 -1.912 -30.382 1.00 55.80 378 ALA C CA 1
ATOM 10755 C C . ALA C 1 378 ? 8.873 -2.876 -30.128 1.00 54.18 378 ALA C C 1
ATOM 10756 O O . ALA C 1 378 ? 9.006 -3.841 -29.376 1.00 54.63 378 ALA C O 1
ATOM 10758 N N . GLY C 1 379 ? 7.740 -2.600 -30.767 1.00 49.36 379 GLY C N 1
ATOM 10759 C CA . GLY C 1 379 ? 6.556 -3.430 -30.637 1.00 50.02 379 GLY C CA 1
ATOM 10760 C C . GLY C 1 379 ? 6.605 -4.666 -31.519 1.00 54.03 379 GLY C C 1
ATOM 10761 O O . GLY C 1 379 ? 6.172 -5.743 -31.111 1.00 55.02 379 GLY C O 1
ATOM 10770 N N . ALA C 1 381 ? 9.157 -6.257 -32.340 1.00 49.41 381 ALA C N 1
ATOM 10771 C CA . ALA C 1 381 ? 10.084 -7.177 -31.691 1.00 48.27 381 ALA C CA 1
ATOM 10772 C C . ALA C 1 381 ? 9.396 -7.906 -30.541 1.00 48.22 381 ALA C C 1
ATOM 10773 O O . ALA C 1 381 ? 9.671 -9.078 -30.283 1.00 47.65 381 ALA C O 1
ATOM 10775 N N . TYR C 1 382 ? 8.501 -7.201 -29.856 1.00 49.23 382 TYR C N 1
ATOM 10776 C CA . TYR C 1 382 ? 7.746 -7.768 -28.742 1.00 52.56 382 TYR C CA 1
ATOM 10777 C C . TYR C 1 382 ? 6.917 -8.975 -29.166 1.00 50.06 382 TYR C C 1
ATOM 10778 O O . TYR C 1 382 ? 6.762 -9.929 -28.405 1.00 43.94 382 TYR C O 1
ATOM 10787 N N . ARG C 1 383 ? 6.388 -8.927 -30.384 1.00 53.80 383 ARG C N 1
ATOM 10788 C CA . ARG C 1 383 ? 5.531 -9.992 -30.892 1.00 49.13 383 ARG C CA 1
ATOM 10789 C C . ARG C 1 383 ? 6.284 -11.312 -31.038 1.00 49.01 383 ARG C C 1
ATOM 10790 O O . ARG C 1 383 ? 5.676 -12.383 -31.042 1.00 47.84 383 ARG C O 1
ATOM 10798 N N . TRP C 1 384 ? 7.606 -11.234 -31.160 1.00 50.17 384 TRP C N 1
ATOM 10799 C CA . TRP C 1 384 ? 8.428 -12.432 -31.305 1.00 47.01 384 TRP C CA 1
ATOM 10800 C C . TRP C 1 384 ? 9.005 -12.935 -29.982 1.00 49.45 384 TRP C C 1
ATOM 10801 O O . TRP C 1 384 ? 8.863 -14.110 -29.644 1.00 49.49 384 TRP C O 1
ATOM 10812 N N . PHE C 1 385 ? 9.655 -12.044 -29.238 1.00 42.61 385 PHE C N 1
ATOM 10813 C CA . PHE C 1 385 ? 10.363 -12.433 -28.019 1.00 43.27 385 PHE C CA 1
ATOM 10814 C C . PHE C 1 385 ? 9.424 -12.849 -26.891 1.00 45.46 385 PHE C C 1
ATOM 10815 O O . PHE C 1 385 ? 9.864 -13.389 -25.877 1.00 45.33 385 PHE C O 1
ATOM 10831 N N . GLN C 1 387 ? 7.096 -15.031 -27.516 1.00 45.36 387 GLN C N 1
ATOM 10832 C CA . GLN C 1 387 ? 6.811 -16.415 -27.871 1.00 43.15 387 GLN C CA 1
ATOM 10833 C C . GLN C 1 387 ? 7.908 -17.365 -27.405 1.00 42.61 387 GLN C C 1
ATOM 10834 O O . GLN C 1 387 ? 7.712 -18.579 -27.365 1.00 44.01 387 GLN C O 1
ATOM 10840 N N . ILE C 1 388 ? 9.065 -16.809 -27.061 1.00 40.03 388 ILE C N 1
ATOM 10841 C CA . ILE C 1 388 ? 10.175 -17.614 -26.565 1.00 46.76 388 ILE C CA 1
ATOM 10842 C C . ILE C 1 388 ? 10.472 -17.314 -25.099 1.00 47.87 388 ILE C C 1
ATOM 10843 O O . ILE C 1 388 ? 10.936 -18.184 -24.362 1.00 53.89 388 ILE C O 1
ATOM 10848 N N . GLY C 1 389 ? 10.202 -16.082 -24.681 1.00 41.31 389 GLY C N 1
ATOM 10849 C CA . GLY C 1 389 ? 10.472 -15.663 -23.318 1.00 41.52 389 GLY C CA 1
ATOM 10850 C C . GLY C 1 389 ? 9.532 -16.255 -22.287 1.00 43.70 389 GLY C C 1
ATOM 10851 O O . GLY C 1 389 ? 9.971 -16.845 -21.301 1.00 46.12 389 GLY C O 1
ATOM 10852 N N . TYR C 1 390 ? 8.233 -16.091 -22.514 1.00 42.62 390 TYR C N 1
ATOM 10853 C CA . TYR C 1 390 ? 7.225 -16.582 -21.580 1.00 42.43 390 TYR C CA 1
ATOM 10854 C C . TYR C 1 390 ? 7.232 -18.108 -21.401 1.00 39.56 390 TYR C C 1
ATOM 10855 O O . TYR C 1 390 ? 7.086 -18.588 -20.276 1.00 45.16 390 TYR C O 1
ATOM 10864 N N . PRO C 1 391 ? 7.390 -18.881 -22.496 1.00 43.89 391 PRO C N 1
ATOM 10865 C CA . PRO C 1 391 ? 7.501 -20.325 -22.258 1.00 46.38 391 PRO C CA 1
ATOM 10866 C C . PRO C 1 391 ? 8.741 -20.692 -21.449 1.00 48.39 391 PRO C C 1
ATOM 10867 O O . PRO C 1 391 ? 8.707 -21.647 -20.671 1.00 47.05 391 PRO C O 1
ATOM 10871 N N . ARG C 1 392 ? 9.818 -19.935 -21.634 1.00 46.59 392 ARG C N 1
ATOM 10872 C CA . ARG C 1 392 ? 11.053 -20.164 -20.895 1.00 44.30 392 ARG C CA 1
ATOM 10873 C C . ARG C 1 392 ? 10.849 -19.922 -19.403 1.00 44.99 392 ARG C C 1
ATOM 10874 O O . ARG C 1 392 ? 11.353 -20.675 -18.571 1.00 48.66 392 ARG C O 1
ATOM 10882 N N . VAL C 1 393 ? 10.101 -18.874 -19.074 1.00 44.01 393 VAL C N 1
ATOM 10883 C CA . VAL C 1 393 ? 9.786 -18.561 -17.685 1.00 39.73 393 VAL C CA 1
ATOM 10884 C C . VAL C 1 393 ? 9.000 -19.699 -17.038 1.00 42.42 393 VAL C C 1
ATOM 10885 O O . VAL C 1 393 ? 9.325 -20.142 -15.936 1.00 42.07 393 VAL C O 1
ATOM 10889 N N . LEU C 1 394 ? 7.972 -20.173 -17.736 1.00 44.50 394 LEU C N 1
ATOM 10890 C CA . LEU C 1 394 ? 7.166 -21.288 -17.253 1.00 43.44 394 LEU C CA 1
ATOM 10891 C C . LEU C 1 394 ? 7.989 -22.568 -17.150 1.00 43.61 394 LEU C C 1
ATOM 10892 O O . LEU C 1 394 ? 7.730 -23.415 -16.293 1.00 43.11 394 LEU C O 1
ATOM 10897 N N . GLU C 1 395 ? 8.982 -22.702 -18.023 1.00 42.28 395 GLU C N 1
ATOM 10898 C CA . GLU C 1 395 ? 9.838 -23.882 -18.032 1.00 41.09 395 GLU C CA 1
ATOM 10899 C C . GLU C 1 395 ? 10.740 -23.906 -16.804 1.00 43.24 395 GLU C C 1
ATOM 10900 O O . GLU C 1 395 ? 10.944 -24.955 -16.194 1.00 49.14 395 GLU C O 1
ATOM 10906 N N . ILE C 1 396 ? 11.275 -22.742 -16.451 1.00 43.44 396 ILE C N 1
ATOM 10907 C CA . ILE C 1 396 ? 12.157 -22.607 -15.297 1.00 38.30 396 ILE C CA 1
ATOM 10908 C C . ILE C 1 396 ? 11.441 -23.026 -14.014 1.00 43.56 396 ILE C C 1
ATOM 10909 O O . ILE C 1 396 ? 12.026 -23.680 -13.150 1.00 47.00 396 ILE C O 1
ATOM 10914 N N . VAL C 1 397 ? 10.168 -22.658 -13.907 1.00 47.61 397 VAL C N 1
ATOM 10915 C CA . VAL C 1 397 ? 9.344 -23.049 -12.768 1.00 45.72 397 VAL C CA 1
ATOM 10916 C C . VAL C 1 397 ? 9.233 -24.570 -12.673 1.00 50.41 397 VAL C C 1
ATOM 10917 O O . VAL C 1 397 ? 9.355 -25.144 -11.591 1.00 52.32 397 VAL C O 1
ATOM 10921 N N . GLN C 1 398 ? 9.015 -25.221 -13.812 1.00 51.40 398 GLN C N 1
ATOM 10922 C CA . GLN C 1 398 ? 8.907 -26.675 -13.850 1.00 48.13 398 GLN C CA 1
ATOM 10923 C C . GLN C 1 398 ? 10.248 -27.348 -13.579 1.00 44.85 398 GLN C C 1
ATOM 10924 O O . GLN C 1 398 ? 10.300 -28.528 -13.234 1.00 44.32 398 GLN C O 1
ATOM 10930 N N . GLN C 1 399 ? 11.331 -26.595 -13.740 1.00 49.76 399 GLN C N 1
ATOM 10931 C CA . GLN C 1 399 ? 12.671 -27.136 -13.547 1.00 51.93 399 GLN C CA 1
ATOM 10932 C C . GLN C 1 399 ? 13.192 -26.916 -12.129 1.00 49.11 399 GLN C C 1
ATOM 10933 O O . GLN C 1 399 ? 13.823 -27.801 -11.551 1.00 50.95 399 GLN C O 1
ATOM 10939 N N . ASP C 1 400 ? 12.923 -25.741 -11.569 1.00 48.58 400 ASP C N 1
ATOM 10940 C CA . ASP C 1 400 ? 13.482 -25.384 -10.268 1.00 52.29 400 ASP C CA 1
ATOM 10941 C C . ASP C 1 400 ? 12.561 -25.738 -9.102 1.00 50.13 400 ASP C C 1
ATOM 10942 O O . ASP C 1 400 ? 13.026 -25.929 -7.978 1.00 53.77 400 ASP C O 1
ATOM 10947 N N . VAL C 1 401 ? 11.260 -25.826 -9.361 1.00 55.96 401 VAL C N 1
ATOM 10948 C CA . VAL C 1 401 ? 10.322 -26.271 -8.336 1.00 51.28 401 VAL C CA 1
ATOM 10949 C C . VAL C 1 401 ? 10.024 -27.758 -8.518 1.00 49.88 401 VAL C C 1
ATOM 10950 O O . VAL C 1 401 ? 9.878 -28.497 -7.543 1.00 50.85 401 VAL C O 1
ATOM 10954 N N . ALA C 1 402 ? 9.948 -28.180 -9.779 1.00 47.67 402 ALA C N 1
ATOM 10955 C CA . ALA C 1 402 ? 9.816 -29.590 -10.149 1.00 48.46 402 ALA C CA 1
ATOM 10956 C C . ALA C 1 402 ? 8.636 -30.284 -9.471 1.00 51.50 402 ALA C C 1
ATOM 10957 O O . ALA C 1 402 ? 7.523 -29.759 -9.444 1.00 58.28 402 ALA C O 1
ATOM 10959 N N . SER C 1 403 ? 8.896 -31.469 -8.927 1.00 43.35 403 SER C N 1
ATOM 10960 C CA . SER C 1 403 ? 7.867 -32.278 -8.281 1.00 56.16 403 SER C CA 1
ATOM 10961 C C . SER C 1 403 ? 7.354 -31.646 -6.989 1.00 62.86 403 SER C C 1
ATOM 10962 O O . SER C 1 403 ? 6.377 -32.116 -6.405 1.00 60.67 403 SER C O 1
ATOM 10965 N N . GLY C 1 404 ? 8.017 -30.582 -6.545 1.00 59.19 404 GLY C N 1
ATOM 10966 C CA . GLY C 1 404 ? 7.596 -29.849 -5.364 1.00 52.51 404 GLY C CA 1
ATOM 10967 C C . GLY C 1 404 ? 6.233 -29.201 -5.523 1.00 52.78 404 GLY C C 1
ATOM 10968 O O . GLY C 1 404 ? 5.596 -28.825 -4.540 1.00 54.21 404 GLY C O 1
ATOM 10969 N N . LEU C 1 405 ? 5.785 -29.069 -6.768 1.00 52.28 405 LEU C N 1
ATOM 10970 C CA . LEU C 1 405 ? 4.458 -28.537 -7.054 1.00 53.04 405 LEU C CA 1
ATOM 10971 C C . LEU C 1 405 ? 3.381 -29.568 -6.739 1.00 53.22 405 LEU C C 1
ATOM 10972 O O . LEU C 1 405 ? 2.242 -29.215 -6.432 1.00 55.60 405 LEU C O 1
ATOM 10985 N N . TYR C 1 407 ? 3.560 -31.572 -4.252 1.00 50.99 407 TYR C N 1
ATOM 10986 C CA . TYR C 1 407 ? 3.514 -31.740 -2.800 1.00 49.69 407 TYR C CA 1
ATOM 10987 C C . TYR C 1 407 ? 2.275 -31.065 -2.220 1.00 52.06 407 TYR C C 1
ATOM 10988 O O . TYR C 1 407 ? 2.386 -30.209 -1.344 1.00 52.32 407 TYR C O 1
ATOM 10997 N N . V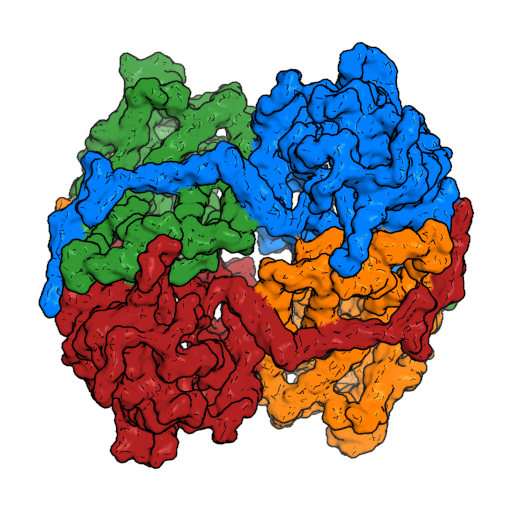AL C 1 408 ? 1.097 -31.447 -2.701 1.00 52.55 408 VAL C N 1
ATOM 10998 C CA . VAL C 1 408 ? -0.127 -30.760 -2.310 1.00 50.98 408 VAL C CA 1
ATOM 10999 C C . VAL C 1 408 ? -1.273 -31.717 -2.018 1.00 50.19 408 VAL C C 1
ATOM 11000 O O . VAL C 1 408 ? -1.243 -32.885 -2.406 1.00 52.90 408 VAL C O 1
ATOM 11004 N N . ASN C 1 409 ? -2.285 -31.201 -1.329 1.00 41.26 409 ASN C N 1
ATOM 11005 C CA . ASN C 1 409 ? -3.485 -31.963 -1.018 1.00 37.95 409 ASN C CA 1
ATOM 11006 C C . ASN C 1 409 ? -4.602 -31.627 -1.998 1.00 46.65 409 ASN C C 1
ATOM 11007 O O . ASN C 1 409 ? -4.498 -30.663 -2.756 1.00 49.45 409 ASN C O 1
ATOM 11012 N N . SER C 1 410 ? -5.669 -32.419 -1.971 1.00 46.16 410 SER C N 1
ATOM 11013 C CA . SER C 1 410 ? -6.781 -32.254 -2.902 1.00 37.76 410 SER C CA 1
ATOM 11014 C C . SER C 1 410 ? -7.439 -30.881 -2.783 1.00 44.85 410 SER C C 1
ATOM 11015 O O . SER C 1 410 ? -7.605 -30.178 -3.779 1.00 46.69 410 SER C O 1
ATOM 11018 N N . SER C 1 411 ? -7.812 -30.505 -1.564 1.00 43.05 411 SER C N 1
ATOM 11019 C CA . SER C 1 411 ? -8.507 -29.242 -1.342 1.00 43.49 411 SER C CA 1
ATOM 11020 C C . SER C 1 411 ? -8.327 -28.743 0.087 1.00 44.39 411 SER C C 1
ATOM 11021 O O . SER C 1 411 ? -7.641 -29.370 0.894 1.00 42.57 411 SER C O 1
ATOM 11024 N N . THR C 1 412 ? -8.954 -27.611 0.391 1.00 49.85 412 THR C N 1
ATOM 11025 C CA . THR C 1 412 ? -8.851 -26.999 1.711 1.00 49.83 412 THR C CA 1
ATOM 11026 C C . THR C 1 412 ? -9.527 -27.831 2.792 1.00 47.02 412 THR C C 1
ATOM 11027 O O . THR C 1 412 ? -9.210 -27.705 3.975 1.00 45.98 412 THR C O 1
ATOM 11031 N N . GLU C 1 413 ? -10.458 -28.684 2.380 1.00 44.88 413 GLU C N 1
ATOM 11032 C CA . GLU C 1 413 ? -11.200 -29.514 3.321 1.00 52.65 413 GLU C CA 1
ATOM 11033 C C . GLU C 1 413 ? -10.308 -30.573 3.966 1.00 49.27 413 GLU C C 1
ATOM 11034 O O . GLU C 1 413 ? -10.640 -31.113 5.022 1.00 49.57 413 GLU C O 1
ATOM 11040 N N . ASP C 1 414 ? -9.180 -30.868 3.328 1.00 45.69 414 ASP C N 1
ATOM 11041 C CA . ASP C 1 414 ? -8.234 -31.838 3.870 1.00 49.00 414 ASP C CA 1
ATOM 11042 C C . ASP C 1 414 ? -7.574 -31.292 5.130 1.00 44.38 414 ASP C C 1
ATOM 11043 O O . ASP C 1 414 ? -7.194 -32.048 6.023 1.00 49.42 414 ASP C O 1
ATOM 11048 N N . PHE C 1 415 ? -7.436 -29.972 5.188 1.00 46.18 415 PHE C N 1
ATOM 11049 C CA . PHE C 1 415 ? -6.893 -29.305 6.363 1.00 46.98 415 PHE C CA 1
ATOM 11050 C C . PHE C 1 415 ? -7.929 -29.229 7.480 1.00 46.34 415 PHE C C 1
ATOM 11051 O O . PHE C 1 415 ? -7.580 -29.195 8.661 1.00 48.36 415 PHE C O 1
ATOM 11059 N N . ARG C 1 416 ? -9.203 -29.203 7.100 1.00 50.05 416 ARG C N 1
ATOM 11060 C CA . ARG C 1 416 ? -10.283 -29.081 8.072 1.00 44.48 416 ARG C CA 1
ATOM 11061 C C . ARG C 1 416 ? -10.623 -30.433 8.686 1.00 47.45 416 ARG C C 1
ATOM 11062 O O . ARG C 1 416 ? -10.981 -30.515 9.859 1.00 49.03 416 ARG C O 1
ATOM 11070 N N . ASN C 1 417 ? -10.489 -31.489 7.888 1.00 44.31 417 ASN C N 1
ATOM 11071 C CA . ASN C 1 417 ? -10.722 -32.851 8.351 1.00 40.15 417 ASN C CA 1
ATOM 11072 C C . ASN C 1 417 ? -9.692 -33.243 9.405 1.00 47.92 417 ASN C C 1
ATOM 11073 O O . ASN C 1 417 ? -8.492 -33.258 9.129 1.00 49.79 417 ASN C O 1
ATOM 11078 N N . PRO C 1 418 ? -10.159 -33.559 10.621 1.00 46.42 418 PRO C N 1
ATOM 11079 C CA . PRO C 1 418 ? -9.283 -33.966 11.725 1.00 51.45 418 PRO C CA 1
ATOM 11080 C C . PRO C 1 418 ? -8.460 -35.213 11.406 1.00 49.57 418 PRO C C 1
ATOM 11081 O O . PRO C 1 418 ? -7.413 -35.428 12.015 1.00 50.73 418 PRO C O 1
ATOM 11085 N N . GLU C 1 419 ? -8.932 -36.018 10.460 1.00 47.60 419 GLU C N 1
ATOM 11086 C CA . GLU C 1 419 ? -8.255 -37.257 10.098 1.00 46.20 419 GLU C CA 1
ATOM 11087 C C . GLU C 1 419 ? -7.020 -37.001 9.235 1.00 50.03 419 GLU C C 1
ATOM 11088 O O . GLU C 1 419 ? -6.101 -37.819 9.198 1.00 54.97 419 GLU C O 1
ATOM 11094 N N . THR C 1 420 ? -7.006 -35.867 8.540 1.00 45.88 420 THR C N 1
ATOM 11095 C CA . THR C 1 420 ? -5.911 -35.545 7.629 1.00 42.84 420 THR C CA 1
ATOM 11096 C C . THR C 1 420 ? -5.223 -34.228 7.972 1.00 46.34 420 THR C C 1
ATOM 11097 O O . THR C 1 420 ? -4.034 -34.057 7.704 1.00 47.21 420 THR C O 1
ATOM 11101 N N . GLY C 1 421 ? -5.985 -33.300 8.546 1.00 46.58 421 GLY C N 1
ATOM 11102 C CA . GLY C 1 421 ? -5.496 -31.971 8.882 1.00 41.83 421 GLY C CA 1
ATOM 11103 C C . GLY C 1 421 ? -4.138 -31.905 9.560 1.00 42.15 421 GLY C C 1
ATOM 11104 O O . GLY C 1 421 ? -3.196 -31.345 8.999 1.00 38.77 421 GLY C O 1
ATOM 11105 N N . PRO C 1 422 ? -4.033 -32.468 10.776 1.00 49.04 422 PRO C N 1
ATOM 11106 C CA . PRO C 1 422 ? -2.777 -32.501 11.536 1.00 46.45 422 PRO C CA 1
ATOM 11107 C C . PRO C 1 422 ? -1.605 -33.093 10.751 1.00 43.70 422 PRO C C 1
ATOM 11108 O O . PRO C 1 422 ? -0.477 -32.624 10.901 1.00 46.20 422 PRO C O 1
ATOM 11112 N N . TYR C 1 423 ? -1.872 -34.105 9.932 1.00 38.04 423 TYR C N 1
ATOM 11113 C CA . TYR C 1 423 ? -0.829 -34.730 9.124 1.00 42.79 423 TYR C CA 1
ATOM 11114 C C . TYR C 1 423 ? -0.233 -33.757 8.114 1.00 44.62 423 TYR C C 1
ATOM 11115 O O . TYR C 1 423 ? 0.984 -33.703 7.937 1.00 42.71 423 TYR C O 1
ATOM 11124 N N . LEU C 1 424 ? -1.097 -32.993 7.452 1.00 43.09 424 LEU C N 1
ATOM 11125 C CA . LEU C 1 424 ? -0.649 -32.017 6.466 1.00 42.97 424 LEU C CA 1
ATOM 11126 C C . LEU C 1 424 ? 0.251 -30.958 7.097 1.00 41.98 424 LEU C C 1
ATOM 11127 O O . LEU C 1 424 ? 1.277 -30.591 6.530 1.00 44.35 424 LEU C O 1
ATOM 11132 N N . GLU C 1 425 ? -0.132 -30.484 8.278 1.00 45.15 425 GLU C N 1
ATOM 11133 C CA . GLU C 1 425 ? 0.617 -29.445 8.972 1.00 44.85 425 GLU C CA 1
ATOM 11134 C C . GLU C 1 425 ? 1.968 -29.949 9.467 1.00 47.76 425 GLU C C 1
ATOM 11135 O O . GLU C 1 425 ? 2.891 -29.163 9.678 1.00 56.56 425 GLU C O 1
ATOM 11141 N N . LYS C 1 426 ? 2.083 -31.259 9.650 1.00 41.03 426 LYS C N 1
ATOM 11142 C CA . LYS C 1 426 ? 3.333 -31.849 10.115 1.00 39.94 426 LYS C CA 1
ATOM 11143 C C . LYS C 1 426 ? 4.298 -32.150 8.967 1.00 44.42 426 LYS C C 1
ATOM 11144 O O . LYS C 1 426 ? 5.503 -31.926 9.088 1.00 45.48 426 LYS C O 1
ATOM 11150 N N . TYR C 1 427 ? 3.768 -32.650 7.854 1.00 43.53 427 TYR C N 1
ATOM 11151 C CA . TYR C 1 427 ? 4.612 -33.176 6.781 1.00 42.81 427 TYR C CA 1
ATOM 11152 C C . TYR C 1 427 ? 4.797 -32.247 5.580 1.00 45.58 427 TYR C C 1
ATOM 11153 O O . TYR C 1 427 ? 5.634 -32.512 4.718 1.00 52.17 427 TYR C O 1
ATOM 11162 N N . LEU C 1 428 ? 4.029 -31.166 5.515 1.00 49.80 428 LEU C N 1
ATOM 11163 C CA . LEU C 1 428 ? 4.119 -30.267 4.368 1.00 45.40 428 LEU C CA 1
ATOM 11164 C C . LEU C 1 428 ? 4.607 -28.876 4.740 1.00 48.26 428 LEU C C 1
ATOM 11165 O O . LEU C 1 428 ? 4.278 -27.905 4.066 1.00 50.13 428 LEU C O 1
ATOM 11170 N N . ARG C 1 429 ? 5.411 -28.775 5.792 1.00 50.84 429 ARG C N 1
ATOM 11171 C CA . ARG C 1 429 ? 5.964 -27.479 6.158 1.00 55.85 429 ARG C CA 1
ATOM 11172 C C . ARG C 1 429 ? 7.051 -27.053 5.187 1.00 52.91 429 ARG C C 1
ATOM 11173 O O . ARG C 1 429 ? 7.656 -27.887 4.516 1.00 51.73 429 ARG C O 1
ATOM 11181 N N . GLY C 1 430 ? 7.308 -25.750 5.135 1.00 51.80 430 GLY C N 1
ATOM 11182 C CA . GLY C 1 430 ? 8.326 -25.218 4.253 1.00 59.50 430 GLY C CA 1
ATOM 11183 C C . GLY C 1 430 ? 9.681 -25.104 4.921 1.00 69.76 430 GLY C C 1
ATOM 11184 O O . GLY C 1 430 ? 9.806 -25.244 6.147 1.00 72.84 430 GLY C O 1
ATOM 11185 N N . SER C 1 431 ? 10.699 -24.843 4.100 1.00 69.43 431 SER C N 1
ATOM 11186 C CA . SER C 1 431 ? 12.084 -24.699 4.565 1.00 66.58 431 SER C CA 1
ATOM 11187 C C . SER C 1 431 ? 12.263 -23.307 5.186 1.00 69.72 431 SER C C 1
ATOM 11188 O O . SER C 1 431 ? 13.149 -23.064 6.018 1.00 69.10 431 SER C O 1
ATOM 11191 N N . ASP C 1 432 ? 11.399 -22.396 4.745 1.00 72.65 432 ASP C N 1
ATOM 11192 C CA . ASP C 1 432 ? 11.411 -21.002 5.148 1.00 74.81 432 ASP C CA 1
ATOM 11193 C C . ASP C 1 432 ? 11.100 -20.835 6.631 1.00 78.84 432 ASP C C 1
ATOM 11194 O O . ASP C 1 432 ? 11.307 -19.764 7.202 1.00 75.88 432 ASP C O 1
ATOM 11199 N N . GLY C 1 433 ? 10.613 -21.908 7.247 1.00 75.55 433 GLY C N 1
ATOM 11200 C CA . GLY C 1 433 ? 10.080 -21.855 8.594 1.00 69.97 433 GLY C CA 1
ATOM 11201 C C . GLY C 1 433 ? 8.587 -21.625 8.500 1.00 73.36 433 GLY C C 1
ATOM 11202 O O . GLY C 1 433 ? 7.907 -21.407 9.502 1.00 66.95 433 GLY C O 1
ATOM 11203 N N . ALA C 1 434 ? 8.086 -21.674 7.270 1.00 72.24 434 ALA C N 1
ATOM 11204 C CA . ALA C 1 434 ? 6.677 -21.447 6.985 1.00 63.09 434 ALA C CA 1
ATOM 11205 C C . ALA C 1 434 ? 5.839 -22.668 7.343 1.00 61.91 434 ALA C C 1
ATOM 11206 O O . ALA C 1 434 ? 6.353 -23.784 7.420 1.00 66.35 434 ALA C O 1
ATOM 11208 N N . GLY C 1 435 ? 4.548 -22.449 7.565 1.00 56.73 435 GLY C N 1
ATOM 11209 C CA . GLY C 1 435 ? 3.644 -23.539 7.877 1.00 58.87 435 GLY C CA 1
ATOM 11210 C C . GLY C 1 435 ? 3.224 -24.254 6.609 1.00 50.46 435 GLY C C 1
ATOM 11211 O O . GLY C 1 435 ? 3.528 -23.804 5.505 1.00 49.31 435 GLY C O 1
ATOM 11212 N N . ALA C 1 436 ? 2.523 -25.372 6.765 1.00 46.83 436 ALA C N 1
ATOM 11213 C CA . ALA C 1 436 ? 2.078 -26.158 5.620 1.00 46.11 436 ALA C CA 1
ATOM 11214 C C . ALA C 1 436 ? 1.029 -25.421 4.801 1.00 44.96 436 ALA C C 1
ATOM 11215 O O . ALA C 1 436 ? 1.004 -25.524 3.574 1.00 43.19 436 ALA C O 1
ATOM 11217 N N . VAL C 1 437 ? 0.163 -24.682 5.487 1.00 40.92 437 VAL C N 1
ATOM 11218 C CA . VAL C 1 437 ? -0.904 -23.940 4.830 1.00 38.81 437 VAL C CA 1
ATOM 11219 C C . VAL C 1 437 ? -0.332 -22.915 3.857 1.00 40.40 437 VAL C C 1
ATOM 11220 O O . VAL C 1 437 ? -0.793 -22.800 2.722 1.00 42.20 437 VAL C O 1
ATOM 11224 N N . GLU C 1 438 ? 0.684 -22.184 4.304 1.00 41.80 438 GLU C N 1
ATOM 11225 C CA . GLU C 1 438 ? 1.336 -21.185 3.465 1.00 45.40 438 GLU C CA 1
ATOM 11226 C C . GLU C 1 438 ? 2.039 -21.821 2.267 1.00 49.15 438 GLU C C 1
ATOM 11227 O O . GLU C 1 438 ? 1.972 -21.301 1.154 1.00 49.68 438 GLU C O 1
ATOM 11233 N N . ARG C 1 439 ? 2.712 -22.945 2.498 1.00 49.35 439 ARG C N 1
ATOM 11234 C CA . ARG C 1 439 ? 3.433 -23.630 1.429 1.00 47.02 439 ARG C CA 1
ATOM 11235 C C . ARG C 1 439 ? 2.485 -24.126 0.341 1.00 43.91 439 ARG C C 1
ATOM 11236 O O . ARG C 1 439 ? 2.719 -23.897 -0.844 1.00 48.25 439 ARG C O 1
ATOM 11244 N N . VAL C 1 440 ? 1.412 -24.798 0.751 1.00 43.69 440 VAL C N 1
ATOM 11245 C CA . VAL C 1 440 ? 0.418 -25.307 -0.189 1.00 43.66 440 VAL C CA 1
ATOM 11246 C C . VAL C 1 440 ? -0.243 -24.139 -0.919 1.00 42.15 440 VAL C C 1
ATOM 11247 O O . VAL C 1 440 ? -0.591 -24.240 -2.098 1.00 45.11 440 VAL C O 1
ATOM 11251 N N . LYS C 1 441 ? -0.390 -23.024 -0.211 1.00 38.98 441 LYS C N 1
ATOM 11252 C CA . LYS C 1 441 ? -0.972 -21.811 -0.773 1.00 39.36 441 LYS C CA 1
ATOM 11253 C C . LYS C 1 441 ? -0.141 -21.295 -1.943 1.00 50.29 441 LYS C C 1
ATOM 11254 O O . LYS C 1 441 ? -0.678 -20.966 -3.001 1.00 53.32 441 LYS C O 1
ATOM 11260 N N . VAL C 1 442 ? 1.172 -21.228 -1.743 1.00 44.69 442 VAL C N 1
ATOM 11261 C CA . VAL C 1 442 ? 2.089 -20.757 -2.775 1.00 40.08 442 VAL C CA 1
ATOM 11262 C C . VAL C 1 442 ? 2.178 -21.738 -3.941 1.00 48.64 442 VAL C C 1
ATOM 11263 O O . VAL C 1 442 ? 2.178 -21.334 -5.104 1.00 51.54 442 VAL C O 1
ATOM 11275 N N . LYS C 1 444 ? -0.024 -24.013 -4.963 1.00 44.26 444 LYS C N 1
ATOM 11276 C CA . LYS C 1 444 ? -1.258 -24.074 -5.737 1.00 48.08 444 LYS C CA 1
ATOM 11277 C C . LYS C 1 444 ? -1.452 -22.809 -6.567 1.00 45.37 444 LYS C C 1
ATOM 11278 O O . LYS C 1 444 ? -2.030 -22.852 -7.652 1.00 41.40 444 LYS C O 1
ATOM 11284 N N . LEU C 1 445 ? -0.965 -21.684 -6.052 1.00 44.75 445 LEU C N 1
ATOM 11285 C CA . LEU C 1 445 ? -0.992 -20.429 -6.794 1.00 42.67 445 LEU C CA 1
ATOM 11286 C C . LEU C 1 445 ? -0.020 -20.490 -7.966 1.00 47.28 445 LEU C C 1
ATOM 11287 O O . LEU C 1 445 ? -0.337 -20.053 -9.073 1.00 41.94 445 LEU C O 1
ATOM 11292 N N . LEU C 1 446 ? 1.164 -21.040 -7.714 1.00 52.85 446 LEU C N 1
ATOM 11293 C CA . LEU C 1 446 ? 2.183 -21.188 -8.746 1.00 48.67 446 LEU C CA 1
ATOM 11294 C C . LEU C 1 446 ? 1.741 -22.166 -9.831 1.00 49.46 446 LEU C C 1
ATOM 11295 O O . LEU C 1 446 ? 1.974 -21.935 -11.017 1.00 54.30 446 LEU C O 1
ATOM 11300 N N . TRP C 1 447 ? 1.103 -23.258 -9.420 1.00 45.99 447 TRP C N 1
ATOM 11301 C CA . TRP C 1 447 ? 0.629 -24.263 -10.365 1.00 41.16 447 TRP C CA 1
ATOM 11302 C C . TRP C 1 447 ? -0.522 -23.737 -11.214 1.00 43.43 447 TRP C C 1
ATOM 11303 O O . TRP C 1 447 ? -0.623 -24.048 -12.401 1.00 44.81 447 TRP C O 1
ATOM 11314 N N . ASP C 1 448 ? -1.391 -22.943 -10.597 1.00 51.15 448 ASP C N 1
ATOM 11315 C CA . ASP C 1 448 ? -2.510 -22.332 -11.305 1.00 50.65 448 ASP C CA 1
ATOM 11316 C C . ASP C 1 448 ? -1.993 -21.364 -12.365 1.00 46.75 448 ASP C C 1
ATOM 11317 O O . ASP C 1 448 ? -2.670 -21.084 -13.354 1.00 44.14 448 ASP C O 1
ATOM 11322 N N . ALA C 1 449 ? -0.783 -20.859 -12.145 1.00 47.97 449 ALA C N 1
ATOM 11323 C CA . ALA C 1 449 ? -0.148 -19.921 -13.061 1.00 50.03 449 ALA C CA 1
ATOM 11324 C C . ALA C 1 449 ? 0.680 -20.622 -14.134 1.00 47.92 449 ALA C C 1
ATOM 11325 O O . ALA C 1 449 ? 1.047 -20.013 -15.138 1.00 47.36 449 ALA C O 1
ATOM 11327 N N . VAL C 1 450 ? 0.968 -21.903 -13.925 1.00 45.89 450 VAL C N 1
ATOM 11328 C CA . VAL C 1 450 ? 1.946 -22.599 -14.756 1.00 41.90 450 VAL C CA 1
ATOM 11329 C C . VAL C 1 450 ? 1.404 -23.871 -15.408 1.00 47.48 450 VAL C C 1
ATOM 11330 O O . VAL C 1 450 ? 1.614 -24.101 -16.601 1.00 47.74 450 VAL C O 1
ATOM 11334 N N . GLY C 1 451 ? 0.695 -24.688 -14.637 1.00 47.64 451 GLY C N 1
ATOM 11335 C CA . GLY C 1 451 ? 0.328 -26.014 -15.098 1.00 43.69 451 GLY C CA 1
ATOM 11336 C C . GLY C 1 451 ? -1.157 -26.295 -15.218 1.00 44.58 451 GLY C C 1
ATOM 11337 O O . GLY C 1 451 ? -1.549 -27.334 -15.749 1.00 47.22 451 GLY C O 1
ATOM 11338 N N . SER C 1 452 ? -1.988 -25.382 -14.729 1.00 46.80 452 SER C N 1
ATOM 11339 C CA . SER C 1 452 ? -3.433 -25.572 -14.807 1.00 44.27 452 SER C CA 1
ATOM 11340 C C . SER C 1 452 ? -3.964 -25.327 -16.218 1.00 42.44 452 SER C C 1
ATOM 11341 O O . SER C 1 452 ? -3.224 -24.892 -17.101 1.00 44.12 452 SER C O 1
ATOM 11344 N N . ASP C 1 453 ? -5.246 -25.623 -16.421 1.00 46.33 453 ASP C N 1
ATOM 11345 C CA . ASP C 1 453 ? -5.939 -25.277 -17.659 1.00 43.72 453 ASP C CA 1
ATOM 11346 C C . ASP C 1 453 ? -5.798 -23.786 -17.929 1.00 46.12 453 ASP C C 1
ATOM 11347 O O . ASP C 1 453 ? -5.631 -23.355 -19.069 1.00 51.23 453 ASP C O 1
ATOM 11352 N N . PHE C 1 454 ? -5.868 -23.008 -16.854 1.00 45.26 454 PHE C N 1
ATOM 11353 C CA . PHE C 1 454 ? -5.711 -21.564 -16.911 1.00 37.81 454 PHE C CA 1
ATOM 11354 C C . PHE C 1 454 ? -4.292 -21.203 -17.330 1.00 46.07 454 PHE C C 1
ATOM 11355 O O . PHE C 1 454 ? -4.082 -20.309 -18.151 1.00 47.24 454 PHE C O 1
ATOM 11363 N N . GLY C 1 455 ? -3.320 -21.909 -16.761 1.00 45.04 455 GLY C N 1
ATOM 11364 C CA . GLY C 1 455 ? -1.923 -21.696 -17.092 1.00 44.76 455 GLY C CA 1
ATOM 11365 C C . GLY C 1 455 ? -1.591 -22.149 -18.500 1.00 49.46 455 GLY C C 1
ATOM 11366 O O . GLY C 1 455 ? -0.823 -21.494 -19.206 1.00 49.92 455 GLY C O 1
ATOM 11367 N N . GLY C 1 456 ? -2.170 -23.275 -18.907 1.00 45.26 456 GLY C N 1
ATOM 11368 C CA . GLY C 1 456 ? -1.989 -23.786 -20.253 1.00 41.40 456 GLY C CA 1
ATOM 11369 C C . GLY C 1 456 ? -2.548 -22.835 -21.293 1.00 44.28 456 GLY C C 1
ATOM 11370 O O . GLY C 1 456 ? -1.893 -22.537 -22.292 1.00 45.12 456 GLY C O 1
ATOM 11371 N N . ARG C 1 457 ? -3.767 -22.362 -21.052 1.00 46.22 457 ARG C N 1
ATOM 11372 C CA . ARG C 1 457 ? -4.422 -21.407 -21.939 1.00 48.56 457 ARG C CA 1
ATOM 11373 C C . ARG C 1 457 ? -3.610 -20.119 -22.035 1.00 46.03 457 ARG C C 1
ATOM 11374 O O . ARG C 1 457 ? -3.497 -19.528 -23.107 1.00 50.16 457 ARG C O 1
ATOM 11382 N N . HIS C 1 458 ? -3.029 -19.699 -20.917 1.00 48.06 458 HIS C N 1
ATOM 11383 C CA . HIS C 1 458 ? -2.263 -18.460 -20.886 1.00 50.79 458 HIS C CA 1
ATOM 11384 C C . HIS C 1 458 ? -0.907 -18.613 -21.564 1.00 47.37 458 HIS C C 1
ATOM 11385 O O . HIS C 1 458 ? -0.390 -17.660 -22.146 1.00 50.40 458 HIS C O 1
ATOM 11392 N N . GLU C 1 459 ? -0.331 -19.809 -21.485 1.00 46.18 459 GLU C N 1
ATOM 11393 C CA . GLU C 1 459 ? 0.889 -20.109 -22.225 1.00 44.62 459 GLU C CA 1
ATOM 11394 C C . GLU C 1 459 ? 0.617 -20.038 -23.724 1.00 50.07 459 GLU C C 1
ATOM 11395 O O . GLU C 1 459 ? 1.368 -19.416 -24.474 1.00 47.83 459 GLU C O 1
ATOM 11401 N N . LEU C 1 460 ? -0.467 -20.682 -24.146 1.00 46.83 460 LEU C N 1
ATOM 11402 C CA . LEU C 1 460 ? -0.899 -20.657 -25.539 1.00 45.01 460 LEU C CA 1
ATOM 11403 C C . LEU C 1 460 ? -1.246 -19.236 -25.972 1.00 42.89 460 LEU C C 1
ATOM 11404 O O . LEU C 1 460 ? -0.999 -18.842 -27.111 1.00 41.05 460 LEU C O 1
ATOM 11409 N N . TYR C 1 461 ? -1.823 -18.478 -25.046 1.00 46.72 461 TYR C N 1
ATOM 11410 C CA . TYR C 1 461 ? -2.210 -17.094 -25.291 1.00 47.92 461 TYR C CA 1
ATOM 11411 C C . TYR C 1 461 ? -0.997 -16.231 -25.618 1.00 49.13 461 TYR C C 1
ATOM 11412 O O . TYR C 1 461 ? -0.895 -15.688 -26.715 1.00 53.58 461 TYR C O 1
ATOM 11421 N N . GLU C 1 462 ? -0.077 -16.118 -24.664 1.00 54.59 462 GLU C N 1
ATOM 11422 C CA . GLU C 1 462 ? 1.130 -15.306 -24.828 1.00 52.67 462 GLU C CA 1
ATOM 11423 C C . GLU C 1 462 ? 2.010 -15.782 -25.988 1.00 50.14 462 GLU C C 1
ATOM 11424 O O . GLU C 1 462 ? 2.944 -15.092 -26.392 1.00 45.12 462 GLU C O 1
ATOM 11430 N N . ARG C 1 463 ? 1.709 -16.966 -26.513 1.00 53.34 463 ARG C N 1
ATOM 11431 C CA . ARG C 1 463 ? 2.472 -17.556 -27.606 1.00 48.03 463 ARG C CA 1
ATOM 11432 C C . ARG C 1 463 ? 1.956 -17.087 -28.963 1.00 50.79 463 ARG C C 1
ATOM 11433 O O . ARG C 1 463 ? 2.722 -16.923 -29.911 1.00 59.25 463 ARG C O 1
ATOM 11441 N N . ASN C 1 464 ? 0.646 -16.877 -29.043 1.00 49.04 464 ASN C N 1
ATOM 11442 C CA . ASN C 1 464 ? -0.022 -16.560 -30.300 1.00 47.99 464 ASN C CA 1
ATOM 11443 C C . ASN C 1 464 ? -0.867 -15.299 -30.169 1.00 48.10 464 ASN C C 1
ATOM 11444 O O . ASN C 1 464 ? -1.757 -15.039 -30.978 1.00 52.46 464 ASN C O 1
ATOM 11449 N N . TYR C 1 465 ? -0.569 -14.533 -29.124 1.00 57.91 465 TYR C N 1
ATOM 11450 C CA . TYR C 1 465 ? -1.284 -13.309 -28.775 1.00 62.33 465 TYR C CA 1
ATOM 11451 C C . TYR C 1 465 ? -1.411 -12.329 -29.937 1.00 61.45 465 TYR C C 1
ATOM 11452 O O . TYR C 1 465 ? -2.446 -11.684 -30.102 1.00 68.38 465 TYR C O 1
ATOM 11461 N N . SER C 1 466 ? -0.363 -12.226 -30.745 1.00 54.81 466 SER C N 1
ATOM 11462 C CA . SER C 1 466 ? -0.370 -11.309 -31.877 1.00 51.12 466 SER C CA 1
ATOM 11463 C C . SER C 1 466 ? -0.406 -12.066 -33.199 1.00 54.17 466 SER C C 1
ATOM 11464 O O . SER C 1 466 ? -0.797 -11.520 -34.230 1.00 62.52 466 SER C O 1
ATOM 11467 N N . GLY C 1 467 ? 0.012 -13.327 -33.161 1.00 52.72 467 GLY C N 1
ATOM 11468 C CA . GLY C 1 467 ? 0.027 -14.165 -34.346 1.00 54.25 467 GLY C CA 1
ATOM 11469 C C . GLY C 1 467 ? 0.886 -15.395 -34.134 1.00 58.47 467 GLY C C 1
ATOM 11470 O O . GLY C 1 467 ? 1.610 -15.488 -33.143 1.00 59.70 467 GLY C O 1
ATOM 11471 N N . ASN C 1 468 ? 0.804 -16.346 -35.060 1.00 53.02 468 ASN C N 1
ATOM 11472 C CA . ASN C 1 468 ? 1.614 -17.555 -34.972 1.00 56.20 468 ASN C CA 1
ATOM 11473 C C . ASN C 1 468 ? 3.096 -17.228 -35.138 1.00 59.02 468 ASN C C 1
ATOM 11474 O O . ASN C 1 468 ? 3.451 -16.175 -35.667 1.00 53.66 468 ASN C O 1
ATOM 11479 N N . HIS C 1 469 ? 3.955 -18.138 -34.686 1.00 59.00 469 HIS C N 1
ATOM 11480 C CA . HIS C 1 469 ? 5.389 -17.871 -34.588 1.00 53.14 469 HIS C CA 1
ATOM 11481 C C . HIS C 1 469 ? 6.076 -17.634 -35.933 1.00 54.43 469 HIS C C 1
ATOM 11482 O O . HIS C 1 469 ? 7.203 -17.143 -35.977 1.00 53.67 469 HIS C O 1
ATOM 11489 N N . GLU C 1 470 ? 5.403 -17.977 -37.026 1.00 54.40 470 GLU C N 1
ATOM 11490 C CA . GLU C 1 470 ? 5.960 -17.743 -38.353 1.00 50.91 470 GLU C CA 1
ATOM 11491 C C . GLU C 1 470 ? 5.592 -16.363 -38.885 1.00 55.12 470 GLU C C 1
ATOM 11492 O O . GLU C 1 470 ? 6.454 -15.618 -39.351 1.00 54.55 470 GLU C O 1
ATOM 11498 N N . ASN C 1 471 ? 4.307 -16.028 -38.811 1.00 60.94 471 ASN C N 1
ATOM 11499 C CA . ASN C 1 471 ? 3.812 -14.768 -39.354 1.00 59.91 471 ASN C CA 1
ATOM 11500 C C . ASN C 1 471 ? 4.364 -13.550 -38.622 1.00 59.42 471 ASN C C 1
ATOM 11501 O O . ASN C 1 471 ? 4.568 -12.498 -39.225 1.00 61.92 471 ASN C O 1
ATOM 11506 N N . THR C 1 472 ? 4.604 -13.696 -37.323 1.00 59.82 472 THR C N 1
ATOM 11507 C CA . THR C 1 472 ? 5.135 -12.603 -36.515 1.00 52.58 472 THR C CA 1
ATOM 11508 C C . THR C 1 472 ? 6.507 -12.151 -37.003 1.00 53.55 472 THR C C 1
ATOM 11509 O O . THR C 1 472 ? 6.814 -10.959 -37.002 1.00 57.57 472 THR C O 1
ATOM 11513 N N . ARG C 1 473 ? 7.329 -13.108 -37.421 1.00 55.97 473 ARG C N 1
ATOM 11514 C CA . ARG C 1 473 ? 8.658 -12.802 -37.937 1.00 52.54 473 ARG C CA 1
ATOM 11515 C C . ARG C 1 473 ? 8.618 -12.340 -39.390 1.00 50.11 473 ARG C C 1
ATOM 11516 O O . ARG C 1 473 ? 9.367 -11.448 -39.786 1.00 55.75 473 ARG C O 1
ATOM 11524 N N . ILE C 1 474 ? 7.744 -12.955 -40.181 1.00 51.81 474 ILE C N 1
ATOM 11525 C CA . ILE C 1 474 ? 7.607 -12.607 -41.593 1.00 51.09 474 ILE C CA 1
ATOM 11526 C C . ILE C 1 474 ? 7.081 -11.186 -41.767 1.00 52.32 474 ILE C C 1
ATOM 11527 O O . ILE C 1 474 ? 7.607 -10.416 -42.572 1.00 52.29 474 ILE C O 1
ATOM 11532 N N . GLU C 1 475 ? 6.048 -10.842 -41.003 1.00 52.54 475 GLU C N 1
ATOM 11533 C CA . GLU C 1 475 ? 5.460 -9.508 -41.066 1.00 51.82 475 GLU C CA 1
ATOM 11534 C C . GLU C 1 475 ? 6.481 -8.448 -40.666 1.00 49.41 475 GLU C C 1
ATOM 11535 O O . GLU C 1 475 ? 6.402 -7.302 -41.105 1.00 51.40 475 GLU C O 1
ATOM 11541 N N . LEU C 1 476 ? 7.440 -8.842 -39.833 1.00 52.46 476 LEU C N 1
ATOM 11542 C CA . LEU C 1 476 ? 8.549 -7.971 -39.464 1.00 54.45 476 LEU C CA 1
ATOM 11543 C C . LEU C 1 476 ? 9.479 -7.752 -40.654 1.00 54.71 476 LEU C C 1
ATOM 11544 O O . LEU C 1 476 ? 9.923 -6.632 -40.910 1.00 53.95 476 LEU C O 1
ATOM 11549 N N . LEU C 1 477 ? 9.771 -8.832 -41.372 1.00 52.12 477 LEU C N 1
ATOM 11550 C CA . LEU C 1 477 ? 10.612 -8.765 -42.561 1.00 50.86 477 LEU C CA 1
ATOM 11551 C C . LEU C 1 477 ? 9.954 -7.921 -43.647 1.00 44.49 477 LEU C C 1
ATOM 11552 O O . LEU C 1 477 ? 10.608 -7.096 -44.285 1.00 48.85 477 LEU C O 1
ATOM 11557 N N . LEU C 1 478 ? 8.658 -8.132 -43.850 1.00 47.59 478 LEU C N 1
ATOM 11558 C CA . LEU C 1 478 ? 7.904 -7.384 -44.850 1.00 50.74 478 LEU C CA 1
ATOM 11559 C C . LEU C 1 478 ? 7.832 -5.901 -44.497 1.00 46.56 478 LEU C C 1
ATOM 11560 O O . LEU C 1 478 ? 7.916 -5.042 -45.374 1.00 45.40 478 LEU C O 1
ATOM 11565 N N . SER C 1 479 ? 7.670 -5.610 -43.209 1.00 46.35 479 SER C N 1
ATOM 11566 C CA . SER C 1 479 ? 7.581 -4.233 -42.736 1.00 49.06 479 SER C CA 1
ATOM 11567 C C . SER C 1 479 ? 8.881 -3.467 -42.968 1.00 54.81 479 SER C C 1
ATOM 11568 O O . SER C 1 479 ? 8.860 -2.297 -43.351 1.00 57.20 479 SER C O 1
ATOM 11571 N N . GLN C 1 480 ? 10.011 -4.130 -42.740 1.00 53.80 480 GLN C N 1
ATOM 11572 C CA . GLN C 1 480 ? 11.312 -3.497 -42.925 1.00 55.21 480 GLN C CA 1
ATOM 11573 C C . GLN C 1 480 ? 11.718 -3.485 -44.395 1.00 52.05 480 GLN C C 1
ATOM 11574 O O . GLN C 1 480 ? 12.535 -2.666 -44.815 1.00 54.46 480 GLN C O 1
ATOM 11580 N N . THR C 1 481 ? 11.147 -4.399 -45.172 1.00 46.66 481 THR C N 1
ATOM 11581 C CA . THR C 1 481 ? 11.388 -4.423 -46.608 1.00 48.31 481 THR C CA 1
ATOM 11582 C C . THR C 1 481 ? 10.662 -3.254 -47.263 1.00 52.04 481 THR C C 1
ATOM 11583 O O . THR C 1 481 ? 11.208 -2.576 -48.134 1.00 52.81 481 THR C O 1
ATOM 11587 N N . ALA C 1 482 ? 9.426 -3.022 -46.830 1.00 49.26 482 ALA C N 1
ATOM 11588 C CA . ALA C 1 482 ? 8.604 -1.946 -47.369 1.00 48.99 482 ALA C CA 1
ATOM 11589 C C . ALA C 1 482 ? 9.132 -0.568 -46.976 1.00 52.40 482 ALA C C 1
ATOM 11590 O O . ALA C 1 482 ? 9.025 0.388 -47.744 1.00 56.03 482 ALA C O 1
ATOM 11592 N N . SER C 1 483 ? 9.704 -0.471 -45.779 1.00 52.22 483 SER C N 1
ATOM 11593 C CA . SER C 1 483 ? 10.218 0.801 -45.279 1.00 54.21 483 SER C CA 1
ATOM 11594 C C . SER C 1 483 ? 11.607 1.101 -45.833 1.00 58.71 483 SER C C 1
ATOM 11595 O O . SER C 1 483 ? 12.166 2.171 -45.590 1.00 57.00 483 SER C O 1
ATOM 11598 N N . GLY C 1 484 ? 12.158 0.149 -46.577 1.00 58.42 484 GLY C N 1
ATOM 11599 C CA . GLY C 1 484 ? 13.476 0.298 -47.162 1.00 51.18 484 GLY C CA 1
ATOM 11600 C C . GLY C 1 484 ? 14.609 0.064 -46.181 1.00 58.21 484 GLY C C 1
ATOM 11601 O O . GLY C 1 484 ? 15.778 0.239 -46.523 1.00 67.37 484 GLY C O 1
ATOM 11602 N N . LYS C 1 485 ? 14.266 -0.331 -44.958 1.00 56.83 485 LYS C N 1
ATOM 11603 C CA . LYS C 1 485 ? 15.276 -0.643 -43.956 1.00 55.43 485 LYS C CA 1
ATOM 11604 C C . LYS C 1 485 ? 16.094 -1.869 -44.341 1.00 55.24 485 LYS C C 1
ATOM 11605 O O . LYS C 1 485 ? 17.298 -1.918 -44.088 1.00 56.77 485 LYS C O 1
ATOM 11611 N N . LEU C 1 486 ? 15.444 -2.864 -44.939 1.00 53.14 486 LEU C N 1
ATOM 11612 C CA . LEU C 1 486 ? 16.151 -4.064 -45.379 1.00 50.43 486 LEU C CA 1
ATOM 11613 C C . LEU C 1 486 ? 17.151 -3.736 -46.493 1.00 63.87 486 LEU C C 1
ATOM 11614 O O . LEU C 1 486 ? 18.254 -4.279 -46.525 1.00 67.99 486 LEU C O 1
ATOM 11619 N N . ASP C 1 487 ? 16.762 -2.837 -47.393 1.00 67.89 487 ASP C N 1
ATOM 11620 C CA . ASP C 1 487 ? 17.659 -2.382 -48.439 1.00 64.22 487 ASP C CA 1
ATOM 11621 C C . ASP C 1 487 ? 18.813 -1.601 -47.837 1.00 55.45 487 ASP C C 1
ATOM 11622 O O . ASP C 1 487 ? 19.943 -1.662 -48.329 1.00 59.55 487 ASP C O 1
ATOM 11627 N N . SER C 1 488 ? 18.520 -0.873 -46.762 1.00 58.52 488 SER C N 1
ATOM 11628 C CA . SER C 1 488 ? 19.522 -0.079 -46.052 1.00 53.66 488 SER C CA 1
ATOM 11629 C C . SER C 1 488 ? 20.589 -0.979 -45.433 1.00 52.36 488 SER C C 1
ATOM 11630 O O . SER C 1 488 ? 21.771 -0.640 -45.441 1.00 50.66 488 SER C O 1
ATOM 11633 N N . TYR C 1 489 ? 20.167 -2.119 -44.888 1.00 56.97 489 TYR C N 1
ATOM 11634 C CA . TYR C 1 489 ? 21.102 -3.069 -44.289 1.00 54.88 489 TYR C CA 1
ATOM 11635 C C . TYR C 1 489 ? 22.013 -3.643 -45.365 1.00 52.85 489 TYR C C 1
ATOM 11636 O O . TYR C 1 489 ? 23.208 -3.849 -45.150 1.00 52.10 489 TYR C O 1
ATOM 11653 N N . ASP C 1 491 ? 22.762 -2.157 -48.111 1.00 47.61 491 ASP C N 1
ATOM 11654 C CA . ASP C 1 491 ? 23.648 -1.074 -48.527 1.00 53.37 491 ASP C CA 1
ATOM 11655 C C . ASP C 1 491 ? 24.797 -0.924 -47.535 1.00 55.77 491 ASP C C 1
ATOM 11656 O O . ASP C 1 491 ? 25.917 -0.577 -47.913 1.00 53.06 491 ASP C O 1
ATOM 11661 N N . PHE C 1 492 ? 24.505 -1.185 -46.264 1.00 55.01 492 PHE C N 1
ATOM 11662 C CA . PHE C 1 492 ? 25.516 -1.174 -45.213 1.00 42.81 492 PHE C CA 1
ATOM 11663 C C . PHE C 1 492 ? 26.566 -2.239 -45.510 1.00 54.32 492 PHE C C 1
ATOM 11664 O O . PHE C 1 492 ? 27.769 -1.979 -45.448 1.00 49.66 492 PHE C O 1
ATOM 11672 N N . ALA C 1 493 ? 26.097 -3.438 -45.839 1.00 50.22 493 ALA C N 1
ATOM 11673 C CA . ALA C 1 493 ? 26.981 -4.546 -46.175 1.00 54.49 493 ALA C CA 1
ATOM 11674 C C . ALA C 1 493 ? 27.709 -4.273 -47.487 1.00 57.96 493 ALA C C 1
ATOM 11675 O O . ALA C 1 493 ? 28.866 -4.658 -47.658 1.00 56.19 493 ALA C O 1
ATOM 11677 N N . GLN C 1 494 ? 27.020 -3.610 -48.412 1.00 52.16 494 GLN C N 1
ATOM 11678 C CA . GLN C 1 494 ? 27.593 -3.269 -49.709 1.00 52.41 494 GLN C CA 1
ATOM 11679 C C . GLN C 1 494 ? 28.765 -2.302 -49.574 1.00 59.38 494 GLN C C 1
ATOM 11680 O O . GLN C 1 494 ? 29.729 -2.368 -50.338 1.00 59.85 494 GLN C O 1
ATOM 11686 N N . ALA C 1 495 ? 28.678 -1.409 -48.592 1.00 56.90 495 ALA C N 1
ATOM 11687 C CA . ALA C 1 495 ? 29.729 -0.426 -48.346 1.00 52.62 495 ALA C CA 1
ATOM 11688 C C . ALA C 1 495 ? 31.054 -1.097 -48.001 1.00 55.43 495 ALA C C 1
ATOM 11689 O O . ALA C 1 495 ? 32.124 -0.554 -48.272 1.00 56.42 495 ALA C O 1
ATOM 11691 N N . CYS C 1 496 ? 30.975 -2.281 -47.403 1.00 54.94 496 CYS C N 1
ATOM 11692 C CA . CYS C 1 496 ? 32.168 -3.045 -47.067 1.00 52.53 496 CYS C CA 1
ATOM 11693 C C . CYS C 1 496 ? 32.801 -3.637 -48.319 1.00 56.06 496 CYS C C 1
ATOM 11694 O O . CYS C 1 496 ? 34.018 -3.588 -48.494 1.00 61.59 496 CYS C O 1
ATOM 11705 N N . ASP C 1 498 ? 32.489 -2.575 -51.339 1.00 55.77 498 ASP C N 1
ATOM 11706 C CA . ASP C 1 498 ? 32.934 -1.518 -52.242 1.00 55.34 498 ASP C CA 1
ATOM 11707 C C . ASP C 1 498 ? 34.351 -1.045 -51.925 1.00 56.35 498 ASP C C 1
ATOM 11708 O O . ASP C 1 498 ? 34.957 -0.314 -52.707 1.00 55.08 498 ASP C O 1
ATOM 11713 N N . GLU C 1 499 ? 34.875 -1.466 -50.779 1.00 56.17 499 GLU C N 1
ATOM 11714 C CA . GLU C 1 499 ? 36.192 -1.025 -50.335 1.00 54.95 499 GLU C CA 1
ATOM 11715 C C . GLU C 1 499 ? 37.308 -1.959 -50.790 1.00 57.29 499 GLU C C 1
ATOM 11716 O O . GLU C 1 499 ? 38.474 -1.750 -50.453 1.00 58.49 499 GLU C O 1
ATOM 11722 N N . TYR C 1 500 ? 36.954 -2.985 -51.557 1.00 57.18 500 TYR C N 1
ATOM 11723 C CA . TYR C 1 500 ? 37.956 -3.892 -52.107 1.00 60.18 500 TYR C CA 1
ATOM 11724 C C . TYR C 1 500 ? 37.469 -4.608 -53.362 1.00 58.00 500 TYR C C 1
ATOM 11725 O O . TYR C 1 500 ? 36.296 -4.528 -53.728 1.00 56.16 500 TYR C O 1
ATOM 11734 N N . ASP C 1 501 ? 38.391 -5.311 -54.013 1.00 56.30 501 ASP C N 1
ATOM 11735 C CA . ASP C 1 501 ? 38.087 -6.083 -55.211 1.00 57.55 501 ASP C CA 1
ATOM 11736 C C . ASP C 1 501 ? 39.153 -7.150 -55.430 1.00 63.28 501 ASP C C 1
ATOM 11737 O O . ASP C 1 501 ? 39.976 -7.401 -54.550 1.00 65.78 501 ASP C O 1
ATOM 11742 N N . LEU C 1 502 ? 39.131 -7.782 -56.600 1.00 63.21 502 LEU C N 1
ATOM 11743 C CA . LEU C 1 502 ? 40.063 -8.864 -56.908 1.00 57.88 502 LEU C CA 1
ATOM 11744 C C . LEU C 1 502 ? 41.517 -8.389 -56.926 1.00 62.03 502 LEU C C 1
ATOM 11745 O O . LEU C 1 502 ? 42.440 -9.197 -56.821 1.00 62.06 502 LEU C O 1
ATOM 11750 N N . ASP C 1 503 ? 41.714 -7.081 -57.059 1.00 68.20 503 ASP C N 1
ATOM 11751 C CA . ASP C 1 503 ? 43.053 -6.501 -57.082 1.00 67.97 503 ASP C CA 1
ATOM 11752 C C . ASP C 1 503 ? 43.584 -6.222 -55.678 1.00 62.71 503 ASP C C 1
ATOM 11753 O O . ASP C 1 503 ? 44.794 -6.231 -55.451 1.00 61.96 503 ASP C O 1
ATOM 11758 N N . GLY C 1 504 ? 42.675 -5.975 -54.742 1.00 57.02 504 GLY C N 1
ATOM 11759 C CA . GLY C 1 504 ? 43.048 -5.611 -53.387 1.00 46.87 504 GLY C CA 1
ATOM 11760 C C . GLY C 1 504 ? 42.113 -4.548 -52.847 1.00 57.21 504 GLY C C 1
ATOM 11761 O O . GLY C 1 504 ? 40.954 -4.478 -53.252 1.00 65.64 504 GLY C O 1
ATOM 11762 N N . TRP C 1 505 ? 42.607 -3.722 -51.930 1.00 55.37 505 TRP C N 1
ATOM 11763 C CA . TRP C 1 505 ? 41.807 -2.621 -51.408 1.00 55.37 505 TRP C CA 1
ATOM 11764 C C . TRP C 1 505 ? 41.572 -1.565 -52.481 1.00 59.13 505 TRP C C 1
ATOM 11765 O O . TRP C 1 505 ? 42.423 -1.341 -53.341 1.00 62.87 505 TRP C O 1
ATOM 11776 N N . THR C 1 506 ? 40.413 -0.921 -52.424 1.00 58.06 506 THR C N 1
ATOM 11777 C CA . THR C 1 506 ? 40.136 0.220 -53.285 1.00 59.29 506 THR C CA 1
ATOM 11778 C C . THR C 1 506 ? 40.242 1.494 -52.458 1.00 56.18 506 THR C C 1
ATOM 11779 O O . THR C 1 506 ? 40.378 2.591 -52.999 1.00 62.22 506 THR C O 1
ATOM 11783 N N . ALA C 1 507 ? 40.177 1.334 -51.140 1.00 49.83 507 ALA C N 1
ATOM 11784 C CA . ALA C 1 507 ? 40.385 2.444 -50.220 1.00 59.12 507 ALA C CA 1
ATOM 11785 C C . ALA C 1 507 ? 41.861 2.832 -50.187 1.00 59.16 507 ALA C C 1
ATOM 11786 O O . ALA C 1 507 ? 42.730 1.970 -50.057 1.00 62.43 507 ALA C O 1
ATOM 11788 N N . PRO C 1 508 ? 42.144 4.137 -50.304 1.00 57.07 508 PRO C N 1
ATOM 11789 C CA . PRO C 1 508 ? 43.512 4.665 -50.388 1.00 52.46 508 PRO C CA 1
ATOM 11790 C C . PRO C 1 508 ? 44.349 4.419 -49.133 1.00 53.75 508 PRO C C 1
ATOM 11791 O O . PRO C 1 508 ? 45.548 4.164 -49.243 1.00 59.53 508 PRO C O 1
ATOM 11795 N N . ASP C 1 509 ? 43.725 4.493 -47.962 1.00 51.08 509 ASP C N 1
ATOM 11796 C CA . ASP C 1 509 ? 44.462 4.441 -46.702 1.00 55.53 509 ASP C CA 1
ATOM 11797 C C . ASP C 1 509 ? 44.814 3.020 -46.266 1.00 57.51 509 ASP C C 1
ATOM 11798 O O . ASP C 1 509 ? 45.402 2.822 -45.202 1.00 61.55 509 ASP C O 1
ATOM 11803 N N . LEU C 1 510 ? 44.459 2.035 -47.083 1.00 56.39 510 LEU C N 1
ATOM 11804 C CA . LEU C 1 510 ? 44.710 0.641 -46.731 1.00 51.43 510 LEU C CA 1
ATOM 11805 C C . LEU C 1 510 ? 45.777 -0.013 -47.604 1.00 51.42 510 LEU C C 1
ATOM 11806 O O . LEU C 1 510 ? 45.871 0.261 -48.800 1.00 60.48 510 LEU C O 1
ATOM 11811 N N . GLU C 1 511 ? 46.579 -0.879 -46.992 1.00 54.42 511 GLU C N 1
ATOM 11812 C CA . GLU C 1 511 ? 47.635 -1.591 -47.703 1.00 60.57 511 GLU C CA 1
ATOM 11813 C C . GLU C 1 511 ? 47.192 -3.004 -48.064 1.00 58.96 511 GLU C C 1
ATOM 11814 O O . GLU C 1 511 ? 46.590 -3.703 -47.248 1.00 60.17 511 GLU C O 1
ATOM 11820 N N . SER C 1 512 ? 47.509 -3.427 -49.283 1.00 56.31 512 SER C N 1
ATOM 11821 C CA . SER C 1 512 ? 47.083 -4.730 -49.778 1.00 56.39 512 SER C CA 1
ATOM 11822 C C . SER C 1 512 ? 48.146 -5.797 -49.543 1.00 57.65 512 SER C C 1
ATOM 11823 O O . SER C 1 512 ? 47.856 -6.993 -49.607 1.00 62.30 512 SER C O 1
ATOM 11826 N N . PHE C 1 513 ? 49.371 -5.352 -49.270 1.00 52.63 513 PHE C N 1
ATOM 11827 C CA . PHE C 1 513 ? 50.506 -6.245 -49.041 1.00 56.62 513 PHE C CA 1
ATOM 11828 C C . PHE C 1 513 ? 50.720 -7.208 -50.205 1.00 55.39 513 PHE C C 1
ATOM 11829 O O . PHE C 1 513 ? 50.905 -8.408 -50.003 1.00 55.37 513 PHE C O 1
ATOM 11837 N N . HIS C 1 514 ? 50.687 -6.669 -51.421 1.00 55.92 514 HIS C N 1
ATOM 11838 C CA . HIS C 1 514 ? 50.877 -7.458 -52.635 1.00 53.63 514 HIS C CA 1
ATOM 11839 C C . HIS C 1 514 ? 52.225 -8.169 -52.650 1.00 63.12 514 HIS C C 1
ATOM 11840 O O . HIS C 1 514 ? 52.334 -9.304 -53.114 1.00 64.73 514 HIS C O 1
ATOM 11847 N N . ALA C 1 515 ? 53.249 -7.487 -52.146 1.00 60.11 515 ALA C N 1
ATOM 11848 C CA . ALA C 1 515 ? 54.612 -8.004 -52.172 1.00 54.70 515 ALA C CA 1
ATOM 11849 C C . ALA C 1 515 ? 54.764 -9.303 -51.384 1.00 63.32 515 ALA C C 1
ATOM 11850 O O . ALA C 1 515 ? 55.104 -10.340 -51.952 1.00 68.40 515 ALA C O 1
ATOM 11860 N N . ARG C 1 517 ? 52.554 -11.138 -50.057 1.00 66.41 517 ARG C N 1
ATOM 11861 C CA . ARG C 1 517 ? 51.540 -12.125 -50.408 1.00 66.95 517 ARG C CA 1
ATOM 11862 C C . ARG C 1 517 ? 52.015 -12.984 -51.572 1.00 71.06 517 ARG C C 1
ATOM 11863 O O . ARG C 1 517 ? 51.925 -14.212 -51.528 1.00 68.50 517 ARG C O 1
ATOM 11871 N N . SER C 1 518 ? 52.522 -12.331 -52.613 1.00 71.62 518 SER C N 1
ATOM 11872 C CA . SER C 1 518 ? 53.037 -13.038 -53.776 1.00 68.46 518 SER C CA 1
ATOM 11873 C C . SER C 1 518 ? 54.323 -13.771 -53.415 1.00 70.65 518 SER C C 1
ATOM 11874 O O . SER C 1 518 ? 54.606 -14.846 -53.942 1.00 72.78 518 SER C O 1
ATOM 11877 N N . ALA C 1 519 ? 55.098 -13.176 -52.513 1.00 71.59 519 ALA C N 1
ATOM 11878 C CA . ALA C 1 519 ? 56.321 -13.798 -52.020 1.00 68.94 519 ALA C CA 1
ATOM 11879 C C . ALA C 1 519 ? 55.995 -15.074 -51.254 1.00 72.37 519 ALA C C 1
ATOM 11880 O O . ALA C 1 519 ? 56.709 -16.072 -51.356 1.00 72.62 519 ALA C O 1
ATOM 11882 N N . SER C 1 520 ? 54.913 -15.032 -50.483 1.00 71.55 520 SER C N 1
ATOM 11883 C CA . SER C 1 520 ? 54.462 -16.197 -49.734 1.00 71.21 520 SER C CA 1
ATOM 11884 C C . SER C 1 520 ? 53.865 -17.233 -50.677 1.00 68.12 520 SER C C 1
ATOM 11885 O O . SER C 1 520 ? 53.965 -18.436 -50.437 1.00 65.40 520 SER C O 1
ATOM 11888 N N . ARG C 1 521 ? 53.240 -16.757 -51.750 1.00 69.63 521 ARG C N 1
ATOM 11889 C CA . ARG C 1 521 ? 52.680 -17.645 -52.760 1.00 68.48 521 ARG C CA 1
ATOM 11890 C C . ARG C 1 521 ? 53.785 -18.403 -53.484 1.00 74.51 521 ARG C C 1
ATOM 11891 O O . ARG C 1 521 ? 53.607 -19.558 -53.872 1.00 75.64 521 ARG C O 1
ATOM 11899 N N . ASP C 1 522 ? 54.931 -17.750 -53.659 1.00 74.82 522 ASP C N 1
ATOM 11900 C CA . ASP C 1 522 ? 56.050 -18.363 -54.365 1.00 74.54 522 ASP C CA 1
ATOM 11901 C C . ASP C 1 522 ? 56.746 -19.415 -53.508 1.00 72.90 522 ASP C C 1
ATOM 11902 O O . ASP C 1 522 ? 57.407 -20.312 -54.032 1.00 74.33 522 ASP C O 1
ATOM 11907 N N . LEU C 1 523 ? 56.596 -19.301 -52.192 1.00 71.40 523 LEU C N 1
ATOM 11908 C CA . LEU C 1 523 ? 57.153 -20.290 -51.274 1.00 67.89 523 LEU C CA 1
ATOM 11909 C C . LEU C 1 523 ? 56.464 -21.635 -51.468 1.00 69.21 523 LEU C C 1
ATOM 11910 O O . LEU C 1 523 ? 57.025 -22.684 -51.153 1.00 70.19 523 LEU C O 1
ATOM 11915 N N . LEU C 1 524 ? 55.241 -21.591 -51.988 1.00 74.02 524 LEU C N 1
ATOM 11916 C CA . LEU C 1 524 ? 54.484 -22.801 -52.272 1.00 77.03 524 LEU C CA 1
ATOM 11917 C C . LEU C 1 524 ? 54.353 -22.978 -53.780 1.00 86.65 524 LEU C C 1
ATOM 11918 O O . LEU C 1 524 ? 53.361 -23.516 -54.272 1.00 88.36 524 LEU C O 1
ATOM 11923 N N . GLY C 1 525 ? 55.366 -22.515 -54.506 1.00 80.50 525 GLY C N 1
ATOM 11924 C CA . GLY C 1 525 ? 55.402 -22.642 -55.950 1.00 81.94 525 GLY C CA 1
ATOM 11925 C C . GLY C 1 525 ? 55.981 -23.972 -56.388 1.00 87.08 525 GLY C C 1
ATOM 11926 O O . GLY C 1 525 ? 56.919 -24.478 -55.772 1.00 89.67 525 GLY C O 1
ATOM 11927 N N . GLY C 1 526 ? 55.427 -24.529 -57.460 1.00 84.31 526 GLY C N 1
ATOM 11928 C CA . GLY C 1 526 ? 55.866 -25.812 -57.982 1.00 85.10 526 GLY C CA 1
ATOM 11929 C C . GLY C 1 526 ? 55.831 -26.932 -56.960 1.00 83.38 526 GLY C C 1
ATOM 11930 O O . GLY C 1 526 ? 55.036 -26.908 -56.022 1.00 85.30 526 GLY C O 1
ATOM 11931 N N . GLY D 1 17 ? -1.881 -74.522 -13.642 1.00 65.23 17 GLY D N 1
ATOM 11932 C CA . GLY D 1 17 ? -1.227 -74.657 -12.354 1.00 69.93 17 GLY D CA 1
ATOM 11933 C C . GLY D 1 17 ? -1.330 -73.396 -11.519 1.00 71.49 17 GLY D C 1
ATOM 11934 O O . GLY D 1 17 ? -1.775 -73.436 -10.372 1.00 76.98 17 GLY D O 1
ATOM 11935 N N . THR D 1 18 ? -0.922 -72.271 -12.097 1.00 63.15 18 THR D N 1
ATOM 11936 C CA . THR D 1 18 ? -1.014 -70.987 -11.413 1.00 57.00 18 THR D CA 1
ATOM 11937 C C . THR D 1 18 ? -1.120 -69.839 -12.410 1.00 53.08 18 THR D C 1
ATOM 11938 O O . THR D 1 18 ? -0.315 -69.726 -13.333 1.00 54.15 18 THR D O 1
ATOM 11942 N N . ARG D 1 19 ? -2.121 -68.988 -12.217 1.00 58.05 19 ARG D N 1
ATOM 11943 C CA . ARG D 1 19 ? -2.315 -67.826 -13.074 1.00 56.63 19 ARG D CA 1
ATOM 11944 C C . ARG D 1 19 ? -2.251 -66.527 -12.277 1.00 50.37 19 ARG D C 1
ATOM 11945 O O . ARG D 1 19 ? -2.495 -66.523 -11.071 1.00 48.76 19 ARG D O 1
ATOM 11953 N N . PRO D 1 20 ? -1.915 -65.417 -12.950 1.00 45.80 20 PRO D N 1
ATOM 11954 C CA . PRO D 1 20 ? -1.988 -64.095 -12.323 1.00 42.64 20 PRO D CA 1
ATOM 11955 C C . PRO D 1 20 ? -3.430 -63.621 -12.155 1.00 43.75 20 PRO D C 1
ATOM 11956 O O . PRO D 1 20 ? -4.359 -64.314 -12.571 1.00 46.85 20 PRO D O 1
ATOM 11960 N N . LEU D 1 21 ? -3.608 -62.451 -11.551 1.00 45.53 21 LEU D N 1
ATOM 11961 C CA . LEU D 1 21 ? -4.936 -61.890 -11.333 1.00 42.17 21 LEU D CA 1
ATOM 11962 C C . LEU D 1 21 ? -5.638 -61.547 -12.642 1.00 43.54 21 LEU D C 1
ATOM 11963 O O . LEU D 1 21 ? -4.992 -61.252 -13.647 1.00 40.00 21 LEU D O 1
ATOM 11968 N N . THR D 1 22 ? -6.967 -61.593 -12.620 1.00 49.92 22 THR D N 1
ATOM 11969 C CA . THR D 1 22 ? -7.769 -61.113 -13.738 1.00 47.65 22 THR D CA 1
ATOM 11970 C C . THR D 1 22 ? -8.182 -59.674 -13.455 1.00 49.47 22 THR D C 1
ATOM 11971 O O . THR D 1 22 ? -7.885 -59.141 -12.386 1.00 45.40 22 THR D O 1
ATOM 11975 N N . GLY D 1 23 ? -8.861 -59.049 -14.411 1.00 54.79 23 GLY D N 1
ATOM 11976 C CA . GLY D 1 23 ? -9.327 -57.685 -14.238 1.00 45.73 23 GLY D CA 1
ATOM 11977 C C . GLY D 1 23 ? -10.232 -57.523 -13.032 1.00 50.93 23 GLY D C 1
ATOM 11978 O O . GLY D 1 23 ? -10.072 -56.588 -12.248 1.00 50.72 23 GLY D O 1
ATOM 11979 N N . GLU D 1 24 ? -11.178 -58.444 -12.878 1.00 50.16 24 GLU D N 1
ATOM 11980 C CA . GLU D 1 24 ? -12.119 -58.405 -11.763 1.00 51.61 24 GLU D CA 1
ATOM 11981 C C . GLU D 1 24 ? -11.442 -58.726 -10.435 1.00 51.41 24 GLU D C 1
ATOM 11982 O O . GLU D 1 24 ? -11.745 -58.113 -9.411 1.00 48.98 24 GLU D O 1
ATOM 11988 N N . GLU D 1 25 ? -10.529 -59.692 -10.458 1.00 47.81 25 GLU D N 1
ATOM 11989 C CA . GLU D 1 25 ? -9.807 -60.089 -9.255 1.00 47.10 25 GLU D CA 1
ATOM 11990 C C . GLU D 1 25 ? -8.952 -58.942 -8.725 1.00 46.72 25 GLU D C 1
ATOM 11991 O O . GLU D 1 25 ? -8.873 -58.726 -7.516 1.00 44.80 25 GLU D O 1
ATOM 11997 N N . TYR D 1 26 ? -8.309 -58.216 -9.635 1.00 50.07 26 TYR D N 1
ATOM 11998 C CA . TYR D 1 26 ? -7.532 -57.041 -9.260 1.00 46.29 26 TYR D CA 1
ATOM 11999 C C . TYR D 1 26 ? -8.423 -55.987 -8.612 1.00 47.62 26 TYR D C 1
ATOM 12000 O O . TYR D 1 26 ? -8.051 -55.373 -7.612 1.00 47.94 26 TYR D O 1
ATOM 12009 N N . LEU D 1 27 ? -9.601 -55.784 -9.194 1.00 44.91 27 LEU D N 1
ATOM 12010 C CA . LEU D 1 27 ? -10.559 -54.811 -8.685 1.00 42.26 27 LEU D CA 1
ATOM 12011 C C . LEU D 1 27 ? -11.050 -55.188 -7.290 1.00 48.38 27 LEU D C 1
ATOM 12012 O O . LEU D 1 27 ? -11.218 -54.326 -6.429 1.00 47.19 27 LEU D O 1
ATOM 12017 N N . GLU D 1 28 ? -11.272 -56.481 -7.073 1.00 50.67 28 GLU D N 1
ATOM 12018 C CA . GLU D 1 28 ? -11.720 -56.975 -5.775 1.00 42.75 28 GLU D CA 1
ATOM 12019 C C . GLU D 1 28 ? -10.642 -56.812 -4.711 1.00 47.52 28 GLU D C 1
ATOM 12020 O O . GLU D 1 28 ? -10.945 -56.645 -3.529 1.00 45.15 28 GLU D O 1
ATOM 12026 N N . SER D 1 29 ? -9.384 -56.861 -5.137 1.00 52.17 29 SER D N 1
ATOM 12027 C CA . SER D 1 29 ? -8.261 -56.733 -4.215 1.00 47.48 29 SER D CA 1
ATOM 12028 C C . SER D 1 29 ? -8.134 -55.307 -3.685 1.00 45.19 29 SER D C 1
ATOM 12029 O O . SER D 1 29 ? -7.512 -55.075 -2.649 1.00 51.02 29 SER D O 1
ATOM 12032 N N . LEU D 1 30 ? -8.729 -54.357 -4.399 1.00 43.89 30 LEU D N 1
ATOM 12033 C CA . LEU D 1 30 ? -8.690 -52.958 -3.990 1.00 47.33 30 LEU D CA 1
ATOM 12034 C C . LEU D 1 30 ? -9.840 -52.623 -3.046 1.00 50.24 30 LEU D C 1
ATOM 12035 O O . LEU D 1 30 ? -9.814 -51.601 -2.359 1.00 48.89 30 LEU D O 1
ATOM 12040 N N . ARG D 1 31 ? -10.848 -53.489 -3.015 1.00 43.57 31 ARG D N 1
ATOM 12041 C CA . ARG D 1 31 ? -12.022 -53.264 -2.180 1.00 41.75 31 ARG D CA 1
ATOM 12042 C C . ARG D 1 31 ? -11.774 -53.691 -0.736 1.00 48.75 31 ARG D C 1
ATOM 12043 O O . ARG D 1 31 ? -12.553 -54.453 -0.163 1.00 51.65 31 ARG D O 1
ATOM 12051 N N . ASP D 1 32 ? -10.686 -53.197 -0.154 1.00 47.73 32 ASP D N 1
ATOM 12052 C CA . ASP D 1 32 ? -10.347 -53.506 1.230 1.00 39.33 32 ASP D CA 1
ATOM 12053 C C . ASP D 1 32 ? -10.491 -52.285 2.136 1.00 46.30 32 ASP D C 1
ATOM 12054 O O . ASP D 1 32 ? -11.156 -51.311 1.784 1.00 47.02 32 ASP D O 1
ATOM 12059 N N . ALA D 1 33 ? -9.859 -52.350 3.304 1.00 48.94 33 ALA D N 1
ATOM 12060 C CA . ALA D 1 33 ? -9.979 -51.302 4.313 1.00 49.46 33 ALA D CA 1
ATOM 12061 C C . ALA D 1 33 ? -8.948 -50.187 4.150 1.00 55.30 33 ALA D C 1
ATOM 12062 O O . ALA D 1 33 ? -8.563 -49.553 5.132 1.00 62.81 33 ALA D O 1
ATOM 12064 N N . ARG D 1 34 ? -8.498 -49.949 2.921 1.00 55.51 34 ARG D N 1
ATOM 12065 C CA . ARG D 1 34 ? -7.522 -48.891 2.671 1.00 48.32 34 ARG D CA 1
ATOM 12066 C C . ARG D 1 34 ? -8.119 -47.520 2.979 1.00 46.01 34 ARG D C 1
ATOM 12067 O O . ARG D 1 34 ? -9.268 -47.237 2.637 1.00 45.97 34 ARG D O 1
ATOM 12075 N N . GLU D 1 35 ? -7.336 -46.678 3.644 1.00 42.18 35 GLU D N 1
ATOM 12076 C CA . GLU D 1 35 ? -7.816 -45.374 4.080 1.00 46.60 35 GLU D CA 1
ATOM 12077 C C . GLU D 1 35 ? -7.372 -44.269 3.126 1.00 42.99 35 GLU D C 1
ATOM 12078 O O . GLU D 1 35 ? -6.364 -43.602 3.357 1.00 46.82 35 GLU D O 1
ATOM 12084 N N . VAL D 1 36 ? -8.132 -44.083 2.051 1.00 44.39 36 VAL D N 1
ATOM 12085 C CA . VAL D 1 36 ? -7.826 -43.061 1.056 1.00 37.87 36 VAL D CA 1
ATOM 12086 C C . VAL D 1 36 ? -8.680 -41.813 1.274 1.00 36.89 36 VAL D C 1
ATOM 12087 O O . VAL D 1 36 ? -9.899 -41.905 1.421 1.00 42.57 36 VAL D O 1
ATOM 12091 N N . TYR D 1 37 ? -8.038 -40.650 1.291 1.00 37.39 37 TYR D N 1
ATOM 12092 C CA . TYR D 1 37 ? -8.744 -39.389 1.489 1.00 38.72 37 TYR D CA 1
ATOM 12093 C C . TYR D 1 37 ? -8.700 -38.506 0.247 1.00 41.41 37 TYR D C 1
ATOM 12094 O O . TYR D 1 37 ? -7.711 -38.493 -0.486 1.00 40.09 37 TYR D O 1
ATOM 12103 N N . LEU D 1 38 ? -9.782 -37.767 0.025 1.00 38.46 38 LEU D N 1
ATOM 12104 C CA . LEU D 1 38 ? -9.903 -36.901 -1.140 1.00 39.67 38 LEU D CA 1
ATOM 12105 C C . LEU D 1 38 ? -11.010 -35.872 -0.932 1.00 44.99 38 LEU D C 1
ATOM 12106 O O . LEU D 1 38 ? -12.147 -36.230 -0.623 1.00 45.22 38 LEU D O 1
ATOM 12111 N N . ASP D 1 39 ? -10.661 -34.598 -1.099 1.00 46.70 39 ASP D N 1
ATOM 12112 C CA . ASP D 1 39 ? -11.596 -33.486 -0.936 1.00 42.14 39 ASP D CA 1
ATOM 12113 C C . ASP D 1 39 ? -12.230 -33.493 0.456 1.00 46.19 39 ASP D C 1
ATOM 12114 O O . ASP D 1 39 ? -13.419 -33.218 0.613 1.00 47.63 39 ASP D O 1
ATOM 12119 N N . GLY D 1 40 ? -11.424 -33.819 1.462 1.00 51.10 40 GLY D N 1
ATOM 12120 C CA . GLY D 1 40 ? -11.870 -33.802 2.843 1.00 49.69 40 GLY D CA 1
ATOM 12121 C C . GLY D 1 40 ? -12.662 -35.025 3.266 1.00 49.80 40 GLY D C 1
ATOM 12122 O O . GLY D 1 40 ? -12.937 -35.212 4.451 1.00 54.14 40 GLY D O 1
ATOM 12123 N N . SER D 1 41 ? -13.034 -35.860 2.301 1.00 43.92 41 SER D N 1
ATOM 12124 C CA . SER D 1 41 ? -13.806 -37.061 2.598 1.00 42.95 41 SER D CA 1
ATOM 12125 C C . SER D 1 41 ? -12.965 -38.320 2.421 1.00 47.09 41 SER D C 1
ATOM 12126 O O . SER D 1 41 ? -12.002 -38.333 1.655 1.00 52.43 41 SER D O 1
ATOM 12129 N N . ARG D 1 42 ? -13.334 -39.377 3.137 1.00 46.84 42 ARG D N 1
ATOM 12130 C CA . ARG D 1 42 ? -12.703 -40.677 2.955 1.00 45.21 42 ARG D CA 1
ATOM 12131 C C . ARG D 1 42 ? -13.383 -41.436 1.821 1.00 49.14 42 ARG D C 1
ATOM 12132 O O . ARG D 1 42 ? -14.611 -41.489 1.751 1.00 53.03 42 ARG D O 1
ATOM 12140 N N . VAL D 1 43 ? -12.586 -42.024 0.935 1.00 44.92 43 VAL D N 1
ATOM 12141 C CA . VAL D 1 43 ? -13.133 -42.810 -0.164 1.00 45.71 43 VAL D CA 1
ATOM 12142 C C . VAL D 1 43 ? -13.507 -44.210 0.312 1.00 45.46 43 VAL D C 1
ATOM 12143 O O . VAL D 1 43 ? -12.639 -45.000 0.683 1.00 46.26 43 VAL D O 1
ATOM 12147 N N . LYS D 1 44 ? -14.802 -44.511 0.300 1.00 42.68 44 LYS D N 1
ATOM 12148 C CA . LYS D 1 44 ? -15.295 -45.801 0.772 1.00 42.97 44 LYS D CA 1
ATOM 12149 C C . LYS D 1 44 ? -14.912 -46.938 -0.170 1.00 40.32 44 LYS D C 1
ATOM 12150 O O . LYS D 1 44 ? -14.354 -47.949 0.259 1.00 44.87 44 LYS D O 1
ATOM 12156 N N . ASP D 1 45 ? -15.217 -46.772 -1.452 1.00 43.71 45 ASP D N 1
ATOM 12157 C CA . ASP D 1 45 ? -14.846 -47.764 -2.454 1.00 42.43 45 ASP D CA 1
ATOM 12158 C C . ASP D 1 45 ? -14.008 -47.129 -3.555 1.00 42.01 45 ASP D C 1
ATOM 12159 O O . ASP D 1 45 ? -14.506 -46.335 -4.354 1.00 40.55 45 ASP D O 1
ATOM 12164 N N . VAL D 1 46 ? -12.729 -47.488 -3.582 1.00 38.87 46 VAL D N 1
ATOM 12165 C CA . VAL D 1 46 ? -11.783 -46.937 -4.542 1.00 41.15 46 VAL D CA 1
ATOM 12166 C C . VAL D 1 46 ? -12.184 -47.288 -5.976 1.00 43.17 46 VAL D C 1
ATOM 12167 O O . VAL D 1 46 ? -12.058 -46.467 -6.886 1.00 41.40 46 VAL D O 1
ATOM 12171 N N . THR D 1 47 ? -12.700 -48.498 -6.165 1.00 40.46 47 THR D N 1
ATOM 12172 C CA . THR D 1 47 ? -13.089 -48.965 -7.493 1.00 39.21 47 THR D CA 1
ATOM 12173 C C . THR D 1 47 ? -14.405 -48.356 -7.973 1.00 42.03 47 THR D C 1
ATOM 12174 O O . THR D 1 47 ? -14.818 -48.582 -9.109 1.00 47.55 47 THR D O 1
ATOM 12178 N N . ALA D 1 48 ? -15.058 -47.583 -7.111 1.00 47.16 48 ALA D N 1
ATOM 12179 C CA . ALA D 1 48 ? -16.351 -46.994 -7.446 1.00 44.55 48 ALA D CA 1
ATOM 12180 C C . ALA D 1 48 ? -16.252 -45.480 -7.594 1.00 41.67 48 ALA D C 1
ATOM 12181 O O . ALA D 1 48 ? -16.986 -44.873 -8.373 1.00 45.97 48 ALA D O 1
ATOM 12183 N N . HIS D 1 49 ? -15.340 -44.879 -6.839 1.00 43.33 49 HIS D N 1
ATOM 12184 C CA . HIS D 1 49 ? -15.148 -43.435 -6.867 1.00 40.99 49 HIS D CA 1
ATOM 12185 C C . HIS D 1 49 ? -14.606 -42.978 -8.220 1.00 39.48 49 HIS D C 1
ATOM 12186 O O . HIS D 1 49 ? -13.672 -43.578 -8.750 1.00 45.73 49 HIS D O 1
ATOM 12193 N N . PRO D 1 50 ? -15.195 -41.906 -8.779 1.00 38.90 50 PRO D N 1
ATOM 12194 C CA . PRO D 1 50 ? -14.839 -41.340 -10.087 1.00 38.99 50 PRO D CA 1
ATOM 12195 C C . PRO D 1 50 ? -13.352 -41.033 -10.242 1.00 48.50 50 PRO D C 1
ATOM 12196 O O . PRO D 1 50 ? -12.825 -41.092 -11.355 1.00 43.84 50 PRO D O 1
ATOM 12200 N N . ALA D 1 51 ? -12.692 -40.701 -9.138 1.00 47.50 51 ALA D N 1
ATOM 12201 C CA . ALA D 1 51 ? -11.268 -40.394 -9.156 1.00 38.24 51 ALA D CA 1
ATOM 12202 C C . ALA D 1 51 ? -10.434 -41.599 -9.573 1.00 38.76 51 ALA D C 1
ATOM 12203 O O . ALA D 1 51 ? -9.356 -41.447 -10.149 1.00 43.62 51 ALA D O 1
ATOM 12205 N N . PHE D 1 52 ? -10.933 -42.795 -9.281 1.00 40.45 52 PHE D N 1
ATOM 12206 C CA . PHE D 1 52 ? -10.160 -44.007 -9.518 1.00 43.94 52 PHE D CA 1
ATOM 12207 C C . PHE D 1 52 ? -10.905 -45.045 -10.352 1.00 46.72 52 PHE D C 1
ATOM 12208 O O . PHE D 1 52 ? -10.304 -46.021 -10.793 1.00 49.68 52 PHE D O 1
ATOM 12216 N N . HIS D 1 53 ? -12.201 -44.832 -10.574 1.00 41.96 53 HIS D N 1
ATOM 12217 C CA . HIS D 1 53 ? -13.044 -45.832 -11.234 1.00 43.79 53 HIS D CA 1
ATOM 12218 C C . HIS D 1 53 ? -12.529 -46.216 -12.618 1.00 44.01 53 HIS D C 1
ATOM 12219 O O . HIS D 1 53 ? -12.094 -47.347 -12.832 1.00 53.12 53 HIS D O 1
ATOM 12226 N N . ASN D 1 54 ? -12.587 -45.275 -13.553 1.00 42.00 54 ASN D N 1
ATOM 12227 C CA . ASN D 1 54 ? -12.107 -45.518 -14.910 1.00 42.63 54 ASN D CA 1
ATOM 12228 C C . ASN D 1 54 ? -10.605 -45.831 -14.982 1.00 44.46 54 ASN D C 1
ATOM 12229 O O . ASN D 1 54 ? -10.195 -46.660 -15.794 1.00 46.14 54 ASN D O 1
ATOM 12234 N N . PRO D 1 55 ? -9.774 -45.162 -14.156 1.00 40.35 55 PRO D N 1
ATOM 12235 C CA . PRO D 1 55 ? -8.379 -45.617 -14.121 1.00 41.00 55 PRO D CA 1
ATOM 12236 C C . PRO D 1 55 ? -8.223 -47.074 -13.680 1.00 41.74 55 PRO D C 1
ATOM 12237 O O . PRO D 1 55 ? -7.334 -47.762 -14.180 1.00 47.72 55 PRO D O 1
ATOM 12241 N N . ALA D 1 56 ? -9.069 -47.532 -12.760 1.00 44.47 56 ALA D N 1
ATOM 12242 C CA . ALA D 1 56 ? -8.995 -48.912 -12.284 1.00 41.58 56 ALA D CA 1
ATOM 12243 C C . ALA D 1 56 ? -9.436 -49.905 -13.353 1.00 39.76 56 ALA D C 1
ATOM 12244 O O . ALA D 1 56 ? -8.864 -50.987 -13.477 1.00 41.96 56 ALA D O 1
ATOM 12246 N N . ARG D 1 57 ? -10.457 -49.537 -14.120 1.00 39.44 57 ARG D N 1
ATOM 12247 C CA . ARG D 1 57 ? -10.929 -50.386 -15.208 1.00 42.72 57 ARG D CA 1
ATOM 12248 C C . ARG D 1 57 ? -9.878 -50.446 -16.311 1.00 46.36 57 ARG D C 1
ATOM 12249 O O . ARG D 1 57 ? -9.780 -51.432 -17.042 1.00 44.54 57 ARG D O 1
ATOM 12265 N N . THR D 1 59 ? -6.574 -50.259 -15.734 1.00 40.97 59 THR D N 1
ATOM 12266 C CA . THR D 1 59 ? -5.556 -51.161 -15.209 1.00 36.39 59 THR D CA 1
ATOM 12267 C C . THR D 1 59 ? -6.028 -52.605 -15.332 1.00 35.65 59 THR D C 1
ATOM 12268 O O . THR D 1 59 ? -5.228 -53.519 -15.535 1.00 35.15 59 THR D O 1
ATOM 12272 N N . ALA D 1 60 ? -7.339 -52.797 -15.213 1.00 41.50 60 ALA D N 1
ATOM 12273 C CA . ALA D 1 60 ? -7.946 -54.117 -15.341 1.00 36.19 60 ALA D CA 1
ATOM 12274 C C . ALA D 1 60 ? -7.744 -54.687 -16.742 1.00 38.75 60 ALA D C 1
ATOM 12275 O O . ALA D 1 60 ? -7.662 -55.903 -16.920 1.00 45.34 60 ALA D O 1
ATOM 12277 N N . ARG D 1 61 ? -7.673 -53.805 -17.734 1.00 35.13 61 ARG D N 1
ATOM 12278 C CA . ARG D 1 61 ? -7.416 -54.218 -19.108 1.00 36.05 61 ARG D CA 1
ATOM 12279 C C . ARG D 1 61 ? -6.048 -54.883 -19.230 1.00 44.57 61 ARG D C 1
ATOM 12280 O O . ARG D 1 61 ? -5.880 -55.846 -19.979 1.00 43.76 61 ARG D O 1
ATOM 12288 N N . LEU D 1 62 ? -5.072 -54.358 -18.493 1.00 42.07 62 LEU D N 1
ATOM 12289 C CA . LEU D 1 62 ? -3.725 -54.916 -18.501 1.00 38.21 62 LEU D CA 1
ATOM 12290 C C . LEU D 1 62 ? -3.720 -56.333 -17.938 1.00 40.97 62 LEU D C 1
ATOM 12291 O O . LEU D 1 62 ? -3.120 -57.239 -18.516 1.00 45.04 62 LEU D O 1
ATOM 12296 N N . TYR D 1 63 ? -4.396 -56.516 -16.807 1.00 32.50 63 TYR D N 1
ATOM 12297 C CA . TYR D 1 63 ? -4.499 -57.829 -16.180 1.00 37.53 63 TYR D CA 1
ATOM 12298 C C . TYR D 1 63 ? -5.268 -58.811 -17.056 1.00 42.61 63 TYR D C 1
ATOM 12299 O O . TYR D 1 63 ? -4.927 -59.991 -17.125 1.00 45.53 63 TYR D O 1
ATOM 12308 N N . ASP D 1 64 ? -6.304 -58.317 -17.725 1.00 41.41 64 ASP D N 1
ATOM 12309 C CA . ASP D 1 64 ? -7.126 -59.156 -18.589 1.00 41.87 64 ASP D CA 1
ATOM 12310 C C . ASP D 1 64 ? -6.355 -59.622 -19.822 1.00 43.12 64 ASP D C 1
ATOM 12311 O O . ASP D 1 64 ? -6.609 -60.704 -20.352 1.00 42.79 64 ASP D O 1
ATOM 12316 N N . SER D 1 65 ? -5.407 -58.803 -20.269 1.00 36.11 65 SER D N 1
ATOM 12317 C CA . SER D 1 65 ? -4.613 -59.119 -21.451 1.00 42.64 65 SER D CA 1
ATOM 12318 C C . SER D 1 65 ? -3.701 -60.320 -21.227 1.00 47.41 65 SER D C 1
ATOM 12319 O O . SER D 1 65 ? -3.340 -61.021 -22.173 1.00 48.43 65 SER D O 1
ATOM 12322 N N . LEU D 1 66 ? -3.329 -60.548 -19.972 1.00 44.59 66 LEU D N 1
ATOM 12323 C CA . LEU D 1 66 ? -2.459 -61.663 -19.614 1.00 43.58 66 LEU D CA 1
ATOM 12324 C C . LEU D 1 66 ? -3.143 -63.013 -19.817 1.00 46.18 66 LEU D C 1
ATOM 12325 O O . LEU D 1 66 ? -2.481 -64.046 -19.908 1.00 52.22 66 LEU D O 1
ATOM 12330 N N . HIS D 1 67 ? -4.470 -62.999 -19.889 1.00 45.27 67 HIS D N 1
ATOM 12331 C CA . HIS D 1 67 ? -5.237 -64.233 -19.997 1.00 40.42 67 HIS D CA 1
ATOM 12332 C C . HIS D 1 67 ? -5.760 -64.459 -21.412 1.00 42.95 67 HIS D C 1
ATOM 12333 O O . HIS D 1 67 ? -6.310 -65.516 -21.715 1.00 41.66 67 HIS D O 1
ATOM 12340 N N . ASP D 1 68 ? -5.590 -63.459 -22.272 1.00 46.02 68 ASP D N 1
ATOM 12341 C CA . ASP D 1 68 ? -5.943 -63.594 -23.680 1.00 43.03 68 ASP D CA 1
ATOM 12342 C C . ASP D 1 68 ? -4.905 -64.468 -24.378 1.00 50.14 68 ASP D C 1
ATOM 12343 O O . ASP D 1 68 ? -3.731 -64.103 -24.442 1.00 51.12 68 ASP D O 1
ATOM 12348 N N . PRO D 1 69 ? -5.337 -65.624 -24.908 1.00 46.22 69 PRO D N 1
ATOM 12349 C CA . PRO D 1 69 ? -4.440 -66.569 -25.586 1.00 49.55 69 PRO D CA 1
ATOM 12350 C C . PRO D 1 69 ? -3.724 -65.963 -26.792 1.00 46.57 69 PRO D C 1
ATOM 12351 O O . PRO D 1 69 ? -2.658 -66.443 -27.176 1.00 49.41 69 PRO D O 1
ATOM 12355 N N . ALA D 1 70 ? -4.308 -64.924 -27.378 1.00 46.75 70 ALA D N 1
ATOM 12356 C CA . ALA D 1 70 ? -3.711 -64.261 -28.530 1.00 48.53 70 ALA D CA 1
ATOM 12357 C C . ALA D 1 70 ? -2.572 -63.325 -28.129 1.00 47.26 70 ALA D C 1
ATOM 12358 O O . ALA D 1 70 ? -1.866 -62.798 -28.987 1.00 54.58 70 ALA D O 1
ATOM 12360 N N . GLN D 1 71 ? -2.396 -63.121 -26.826 1.00 51.52 71 GLN D N 1
ATOM 12361 C CA . GLN D 1 71 ? -1.391 -62.182 -26.335 1.00 46.43 71 GLN D CA 1
ATOM 12362 C C . GLN D 1 71 ? -0.394 -62.823 -25.372 1.00 47.94 71 GLN D C 1
ATOM 12363 O O . GLN D 1 71 ? 0.528 -62.161 -24.897 1.00 49.84 71 GLN D O 1
ATOM 12369 N N . LYS D 1 72 ? -0.579 -64.109 -25.086 1.00 49.59 72 LYS D N 1
ATOM 12370 C CA . LYS D 1 72 ? 0.252 -64.798 -24.102 1.00 48.85 72 LYS D CA 1
ATOM 12371 C C . LYS D 1 72 ? 1.709 -64.913 -24.543 1.00 43.56 72 LYS D C 1
ATOM 12372 O O . LYS D 1 72 ? 2.621 -64.825 -23.722 1.00 41.68 72 LYS D O 1
ATOM 12378 N N . ALA D 1 73 ? 1.926 -65.112 -25.839 1.00 44.92 73 ALA D N 1
ATOM 12379 C CA . ALA D 1 73 ? 3.277 -65.249 -26.369 1.00 48.27 73 ALA D CA 1
ATOM 12380 C C . ALA D 1 73 ? 4.064 -63.952 -26.204 1.00 48.23 73 ALA D C 1
ATOM 12381 O O . ALA D 1 73 ? 5.261 -63.972 -25.917 1.00 48.81 73 ALA D O 1
ATOM 12383 N N . VAL D 1 74 ? 3.381 -62.827 -26.387 1.00 50.33 74 VAL D N 1
ATOM 12384 C CA . VAL D 1 74 ? 4.010 -61.516 -26.281 1.00 45.81 74 VAL D CA 1
ATOM 12385 C C . VAL D 1 74 ? 4.145 -61.050 -24.831 1.00 48.35 74 VAL D C 1
ATOM 12386 O O . VAL D 1 74 ? 5.186 -60.527 -24.431 1.00 52.36 74 VAL D O 1
ATOM 12390 N N . LEU D 1 75 ? 3.093 -61.255 -24.044 1.00 46.74 75 LEU D N 1
ATOM 12391 C CA . LEU D 1 75 ? 3.012 -60.669 -22.709 1.00 42.87 75 LEU D CA 1
ATOM 12392 C C . LEU D 1 75 ? 3.523 -61.572 -21.588 1.00 42.05 75 LEU D C 1
ATOM 12393 O O . LEU D 1 75 ? 3.993 -61.081 -20.562 1.00 38.11 75 LEU D O 1
ATOM 12398 N N . THR D 1 76 ? 3.441 -62.884 -21.780 1.00 48.02 76 THR D N 1
ATOM 12399 C CA . THR D 1 76 ? 3.652 -63.802 -20.665 1.00 42.95 76 THR D CA 1
ATOM 12400 C C . THR D 1 76 ? 4.896 -64.674 -20.799 1.00 46.92 76 THR D C 1
ATOM 12401 O O . THR D 1 76 ? 5.519 -64.750 -21.859 1.00 46.22 76 THR D O 1
ATOM 12405 N N . ALA D 1 77 ? 5.234 -65.334 -19.695 1.00 48.80 77 ALA D N 1
ATOM 12406 C CA . ALA D 1 77 ? 6.411 -66.184 -19.590 1.00 44.76 77 ALA D CA 1
ATOM 12407 C C . ALA D 1 77 ? 6.278 -67.033 -18.328 1.00 47.47 77 ALA D C 1
ATOM 12408 O O . ALA D 1 77 ? 5.514 -66.678 -17.431 1.00 44.26 77 ALA D O 1
ATOM 12410 N N . PRO D 1 78 ? 7.003 -68.164 -18.253 1.00 51.67 78 PRO D N 1
ATOM 12411 C CA . PRO D 1 78 ? 6.933 -68.981 -17.035 1.00 44.82 78 PRO D CA 1
ATOM 12412 C C . PRO D 1 78 ? 7.386 -68.217 -15.789 1.00 51.55 78 PRO D C 1
ATOM 12413 O O . PRO D 1 78 ? 8.019 -67.168 -15.906 1.00 58.01 78 PRO D O 1
ATOM 12417 N N . THR D 1 79 ? 7.074 -68.749 -14.612 1.00 49.95 79 THR D N 1
ATOM 12418 C CA . THR D 1 79 ? 7.257 -68.006 -13.369 1.00 56.80 79 THR D CA 1
ATOM 12419 C C . THR D 1 79 ? 8.412 -68.530 -12.516 1.00 61.00 79 THR D C 1
ATOM 12420 O O . THR D 1 79 ? 8.304 -68.607 -11.290 1.00 65.91 79 THR D O 1
ATOM 12424 N N . ASP D 1 80 ? 9.516 -68.882 -13.175 1.00 56.04 80 ASP D N 1
ATOM 12425 C CA . ASP D 1 80 ? 10.728 -69.372 -12.511 1.00 60.29 80 ASP D CA 1
ATOM 12426 C C . ASP D 1 80 ? 10.490 -70.685 -11.763 1.00 63.26 80 ASP D C 1
ATOM 12427 O O . ASP D 1 80 ? 11.193 -71.670 -11.989 1.00 65.93 80 ASP D O 1
ATOM 12432 N N . ALA D 1 81 ? 9.501 -70.694 -10.874 1.00 64.08 81 ALA D N 1
ATOM 12433 C CA . ALA D 1 81 ? 9.100 -71.913 -10.183 1.00 61.39 81 ALA D CA 1
ATOM 12434 C C . ALA D 1 81 ? 8.466 -72.895 -11.164 1.00 70.72 81 ALA D C 1
ATOM 12435 O O . ALA D 1 81 ? 8.470 -74.105 -10.937 1.00 71.61 81 ALA D O 1
ATOM 12437 N N . GLY D 1 82 ? 7.925 -72.362 -12.256 1.00 71.52 82 GLY D N 1
ATOM 12438 C CA . GLY D 1 82 ? 7.378 -73.181 -13.322 1.00 65.53 82 GLY D CA 1
ATOM 12439 C C . GLY D 1 82 ? 5.973 -73.696 -13.077 1.00 66.22 82 GLY D C 1
ATOM 12440 O O . GLY D 1 82 ? 5.436 -74.450 -13.889 1.00 75.54 82 GLY D O 1
ATOM 12441 N N . ASP D 1 83 ? 5.371 -73.292 -11.963 1.00 65.20 83 ASP D N 1
ATOM 12442 C CA . ASP D 1 83 ? 4.029 -73.750 -11.618 1.00 67.11 83 ASP D CA 1
ATOM 12443 C C . ASP D 1 83 ? 2.949 -72.992 -12.384 1.00 61.60 83 ASP D C 1
ATOM 12444 O O . ASP D 1 83 ? 1.764 -73.302 -12.269 1.00 66.23 83 ASP D O 1
ATOM 12449 N N . GLY D 1 84 ? 3.360 -71.998 -13.165 1.00 55.19 84 GLY D N 1
ATOM 12450 C CA . GLY D 1 84 ? 2.418 -71.182 -13.908 1.00 49.34 84 GLY D CA 1
ATOM 12451 C C . GLY D 1 84 ? 3.100 -70.155 -14.789 1.00 49.30 84 GLY D C 1
ATOM 12452 O O . GLY D 1 84 ? 4.282 -70.283 -15.108 1.00 59.17 84 GLY D O 1
ATOM 12453 N N . PHE D 1 85 ? 2.349 -69.135 -15.192 1.00 46.44 85 PHE D N 1
ATOM 12454 C CA . PHE D 1 85 ? 2.903 -68.065 -16.010 1.00 47.53 85 PHE D CA 1
ATOM 12455 C C . PHE D 1 85 ? 2.717 -66.718 -15.322 1.00 45.93 85 PHE D C 1
ATOM 12456 O O . PHE D 1 85 ? 2.039 -66.620 -14.298 1.00 47.78 85 PHE D O 1
ATOM 12464 N N . THR D 1 86 ? 3.316 -65.682 -15.897 1.00 45.94 86 THR D N 1
ATOM 12465 C CA . THR D 1 86 ? 3.305 -64.352 -15.303 1.00 48.86 86 THR D CA 1
ATOM 12466 C C . THR D 1 86 ? 3.594 -63.305 -16.365 1.00 46.23 86 THR D C 1
ATOM 12467 O O . THR D 1 86 ? 3.865 -63.645 -17.514 1.00 49.61 86 THR D O 1
ATOM 12471 N N . HIS D 1 87 ? 3.532 -62.032 -15.987 1.00 39.41 87 HIS D N 1
ATOM 12472 C CA . HIS D 1 87 ? 3.912 -60.975 -16.911 1.00 39.28 87 HIS D CA 1
ATOM 12473 C C . HIS D 1 87 ? 5.411 -61.081 -17.155 1.00 47.89 87 HIS D C 1
ATOM 12474 O O . HIS D 1 87 ? 6.192 -61.255 -16.219 1.00 50.45 87 HIS D O 1
ATOM 12481 N N . ARG D 1 88 ? 5.798 -60.987 -18.422 1.00 49.04 88 ARG D N 1
ATOM 12482 C CA . ARG D 1 88 ? 7.168 -61.254 -18.848 1.00 43.95 88 ARG D CA 1
ATOM 12483 C C . ARG D 1 88 ? 8.216 -60.375 -18.160 1.00 44.46 88 ARG D C 1
ATOM 12484 O O . ARG D 1 88 ? 9.320 -60.834 -17.863 1.00 43.94 88 ARG D O 1
ATOM 12492 N N . PHE D 1 89 ? 7.863 -59.125 -17.880 1.00 44.94 89 PHE D N 1
ATOM 12493 C CA . PHE D 1 89 ? 8.814 -58.186 -17.293 1.00 43.87 89 PHE D CA 1
ATOM 12494 C C . PHE D 1 89 ? 9.075 -58.471 -15.814 1.00 42.12 89 PHE D C 1
ATOM 12495 O O . PHE D 1 89 ? 9.990 -57.903 -15.218 1.00 50.20 89 PHE D O 1
ATOM 12503 N N . PHE D 1 90 ? 8.275 -59.354 -15.227 1.00 39.98 90 PHE D N 1
ATOM 12504 C CA . PHE D 1 90 ? 8.458 -59.736 -13.830 1.00 44.04 90 PHE D CA 1
ATOM 12505 C C . PHE D 1 90 ? 9.492 -60.848 -13.690 1.00 46.73 90 PHE D C 1
ATOM 12506 O O . PHE D 1 90 ? 9.786 -61.297 -12.582 1.00 50.35 90 PHE D O 1
ATOM 12514 N N . THR D 1 91 ? 10.036 -61.293 -14.819 1.00 46.64 91 THR D N 1
ATOM 12515 C CA . THR D 1 91 ? 11.079 -62.312 -14.818 1.00 50.52 91 THR D CA 1
ATOM 12516 C C . THR D 1 91 ? 12.403 -61.728 -15.295 1.00 52.45 91 THR D C 1
ATOM 12517 O O . THR D 1 91 ? 12.427 -60.856 -16.164 1.00 53.92 91 THR D O 1
ATOM 12521 N N . ALA D 1 92 ? 13.502 -62.209 -14.724 1.00 50.48 92 ALA D N 1
ATOM 12522 C CA . ALA D 1 92 ? 14.827 -61.735 -15.107 1.00 46.56 92 ALA D CA 1
ATOM 12523 C C . ALA D 1 92 ? 15.239 -62.293 -16.467 1.00 47.59 92 ALA D C 1
ATOM 12524 O O . ALA D 1 92 ? 15.165 -63.500 -16.696 1.00 52.80 92 ALA D O 1
ATOM 12526 N N . PRO D 1 93 ? 15.679 -61.410 -17.375 1.00 47.36 93 PRO D N 1
ATOM 12527 C CA . PRO D 1 93 ? 16.147 -61.820 -18.702 1.00 50.25 93 PRO D CA 1
ATOM 12528 C C . PRO D 1 93 ? 17.499 -62.526 -18.635 1.00 50.28 93 PRO D C 1
ATOM 12529 O O . PRO D 1 93 ? 18.346 -62.150 -17.826 1.00 47.99 93 PRO D O 1
ATOM 12533 N N . ARG D 1 94 ? 17.697 -63.533 -19.479 1.00 49.00 94 ARG D N 1
ATOM 12534 C CA . ARG D 1 94 ? 18.941 -64.292 -19.479 1.00 46.99 94 ARG D CA 1
ATOM 12535 C C . ARG D 1 94 ? 19.591 -64.268 -20.856 1.00 47.73 94 ARG D C 1
ATOM 12536 O O . ARG D 1 94 ? 20.614 -64.915 -21.085 1.00 46.35 94 ARG D O 1
ATOM 12544 N N . SER D 1 95 ? 18.990 -63.514 -21.768 1.00 42.33 95 SER D N 1
ATOM 12545 C CA . SER D 1 95 ? 19.502 -63.391 -23.126 1.00 46.19 95 SER D CA 1
ATOM 12546 C C . SER D 1 95 ? 19.000 -62.105 -23.768 1.00 51.37 95 SER D C 1
ATOM 12547 O O . SER D 1 95 ? 18.076 -61.469 -23.261 1.00 55.45 95 SER D O 1
ATOM 12550 N N . VAL D 1 96 ? 19.619 -61.722 -24.880 1.00 52.56 96 VAL D N 1
ATOM 12551 C CA . VAL D 1 96 ? 19.195 -60.546 -25.627 1.00 48.10 96 VAL D CA 1
ATOM 12552 C C . VAL D 1 96 ? 17.780 -60.751 -26.160 1.00 50.49 96 VAL D C 1
ATOM 12553 O O . VAL D 1 96 ? 16.966 -59.826 -26.169 1.00 49.89 96 VAL D O 1
ATOM 12557 N N . ASP D 1 97 ? 17.490 -61.979 -26.582 1.00 45.64 97 ASP D N 1
ATOM 12558 C CA . ASP D 1 97 ? 16.171 -62.334 -27.095 1.00 51.34 97 ASP D CA 1
ATOM 12559 C C . ASP D 1 97 ? 15.084 -62.089 -26.050 1.00 54.09 97 ASP D C 1
ATOM 12560 O O . ASP D 1 97 ? 13.978 -61.663 -26.382 1.00 50.34 97 ASP D O 1
ATOM 12565 N N . ASP D 1 98 ? 15.408 -62.356 -24.788 1.00 54.61 98 ASP D N 1
ATOM 12566 C CA . ASP D 1 98 ? 14.470 -62.124 -23.696 1.00 51.18 98 ASP D CA 1
ATOM 12567 C C . ASP D 1 98 ? 14.182 -60.637 -23.524 1.00 48.78 98 ASP D C 1
ATOM 12568 O O . ASP D 1 98 ? 13.035 -60.237 -23.333 1.00 42.68 98 ASP D O 1
ATOM 12573 N N . LEU D 1 99 ? 15.229 -59.822 -23.601 1.00 44.79 99 LEU D N 1
ATOM 12574 C CA . LEU D 1 99 ? 15.092 -58.382 -23.418 1.00 38.92 99 LEU D CA 1
ATOM 12575 C C . LEU D 1 99 ? 14.357 -57.724 -24.581 1.00 46.29 99 LEU D C 1
ATOM 12576 O O . LEU D 1 99 ? 13.701 -56.698 -24.404 1.00 51.31 99 LEU D O 1
ATOM 12581 N N . VAL D 1 100 ? 14.469 -58.311 -25.768 1.00 46.01 100 VAL D N 1
ATOM 12582 C CA . VAL D 1 100 ? 13.718 -57.826 -26.920 1.00 36.46 100 VAL D CA 1
ATOM 12583 C C . VAL D 1 100 ? 12.236 -58.137 -26.726 1.00 43.37 100 VAL D C 1
ATOM 12584 O O . VAL D 1 100 ? 11.369 -57.314 -27.029 1.00 45.67 100 VAL D O 1
ATOM 12588 N N . LYS D 1 101 ? 11.954 -59.326 -26.203 1.00 40.85 101 LYS D N 1
ATOM 12589 C CA . LYS D 1 101 ? 10.587 -59.716 -25.882 1.00 45.66 101 LYS D CA 1
ATOM 12590 C C . LYS D 1 101 ? 10.055 -58.898 -24.708 1.00 40.30 101 LYS D C 1
ATOM 12591 O O . LYS D 1 101 ? 8.861 -58.604 -24.637 1.00 41.29 101 LYS D O 1
ATOM 12597 N N . ASP D 1 102 ? 10.946 -58.544 -23.786 1.00 43.78 102 ASP D N 1
ATOM 12598 C CA . ASP D 1 102 ? 10.603 -57.651 -22.683 1.00 45.05 102 ASP D CA 1
ATOM 12599 C C . ASP D 1 102 ? 10.119 -56.309 -23.219 1.00 45.37 102 ASP D C 1
ATOM 12600 O O . ASP D 1 102 ? 9.148 -55.741 -22.720 1.00 46.13 102 ASP D O 1
ATOM 12605 N N . GLN D 1 103 ? 10.812 -55.813 -24.240 1.00 43.61 103 GLN D N 1
ATOM 12606 C CA . GLN D 1 103 ? 10.475 -54.544 -24.875 1.00 42.59 103 GLN D CA 1
ATOM 12607 C C . GLN D 1 103 ? 9.082 -54.553 -25.493 1.00 41.08 103 GLN D C 1
ATOM 12608 O O . GLN D 1 103 ? 8.339 -53.579 -25.382 1.00 47.97 103 GLN D O 1
ATOM 12614 N N . ALA D 1 104 ? 8.737 -55.659 -26.146 1.00 45.62 104 ALA D N 1
ATOM 12615 C CA . ALA D 1 104 ? 7.438 -55.799 -26.794 1.00 40.93 104 ALA D CA 1
ATOM 12616 C C . ALA D 1 104 ? 6.304 -55.812 -25.776 1.00 35.67 104 ALA D C 1
ATOM 12617 O O . ALA D 1 104 ? 5.250 -55.217 -26.001 1.00 41.27 104 ALA D O 1
ATOM 12619 N N . ALA D 1 105 ? 6.529 -56.494 -24.657 1.00 38.69 105 ALA D N 1
ATOM 12620 C CA . ALA D 1 105 ? 5.533 -56.590 -23.595 1.00 38.37 105 ALA D CA 1
ATOM 12621 C C . ALA D 1 105 ? 5.257 -55.228 -22.968 1.00 35.91 105 ALA D C 1
ATOM 12622 O O . ALA D 1 105 ? 4.106 -54.875 -22.712 1.00 36.24 105 ALA D O 1
ATOM 12624 N N . ILE D 1 106 ? 6.320 -54.471 -22.717 1.00 38.27 106 ILE D N 1
ATOM 12625 C CA . ILE D 1 106 ? 6.196 -53.139 -22.136 1.00 39.81 106 ILE D CA 1
ATOM 12626 C C . ILE D 1 106 ? 5.454 -52.203 -23.085 1.00 40.05 106 ILE D C 1
ATOM 12627 O O . ILE D 1 106 ? 4.562 -51.461 -22.670 1.00 38.63 106 ILE D O 1
ATOM 12632 N N . ALA D 1 107 ? 5.821 -52.255 -24.361 1.00 38.97 107 ALA D N 1
ATOM 12633 C CA . ALA D 1 107 ? 5.180 -51.436 -25.384 1.00 38.30 107 ALA D CA 1
ATOM 12634 C C . ALA D 1 107 ? 3.714 -51.821 -25.560 1.00 41.45 107 ALA D C 1
ATOM 12635 O O . ALA D 1 107 ? 2.877 -50.978 -25.884 1.00 48.55 107 ALA D O 1
ATOM 12637 N N . SER D 1 108 ? 3.413 -53.099 -25.351 1.00 35.12 108 SER D N 1
ATOM 12638 C CA . SER D 1 108 ? 2.052 -53.605 -25.486 1.00 34.07 108 SER D CA 1
ATOM 12639 C C . SER D 1 108 ? 1.111 -52.967 -24.467 1.00 38.71 108 SER D C 1
ATOM 12640 O O . SER D 1 108 ? 0.056 -52.444 -24.827 1.00 35.86 108 SER D O 1
ATOM 12643 N N . TRP D 1 109 ? 1.498 -53.013 -23.196 1.00 39.20 109 TRP D N 1
ATOM 12644 C CA . TRP D 1 109 ? 0.691 -52.424 -22.133 1.00 38.43 109 TRP D CA 1
ATOM 12645 C C . TRP D 1 109 ? 0.662 -50.902 -22.237 1.00 39.82 109 TRP D C 1
ATOM 12646 O O . TRP D 1 109 ? -0.306 -50.263 -21.824 1.00 40.00 109 TRP D O 1
ATOM 12657 N N . ALA D 1 110 ? 1.729 -50.327 -22.785 1.00 34.71 110 ALA D N 1
ATOM 12658 C CA . ALA D 1 110 ? 1.813 -48.882 -22.964 1.00 34.98 110 ALA D CA 1
ATOM 12659 C C . ALA D 1 110 ? 0.759 -48.387 -23.951 1.00 39.84 110 ALA D C 1
ATOM 12660 O O . ALA D 1 110 ? 0.173 -47.322 -23.761 1.00 37.01 110 ALA D O 1
ATOM 12662 N N . ARG D 1 111 ? 0.524 -49.163 -25.004 1.00 34.20 111 ARG D N 1
ATOM 12663 C CA . ARG D 1 111 ? -0.463 -48.800 -26.015 1.00 36.72 111 ARG D CA 1
ATOM 12664 C C . ARG D 1 111 ? -1.887 -48.881 -25.475 1.00 42.57 111 ARG D C 1
ATOM 12665 O O . ARG D 1 111 ? -2.772 -48.156 -25.931 1.00 40.23 111 ARG D O 1
ATOM 12673 N N . LYS D 1 112 ? -2.102 -49.765 -24.507 1.00 36.98 112 LYS D N 1
ATOM 12674 C CA . LYS D 1 112 ? -3.427 -49.955 -23.928 1.00 38.67 112 LYS D CA 1
ATOM 12675 C C . LYS D 1 112 ? -3.860 -48.713 -23.155 1.00 36.97 112 LYS D C 1
ATOM 12676 O O . LYS D 1 112 ? -5.052 -48.441 -23.014 1.00 41.13 112 LYS D O 1
ATOM 12682 N N . SER D 1 113 ? -2.882 -47.963 -22.659 1.00 30.48 113 SER D N 1
ATOM 12683 C CA . SER D 1 113 ? -3.152 -46.698 -21.989 1.00 35.70 113 SER D CA 1
ATOM 12684 C C . SER D 1 113 ? -2.667 -45.536 -22.846 1.00 34.40 113 SER D C 1
ATOM 12685 O O . SER D 1 113 ? -2.641 -44.389 -22.396 1.00 34.08 113 SER D O 1
ATOM 12688 N N . TYR D 1 114 ? -2.282 -45.853 -24.081 1.00 34.88 114 TYR D N 1
ATOM 12689 C CA . TYR D 1 114 ? -1.789 -44.871 -25.047 1.00 37.48 114 TYR D CA 1
ATOM 12690 C C . TYR D 1 114 ? -0.543 -44.147 -24.539 1.00 39.95 114 TYR D C 1
ATOM 12691 O O . TYR D 1 114 ? -0.284 -43.000 -24.906 1.00 38.35 114 TYR D O 1
ATOM 12700 N N . GLY D 1 115 ? 0.224 -44.831 -23.695 1.00 41.76 115 GLY D N 1
ATOM 12701 C CA . GLY D 1 115 ? 1.506 -44.331 -23.231 1.00 39.12 115 GLY D CA 1
ATOM 12702 C C . GLY D 1 115 ? 1.449 -43.317 -22.104 1.00 41.30 115 GLY D C 1
ATOM 12703 O O . GLY D 1 115 ? 2.463 -42.704 -21.771 1.00 44.84 115 GLY D O 1
ATOM 12704 N N . TRP D 1 116 ? 0.274 -43.136 -21.512 1.00 37.63 116 TRP D N 1
ATOM 12705 C CA . TRP D 1 116 ? 0.106 -42.112 -20.485 1.00 45.97 116 TRP D CA 1
ATOM 12706 C C . TRP D 1 116 ? 0.272 -42.638 -19.060 1.00 45.81 116 TRP D C 1
ATOM 12707 O O . TRP D 1 116 ? 0.844 -41.958 -18.208 1.00 47.54 116 TRP D O 1
ATOM 12734 N N . GLY D 1 118 ? 2.169 -44.125 -16.693 1.00 53.81 118 GLY D N 1
ATOM 12735 C CA . GLY D 1 118 ? 3.551 -44.483 -16.430 1.00 41.75 118 GLY D CA 1
ATOM 12736 C C . GLY D 1 118 ? 3.717 -45.472 -15.293 1.00 48.87 118 GLY D C 1
ATOM 12737 O O . GLY D 1 118 ? 4.605 -46.324 -15.329 1.00 49.32 118 GLY D O 1
ATOM 12738 N N . ARG D 1 119 ? 2.857 -45.367 -14.284 1.00 55.12 119 ARG D N 1
ATOM 12739 C CA . ARG D 1 119 ? 2.930 -46.255 -13.128 1.00 49.10 119 ARG D CA 1
ATOM 12740 C C . ARG D 1 119 ? 2.024 -47.468 -13.269 1.00 45.84 119 ARG D C 1
ATOM 12741 O O . ARG D 1 119 ? 1.356 -47.860 -12.314 1.00 47.75 119 ARG D O 1
ATOM 12749 N N . SER D 1 120 ? 1.987 -48.049 -14.463 1.00 46.88 120 SER D N 1
ATOM 12750 C CA . SER D 1 120 ? 1.285 -49.309 -14.662 1.00 44.71 120 SER D CA 1
ATOM 12751 C C . SER D 1 120 ? 1.960 -50.383 -13.804 1.00 45.76 120 SER D C 1
ATOM 12752 O O . SER D 1 120 ? 3.108 -50.208 -13.391 1.00 47.79 120 SER D O 1
ATOM 12755 N N . PRO D 1 121 ? 1.259 -51.498 -13.532 1.00 43.14 121 PRO D N 1
ATOM 12756 C CA . PRO D 1 121 ? 1.826 -52.546 -12.673 1.00 45.07 121 PRO D CA 1
ATOM 12757 C C . PRO D 1 121 ? 3.176 -53.093 -13.143 1.00 48.10 121 PRO D C 1
ATOM 12758 O O . PRO D 1 121 ? 3.928 -53.619 -12.324 1.00 49.27 121 PRO D O 1
ATOM 12762 N N . ASP D 1 122 ? 3.477 -52.972 -14.433 1.00 43.27 122 ASP D N 1
ATOM 12763 C CA . ASP D 1 122 ? 4.728 -53.502 -14.966 1.00 45.48 122 ASP D CA 1
ATOM 12764 C C . ASP D 1 122 ? 5.925 -52.589 -14.699 1.00 48.26 122 ASP D C 1
ATOM 12765 O O . ASP D 1 122 ? 7.070 -53.024 -14.805 1.00 50.34 122 ASP D O 1
ATOM 12770 N N . TYR D 1 123 ? 5.672 -51.327 -14.366 1.00 49.07 123 TYR D N 1
ATOM 12771 C CA . TYR D 1 123 ? 6.769 -50.395 -14.111 1.00 48.08 123 TYR D CA 1
ATOM 12772 C C . TYR D 1 123 ? 7.567 -50.759 -12.865 1.00 46.37 123 TYR D C 1
ATOM 12773 O O . TYR D 1 123 ? 8.796 -50.728 -12.879 1.00 48.65 123 TYR D O 1
ATOM 12782 N N . LYS D 1 124 ? 6.867 -51.095 -11.787 1.00 55.32 124 LYS D N 1
ATOM 12783 C CA . LYS D 1 124 ? 7.528 -51.430 -10.532 1.00 42.16 124 LYS D CA 1
ATOM 12784 C C . LYS D 1 124 ? 8.181 -52.807 -10.627 1.00 43.48 124 LYS D C 1
ATOM 12785 O O . LYS D 1 124 ? 8.967 -53.197 -9.764 1.00 47.89 124 LYS D O 1
ATOM 12791 N N . ALA D 1 125 ? 7.856 -53.537 -11.690 1.00 48.44 125 ALA D N 1
ATOM 12792 C CA . ALA D 1 125 ? 8.481 -54.827 -11.957 1.00 46.77 125 ALA D CA 1
ATOM 12793 C C . ALA D 1 125 ? 9.938 -54.645 -12.364 1.00 42.91 125 ALA D C 1
ATOM 12794 O O . ALA D 1 125 ? 10.696 -55.613 -12.433 1.00 49.88 125 ALA D O 1
ATOM 12796 N N . SER D 1 126 ? 10.321 -53.401 -12.637 1.00 44.18 126 SER D N 1
ATOM 12797 C CA . SER D 1 126 ? 11.712 -53.066 -12.915 1.00 43.40 126 SER D CA 1
ATOM 12798 C C . SER D 1 126 ? 12.561 -53.367 -11.686 1.00 46.36 126 SER D C 1
ATOM 12799 O O . SER D 1 126 ? 13.755 -53.644 -11.793 1.00 46.52 126 SER D O 1
ATOM 12802 N N . PHE D 1 127 ? 11.927 -53.310 -10.519 1.00 45.46 127 PHE D N 1
ATOM 12803 C CA . PHE D 1 127 ? 12.564 -53.695 -9.267 1.00 46.62 127 PHE D CA 1
ATOM 12804 C C . PHE D 1 127 ? 12.261 -55.151 -8.922 1.00 48.01 127 PHE D C 1
ATOM 12805 O O . PHE D 1 127 ? 13.161 -55.917 -8.575 1.00 45.90 127 PHE D O 1
ATOM 12813 N N . LEU D 1 128 ? 10.986 -55.519 -9.014 1.00 41.57 128 LEU D N 1
ATOM 12814 C CA . LEU D 1 128 ? 10.528 -56.852 -8.627 1.00 44.63 128 LEU D CA 1
ATOM 12815 C C . LEU D 1 128 ? 11.174 -57.950 -9.466 1.00 49.91 128 LEU D C 1
ATOM 12816 O O . LEU D 1 128 ? 11.400 -59.060 -8.984 1.00 50.12 128 LEU D O 1
ATOM 12821 N N . GLY D 1 129 ? 11.471 -57.633 -10.722 1.00 46.79 129 GLY D N 1
ATOM 12822 C CA . GLY D 1 129 ? 12.051 -58.593 -11.642 1.00 47.61 129 GLY D CA 1
ATOM 12823 C C . GLY D 1 129 ? 13.492 -58.962 -11.344 1.00 53.50 129 GLY D C 1
ATOM 12824 O O . GLY D 1 129 ? 14.069 -59.818 -12.015 1.00 55.44 129 GLY D O 1
ATOM 12825 N N . THR D 1 130 ? 14.078 -58.324 -10.336 1.00 51.26 130 THR D N 1
ATOM 12826 C CA . THR D 1 130 ? 15.481 -58.553 -10.010 1.00 51.03 130 THR D CA 1
ATOM 12827 C C . THR D 1 130 ? 15.666 -59.164 -8.629 1.00 52.32 130 THR D C 1
ATOM 12828 O O . THR D 1 130 ? 16.792 -59.400 -8.195 1.00 48.71 130 THR D O 1
ATOM 12832 N N . LEU D 1 131 ? 14.560 -59.425 -7.941 1.00 46.80 131 LEU D N 1
ATOM 12833 C CA . LEU D 1 131 ? 14.624 -59.991 -6.600 1.00 44.17 131 LEU D CA 1
ATOM 12834 C C . LEU D 1 131 ? 15.092 -61.444 -6.621 1.00 47.83 131 LEU D C 1
ATOM 12835 O O . LEU D 1 131 ? 15.555 -61.970 -5.610 1.00 48.67 131 LEU D O 1
ATOM 12840 N N . GLY D 1 132 ? 14.967 -62.090 -7.776 1.00 44.52 132 GLY D N 1
ATOM 12841 C CA . GLY D 1 132 ? 15.400 -63.467 -7.922 1.00 39.91 132 GLY D CA 1
ATOM 12842 C C . GLY D 1 132 ? 16.908 -63.632 -7.962 1.00 50.32 132 GLY D C 1
ATOM 12843 O O . GLY D 1 132 ? 17.480 -64.381 -7.170 1.00 53.00 132 GLY D O 1
ATOM 12844 N N . ALA D 1 133 ? 17.554 -62.929 -8.888 1.00 45.60 133 ALA D N 1
ATOM 12845 C CA . ALA D 1 133 ? 18.999 -63.038 -9.065 1.00 46.12 133 ALA D CA 1
ATOM 12846 C C . ALA D 1 133 ? 19.778 -62.192 -8.063 1.00 45.76 133 ALA D C 1
ATOM 12847 O O . ALA D 1 133 ? 20.962 -62.430 -7.830 1.00 54.09 133 ALA D O 1
ATOM 12849 N N . ASN D 1 134 ? 19.113 -61.208 -7.470 1.00 41.56 134 ASN D N 1
ATOM 12850 C CA . ASN D 1 134 ? 19.777 -60.298 -6.546 1.00 43.74 134 ASN D CA 1
ATOM 12851 C C . ASN D 1 134 ? 19.160 -60.382 -5.153 1.00 44.45 134 ASN D C 1
ATOM 12852 O O . ASN D 1 134 ? 18.959 -59.369 -4.484 1.00 45.35 134 ASN D O 1
ATOM 12857 N N . ALA D 1 135 ? 18.858 -61.602 -4.726 1.00 42.23 135 ALA D N 1
ATOM 12858 C CA . ALA D 1 135 ? 18.241 -61.831 -3.426 1.00 43.39 135 ALA D CA 1
ATOM 12859 C C . ALA D 1 135 ? 19.255 -61.643 -2.303 1.00 46.81 135 ALA D C 1
ATOM 12860 O O . ALA D 1 135 ? 18.955 -61.023 -1.282 1.00 48.30 135 ALA D O 1
ATOM 12862 N N . ASP D 1 136 ? 20.454 -62.181 -2.502 1.00 48.64 136 ASP D N 1
ATOM 12863 C CA . ASP D 1 136 ? 21.498 -62.165 -1.481 1.00 44.09 136 ASP D CA 1
ATOM 12864 C C . ASP D 1 136 ? 21.952 -60.751 -1.115 1.00 47.17 136 ASP D C 1
ATOM 12865 O O . ASP D 1 136 ? 22.598 -60.549 -0.087 1.00 51.71 136 ASP D O 1
ATOM 12870 N N . PHE D 1 137 ? 21.620 -59.778 -1.957 1.00 39.46 137 PHE D N 1
ATOM 12871 C CA . PHE D 1 137 ? 21.934 -58.382 -1.668 1.00 42.19 137 PHE D CA 1
ATOM 12872 C C . PHE D 1 137 ? 21.143 -57.864 -0.471 1.00 42.24 137 PHE D C 1
ATOM 12873 O O . PHE D 1 137 ? 21.539 -56.893 0.174 1.00 45.52 137 PHE D O 1
ATOM 12881 N N . TYR D 1 138 ? 20.027 -58.519 -0.172 1.00 42.90 138 TYR D N 1
ATOM 12882 C CA . TYR D 1 138 ? 19.125 -58.040 0.867 1.00 45.85 138 TYR D CA 1
ATOM 12883 C C . TYR D 1 138 ? 19.282 -58.788 2.186 1.00 50.82 138 TYR D C 1
ATOM 12884 O O . TYR D 1 138 ? 18.380 -58.768 3.021 1.00 47.14 138 TYR D O 1
ATOM 12893 N N . GLU D 1 139 ? 20.427 -59.442 2.369 1.00 49.62 139 GLU D N 1
ATOM 12894 C CA . GLU D 1 139 ? 20.744 -60.091 3.639 1.00 52.57 139 GLU D CA 1
ATOM 12895 C C . GLU D 1 139 ? 20.714 -59.070 4.775 1.00 49.68 139 GLU D C 1
ATOM 12896 O O . GLU D 1 139 ? 21.096 -57.916 4.580 1.00 53.43 139 GLU D O 1
ATOM 12902 N N . PRO D 1 140 ? 20.263 -59.487 5.970 1.00 41.66 140 PRO D N 1
ATOM 12903 C CA . PRO D 1 140 ? 19.809 -60.836 6.332 1.00 44.06 140 PRO D CA 1
ATOM 12904 C C . PRO D 1 140 ? 18.391 -61.154 5.856 1.00 48.06 140 PRO D C 1
ATOM 12905 O O . PRO D 1 140 ? 17.928 -62.282 6.020 1.00 51.05 140 PRO D O 1
ATOM 12909 N N . PHE D 1 141 ? 17.715 -60.167 5.276 1.00 50.04 141 PHE D N 1
ATOM 12910 C CA . PHE D 1 141 ? 16.327 -60.325 4.853 1.00 40.99 141 PHE D CA 1
ATOM 12911 C C . PHE D 1 141 ? 16.216 -60.874 3.432 1.00 48.07 141 PHE D C 1
ATOM 12912 O O . PHE D 1 141 ? 15.249 -60.590 2.723 1.00 46.74 141 PHE D O 1
ATOM 12920 N N . ALA D 1 142 ? 17.204 -61.662 3.022 1.00 51.45 142 ALA D N 1
ATOM 12921 C CA . ALA D 1 142 ? 17.262 -62.184 1.660 1.00 54.75 142 ALA D CA 1
ATOM 12922 C C . ALA D 1 142 ? 16.098 -63.120 1.340 1.00 58.89 142 ALA D C 1
ATOM 12923 O O . ALA D 1 142 ? 15.635 -63.174 0.201 1.00 58.56 142 ALA D O 1
ATOM 12925 N N . ASP D 1 143 ? 15.630 -63.856 2.342 1.00 56.23 143 ASP D N 1
ATOM 12926 C CA . ASP D 1 143 ? 14.531 -64.795 2.145 1.00 58.14 143 ASP D CA 1
ATOM 12927 C C . ASP D 1 143 ? 13.205 -64.076 1.907 1.00 57.67 143 ASP D C 1
ATOM 12928 O O . ASP D 1 143 ? 12.315 -64.608 1.242 1.00 52.08 143 ASP D O 1
ATOM 12933 N N . ASN D 1 144 ? 13.075 -62.869 2.452 1.00 57.42 144 ASN D N 1
ATOM 12934 C CA . ASN D 1 144 ? 11.893 -62.048 2.214 1.00 49.89 144 ASN D CA 1
ATOM 12935 C C . ASN D 1 144 ? 11.782 -61.653 0.749 1.00 49.78 144 ASN D C 1
ATOM 12936 O O . ASN D 1 144 ? 10.689 -61.602 0.185 1.00 56.24 144 ASN D O 1
ATOM 12941 N N . ALA D 1 145 ? 12.929 -61.378 0.139 1.00 50.93 145 ALA D N 1
ATOM 12942 C CA . ALA D 1 145 ? 12.986 -61.036 -1.274 1.00 49.66 145 ALA D CA 1
ATOM 12943 C C . ALA D 1 145 ? 12.659 -62.264 -2.110 1.00 53.52 145 ALA D C 1
ATOM 12944 O O . ALA D 1 145 ? 12.026 -62.165 -3.159 1.00 52.27 145 ALA D O 1
ATOM 12946 N N . ARG D 1 146 ? 13.092 -63.422 -1.624 1.00 61.79 146 ARG D N 1
ATOM 12947 C CA . ARG D 1 146 ? 12.929 -64.679 -2.339 1.00 61.83 146 ARG D CA 1
ATOM 12948 C C . ARG D 1 146 ? 11.450 -65.053 -2.438 1.00 59.44 146 ARG D C 1
ATOM 12949 O O . ARG D 1 146 ? 11.023 -65.712 -3.387 1.00 58.71 146 ARG D O 1
ATOM 12957 N N . ARG D 1 147 ? 10.673 -64.624 -1.446 1.00 55.30 147 ARG D N 1
ATOM 12958 C CA . ARG D 1 147 ? 9.249 -64.936 -1.398 1.00 60.46 147 ARG D CA 1
ATOM 12959 C C . ARG D 1 147 ? 8.403 -63.896 -2.122 1.00 61.41 147 ARG D C 1
ATOM 12960 O O . ARG D 1 147 ? 7.455 -64.240 -2.831 1.00 56.52 147 ARG D O 1
ATOM 12968 N N . TRP D 1 148 ? 8.756 -62.626 -1.952 1.00 60.46 148 TRP D N 1
ATOM 12969 C CA . TRP D 1 148 ? 8.036 -61.548 -2.616 1.00 47.53 148 TRP D CA 1
ATOM 12970 C C . TRP D 1 148 ? 8.284 -61.571 -4.117 1.00 46.99 148 TRP D C 1
ATOM 12971 O O . TRP D 1 148 ? 7.442 -61.136 -4.894 1.00 53.04 148 TRP D O 1
ATOM 12982 N N . TYR D 1 149 ? 9.442 -62.082 -4.520 1.00 51.73 149 TYR D N 1
ATOM 12983 C CA . TYR D 1 149 ? 9.722 -62.310 -5.931 1.00 54.97 149 TYR D CA 1
ATOM 12984 C C . TYR D 1 149 ? 8.797 -63.391 -6.471 1.00 48.37 149 TYR D C 1
ATOM 12985 O O . TYR D 1 149 ? 8.186 -63.235 -7.528 1.00 45.03 149 TYR D O 1
ATOM 12994 N N . ARG D 1 150 ? 8.703 -64.488 -5.727 1.00 51.33 150 ARG D N 1
ATOM 12995 C CA . ARG D 1 150 ? 7.825 -65.595 -6.080 1.00 52.06 150 ARG D CA 1
ATOM 12996 C C . ARG D 1 150 ? 6.369 -65.152 -6.173 1.00 53.25 150 ARG D C 1
ATOM 12997 O O . ARG D 1 150 ? 5.688 -65.436 -7.157 1.00 54.80 150 ARG D O 1
ATOM 13005 N N . GLU D 1 151 ? 5.901 -64.453 -5.144 1.00 54.63 151 GLU D N 1
ATOM 13006 C CA . GLU D 1 151 ? 4.498 -64.062 -5.060 1.00 53.23 151 GLU D CA 1
ATOM 13007 C C . GLU D 1 151 ? 4.121 -62.963 -6.053 1.00 50.19 151 GLU D C 1
ATOM 13008 O O . GLU D 1 151 ? 3.059 -63.026 -6.674 1.00 53.04 151 GLU D O 1
ATOM 13014 N N . SER D 1 152 ? 4.981 -61.957 -6.198 1.00 45.42 152 SER D N 1
ATOM 13015 C CA . SER D 1 152 ? 4.722 -60.875 -7.145 1.00 39.78 152 SER D CA 1
ATOM 13016 C C . SER D 1 152 ? 4.731 -61.409 -8.570 1.00 46.84 152 SER D C 1
ATOM 13017 O O . SER D 1 152 ? 4.118 -60.829 -9.459 1.00 47.07 152 SER D O 1
ATOM 13020 N N . GLN D 1 153 ? 5.452 -62.504 -8.787 1.00 46.62 153 GLN D N 1
ATOM 13021 C CA . GLN D 1 153 ? 5.404 -63.203 -10.064 1.00 46.93 153 GLN D CA 1
ATOM 13022 C C . GLN D 1 153 ? 4.074 -63.936 -10.174 1.00 51.51 153 GLN D C 1
ATOM 13023 O O . GLN D 1 153 ? 3.415 -63.907 -11.211 1.00 45.12 153 GLN D O 1
ATOM 13029 N N . GLU D 1 154 ? 3.686 -64.578 -9.078 1.00 54.29 154 GLU D N 1
ATOM 13030 C CA . GLU D 1 154 ? 2.505 -65.425 -9.034 1.00 50.81 154 GLU D CA 1
ATOM 13031 C C . GLU D 1 154 ? 1.214 -64.657 -9.289 1.00 52.46 154 GLU D C 1
ATOM 13032 O O . GLU D 1 154 ? 0.327 -65.142 -9.993 1.00 54.35 154 GLU D O 1
ATOM 13038 N N . LYS D 1 155 ? 1.111 -63.457 -8.727 1.00 49.00 155 LYS D N 1
ATOM 13039 C CA . LYS D 1 155 ? -0.112 -62.665 -8.850 1.00 44.24 155 LYS D CA 1
ATOM 13040 C C . LYS D 1 155 ? 0.015 -61.492 -9.816 1.00 43.13 155 LYS D C 1
ATOM 13041 O O . LYS D 1 155 ? -0.991 -60.887 -10.189 1.00 45.57 155 LYS D O 1
ATOM 13047 N N . VAL D 1 156 ? 1.246 -61.201 -10.233 1.00 37.25 156 VAL D N 1
ATOM 13048 C CA . VAL D 1 156 ? 1.576 -59.950 -10.918 1.00 39.98 156 VAL D CA 1
ATOM 13049 C C . VAL D 1 156 ? 1.056 -58.809 -10.041 1.00 37.76 156 VAL D C 1
ATOM 13050 O O . VAL D 1 156 ? 0.066 -58.148 -10.356 1.00 37.00 156 VAL D O 1
ATOM 13054 N N . LEU D 1 157 ? 1.731 -58.615 -8.912 1.00 38.63 157 LEU D N 1
ATOM 13055 C CA . LEU D 1 157 ? 1.331 -57.621 -7.925 1.00 34.88 157 LEU D CA 1
ATOM 13056 C C . LEU D 1 157 ? 1.543 -56.194 -8.413 1.00 39.94 157 LEU D C 1
ATOM 13057 O O . LEU D 1 157 ? 2.433 -55.924 -9.219 1.00 43.43 157 LEU D O 1
ATOM 13062 N N . TYR D 1 158 ? 0.717 -55.286 -7.907 1.00 41.64 158 TYR D N 1
ATOM 13063 C CA . TYR D 1 158 ? 0.799 -53.875 -8.258 1.00 39.25 158 TYR D CA 1
ATOM 13064 C C . TYR D 1 158 ? 1.376 -53.085 -7.086 1.00 42.97 158 TYR D C 1
ATOM 13065 O O . TYR D 1 158 ? 0.686 -52.830 -6.099 1.00 45.12 158 TYR D O 1
ATOM 13074 N N . TRP D 1 159 ? 2.646 -52.710 -7.197 1.00 39.63 159 TRP D N 1
ATOM 13075 C CA . TRP D 1 159 ? 3.302 -51.906 -6.171 1.00 39.91 159 TRP D CA 1
ATOM 13076 C C . TRP D 1 159 ? 3.547 -50.476 -6.644 1.00 41.26 159 TRP D C 1
ATOM 13077 O O . TRP D 1 159 ? 3.767 -50.236 -7.831 1.00 46.32 159 TRP D O 1
ATOM 13088 N N . ASN D 1 160 ? 3.508 -49.529 -5.711 1.00 45.58 160 ASN D N 1
ATOM 13089 C CA . ASN D 1 160 ? 3.860 -48.146 -6.011 1.00 43.03 160 ASN D CA 1
ATOM 13090 C C . ASN D 1 160 ? 5.170 -47.757 -5.335 1.00 41.95 160 ASN D C 1
ATOM 13091 O O . ASN D 1 160 ? 5.449 -48.179 -4.213 1.00 44.10 160 ASN D O 1
ATOM 13096 N N . HIS D 1 161 ? 5.976 -46.958 -6.028 1.00 49.08 161 HIS D N 1
ATOM 13097 C CA . HIS D 1 161 ? 7.282 -46.557 -5.518 1.00 44.21 161 HIS D CA 1
ATOM 13098 C C . HIS D 1 161 ? 7.208 -45.279 -4.685 1.00 41.92 161 HIS D C 1
ATOM 13099 O O . HIS D 1 161 ? 7.220 -44.173 -5.226 1.00 50.33 161 HIS D O 1
ATOM 13106 N N . ALA D 1 162 ? 7.125 -45.437 -3.367 1.00 38.99 162 ALA D N 1
ATOM 13107 C CA . ALA D 1 162 ? 7.135 -44.302 -2.449 1.00 48.80 162 ALA D CA 1
ATOM 13108 C C . ALA D 1 162 ? 8.525 -44.094 -1.853 1.00 49.41 162 ALA D C 1
ATOM 13109 O O . ALA D 1 162 ? 8.943 -44.843 -0.970 1.00 50.50 162 ALA D O 1
ATOM 13111 N N . PHE D 1 163 ? 9.239 -43.078 -2.331 1.00 48.42 163 PHE D N 1
ATOM 13112 C CA . PHE D 1 163 ? 10.616 -42.862 -1.897 1.00 46.97 163 PHE D CA 1
ATOM 13113 C C . PHE D 1 163 ? 10.944 -41.406 -1.567 1.00 45.95 163 PHE D C 1
ATOM 13114 O O . PHE D 1 163 ? 11.861 -41.135 -0.791 1.00 54.97 163 PHE D O 1
ATOM 13122 N N . LEU D 1 164 ? 10.200 -40.472 -2.150 1.00 43.24 164 LEU D N 1
ATOM 13123 C CA . LEU D 1 164 ? 10.465 -39.051 -1.937 1.00 44.37 164 LEU D CA 1
ATOM 13124 C C . LEU D 1 164 ? 10.124 -38.595 -0.522 1.00 36.61 164 LEU D C 1
ATOM 13125 O O . LEU D 1 164 ? 8.997 -38.765 -0.059 1.00 45.45 164 LEU D O 1
ATOM 13130 N N . HIS D 1 165 ? 11.106 -38.013 0.160 1.00 40.47 165 HIS D N 1
ATOM 13131 C CA . HIS D 1 165 ? 10.900 -37.486 1.504 1.00 49.29 165 HIS D CA 1
ATOM 13132 C C . HIS D 1 165 ? 10.031 -36.235 1.468 1.00 48.75 165 HIS D C 1
ATOM 13133 O O . HIS D 1 165 ? 10.151 -35.417 0.555 1.00 45.48 165 HIS D O 1
ATOM 13140 N N . PRO D 1 166 ? 9.150 -36.081 2.467 1.00 49.12 166 PRO D N 1
ATOM 13141 C CA . PRO D 1 166 ? 8.347 -34.862 2.594 1.00 46.12 166 PRO D CA 1
ATOM 13142 C C . PRO D 1 166 ? 9.214 -33.664 2.965 1.00 46.51 166 PRO D C 1
ATOM 13143 O O . PRO D 1 166 ? 10.300 -33.855 3.512 1.00 43.16 166 PRO D O 1
ATOM 13147 N N . PRO D 1 167 ? 8.747 -32.443 2.660 1.00 44.98 167 PRO D N 1
ATOM 13148 C CA . PRO D 1 167 ? 9.493 -31.224 2.993 1.00 48.60 167 PRO D CA 1
ATOM 13149 C C . PRO D 1 167 ? 9.691 -31.099 4.499 1.00 53.88 167 PRO D C 1
ATOM 13150 O O . PRO D 1 167 ? 8.773 -31.400 5.262 1.00 59.94 167 PRO D O 1
ATOM 13154 N N . VAL D 1 168 ? 10.871 -30.660 4.922 1.00 58.59 168 VAL D N 1
ATOM 13155 C CA . VAL D 1 168 ? 11.166 -30.557 6.345 1.00 62.16 168 VAL D CA 1
ATOM 13156 C C . VAL D 1 168 ? 11.577 -29.153 6.770 1.00 67.79 168 VAL D C 1
ATOM 13157 O O . VAL D 1 168 ? 12.178 -28.413 5.997 1.00 67.98 168 VAL D O 1
ATOM 13161 N N . ASP D 1 169 ? 11.266 -28.792 8.010 1.00 74.96 169 ASP D N 1
ATOM 13162 C CA . ASP D 1 169 ? 11.670 -27.500 8.548 1.00 76.09 169 ASP D CA 1
ATOM 13163 C C . ASP D 1 169 ? 13.117 -27.652 9.020 1.00 79.72 169 ASP D C 1
ATOM 13164 O O . ASP D 1 169 ? 13.586 -28.776 9.168 1.00 83.02 169 ASP D O 1
ATOM 13169 N N . ARG D 1 170 ? 13.831 -26.553 9.249 1.00 80.96 170 ARG D N 1
ATOM 13170 C CA . ARG D 1 170 ? 15.218 -26.640 9.717 1.00 81.50 170 ARG D CA 1
ATOM 13171 C C . ARG D 1 170 ? 15.365 -26.044 11.109 1.00 79.59 170 ARG D C 1
ATOM 13172 O O . ARG D 1 170 ? 16.473 -25.717 11.537 1.00 85.83 170 ARG D O 1
ATOM 13180 N N . SER D 1 171 ? 14.238 -25.861 11.793 1.00 81.12 171 SER D N 1
ATOM 13181 C CA . SER D 1 171 ? 14.257 -25.328 13.151 1.00 78.94 171 SER D CA 1
ATOM 13182 C C . SER D 1 171 ? 14.048 -26.420 14.193 1.00 80.27 171 SER D C 1
ATOM 13183 O O . SER D 1 171 ? 12.947 -26.948 14.346 1.00 80.39 171 SER D O 1
ATOM 13186 N N . ASP D 1 175 ? 13.102 -29.649 17.398 1.00 86.28 175 ASP D N 1
ATOM 13187 C CA . ASP D 1 175 ? 14.454 -29.514 16.864 1.00 103.64 175 ASP D CA 1
ATOM 13188 C C . ASP D 1 175 ? 14.971 -30.904 16.497 1.00 109.49 175 ASP D C 1
ATOM 13189 O O . ASP D 1 175 ? 15.711 -31.080 15.528 1.00 98.21 175 ASP D O 1
ATOM 13194 N N . GLU D 1 176 ? 14.562 -31.890 17.288 1.00 112.50 176 GLU D N 1
ATOM 13195 C CA . GLU D 1 176 ? 14.855 -33.304 17.041 1.00 105.10 176 GLU D CA 1
ATOM 13196 C C . GLU D 1 176 ? 13.743 -33.896 16.174 1.00 101.77 176 GLU D C 1
ATOM 13197 O O . GLU D 1 176 ? 13.518 -35.107 16.177 1.00 103.50 176 GLU D O 1
ATOM 13203 N N . VAL D 1 177 ? 13.045 -33.030 15.439 1.00 99.12 177 VAL D N 1
ATOM 13204 C CA . VAL D 1 177 ? 11.845 -33.425 14.714 1.00 92.60 177 VAL D CA 1
ATOM 13205 C C . VAL D 1 177 ? 12.198 -33.795 13.276 1.00 89.38 177 VAL D C 1
ATOM 13206 O O . VAL D 1 177 ? 11.861 -33.098 12.316 1.00 80.80 177 VAL D O 1
ATOM 13210 N N . GLY D 1 178 ? 12.916 -34.908 13.169 1.00 86.26 178 GLY D N 1
ATOM 13211 C CA . GLY D 1 178 ? 13.275 -35.532 11.912 1.00 70.73 178 GLY D CA 1
ATOM 13212 C C . GLY D 1 178 ? 12.325 -36.690 11.678 1.00 67.54 178 GLY D C 1
ATOM 13213 O O . GLY D 1 178 ? 12.510 -37.495 10.767 1.00 66.77 178 GLY D O 1
ATOM 13214 N N . ASP D 1 179 ? 11.293 -36.760 12.513 1.00 66.50 179 ASP D N 1
ATOM 13215 C CA . ASP D 1 179 ? 10.314 -37.841 12.470 1.00 65.67 179 ASP D CA 1
ATOM 13216 C C . ASP D 1 179 ? 9.284 -37.648 11.359 1.00 61.41 179 ASP D C 1
ATOM 13217 O O . ASP D 1 179 ? 8.315 -38.403 11.261 1.00 63.03 179 ASP D O 1
ATOM 13222 N N . VAL D 1 180 ? 9.493 -36.636 10.525 1.00 56.29 180 VAL D N 1
ATOM 13223 C CA . VAL D 1 180 ? 8.623 -36.416 9.382 1.00 48.45 180 VAL D CA 1
ATOM 13224 C C . VAL D 1 180 ? 9.017 -37.457 8.340 1.00 45.07 180 VAL D C 1
ATOM 13225 O O . VAL D 1 180 ? 8.239 -37.792 7.446 1.00 47.25 180 VAL D O 1
ATOM 13229 N N . PHE D 1 181 ? 10.239 -37.967 8.478 1.00 51.11 181 PHE D N 1
ATOM 13230 C CA . PHE D 1 181 ? 10.752 -39.029 7.625 1.00 51.65 181 PHE D CA 1
ATOM 13231 C C . PHE D 1 181 ? 10.201 -40.369 8.096 1.00 47.60 181 PHE D C 1
ATOM 13232 O O . PHE D 1 181 ? 9.826 -40.516 9.260 1.00 46.39 181 PHE D O 1
ATOM 13240 N N . ILE D 1 182 ? 10.140 -41.337 7.188 1.00 45.83 182 ILE D N 1
ATOM 13241 C CA . ILE D 1 182 ? 9.806 -42.706 7.559 1.00 45.18 182 ILE D CA 1
ATOM 13242 C C . ILE D 1 182 ? 10.819 -43.202 8.586 1.00 43.87 182 ILE D C 1
ATOM 13243 O O . ILE D 1 182 ? 12.025 -43.167 8.343 1.00 49.66 182 ILE D O 1
ATOM 13248 N N . HIS D 1 183 ? 10.329 -43.659 9.734 1.00 42.35 183 HIS D N 1
ATOM 13249 C CA . HIS D 1 183 ? 11.216 -44.029 10.831 1.00 45.69 183 HIS D CA 1
ATOM 13250 C C . HIS D 1 183 ? 10.592 -45.063 11.759 1.00 46.91 183 HIS D C 1
ATOM 13251 O O . HIS D 1 183 ? 9.371 -45.138 11.899 1.00 42.93 183 HIS D O 1
ATOM 13258 N N . VAL D 1 184 ? 11.447 -45.853 12.397 1.00 48.59 184 VAL D N 1
ATOM 13259 C CA . VAL D 1 184 ? 11.010 -46.852 13.363 1.00 46.64 184 VAL D CA 1
ATOM 13260 C C . VAL D 1 184 ? 10.836 -46.259 14.758 1.00 48.09 184 VAL D C 1
ATOM 13261 O O . VAL D 1 184 ? 11.741 -45.609 15.281 1.00 48.95 184 VAL D O 1
ATOM 13265 N N . GLU D 1 185 ? 9.670 -46.484 15.355 1.00 50.65 185 GLU D N 1
ATOM 13266 C CA . GLU D 1 185 ? 9.397 -46.007 16.706 1.00 51.64 185 GLU D CA 1
ATOM 13267 C C . GLU D 1 185 ? 9.575 -47.126 17.729 1.00 49.12 185 GLU D C 1
ATOM 13268 O O . GLU D 1 185 ? 9.734 -46.870 18.923 1.00 45.06 185 GLU D O 1
ATOM 13274 N N . ARG D 1 186 ? 9.556 -48.365 17.247 1.00 50.61 186 ARG D N 1
ATOM 13275 C CA . ARG D 1 186 ? 9.603 -49.539 18.112 1.00 50.84 186 ARG D CA 1
ATOM 13276 C C . ARG D 1 186 ? 9.909 -50.804 17.316 1.00 46.60 186 ARG D C 1
ATOM 13277 O O . ARG D 1 186 ? 9.434 -50.969 16.192 1.00 46.97 186 ARG D O 1
ATOM 13285 N N . GLU D 1 187 ? 10.705 -51.694 17.900 1.00 47.44 187 GLU D N 1
ATOM 13286 C CA . GLU D 1 187 ? 11.003 -52.973 17.268 1.00 51.20 187 GLU D CA 1
ATOM 13287 C C . GLU D 1 187 ? 10.343 -54.110 18.040 1.00 55.23 187 GLU D C 1
ATOM 13288 O O . GLU D 1 187 ? 10.886 -54.606 19.026 1.00 53.39 187 GLU D O 1
ATOM 13294 N N . THR D 1 188 ? 9.162 -54.510 17.580 1.00 56.70 188 THR D N 1
ATOM 13295 C CA . THR D 1 188 ? 8.427 -55.613 18.182 1.00 52.24 188 THR D CA 1
ATOM 13296 C C . THR D 1 188 ? 8.920 -56.951 17.647 1.00 55.92 188 THR D C 1
ATOM 13297 O O . THR D 1 188 ? 9.744 -57.001 16.735 1.00 57.68 188 THR D O 1
ATOM 13301 N N . ASP D 1 189 ? 8.409 -58.034 18.220 1.00 56.11 189 ASP D N 1
ATOM 13302 C CA . ASP D 1 189 ? 8.743 -59.375 17.759 1.00 54.72 189 ASP D CA 1
ATOM 13303 C C . ASP D 1 189 ? 8.086 -59.675 16.416 1.00 54.81 189 ASP D C 1
ATOM 13304 O O . ASP D 1 189 ? 8.604 -60.460 15.622 1.00 56.94 189 ASP D O 1
ATOM 13309 N N . ALA D 1 190 ? 6.944 -59.041 16.170 1.00 46.43 190 ALA D N 1
ATOM 13310 C CA . ALA D 1 190 ? 6.204 -59.240 14.931 1.00 49.89 190 ALA D CA 1
ATOM 13311 C C . ALA D 1 190 ? 6.863 -58.539 13.756 1.00 50.05 190 ALA D C 1
ATOM 13312 O O . ALA D 1 190 ? 6.870 -59.049 12.636 1.00 51.27 190 ALA D O 1
ATOM 13314 N N . GLY D 1 191 ? 7.419 -57.364 14.021 1.00 47.11 191 GLY D N 1
ATOM 13315 C CA . GLY D 1 191 ? 8.024 -56.571 12.973 1.00 49.06 191 GLY D CA 1
ATOM 13316 C C . GLY D 1 191 ? 8.509 -55.222 13.455 1.00 47.84 191 GLY D C 1
ATOM 13317 O O . GLY D 1 191 ? 9.219 -55.121 14.456 1.00 46.72 191 GLY D O 1
ATOM 13318 N N . LEU D 1 192 ? 8.112 -54.177 12.738 1.00 47.89 192 LEU D N 1
ATOM 13319 C CA . LEU D 1 192 ? 8.601 -52.836 13.006 1.00 41.94 192 LEU D CA 1
ATOM 13320 C C . LEU D 1 192 ? 7.458 -51.824 13.005 1.00 50.43 192 LEU D C 1
ATOM 13321 O O . LEU D 1 192 ? 6.704 -51.728 12.036 1.00 44.79 192 LEU D O 1
ATOM 13326 N N . VAL D 1 193 ? 7.335 -51.072 14.095 1.00 51.62 193 VAL D N 1
ATOM 13327 C CA . VAL D 1 193 ? 6.321 -50.028 14.193 1.00 41.05 193 VAL D CA 1
ATOM 13328 C C . VAL D 1 193 ? 6.869 -48.752 13.571 1.00 44.62 193 VAL D C 1
ATOM 13329 O O . VAL D 1 193 ? 7.870 -48.206 14.037 1.00 46.52 193 VAL D O 1
ATOM 13333 N N . VAL D 1 194 ? 6.211 -48.277 12.519 1.00 43.32 194 VAL D N 1
ATOM 13334 C CA . VAL D 1 194 ? 6.761 -47.193 11.713 1.00 41.52 194 VAL D CA 1
ATOM 13335 C C . VAL D 1 194 ? 5.802 -46.021 11.520 1.00 43.99 194 VAL D C 1
ATOM 13336 O O . VAL D 1 194 ? 4.620 -46.207 11.230 1.00 47.67 194 VAL D O 1
ATOM 13340 N N . SER D 1 195 ? 6.331 -44.813 11.689 1.00 44.20 195 SER D N 1
ATOM 13341 C CA . SER D 1 195 ? 5.591 -43.594 11.397 1.00 41.91 195 SER D CA 1
ATOM 13342 C C . SER D 1 195 ? 6.421 -42.719 10.464 1.00 48.27 195 SER D C 1
ATOM 13343 O O . SER D 1 195 ? 7.642 -42.859 10.393 1.00 47.27 195 SER D O 1
ATOM 13346 N N . GLY D 1 196 ? 5.757 -41.819 9.749 1.00 48.01 196 GLY D N 1
ATOM 13347 C CA . GLY D 1 196 ? 6.433 -40.976 8.780 1.00 44.29 196 GLY D CA 1
ATOM 13348 C C . GLY D 1 196 ? 5.571 -40.758 7.555 1.00 41.96 196 GLY D C 1
ATOM 13349 O O . GLY D 1 196 ? 4.368 -41.020 7.582 1.00 39.65 196 GLY D O 1
ATOM 13350 N N . ALA D 1 197 ? 6.180 -40.284 6.474 1.00 42.86 197 ALA D N 1
ATOM 13351 C CA . ALA D 1 197 ? 5.428 -40.009 5.257 1.00 43.20 197 ALA D CA 1
ATOM 13352 C C . ALA D 1 197 ? 6.295 -40.044 4.004 1.00 48.09 197 ALA D C 1
ATOM 13353 O O . ALA D 1 197 ? 7.522 -39.967 4.071 1.00 47.50 197 ALA D O 1
ATOM 13355 N N . LYS D 1 198 ? 5.628 -40.162 2.861 1.00 46.56 198 LYS D N 1
ATOM 13356 C CA . LYS D 1 198 ? 6.269 -40.080 1.556 1.00 41.17 198 LYS D CA 1
ATOM 13357 C C . LYS D 1 198 ? 5.373 -39.279 0.623 1.00 42.77 198 LYS D C 1
ATOM 13358 O O . LYS D 1 198 ? 4.148 -39.345 0.721 1.00 37.91 198 LYS D O 1
ATOM 13364 N N . VAL D 1 199 ? 5.984 -38.522 -0.281 1.00 43.13 199 VAL D N 1
ATOM 13365 C CA . VAL D 1 199 ? 5.227 -37.666 -1.184 1.00 39.68 199 VAL D CA 1
ATOM 13366 C C . VAL D 1 199 ? 5.316 -38.142 -2.631 1.00 35.91 199 VAL D C 1
ATOM 13367 O O . VAL D 1 199 ? 6.232 -38.879 -2.997 1.00 37.24 199 VAL D O 1
ATOM 13371 N N . VAL D 1 200 ? 4.355 -37.701 -3.441 1.00 44.85 200 VAL D N 1
ATOM 13372 C CA . VAL D 1 200 ? 4.233 -38.101 -4.843 1.00 45.40 200 VAL D CA 1
ATOM 13373 C C . VAL D 1 200 ? 4.229 -39.628 -4.981 1.00 45.50 200 VAL D C 1
ATOM 13374 O O . VAL D 1 200 ? 4.950 -40.198 -5.799 1.00 51.68 200 VAL D O 1
ATOM 13378 N N . ALA D 1 201 ? 3.421 -40.285 -4.154 1.00 39.46 201 ALA D N 1
ATOM 13379 C CA . ALA D 1 201 ? 3.211 -41.723 -4.274 1.00 39.03 201 ALA D CA 1
ATOM 13380 C C . ALA D 1 201 ? 2.212 -41.997 -5.390 1.00 39.54 201 ALA D C 1
ATOM 13381 O O . ALA D 1 201 ? 1.046 -42.297 -5.134 1.00 48.69 201 ALA D O 1
ATOM 13383 N N . THR D 1 202 ? 2.679 -41.888 -6.629 1.00 38.31 202 THR D N 1
ATOM 13384 C CA . THR D 1 202 ? 1.810 -41.956 -7.800 1.00 42.24 202 THR D CA 1
ATOM 13385 C C . THR D 1 202 ? 1.150 -43.322 -7.989 1.00 44.51 202 THR D C 1
ATOM 13386 O O . THR D 1 202 ? 1.828 -44.346 -8.075 1.00 40.44 202 THR D O 1
ATOM 13390 N N . GLY D 1 203 ? -0.179 -43.324 -8.057 1.00 43.03 203 GLY D N 1
ATOM 13391 C CA . GLY D 1 203 ? -0.932 -44.537 -8.323 1.00 44.08 203 GLY D CA 1
ATOM 13392 C C . GLY D 1 203 ? -1.173 -45.410 -7.106 1.00 43.15 203 GLY D C 1
ATOM 13393 O O . GLY D 1 203 ? -1.798 -46.465 -7.213 1.00 39.41 203 GLY D O 1
ATOM 13394 N N . SER D 1 204 ? -0.677 -44.965 -5.955 1.00 43.63 204 SER D N 1
ATOM 13395 C CA . SER D 1 204 ? -0.741 -45.731 -4.710 1.00 46.03 204 SER D CA 1
ATOM 13396 C C . SER D 1 204 ? -2.139 -46.241 -4.361 1.00 47.97 204 SER D C 1
ATOM 13397 O O . SER D 1 204 ? -2.296 -47.373 -3.901 1.00 48.06 204 SER D O 1
ATOM 13400 N N . ALA D 1 205 ? -3.149 -45.406 -4.583 1.00 43.40 205 ALA D N 1
ATOM 13401 C CA . ALA D 1 205 ? -4.523 -45.738 -4.210 1.00 36.49 205 ALA D CA 1
ATOM 13402 C C . ALA D 1 205 ? -5.077 -46.940 -4.975 1.00 43.74 205 ALA D C 1
ATOM 13403 O O . ALA D 1 205 ? -6.066 -47.543 -4.560 1.00 50.30 205 ALA D O 1
ATOM 13405 N N . LEU D 1 206 ? -4.436 -47.290 -6.086 1.00 41.67 206 LEU D N 1
ATOM 13406 C CA . LEU D 1 206 ? -4.886 -48.410 -6.904 1.00 44.28 206 LEU D CA 1
ATOM 13407 C C . LEU D 1 206 ? -3.899 -49.570 -6.850 1.00 49.00 206 LEU D C 1
ATOM 13408 O O . LEU D 1 206 ? -3.989 -50.511 -7.639 1.00 44.97 206 LEU D O 1
ATOM 13413 N N . THR D 1 207 ? -2.962 -49.500 -5.911 1.00 48.73 207 THR D N 1
ATOM 13414 C CA . THR D 1 207 ? -1.935 -50.526 -5.775 1.00 44.22 207 THR D CA 1
ATOM 13415 C C . THR D 1 207 ? -2.235 -51.516 -4.655 1.00 48.95 207 THR D C 1
ATOM 13416 O O . THR D 1 207 ? -3.135 -51.305 -3.842 1.00 48.98 207 THR D O 1
ATOM 13420 N N . HIS D 1 208 ? -1.466 -52.599 -4.626 1.00 46.40 208 HIS D N 1
ATOM 13421 C CA . HIS D 1 208 ? -1.599 -53.622 -3.597 1.00 41.90 208 HIS D CA 1
ATOM 13422 C C . HIS D 1 208 ? -0.716 -53.306 -2.394 1.00 39.75 208 HIS D C 1
ATOM 13423 O O . HIS D 1 208 ? -1.062 -53.630 -1.258 1.00 42.13 208 HIS D O 1
ATOM 13430 N N . ALA D 1 209 ? 0.425 -52.674 -2.650 1.00 45.30 209 ALA D N 1
ATOM 13431 C CA . ALA D 1 209 ? 1.382 -52.375 -1.592 1.00 44.43 209 ALA D CA 1
ATOM 13432 C C . ALA D 1 209 ? 2.331 -51.243 -1.974 1.00 40.92 209 ALA D C 1
ATOM 13433 O O . ALA D 1 209 ? 2.706 -51.098 -3.135 1.00 36.83 209 ALA D O 1
ATOM 13435 N N . ALA D 1 210 ? 2.709 -50.438 -0.986 1.00 48.41 210 ALA D N 1
ATOM 13436 C CA . ALA D 1 210 ? 3.672 -49.364 -1.197 1.00 46.29 210 ALA D CA 1
ATOM 13437 C C . ALA D 1 210 ? 5.088 -49.833 -0.889 1.00 46.10 210 ALA D C 1
ATOM 13438 O O . ALA D 1 210 ? 5.364 -50.320 0.207 1.00 46.12 210 ALA D O 1
ATOM 13440 N N . PHE D 1 211 ? 5.984 -49.687 -1.859 1.00 51.03 211 PHE D N 1
ATOM 13441 C CA . PHE D 1 211 ? 7.386 -50.019 -1.646 1.00 45.40 211 PHE D CA 1
ATOM 13442 C C . PHE D 1 211 ? 8.156 -48.810 -1.128 1.00 45.86 211 PHE D C 1
ATOM 13443 O O . PHE D 1 211 ? 8.446 -47.878 -1.878 1.00 44.23 211 PHE D O 1
ATOM 13451 N N . ILE D 1 212 ? 8.483 -48.833 0.160 1.00 49.12 212 ILE D N 1
ATOM 13452 C CA . ILE D 1 212 ? 9.185 -47.723 0.793 1.00 45.77 212 ILE D CA 1
ATOM 13453 C C . ILE D 1 212 ? 10.695 -47.800 0.578 1.00 42.39 212 ILE D C 1
ATOM 13454 O O . ILE D 1 212 ? 11.337 -48.782 0.947 1.00 40.61 212 ILE D O 1
ATOM 13459 N N . SER D 1 213 ? 11.251 -46.751 -0.020 1.00 43.21 213 SER D N 1
ATOM 13460 C CA . SER D 1 213 ? 12.690 -46.650 -0.239 1.00 46.69 213 SER D CA 1
ATOM 13461 C C . SER D 1 213 ? 13.122 -45.202 -0.043 1.00 45.29 213 SER D C 1
ATOM 13462 O O . SER D 1 213 ? 12.315 -44.358 0.342 1.00 44.63 213 SER D O 1
ATOM 13465 N N . HIS D 1 214 ? 14.396 -44.914 -0.290 1.00 45.28 214 HIS D N 1
ATOM 13466 C CA . HIS D 1 214 ? 14.916 -43.564 -0.095 1.00 48.50 214 HIS D CA 1
ATOM 13467 C C . HIS D 1 214 ? 15.970 -43.221 -1.142 1.00 53.24 214 HIS D C 1
ATOM 13468 O O . HIS D 1 214 ? 16.753 -44.079 -1.551 1.00 48.35 214 HIS D O 1
ATOM 13475 N N . TRP D 1 215 ? 15.992 -41.961 -1.567 1.00 57.12 215 TRP D N 1
ATOM 13476 C CA . TRP D 1 215 ? 17.028 -41.484 -2.475 1.00 60.44 215 TRP D CA 1
ATOM 13477 C C . TRP D 1 215 ? 18.217 -40.980 -1.659 1.00 67.55 215 TRP D C 1
ATOM 13478 O O . TRP D 1 215 ? 19.280 -40.674 -2.200 1.00 74.88 215 TRP D O 1
ATOM 13489 N N . GLY D 1 216 ? 18.026 -40.914 -0.346 1.00 66.78 216 GLY D N 1
ATOM 13490 C CA . GLY D 1 216 ? 19.095 -40.571 0.572 1.00 62.17 216 GLY D CA 1
ATOM 13491 C C . GLY D 1 216 ? 18.594 -40.240 1.963 1.00 64.91 216 GLY D C 1
ATOM 13492 O O . GLY D 1 216 ? 17.525 -39.653 2.134 1.00 65.12 216 GLY D O 1
ATOM 13493 N N . LEU D 1 217 ? 19.379 -40.632 2.961 1.00 59.43 217 LEU D N 1
ATOM 13494 C CA . LEU D 1 217 ? 19.057 -40.385 4.361 1.00 58.31 217 LEU D CA 1
ATOM 13495 C C . LEU D 1 217 ? 19.608 -39.045 4.848 1.00 61.59 217 LEU D C 1
ATOM 13496 O O . LEU D 1 217 ? 20.822 -38.841 4.856 1.00 72.10 217 LEU D O 1
ATOM 13501 N N . PRO D 1 218 ? 18.721 -38.130 5.267 1.00 58.21 218 PRO D N 1
ATOM 13502 C CA . PRO D 1 218 ? 19.202 -36.847 5.791 1.00 57.84 218 PRO D CA 1
ATOM 13503 C C . PRO D 1 218 ? 19.777 -36.991 7.197 1.00 66.22 218 PRO D C 1
ATOM 13504 O O . PRO D 1 218 ? 20.781 -36.350 7.510 1.00 73.93 218 PRO D O 1
ATOM 13508 N N . ILE D 1 219 ? 19.156 -37.821 8.031 1.00 67.57 219 ILE D N 1
ATOM 13509 C CA . ILE D 1 219 ? 19.746 -38.138 9.323 1.00 63.81 219 ILE D CA 1
ATOM 13510 C C . ILE D 1 219 ? 20.211 -39.585 9.269 1.00 65.27 219 ILE D C 1
ATOM 13511 O O . ILE D 1 219 ? 19.429 -40.488 8.972 1.00 65.75 219 ILE D O 1
ATOM 13516 N N . LYS D 1 220 ? 21.486 -39.800 9.565 1.00 63.92 220 LYS D N 1
ATOM 13517 C CA . LYS D 1 220 ? 22.072 -41.131 9.470 1.00 65.12 220 LYS D CA 1
ATOM 13518 C C . LYS D 1 220 ? 22.010 -41.915 10.778 1.00 64.05 220 LYS D C 1
ATOM 13519 O O . LYS D 1 220 ? 23.003 -42.041 11.493 1.00 69.83 220 LYS D O 1
ATOM 13525 N N . ASP D 1 221 ? 20.825 -42.438 11.075 1.00 70.48 221 ASP D N 1
ATOM 13526 C CA . ASP D 1 221 ? 20.604 -43.269 12.250 1.00 70.37 221 ASP D CA 1
ATOM 13527 C C . ASP D 1 221 ? 19.803 -44.504 11.843 1.00 62.32 221 ASP D C 1
ATOM 13528 O O . ASP D 1 221 ? 19.014 -44.453 10.899 1.00 51.76 221 ASP D O 1
ATOM 13533 N N . ARG D 1 222 ? 20.030 -45.608 12.550 1.00 60.60 222 ARG D N 1
ATOM 13534 C CA . ARG D 1 222 ? 19.376 -46.888 12.272 1.00 50.02 222 ARG D CA 1
ATOM 13535 C C . ARG D 1 222 ? 17.865 -46.801 12.058 1.00 48.34 222 ARG D C 1
ATOM 13536 O O . ARG D 1 222 ? 17.313 -47.507 11.214 1.00 46.60 222 ARG D O 1
ATOM 13544 N N . LYS D 1 223 ? 17.202 -45.925 12.804 1.00 53.18 223 LYS D N 1
ATOM 13545 C CA . LYS D 1 223 ? 15.745 -45.870 12.782 1.00 48.64 223 LYS D CA 1
ATOM 13546 C C . LYS D 1 223 ? 15.198 -45.349 11.453 1.00 45.93 223 LYS D C 1
ATOM 13547 O O . LYS D 1 223 ? 14.025 -45.548 11.144 1.00 49.70 223 LYS D O 1
ATOM 13553 N N . PHE D 1 224 ? 16.047 -44.696 10.665 1.00 43.97 224 PHE D N 1
ATOM 13554 C CA . PHE D 1 224 ? 15.622 -44.168 9.372 1.00 44.33 224 PHE D CA 1
ATOM 13555 C C . PHE D 1 224 ? 15.972 -45.098 8.211 1.00 44.84 224 PHE D C 1
ATOM 13556 O O . PHE D 1 224 ? 15.368 -45.024 7.141 1.00 35.89 224 PHE D O 1
ATOM 13564 N N . ALA D 1 225 ? 16.949 -45.973 8.432 1.00 49.11 225 ALA D N 1
ATOM 13565 C CA . ALA D 1 225 ? 17.405 -46.903 7.402 1.00 46.52 225 ALA D CA 1
ATOM 13566 C C . ALA D 1 225 ? 16.454 -48.079 7.202 1.00 43.39 225 ALA D C 1
ATOM 13567 O O . ALA D 1 225 ? 16.755 -49.197 7.616 1.00 37.38 225 ALA D O 1
ATOM 13569 N N . LEU D 1 226 ? 15.312 -47.835 6.568 1.00 35.03 226 LEU D N 1
ATOM 13570 C CA . LEU D 1 226 ? 14.333 -48.897 6.364 1.00 34.30 226 LEU D CA 1
ATOM 13571 C C . LEU D 1 226 ? 13.827 -48.952 4.927 1.00 33.72 226 LEU D C 1
ATOM 13572 O O . LEU D 1 226 ? 13.352 -47.957 4.382 1.00 40.55 226 LEU D O 1
ATOM 13577 N N . VAL D 1 227 ? 13.929 -50.132 4.326 1.00 38.72 227 VAL D N 1
ATOM 13578 C CA . VAL D 1 227 ? 13.383 -50.377 2.998 1.00 38.57 227 VAL D CA 1
ATOM 13579 C C . VAL D 1 227 ? 12.499 -51.613 3.057 1.00 40.94 227 VAL D C 1
ATOM 13580 O O . VAL D 1 227 ? 12.975 -52.717 3.323 1.00 38.87 227 VAL D O 1
ATOM 13584 N N . ALA D 1 228 ? 11.209 -51.421 2.808 1.00 43.79 228 ALA D N 1
ATOM 13585 C CA . ALA D 1 228 ? 10.239 -52.496 2.958 1.00 39.24 228 ALA D CA 1
ATOM 13586 C C . ALA D 1 228 ? 8.970 -52.221 2.166 1.00 42.27 228 ALA D C 1
ATOM 13587 O O . ALA D 1 228 ? 8.768 -51.120 1.654 1.00 37.53 228 ALA D O 1
ATOM 13589 N N . THR D 1 229 ? 8.115 -53.234 2.071 1.00 46.41 229 THR D N 1
ATOM 13590 C CA . THR D 1 229 ? 6.832 -53.081 1.404 1.00 47.67 229 THR D CA 1
ATOM 13591 C C . THR D 1 229 ? 5.709 -53.106 2.432 1.00 44.84 229 THR D C 1
ATOM 13592 O O . THR D 1 229 ? 5.753 -53.865 3.401 1.00 46.64 229 THR D O 1
ATOM 13596 N N . VAL D 1 230 ? 4.714 -52.251 2.230 1.00 48.46 230 VAL D N 1
ATOM 13597 C CA . VAL D 1 230 ? 3.559 -52.215 3.114 1.00 48.45 230 VAL D CA 1
ATOM 13598 C C . VAL D 1 230 ? 2.259 -52.307 2.324 1.00 46.55 230 VAL D C 1
ATOM 13599 O O . VAL D 1 230 ? 2.066 -51.572 1.357 1.00 46.51 230 VAL D O 1
ATOM 13603 N N A PRO D 1 231 ? 1.368 -53.224 2.731 0.50 41.99 231 PRO D N 1
ATOM 13604 N N B PRO D 1 231 ? 1.369 -53.225 2.730 0.50 42.02 231 PRO D N 1
ATOM 13605 C CA A PRO D 1 231 ? 0.045 -53.345 2.110 0.50 43.81 231 PRO D CA 1
ATOM 13606 C CA B PRO D 1 231 ? 0.045 -53.345 2.111 0.50 43.75 231 PRO D CA 1
ATOM 13607 C C A PRO D 1 231 ? -0.746 -52.046 2.233 0.50 44.25 231 PRO D C 1
ATOM 13608 C C B PRO D 1 231 ? -0.742 -52.044 2.231 0.50 44.20 231 PRO D C 1
ATOM 13609 O O A PRO D 1 231 ? -0.652 -51.367 3.254 0.50 44.72 231 PRO D O 1
ATOM 13610 O O B PRO D 1 231 ? -0.642 -51.360 3.249 0.50 44.73 231 PRO D O 1
ATOM 13625 N N . ASP D 1 233 ? -3.777 -51.565 2.708 1.00 45.93 233 ASP D N 1
ATOM 13626 C CA . ASP D 1 233 ? -4.863 -51.636 3.681 1.00 44.07 233 ASP D CA 1
ATOM 13627 C C . ASP D 1 233 ? -4.333 -51.788 5.105 1.00 46.98 233 ASP D C 1
ATOM 13628 O O . ASP D 1 233 ? -5.091 -52.085 6.028 1.00 54.60 233 ASP D O 1
ATOM 13633 N N . ALA D 1 234 ? -3.028 -51.589 5.274 1.00 47.52 234 ALA D N 1
ATOM 13634 C CA . ALA D 1 234 ? -2.393 -51.695 6.584 1.00 46.09 234 ALA D CA 1
ATOM 13635 C C . ALA D 1 234 ? -2.939 -50.652 7.552 1.00 42.97 234 ALA D C 1
ATOM 13636 O O . ALA D 1 234 ? -3.048 -49.474 7.211 1.00 41.43 234 ALA D O 1
ATOM 13638 N N . ASP D 1 235 ? -3.284 -51.094 8.758 1.00 42.57 235 ASP D N 1
ATOM 13639 C CA . ASP D 1 235 ? -3.838 -50.199 9.765 1.00 45.63 235 ASP D CA 1
ATOM 13640 C C . ASP D 1 235 ? -2.816 -49.145 10.170 1.00 46.81 235 ASP D C 1
ATOM 13641 O O . ASP D 1 235 ? -1.721 -49.468 10.629 1.00 43.95 235 ASP D O 1
ATOM 13646 N N . GLY D 1 236 ? -3.185 -47.881 9.991 1.00 51.11 236 GLY D N 1
ATOM 13647 C CA . GLY D 1 236 ? -2.297 -46.775 10.291 1.00 47.81 236 GLY D CA 1
ATOM 13648 C C . GLY D 1 236 ? -1.847 -46.062 9.032 1.00 42.62 236 GLY D C 1
ATOM 13649 O O . GLY D 1 236 ? -1.440 -44.901 9.076 1.00 46.33 236 GLY D O 1
ATOM 13650 N N . LEU D 1 237 ? -1.920 -46.762 7.903 1.00 41.04 237 LEU D N 1
ATOM 13651 C CA . LEU D 1 237 ? -1.517 -46.191 6.624 1.00 42.01 237 LEU D CA 1
ATOM 13652 C C . LEU D 1 237 ? -2.659 -45.399 6.005 1.00 48.36 237 LEU D C 1
ATOM 13653 O O . LEU D 1 237 ? -3.758 -45.919 5.813 1.00 46.82 237 LEU D O 1
ATOM 13658 N N . LYS D 1 238 ? -2.390 -44.137 5.690 1.00 52.83 238 LYS D N 1
ATOM 13659 C CA . LYS D 1 238 ? -3.398 -43.264 5.105 1.00 48.30 238 LYS D CA 1
ATOM 13660 C C . LYS D 1 238 ? -2.914 -42.653 3.795 1.00 46.68 238 LYS D C 1
ATOM 13661 O O . LYS D 1 238 ? -1.716 -42.444 3.601 1.00 38.70 238 LYS D O 1
ATOM 13667 N N . VAL D 1 239 ? -3.853 -42.375 2.898 1.00 43.00 239 VAL D N 1
ATOM 13668 C CA . VAL D 1 239 ? -3.527 -41.797 1.601 1.00 37.81 239 VAL D CA 1
ATOM 13669 C C . VAL D 1 239 ? -4.215 -40.452 1.393 1.00 36.03 239 VAL D C 1
ATOM 13670 O O . VAL D 1 239 ? -5.437 -40.385 1.266 1.00 40.87 239 VAL D O 1
ATOM 13674 N N . ILE D 1 240 ? -3.426 -39.383 1.360 1.00 40.73 240 ILE D N 1
ATOM 13675 C CA . ILE D 1 240 ? -3.962 -38.051 1.103 1.00 38.81 240 ILE D CA 1
ATOM 13676 C C . ILE D 1 240 ? -3.692 -37.657 -0.344 1.00 39.00 240 ILE D C 1
ATOM 13677 O O . ILE D 1 240 ? -2.548 -37.431 -0.736 1.00 49.02 240 ILE D O 1
ATOM 13682 N N . CYS D 1 241 ? -4.757 -37.577 -1.134 1.00 38.63 241 CYS D N 1
ATOM 13683 C CA . CYS D 1 241 ? -4.636 -37.366 -2.571 1.00 38.96 241 CYS D CA 1
ATOM 13684 C C . CYS D 1 241 ? -4.320 -35.924 -2.955 1.00 42.43 241 CYS D C 1
ATOM 13685 O O . CYS D 1 241 ? -4.642 -34.986 -2.228 1.00 42.53 241 CYS D O 1
ATOM 13688 N N . ARG D 1 242 ? -3.675 -35.768 -4.106 1.00 41.77 242 ARG D N 1
ATOM 13689 C CA . ARG D 1 242 ? -3.566 -34.476 -4.769 1.00 38.98 242 ARG D CA 1
ATOM 13690 C C . ARG D 1 242 ? -4.870 -34.291 -5.543 1.00 41.96 242 ARG D C 1
ATOM 13691 O O . ARG D 1 242 ? -5.608 -35.260 -5.718 1.00 43.26 242 ARG D O 1
ATOM 13699 N N . PRO D 1 243 ? -5.176 -33.055 -5.985 1.00 43.81 243 PRO D N 1
ATOM 13700 C CA . PRO D 1 243 ? -6.415 -32.840 -6.745 1.00 35.73 243 PRO D CA 1
ATOM 13701 C C . PRO D 1 243 ? -6.584 -33.816 -7.907 1.00 40.44 243 PRO D C 1
ATOM 13702 O O . PRO D 1 243 ? -5.688 -33.947 -8.741 1.00 40.90 243 PRO D O 1
ATOM 13706 N N . SER D 1 244 ? -7.728 -34.493 -7.948 1.00 41.72 244 SER D N 1
ATOM 13707 C CA . SER D 1 244 ? -7.978 -35.524 -8.948 1.00 40.24 244 SER D CA 1
ATOM 13708 C C . SER D 1 244 ? -8.512 -34.938 -10.249 1.00 40.47 244 SER D C 1
ATOM 13709 O O . SER D 1 244 ? -9.566 -34.303 -10.271 1.00 40.35 244 SER D O 1
ATOM 13712 N N . TYR D 1 245 ? -7.780 -35.164 -11.334 1.00 42.98 245 TYR D N 1
ATOM 13713 C CA . TYR D 1 245 ? -8.171 -34.650 -12.641 1.00 41.94 245 TYR D CA 1
ATOM 13714 C C . TYR D 1 245 ? -9.232 -35.541 -13.277 1.00 45.16 245 TYR D C 1
ATOM 13715 O O . TYR D 1 245 ? -9.983 -35.103 -14.148 1.00 42.86 245 TYR D O 1
ATOM 13724 N N . SER D 1 246 ? -9.286 -36.794 -12.836 1.00 38.53 246 SER D N 1
ATOM 13725 C CA . SER D 1 246 ? -10.273 -37.744 -13.336 1.00 39.42 246 SER D CA 1
ATOM 13726 C C . SER D 1 246 ? -11.633 -37.542 -12.677 1.00 45.75 246 SER D C 1
ATOM 13727 O O . SER D 1 246 ? -12.673 -37.681 -13.322 1.00 44.92 246 SER D O 1
ATOM 13730 N N . ALA D 1 247 ? -11.619 -37.214 -11.389 1.00 44.96 247 ALA D N 1
ATOM 13731 C CA . ALA D 1 247 ? -12.849 -36.939 -10.658 1.00 38.02 247 ALA D CA 1
ATOM 13732 C C . ALA D 1 247 ? -13.498 -35.656 -11.162 1.00 42.79 247 ALA D C 1
ATOM 13733 O O . ALA D 1 247 ? -14.713 -35.594 -11.347 1.00 48.31 247 ALA D O 1
ATOM 13735 N N . ASN D 1 248 ? -12.676 -34.635 -11.381 1.00 42.81 248 ASN D N 1
ATOM 13736 C CA . ASN D 1 248 ? -13.155 -33.352 -11.882 1.00 45.51 248 ASN D CA 1
ATOM 13737 C C . ASN D 1 248 ? -13.730 -33.474 -13.286 1.00 43.57 248 ASN D C 1
ATOM 13738 O O . ASN D 1 248 ? -14.677 -32.774 -13.642 1.00 55.67 248 ASN D O 1
ATOM 13743 N N . ALA D 1 249 ? -13.148 -34.365 -14.081 1.00 42.22 249 ALA D N 1
ATOM 13744 C CA . ALA D 1 249 ? -13.625 -34.605 -15.436 1.00 45.79 249 ALA D CA 1
ATOM 13745 C C . ALA D 1 249 ? -14.962 -35.340 -15.415 1.00 45.34 249 ALA D C 1
ATOM 13746 O O . ALA D 1 249 ? -15.737 -35.266 -16.365 1.00 45.67 249 ALA D O 1
ATOM 13748 N N . ALA D 1 250 ? -15.222 -36.062 -14.331 1.00 43.95 250 ALA D N 1
ATOM 13749 C CA . ALA D 1 250 ? -16.473 -36.796 -14.189 1.00 40.42 250 ALA D CA 1
ATOM 13750 C C . ALA D 1 250 ? -17.647 -35.865 -13.890 1.00 49.44 250 ALA D C 1
ATOM 13751 O O . ALA D 1 250 ? -18.758 -36.079 -14.374 1.00 53.23 250 ALA D O 1
ATOM 13753 N N . THR D 1 251 ? -17.395 -34.832 -13.091 1.00 46.33 251 THR D N 1
ATOM 13754 C CA . THR D 1 251 ? -18.461 -33.942 -12.640 1.00 43.35 251 THR D CA 1
ATOM 13755 C C . THR D 1 251 ? -18.622 -32.692 -13.504 1.00 42.90 251 THR D C 1
ATOM 13756 O O . THR D 1 251 ? -19.725 -32.166 -13.635 1.00 54.36 251 THR D O 1
ATOM 13760 N N . THR D 1 252 ? -17.528 -32.212 -14.087 1.00 45.35 252 THR D N 1
ATOM 13761 C CA . THR D 1 252 ? -17.575 -30.977 -14.866 1.00 52.15 252 THR D CA 1
ATOM 13762 C C . THR D 1 252 ? -17.205 -31.179 -16.333 1.00 53.74 252 THR D C 1
ATOM 13763 O O . THR D 1 252 ? -17.395 -30.283 -17.155 1.00 53.87 252 THR D O 1
ATOM 13767 N N . GLY D 1 253 ? -16.679 -32.355 -16.660 1.00 47.77 253 GLY D N 1
ATOM 13768 C CA . GLY D 1 253 ? -16.267 -32.644 -18.021 1.00 49.71 253 GLY D CA 1
ATOM 13769 C C . GLY D 1 253 ? -17.024 -33.812 -18.622 1.00 46.29 253 GLY D C 1
ATOM 13770 O O . GLY D 1 253 ? -18.171 -34.067 -18.265 1.00 49.39 253 GLY D O 1
ATOM 13771 N N . SER D 1 254 ? -16.375 -34.530 -19.533 1.00 42.54 254 SER D N 1
ATOM 13772 C CA . SER D 1 254 ? -16.999 -35.662 -20.208 1.00 44.04 254 SER D CA 1
ATOM 13773 C C . SER D 1 254 ? -15.939 -36.488 -20.927 1.00 45.15 254 SER D C 1
ATOM 13774 O O . SER D 1 254 ? -14.843 -35.992 -21.184 1.00 48.40 254 SER D O 1
ATOM 13777 N N . PRO D 1 255 ? -16.253 -37.757 -21.241 1.00 47.21 255 PRO D N 1
ATOM 13778 C CA . PRO D 1 255 ? -15.330 -38.594 -22.016 1.00 41.91 255 PRO D CA 1
ATOM 13779 C C . PRO D 1 255 ? -14.941 -37.954 -23.349 1.00 41.48 255 PRO D C 1
ATOM 13780 O O . PRO D 1 255 ? -13.853 -38.208 -23.862 1.00 43.47 255 PRO D O 1
ATOM 13784 N N . PHE D 1 256 ? -15.834 -37.139 -23.901 1.00 50.76 256 PHE D N 1
ATOM 13785 C CA . PHE D 1 256 ? -15.564 -36.432 -25.147 1.00 44.47 256 PHE D CA 1
ATOM 13786 C C . PHE D 1 256 ? -14.683 -35.209 -24.906 1.00 36.35 256 PHE D C 1
ATOM 13787 O O . PHE D 1 256 ? -13.744 -34.951 -25.658 1.00 43.15 256 PHE D O 1
ATOM 13795 N N . ASP D 1 257 ? -14.992 -34.459 -23.852 1.00 40.62 257 ASP D N 1
ATOM 13796 C CA . ASP D 1 257 ? -14.274 -33.224 -23.551 1.00 43.71 257 ASP D CA 1
ATOM 13797 C C . ASP D 1 257 ? -12.988 -33.483 -22.773 1.00 38.96 257 ASP D C 1
ATOM 13798 O O . ASP D 1 257 ? -12.086 -32.646 -22.753 1.00 33.12 257 ASP D O 1
ATOM 13803 N N . ASN D 1 258 ? -12.908 -34.645 -22.133 1.00 43.69 258 ASN D N 1
ATOM 13804 C CA . ASN D 1 258 ? -11.730 -35.011 -21.353 1.00 42.34 258 ASN D CA 1
ATOM 13805 C C . ASN D 1 258 ? -11.391 -36.491 -21.500 1.00 43.39 258 ASN D C 1
ATOM 13806 O O . ASN D 1 258 ? -11.495 -37.251 -20.540 1.00 40.52 258 ASN D O 1
ATOM 13811 N N . PRO D 1 259 ? -10.977 -36.902 -22.708 1.00 43.66 259 PRO D N 1
ATOM 13812 C CA . PRO D 1 259 ? -10.779 -38.320 -23.032 1.00 39.68 259 PRO D CA 1
ATOM 13813 C C . PRO D 1 259 ? -9.634 -38.980 -22.264 1.00 43.50 259 PRO D C 1
ATOM 13814 O O . PRO D 1 259 ? -9.737 -40.157 -21.917 1.00 41.40 259 PRO D O 1
ATOM 13818 N N . LEU D 1 260 ? -8.562 -38.237 -22.008 1.00 37.01 260 LEU D N 1
ATOM 13819 C CA . LEU D 1 260 ? -7.392 -38.802 -21.343 1.00 36.59 260 LEU D CA 1
ATOM 13820 C C . LEU D 1 260 ? -7.461 -38.656 -19.826 1.00 40.87 260 LEU D C 1
ATOM 13821 O O . LEU D 1 260 ? -7.245 -39.619 -19.092 1.00 41.92 260 LEU D O 1
ATOM 13826 N N . SER D 1 261 ? -7.767 -37.448 -19.364 1.00 41.91 261 SER D N 1
ATOM 13827 C CA . SER D 1 261 ? -7.755 -37.145 -17.937 1.00 37.89 261 SER D CA 1
ATOM 13828 C C . SER D 1 261 ? -8.791 -37.940 -17.147 1.00 43.83 261 SER D C 1
ATOM 13829 O O . SER D 1 261 ? -8.561 -38.292 -15.992 1.00 46.57 261 SER D O 1
ATOM 13832 N N . SER D 1 262 ? -9.926 -38.225 -17.776 1.00 42.04 262 SER D N 1
ATOM 13833 C CA . SER D 1 262 ? -11.043 -38.863 -17.086 1.00 37.71 262 SER D CA 1
ATOM 13834 C C . SER D 1 262 ? -10.831 -40.351 -16.816 1.00 40.66 262 SER D C 1
ATOM 13835 O O . SER D 1 262 ? -11.581 -40.954 -16.049 1.00 50.30 262 SER D O 1
ATOM 13838 N N . ARG D 1 263 ? -9.819 -40.946 -17.439 1.00 41.43 263 ARG D N 1
ATOM 13839 C CA . ARG D 1 263 ? -9.630 -42.389 -17.325 1.00 41.16 263 ARG D CA 1
ATOM 13840 C C . ARG D 1 263 ? -8.173 -42.827 -17.185 1.00 41.15 263 ARG D C 1
ATOM 13841 O O . ARG D 1 263 ? -7.900 -44.010 -16.989 1.00 44.46 263 ARG D O 1
ATOM 13849 N N . LEU D 1 264 ? -7.240 -41.886 -17.284 1.00 42.16 264 LEU D N 1
ATOM 13850 C CA . LEU D 1 264 ? -5.823 -42.238 -17.243 1.00 44.23 264 LEU D CA 1
ATOM 13851 C C . LEU D 1 264 ? -5.060 -41.484 -16.157 1.00 49.31 264 LEU D C 1
ATOM 13852 O O . LEU D 1 264 ? -3.839 -41.613 -16.048 1.00 39.90 264 LEU D O 1
ATOM 13857 N N . ASP D 1 265 ? -5.775 -40.704 -15.353 1.00 43.69 265 ASP D N 1
ATOM 13858 C CA . ASP D 1 265 ? -5.136 -39.884 -14.329 1.00 41.00 265 ASP D CA 1
ATOM 13859 C C . ASP D 1 265 ? -4.541 -40.733 -13.210 1.00 33.18 265 ASP D C 1
ATOM 13860 O O . ASP D 1 265 ? -5.241 -41.519 -12.573 1.00 34.87 265 ASP D O 1
ATOM 13865 N N . GLU D 1 266 ? -3.242 -40.571 -12.984 1.00 45.30 266 GLU D N 1
ATOM 13866 C CA . GLU D 1 266 ? -2.562 -41.245 -11.886 1.00 42.99 266 GLU D CA 1
ATOM 13867 C C . GLU D 1 266 ? -2.291 -40.259 -10.757 1.00 41.69 266 GLU D C 1
ATOM 13868 O O . GLU D 1 266 ? -1.446 -39.374 -10.885 1.00 42.45 266 GLU D O 1
ATOM 13874 N N . ASN D 1 267 ? -3.011 -40.417 -9.651 1.00 34.05 267 ASN D N 1
ATOM 13875 C CA . ASN D 1 267 ? -2.921 -39.473 -8.544 1.00 35.21 267 ASN D CA 1
ATOM 13876 C C . ASN D 1 267 ? -1.606 -39.572 -7.778 1.00 43.04 267 ASN D C 1
ATOM 13877 O O . ASN D 1 267 ? -1.279 -40.618 -7.215 1.00 40.77 267 ASN D O 1
ATOM 13882 N N . ASP D 1 268 ? -0.857 -38.474 -7.761 1.00 43.64 268 ASP D N 1
ATOM 13883 C CA . ASP D 1 268 ? 0.381 -38.399 -6.996 1.00 37.59 268 ASP D CA 1
ATOM 13884 C C . ASP D 1 268 ? 0.064 -38.041 -5.550 1.00 43.17 268 ASP D C 1
ATOM 13885 O O . ASP D 1 268 ? 0.197 -36.887 -5.142 1.00 48.76 268 ASP D O 1
ATOM 13890 N N . ALA D 1 269 ? -0.352 -39.036 -4.775 1.00 39.19 269 ALA D N 1
ATOM 13891 C CA . ALA D 1 269 ? -0.866 -38.794 -3.432 1.00 40.84 269 ALA D CA 1
ATOM 13892 C C . ALA D 1 269 ? 0.218 -38.816 -2.360 1.00 39.69 269 ALA D C 1
ATOM 13893 O O . ALA D 1 269 ? 1.292 -39.387 -2.552 1.00 39.31 269 ALA D O 1
ATOM 13895 N N . ILE D 1 270 ? -0.079 -38.183 -1.229 1.00 38.96 270 ILE D N 1
ATOM 13896 C CA . ILE D 1 270 ? 0.783 -38.246 -0.056 1.00 42.13 270 ILE D CA 1
ATOM 13897 C C . ILE D 1 270 ? 0.499 -39.524 0.723 1.00 40.04 270 ILE D C 1
ATOM 13898 O O . ILE D 1 270 ? -0.655 -39.840 1.012 1.00 42.42 270 ILE D O 1
ATOM 13903 N N . LEU D 1 271 ? 1.553 -40.259 1.060 1.00 41.84 271 LEU D N 1
ATOM 13904 C CA . LEU D 1 271 ? 1.399 -41.526 1.764 1.00 41.33 271 LEU D CA 1
ATOM 13905 C C . LEU D 1 271 ? 1.867 -41.406 3.214 1.00 44.91 271 LEU D C 1
ATOM 13906 O O . LEU D 1 271 ? 3.061 -41.279 3.481 1.00 46.23 271 LEU D O 1
ATOM 13911 N N . VAL D 1 272 ? 0.920 -41.449 4.147 1.00 42.40 272 VAL D N 1
ATOM 13912 C CA . VAL D 1 272 ? 1.221 -41.232 5.560 1.00 43.74 272 VAL D CA 1
ATOM 13913 C C . VAL D 1 272 ? 1.081 -42.505 6.394 1.00 46.17 272 VAL D C 1
ATOM 13914 O O . VAL D 1 272 ? 0.043 -43.167 6.364 1.00 42.21 272 VAL D O 1
ATOM 13918 N N . LEU D 1 273 ? 2.134 -42.841 7.133 1.00 43.69 273 LEU D N 1
ATOM 13919 C CA . LEU D 1 273 ? 2.094 -43.960 8.070 1.00 42.92 273 LEU D CA 1
ATOM 13920 C C . LEU D 1 273 ? 1.980 -43.471 9.509 1.00 45.22 273 LEU D C 1
ATOM 13921 O O . LEU D 1 273 ? 2.768 -42.637 9.953 1.00 45.94 273 LEU D O 1
ATOM 13926 N N . ASP D 1 274 ? 0.996 -43.990 10.236 1.00 46.98 274 ASP D N 1
ATOM 13927 C CA . ASP D 1 274 ? 0.848 -43.661 11.648 1.00 46.89 274 ASP D CA 1
ATOM 13928 C C . ASP D 1 274 ? 0.924 -44.934 12.485 1.00 45.65 274 ASP D C 1
ATOM 13929 O O . ASP D 1 274 ? -0.079 -45.626 12.668 1.00 48.85 274 ASP D O 1
ATOM 13934 N N . GLN D 1 275 ? 2.123 -45.228 12.982 1.00 47.67 275 GLN D N 1
ATOM 13935 C CA . GLN D 1 275 ? 2.383 -46.414 13.796 1.00 48.42 275 GLN D CA 1
ATOM 13936 C C . GLN D 1 275 ? 1.970 -47.700 13.083 1.00 43.11 275 GLN D C 1
ATOM 13937 O O . GLN D 1 275 ? 1.387 -48.600 13.688 1.00 39.85 275 GLN D O 1
ATOM 13943 N N . VAL D 1 276 ? 2.272 -47.771 11.791 1.00 41.54 276 VAL D N 1
ATOM 13944 C CA . VAL D 1 276 ? 2.011 -48.965 10.998 1.00 42.59 276 VAL D CA 1
ATOM 13945 C C . VAL D 1 276 ? 2.966 -50.089 11.385 1.00 44.76 276 VAL D C 1
ATOM 13946 O O . VAL D 1 276 ? 4.176 -49.878 11.478 1.00 47.70 276 VAL D O 1
ATOM 13950 N N . LEU D 1 277 ? 2.424 -51.281 11.616 1.00 38.81 277 LEU D N 1
ATOM 13951 C CA . LEU D 1 277 ? 3.258 -52.440 11.906 1.00 40.52 277 LEU D CA 1
ATOM 13952 C C . LEU D 1 277 ? 3.761 -53.081 10.618 1.00 42.60 277 LEU D C 1
ATOM 13953 O O . LEU D 1 277 ? 2.987 -53.672 9.865 1.00 41.00 277 LEU D O 1
ATOM 13958 N N . ILE D 1 278 ? 5.060 -52.958 10.370 1.00 42.64 278 ILE D N 1
ATOM 13959 C CA . ILE D 1 278 ? 5.686 -53.608 9.225 1.00 39.87 278 ILE D CA 1
ATOM 13960 C C . ILE D 1 278 ? 6.329 -54.921 9.652 1.00 41.44 278 ILE D C 1
ATOM 13961 O O . ILE D 1 278 ? 7.341 -54.915 10.351 1.00 39.86 278 ILE D O 1
ATOM 13966 N N . PRO D 1 279 ? 5.740 -56.051 9.235 1.00 46.59 279 PRO D N 1
ATOM 13967 C CA . PRO D 1 279 ? 6.265 -57.378 9.577 1.00 45.85 279 PRO D CA 1
ATOM 13968 C C . PRO D 1 279 ? 7.694 -57.581 9.080 1.00 49.08 279 PRO D C 1
ATOM 13969 O O . PRO D 1 279 ? 8.081 -56.985 8.074 1.00 42.53 279 PRO D O 1
ATOM 13973 N N . TRP D 1 280 ? 8.465 -58.407 9.783 1.00 48.49 280 TRP D N 1
ATOM 13974 C CA . TRP D 1 280 ? 9.836 -58.705 9.380 1.00 47.45 280 TRP D CA 1
ATOM 13975 C C . TRP D 1 280 ? 9.876 -59.365 8.006 1.00 47.91 280 TRP D C 1
ATOM 13976 O O . TRP D 1 280 ? 10.865 -59.253 7.282 1.00 58.43 280 TRP D O 1
ATOM 13987 N N . GLU D 1 281 ? 8.793 -60.050 7.652 1.00 43.02 281 GLU D N 1
ATOM 13988 C CA . GLU D 1 281 ? 8.691 -60.726 6.364 1.00 41.37 281 GLU D CA 1
ATOM 13989 C C . GLU D 1 281 ? 8.510 -59.738 5.214 1.00 47.35 281 GLU D C 1
ATOM 13990 O O . GLU D 1 281 ? 8.522 -60.127 4.045 1.00 51.17 281 GLU D O 1
ATOM 13996 N N . ASN D 1 282 ? 8.344 -58.462 5.547 1.00 44.01 282 ASN D N 1
ATOM 13997 C CA . ASN D 1 282 ? 8.148 -57.430 4.537 1.00 44.51 282 ASN D CA 1
ATOM 13998 C C . ASN D 1 282 ? 9.364 -56.525 4.405 1.00 41.60 282 ASN D C 1
ATOM 13999 O O . ASN D 1 282 ? 9.449 -55.717 3.480 1.00 41.17 282 ASN D O 1
ATOM 14004 N N . VAL D 1 283 ? 10.308 -56.671 5.329 1.00 38.47 283 VAL D N 1
ATOM 14005 C CA . VAL D 1 283 ? 11.511 -55.850 5.328 1.00 40.25 283 VAL D CA 1
ATOM 14006 C C . VAL D 1 283 ? 12.537 -56.385 4.336 1.00 38.85 283 VAL D C 1
ATOM 14007 O O . VAL D 1 283 ? 12.796 -57.587 4.285 1.00 42.52 283 VAL D O 1
ATOM 14011 N N . PHE D 1 284 ? 13.112 -55.487 3.543 1.00 37.38 284 PHE D N 1
ATOM 14012 C CA . PHE D 1 284 ? 14.177 -55.851 2.619 1.00 37.72 284 PHE D CA 1
ATOM 14013 C C . PHE D 1 284 ? 15.523 -55.400 3.173 1.00 44.35 284 PHE D C 1
ATOM 14014 O O . PHE D 1 284 ? 16.504 -56.143 3.146 1.00 44.30 284 PHE D O 1
ATOM 14022 N N . VAL D 1 285 ? 15.556 -54.169 3.675 1.00 42.51 285 VAL D N 1
ATOM 14023 C CA . VAL D 1 285 ? 16.753 -53.599 4.283 1.00 38.60 285 VAL D CA 1
ATOM 14024 C C . VAL D 1 285 ? 16.394 -52.853 5.565 1.00 38.57 285 VAL D C 1
ATOM 14025 O O . VAL D 1 285 ? 15.422 -52.098 5.599 1.00 37.36 285 VAL D O 1
ATOM 14029 N N . TYR D 1 286 ? 17.173 -53.068 6.620 1.00 44.39 286 TYR D N 1
ATOM 14030 C CA . TYR D 1 286 ? 16.961 -52.348 7.869 1.00 43.75 286 TYR D CA 1
ATOM 14031 C C . TYR D 1 286 ? 18.272 -52.160 8.625 1.00 43.99 286 TYR D C 1
ATOM 14032 O O . TYR D 1 286 ? 19.014 -53.114 8.859 1.00 44.85 286 TYR D O 1
ATOM 14041 N N . GLY D 1 287 ? 18.540 -50.916 9.007 1.00 45.28 287 GLY D N 1
ATOM 14042 C CA . GLY D 1 287 ? 19.738 -50.567 9.748 1.00 42.10 287 GLY D CA 1
ATOM 14043 C C . GLY D 1 287 ? 20.950 -50.344 8.863 1.00 45.07 287 GLY D C 1
ATOM 14044 O O . GLY D 1 287 ? 21.758 -49.454 9.124 1.00 56.07 287 GLY D O 1
ATOM 14045 N N . ASN D 1 288 ? 21.078 -51.154 7.817 1.00 42.38 288 ASN D N 1
ATOM 14046 C CA . ASN D 1 288 ? 22.185 -51.027 6.875 1.00 46.52 288 ASN D CA 1
ATOM 14047 C C . ASN D 1 288 ? 22.070 -49.769 6.019 1.00 42.67 288 ASN D C 1
ATOM 14048 O O . ASN D 1 288 ? 21.502 -49.810 4.929 1.00 48.47 288 ASN D O 1
ATOM 14053 N N . LEU D 1 289 ? 22.617 -48.659 6.507 1.00 41.54 289 LEU D N 1
ATOM 14054 C CA . LEU D 1 289 ? 22.529 -47.382 5.800 1.00 44.34 289 LEU D CA 1
ATOM 14055 C C . LEU D 1 289 ? 23.253 -47.426 4.460 1.00 47.62 289 LEU D C 1
ATOM 14056 O O . LEU D 1 289 ? 22.984 -46.618 3.571 1.00 44.17 289 LEU D O 1
ATOM 14061 N N . GLY D 1 290 ? 24.171 -48.376 4.323 1.00 48.65 290 GLY D N 1
ATOM 14062 C CA . GLY D 1 290 ? 24.938 -48.525 3.104 1.00 41.08 290 GLY D CA 1
ATOM 14063 C C . GLY D 1 290 ? 24.074 -49.098 2.001 1.00 46.81 290 GLY D C 1
ATOM 14064 O O . GLY D 1 290 ? 24.062 -48.582 0.883 1.00 47.81 290 GLY D O 1
ATOM 14065 N N . LYS D 1 291 ? 23.357 -50.175 2.312 1.00 46.65 291 LYS D N 1
ATOM 14066 C CA . LYS D 1 291 ? 22.495 -50.823 1.331 1.00 46.10 291 LYS D CA 1
ATOM 14067 C C . LYS D 1 291 ? 21.357 -49.900 0.912 1.00 47.05 291 LYS D C 1
ATOM 14068 O O . LYS D 1 291 ? 20.851 -49.997 -0.205 1.00 55.72 291 LYS D O 1
ATOM 14074 N N . VAL D 1 292 ? 20.957 -49.005 1.811 1.00 42.56 292 VAL D N 1
ATOM 14075 C CA . VAL D 1 292 ? 19.932 -48.020 1.490 1.00 47.38 292 VAL D CA 1
ATOM 14076 C C . VAL D 1 292 ? 20.503 -47.051 0.464 1.00 50.30 292 VAL D C 1
ATOM 14077 O O . VAL D 1 292 ? 19.815 -46.628 -0.465 1.00 60.22 292 VAL D O 1
ATOM 14081 N N . HIS D 1 293 ? 21.778 -46.718 0.637 1.00 50.38 293 HIS D N 1
ATOM 14082 C CA . HIS D 1 293 ? 22.486 -45.851 -0.294 1.00 50.82 293 HIS D CA 1
ATOM 14083 C C . HIS D 1 293 ? 22.811 -46.575 -1.598 1.00 52.76 293 HIS D C 1
ATOM 14084 O O . HIS D 1 293 ? 22.694 -46.003 -2.682 1.00 47.93 293 HIS D O 1
ATOM 14091 N N . LEU D 1 294 ? 23.212 -47.838 -1.486 1.00 49.88 294 LEU D N 1
ATOM 14092 C CA . LEU D 1 294 ? 23.624 -48.614 -2.648 1.00 50.95 294 LEU D CA 1
ATOM 14093 C C . LEU D 1 294 ? 22.436 -49.055 -3.494 1.00 51.07 294 LEU D C 1
ATOM 14094 O O . LEU D 1 294 ? 22.602 -49.452 -4.648 1.00 55.58 294 LEU D O 1
ATOM 14099 N N . LEU D 1 295 ? 21.241 -48.987 -2.916 1.00 51.73 295 LEU D N 1
ATOM 14100 C CA . LEU D 1 295 ? 20.040 -49.471 -3.586 1.00 53.90 295 LEU D CA 1
ATOM 14101 C C . LEU D 1 295 ? 19.756 -48.668 -4.853 1.00 52.75 295 LEU D C 1
ATOM 14102 O O . LEU D 1 295 ? 19.311 -49.212 -5.862 1.00 48.19 295 LEU D O 1
ATOM 14107 N N . ALA D 1 296 ? 20.029 -47.369 -4.795 1.00 56.22 296 ALA D N 1
ATOM 14108 C CA . ALA D 1 296 ? 19.750 -46.471 -5.911 1.00 51.89 296 ALA D CA 1
ATOM 14109 C C . ALA D 1 296 ? 20.712 -46.625 -7.089 1.00 57.57 296 ALA D C 1
ATOM 14110 O O . ALA D 1 296 ? 20.741 -45.775 -7.978 1.00 69.78 296 ALA D O 1
ATOM 14112 N N . GLY D 1 297 ? 21.497 -47.697 -7.104 1.00 56.90 297 GLY D N 1
ATOM 14113 C CA . GLY D 1 297 ? 22.454 -47.891 -8.178 1.00 51.41 297 GLY D CA 1
ATOM 14114 C C . GLY D 1 297 ? 22.910 -49.320 -8.395 1.00 51.78 297 GLY D C 1
ATOM 14115 O O . GLY D 1 297 ? 23.512 -49.632 -9.427 1.00 71.48 297 GLY D O 1
ATOM 14116 N N . GLN D 1 298 ? 22.623 -50.195 -7.435 1.00 45.79 298 GLN D N 1
ATOM 14117 C CA . GLN D 1 298 ? 23.048 -51.590 -7.549 1.00 47.72 298 GLN D CA 1
ATOM 14118 C C . GLN D 1 298 ? 21.874 -52.561 -7.526 1.00 52.59 298 GLN D C 1
ATOM 14119 O O . GLN D 1 298 ? 22.053 -53.759 -7.729 1.00 56.22 298 GLN D O 1
ATOM 14125 N N . SER D 1 299 ? 20.676 -52.037 -7.291 1.00 55.09 299 SER D N 1
ATOM 14126 C CA . SER D 1 299 ? 19.476 -52.862 -7.249 1.00 52.12 299 SER D CA 1
ATOM 14127 C C . SER D 1 299 ? 19.084 -53.323 -8.645 1.00 45.41 299 SER D C 1
ATOM 14128 O O . SER D 1 299 ? 18.391 -54.327 -8.804 1.00 50.27 299 SER D O 1
ATOM 14131 N N . GLY D 1 300 ? 19.521 -52.577 -9.653 1.00 45.39 300 GLY D N 1
ATOM 14132 C CA . GLY D 1 300 ? 19.214 -52.905 -11.031 1.00 46.03 300 GLY D CA 1
ATOM 14133 C C . GLY D 1 300 ? 17.892 -52.326 -11.488 1.00 45.86 300 GLY D C 1
ATOM 14134 O O . GLY D 1 300 ? 17.481 -52.530 -12.629 1.00 50.24 300 GLY D O 1
ATOM 14143 N N . ILE D 1 302 ? 17.059 -48.998 -11.705 1.00 42.28 302 ILE D N 1
ATOM 14144 C CA . ILE D 1 302 ? 17.225 -47.796 -12.516 1.00 40.51 302 ILE D CA 1
ATOM 14145 C C . ILE D 1 302 ? 17.526 -48.118 -13.981 1.00 39.27 302 ILE D C 1
ATOM 14146 O O . ILE D 1 302 ? 17.081 -47.405 -14.879 1.00 40.70 302 ILE D O 1
ATOM 14151 N N . GLU D 1 303 ? 18.257 -49.202 -14.224 1.00 46.74 303 GLU D N 1
ATOM 14152 C CA . GLU D 1 303 ? 18.552 -49.614 -15.591 1.00 42.75 303 GLU D CA 1
ATOM 14153 C C . GLU D 1 303 ? 17.276 -50.070 -16.285 1.00 40.08 303 GLU D C 1
ATOM 14154 O O . GLU D 1 303 ? 17.058 -49.783 -17.462 1.00 41.94 303 GLU D O 1
ATOM 14160 N N . ARG D 1 304 ? 16.428 -50.768 -15.537 1.00 37.81 304 ARG D N 1
ATOM 14161 C CA . ARG D 1 304 ? 15.192 -51.318 -16.079 1.00 40.45 304 ARG D CA 1
ATOM 14162 C C . ARG D 1 304 ? 14.066 -50.289 -16.072 1.00 43.71 304 ARG D C 1
ATOM 14163 O O . ARG D 1 304 ? 13.179 -50.327 -16.924 1.00 46.17 304 ARG D O 1
ATOM 14171 N N . ALA D 1 305 ? 14.103 -49.375 -15.107 1.00 48.54 305 ALA D N 1
ATOM 14172 C CA . ALA D 1 305 ? 13.098 -48.321 -15.023 1.00 44.70 305 ALA D CA 1
ATOM 14173 C C . ALA D 1 305 ? 13.246 -47.354 -16.192 1.00 43.60 305 ALA D C 1
ATOM 14174 O O . ALA D 1 305 ? 12.255 -46.899 -16.763 1.00 47.67 305 ALA D O 1
ATOM 14176 N N . THR D 1 306 ? 14.490 -47.047 -16.546 1.00 42.61 306 THR D N 1
ATOM 14177 C CA . THR D 1 306 ? 14.765 -46.210 -17.707 1.00 41.21 306 THR D CA 1
ATOM 14178 C C . THR D 1 306 ? 14.425 -46.966 -18.984 1.00 44.94 306 THR D C 1
ATOM 14179 O O . THR D 1 306 ? 13.957 -46.378 -19.957 1.00 46.71 306 THR D O 1
ATOM 14183 N N . PHE D 1 307 ? 14.662 -48.274 -18.970 1.00 47.07 307 PHE D N 1
ATOM 14184 C CA . PHE D 1 307 ? 14.309 -49.137 -20.090 1.00 41.19 307 PHE D CA 1
ATOM 14185 C C . PHE D 1 307 ? 12.800 -49.162 -20.300 1.00 45.71 307 PHE D C 1
ATOM 14186 O O . PHE D 1 307 ? 12.318 -49.092 -21.432 1.00 47.94 307 PHE D O 1
ATOM 14194 N N . HIS D 1 308 ? 12.060 -49.264 -19.201 1.00 45.49 308 HIS D N 1
ATOM 14195 C CA . HIS D 1 308 ? 10.602 -49.272 -19.246 1.00 43.28 308 HIS D CA 1
ATOM 14196 C C . HIS D 1 308 ? 10.041 -47.925 -19.687 1.00 45.30 308 HIS D C 1
ATOM 14197 O O . HIS D 1 308 ? 9.187 -47.857 -20.572 1.00 50.21 308 HIS D O 1
ATOM 14204 N N . GLY D 1 309 ? 10.528 -46.855 -19.066 1.00 45.73 309 GLY D N 1
ATOM 14205 C CA . GLY D 1 309 ? 10.042 -45.517 -19.348 1.00 47.91 309 GLY D CA 1
ATOM 14206 C C . GLY D 1 309 ? 10.340 -45.033 -20.752 1.00 45.21 309 GLY D C 1
ATOM 14207 O O . GLY D 1 309 ? 9.530 -44.334 -21.361 1.00 46.38 309 GLY D O 1
ATOM 14208 N N . CYS D 1 310 ? 11.507 -45.403 -21.268 1.00 45.53 310 CYS D N 1
ATOM 14209 C CA . CYS D 1 310 ? 11.911 -44.998 -22.609 1.00 38.71 310 CYS D CA 1
ATOM 14210 C C . CYS D 1 310 ? 11.041 -45.661 -23.669 1.00 46.39 310 CYS D C 1
ATOM 14211 O O . CYS D 1 310 ? 10.629 -45.022 -24.638 1.00 45.14 310 CYS D O 1
ATOM 14214 N N . THR D 1 311 ? 10.772 -46.948 -23.477 1.00 46.86 311 THR D N 1
ATOM 14215 C CA . THR D 1 311 ? 9.913 -47.701 -24.382 1.00 38.23 311 THR D CA 1
ATOM 14216 C C . THR D 1 311 ? 8.499 -47.130 -24.382 1.00 40.54 311 THR D C 1
ATOM 14217 O O . THR D 1 311 ? 7.870 -46.997 -25.432 1.00 39.83 311 THR D O 1
ATOM 14221 N N . ARG D 1 312 ? 8.009 -46.786 -23.195 1.00 43.60 312 ARG D N 1
ATOM 14222 C CA . ARG D 1 312 ? 6.672 -46.225 -23.043 1.00 38.49 312 ARG D CA 1
ATOM 14223 C C . ARG D 1 312 ? 6.574 -44.837 -23.667 1.00 43.78 312 ARG D C 1
ATOM 14224 O O . ARG D 1 312 ? 5.599 -44.519 -24.349 1.00 40.22 312 ARG D O 1
ATOM 14232 N N . LEU D 1 313 ? 7.590 -44.014 -23.424 1.00 40.21 313 LEU D N 1
ATOM 14233 C CA . LEU D 1 313 ? 7.622 -42.657 -23.954 1.00 38.74 313 LEU D CA 1
ATOM 14234 C C . LEU D 1 313 ? 7.643 -42.677 -25.478 1.00 44.04 313 LEU D C 1
ATOM 14235 O O . LEU D 1 313 ? 7.044 -41.820 -26.129 1.00 40.71 313 LEU D O 1
ATOM 14240 N N . ALA D 1 314 ? 8.337 -43.664 -26.038 1.00 38.89 314 ALA D N 1
ATOM 14241 C CA . ALA D 1 314 ? 8.369 -43.863 -27.481 1.00 31.15 314 ALA D CA 1
ATOM 14242 C C . ALA D 1 314 ? 6.968 -44.146 -28.011 1.00 41.00 314 ALA D C 1
ATOM 14243 O O . ALA D 1 314 ? 6.588 -43.669 -29.080 1.00 38.16 314 ALA D O 1
ATOM 14245 N N . VAL D 1 315 ? 6.206 -44.927 -27.251 1.00 44.65 315 VAL D N 1
ATOM 14246 C CA . VAL D 1 315 ? 4.828 -45.247 -27.604 1.00 40.10 315 VAL D CA 1
ATOM 14247 C C . VAL D 1 315 ? 3.937 -44.009 -27.515 1.00 39.85 315 VAL D C 1
ATOM 14248 O O . VAL D 1 315 ? 3.107 -43.767 -28.393 1.00 39.67 315 VAL D O 1
ATOM 14252 N N . LYS D 1 316 ? 4.120 -43.225 -26.457 1.00 39.03 316 LYS D N 1
ATOM 14253 C CA . LYS D 1 316 ? 3.326 -42.016 -26.256 1.00 43.94 316 LYS D CA 1
ATOM 14254 C C . LYS D 1 316 ? 3.573 -41.005 -27.372 1.00 40.77 316 LYS D C 1
ATOM 14255 O O . LYS D 1 316 ? 2.650 -40.319 -27.814 1.00 39.18 316 LYS D O 1
ATOM 14261 N N . LEU D 1 317 ? 4.819 -40.922 -27.828 1.00 36.15 317 LEU D N 1
ATOM 14262 C CA . LEU D 1 317 ? 5.177 -39.991 -28.893 1.00 36.72 317 LEU D CA 1
ATOM 14263 C C . LEU D 1 317 ? 4.491 -40.367 -30.202 1.00 39.69 317 LEU D C 1
ATOM 14264 O O . LEU D 1 317 ? 4.134 -39.494 -30.989 1.00 40.98 317 LEU D O 1
ATOM 14269 N N . GLU D 1 318 ? 4.315 -41.665 -30.432 1.00 39.30 318 GLU D N 1
ATOM 14270 C CA . GLU D 1 318 ? 3.575 -42.135 -31.598 1.00 35.32 318 GLU D CA 1
ATOM 14271 C C . GLU D 1 318 ? 2.135 -41.637 -31.543 1.00 43.10 318 GLU D C 1
ATOM 14272 O O . GLU D 1 318 ? 1.574 -41.207 -32.551 1.00 43.37 318 GLU D O 1
ATOM 14278 N N . PHE D 1 319 ? 1.549 -41.702 -30.352 1.00 37.93 319 PHE D N 1
ATOM 14279 C CA . PHE D 1 319 ? 0.184 -41.242 -30.125 1.00 36.56 319 PHE D CA 1
ATOM 14280 C C . PHE D 1 319 ? 0.045 -39.741 -30.355 1.00 40.50 319 PHE D C 1
ATOM 14281 O O . PHE D 1 319 ? -0.887 -39.290 -31.021 1.00 41.69 319 PHE D O 1
ATOM 14289 N N . ILE D 1 320 ? 0.980 -38.972 -29.805 1.00 36.77 320 ILE D N 1
ATOM 14290 C CA . ILE D 1 320 ? 0.961 -37.522 -29.957 1.00 38.62 320 ILE D CA 1
ATOM 14291 C C . ILE D 1 320 ? 1.257 -37.118 -31.400 1.00 39.15 320 ILE D C 1
ATOM 14292 O O . ILE D 1 320 ? 0.681 -36.158 -31.914 1.00 39.69 320 ILE D O 1
ATOM 14297 N N . ALA D 1 321 ? 2.145 -37.861 -32.055 1.00 41.00 321 ALA D N 1
ATOM 14298 C CA . ALA D 1 321 ? 2.471 -37.596 -33.452 1.00 42.43 321 ALA D CA 1
ATOM 14299 C C . ALA D 1 321 ? 1.248 -37.831 -34.330 1.00 41.12 321 ALA D C 1
ATOM 14300 O O . ALA D 1 321 ? 0.941 -37.028 -35.211 1.00 37.31 321 ALA D O 1
ATOM 14302 N N . GLY D 1 322 ? 0.554 -38.937 -34.078 1.00 40.49 322 GLY D N 1
ATOM 14303 C CA . GLY D 1 322 ? -0.673 -39.250 -34.787 1.00 42.96 322 GLY D CA 1
ATOM 14304 C C . GLY D 1 322 ? -1.757 -38.228 -34.503 1.00 47.86 322 GLY D C 1
ATOM 14305 O O . GLY D 1 322 ? -2.522 -37.858 -35.393 1.00 45.13 322 GLY D O 1
ATOM 14306 N N . LEU D 1 323 ? -1.818 -37.771 -33.256 1.00 46.32 323 LEU D N 1
ATOM 14307 C CA . LEU D 1 323 ? -2.764 -36.734 -32.861 1.00 40.12 323 LEU D CA 1
ATOM 14308 C C . LEU D 1 323 ? -2.479 -35.445 -33.617 1.00 36.83 323 LEU D C 1
ATOM 14309 O O . LEU D 1 323 ? -3.387 -34.817 -34.161 1.00 46.27 323 LEU D O 1
ATOM 14314 N N . LEU D 1 324 ? -1.208 -35.056 -33.636 1.00 45.08 324 LEU D N 1
ATOM 14315 C CA . LEU D 1 324 ? -0.779 -33.846 -34.324 1.00 43.25 324 LEU D CA 1
ATOM 14316 C C . LEU D 1 324 ? -1.044 -33.940 -35.822 1.00 44.06 324 LEU D C 1
ATOM 14317 O O . LEU D 1 324 ? -1.503 -32.980 -36.437 1.00 44.40 324 LEU D O 1
ATOM 14322 N N . ALA D 1 325 ? -0.767 -35.105 -36.400 1.00 44.32 325 ALA D N 1
ATOM 14323 C CA . ALA D 1 325 ? -0.963 -35.324 -37.830 1.00 41.34 325 ALA D CA 1
ATOM 14324 C C . ALA D 1 325 ? -2.426 -35.162 -38.233 1.00 46.87 325 ALA D C 1
ATOM 14325 O O . ALA D 1 325 ? -2.733 -34.530 -39.243 1.00 52.60 325 ALA D O 1
ATOM 14327 N N . LYS D 1 326 ? -3.322 -35.738 -37.438 1.00 47.52 326 LYS D N 1
ATOM 14328 C CA . LYS D 1 326 ? -4.755 -35.609 -37.676 1.00 44.39 326 LYS D CA 1
ATOM 14329 C C . LYS D 1 326 ? -5.206 -34.163 -37.502 1.00 42.95 326 LYS D C 1
ATOM 14330 O O . LYS D 1 326 ? -6.066 -33.678 -38.235 1.00 52.24 326 LYS D O 1
ATOM 14336 N N . ALA D 1 327 ? -4.613 -33.483 -36.525 1.00 44.60 327 ALA D N 1
ATOM 14337 C CA . ALA D 1 327 ? -4.938 -32.090 -36.238 1.00 46.30 327 ALA D CA 1
ATOM 14338 C C . ALA D 1 327 ? -4.533 -31.179 -37.391 1.00 46.17 327 ALA D C 1
ATOM 14339 O O . ALA D 1 327 ? -5.278 -30.278 -37.776 1.00 49.82 327 ALA D O 1
ATOM 14341 N N . LEU D 1 328 ? -3.344 -31.418 -37.934 1.00 51.03 328 LEU D N 1
ATOM 14342 C CA . LEU D 1 328 ? -2.829 -30.621 -39.040 1.00 50.59 328 LEU D CA 1
ATOM 14343 C C . LEU D 1 328 ? -3.638 -30.854 -40.312 1.00 50.22 328 LEU D C 1
ATOM 14344 O O . LEU D 1 328 ? -3.779 -29.954 -41.141 1.00 54.34 328 LEU D O 1
ATOM 14349 N N . ASP D 1 329 ? -4.161 -32.066 -40.467 1.00 47.61 329 ASP D N 1
ATOM 14350 C CA . ASP D 1 329 ? -5.000 -32.397 -41.614 1.00 58.48 329 ASP D CA 1
ATOM 14351 C C . ASP D 1 329 ? -6.333 -31.654 -41.534 1.00 56.67 329 ASP D C 1
ATOM 14352 O O . ASP D 1 329 ? -6.852 -31.172 -42.540 1.00 53.52 329 ASP D O 1
ATOM 14357 N N . ILE D 1 330 ? -6.857 -31.531 -40.320 1.00 54.93 330 ILE D N 1
ATOM 14358 C CA . ILE D 1 330 ? -8.140 -30.877 -40.104 1.00 54.46 330 ILE D CA 1
ATOM 14359 C C . ILE D 1 330 ? -8.034 -29.361 -40.272 1.00 49.83 330 ILE D C 1
ATOM 14360 O O . ILE D 1 330 ? -8.893 -28.735 -40.895 1.00 63.28 330 ILE D O 1
ATOM 14365 N N . THR D 1 331 ? -6.972 -28.774 -39.732 1.00 47.81 331 THR D N 1
ATOM 14366 C CA . THR D 1 331 ? -6.747 -27.341 -39.880 1.00 49.03 331 THR D CA 1
ATOM 14367 C C . THR D 1 331 ? -6.211 -27.015 -41.270 1.00 48.73 331 THR D C 1
ATOM 14368 O O . THR D 1 331 ? -6.235 -25.863 -41.700 1.00 44.09 331 THR D O 1
ATOM 14372 N N . GLY D 1 332 ? -5.730 -28.039 -41.969 1.00 53.75 332 GLY D N 1
ATOM 14373 C CA . GLY D 1 332 ? -5.204 -27.865 -43.311 1.00 55.49 332 GLY D CA 1
ATOM 14374 C C . GLY D 1 332 ? -3.769 -27.373 -43.329 1.00 55.82 332 GLY D C 1
ATOM 14375 O O . GLY D 1 332 ? -3.212 -27.100 -44.392 1.00 61.55 332 GLY D O 1
ATOM 14376 N N . ALA D 1 333 ? -3.169 -27.260 -42.148 1.00 56.68 333 ALA D N 1
ATOM 14377 C CA . ALA D 1 333 ? -1.800 -26.767 -42.023 1.00 55.36 333 ALA D CA 1
ATOM 14378 C C . ALA D 1 333 ? -0.755 -27.787 -42.470 1.00 58.02 333 ALA D C 1
ATOM 14379 O O . ALA D 1 333 ? 0.437 -27.485 -42.494 1.00 61.14 333 ALA D O 1
ATOM 14381 N N . LYS D 1 334 ? -1.198 -28.988 -42.831 1.00 56.53 334 LYS D N 1
ATOM 14382 C CA . LYS D 1 334 ? -0.279 -30.059 -43.204 1.00 50.71 334 LYS D CA 1
ATOM 14383 C C . LYS D 1 334 ? 0.393 -29.765 -44.540 1.00 57.51 334 LYS D C 1
ATOM 14384 O O . LYS D 1 334 ? 1.441 -30.326 -44.858 1.00 61.64 334 LYS D O 1
ATOM 14390 N N . ASP D 1 335 ? -0.220 -28.881 -45.320 1.00 60.00 335 ASP D N 1
ATOM 14391 C CA . ASP D 1 335 ? 0.275 -28.558 -46.651 1.00 62.39 335 ASP D CA 1
ATOM 14392 C C . ASP D 1 335 ? 1.482 -27.627 -46.597 1.00 61.35 335 ASP D C 1
ATOM 14393 O O . ASP D 1 335 ? 2.249 -27.539 -47.556 1.00 72.08 335 ASP D O 1
ATOM 14398 N N . PHE D 1 336 ? 1.646 -26.934 -45.475 1.00 57.70 336 PHE D N 1
ATOM 14399 C CA . PHE D 1 336 ? 2.739 -25.979 -45.320 1.00 60.98 336 PHE D CA 1
ATOM 14400 C C . PHE D 1 336 ? 4.062 -26.698 -45.074 1.00 57.69 336 PHE D C 1
ATOM 14401 O O . PHE D 1 336 ? 4.108 -27.701 -44.362 1.00 53.48 336 PHE D O 1
ATOM 14409 N N . ARG D 1 337 ? 5.136 -26.182 -45.666 1.00 56.90 337 ARG D N 1
ATOM 14410 C CA . ARG D 1 337 ? 6.447 -26.817 -45.561 1.00 52.31 337 ARG D CA 1
ATOM 14411 C C . ARG D 1 337 ? 7.014 -26.745 -44.147 1.00 49.88 337 ARG D C 1
ATOM 14412 O O . ARG D 1 337 ? 7.570 -27.721 -43.643 1.00 54.16 337 ARG D O 1
ATOM 14420 N N . GLY D 1 338 ? 6.866 -25.587 -43.511 1.00 49.83 338 GLY D N 1
ATOM 14421 C CA . GLY D 1 338 ? 7.390 -25.375 -42.174 1.00 44.77 338 GLY D CA 1
ATOM 14422 C C . GLY D 1 338 ? 6.735 -26.285 -41.157 1.00 48.49 338 GLY D C 1
ATOM 14423 O O . GLY D 1 338 ? 7.379 -26.761 -40.222 1.00 47.58 338 GLY D O 1
ATOM 14424 N N . VAL D 1 339 ? 5.442 -26.525 -41.344 1.00 56.40 339 VAL D N 1
ATOM 14425 C CA . VAL D 1 339 ? 4.685 -27.397 -40.459 1.00 49.70 339 VAL D CA 1
ATOM 14426 C C . VAL D 1 339 ? 5.153 -28.846 -40.588 1.00 49.79 339 VAL D C 1
ATOM 14427 O O . VAL D 1 339 ? 5.230 -29.576 -39.599 1.00 53.35 339 VAL D O 1
ATOM 14431 N N . GLN D 1 340 ? 5.492 -29.248 -41.809 1.00 54.56 340 GLN D N 1
ATOM 14432 C CA . GLN D 1 340 ? 5.939 -30.613 -42.066 1.00 53.66 340 GLN D CA 1
ATOM 14433 C C . GLN D 1 340 ? 7.320 -30.878 -41.473 1.00 47.95 340 GLN D C 1
ATOM 14434 O O . GLN D 1 340 ? 7.640 -32.010 -41.109 1.00 43.90 340 GLN D O 1
ATOM 14440 N N . THR D 1 341 ? 8.135 -29.832 -41.377 1.00 43.45 341 THR D N 1
ATOM 14441 C CA . THR D 1 341 ? 9.458 -29.956 -40.778 1.00 44.13 341 THR D CA 1
ATOM 14442 C C . THR D 1 341 ? 9.345 -30.272 -39.292 1.00 46.32 341 THR D C 1
ATOM 14443 O O . THR D 1 341 ? 10.060 -31.126 -38.772 1.00 49.57 341 THR D O 1
ATOM 14447 N N . ARG D 1 342 ? 8.431 -29.584 -38.616 1.00 41.73 342 ARG D N 1
ATOM 14448 C CA . ARG D 1 342 ? 8.246 -29.764 -37.183 1.00 36.93 342 ARG D CA 1
ATOM 14449 C C . ARG D 1 342 ? 7.495 -31.054 -36.865 1.00 42.34 342 ARG D C 1
ATOM 14450 O O . ARG D 1 342 ? 7.642 -31.611 -35.778 1.00 47.18 342 ARG D O 1
ATOM 14458 N N . LEU D 1 343 ? 6.688 -31.524 -37.811 1.00 40.79 343 LEU D N 1
ATOM 14459 C CA . LEU D 1 343 ? 6.024 -32.813 -37.657 1.00 46.08 343 LEU D CA 1
ATOM 14460 C C . LEU D 1 343 ? 7.056 -33.931 -37.712 1.00 47.14 343 LEU D C 1
ATOM 14461 O O . LEU D 1 343 ? 7.016 -34.869 -36.915 1.00 43.07 343 LEU D O 1
ATOM 14466 N N . GLY D 1 344 ? 7.987 -33.819 -38.655 1.00 42.91 344 GLY D N 1
ATOM 14467 C CA . GLY D 1 344 ? 9.080 -34.765 -38.766 1.00 43.30 344 GLY D CA 1
ATOM 14468 C C . GLY D 1 344 ? 10.001 -34.673 -37.567 1.00 49.64 344 GLY D C 1
ATOM 14469 O O . GLY D 1 344 ? 10.673 -35.641 -37.209 1.00 57.11 344 GLY D O 1
ATOM 14470 N N . GLU D 1 345 ? 10.032 -33.498 -36.947 1.00 48.27 345 GLU D N 1
ATOM 14471 C CA . GLU D 1 345 ? 10.826 -33.286 -35.744 1.00 42.23 345 GLU D CA 1
ATOM 14472 C C . GLU D 1 345 ? 10.257 -34.098 -34.587 1.00 40.79 345 GLU D C 1
ATOM 14473 O O . GLU D 1 345 ? 11.002 -34.666 -33.789 1.00 43.28 345 GLU D O 1
ATOM 14479 N N . VAL D 1 346 ? 8.930 -34.149 -34.504 1.00 43.41 346 VAL D N 1
ATOM 14480 C CA . VAL D 1 346 ? 8.252 -34.961 -33.501 1.00 43.01 346 VAL D CA 1
ATOM 14481 C C . VAL D 1 346 ? 8.531 -36.436 -33.760 1.00 36.58 346 VAL D C 1
ATOM 14482 O O . VAL D 1 346 ? 8.738 -37.220 -32.834 1.00 40.27 346 VAL D O 1
ATOM 14486 N N . LEU D 1 347 ? 8.544 -36.799 -35.037 1.00 37.29 347 LEU D N 1
ATOM 14487 C CA . LEU D 1 347 ? 8.826 -38.164 -35.454 1.00 42.85 347 LEU D CA 1
ATOM 14488 C C . LEU D 1 347 ? 10.279 -38.540 -35.168 1.00 48.23 347 LEU D C 1
ATOM 14489 O O . LEU D 1 347 ? 10.590 -39.704 -34.912 1.00 45.21 347 LEU D O 1
ATOM 14494 N N . ALA D 1 348 ? 11.162 -37.546 -35.217 1.00 44.72 348 ALA D N 1
ATOM 14495 C CA . ALA D 1 348 ? 12.576 -37.751 -34.919 1.00 42.46 348 ALA D CA 1
ATOM 14496 C C . ALA D 1 348 ? 12.777 -38.121 -33.452 1.00 46.09 348 ALA D C 1
ATOM 14497 O O . ALA D 1 348 ? 13.547 -39.027 -33.131 1.00 40.47 348 ALA D O 1
ATOM 14499 N N . TRP D 1 349 ? 12.082 -37.413 -32.567 1.00 45.77 349 TRP D N 1
ATOM 14500 C CA . TRP D 1 349 ? 12.128 -37.715 -31.141 1.00 38.79 349 TRP D CA 1
ATOM 14501 C C . TRP D 1 349 ? 11.525 -39.084 -30.862 1.00 39.10 349 TRP D C 1
ATOM 14502 O O . TRP D 1 349 ? 11.976 -39.798 -29.969 1.00 44.32 349 TRP D O 1
ATOM 14513 N N . ARG D 1 350 ? 10.501 -39.442 -31.631 1.00 36.80 350 ARG D N 1
ATOM 14514 C CA . ARG D 1 350 ? 9.875 -40.752 -31.512 1.00 36.67 350 ARG D CA 1
ATOM 14515 C C . ARG D 1 350 ? 10.886 -41.854 -31.816 1.00 44.95 350 ARG D C 1
ATOM 14516 O O . ARG D 1 350 ? 10.961 -42.857 -31.105 1.00 44.06 350 ARG D O 1
ATOM 14524 N N . ASN D 1 351 ? 11.667 -41.655 -32.873 1.00 40.65 351 ASN D N 1
ATOM 14525 C CA . ASN D 1 351 ? 12.689 -42.617 -33.268 1.00 41.84 351 ASN D CA 1
ATOM 14526 C C . ASN D 1 351 ? 13.844 -42.686 -32.273 1.00 38.16 351 ASN D C 1
ATOM 14527 O O . ASN D 1 351 ? 14.472 -43.732 -32.117 1.00 40.60 351 ASN D O 1
ATOM 14532 N N . LEU D 1 352 ? 14.117 -41.569 -31.603 1.00 41.89 352 LEU D N 1
ATOM 14533 C CA . LEU D 1 352 ? 15.228 -41.488 -30.658 1.00 38.93 352 LEU D CA 1
ATOM 14534 C C . LEU D 1 352 ? 15.004 -42.440 -29.489 1.00 37.69 352 LEU D C 1
ATOM 14535 O O . LEU D 1 352 ? 15.883 -43.229 -29.143 1.00 45.58 352 LEU D O 1
ATOM 14540 N N . PHE D 1 353 ? 13.824 -42.364 -28.883 1.00 31.15 353 PHE D N 1
ATOM 14541 C CA . PHE D 1 353 ? 13.529 -43.167 -27.704 1.00 33.19 353 PHE D CA 1
ATOM 14542 C C . PHE D 1 353 ? 13.282 -44.629 -28.063 1.00 38.89 353 PHE D C 1
ATOM 14543 O O . PHE D 1 353 ? 13.456 -45.517 -27.229 1.00 41.66 353 PHE D O 1
ATOM 14551 N N . TRP D 1 354 ? 12.879 -44.883 -29.304 1.00 40.96 354 TRP D N 1
ATOM 14552 C CA . TRP D 1 354 ? 12.789 -46.255 -29.787 1.00 34.70 354 TRP D CA 1
ATOM 14553 C C . TRP D 1 354 ? 14.187 -46.828 -29.978 1.00 37.99 354 TRP D C 1
ATOM 14554 O O . TRP D 1 354 ? 14.418 -48.016 -29.757 1.00 37.27 354 TRP D O 1
ATOM 14565 N N . SER D 1 355 ? 15.115 -45.971 -30.392 1.00 41.63 355 SER D N 1
ATOM 14566 C CA . SER D 1 355 ? 16.501 -46.373 -30.598 1.00 36.33 355 SER D CA 1
ATOM 14567 C C . SER D 1 355 ? 17.224 -46.587 -29.272 1.00 40.09 355 SER D C 1
ATOM 14568 O O . SER D 1 355 ? 18.011 -47.525 -29.134 1.00 42.50 355 SER D O 1
ATOM 14571 N N . LEU D 1 356 ? 16.964 -45.712 -28.303 1.00 36.70 356 LEU D N 1
ATOM 14572 C CA . LEU D 1 356 ? 17.521 -45.880 -26.965 1.00 31.04 356 LEU D CA 1
ATOM 14573 C C . LEU D 1 356 ? 17.029 -47.187 -26.363 1.00 33.97 356 LEU D C 1
ATOM 14574 O O . LEU D 1 356 ? 17.788 -47.915 -25.725 1.00 36.65 356 LEU D O 1
ATOM 14579 N N . SER D 1 357 ? 15.749 -47.476 -26.577 1.00 41.02 357 SER D N 1
ATOM 14580 C CA . SER D 1 357 ? 15.148 -48.718 -26.113 1.00 37.14 357 SER D CA 1
ATOM 14581 C C . SER D 1 357 ? 15.739 -49.913 -26.852 1.00 40.54 357 SER D C 1
ATOM 14582 O O . SER D 1 357 ? 15.961 -50.970 -26.261 1.00 42.78 357 SER D O 1
ATOM 14585 N N . ASP D 1 358 ? 15.981 -49.741 -28.149 1.00 39.79 358 ASP D N 1
ATOM 14586 C CA . ASP D 1 358 ? 16.605 -50.784 -28.954 1.00 41.00 358 ASP D CA 1
ATOM 14587 C C . ASP D 1 358 ? 18.014 -51.076 -28.454 1.00 37.21 358 ASP D C 1
ATOM 14588 O O . ASP D 1 358 ? 18.399 -52.233 -28.293 1.00 42.06 358 ASP D O 1
ATOM 14593 N N . ALA D 1 359 ? 18.777 -50.016 -28.210 1.00 39.16 359 ALA D N 1
ATOM 14594 C CA . ALA D 1 359 ? 20.138 -50.144 -27.700 1.00 39.72 359 ALA D CA 1
ATOM 14595 C C . ALA D 1 359 ? 20.157 -50.730 -26.291 1.00 39.45 359 ALA D C 1
ATOM 14596 O O . ALA D 1 359 ? 21.051 -51.500 -25.943 1.00 41.26 359 ALA D O 1
ATOM 14598 N N . ALA D 1 360 ? 19.166 -50.363 -25.485 1.00 36.24 360 ALA D N 1
ATOM 14599 C CA . ALA D 1 360 ? 19.072 -50.855 -24.116 1.00 38.91 360 ALA D CA 1
ATOM 14600 C C . ALA D 1 360 ? 18.797 -52.354 -24.084 1.00 43.74 360 ALA D C 1
ATOM 14601 O O . ALA D 1 360 ? 19.423 -53.094 -23.327 1.00 44.51 360 ALA D O 1
ATOM 14603 N N . ALA D 1 361 ? 17.857 -52.794 -24.911 1.00 45.49 361 ALA D N 1
ATOM 14604 C CA . ALA D 1 361 ? 17.452 -54.194 -24.933 1.00 43.88 361 ALA D CA 1
ATOM 14605 C C . ALA D 1 361 ? 18.467 -55.081 -25.649 1.00 44.54 361 ALA D C 1
ATOM 14606 O O . ALA D 1 361 ? 18.726 -56.206 -25.222 1.00 50.75 361 ALA D O 1
ATOM 14608 N N . ARG D 1 362 ? 19.043 -54.574 -26.736 1.00 45.23 362 ARG D N 1
ATOM 14609 C CA . ARG D 1 362 ? 19.880 -55.398 -27.606 1.00 44.63 362 ARG D CA 1
ATOM 14610 C C . ARG D 1 362 ? 21.376 -55.285 -27.314 1.00 47.46 362 ARG D C 1
ATOM 14611 O O . ARG D 1 362 ? 22.170 -56.075 -27.824 1.00 51.96 362 ARG D O 1
ATOM 14619 N N . ASN D 1 363 ? 21.764 -54.310 -26.497 1.00 44.23 363 ASN D N 1
ATOM 14620 C CA . ASN D 1 363 ? 23.146 -54.229 -26.022 1.00 43.58 363 ASN D CA 1
ATOM 14621 C C . ASN D 1 363 ? 23.222 -54.210 -24.491 1.00 44.87 363 ASN D C 1
ATOM 14622 O O . ASN D 1 363 ? 23.639 -53.214 -23.905 1.00 39.60 363 ASN D O 1
ATOM 14627 N N A PRO D 1 364 ? 22.812 -55.315 -23.843 0.45 42.18 364 PRO D N 1
ATOM 14628 N N B PRO D 1 364 ? 22.830 -55.319 -23.845 0.55 42.14 364 PRO D N 1
ATOM 14629 C CA A PRO D 1 364 ? 22.732 -55.357 -22.381 0.45 43.05 364 PRO D CA 1
ATOM 14630 C CA B PRO D 1 364 ? 22.740 -55.368 -22.384 0.55 43.03 364 PRO D CA 1
ATOM 14631 C C A PRO D 1 364 ? 24.075 -55.624 -21.709 0.45 41.51 364 PRO D C 1
ATOM 14632 C C B PRO D 1 364 ? 24.100 -55.508 -21.708 0.55 41.66 364 PRO D C 1
ATOM 14633 O O A PRO D 1 364 ? 25.071 -55.875 -22.387 0.45 41.37 364 PRO D O 1
ATOM 14634 O O B PRO D 1 364 ? 25.130 -55.558 -22.381 0.55 41.27 364 PRO D O 1
ATOM 14641 N N . VAL D 1 365 ? 24.089 -55.566 -20.381 1.00 37.21 365 VAL D N 1
ATOM 14642 C CA . VAL D 1 365 ? 25.287 -55.858 -19.609 1.00 42.14 365 VAL D CA 1
ATOM 14643 C C . VAL D 1 365 ? 25.032 -57.072 -18.717 1.00 48.51 365 VAL D C 1
ATOM 14644 O O . VAL D 1 365 ? 23.910 -57.275 -18.248 1.00 50.96 365 VAL D O 1
ATOM 14648 N N . PRO D 1 366 ? 26.065 -57.899 -18.495 1.00 47.49 366 PRO D N 1
ATOM 14649 C CA . PRO D 1 366 ? 25.933 -59.061 -17.609 1.00 48.15 366 PRO D CA 1
ATOM 14650 C C . PRO D 1 366 ? 25.682 -58.652 -16.161 1.00 47.31 366 PRO D C 1
ATOM 14651 O O . PRO D 1 366 ? 26.223 -57.642 -15.707 1.00 44.71 366 PRO D O 1
ATOM 14655 N N . TRP D 1 367 ? 24.870 -59.427 -15.449 1.00 39.61 367 TRP D N 1
ATOM 14656 C CA . TRP D 1 367 ? 24.564 -59.129 -14.056 1.00 45.72 367 TRP D CA 1
ATOM 14657 C C . TRP D 1 367 ? 24.639 -60.408 -13.225 1.00 50.74 367 TRP D C 1
ATOM 14658 O O . TRP D 1 367 ? 25.305 -61.365 -13.614 1.00 52.31 367 TRP D O 1
ATOM 14669 N N . LYS D 1 368 ? 23.963 -60.419 -12.079 1.00 54.02 368 LYS D N 1
ATOM 14670 C CA . LYS D 1 368 ? 24.008 -61.565 -11.177 1.00 52.76 368 LYS D CA 1
ATOM 14671 C C . LYS D 1 368 ? 23.293 -62.795 -11.724 1.00 50.88 368 LYS D C 1
ATOM 14672 O O . LYS D 1 368 ? 22.234 -62.693 -12.343 1.00 49.61 368 LYS D O 1
ATOM 14678 N N . ASN D 1 369 ? 23.897 -63.955 -11.476 1.00 53.17 369 ASN D N 1
ATOM 14679 C CA . ASN D 1 369 ? 23.329 -65.256 -11.824 1.00 45.37 369 ASN D CA 1
ATOM 14680 C C . ASN D 1 369 ? 22.897 -65.398 -13.283 1.00 48.03 369 ASN D C 1
ATOM 14681 O O . ASN D 1 369 ? 21.794 -65.863 -13.571 1.00 57.08 369 ASN D O 1
ATOM 14686 N N . GLY D 1 370 ? 23.777 -65.001 -14.197 1.00 48.01 370 GLY D N 1
ATOM 14687 C CA . GLY D 1 370 ? 23.537 -65.174 -15.618 1.00 44.65 370 GLY D CA 1
ATOM 14688 C C . GLY D 1 370 ? 22.421 -64.320 -16.188 1.00 51.73 370 GLY D C 1
ATOM 14689 O O . GLY D 1 370 ? 21.995 -64.529 -17.324 1.00 55.05 370 GLY D O 1
ATOM 14690 N N . THR D 1 371 ? 21.940 -63.362 -15.403 1.00 49.50 371 THR D N 1
ATOM 14691 C CA . THR D 1 371 ? 20.893 -62.456 -15.864 1.00 51.18 371 THR D CA 1
ATOM 14692 C C . THR D 1 371 ? 21.505 -61.201 -16.474 1.00 46.00 371 THR D C 1
ATOM 14693 O O . THR D 1 371 ? 22.693 -60.932 -16.297 1.00 47.30 371 THR D O 1
ATOM 14697 N N . LEU D 1 372 ? 20.691 -60.438 -17.197 1.00 42.01 372 LEU D N 1
ATOM 14698 C CA . LEU D 1 372 ? 21.182 -59.252 -17.887 1.00 44.57 372 LEU D CA 1
ATOM 14699 C C . LEU D 1 372 ? 20.387 -58.000 -17.532 1.00 46.61 372 LEU D C 1
ATOM 14700 O O . LEU D 1 372 ? 19.165 -58.043 -17.401 1.00 53.46 372 LEU D O 1
ATOM 14705 N N . LEU D 1 373 ? 21.094 -56.887 -17.374 1.00 40.72 373 LEU D N 1
ATOM 14706 C CA . LEU D 1 373 ? 20.454 -55.588 -17.227 1.00 36.83 373 LEU D CA 1
ATOM 14707 C C . LEU D 1 373 ? 20.538 -54.842 -18.553 1.00 38.43 373 LEU D C 1
ATOM 14708 O O . LEU D 1 373 ? 21.534 -54.961 -19.267 1.00 43.22 373 LEU D O 1
ATOM 14713 N N . PRO D 1 374 ? 19.492 -54.074 -18.892 1.00 40.99 374 PRO D N 1
ATOM 14714 C CA . PRO D 1 374 ? 19.511 -53.275 -20.121 1.00 40.42 374 PRO D CA 1
ATOM 14715 C C . PRO D 1 374 ? 20.655 -52.268 -20.118 1.00 42.49 374 PRO D C 1
ATOM 14716 O O . PRO D 1 374 ? 21.113 -51.884 -19.041 1.00 44.02 374 PRO D O 1
ATOM 14720 N N . ASN D 1 375 ? 21.108 -51.865 -21.304 1.00 43.86 375 ASN D N 1
ATOM 14721 C CA . ASN D 1 375 ? 22.246 -50.959 -21.440 1.00 40.59 375 ASN D CA 1
ATOM 14722 C C . ASN D 1 375 ? 22.120 -49.720 -20.567 1.00 50.62 375 ASN D C 1
ATOM 14723 O O . ASN D 1 375 ? 21.223 -48.902 -20.768 1.00 52.04 375 ASN D O 1
ATOM 14728 N N . PRO D 1 376 ? 23.023 -49.584 -19.586 1.00 54.84 376 PRO D N 1
ATOM 14729 C CA . PRO D 1 376 ? 22.992 -48.446 -18.663 1.00 48.60 376 PRO D CA 1
ATOM 14730 C C . PRO D 1 376 ? 23.202 -47.126 -19.393 1.00 48.87 376 PRO D C 1
ATOM 14731 O O . PRO D 1 376 ? 22.530 -46.148 -19.082 1.00 51.68 376 PRO D O 1
ATOM 14735 N N . GLN D 1 377 ? 24.091 -47.119 -20.380 1.00 51.06 377 GLN D N 1
ATOM 14736 C CA . GLN D 1 377 ? 24.425 -45.895 -21.097 1.00 49.75 377 GLN D CA 1
ATOM 14737 C C . GLN D 1 377 ? 23.249 -45.438 -21.955 1.00 49.18 377 GLN D C 1
ATOM 14738 O O . GLN D 1 377 ? 23.107 -44.249 -22.244 1.00 53.04 377 GLN D O 1
ATOM 14744 N N . ALA D 1 378 ? 22.408 -46.384 -22.360 1.00 50.70 378 ALA D N 1
ATOM 14745 C CA . ALA D 1 378 ? 21.189 -46.056 -23.090 1.00 44.08 378 ALA D CA 1
ATOM 14746 C C . ALA D 1 378 ? 20.161 -45.475 -22.127 1.00 49.98 378 ALA D C 1
ATOM 14747 O O . ALA D 1 378 ? 19.366 -44.609 -22.492 1.00 41.83 378 ALA D O 1
ATOM 14749 N N . GLY D 1 379 ? 20.190 -45.961 -20.890 1.00 52.36 379 GLY D N 1
ATOM 14750 C CA . GLY D 1 379 ? 19.260 -45.517 -19.869 1.00 40.52 379 GLY D CA 1
ATOM 14751 C C . GLY D 1 379 ? 19.654 -44.192 -19.243 1.00 48.60 379 GLY D C 1
ATOM 14752 O O . GLY D 1 379 ? 18.792 -43.386 -18.893 1.00 49.65 379 GLY D O 1
ATOM 14769 N N . ALA D 1 381 ? 21.169 -41.783 -20.760 1.00 48.11 381 ALA D N 1
ATOM 14770 C CA . ALA D 1 381 ? 20.903 -40.741 -21.746 1.00 47.99 381 ALA D CA 1
ATOM 14771 C C . ALA D 1 381 ? 19.421 -40.384 -21.820 1.00 48.90 381 ALA D C 1
ATOM 14772 O O . ALA D 1 381 ? 19.063 -39.227 -22.036 1.00 41.62 381 ALA D O 1
ATOM 14774 N N . TYR D 1 382 ? 18.568 -41.388 -21.642 1.00 45.53 382 TYR D N 1
ATOM 14775 C CA . TYR D 1 382 ? 17.123 -41.194 -21.685 1.00 42.79 382 TYR D CA 1
ATOM 14776 C C . TYR D 1 382 ? 16.636 -40.197 -20.638 1.00 45.07 382 TYR D C 1
ATOM 14777 O O . TYR D 1 382 ? 15.714 -39.421 -20.891 1.00 44.05 382 TYR D O 1
ATOM 14786 N N . ARG D 1 383 ? 17.264 -40.214 -19.468 1.00 44.46 383 ARG D N 1
ATOM 14787 C CA . ARG D 1 383 ? 16.864 -39.345 -18.367 1.00 39.92 383 ARG D CA 1
ATOM 14788 C C . ARG D 1 383 ? 17.069 -37.863 -18.681 1.00 41.00 383 ARG D C 1
ATOM 14789 O O . ARG D 1 383 ? 16.448 -37.002 -18.059 1.00 42.59 383 ARG D O 1
ATOM 14797 N N . TRP D 1 384 ? 17.944 -37.564 -19.637 1.00 47.23 384 TRP D N 1
ATOM 14798 C CA . TRP D 1 384 ? 18.204 -36.177 -20.009 1.00 43.98 384 TRP D CA 1
ATOM 14799 C C . TRP D 1 384 ? 17.355 -35.707 -21.188 1.00 42.14 384 TRP D C 1
ATOM 14800 O O . TRP D 1 384 ? 16.705 -34.665 -21.113 1.00 44.17 384 TRP D O 1
ATOM 14811 N N . PHE D 1 385 ? 17.366 -36.472 -22.275 1.00 42.05 385 PHE D N 1
ATOM 14812 C CA . PHE D 1 385 ? 16.695 -36.059 -23.505 1.00 37.26 385 PHE D CA 1
ATOM 14813 C C . PHE D 1 385 ? 15.174 -36.059 -23.373 1.00 43.78 385 PHE D C 1
ATOM 14814 O O . PHE D 1 385 ? 14.476 -35.445 -24.180 1.00 41.15 385 PHE D O 1
ATOM 14830 N N . GLN D 1 387 ? 13.783 -34.654 -20.936 1.00 47.62 387 GLN D N 1
ATOM 14831 C CA . GLN D 1 387 ? 13.526 -33.365 -20.307 1.00 40.92 387 GLN D CA 1
ATOM 14832 C C . GLN D 1 387 ? 13.530 -32.227 -21.323 1.00 42.06 387 GLN D C 1
ATOM 14833 O O . GLN D 1 387 ? 13.058 -31.128 -21.035 1.00 46.72 387 GLN D O 1
ATOM 14839 N N . ILE D 1 388 ? 14.076 -32.490 -22.506 1.00 39.96 388 ILE D N 1
ATOM 14840 C CA . ILE D 1 388 ? 14.092 -31.495 -23.573 1.00 40.70 388 ILE D CA 1
ATOM 14841 C C . ILE D 1 388 ? 13.225 -31.928 -24.754 1.00 38.92 388 ILE D C 1
ATOM 14842 O O . ILE D 1 388 ? 12.666 -31.091 -25.462 1.00 41.11 388 ILE D O 1
ATOM 14847 N N . GLY D 1 389 ? 13.115 -33.237 -24.957 1.00 37.27 389 GLY D N 1
ATOM 14848 C CA . GLY D 1 389 ? 12.351 -33.778 -26.067 1.00 39.04 389 GLY D CA 1
ATOM 14849 C C . GLY D 1 389 ? 10.852 -33.626 -25.906 1.00 40.20 389 GLY D C 1
ATOM 14850 O O . GLY D 1 389 ? 10.172 -33.110 -26.794 1.00 43.53 389 GLY D O 1
ATOM 14851 N N . TYR D 1 390 ? 10.334 -34.086 -24.772 1.00 38.83 390 TYR D N 1
ATOM 14852 C CA . TYR D 1 390 ? 8.901 -34.027 -24.500 1.00 39.49 390 TYR D CA 1
ATOM 14853 C C . TYR D 1 390 ? 8.352 -32.590 -24.452 1.00 39.21 390 TYR D C 1
ATOM 14854 O O . TYR D 1 390 ? 7.270 -32.337 -24.981 1.00 32.20 390 TYR D O 1
ATOM 14863 N N . PRO D 1 391 ? 9.080 -31.647 -23.816 1.00 39.60 391 PRO D N 1
ATOM 14864 C CA . PRO D 1 391 ? 8.588 -30.266 -23.891 1.00 39.66 391 PRO D CA 1
ATOM 14865 C C . PRO D 1 391 ? 8.599 -29.697 -25.309 1.00 43.03 391 PRO D C 1
ATOM 14866 O O . PRO D 1 391 ? 7.735 -28.888 -25.648 1.00 44.21 391 PRO D O 1
ATOM 14870 N N . ARG D 1 392 ? 9.570 -30.110 -26.119 1.00 40.86 392 ARG D N 1
ATOM 14871 C CA . ARG D 1 392 ? 9.657 -29.646 -27.499 1.00 38.75 392 ARG D CA 1
ATOM 14872 C C . ARG D 1 392 ? 8.453 -30.115 -28.303 1.00 45.18 392 ARG D C 1
ATOM 14873 O O . ARG D 1 392 ? 7.908 -29.365 -29.113 1.00 51.03 392 ARG D O 1
ATOM 14881 N N . VAL D 1 393 ? 8.042 -31.358 -28.071 1.00 44.39 393 VAL D N 1
ATOM 14882 C CA . VAL D 1 393 ? 6.869 -31.914 -28.733 1.00 37.67 393 VAL D CA 1
ATOM 14883 C C . VAL D 1 393 ? 5.626 -31.109 -28.370 1.00 32.37 393 VAL D C 1
ATOM 14884 O O . VAL D 1 393 ? 4.839 -30.738 -29.242 1.00 40.01 393 VAL D O 1
ATOM 14888 N N . LEU D 1 394 ? 5.461 -30.834 -27.080 1.00 34.30 394 LEU D N 1
ATOM 14889 C CA . LEU D 1 394 ? 4.337 -30.036 -26.603 1.00 38.88 394 LEU D CA 1
ATOM 14890 C C . LEU D 1 394 ? 4.398 -28.614 -27.151 1.00 35.80 394 LEU D C 1
ATOM 14891 O O . LEU D 1 394 ? 3.367 -27.982 -27.376 1.00 40.60 394 LEU D O 1
ATOM 14896 N N . GLU D 1 395 ? 5.613 -28.118 -27.364 1.00 38.64 395 GLU D N 1
ATOM 14897 C CA . GLU D 1 395 ? 5.806 -26.772 -27.890 1.00 44.69 395 GLU D CA 1
ATOM 14898 C C . GLU D 1 395 ? 5.392 -26.693 -29.356 1.00 44.49 395 GLU D C 1
ATOM 14899 O O . GLU D 1 395 ? 4.750 -25.732 -29.776 1.00 47.00 395 GLU D O 1
ATOM 14905 N N . ILE D 1 396 ? 5.765 -27.712 -30.126 1.00 41.39 396 ILE D N 1
ATOM 14906 C CA . ILE D 1 396 ? 5.434 -27.773 -31.546 1.00 42.04 396 ILE D CA 1
ATOM 14907 C C . ILE D 1 396 ? 3.922 -27.774 -31.746 1.00 42.67 396 ILE D C 1
ATOM 14908 O O . ILE D 1 396 ? 3.404 -27.120 -32.653 1.00 43.92 396 ILE D O 1
ATOM 14913 N N . VAL D 1 397 ? 3.221 -28.501 -30.882 1.00 39.28 397 VAL D N 1
ATOM 14914 C CA . VAL D 1 397 ? 1.764 -28.541 -30.910 1.00 41.03 397 VAL D CA 1
ATOM 14915 C C . VAL D 1 397 ? 1.178 -27.150 -30.682 1.00 39.26 397 VAL D C 1
ATOM 14916 O O . VAL D 1 397 ? 0.262 -26.727 -31.387 1.00 39.15 397 VAL D O 1
ATOM 14920 N N . GLN D 1 398 ? 1.726 -26.436 -29.704 1.00 45.78 398 GLN D N 1
ATOM 14921 C CA . GLN D 1 398 ? 1.269 -25.087 -29.388 1.00 43.44 398 GLN D CA 1
ATOM 14922 C C . GLN D 1 398 ? 1.648 -24.082 -30.474 1.00 38.08 398 GLN D C 1
ATOM 14923 O O . GLN D 1 398 ? 1.074 -22.997 -30.549 1.00 41.45 398 GLN D O 1
ATOM 14929 N N . GLN D 1 399 ? 2.619 -24.442 -31.307 1.00 36.85 399 GLN D N 1
ATOM 14930 C CA . GLN D 1 399 ? 3.089 -23.543 -32.356 1.00 43.29 399 GLN D CA 1
ATOM 14931 C C . GLN D 1 399 ? 2.381 -23.766 -33.691 1.00 46.34 399 GLN D C 1
ATOM 14932 O O . GLN D 1 399 ? 2.053 -22.808 -34.390 1.00 47.94 399 GLN D O 1
ATOM 14938 N N . ASP D 1 400 ? 2.141 -25.026 -34.041 1.00 44.58 400 ASP D N 1
ATOM 14939 C CA . ASP D 1 400 ? 1.578 -25.349 -35.349 1.00 41.92 400 ASP D CA 1
ATOM 14940 C C . ASP D 1 400 ? 0.055 -25.438 -35.336 1.00 47.28 400 ASP D C 1
ATOM 14941 O O . ASP D 1 400 ? -0.590 -25.250 -36.367 1.00 46.90 400 ASP D O 1
ATOM 14946 N N . VAL D 1 401 ? -0.518 -25.724 -34.173 1.00 49.96 401 VAL D N 1
ATOM 14947 C CA . VAL D 1 401 ? -1.969 -25.725 -34.035 1.00 43.23 401 VAL D CA 1
ATOM 14948 C C . VAL D 1 401 ? -2.422 -24.389 -33.455 1.00 40.79 401 VAL D C 1
ATOM 14949 O O . VAL D 1 401 ? -3.468 -23.860 -33.834 1.00 48.10 401 VAL D O 1
ATOM 14953 N N . ALA D 1 402 ? -1.615 -23.854 -32.542 1.00 45.42 402 ALA D N 1
ATOM 14954 C CA . ALA D 1 402 ? -1.808 -22.515 -31.985 1.00 49.11 402 ALA D CA 1
ATOM 14955 C C . ALA D 1 402 ? -3.203 -22.310 -31.404 1.00 51.01 402 ALA D C 1
ATOM 14956 O O . ALA D 1 402 ? -3.710 -23.152 -30.662 1.00 52.41 402 ALA D O 1
ATOM 14958 N N . SER D 1 403 ? -3.816 -21.183 -31.754 1.00 51.11 403 SER D N 1
ATOM 14959 C CA . SER D 1 403 ? -5.139 -20.828 -31.253 1.00 54.04 403 SER D CA 1
ATOM 14960 C C . SER D 1 403 ? -6.224 -21.756 -31.792 1.00 53.46 403 SER D C 1
ATOM 14961 O O . SER D 1 403 ? -7.371 -21.701 -31.349 1.00 57.16 403 SER D O 1
ATOM 14964 N N . GLY D 1 404 ? -5.857 -22.609 -32.746 1.00 47.09 404 GLY D N 1
ATOM 14965 C CA . GLY D 1 404 ? -6.777 -23.593 -33.289 1.00 48.56 404 GLY D CA 1
ATOM 14966 C C . GLY D 1 404 ? -7.221 -24.584 -32.228 1.00 53.96 404 GLY D C 1
ATOM 14967 O O . GLY D 1 404 ? -8.224 -25.277 -32.392 1.00 54.47 404 GLY D O 1
ATOM 14968 N N . LEU D 1 405 ? -6.463 -24.651 -31.138 1.00 57.10 405 LEU D N 1
ATOM 14969 C CA . LEU D 1 405 ? -6.823 -25.479 -29.994 1.00 55.92 405 LEU D CA 1
ATOM 14970 C C . LEU D 1 405 ? -7.950 -24.825 -29.201 1.00 59.76 405 LEU D C 1
ATOM 14971 O O . LEU D 1 405 ? -8.680 -25.496 -28.471 1.00 59.16 405 LEU D O 1
ATOM 14984 N N . TYR D 1 407 ? -10.341 -23.005 -30.719 1.00 58.13 407 TYR D N 1
ATOM 14985 C CA . TYR D 1 407 ? -11.529 -22.995 -31.573 1.00 52.44 407 TYR D CA 1
ATOM 14986 C C . TYR D 1 407 ? -12.518 -24.083 -31.160 1.00 50.38 407 TYR D C 1
ATOM 14987 O O . TYR D 1 407 ? -12.880 -24.933 -31.973 1.00 54.62 407 TYR D O 1
ATOM 14996 N N . VAL D 1 408 ? -12.957 -24.061 -29.905 1.00 52.80 408 VAL D N 1
ATOM 14997 C CA . VAL D 1 408 ? -13.790 -25.137 -29.375 1.00 50.58 408 VAL D CA 1
ATOM 14998 C C . VAL D 1 408 ? -14.959 -24.632 -28.534 1.00 45.46 408 VAL D C 1
ATOM 14999 O O . VAL D 1 408 ? -14.974 -23.483 -28.093 1.00 48.12 408 VAL D O 1
ATOM 15003 N N . ASN D 1 409 ? -15.933 -25.511 -28.314 1.00 52.74 409 ASN D N 1
ATOM 15004 C CA . ASN D 1 409 ? -17.102 -25.198 -27.499 1.00 54.61 409 ASN D CA 1
ATOM 15005 C C . ASN D 1 409 ? -16.967 -25.722 -26.072 1.00 51.64 409 ASN D C 1
ATOM 15006 O O . ASN D 1 409 ? -16.060 -26.496 -25.769 1.00 51.26 409 ASN D O 1
ATOM 15011 N N . SER D 1 410 ? -17.879 -25.293 -25.202 1.00 54.00 410 SER D N 1
ATOM 15012 C CA . SER D 1 410 ? -17.835 -25.642 -23.784 1.00 50.44 410 SER D CA 1
ATOM 15013 C C . SER D 1 410 ? -17.923 -27.145 -23.514 1.00 50.05 410 SER D C 1
ATOM 15014 O O . SER D 1 410 ? -17.066 -27.709 -22.834 1.00 43.50 410 SER D O 1
ATOM 15017 N N . SER D 1 411 ? -18.957 -27.787 -24.051 1.00 50.58 411 SER D N 1
ATOM 15018 C CA . SER D 1 411 ? -19.194 -29.205 -23.796 1.00 45.93 411 SER D CA 1
ATOM 15019 C C . SER D 1 411 ? -20.056 -29.850 -24.879 1.00 49.61 411 SER D C 1
ATOM 15020 O O . SER D 1 411 ? -20.421 -29.205 -25.862 1.00 54.78 411 SER D O 1
ATOM 15023 N N . THR D 1 412 ? -20.372 -31.129 -24.689 1.00 51.13 412 THR D N 1
ATOM 15024 C CA . THR D 1 412 ? -21.182 -31.893 -25.637 1.00 45.05 412 THR D CA 1
ATOM 15025 C C . THR D 1 412 ? -22.622 -31.386 -25.704 1.00 52.46 412 THR D C 1
ATOM 15026 O O . THR D 1 412 ? -23.334 -31.625 -26.681 1.00 58.91 412 THR D O 1
ATOM 15030 N N . GLU D 1 413 ? -23.043 -30.690 -24.652 1.00 51.74 413 GLU D N 1
ATOM 15031 C CA . GLU D 1 413 ? -24.382 -30.109 -24.582 1.00 50.97 413 GLU D CA 1
ATOM 15032 C C . GLU D 1 413 ? -24.578 -28.995 -25.600 1.00 48.19 413 GLU D C 1
ATOM 15033 O O . GLU D 1 413 ? -25.708 -28.672 -25.970 1.00 58.84 413 GLU D O 1
ATOM 15039 N N . ASP D 1 414 ? -23.477 -28.409 -26.056 1.00 49.80 414 ASP D N 1
ATOM 15040 C CA . ASP D 1 414 ? -23.544 -27.353 -27.059 1.00 50.40 414 ASP D CA 1
ATOM 15041 C C . ASP D 1 414 ? -23.954 -27.898 -28.424 1.00 46.90 414 ASP D C 1
ATOM 15042 O O . ASP D 1 414 ? -24.601 -27.202 -29.210 1.00 50.78 414 ASP D O 1
ATOM 15047 N N . PHE D 1 415 ? -23.573 -29.140 -28.707 1.00 44.35 415 PHE D N 1
ATOM 15048 C CA . PHE D 1 415 ? -23.957 -29.793 -29.957 1.00 50.98 415 PHE D CA 1
ATOM 15049 C C . PHE D 1 415 ? -25.395 -30.308 -29.917 1.00 54.87 415 PHE D C 1
ATOM 15050 O O . PHE D 1 415 ? -26.057 -30.387 -30.947 1.00 54.36 415 PHE D O 1
ATOM 15058 N N . ARG D 1 416 ? -25.872 -30.663 -28.727 1.00 56.68 416 ARG D N 1
ATOM 15059 C CA . ARG D 1 416 ? -27.236 -31.157 -28.576 1.00 50.86 416 ARG D CA 1
ATOM 15060 C C . ARG D 1 416 ? -28.252 -30.035 -28.489 1.00 52.13 416 ARG D C 1
ATOM 15061 O O . ARG D 1 416 ? -29.398 -30.199 -28.915 1.00 58.63 416 ARG D O 1
ATOM 15069 N N . ASN D 1 417 ? -27.840 -28.905 -27.923 1.00 50.74 417 ASN D N 1
ATOM 15070 C CA . ASN D 1 417 ? -28.707 -27.736 -27.847 1.00 50.42 417 ASN D CA 1
ATOM 15071 C C . ASN D 1 417 ? -28.998 -27.212 -29.251 1.00 54.97 417 ASN D C 1
ATOM 15072 O O . ASN D 1 417 ? -28.081 -26.814 -29.970 1.00 60.16 417 ASN D O 1
ATOM 15077 N N . PRO D 1 418 ? -30.280 -27.211 -29.649 1.00 49.21 418 PRO D N 1
ATOM 15078 C CA . PRO D 1 418 ? -30.688 -26.712 -30.968 1.00 52.32 418 PRO D CA 1
ATOM 15079 C C . PRO D 1 418 ? -30.303 -25.252 -31.185 1.00 56.76 418 PRO D C 1
ATOM 15080 O O . PRO D 1 418 ? -30.208 -24.800 -32.326 1.00 60.48 418 PRO D O 1
ATOM 15084 N N . GLU D 1 419 ? -30.095 -24.526 -30.091 1.00 54.21 419 GLU D N 1
ATOM 15085 C CA . GLU D 1 419 ? -29.760 -23.109 -30.152 1.00 59.41 419 GLU D CA 1
ATOM 15086 C C . GLU D 1 419 ? -28.307 -22.861 -30.550 1.00 59.48 419 GLU D C 1
ATOM 15087 O O . GLU D 1 419 ? -27.979 -21.797 -31.074 1.00 59.45 419 GLU D O 1
ATOM 15093 N N . THR D 1 420 ? -27.439 -23.836 -30.300 1.00 56.87 420 THR D N 1
ATOM 15094 C CA . THR D 1 420 ? -26.014 -23.670 -30.577 1.00 51.52 420 THR D CA 1
ATOM 15095 C C . THR D 1 420 ? -25.470 -24.724 -31.535 1.00 51.00 420 THR D C 1
ATOM 15096 O O . THR D 1 420 ? -24.526 -24.461 -32.280 1.00 50.24 420 THR D O 1
ATOM 15100 N N . GLY D 1 421 ? -26.065 -25.913 -31.495 1.00 51.06 421 GLY D N 1
ATOM 15101 C CA . GLY D 1 421 ? -25.635 -27.041 -32.308 1.00 50.53 421 GLY D CA 1
ATOM 15102 C C . GLY D 1 421 ? -25.345 -26.753 -33.772 1.00 49.79 421 GLY D C 1
ATOM 15103 O O . GLY D 1 421 ? -24.203 -26.898 -34.209 1.00 44.92 421 GLY D O 1
ATOM 15104 N N . PRO D 1 422 ? -26.374 -26.350 -34.538 1.00 52.33 422 PRO D N 1
ATOM 15105 C CA . PRO D 1 422 ? -26.225 -26.019 -35.962 1.00 48.31 422 PRO D CA 1
ATOM 15106 C C . PRO D 1 422 ? -25.146 -24.975 -36.233 1.00 47.50 422 PRO D C 1
ATOM 15107 O O . PRO D 1 422 ? -24.456 -25.064 -37.249 1.00 51.65 422 PRO D O 1
ATOM 15111 N N . TYR D 1 423 ? -25.009 -23.999 -35.340 1.00 52.82 423 TYR D N 1
ATOM 15112 C CA . TYR D 1 423 ? -23.992 -22.965 -35.492 1.00 54.15 423 TYR D CA 1
ATOM 15113 C C . TYR D 1 423 ? -22.590 -23.561 -35.429 1.00 54.90 423 TYR D C 1
ATOM 15114 O O . TYR D 1 423 ? -21.718 -23.198 -36.219 1.00 49.94 423 TYR D O 1
ATOM 15123 N N . LEU D 1 424 ? -22.379 -24.470 -34.481 1.00 55.07 424 LEU D N 1
ATOM 15124 C CA . LEU D 1 424 ? -21.082 -25.119 -34.326 1.00 43.68 424 LEU D CA 1
ATOM 15125 C C . LEU D 1 424 ? -20.699 -25.913 -35.572 1.00 46.05 424 LEU D C 1
ATOM 15126 O O . LEU D 1 424 ? -19.558 -25.853 -36.021 1.00 52.02 424 LEU D O 1
ATOM 15131 N N . GLU D 1 425 ? -21.655 -26.645 -36.135 1.00 49.24 425 GLU D N 1
ATOM 15132 C CA . GLU D 1 425 ? -21.391 -27.455 -37.318 1.00 56.00 425 GLU D CA 1
ATOM 15133 C C . GLU D 1 425 ? -21.138 -26.594 -38.550 1.00 56.61 425 GLU D C 1
ATOM 15134 O O . GLU D 1 425 ? -20.517 -27.046 -39.509 1.00 49.54 425 GLU D O 1
ATOM 15140 N N . LYS D 1 426 ? -21.620 -25.356 -38.525 1.00 57.16 426 LYS D N 1
ATOM 15141 C CA . LYS D 1 426 ? -21.425 -24.452 -39.653 1.00 55.79 426 LYS D CA 1
ATOM 15142 C C . LYS D 1 426 ? -20.088 -23.715 -39.591 1.00 53.34 426 LYS D C 1
ATOM 15143 O O . LYS D 1 426 ? -19.409 -23.560 -40.606 1.00 53.44 426 LYS D O 1
ATOM 15149 N N . TYR D 1 427 ? -19.710 -23.268 -38.397 1.00 53.23 427 TYR D N 1
ATOM 15150 C CA . TYR D 1 427 ? -18.565 -22.373 -38.254 1.00 57.11 427 TYR D CA 1
ATOM 15151 C C . TYR D 1 427 ? -17.294 -23.061 -37.752 1.00 54.98 427 TYR D C 1
ATOM 15152 O O . TYR D 1 427 ? -16.220 -22.460 -37.754 1.00 52.96 427 TYR D O 1
ATOM 15161 N N . LEU D 1 428 ? -17.409 -24.313 -37.321 1.00 52.98 428 LEU D N 1
ATOM 15162 C CA . LEU D 1 428 ? -16.252 -25.019 -36.777 1.00 48.40 428 LEU D CA 1
ATOM 15163 C C . LEU D 1 428 ? -15.831 -26.248 -37.586 1.00 52.97 428 LEU D C 1
ATOM 15164 O O . LEU D 1 428 ? -15.291 -27.194 -37.019 1.00 57.72 428 LEU D O 1
ATOM 15169 N N . ARG D 1 429 ? -16.082 -26.255 -38.892 1.00 48.36 429 ARG D N 1
ATOM 15170 C CA . ARG D 1 429 ? -15.635 -27.380 -39.717 1.00 50.97 429 ARG D CA 1
ATOM 15171 C C . ARG D 1 429 ? -14.138 -27.371 -40.011 1.00 58.24 429 ARG D C 1
ATOM 15172 O O . ARG D 1 429 ? -13.484 -26.331 -39.949 1.00 59.38 429 ARG D O 1
ATOM 15180 N N . GLY D 1 430 ? -13.610 -28.551 -40.330 1.00 56.35 430 GLY D N 1
ATOM 15181 C CA . GLY D 1 430 ? -12.214 -28.722 -40.692 1.00 58.04 430 GLY D CA 1
ATOM 15182 C C . GLY D 1 430 ? -11.964 -28.676 -42.190 1.00 66.09 430 GLY D C 1
ATOM 15183 O O . GLY D 1 430 ? -12.901 -28.684 -42.989 1.00 68.92 430 GLY D O 1
ATOM 15184 N N . SER D 1 431 ? -10.690 -28.627 -42.566 1.00 61.10 431 SER D N 1
ATOM 15185 C CA . SER D 1 431 ? -10.290 -28.596 -43.971 1.00 65.62 431 SER D CA 1
ATOM 15186 C C . SER D 1 431 ? -10.373 -29.959 -44.659 1.00 67.73 431 SER D C 1
ATOM 15187 O O . SER D 1 431 ? -10.485 -30.037 -45.883 1.00 69.99 431 SER D O 1
ATOM 15190 N N . ASP D 1 432 ? -10.328 -31.028 -43.869 1.00 67.01 432 ASP D N 1
ATOM 15191 C CA . ASP D 1 432 ? -10.379 -32.395 -44.391 1.00 82.36 432 ASP D CA 1
ATOM 15192 C C . ASP D 1 432 ? -11.688 -32.715 -45.110 1.00 75.92 432 ASP D C 1
ATOM 15193 O O . ASP D 1 432 ? -11.799 -33.728 -45.802 1.00 67.52 432 ASP D O 1
ATOM 15198 N N . GLY D 1 433 ? -12.674 -31.841 -44.951 1.00 74.25 433 GLY D N 1
ATOM 15199 C CA . GLY D 1 433 ? -14.026 -32.143 -45.373 1.00 74.88 433 GLY D CA 1
ATOM 15200 C C . GLY D 1 433 ? -14.674 -32.704 -44.129 1.00 65.81 433 GLY D C 1
ATOM 15201 O O . GLY D 1 433 ? -15.794 -33.215 -44.148 1.00 62.23 433 GLY D O 1
ATOM 15202 N N . ALA D 1 434 ? -13.931 -32.596 -43.032 1.00 65.93 434 ALA D N 1
ATOM 15203 C CA . ALA D 1 434 ? -14.349 -33.116 -41.743 1.00 68.63 434 ALA D CA 1
ATOM 15204 C C . ALA D 1 434 ? -15.398 -32.223 -41.099 1.00 63.08 434 ALA D C 1
ATOM 15205 O O . ALA D 1 434 ? -15.477 -31.029 -41.386 1.00 64.28 434 ALA D O 1
ATOM 15207 N N . GLY D 1 435 ? -16.197 -32.816 -40.221 1.00 57.88 435 GLY D N 1
ATOM 15208 C CA . GLY D 1 435 ? -17.228 -32.089 -39.510 1.00 61.39 435 GLY D CA 1
ATOM 15209 C C . GLY D 1 435 ? -16.690 -31.359 -38.297 1.00 53.58 435 GLY D C 1
ATOM 15210 O O . GLY D 1 435 ? -15.524 -31.516 -37.932 1.00 56.35 435 GLY D O 1
ATOM 15211 N N . ALA D 1 436 ? -17.541 -30.548 -37.679 1.00 48.28 436 ALA D N 1
ATOM 15212 C CA . ALA D 1 436 ? -17.153 -29.805 -36.489 1.00 45.16 436 ALA D CA 1
ATOM 15213 C C . ALA D 1 436 ? -16.929 -30.762 -35.325 1.00 51.46 436 ALA D C 1
ATOM 15214 O O . ALA D 1 436 ? -16.031 -30.560 -34.509 1.00 50.88 436 ALA D O 1
ATOM 15216 N N . VAL D 1 437 ? -17.753 -31.805 -35.259 1.00 41.17 437 VAL D N 1
ATOM 15217 C CA . VAL D 1 437 ? -17.657 -32.796 -34.195 1.00 41.22 437 VAL D CA 1
ATOM 15218 C C . VAL D 1 437 ? -16.300 -33.491 -34.218 1.00 48.09 437 VAL D C 1
ATOM 15219 O O . VAL D 1 437 ? -15.660 -33.650 -33.180 1.00 54.44 437 VAL D O 1
ATOM 15223 N N . GLU D 1 438 ? -15.865 -33.893 -35.408 1.00 51.19 438 GLU D N 1
ATOM 15224 C CA . GLU D 1 438 ? -14.569 -34.544 -35.572 1.00 47.75 438 GLU D CA 1
ATOM 15225 C C . GLU D 1 438 ? -13.430 -33.595 -35.217 1.00 47.29 438 GLU D C 1
ATOM 15226 O O . GLU D 1 438 ? -12.467 -33.988 -34.559 1.00 40.91 438 GLU D O 1
ATOM 15232 N N . ARG D 1 439 ? -13.545 -32.345 -35.656 1.00 51.29 439 ARG D N 1
ATOM 15233 C CA . ARG D 1 439 ? -12.523 -31.341 -35.386 1.00 46.32 439 ARG D CA 1
ATOM 15234 C C . ARG D 1 439 ? -12.404 -31.044 -33.894 1.00 40.91 439 ARG D C 1
ATOM 15235 O O . ARG D 1 439 ? -11.309 -31.059 -33.338 1.00 47.86 439 ARG D O 1
ATOM 15243 N N . VAL D 1 440 ? -13.538 -30.787 -33.248 1.00 44.48 440 VAL D N 1
ATOM 15244 C CA . VAL D 1 440 ? -13.565 -30.499 -31.816 1.00 46.90 440 VAL D CA 1
ATOM 15245 C C . VAL D 1 440 ? -13.092 -31.706 -31.004 1.00 45.14 440 VAL D C 1
ATOM 15246 O O . VAL D 1 440 ? -12.437 -31.555 -29.970 1.00 42.64 440 VAL D O 1
ATOM 15250 N N . LYS D 1 441 ? -13.407 -32.902 -31.494 1.00 37.95 441 LYS D N 1
ATOM 15251 C CA . LYS D 1 441 ? -13.009 -34.139 -30.830 1.00 39.37 441 LYS D CA 1
ATOM 15252 C C . LYS D 1 441 ? -11.490 -34.254 -30.748 1.00 44.01 441 LYS D C 1
ATOM 15253 O O . LYS D 1 441 ? -10.936 -34.567 -29.694 1.00 49.36 441 LYS D O 1
ATOM 15259 N N . VAL D 1 442 ? -10.824 -33.998 -31.869 1.00 43.30 442 VAL D N 1
ATOM 15260 C CA . VAL D 1 442 ? -9.369 -34.057 -31.932 1.00 41.79 442 VAL D CA 1
ATOM 15261 C C . VAL D 1 442 ? -8.726 -32.923 -31.133 1.00 42.94 442 VAL D C 1
ATOM 15262 O O . VAL D 1 442 ? -7.736 -33.134 -30.430 1.00 47.19 442 VAL D O 1
ATOM 15274 N N . LYS D 1 444 ? -9.860 -31.166 -28.498 1.00 44.57 444 LYS D N 1
ATOM 15275 C CA . LYS D 1 444 ? -9.955 -31.368 -27.054 1.00 47.81 444 LYS D CA 1
ATOM 15276 C C . LYS D 1 444 ? -9.096 -32.538 -26.585 1.00 41.61 444 LYS D C 1
ATOM 15277 O O . LYS D 1 444 ? -8.594 -32.533 -25.462 1.00 40.84 444 LYS D O 1
ATOM 15283 N N . LEU D 1 445 ? -8.931 -33.537 -27.446 1.00 35.43 445 LEU D N 1
ATOM 15284 C CA . LEU D 1 445 ? -8.057 -34.663 -27.142 1.00 37.90 445 LEU D CA 1
ATOM 15285 C C . LEU D 1 445 ? -6.609 -34.197 -27.125 1.00 44.32 445 LEU D C 1
ATOM 15286 O O . LEU D 1 445 ? -5.830 -34.579 -26.250 1.00 34.56 445 LEU D O 1
ATOM 15291 N N . LEU D 1 446 ? -6.258 -33.366 -28.100 1.00 38.85 446 LEU D N 1
ATOM 15292 C CA . LEU D 1 446 ? -4.916 -32.809 -28.187 1.00 44.06 446 LEU D CA 1
ATOM 15293 C C . LEU D 1 446 ? -4.635 -31.870 -27.016 1.00 44.70 446 LEU D C 1
ATOM 15294 O O . LEU D 1 446 ? -3.538 -31.874 -26.456 1.00 44.77 446 LEU D O 1
ATOM 15299 N N . TRP D 1 447 ? -5.632 -31.070 -26.647 1.00 36.79 447 TRP D N 1
ATOM 15300 C CA . TRP D 1 447 ? -5.489 -30.126 -25.541 1.00 40.26 447 TRP D CA 1
ATOM 15301 C C . TRP D 1 447 ? -5.377 -30.831 -24.193 1.00 40.04 447 TRP D C 1
ATOM 15302 O O . TRP D 1 447 ? -4.637 -30.391 -23.313 1.00 33.71 447 TRP D O 1
ATOM 15313 N N . ASP D 1 448 ? -6.119 -31.922 -24.035 1.00 43.58 448 ASP D N 1
ATOM 15314 C CA . ASP D 1 448 ? -6.067 -32.716 -22.812 1.00 39.57 448 ASP D CA 1
ATOM 15315 C C . ASP D 1 448 ? -4.677 -33.318 -22.636 1.00 43.06 448 ASP D C 1
ATOM 15316 O O . ASP D 1 448 ? -4.256 -33.634 -21.523 1.00 44.73 448 ASP D O 1
ATOM 15321 N N . ALA D 1 449 ? -3.975 -33.471 -23.753 1.00 42.37 449 ALA D N 1
ATOM 15322 C CA . ALA D 1 449 ? -2.629 -34.025 -23.764 1.00 39.82 449 ALA D CA 1
ATOM 15323 C C . ALA D 1 449 ? -1.562 -32.946 -23.600 1.00 38.71 449 ALA D C 1
ATOM 15324 O O . ALA D 1 449 ? -0.401 -33.252 -23.327 1.00 36.75 449 ALA D O 1
ATOM 15326 N N . VAL D 1 450 ? -1.953 -31.686 -23.768 1.00 37.96 450 VAL D N 1
ATOM 15327 C CA . VAL D 1 450 ? -0.977 -30.605 -23.870 1.00 39.59 450 VAL D CA 1
ATOM 15328 C C . VAL D 1 450 ? -1.189 -29.470 -22.863 1.00 40.61 450 VAL D C 1
ATOM 15329 O O . VAL D 1 450 ? -0.238 -29.026 -22.217 1.00 45.05 450 VAL D O 1
ATOM 15333 N N . GLY D 1 451 ? -2.429 -29.015 -22.713 1.00 41.14 451 GLY D N 1
ATOM 15334 C CA . GLY D 1 451 ? -2.691 -27.805 -21.951 1.00 36.80 451 GLY D CA 1
ATOM 15335 C C . GLY D 1 451 ? -3.572 -27.956 -20.725 1.00 44.85 451 GLY D C 1
ATOM 15336 O O . GLY D 1 451 ? -3.713 -27.018 -19.940 1.00 45.82 451 GLY D O 1
ATOM 15337 N N . SER D 1 452 ? -4.168 -29.131 -20.556 1.00 39.52 452 SER D N 1
ATOM 15338 C CA . SER D 1 452 ? -5.036 -29.388 -19.412 1.00 38.02 452 SER D CA 1
ATOM 15339 C C . SER D 1 452 ? -4.240 -29.589 -18.126 1.00 46.17 452 SER D C 1
ATOM 15340 O O . SER D 1 452 ? -3.009 -29.626 -18.149 1.00 53.48 452 SER D O 1
ATOM 15343 N N . ASP D 1 453 ? -4.953 -29.703 -17.008 1.00 44.61 453 ASP D N 1
ATOM 15344 C CA . ASP D 1 453 ? -4.348 -30.079 -15.734 1.00 43.52 453 ASP D CA 1
ATOM 15345 C C . ASP D 1 453 ? -3.579 -31.383 -15.892 1.00 47.38 453 ASP D C 1
ATOM 15346 O O . ASP D 1 453 ? -2.490 -31.558 -15.345 1.00 48.58 453 ASP D O 1
ATOM 15351 N N . PHE D 1 454 ? -4.171 -32.290 -16.662 1.00 46.06 454 PHE D N 1
ATOM 15352 C CA . PHE D 1 454 ? -3.594 -33.594 -16.959 1.00 41.95 454 PHE D CA 1
ATOM 15353 C C . PHE D 1 454 ? -2.331 -33.471 -17.806 1.00 54.54 454 PHE D C 1
ATOM 15354 O O . PHE D 1 454 ? -1.328 -34.137 -17.545 1.00 51.61 454 PHE D O 1
ATOM 15362 N N . GLY D 1 455 ? -2.388 -32.610 -18.818 1.00 52.70 455 GLY D N 1
ATOM 15363 C CA . GLY D 1 455 ? -1.248 -32.372 -19.684 1.00 42.66 455 GLY D CA 1
ATOM 15364 C C . GLY D 1 455 ? -0.130 -31.639 -18.970 1.00 43.15 455 GLY D C 1
ATOM 15365 O O . GLY D 1 455 ? 1.048 -31.937 -19.170 1.00 48.03 455 GLY D O 1
ATOM 15366 N N . GLY D 1 456 ? -0.504 -30.676 -18.134 1.00 45.07 456 GLY D N 1
ATOM 15367 C CA . GLY D 1 456 ? 0.456 -29.932 -17.340 1.00 55.16 456 GLY D CA 1
ATOM 15368 C C . GLY D 1 456 ? 1.199 -30.829 -16.371 1.00 46.56 456 GLY D C 1
ATOM 15369 O O . GLY D 1 456 ? 2.422 -30.752 -16.252 1.00 45.63 456 GLY D O 1
ATOM 15370 N N . ARG D 1 457 ? 0.451 -31.675 -15.669 1.00 42.15 457 ARG D N 1
ATOM 15371 C CA . ARG D 1 457 ? 1.035 -32.624 -14.730 1.00 46.80 457 ARG D CA 1
ATOM 15372 C C . ARG D 1 457 ? 1.983 -33.579 -15.449 1.00 51.90 457 ARG D C 1
ATOM 15373 O O . ARG D 1 457 ? 3.046 -33.907 -14.927 1.00 52.90 457 ARG D O 1
ATOM 15381 N N . HIS D 1 458 ? 1.614 -33.996 -16.656 1.00 48.90 458 HIS D N 1
ATOM 15382 C CA . HIS D 1 458 ? 2.431 -34.942 -17.408 1.00 44.13 458 HIS D CA 1
ATOM 15383 C C . HIS D 1 458 ? 3.681 -34.298 -17.998 1.00 47.74 458 HIS D C 1
ATOM 15384 O O . HIS D 1 458 ? 4.712 -34.954 -18.138 1.00 46.24 458 HIS D O 1
ATOM 15391 N N . GLU D 1 459 ? 3.591 -33.019 -18.349 1.00 47.30 459 GLU D N 1
ATOM 15392 C CA . GLU D 1 459 ? 4.774 -32.284 -18.778 1.00 46.04 459 GLU D CA 1
ATOM 15393 C C . GLU D 1 459 ? 5.768 -32.201 -17.627 1.00 46.79 459 GLU D C 1
ATOM 15394 O O . GLU D 1 459 ? 6.953 -32.484 -17.796 1.00 49.50 459 GLU D O 1
ATOM 15400 N N . LEU D 1 460 ? 5.269 -31.817 -16.455 1.00 45.65 460 LEU D N 1
ATOM 15401 C CA . LEU D 1 460 ? 6.079 -31.766 -15.244 1.00 43.26 460 LEU D CA 1
ATOM 15402 C C . LEU D 1 460 ? 6.577 -33.162 -14.900 1.00 45.78 460 LEU D C 1
ATOM 15403 O O . LEU D 1 460 ? 7.698 -33.342 -14.425 1.00 43.23 460 LEU D O 1
ATOM 15408 N N . TYR D 1 461 ? 5.720 -34.146 -15.152 1.00 49.58 461 TYR D N 1
ATOM 15409 C CA . TYR D 1 461 ? 6.024 -35.546 -14.897 1.00 52.29 461 TYR D CA 1
ATOM 15410 C C . TYR D 1 461 ? 7.207 -36.000 -15.737 1.00 51.82 461 TYR D C 1
ATOM 15411 O O . TYR D 1 461 ? 8.265 -36.291 -15.199 1.00 49.47 461 TYR D O 1
ATOM 15420 N N . GLU D 1 462 ? 7.044 -36.006 -17.057 1.00 56.90 462 GLU D N 1
ATOM 15421 C CA . GLU D 1 462 ? 8.101 -36.457 -17.963 1.00 51.91 462 GLU D CA 1
ATOM 15422 C C . GLU D 1 462 ? 9.380 -35.620 -17.862 1.00 49.26 462 GLU D C 1
ATOM 15423 O O . GLU D 1 462 ? 10.428 -36.019 -18.366 1.00 54.00 462 GLU D O 1
ATOM 15429 N N . ARG D 1 463 ? 9.296 -34.464 -17.212 1.00 51.08 463 ARG D N 1
ATOM 15430 C CA . ARG D 1 463 ? 10.455 -33.588 -17.070 1.00 46.20 463 ARG D CA 1
ATOM 15431 C C . ARG D 1 463 ? 11.284 -33.922 -15.827 1.00 46.87 463 ARG D C 1
ATOM 15432 O O . ARG D 1 463 ? 12.506 -33.785 -15.833 1.00 48.40 463 ARG D O 1
ATOM 15440 N N . ASN D 1 464 ? 10.617 -34.363 -14.765 1.00 49.58 464 ASN D N 1
ATOM 15441 C CA . ASN D 1 464 ? 11.277 -34.600 -13.484 1.00 44.54 464 ASN D CA 1
ATOM 15442 C C . ASN D 1 464 ? 10.991 -36.009 -12.980 1.00 49.42 464 ASN D C 1
ATOM 15443 O O . ASN D 1 464 ? 11.179 -36.318 -11.803 1.00 56.88 464 ASN D O 1
ATOM 15448 N N . TYR D 1 465 ? 10.526 -36.847 -13.899 1.00 57.52 465 TYR D N 1
ATOM 15449 C CA . TYR D 1 465 ? 10.109 -38.218 -13.622 1.00 62.87 465 TYR D CA 1
ATOM 15450 C C . TYR D 1 465 ? 11.162 -39.062 -12.910 1.00 68.27 465 TYR D C 1
ATOM 15451 O O . TYR D 1 465 ? 10.843 -39.851 -12.021 1.00 69.12 465 TYR D O 1
ATOM 15460 N N . SER D 1 466 ? 12.418 -38.878 -13.299 1.00 65.55 466 SER D N 1
ATOM 15461 C CA . SER D 1 466 ? 13.519 -39.654 -12.743 1.00 60.01 466 SER D CA 1
ATOM 15462 C C . SER D 1 466 ? 14.419 -38.800 -11.858 1.00 60.23 466 SER D C 1
ATOM 15463 O O . SER D 1 466 ? 15.157 -39.319 -11.020 1.00 62.07 466 SER D O 1
ATOM 15466 N N . GLY D 1 467 ? 14.356 -37.489 -12.057 1.00 56.38 467 GLY D N 1
ATOM 15467 C CA . GLY D 1 467 ? 15.142 -36.554 -11.275 1.00 46.26 467 GLY D CA 1
ATOM 15468 C C . GLY D 1 467 ? 15.166 -35.185 -11.923 1.00 49.50 467 GLY D C 1
ATOM 15469 O O . GLY D 1 467 ? 14.774 -35.033 -13.081 1.00 50.96 467 GLY D O 1
ATOM 15470 N N . ASN D 1 468 ? 15.632 -34.187 -11.181 1.00 45.88 468 ASN D N 1
ATOM 15471 C CA . ASN D 1 468 ? 15.713 -32.829 -11.705 1.00 49.88 468 ASN D CA 1
ATOM 15472 C C . ASN D 1 468 ? 16.744 -32.701 -12.821 1.00 48.92 468 ASN D C 1
ATOM 15473 O O . ASN D 1 468 ? 17.635 -33.540 -12.960 1.00 47.59 468 ASN D O 1
ATOM 15478 N N . HIS D 1 469 ? 16.608 -31.643 -13.614 1.00 48.05 469 HIS D N 1
ATOM 15479 C CA . HIS D 1 469 ? 17.392 -31.475 -14.834 1.00 48.85 469 HIS D CA 1
ATOM 15480 C C . HIS D 1 469 ? 18.893 -31.316 -14.591 1.00 50.27 469 HIS D C 1
ATOM 15481 O O . HIS D 1 469 ? 19.688 -31.425 -15.525 1.00 45.29 469 HIS D O 1
ATOM 15488 N N . GLU D 1 470 ? 19.282 -31.054 -13.347 1.00 48.48 470 GLU D N 1
ATOM 15489 C CA . GLU D 1 470 ? 20.698 -30.952 -13.006 1.00 47.12 470 GLU D CA 1
ATOM 15490 C C . GLU D 1 470 ? 21.286 -32.300 -12.599 1.00 47.64 470 GLU D C 1
ATOM 15491 O O . GLU D 1 470 ? 22.340 -32.699 -13.093 1.00 47.29 470 GLU D O 1
ATOM 15497 N N . ASN D 1 471 ? 20.600 -32.996 -11.696 1.00 48.51 471 ASN D N 1
ATOM 15498 C CA . ASN D 1 471 ? 21.101 -34.259 -11.161 1.00 41.33 471 ASN D CA 1
ATOM 15499 C C . ASN D 1 471 ? 21.202 -35.369 -12.202 1.00 45.74 471 ASN D C 1
ATOM 15500 O O . ASN D 1 471 ? 22.085 -36.220 -12.117 1.00 51.27 471 ASN D O 1
ATOM 15505 N N . THR D 1 472 ? 20.298 -35.364 -13.176 1.00 52.09 472 THR D N 1
ATOM 15506 C CA . THR D 1 472 ? 20.316 -36.372 -14.232 1.00 51.10 472 THR D CA 1
ATOM 15507 C C . THR D 1 472 ? 21.617 -36.301 -15.027 1.00 45.39 472 THR D C 1
ATOM 15508 O O . THR D 1 472 ? 22.165 -37.326 -15.435 1.00 53.55 472 THR D O 1
ATOM 15512 N N . ARG D 1 473 ? 22.106 -35.084 -15.243 1.00 39.50 473 ARG D N 1
ATOM 15513 C CA . ARG D 1 473 ? 23.361 -34.873 -15.955 1.00 46.84 473 ARG D CA 1
ATOM 15514 C C . ARG D 1 473 ? 24.572 -35.103 -15.054 1.00 46.95 473 ARG D C 1
ATOM 15515 O O . ARG D 1 473 ? 25.590 -35.635 -15.496 1.00 46.29 473 ARG D O 1
ATOM 15523 N N . ILE D 1 474 ? 24.464 -34.688 -13.796 1.00 47.81 474 ILE D N 1
ATOM 15524 C CA . ILE D 1 474 ? 25.552 -34.866 -12.838 1.00 37.29 474 ILE D CA 1
ATOM 15525 C C . ILE D 1 474 ? 25.794 -36.344 -12.552 1.00 45.24 474 ILE D C 1
ATOM 15526 O O . ILE D 1 474 ? 26.935 -36.807 -12.566 1.00 52.11 474 ILE D O 1
ATOM 15531 N N . GLU D 1 475 ? 24.715 -37.082 -12.306 1.00 47.71 475 GLU D N 1
ATOM 15532 C CA . GLU D 1 475 ? 24.809 -38.515 -12.043 1.00 47.07 475 GLU D CA 1
ATOM 15533 C C . GLU D 1 475 ? 25.379 -39.237 -13.258 1.00 43.76 475 GLU D C 1
ATOM 15534 O O . GLU D 1 475 ? 25.989 -40.298 -13.135 1.00 48.73 475 GLU D O 1
ATOM 15540 N N . LEU D 1 476 ? 25.174 -38.649 -14.431 1.00 44.56 476 LEU D N 1
ATOM 15541 C CA . LEU D 1 476 ? 25.763 -39.156 -15.663 1.00 50.56 476 LEU D CA 1
ATOM 15542 C C . LEU D 1 476 ? 27.276 -38.966 -15.662 1.00 44.69 476 LEU D C 1
ATOM 15543 O O . LEU D 1 476 ? 28.024 -39.871 -16.035 1.00 43.10 476 LEU D O 1
ATOM 15548 N N . LEU D 1 477 ? 27.720 -37.787 -15.240 1.00 46.43 477 LEU D N 1
ATOM 15549 C CA . LEU D 1 477 ? 29.145 -37.491 -15.142 1.00 44.07 477 LEU D CA 1
ATOM 15550 C C . LEU D 1 477 ? 29.834 -38.363 -14.098 1.00 49.06 477 LEU D C 1
ATOM 15551 O O . LEU D 1 477 ? 30.915 -38.900 -14.341 1.00 48.03 477 LEU D O 1
ATOM 15556 N N . LEU D 1 478 ? 29.198 -38.502 -12.939 1.00 42.64 478 LEU D N 1
ATOM 15557 C CA . LEU D 1 478 ? 29.749 -39.300 -11.849 1.00 38.39 478 LEU D CA 1
ATOM 15558 C C . LEU D 1 478 ? 29.842 -40.777 -12.212 1.00 48.93 478 LEU D C 1
ATOM 15559 O O . LEU D 1 478 ? 30.815 -41.448 -11.867 1.00 53.34 478 LEU D O 1
ATOM 15564 N N . SER D 1 479 ? 28.827 -41.279 -12.908 1.00 46.18 479 SER D N 1
ATOM 15565 C CA . SER D 1 479 ? 28.793 -42.682 -13.303 1.00 42.33 479 SER D CA 1
ATOM 15566 C C . SER D 1 479 ? 29.914 -43.023 -14.280 1.00 49.65 479 SER D C 1
ATOM 15567 O O . SER D 1 479 ? 30.519 -44.090 -14.190 1.00 51.85 479 SER D O 1
ATOM 15570 N N . GLN D 1 480 ? 30.189 -42.115 -15.211 1.00 48.55 480 GLN D N 1
ATOM 15571 C CA . GLN D 1 480 ? 31.234 -42.348 -16.202 1.00 48.66 480 GLN D CA 1
ATOM 15572 C C . GLN D 1 480 ? 32.616 -42.059 -15.624 1.00 48.34 480 GLN D C 1
ATOM 15573 O O . GLN D 1 480 ? 33.622 -42.569 -16.116 1.00 47.98 480 GLN D O 1
ATOM 15579 N N . THR D 1 481 ? 32.661 -41.237 -14.580 1.00 49.24 481 THR D N 1
ATOM 15580 C CA . THR D 1 481 ? 33.914 -40.973 -13.885 1.00 48.86 481 THR D CA 1
ATOM 15581 C C . THR D 1 481 ? 34.311 -42.200 -13.070 1.00 52.34 481 THR D C 1
ATOM 15582 O O . THR D 1 481 ? 35.475 -42.605 -13.059 1.00 48.80 481 THR D O 1
ATOM 15586 N N . ALA D 1 482 ? 33.329 -42.791 -12.396 1.00 53.64 482 ALA D N 1
ATOM 15587 C CA . ALA D 1 482 ? 33.554 -43.970 -11.568 1.00 47.65 482 ALA D CA 1
ATOM 15588 C C . ALA D 1 482 ? 33.886 -45.197 -12.412 1.00 51.78 482 ALA D C 1
ATOM 15589 O O . ALA D 1 482 ? 34.661 -46.057 -11.994 1.00 54.93 482 ALA D O 1
ATOM 15591 N N . SER D 1 483 ? 33.296 -45.273 -13.601 1.00 48.69 483 SER D N 1
ATOM 15592 C CA . SER D 1 483 ? 33.509 -46.411 -14.489 1.00 47.33 483 SER D CA 1
ATOM 15593 C C . SER D 1 483 ? 34.808 -46.266 -15.275 1.00 50.42 483 SER D C 1
ATOM 15594 O O . SER D 1 483 ? 35.200 -47.169 -16.015 1.00 52.63 483 SER D O 1
ATOM 15597 N N . GLY D 1 484 ? 35.469 -45.124 -15.115 1.00 48.43 484 GLY D N 1
ATOM 15598 C CA . GLY D 1 484 ? 36.715 -44.860 -15.810 1.00 51.39 484 GLY D CA 1
ATOM 15599 C C . GLY D 1 484 ? 36.533 -44.456 -17.260 1.00 52.48 484 GLY D C 1
ATOM 15600 O O . GLY D 1 484 ? 37.510 -44.302 -17.993 1.00 53.91 484 GLY D O 1
ATOM 15601 N N . LYS D 1 485 ? 35.282 -44.288 -17.679 1.00 55.97 485 LYS D N 1
ATOM 15602 C CA . LYS D 1 485 ? 34.983 -43.861 -19.042 1.00 49.01 485 LYS D CA 1
ATOM 15603 C C . LYS D 1 485 ? 35.479 -42.443 -19.302 1.00 47.85 485 LYS D C 1
ATOM 15604 O O . LYS D 1 485 ? 35.979 -42.141 -20.386 1.00 53.85 485 LYS D O 1
ATOM 15610 N N . LEU D 1 486 ? 35.341 -41.577 -18.303 1.00 49.39 486 LEU D N 1
ATOM 15611 C CA . LEU D 1 486 ? 35.820 -40.205 -18.411 1.00 51.67 486 LEU D CA 1
ATOM 15612 C C . LEU D 1 486 ? 37.338 -40.169 -18.538 1.00 45.76 486 LEU D C 1
ATOM 15613 O O . LEU D 1 486 ? 37.889 -39.347 -19.272 1.00 47.05 486 LEU D O 1
ATOM 15618 N N . ASP D 1 487 ? 38.013 -41.067 -17.825 1.00 56.26 487 ASP D N 1
ATOM 15619 C CA . ASP D 1 487 ? 39.468 -41.175 -17.909 1.00 51.20 487 ASP D CA 1
ATOM 15620 C C . ASP D 1 487 ? 39.884 -41.617 -19.306 1.00 46.49 487 ASP D C 1
ATOM 15621 O O . ASP D 1 487 ? 40.923 -41.205 -19.813 1.00 47.85 487 ASP D O 1
ATOM 15626 N N . SER D 1 488 ? 39.064 -42.468 -19.916 1.00 53.45 488 SER D N 1
ATOM 15627 C CA . SER D 1 488 ? 39.318 -42.950 -21.267 1.00 44.42 488 SER D CA 1
ATOM 15628 C C . SER D 1 488 ? 39.229 -41.825 -22.296 1.00 46.17 488 SER D C 1
ATOM 15629 O O . SER D 1 488 ? 40.029 -41.766 -23.229 1.00 49.76 488 SER D O 1
ATOM 15632 N N . TYR D 1 489 ? 38.253 -40.938 -22.122 1.00 42.80 489 TYR D N 1
ATOM 15633 C CA . TYR D 1 489 ? 38.064 -39.818 -23.040 1.00 43.15 489 TYR D CA 1
ATOM 15634 C C . TYR D 1 489 ? 39.250 -38.864 -22.978 1.00 47.83 489 TYR D C 1
ATOM 15635 O O . TYR D 1 489 ? 39.696 -38.341 -23.999 1.00 44.17 489 TYR D O 1
ATOM 15652 N N . ASP D 1 491 ? 42.287 -39.698 -21.984 1.00 49.90 491 ASP D N 1
ATOM 15653 C CA . ASP D 1 491 ? 43.414 -40.427 -22.554 1.00 48.86 491 ASP D CA 1
ATOM 15654 C C . ASP D 1 491 ? 43.336 -40.410 -24.075 1.00 48.32 491 ASP D C 1
ATOM 15655 O O . ASP D 1 491 ? 44.359 -40.393 -24.760 1.00 54.13 491 ASP D O 1
ATOM 15660 N N . PHE D 1 492 ? 42.112 -40.420 -24.594 1.00 47.25 492 PHE D N 1
ATOM 15661 C CA . PHE D 1 492 ? 41.877 -40.318 -26.029 1.00 46.98 492 PHE D CA 1
ATOM 15662 C C . PHE D 1 492 ? 42.412 -38.989 -26.550 1.00 44.68 492 PHE D C 1
ATOM 15663 O O . PHE D 1 492 ? 43.120 -38.944 -27.556 1.00 46.08 492 PHE D O 1
ATOM 15671 N N . ALA D 1 493 ? 42.069 -37.911 -25.854 1.00 41.66 493 ALA D N 1
ATOM 15672 C CA . ALA D 1 493 ? 42.523 -36.579 -26.231 1.00 42.08 493 ALA D CA 1
ATOM 15673 C C . ALA D 1 493 ? 44.028 -36.441 -26.034 1.00 49.62 493 ALA D C 1
ATOM 15674 O O . ALA D 1 493 ? 44.702 -35.778 -26.818 1.00 44.24 493 ALA D O 1
ATOM 15676 N N . GLN D 1 494 ? 44.546 -37.081 -24.989 1.00 54.81 494 GLN D N 1
ATOM 15677 C CA . GLN D 1 494 ? 45.975 -37.043 -24.686 1.00 51.39 494 GLN D CA 1
ATOM 15678 C C . GLN D 1 494 ? 46.790 -37.699 -25.796 1.00 47.63 494 GLN D C 1
ATOM 15679 O O . GLN D 1 494 ? 47.911 -37.281 -26.085 1.00 46.56 494 GLN D O 1
ATOM 15685 N N . ALA D 1 495 ? 46.219 -38.731 -26.411 1.00 51.12 495 ALA D N 1
ATOM 15686 C CA . ALA D 1 495 ? 46.874 -39.436 -27.508 1.00 48.80 495 ALA D CA 1
ATOM 15687 C C . ALA D 1 495 ? 47.115 -38.504 -28.690 1.00 50.78 495 ALA D C 1
ATOM 15688 O O . ALA D 1 495 ? 48.061 -38.686 -29.456 1.00 57.74 495 ALA D O 1
ATOM 15690 N N . CYS D 1 496 ? 46.248 -37.507 -28.834 1.00 52.20 496 CYS D N 1
ATOM 15691 C CA . CYS D 1 496 ? 46.389 -36.512 -29.888 1.00 53.13 496 CYS D CA 1
ATOM 15692 C C . CYS D 1 496 ? 47.528 -35.547 -29.579 1.00 51.63 496 CYS D C 1
ATOM 15693 O O . CYS D 1 496 ? 48.230 -35.089 -30.480 1.00 47.76 496 CYS D O 1
ATOM 15704 N N . ASP D 1 498 ? 50.170 -36.217 -27.671 1.00 47.82 498 ASP D N 1
ATOM 15705 C CA . ASP D 1 498 ? 51.445 -36.923 -27.601 1.00 50.01 498 ASP D CA 1
ATOM 15706 C C . ASP D 1 498 ? 52.133 -36.995 -28.961 1.00 47.01 498 ASP D C 1
ATOM 15707 O O . ASP D 1 498 ? 53.296 -37.385 -29.056 1.00 46.27 498 ASP D O 1
ATOM 15712 N N . GLU D 1 499 ? 51.409 -36.620 -30.010 1.00 48.57 499 GLU D N 1
ATOM 15713 C CA . GLU D 1 499 ? 51.925 -36.720 -31.369 1.00 50.91 499 GLU D CA 1
ATOM 15714 C C . GLU D 1 499 ? 52.629 -35.445 -31.829 1.00 48.57 499 GLU D C 1
ATOM 15715 O O . GLU D 1 499 ? 53.068 -35.356 -32.976 1.00 52.65 499 GLU D O 1
ATOM 15721 N N . TYR D 1 500 ? 52.735 -34.463 -30.939 1.00 47.71 500 TYR D N 1
ATOM 15722 C CA . TYR D 1 500 ? 53.455 -33.233 -31.257 1.00 48.88 500 TYR D CA 1
ATOM 15723 C C . TYR D 1 500 ? 53.941 -32.515 -30.001 1.00 48.17 500 TYR D C 1
ATOM 15724 O O . TYR D 1 500 ? 53.593 -32.892 -28.882 1.00 52.07 500 TYR D O 1
ATOM 15733 N N . ASP D 1 501 ? 54.749 -31.477 -30.202 1.00 47.42 501 ASP D N 1
ATOM 15734 C CA . ASP D 1 501 ? 55.242 -30.643 -29.110 1.00 55.75 501 ASP D CA 1
ATOM 15735 C C . ASP D 1 501 ? 55.693 -29.287 -29.655 1.00 54.72 501 ASP D C 1
ATOM 15736 O O . ASP D 1 501 ? 55.418 -28.958 -30.809 1.00 67.14 501 ASP D O 1
ATOM 15741 N N . LEU D 1 502 ? 56.376 -28.502 -28.827 1.00 48.53 502 LEU D N 1
ATOM 15742 C CA . LEU D 1 502 ? 56.769 -27.144 -29.204 1.00 51.75 502 LEU D CA 1
ATOM 15743 C C . LEU D 1 502 ? 57.717 -27.080 -30.401 1.00 57.75 502 LEU D C 1
ATOM 15744 O O . LEU D 1 502 ? 57.830 -26.042 -31.052 1.00 60.45 502 LEU D O 1
ATOM 15749 N N . ASP D 1 503 ? 58.394 -28.186 -30.690 1.00 62.93 503 ASP D N 1
ATOM 15750 C CA . ASP D 1 503 ? 59.313 -28.245 -31.821 1.00 60.62 503 ASP D CA 1
ATOM 15751 C C . ASP D 1 503 ? 58.585 -28.613 -33.110 1.00 60.59 503 ASP D C 1
ATOM 15752 O O . ASP D 1 503 ? 59.025 -28.265 -34.207 1.00 64.54 503 ASP D O 1
ATOM 15757 N N . GLY D 1 504 ? 57.468 -29.319 -32.968 1.00 50.24 504 GLY D N 1
ATOM 15758 C CA . GLY D 1 504 ? 56.723 -29.815 -34.109 1.00 49.85 504 GLY D CA 1
ATOM 15759 C C . GLY D 1 504 ? 56.143 -31.187 -33.831 1.00 53.03 504 GLY D C 1
ATOM 15760 O O . GLY D 1 504 ? 55.861 -31.523 -32.682 1.00 52.67 504 GLY D O 1
ATOM 15761 N N . TRP D 1 505 ? 55.958 -31.981 -34.879 1.00 53.00 505 TRP D N 1
ATOM 15762 C CA . TRP D 1 505 ? 55.441 -33.334 -34.715 1.00 47.04 505 TRP D CA 1
ATOM 15763 C C . TRP D 1 505 ? 56.449 -34.232 -34.008 1.00 45.55 505 TRP D C 1
ATOM 15764 O O . TRP D 1 505 ? 57.657 -34.076 -34.178 1.00 53.82 505 TRP D O 1
ATOM 15775 N N . THR D 1 506 ? 55.945 -35.174 -33.217 1.00 52.07 506 THR D N 1
ATOM 15776 C CA . THR D 1 506 ? 56.791 -36.201 -32.620 1.00 47.29 506 THR D CA 1
ATOM 15777 C C . THR D 1 506 ? 56.579 -37.514 -33.361 1.00 43.49 506 THR D C 1
ATOM 15778 O O . THR D 1 506 ? 57.390 -38.435 -33.265 1.00 50.99 506 THR D O 1
ATOM 15782 N N . ALA D 1 507 ? 55.474 -37.592 -34.096 1.00 41.35 507 ALA D N 1
ATOM 15783 C CA . ALA D 1 507 ? 55.204 -38.735 -34.957 1.00 47.81 507 ALA D CA 1
ATOM 15784 C C . ALA D 1 507 ? 56.124 -38.693 -36.173 1.00 51.44 507 ALA D C 1
ATOM 15785 O O . ALA D 1 507 ? 56.265 -37.650 -36.813 1.00 48.74 507 ALA D O 1
ATOM 15787 N N . PRO D 1 508 ? 56.756 -39.832 -36.492 1.00 54.59 508 PRO D N 1
ATOM 15788 C CA . PRO D 1 508 ? 57.751 -39.924 -37.568 1.00 51.24 508 PRO D CA 1
ATOM 15789 C C . PRO D 1 508 ? 57.191 -39.633 -38.961 1.00 52.50 508 PRO D C 1
ATOM 15790 O O . PRO D 1 508 ? 57.882 -39.027 -39.778 1.00 62.43 508 PRO D O 1
ATOM 15794 N N . ASP D 1 509 ? 55.960 -40.060 -39.224 1.00 52.09 509 ASP D N 1
ATOM 15795 C CA . ASP D 1 509 ? 55.392 -39.979 -40.568 1.00 54.73 509 ASP D CA 1
ATOM 15796 C C . ASP D 1 509 ? 54.809 -38.609 -40.933 1.00 52.39 509 ASP D C 1
ATOM 15797 O O . ASP D 1 509 ? 54.254 -38.443 -42.019 1.00 56.60 509 ASP D O 1
ATOM 15802 N N . LEU D 1 510 ? 54.930 -37.634 -40.037 1.00 45.98 510 LEU D N 1
ATOM 15803 C CA . LEU D 1 510 ? 54.390 -36.296 -40.292 1.00 50.05 510 LEU D CA 1
ATOM 15804 C C . LEU D 1 510 ? 55.485 -35.257 -40.521 1.00 48.97 510 LEU D C 1
ATOM 15805 O O . LEU D 1 510 ? 56.542 -35.300 -39.892 1.00 57.76 510 LEU D O 1
ATOM 15810 N N . GLU D 1 511 ? 55.215 -34.325 -41.430 1.00 51.32 511 GLU D N 1
ATOM 15811 C CA . GLU D 1 511 ? 56.162 -33.267 -41.766 1.00 54.89 511 GLU D CA 1
ATOM 15812 C C . GLU D 1 511 ? 55.795 -31.976 -41.037 1.00 51.97 511 GLU D C 1
ATOM 15813 O O . GLU D 1 511 ? 54.623 -31.607 -40.968 1.00 53.21 511 GLU D O 1
ATOM 15819 N N . SER D 1 512 ? 56.800 -31.294 -40.498 1.00 53.51 512 SER D N 1
ATOM 15820 C CA . SER D 1 512 ? 56.575 -30.081 -39.715 1.00 53.77 512 SER D CA 1
ATOM 15821 C C . SER D 1 512 ? 56.707 -28.800 -40.536 1.00 57.12 512 SER D C 1
ATOM 15822 O O . SER D 1 512 ? 56.265 -27.735 -40.100 1.00 60.51 512 SER D O 1
ATOM 15825 N N . PHE D 1 513 ? 57.320 -28.911 -41.713 1.00 51.49 513 PHE D N 1
ATOM 15826 C CA . PHE D 1 513 ? 57.558 -27.767 -42.596 1.00 52.07 513 PHE D CA 1
ATOM 15827 C C . PHE D 1 513 ? 58.325 -26.648 -41.898 1.00 59.96 513 PHE D C 1
ATOM 15828 O O . PHE D 1 513 ? 57.960 -25.478 -42.005 1.00 60.94 513 PHE D O 1
ATOM 15836 N N . HIS D 1 514 ? 59.386 -27.016 -41.186 1.00 61.10 514 HIS D N 1
ATOM 15837 C CA . HIS D 1 514 ? 60.217 -26.053 -40.468 1.00 55.75 514 HIS D CA 1
ATOM 15838 C C . HIS D 1 514 ? 60.824 -25.011 -41.403 1.00 55.36 514 HIS D C 1
ATOM 15839 O O . HIS D 1 514 ? 60.937 -23.837 -41.049 1.00 56.54 514 HIS D O 1
ATOM 15846 N N . ALA D 1 515 ? 61.220 -25.453 -42.593 1.00 57.07 515 ALA D N 1
ATOM 15847 C CA . ALA D 1 515 ? 61.888 -24.587 -43.559 1.00 55.22 515 ALA D CA 1
ATOM 15848 C C . ALA D 1 515 ? 61.008 -23.423 -44.007 1.00 61.05 515 ALA D C 1
ATOM 15849 O O . ALA D 1 515 ? 61.377 -22.260 -43.843 1.00 56.21 515 ALA D O 1
ATOM 15859 N N . ARG D 1 517 ? 58.181 -22.512 -42.795 1.00 60.15 517 ARG D N 1
ATOM 15860 C CA . ARG D 1 517 ? 57.586 -21.824 -41.655 1.00 61.71 517 ARG D CA 1
ATOM 15861 C C . ARG D 1 517 ? 58.491 -20.691 -41.192 1.00 64.85 517 ARG D C 1
ATOM 15862 O O . ARG D 1 517 ? 58.036 -19.568 -40.973 1.00 67.90 517 ARG D O 1
ATOM 15870 N N . SER D 1 518 ? 59.776 -20.997 -41.042 1.00 66.68 518 SER D N 1
ATOM 15871 C CA . SER D 1 518 ? 60.756 -20.000 -40.633 1.00 64.51 518 SER D CA 1
ATOM 15872 C C . SER D 1 518 ? 60.975 -18.986 -41.750 1.00 66.86 518 SER D C 1
ATOM 15873 O O . SER D 1 518 ? 61.232 -17.810 -41.493 1.00 66.56 518 SER D O 1
ATOM 15876 N N . ALA D 1 519 ? 60.876 -19.454 -42.990 1.00 59.33 519 ALA D N 1
ATOM 15877 C CA . ALA D 1 519 ? 61.001 -18.585 -44.152 1.00 63.13 519 ALA D CA 1
ATOM 15878 C C . ALA D 1 519 ? 59.870 -17.565 -44.195 1.00 71.44 519 ALA D C 1
ATOM 15879 O O . ALA D 1 519 ? 60.081 -16.402 -44.540 1.00 77.15 519 ALA D O 1
ATOM 15881 N N . SER D 1 520 ? 58.669 -18.010 -43.841 1.00 69.34 520 SER D N 1
ATOM 15882 C CA . SER D 1 520 ? 57.506 -17.132 -43.803 1.00 68.17 520 SER D CA 1
ATOM 15883 C C . SER D 1 520 ? 57.582 -16.165 -42.627 1.00 69.42 520 SER D C 1
ATOM 15884 O O . SER D 1 520 ? 57.114 -15.029 -42.715 1.00 66.77 520 SER D O 1
ATOM 15887 N N . ARG D 1 521 ? 58.172 -16.622 -41.528 1.00 64.95 521 ARG D N 1
ATOM 15888 C CA . ARG D 1 521 ? 58.348 -15.782 -40.351 1.00 64.06 521 ARG D CA 1
ATOM 15889 C C . ARG D 1 521 ? 59.318 -14.642 -40.644 1.00 75.67 521 ARG D C 1
ATOM 15890 O O . ARG D 1 521 ? 59.165 -13.532 -40.135 1.00 75.72 521 ARG D O 1
ATOM 15898 N N . ASP D 1 522 ? 60.316 -14.932 -41.473 1.00 80.75 522 ASP D N 1
ATOM 15899 C CA . ASP D 1 522 ? 61.329 -13.950 -41.840 1.00 78.90 522 ASP D CA 1
ATOM 15900 C C . ASP D 1 522 ? 60.812 -12.932 -42.853 1.00 81.25 522 ASP D C 1
ATOM 15901 O O . ASP D 1 522 ? 61.378 -11.847 -42.992 1.00 89.02 522 ASP D O 1
ATOM 15906 N N . LEU D 1 523 ? 59.742 -13.284 -43.561 1.00 80.96 523 LEU D N 1
ATOM 15907 C CA . LEU D 1 523 ? 59.151 -12.379 -44.543 1.00 78.75 523 LEU D CA 1
ATOM 15908 C C . LEU D 1 523 ? 58.611 -11.109 -43.893 1.00 78.34 523 LEU D C 1
ATOM 15909 O O . LEU D 1 523 ? 58.534 -10.060 -44.531 1.00 78.22 523 LEU D O 1
ATOM 15914 N N . LEU D 1 524 ? 58.238 -11.211 -42.622 1.00 82.85 524 LEU D N 1
ATOM 15915 C CA . LEU D 1 524 ? 57.755 -10.058 -41.869 1.00 85.57 524 LEU D CA 1
ATOM 15916 C C . LEU D 1 524 ? 58.737 -9.715 -40.754 1.00 85.33 524 LEU D C 1
ATOM 15917 O O . LEU D 1 524 ? 58.344 -9.241 -39.688 1.00 79.15 524 LEU D O 1
ATOM 15922 N N . GLY D 1 525 ? 60.018 -9.958 -41.013 1.00 87.07 525 GLY D N 1
ATOM 15923 C CA . GLY D 1 525 ? 61.067 -9.664 -40.056 1.00 82.71 525 GLY D CA 1
ATOM 15924 C C . GLY D 1 525 ? 61.522 -8.221 -40.134 1.00 84.29 525 GLY D C 1
ATOM 15925 O O . GLY D 1 525 ? 61.601 -7.645 -41.218 1.00 84.49 525 GLY D O 1
ATOM 15926 N N . GLY D 1 526 ? 61.821 -7.634 -38.979 1.00 80.93 526 GLY D N 1
ATOM 15927 C CA . GLY D 1 526 ? 62.240 -6.247 -38.922 1.00 80.55 526 GLY D CA 1
ATOM 15928 C C . GLY D 1 526 ? 61.087 -5.283 -39.124 1.00 83.85 526 GLY D C 1
ATOM 15929 O O . GLY D 1 526 ? 61.290 -4.123 -39.481 1.00 82.77 526 GLY D O 1
ATOM 15930 N N . LEU D 1 527 ? 59.871 -5.770 -38.897 1.00 85.90 527 LEU D N 1
ATOM 15931 C CA . LEU D 1 527 ? 58.676 -4.944 -39.031 1.00 82.70 527 LEU D CA 1
ATOM 15932 C C . LEU D 1 527 ? 57.981 -4.774 -37.685 1.00 73.33 527 LEU D C 1
ATOM 15933 O O . LEU D 1 527 ? 57.406 -3.725 -37.397 1.00 75.02 527 LEU D O 1
#